Protein 8XX8 (pdb70)

Radius of gyration: 39.25 Å; Cα contacts (8 Å, |Δi|>4): 2325; chains: 6; bounding box: 99×64×94 Å

B-factor: mean 49.59, std 9.95, range [27.36, 113.72]

Solvent-accessible surface area: 57664 Å² total; per-residue (Å²): 54,44,56,110,126,28,109,114,44,7,60,45,31,0,97,48,0,13,57,23,0,27,115,8,6,119,78,0,84,42,30,35,72,140,4,26,32,68,17,4,8,17,6,0,18,12,3,28,23,0,0,51,31,1,44,19,7,3,12,12,2,4,22,2,14,4,14,88,100,7,95,54,51,37,66,0,13,17,13,9,7,98,21,22,20,120,0,15,12,44,1,0,48,4,2,0,5,1,0,2,15,26,95,36,100,72,26,84,19,11,8,64,6,0,38,16,8,0,51,34,25,8,81,16,9,38,30,0,0,22,0,18,62,78,18,158,35,0,66,71,6,44,42,37,15,40,40,12,16,115,40,0,39,132,31,3,83,17,8,0,22,26,7,0,59,52,44,25,61,45,39,81,132,10,1,58,96,4,6,85,48,2,20,97,30,10,112,88,34,34,52,1,13,61,41,0,40,6,8,113,42,138,74,45,29,37,39,4,11,9,54,4,0,25,12,1,28,31,3,5,15,60,6,0,54,61,3,2,68,3,0,51,45,13,3,80,176,74,61,27,76,106,48,23,31,39,73,42,6,150,188,68,73,62,40,50,118,131,25,91,100,47,7,58,61,89,0,98,73,0,13,61,23,0,29,113,2,6,125,61,0,67,44,50,31,141,146,2,26,26,71,15,4,10,16,14,0,20,15,15,25,25,0,0,51,32,2,45,17,7,3,10,14,2,3,17,4,15,5,13,83,100,6,77,49,53,39,70,2,15,17,12,10,5,96,22,24,20,120,1,14,13,44,5,0,50,11,2,0,5,1,0,5,13,27,73,45,107,79,21,129,17,12,10,50,6,0,40,17,7,0,53,33,24,10,77,15,10,34,29,0,0,20,0,18,55,76,22,152,33,0,67,67,6,48,38,44,14,44,37,13,16,117,39,0,40,148,30,3,87,14,6,0,25,17,8,0,102,52,47,24,68,45,37,81,127,9,1,66,86,4,6,87,46,1,22,96,28,12,114,84,33,34,53,2,15,61,51,0,40,5,8,113,44,133,76,46,30,52,38,4,10,10,53,4,1,93,14,2,34,34,2,5,15,62,10,0,52,69,10,5,74,8,1,51,37,12,7,78,160,79,62,18,76,101,61,23,28,43,86,41,6,140,180,71,59,62,50,101,125,24,93,98,44,6,58,60,91,0,100,79,0,14,54,21,0,26,118,8,6,116,77,0,71,29,44,34,119,152,2,22,29,76,20,4,7,14,13,0,18,13,14,27,23,0,0,51,33,1,44,18,6,3,12,12,1,3,23,2,14,4,7,84,79,7,101,55,54,27,69,1,14,15,16,4,5,95,23,22,21,125,1,14,12,46,5,0,48,11,2,0,7,1,0,1,14,27,104,58,100,75,22,49,21,10,9,65,5,0,38,16,6,0,53,32,24,8,76,15,10,31,26,0,0,17,0,20,62,73,19,152,31,0,68,66,6,45,39,39,15,37,37,10,16,120,40,0,39,137,26,2,82,16,7,0,28,35,7,0,122,50,48,24,56,42,37,73,128,11,1,70,96,4,7,80,48,1,22,104,26,11,114,89,32,31,52,2,13,60,46,0,47,10,7,113,45,135,75,48,32,48,37,6,7,8,56,5,1,94,13,1,32,31,2,5,14,64,7,0,56,64,8,4,66,4,0,66,50,14,4,79,117,77,61,22,76,107,43,24,30,34,69,42,7,143,159,71,31,112,78,57,55,94,123,23,89,103,45,6,60,54,88,1,98,66,0,13,65,21,0,27,121,7,5,122,70,0,57,28,46,35,131,146,4,27,34,76,19,5,8,18,10,0,18,16,11,27,21,0,0,51,33,1,46,18,7,3,10,14,2,3,22,3,22,4,13,83,74,8,92,51,65,36,66,2,12,20,13,10,5,94,22,23,20,121,0,15,11,47,3,0,46,10,3,0,4,2,0,4,16,28,96,35,98,84,19,91,18,10,11,61,4,0,47,18,8,0,55,29,24,10,80,15,10,30,30,0,0,10,0,18,59,82,20,111,33,0,71,64,6,45,38,39,14,38,38,13,14,118,37,0,45,137,27,5,84,15,9,0,40,35,8,0,72,47,45,25,67,37,36,91,130,9,1,70,82,4,6,83,49,1,21,95,25,11,116,83,32,34,50,2,11,60,48,0,39,6,7,116,42,134,73,44,29,46,38,3,9,10,55,4,1,97,12,1,33,31,2,4,13,61,7,0,54,73,5,5,62,5,0,66,52,18,3,80,151,80,61,21,89,100,39,20,29,43,82,40,6,156,167,65,68,76,64,53,101,128,28,94,111,48,9,60,62,88,1,99,76,0,12,58,22,0,29,84,3,5,74,35,0,65,28,46,34,104,98,2,19,31,74,19,5,12,15,7,0,19,12,6,28,22,0,0,49,34,1,46,16,6,3,10,14,2,4,17,5,23,4,14,65,75,8,100,47,60,37,64,2,16,18,13,8,6,94,24,18,22,118,1,12,12,44,2,0,50,8,2,0,7,1,0,3,14,28,71,43,112,78,23,87,20,11,10,59,7,0,41,16,6,0,51,32,20,13,78,14,10,34,29,0,0,22,0,20,60,78,25,150,30,0,71,66,7,42,37,38,14,34,36,12,14,122,40,0,43,126,24,3,83,17,6,0,40,39,7,0,62,55,43,25,61,31,38,96,129,10,1,69,81,4,5,78,46,1,22,103,26,11,113,84,33,29,50,3,12,62,42,0,40,5,7,120,41,137,70,47,32,38,35,3,10,9,56,4,0,89,13,1,35,33,2,5,16,63,6,0,50,74,4,2,65,6,0,53,58,17,3,77,171,76,62,20,75,86,43,6,28,41,83,36,5,146,200,70,57,64,56,52,77,128,25,96,102,48,8,62,54,87,0,97,71,0,12,66,24,0,28,117,6,4,122,65,0,88,54,45,31,62,134,2,30,29,76,16,4,6,15,5,0,17,9,2,24,24,0,0,50,34,2,47,18,7,3,10,12,2,5,20,3,15,3,12,78,74,5,82,50,52,35,60,1,11,18,14,8,6,94,22,19,16,121,1,14,12,45,1,0,49,5,2,0,6,2,0,4,14,25,71,31,101,74,20,92,17,12,13,65,7,0,39,16,6,0,53,31,19,15,76,17,10,33,29,0,0,18,0,17,59,80,21,149,34,0,67,67,8,42,39,38,14,38,37,12,16,124,40,0,45,137,28,3,83,15,6,0,39,26,6,0,94,52,47,24,78,53,33,94,177,10,1,62,90,4,6,84,45,2,22,98,28,12,111,88,32,31,49,3,12,59,46,0,42,7,6,114,46,132,78,43,27,47,39,3,7,9,55,4,0,97,15,2,35,31,4,5,14,60,7,0,51,72,2,2,64,8,0,53,33,14,6,80,184,78,62,24,71,104,47,13,26,36,88,41,7,121,166,70,19,44,191

Secondary structure (DSSP, 8-state):
-PPPP--HHHHHHHHHHHHHHHHHHHHHHHHHHT--SHHHHHHHHHHHHHHHHHHHHHHHHHTT-S-EE-TTS-EE-HHHHHHHHHHHHHHHHHHHHHHHTTTT-S-HHHHHHHHHHHHHHHHHHHHHHHSPTT-HHHHHHHHHHHHHHHHHHHHHHTHHHHHHHHH-HHHHHHHHHHHHHHHHHHHHHHHHHHHSTTTT-SS-HHHHHHHHHHHHIIIIIIHHHHHHHHHHHHHHHTT--SS-HHHHHHHH-/-PPPP--HHHHHHHHHHHHHHHHHHHHHHHHHHT--SHHHHHHHHHHHHHHHHHHHHHHHHHTT-S-EE-TTS-EE-HHHHHHHHHHHHHHHHHHHHHHHTTTT-S-HHHHHHHHHHHHHHHHHHHHHHHSPTT-HHHHHHHHHHHHHHHHHHHHHHTHHHHHHHHH-HHHHHHHHHHHHHHHHHHHHHHHHHHHSTTTT-SS-HHHHHHHHHHHHIIIIIIHHHHHHHHHHHHHHHTT--SS-HHHHHHH-/-PPPP--HHHHHHHHHHHHHHHHHHHHHHHHHHT--SHHHHHHHHHHHHHHHHHHHHHHHHHTT-S-EE-TTS-EE-HHHHHHHHHHHHHHHHHHHHHHHTTTT-S-HHHHHHHHHHHHHHHHHHHHHHHSPTT-HHHHHHHHHHHHHHHHHHHHHHTHHHHHHHHH-HHHHHHHHHHHHHHHHHHHHHHHHHHHSTTTT-SS-HHHHHHHHHHHHIIIIIIHHHHHHHHHHHHHHHTT--SS-HHHHHHHTT--/-PPPP--HHHHHHHHHHHHHHHHHHHHHHHHHTT--SHHHHHHHHHHHHHHHHHHHHHHHHHTT-S-EE-TTS-EE-HHHHHHHHHHHHHHHHHHHHHHHTTTT-S-HHHHHHHHHHHHHHHHHHHHHHHSPTT-HHHHHHHHHHHHHHHHHHHHHHTHHHHHHHHH-HHHHHHHHHHHHHHHHHHHHHHHHHHHSTTTT-SS-HHHHHHHHHHHHIIIIIIHHHHHHHHHHHHHHHTT--SS-HHHHHHHHH-/-PPPP--HHHHHHHHHHHHHHHHHHHHHHHHHHT--SHHHHHHHHHHHHHHHHHHHHHHHHHTT-S-EE-TTS-EE-HHHHHHHHHHHHHHHHHHHHHHHTTTT-S-HHHHHHHHHHHHHHHHHHHHHHHSPTT-HHHHHHHHHHHHHHHHHHHHHHTHHHHHHHHH-HHHHHHHHHHHHHHHHHHHHHHHHHHHSTTTT-SS-HHHHHHHHHHHHIIIIIIHHHHHHHHHHHHHHHTT--S--HHHHHHHT-/-PPPP--HHHHHHHHHHHHHHHHHHHHHHHHHHT--SHHHHHHHHHHHHHHHHHHHHHHHHHTT-S-EE-TTS-EE-HHHHHHHHHHHHHHHHHHHHHHHTTTT-S-HHHHHHHHHHHHHHHHHHHHHHHSPTT-HHHHHHHHHHHHHHHHHHHHHHTHHHHHHHHH-HHHHHHHHHHHHHHHHHHHHHHHHHHHSTTTT-SS-HHHHHHHHHHHHIIIIIIHHHHHHHHHHHHHHHTT--SS-HHHHHHHH-

Organism: NCBI:txid1638099

InterPro domains:
  IPR001425 Archaeal/bacterial/fungal rhodopsins [PF01036] (10-231)
  IPR001425 Archaeal/bacterial/fungal rhodopsins [PR00251] (12-31)
  IPR001425 Archaeal/bacterial/fungal rhodopsins [PR00251] (43-63)
  IPR001425 Archaeal/bacterial/fungal rhodopsins [PR00251] (78-99)
  IPR001425 Archaeal/bacterial/fungal rhodopsins [PR00251] (137-158)
  IPR001425 Archaeal/bacterial/fungal rhodopsins [PR00251] (178-196)
  IPR001425 Archaeal/bacterial/fungal rhodopsins [PR00251] (210-228)
  IPR001425 Archaeal/bacterial/fungal rhodopsins [PTHR28286] (11-228)
  IPR001425 Archaeal/bacterial/fungal rhodopsins [SM01021] (11-240)
  IPR018229 Rhodopsin, retinal binding site [PS00950] (80-92)

Nearest PDB structures (foldseek):
  8xx8-assembly1_B  TM=1.003E+00  e=3.701E-34  Salinarimonas soli
  7w74-assembly2_B  TM=9.265E-01  e=8.911E-13  Pseudomonas putida
  8h79-assembly1_A  TM=8.877E-01  e=1.457E-12  Nodosilinea nodulosa PCC 7104
  4pxk-assembly1_A  TM=8.840E-01  e=1.559E-11  Haloarcula marismortui ATCC 43049
  4l35-assembly1_A  TM=8.378E-01  e=1.491E-11  Haloarcula vallismortis

Sequence (1520 aa):
MNPRPIEPATEAWLWVGVAGMALAAIVMLAFVKRARTPFEESQAVSQFFVLLIAFGTYLAMALGQGSLTADDGRQVFVSRYITWTFTTPLLLLGLATTALGSPITRRKPVVAGLIGADIIMILTGLVAALSPSGSHEKWIWYGVSSGAFLAVYYLICGPLLLEARVTGADHRRLYLRNAVVLSVIWFLYPVNFLLGNEGLGQWGGTATTAIYTLLDLASKAAYGFFAITGVRALTDRAGAPALTLDEAARRAGMNPRPIEPATEAWLWVGVAGMALAAIVMLAFVKRARTPFEESQAVSQFFVLLIAFGTYLAMALGQGSLTADDGRQVFVSRYITWTFTTPLLLLGLATTALGSPITRRKPVVAGLIGADIIMILTGLVAALSPSGSHEKWIWYGVSSSGAFLAVYYLICGPLLLEARVTGADDHRRLYLRNAVVLSVIWFLYPVNFLLGNEGLGQWGGTATTAIYTLLDLASKAAYGFFAITGVRALTDRAGAPALTLDEAARRAMNPRPIEPATEAWLWVGVAGMALAAIVMLAFVKRARTPFEESQAVSQFFVLLIAFGTYLAMALGQGSLTADDGRQVFVSRYITWTFTTPLLLLGLATTALGSPITRRKPVVAGLIGADIIMILTGLVAALSPSGSHEKWIWYGVSSGAFLAVYYLICGPLLLEARVTGADHRRLYLRNAVVLSVIWFLYPVNFLLGNEGLGQWGGTATTAIYTLLDLASKAAYGFFAITGVRALTDRAGAPALTLDEAARRAGGMNPRPIEPATEAWLWVGVAGMALAAIVMLAFVKRARTPFEESQAVSQFFVLLIAFGTYLAMALGQGSLTADDGRQVFVSRYITWTFTTPLLLLGLATTALGSPITRRKPVVAGLIGADIIMILTGLVAALSPSGSHEKWIWYGVSSGAFLAVYYLICGPLLLEARVTGADHRRLYLRNAVVLSVIWFLYPVNFLLGNEGLGQWGGTATTAIYTLLDLASKAAYGFFAITGVRALTDRAGAPALTLDEAARRAGMNPRPIEPATEAWLWVGVAGMALAAIVMLAFVKRARTPFEESQAVSQFFVLLIAFGTYLAMALGQGSLTADDGRQVFVSRYITWTFTTPLLLLGLATTALGSPITRRKPVVAGLIGADIIMILTGLVAALSPSGSHEKWIWYGVSSGAFLAVYYLICGPLLLEARVTGADHRRLYLRNAVVLSVIWFLYPVNFLLGNEGLGQWGGTATTAIYTLLDLASKAAYGFFAITGVRALTDRAGAPALTLDEAARRAGMNPRPIEPATEAWLWVGVAGMALAAIVMLAFVKRARTPFEESQAVSQFFVLLIAFGTYLAMALGQGSLTADDGRQVFVSRYITWTFTTPLLLLGLATTALGSPITRRKPVVAGLIGADIIMILTGLVAALSPSGSHEKWIWYGVSSGAFLAVYYLICGPLLLEARVTGADHRRLYLRNAVVLSVIWFLYPVNFLLGNEGLGQWGGTATTAIYTLLDLASKAAYGFFAITGVRALTDRAGAPALTLDEAARRAGGT

Foldseek 3Di:
DQADDDDPLLLVLLVVLLVLLVVLLVVLVVQCQFAFDLLSNLLSVLLNVLSVLSNVLSVCVSRRNQWDAAPQGDIDRVSVLVSQLPNVLSLVVNLLCLLQPPPRPDPVVLSVLLSVLSSLLSVLQVVLLRDHAPDPSSVVSVVVSVVSVVVNVCSLPPVSLVSSVVVDDLSNVLSVVLSVQLNVLVVCLSVLCCDEPSHNHVDYDSVSSNSVSVSSSCNRRVSSCVNSVSVVVSCVVVPGPSAHPVRVVVVVD/DQADDDDVLLLVLLVVLLVLLVVLLVVLVVQCQQAQDLLLNLLSVLLNVLSVLSNVLSVCVSRRNQWDQAPQGDIGRVSVLVSQLPNVLSLVVNLLCLLQNPPRPDPVVLSVLLSVLSNLLSVLQVVLLRDHEPDPSNVVSLVVSVVSVVVNVCSLVDPSLVSSVVVDPLSNVLSVVLSVQLNVLVVCLSVLCCDEPSHNHVDYPSVSSNVVSVSSSCNRRVSSCVNSVSVVVSVVVVVGDSDHPVRVVVVD/DPADDDDPLLLVLLVVLLVLLVVLLVVLVVQCQQAQDLLSNLLSVLLSVLSVLSNVLSVCVSSRNQWDQAPQGDIDRCSVLVSQLVNVLSLVVNLLCLLQNPPRPDPVVLSVLLSVLSNLLSVLQSVLLNDHAPDPSNVVSVVSSVVSVVVNVCSLPDVSLVSSVVVDDLSNVLSVVLSVQLNVLVVCLSVLCCCECSHNPVDYDSVSSNSVSVSSSCNRRVSSCVNSVSVVVSCVVVPGPSAGPVRVVVVVVD/DPAADDDPLQLVLLVVLLVLLVVLLVVLVVQCQQQFDLLLNLLSVLLSVLSVLSNVLSVCVSRRNQWDQAPQGDIGRVSVLVCQLPNVLSLLVNLQCLLQPPPRDDPVVLNVLLSVLSNLLSVLQSVLLRDHAPDPSNVVSLVVSVVSVVVNVCSLVDVSLVSSVVVDDLSNVLSVVLSVQLNVLVVCLSVLCCCEPSHNHVDYPSVSSNVVSVSSSCNRRVSSVVSSVSVVVSCVVVVGDSAHPVRVVVVVD/DQADDDDPLQLVLLVVLLVLLVVLLVVLVVQCVQAFDLLLNLLSVLLNVLSVLSNVLSVCVSRNNQWDAAPQGHIDRVSVLVSQLPNVLSLVVNLLCLLQPPPRPDPVVLSVLLSVLSNLLSVLQVVLLSDHEPDPSNVVSLVVSVVSVVVNVCSLVPVSLVSSVVVDDLSNVLSVVLSVQLNVLVVCLSVLCCQEPSYNHVDYDSVSSNVVSVSSSCNRRVSSVVSSVSVVVVCVVVVGDSDHPVRVVVVVD/DQADDDDVLLLVLLVVLLVLLVVLLVVLVVQCQQAFDLLSNLLSVLLNVLSVLSNVLSVCVSRRNQWDAAPQGDIDRVSVLVSQLPNVLSLVVNLQCLLQPPPRDDPVVLSVLLSVLSNLLSVLQSQLLRDHEPDPSNVVSLVVSVVSVVVNVCSLPDPSLVSNVVVHPLSNVLSVVLVVQLNVLVVCLSVLCCDEPSHNPVDYPSVSSNSVSVSSSCNRRVSSVVNSVSVVVSCVVVPGDPDHPVRVVCVVVDD

Structure (mmCIF, N/CA/C/O backbone):
data_8XX8
#
_entry.id   8XX8
#
_cell.length_a   90.220
_cell.length_b   126.180
_cell.length_c   97.610
_cell.angle_alpha   90.000
_cell.angle_beta   104.770
_cell.angle_gamma   90.000
#
_symmetry.space_group_name_H-M   'P 1 21 1'
#
loop_
_entity.id
_entity.type
_entity.pdbx_description
1 polymer Rhodopsin
2 non-polymer EICOSANE
3 non-polymer 'CHLORIDE ION'
4 non-polymer 'OLEIC ACID'
5 non-polymer RETINAL
6 water water
#
loop_
_atom_site.group_PDB
_atom_site.id
_atom_site.type_symbol
_atom_site.label_atom_id
_atom_site.label_alt_id
_atom_site.label_comp_id
_atom_site.label_asym_id
_atom_site.label_entity_id
_atom_site.label_seq_id
_atom_site.pdbx_PDB_ins_code
_atom_site.Cartn_x
_atom_site.Cartn_y
_atom_site.Cartn_z
_atom_site.occupancy
_atom_site.B_iso_or_equiv
_atom_site.auth_seq_id
_atom_site.auth_comp_id
_atom_site.auth_asym_id
_atom_site.auth_atom_id
_atom_site.pdbx_PDB_model_num
ATOM 1 N N . MET A 1 1 ? 20.12003 44.91414 23.92829 1.000 62.42093 1 MET A N 1
ATOM 2 C CA . MET A 1 1 ? 20.22125 44.73469 25.37115 1.000 55.09858 1 MET A CA 1
ATOM 3 C C . MET A 1 1 ? 21.44038 45.45616 25.93111 1.000 54.21353 1 MET A C 1
ATOM 4 O O . MET A 1 1 ? 22.35412 44.82526 26.46673 1.000 54.39522 1 MET A O 1
ATOM 9 N N . ASN A 1 2 ? 21.44603 46.77894 25.79635 1.000 52.54009 2 ASN A N 1
ATOM 10 C CA . ASN A 1 2 ? 22.52421 47.57544 26.35875 1.000 52.35162 2 ASN A CA 1
ATOM 11 C C . ASN A 1 2 ? 22.58368 47.36830 27.86990 1.000 57.62315 2 ASN A C 1
ATOM 12 O O . ASN A 1 2 ? 21.54079 47.34406 28.53510 1.000 60.32301 2 ASN A O 1
ATOM 17 N N . PRO A 1 3 ? 23.77581 47.20399 28.44027 1.000 60.12457 3 PRO A N 1
ATOM 18 C CA . PRO A 1 3 ? 23.87517 46.95378 29.88353 1.000 59.76979 3 PRO A CA 1
ATOM 19 C C . PRO A 1 3 ? 23.31793 48.11294 30.69800 1.000 56.45996 3 PRO A C 1
ATOM 20 O O . PRO A 1 3 ? 23.52018 49.28418 30.37105 1.000 52.56499 3 PRO A O 1
ATOM 24 N N . ARG A 1 4 ? 22.59450 47.76590 31.77531 1.000 63.39628 4 ARG A N 1
ATOM 25 C CA . ARG A 1 4 ? 21.98965 48.70528 32.70550 1.000 65.09961 4 ARG A CA 1
ATOM 26 C C . ARG A 1 4 ? 22.92356 48.96128 33.88563 1.000 71.40679 4 ARG A C 1
ATOM 27 O O . ARG A 1 4 ? 23.72484 48.09469 34.25194 1.000 67.30980 4 ARG A O 1
ATOM 35 N N . PRO A 1 5 ? 22.85301 50.14351 34.49566 1.000 75.94522 5 PRO A N 1
ATOM 36 C CA . PRO A 1 5 ? 23.70593 50.41606 35.65849 1.000 67.73848 5 PRO A CA 1
ATOM 37 C C . PRO A 1 5 ? 23.23904 49.63970 36.88039 1.000 65.09838 5 PRO A C 1
ATOM 38 O O . PRO A 1 5 ? 22.03963 49.51435 37.14030 1.000 63.71874 5 PRO A O 1
ATOM 42 N N . ILE A 1 6 ? 24.20616 49.10847 37.62785 1.000 61.91929 6 ILE A N 1
ATOM 43 C CA . ILE A 1 6 ? 23.94359 48.39873 38.87269 1.000 60.79128 6 ILE A CA 1
ATOM 44 C C . ILE A 1 6 ? 24.77276 49.03847 39.97467 1.000 56.13289 6 ILE A C 1
ATOM 45 O O . ILE A 1 6 ? 25.85220 49.58415 39.72568 1.000 66.07433 6 ILE A O 1
ATOM 50 N N . GLU A 1 7 ? 24.26169 48.97163 41.19898 1.000 60.14860 7 GLU A N 1
ATOM 51 C CA . GLU A 1 7 ? 25.04541 49.41113 42.34139 1.000 56.11145 7 GLU A CA 1
ATOM 52 C C . GLU A 1 7 ? 26.30292 48.55309 42.45620 1.000 57.02162 7 GLU A C 1
ATOM 53 O O . GLU A 1 7 ? 26.25821 47.34791 42.17963 1.000 56.74124 7 GLU A O 1
ATOM 59 N N . PRO A 1 8 ? 27.43980 49.13879 42.84224 1.000 51.79244 8 PRO A N 1
ATOM 60 C CA . PRO A 1 8 ? 28.67337 48.33925 42.94077 1.000 48.77141 8 PRO A CA 1
ATOM 61 C C . PRO A 1 8 ? 28.55170 47.14213 43.86868 1.000 52.80167 8 PRO A C 1
ATOM 62 O O . PRO A 1 8 ? 29.00764 46.04591 43.51796 1.000 51.36512 8 PRO A O 1
ATOM 66 N N . ALA A 1 9 ? 27.93760 47.31747 45.04197 1.000 49.95877 9 ALA A N 1
ATOM 67 C CA . ALA A 1 9 ? 27.82176 46.21202 45.98819 1.000 45.88049 9 ALA A CA 1
ATOM 68 C C . ALA A 1 9 ? 26.95394 45.08957 45.43106 1.000 51.25731 9 ALA A C 1
ATOM 69 O O . ALA A 1 9 ? 27.25609 43.90629 45.62762 1.000 47.26899 9 ALA A O 1
ATOM 71 N N . THR A 1 10 ? 25.86901 45.44015 44.73410 1.000 58.09101 10 THR A N 1
ATOM 72 C CA . THR A 1 10 ? 25.01153 44.42198 44.13192 1.000 52.18179 10 THR A CA 1
ATOM 73 C C . THR A 1 10 ? 25.73008 43.69056 43.00387 1.000 49.16812 10 THR A C 1
ATOM 74 O O . THR A 1 10 ? 25.62421 42.46355 42.88235 1.000 46.85229 10 THR A O 1
ATOM 78 N N . GLU A 1 11 ? 26.46505 44.42845 42.16844 1.000 49.70738 11 GLU A N 1
ATOM 79 C CA . GLU A 1 11 ? 27.20329 43.80150 41.07789 1.000 50.18850 11 GLU A CA 1
ATOM 80 C C . GLU A 1 11 ? 28.30460 42.88916 41.60174 1.000 46.88939 11 GLU A C 1
ATOM 81 O O . GLU A 1 11 ? 28.60081 41.85640 40.98948 1.000 51.12593 11 GLU A O 1
ATOM 87 N N . ALA A 1 12 ? 28.92240 43.25217 42.72716 1.000 46.85854 12 ALA A N 1
ATOM 88 C CA . ALA A 1 12 ? 29.95451 42.40383 43.31433 1.000 42.87148 12 ALA A CA 1
ATOM 89 C C . ALA A 1 12 ? 29.38294 41.05358 43.73220 1.000 46.07290 12 ALA A C 1
ATOM 90 O O . ALA A 1 12 ? 29.97018 40.00318 43.44702 1.000 48.00645 12 ALA A O 1
ATOM 92 N N . TRP A 1 13 ? 28.22978 41.06169 44.40884 1.000 45.33425 13 TRP A N 1
ATOM 93 C CA . TRP A 1 13 ? 27.59235 39.80622 44.79496 1.000 49.51025 13 TRP A CA 1
ATOM 94 C C . TRP A 1 13 ? 27.20664 38.97368 43.57863 1.000 51.72789 13 TRP A C 1
ATOM 95 O O . TRP A 1 13 ? 27.23993 37.73880 43.63653 1.000 50.58686 13 TRP A O 1
ATOM 106 N N . LEU A 1 14 ? 26.84101 39.62546 42.47197 1.000 47.16243 14 LEU A N 1
ATOM 107 C CA . LEU A 1 14 ? 26.49435 38.88633 41.26227 1.000 50.14221 14 LEU A CA 1
ATOM 108 C C . LEU A 1 14 ? 27.71784 38.20647 40.65843 1.000 50.58041 14 LEU A C 1
ATOM 109 O O . LEU A 1 14 ? 27.61751 37.09099 40.13347 1.000 45.96021 14 LEU A O 1
ATOM 114 N N . TRP A 1 15 ? 28.88252 38.85866 40.72442 1.000 46.88549 15 TRP A N 1
ATOM 115 C CA . TRP A 1 15 ? 30.09869 38.23263 40.21646 1.000 45.50767 15 TRP A CA 1
ATOM 116 C C . TRP A 1 15 ? 30.52665 37.05368 41.07983 1.000 46.25397 15 TRP A C 1
ATOM 117 O O . TRP A 1 15 ? 31.14984 36.11326 40.57339 1.000 45.35457 15 TRP A O 1
ATOM 128 N N . VAL A 1 16 ? 30.21180 37.08578 42.37748 1.000 42.99020 16 VAL A N 1
ATOM 129 C CA . VAL A 1 16 ? 30.43671 35.91431 43.22022 1.000 43.19146 16 VAL A CA 1
ATOM 130 C C . VAL A 1 16 ? 29.57047 34.75509 42.74609 1.000 44.44702 16 VAL A C 1
ATOM 131 O O . VAL A 1 16 ? 29.99819 33.59384 42.75233 1.000 40.05623 16 VAL A O 1
ATOM 135 N N . GLY A 1 17 ? 28.34488 35.05358 42.31028 1.000 45.22450 17 GLY A N 1
ATOM 136 C CA . GLY A 1 17 ? 27.49818 34.01516 41.74766 1.000 37.93824 17 GLY A CA 1
ATOM 137 C C . GLY A 1 17 ? 28.02609 33.48181 40.42887 1.000 41.86235 17 GLY A C 1
ATOM 138 O O . GLY A 1 17 ? 27.89887 32.28985 40.13779 1.000 40.01112 17 GLY A O 1
ATOM 139 N N . VAL A 1 18 ? 28.62989 34.35300 39.61533 1.000 43.93353 18 VAL A N 1
ATOM 140 C CA . VAL A 1 18 ? 29.20656 33.91347 38.34541 1.000 44.04861 18 VAL A CA 1
ATOM 141 C C . VAL A 1 18 ? 30.36927 32.96138 38.59271 1.000 45.57802 18 VAL A C 1
ATOM 142 O O . VAL A 1 18 ? 30.41405 31.84980 38.05118 1.000 46.24799 18 VAL A O 1
ATOM 146 N N . ALA A 1 19 ? 31.33507 33.39134 39.40888 1.000 49.03393 19 ALA A N 1
ATOM 147 C CA . ALA A 1 19 ? 32.50309 32.55984 39.67782 1.000 43.78660 19 ALA A CA 1
ATOM 148 C C . ALA A 1 19 ? 32.11557 31.27886 40.40683 1.000 48.00138 19 ALA A C 1
ATOM 149 O O . ALA A 1 19 ? 32.69823 30.21583 40.16067 1.000 47.06899 19 ALA A O 1
ATOM 151 N N . GLY A 1 20 ? 31.12995 31.35784 41.30375 1.000 39.88035 20 GLY A N 1
ATOM 152 C CA . GLY A 1 20 ? 30.70643 30.16790 42.02527 1.000 36.82612 20 GLY A CA 1
ATOM 153 C C . GLY A 1 20 ? 30.08682 29.12473 41.11462 1.000 48.87801 20 GLY A C 1
ATOM 154 O O . GLY A 1 20 ? 30.45433 27.94762 41.15403 1.000 47.31083 20 GLY A O 1
ATOM 155 N N . MET A 1 21 ? 29.13541 29.54414 40.27751 1.000 41.99778 21 MET A N 1
ATOM 156 C CA . MET A 1 21 ? 28.47670 28.59867 39.38406 1.000 43.96471 21 MET A CA 1
ATOM 157 C C . MET A 1 21 ? 29.42439 28.08516 38.30860 1.000 46.36291 21 MET A C 1
ATOM 158 O O . MET A 1 21 ? 29.31969 26.92385 37.89728 1.000 46.29525 21 MET A O 1
ATOM 163 N N . ALA A 1 22 ? 30.34662 28.92842 37.84005 1.000 44.76680 22 ALA A N 1
ATOM 164 C CA . ALA A 1 22 ? 31.28029 28.50251 36.80285 1.000 43.23816 22 ALA A CA 1
ATOM 165 C C . ALA A 1 22 ? 32.17164 27.37034 37.29917 1.000 50.36454 22 ALA A C 1
ATOM 166 O O . ALA A 1 22 ? 32.29592 26.32940 36.64344 1.000 46.52013 22 ALA A O 1
ATOM 168 N N . LEU A 1 23 ? 32.79579 27.55466 38.46623 1.000 48.06206 23 LEU A N 1
ATOM 169 C CA . LEU A 1 23 ? 33.66886 26.51982 39.01223 1.000 47.21609 23 LEU A CA 1
ATOM 170 C C . LEU A 1 23 ? 32.88942 25.25351 39.34501 1.000 43.70316 23 LEU A C 1
ATOM 171 O O . LEU A 1 23 ? 33.35675 24.14027 39.07659 1.000 42.92454 23 LEU A O 1
ATOM 176 N N . ALA A 1 24 ? 31.69640 25.40219 39.92684 1.000 46.73781 24 ALA A N 1
ATOM 177 C CA . ALA A 1 24 ? 30.89515 24.23315 40.27876 1.000 45.20269 24 ALA A CA 1
ATOM 178 C C . ALA A 1 24 ? 30.46828 23.45829 39.03824 1.000 44.35092 24 ALA A C 1
ATOM 179 O O . ALA A 1 24 ? 30.41483 22.22304 39.05754 1.000 42.74708 24 ALA A O 1
ATOM 181 N N . ALA A 1 25 ? 30.16269 24.16595 37.94776 1.000 43.40978 25 ALA A N 1
ATOM 182 C CA . ALA A 1 25 ? 29.77692 23.48913 36.71421 1.000 43.36865 25 ALA A CA 1
ATOM 183 C C . ALA A 1 25 ? 30.93755 22.68858 36.13521 1.000 43.14657 25 ALA A C 1
ATOM 184 O O . ALA A 1 25 ? 30.73830 21.57777 35.62949 1.000 44.48602 25 ALA A O 1
ATOM 186 N N . ILE A 1 26 ? 32.15614 23.23399 36.20226 1.000 39.47123 26 ILE A N 1
ATOM 187 C CA . ILE A 1 26 ? 33.32267 22.53078 35.67074 1.000 41.71287 26 ILE A CA 1
ATOM 188 C C . ILE A 1 26 ? 33.55440 21.22742 36.42549 1.000 44.49640 26 ILE A C 1
ATOM 189 O O . ILE A 1 26 ? 33.81846 20.18022 35.82096 1.000 41.57724 26 ILE A O 1
ATOM 194 N N . VAL A 1 27 ? 33.46356 21.26842 37.75611 1.000 41.24793 27 VAL A N 1
ATOM 195 C CA . VAL A 1 27 ? 33.62308 20.04859 38.54111 1.000 44.93048 27 VAL A CA 1
ATOM 196 C C . VAL A 1 27 ? 32.45118 19.10217 38.30216 1.000 44.10615 27 VAL A C 1
ATOM 197 O O . VAL A 1 27 ? 32.62734 17.87945 38.23381 1.000 44.71118 27 VAL A O 1
ATOM 201 N N . MET A 1 28 ? 31.23947 19.64788 38.16047 1.000 39.84887 28 MET A N 1
ATOM 202 C CA . MET A 1 28 ? 30.07563 18.80020 37.92207 1.000 44.89255 28 MET A CA 1
ATOM 203 C C . MET A 1 28 ? 30.13322 18.13474 36.55241 1.000 43.89861 28 MET A C 1
ATOM 204 O O . MET A 1 28 ? 29.57832 17.04504 36.37128 1.000 41.30640 28 MET A O 1
ATOM 209 N N . LEU A 1 29 ? 30.79531 18.76707 35.58019 1.000 44.23741 29 LEU A N 1
ATOM 210 C CA . LEU A 1 29 ? 30.96447 18.13668 34.27496 1.000 46.04424 29 LEU A CA 1
ATOM 211 C C . LEU A 1 29 ? 31.82352 16.88100 34.37018 1.000 47.38744 29 LEU A C 1
ATOM 212 O O . LEU A 1 29 ? 31.68649 15.97251 33.54279 1.000 43.83585 29 LEU A O 1
ATOM 217 N N . ALA A 1 30 ? 32.70873 16.81105 35.36867 1.000 43.96962 30 ALA A N 1
ATOM 218 C CA . ALA A 1 30 ? 33.49415 15.59967 35.58257 1.000 43.46537 30 ALA A CA 1
ATOM 219 C C . ALA A 1 30 ? 32.60526 14.42789 35.98388 1.000 49.76810 30 ALA A C 1
ATOM 220 O O . ALA A 1 30 ? 32.80613 13.30149 35.51497 1.000 51.06669 30 ALA A O 1
ATOM 222 N N . PHE A 1 31 ? 31.62014 14.67150 36.85450 1.000 49.61772 31 PHE A N 1
ATOM 223 C CA . PHE A 1 31 ? 30.67127 13.62083 37.21092 1.000 46.80648 31 PHE A CA 1
ATOM 224 C C . PHE A 1 31 ? 29.87965 13.14908 35.99819 1.000 47.49869 31 PHE A C 1
ATOM 225 O O . PHE A 1 31 ? 29.51111 11.97141 35.91678 1.000 45.32632 31 PHE A O 1
ATOM 233 N N . VAL A 1 32 ? 29.60778 14.04934 35.05113 1.000 45.00808 32 VAL A N 1
ATOM 234 C CA . VAL A 1 32 ? 28.96223 13.64992 33.80457 1.000 42.36679 32 VAL A CA 1
ATOM 235 C C . VAL A 1 32 ? 29.87521 12.72757 33.00769 1.000 43.54790 32 VAL A C 1
ATOM 236 O O . VAL A 1 32 ? 29.48105 11.62426 32.61385 1.000 47.81491 32 VAL A O 1
ATOM 240 N N . LYS A 1 33 ? 31.11465 13.16241 32.76822 1.000 49.01831 33 LYS A N 1
ATOM 241 C CA . LYS A 1 33 ? 32.03284 12.39700 31.93253 1.000 49.39842 33 LYS A CA 1
ATOM 242 C C . LYS A 1 33 ? 32.37244 11.03624 32.52671 1.000 50.26278 33 LYS A C 1
ATOM 243 O O . LYS A 1 33 ? 32.81535 10.14706 31.79165 1.000 51.53806 33 LYS A O 1
ATOM 245 N N . ARG A 1 34 ? 32.17386 10.84779 33.83133 1.000 51.62222 34 ARG A N 1
ATOM 246 C CA . ARG A 1 34 ? 32.52134 9.59941 34.49743 1.000 49.51369 34 ARG A CA 1
ATOM 247 C C . ARG A 1 34 ? 31.29997 8.79144 34.92080 1.000 46.43912 34 ARG A C 1
ATOM 248 O O . ARG A 1 34 ? 31.43489 7.85908 35.71979 1.000 50.50290 34 ARG A O 1
ATOM 256 N N . ALA A 1 35 ? 30.11851 9.11545 34.40115 1.000 41.79519 35 ALA A N 1
ATOM 257 C CA . ALA A 1 35 ? 28.91717 8.37054 34.75163 1.000 45.58640 35 ALA A CA 1
ATOM 258 C C . ALA A 1 35 ? 29.00278 6.94042 34.23348 1.000 46.85057 35 ALA A C 1
ATOM 259 O O . ALA A 1 35 ? 29.51755 6.68715 33.14165 1.000 48.16263 35 ALA A O 1
ATOM 261 N N . ARG A 1 36 ? 28.48591 5.99970 35.02708 1.000 48.56033 36 ARG A N 1
ATOM 262 C CA . ARG A 1 36 ? 28.60771 4.57965 34.72917 1.000 47.59962 36 ARG A CA 1
ATOM 263 C C . ARG A 1 36 ? 27.28510 3.88942 34.43392 1.000 51.58362 36 ARG A C 1
ATOM 264 O O . ARG A 1 36 ? 27.29429 2.82072 33.81568 1.000 54.90090 36 ARG A O 1
ATOM 272 N N . THR A 1 37 ? 26.16589 4.45681 34.85939 1.000 51.80613 37 THR A N 1
ATOM 273 C CA . THR A 1 37 ? 24.84006 3.89178 34.67109 1.000 48.73529 37 THR A CA 1
ATOM 274 C C . THR A 1 37 ? 23.91463 4.97026 34.13462 1.000 49.03066 37 THR A C 1
ATOM 275 O O . THR A 1 37 ? 24.21575 6.16455 34.24035 1.000 47.73014 37 THR A O 1
ATOM 279 N N . PRO A 1 38 ? 22.78568 4.58538 33.53109 1.000 48.38785 38 PRO A N 1
ATOM 280 C CA . PRO A 1 38 ? 21.79736 5.60192 33.13358 1.000 49.61935 38 PRO A CA 1
ATOM 281 C C . PRO A 1 38 ? 21.29122 6.43977 34.29625 1.000 49.68354 38 PRO A C 1
ATOM 282 O O . PRO A 1 38 ? 21.00729 7.63018 34.10997 1.000 52.38735 38 PRO A O 1
ATOM 286 N N . PHE A 1 39 ? 21.17220 5.86074 35.49377 1.000 50.29732 39 PHE A N 1
ATOM 287 C CA . PHE A 1 39 ? 20.77248 6.65454 36.65190 1.000 50.35830 39 PHE A CA 1
ATOM 288 C C . PHE A 1 39 ? 21.83781 7.68266 37.00901 1.000 47.45986 39 PHE A C 1
ATOM 289 O O . PHE A 1 39 ? 21.52014 8.84193 37.30042 1.000 45.06686 39 PHE A O 1
ATOM 297 N N . GLU A 1 40 ? 23.10769 7.27741 36.98839 1.000 44.71674 40 GLU A N 1
ATOM 298 C CA . GLU A 1 40 ? 24.18289 8.20788 37.30452 1.000 43.63693 40 GLU A CA 1
ATOM 299 C C . GLU A 1 40 ? 24.35690 9.25355 36.21063 1.000 44.17919 40 GLU A C 1
ATOM 300 O O . GLU A 1 40 ? 24.76775 10.38369 36.49551 1.000 44.34212 40 GLU A O 1
ATOM 306 N N . GLU A 1 41 ? 24.04208 8.90310 34.96118 1.000 45.90935 41 GLU A N 1
ATOM 307 C CA . GLU A 1 41 ? 24.18654 9.86029 33.86892 1.000 47.72374 41 GLU A CA 1
ATOM 308 C C . GLU A 1 41 ? 23.07869 10.90498 33.89752 1.000 46.84106 41 GLU A C 1
ATOM 309 O O . GLU A 1 41 ? 23.33813 12.09815 33.70149 1.000 46.48600 41 GLU A O 1
ATOM 315 N N . SER A 1 42 ? 21.83711 10.47631 34.13078 1.000 46.42124 42 SER A N 1
ATOM 316 C CA . SER A 1 42 ? 20.72919 11.42309 34.19917 1.000 44.36570 42 SER A CA 1
ATOM 317 C C . SER A 1 42 ? 20.93950 12.42943 35.32441 1.000 40.92072 42 SER A C 1
ATOM 318 O O . SER A 1 42 ? 20.79586 13.64144 35.12582 1.000 40.36231 42 SER A O 1
ATOM 321 N N . GLN A 1 43 ? 21.29289 11.94015 36.51616 1.000 44.28094 43 GLN A N 1
ATOM 322 C CA . GLN A 1 43 ? 21.51853 12.82843 37.65238 1.000 40.48035 43 GLN A CA 1
ATOM 323 C C . GLN A 1 43 ? 22.66452 13.79407 37.38345 1.000 43.84072 43 GLN A C 1
ATOM 324 O O . GLN A 1 43 ? 22.57276 14.98476 37.70513 1.000 41.55145 43 GLN A O 1
ATOM 330 N N . ALA A 1 44 ? 23.75287 13.29910 36.79294 1.000 44.84852 44 ALA A N 1
ATOM 331 C CA . ALA A 1 44 ? 24.91512 14.14567 36.55196 1.000 40.27483 44 ALA A CA 1
ATOM 332 C C . ALA A 1 44 ? 24.59981 15.24401 35.54443 1.000 41.76054 44 ALA A C 1
ATOM 333 O O . ALA A 1 44 ? 24.94196 16.41325 35.75952 1.000 41.76104 44 ALA A O 1
ATOM 335 N N . VAL A 1 45 ? 23.94712 14.88602 34.43564 1.000 41.73878 45 VAL A N 1
ATOM 336 C CA . VAL A 1 45 ? 23.62710 15.87545 33.40956 1.000 42.87108 45 VAL A CA 1
ATOM 337 C C . VAL A 1 45 ? 22.65296 16.91432 33.95219 1.000 40.68961 45 VAL A C 1
ATOM 338 O O . VAL A 1 45 ? 22.77956 18.11163 33.66633 1.000 38.47963 45 VAL A O 1
ATOM 342 N N . SER A 1 46 ? 21.67839 16.48094 34.75490 1.000 38.97761 46 SER A N 1
ATOM 343 C CA . SER A 1 46 ? 20.73186 17.42542 35.33988 1.000 37.49444 46 SER A CA 1
ATOM 344 C C . SER A 1 46 ? 21.44820 18.44527 36.21752 1.000 42.70236 46 SER A C 1
ATOM 345 O O . SER A 1 46 ? 21.27778 19.65800 36.04351 1.000 40.85674 46 SER A O 1
ATOM 348 N N . GLN A 1 47 ? 22.26838 17.96889 37.16083 1.000 39.77770 47 GLN A N 1
ATOM 349 C CA . GLN A 1 47 ? 22.99289 18.88119 38.04136 1.000 42.11246 47 GLN A CA 1
ATOM 350 C C . GLN A 1 47 ? 23.89716 19.81824 37.25098 1.000 41.55382 47 GLN A C 1
ATOM 351 O O . GLN A 1 47 ? 23.98400 21.01166 37.56101 1.000 39.89496 47 GLN A O 1
ATOM 357 N N . PHE A 1 48 ? 24.57283 19.30045 36.22115 1.000 35.78320 48 PHE A N 1
ATOM 358 C CA . PHE A 1 48 ? 25.46536 20.14477 35.43265 1.000 39.55706 48 PHE A CA 1
ATOM 359 C C . PHE A 1 48 ? 24.71000 21.28902 34.76870 1.000 41.67621 48 PHE A C 1
ATOM 360 O O . PHE A 1 48 ? 25.17419 22.43598 34.77880 1.000 40.65549 48 PHE A O 1
ATOM 368 N N . PHE A 1 49 ? 23.54778 20.99909 34.17748 1.000 39.91815 49 PHE A N 1
ATOM 369 C CA . PHE A 1 49 ? 22.77593 22.05637 33.53655 1.000 39.58008 49 PHE A CA 1
ATOM 370 C C . PHE A 1 49 ? 22.14710 23.00490 34.54606 1.000 38.97782 49 PHE A C 1
ATOM 371 O O . PHE A 1 49 ? 21.86425 24.15558 34.19861 1.000 41.17975 49 PHE A O 1
ATOM 379 N N . VAL A 1 50 ? 21.93087 22.55830 35.78437 1.000 37.73208 50 VAL A N 1
ATOM 380 C CA . VAL A 1 50 ? 21.53268 23.48557 36.84006 1.000 38.33785 50 VAL A CA 1
ATOM 381 C C . VAL A 1 50 ? 22.61735 24.53555 37.05112 1.000 41.27140 50 VAL A C 1
ATOM 382 O O . VAL A 1 50 ? 22.34638 25.74232 37.05379 1.000 39.93815 50 VAL A O 1
ATOM 386 N N . LEU A 1 51 ? 23.86856 24.08859 37.20990 1.000 40.67207 51 LEU A N 1
ATOM 387 C CA . LEU A 1 51 ? 24.97789 25.01855 37.40614 1.000 39.03743 51 LEU A CA 1
ATOM 388 C C . LEU A 1 51 ? 25.25066 25.84503 36.15336 1.000 41.91980 51 LEU A C 1
ATOM 389 O O . LEU A 1 51 ? 25.52970 27.04646 36.24744 1.000 41.50061 51 LEU A O 1
ATOM 394 N N . LEU A 1 52 ? 25.18738 25.21907 34.97339 1.000 37.71626 52 LEU A N 1
ATOM 395 C CA . LEU A 1 52 ? 25.53824 25.92090 33.74069 1.000 38.06781 52 LEU A CA 1
ATOM 396 C C . LEU A 1 52 ? 24.54148 27.02840 33.42332 1.000 40.33527 52 LEU A C 1
ATOM 397 O O . LEU A 1 52 ? 24.93739 28.13790 33.04700 1.000 40.65418 52 LEU A O 1
ATOM 402 N N . ILE A 1 53 ? 23.24495 26.74463 33.55477 1.000 37.03734 53 ILE A N 1
ATOM 403 C CA . ILE A 1 53 ? 22.24049 27.78047 33.34151 1.000 37.15838 53 ILE A CA 1
ATOM 404 C C . ILE A 1 53 ? 22.34038 28.84962 34.42354 1.000 42.10208 53 ILE A C 1
ATOM 405 O O . ILE A 1 53 ? 22.20088 30.04773 34.14510 1.000 43.46746 53 ILE A O 1
ATOM 410 N N . ALA A 1 54 ? 22.59132 28.43749 35.67202 1.000 39.35241 54 ALA A N 1
ATOM 411 C CA . ALA A 1 54 ? 22.76879 29.40469 36.75290 1.000 39.57562 54 ALA A CA 1
ATOM 412 C C . ALA A 1 54 ? 23.96875 30.30653 36.49870 1.000 38.47781 54 ALA A C 1
ATOM 413 O O . ALA A 1 54 ? 23.93925 31.49747 36.82848 1.000 39.62305 54 ALA A O 1
ATOM 415 N N . PHE A 1 55 ? 25.04120 29.75430 35.92676 1.000 36.86885 55 PHE A N 1
ATOM 416 C CA . PHE A 1 55 ? 26.17374 30.58771 35.53879 1.000 40.27816 55 PHE A CA 1
ATOM 417 C C . PHE A 1 55 ? 25.76324 31.61245 34.49077 1.000 42.06710 55 PHE A C 1
ATOM 418 O O . PHE A 1 55 ? 26.16771 32.77924 34.55932 1.000 40.11747 55 PHE A O 1
ATOM 426 N N . GLY A 1 56 ? 24.95863 31.19398 33.51230 1.000 35.92709 56 GLY A N 1
ATOM 427 C CA . GLY A 1 56 ? 24.54169 32.11551 32.47099 1.000 39.74080 56 GLY A CA 1
ATOM 428 C C . GLY A 1 56 ? 23.67643 33.24393 32.99654 1.000 42.15706 56 GLY A C 1
ATOM 429 O O . GLY A 1 56 ? 23.85790 34.40442 32.61710 1.000 41.94676 56 GLY A O 1
ATOM 430 N N . THR A 1 57 ? 22.72848 32.92519 33.88147 1.000 38.06821 57 THR A N 1
ATOM 431 C CA . THR A 1 57 ? 21.83103 33.95996 34.38279 1.000 39.26226 57 THR A CA 1
ATOM 432 C C . THR A 1 57 ? 22.55100 34.92622 35.31622 1.000 44.96325 57 THR A C 1
ATOM 433 O O . THR A 1 57 ? 22.18124 36.10426 35.38763 1.000 47.47433 57 THR A O 1
ATOM 437 N N . TYR A 1 58 ? 23.58235 34.46258 36.02622 1.000 40.13966 58 TYR A N 1
ATOM 438 C CA . TYR A 1 58 ? 24.36293 35.38261 36.84141 1.000 41.18037 58 TYR A CA 1
ATOM 439 C C . TYR A 1 58 ? 25.30791 36.21399 35.98799 1.000 40.33598 58 TYR A C 1
ATOM 440 O O . TYR A 1 58 ? 25.55083 37.38410 36.30297 1.000 42.27341 58 TYR A O 1
ATOM 449 N N . LEU A 1 59 ? 25.83844 35.63969 34.90597 1.000 38.25061 59 LEU A N 1
ATOM 450 C CA . LEU A 1 59 ? 26.60553 36.44112 33.95926 1.000 38.23643 59 LEU A CA 1
ATOM 451 C C . LEU A 1 59 ? 25.73361 37.52454 33.33995 1.000 42.88542 59 LEU A C 1
ATOM 452 O O . LEU A 1 59 ? 26.15962 38.67834 33.21527 1.000 46.56510 59 LEU A O 1
ATOM 457 N N . ALA A 1 60 ? 24.50036 37.17416 32.96251 1.000 41.17165 60 ALA A N 1
ATOM 458 C CA . ALA A 1 60 ? 23.57766 38.16839 32.42416 1.000 41.64011 60 ALA A CA 1
ATOM 459 C C . ALA A 1 60 ? 23.29601 39.26889 33.43851 1.000 44.53876 60 ALA A C 1
ATOM 460 O O . ALA A 1 60 ? 23.26941 40.45471 33.08748 1.000 47.24881 60 ALA A O 1
ATOM 462 N N . MET A 1 61 ? 23.08300 38.89727 34.70317 1.000 41.77884 61 MET A N 1
ATOM 463 C CA . MET A 1 61 ? 22.80632 39.90138 35.72451 1.000 43.47883 61 MET A CA 1
ATOM 464 C C . MET A 1 61 ? 24.04173 40.73898 36.02797 1.000 44.36921 61 MET A C 1
ATOM 465 O O . MET A 1 61 ? 23.94678 41.96429 36.15861 1.000 45.34418 61 MET A O 1
ATOM 470 N N . ALA A 1 62 ? 25.21033 40.10100 36.13504 1.000 44.81247 62 ALA A N 1
ATOM 471 C CA . ALA A 1 62 ? 26.42679 40.84463 36.45079 1.000 45.03780 62 ALA A CA 1
ATOM 472 C C . ALA A 1 62 ? 26.78443 41.82064 35.33684 1.000 44.57903 62 ALA A C 1
ATOM 473 O O . ALA A 1 62 ? 27.23484 42.94054 35.60561 1.000 45.67221 62 ALA A O 1
ATOM 475 N N . LEU A 1 63 ? 26.58435 41.41959 34.08123 1.000 45.97863 63 LEU A N 1
ATOM 476 C CA . LEU A 1 63 ? 26.83434 42.31108 32.95463 1.000 47.42138 63 LEU A CA 1
ATOM 477 C C . LEU A 1 63 ? 25.76946 43.38962 32.80444 1.000 47.84434 63 LEU A C 1
ATOM 478 O O . LEU A 1 63 ? 25.84215 44.17305 31.85173 1.000 54.18213 63 LEU A O 1
ATOM 483 N N . GLY A 1 64 ? 24.79509 43.45475 33.70837 1.000 48.58909 64 GLY A N 1
ATOM 484 C CA . GLY A 1 64 ? 23.74824 44.45241 33.60625 1.000 49.29986 64 GLY A CA 1
ATOM 485 C C . GLY A 1 64 ? 22.74959 44.18957 32.50436 1.000 51.83404 64 GLY A C 1
ATOM 486 O O . GLY A 1 64 ? 22.15750 45.13540 31.97597 1.000 50.29997 64 GLY A O 1
ATOM 487 N N . GLN A 1 65 ? 22.54196 42.92179 32.14330 1.000 44.39325 65 GLN A N 1
ATOM 488 C CA . GLN A 1 65 ? 21.63686 42.55232 31.06140 1.000 48.19382 65 GLN A CA 1
ATOM 489 C C . GLN A 1 65 ? 20.53632 41.60364 31.52459 1.000 47.94744 65 GLN A C 1
ATOM 490 O O . GLN A 1 65 ? 19.88929 40.95958 30.69390 1.000 54.44941 65 GLN A O 1
ATOM 496 N N . GLY A 1 66 ? 20.30462 41.50254 32.82876 1.000 45.72794 66 GLY A N 1
ATOM 497 C CA . GLY A 1 66 ? 19.31842 40.56573 33.32616 1.000 42.39223 66 GLY A CA 1
ATOM 498 C C . GLY A 1 66 ? 18.28065 41.18813 34.23417 1.000 46.49304 66 GLY A C 1
ATOM 499 O O . GLY A 1 66 ? 17.64631 40.48905 35.03007 1.000 45.73382 66 GLY A O 1
ATOM 500 N N . SER A 1 67 ? 18.09395 42.50097 34.12395 1.000 44.92760 67 SER A N 1
ATOM 501 C CA . SER A 1 67 ? 17.13862 43.21091 34.95789 1.000 46.47839 67 SER A CA 1
ATOM 502 C C . SER A 1 67 ? 16.39210 44.23181 34.11502 1.000 58.01921 67 SER A C 1
ATOM 503 O O . SER A 1 67 ? 16.87649 44.68822 33.07683 1.000 64.70439 67 SER A O 1
ATOM 506 N N . LEU A 1 68 ? 15.19699 44.58375 34.58138 1.000 58.97198 68 LEU A N 1
ATOM 507 C CA . LEU A 1 68 ? 14.39904 45.64072 33.98183 1.000 59.29636 68 LEU A CA 1
ATOM 508 C C . LEU A 1 68 ? 13.69716 46.40533 35.09505 1.000 63.80079 68 LEU A C 1
ATOM 509 O O . LEU A 1 68 ? 13.67729 45.98187 36.25464 1.000 58.77892 68 LEU A O 1
ATOM 514 N N . THR A 1 69 ? 13.11845 47.54516 34.73301 1.000 61.02060 69 THR A N 1
ATOM 515 C CA . THR A 1 69 ? 12.43072 48.40003 35.69044 1.000 55.00420 69 THR A CA 1
ATOM 516 C C . THR A 1 69 ? 10.95752 48.01478 35.74525 1.000 54.65165 69 THR A C 1
ATOM 517 O O . THR A 1 69 ? 10.27139 48.01502 34.71755 1.000 62.66862 69 THR A O 1
ATOM 521 N N . ALA A 1 70 ? 10.47790 47.67704 36.93923 1.000 59.84095 70 ALA A N 1
ATOM 522 C CA . ALA A 1 70 ? 9.06064 47.41748 37.12396 1.000 53.75115 70 ALA A CA 1
ATOM 523 C C . ALA A 1 70 ? 8.27594 48.72661 37.04987 1.000 55.54405 70 ALA A C 1
ATOM 524 O O . ALA A 1 70 ? 8.83939 49.82489 37.05110 1.000 59.94094 70 ALA A O 1
ATOM 526 N N . ASP A 1 71 ? 6.94925 48.60166 36.98621 1.000 52.78919 71 ASP A N 1
ATOM 527 C CA . ASP A 1 71 ? 6.11544 49.78734 36.82099 1.000 51.78268 71 ASP A CA 1
ATOM 528 C C . ASP A 1 71 ? 6.14243 50.68005 38.05590 1.000 54.05381 71 ASP A C 1
ATOM 529 O O . ASP A 1 71 ? 5.91223 51.88940 37.94620 1.000 58.25006 71 ASP A O 1
ATOM 534 N N . ASP A 1 72 ? 6.42220 50.11667 39.23102 1.000 55.58660 72 ASP A N 1
ATOM 535 C CA . ASP A 1 72 ? 6.54136 50.93362 40.43156 1.000 54.56965 72 ASP A CA 1
ATOM 536 C C . ASP A 1 72 ? 7.89607 51.62104 40.54478 1.000 60.20537 72 ASP A C 1
ATOM 537 O O . ASP A 1 72 ? 8.06312 52.48585 41.41136 1.000 56.60689 72 ASP A O 1
ATOM 542 N N . GLY A 1 73 ? 8.85699 51.26474 39.69401 1.000 62.03368 73 GLY A N 1
ATOM 543 C CA . GLY A 1 73 ? 10.17662 51.86364 39.70029 1.000 59.59503 73 GLY A CA 1
ATOM 544 C C . GLY A 1 73 ? 11.27626 50.96708 40.22448 1.000 60.32828 73 GLY A C 1
ATOM 545 O O . GLY A 1 73 ? 12.45598 51.29369 40.03969 1.000 58.08745 73 GLY A O 1
ATOM 546 N N . ARG A 1 74 ? 10.93697 49.85450 40.87037 1.000 57.66839 74 ARG A N 1
ATOM 547 C CA . ARG A 1 74 ? 11.95143 48.96064 41.40412 1.000 54.58142 74 ARG A CA 1
ATOM 548 C C . ARG A 1 74 ? 12.70925 48.26320 40.27873 1.000 55.37072 74 ARG A C 1
ATOM 549 O O . ARG A 1 74 ? 12.23623 48.14760 39.14492 1.000 56.21134 74 ARG A O 1
ATOM 557 N N . GLN A 1 75 ? 13.90679 47.79483 40.61291 1.000 56.21265 75 GLN A N 1
ATOM 558 C CA . GLN A 1 75 ? 14.72565 46.99845 39.71129 1.000 53.65671 75 GLN A CA 1
ATOM 559 C C . GLN A 1 75 ? 14.55496 45.53090 40.08072 1.000 52.81831 75 GLN A C 1
ATOM 560 O O . GLN A 1 75 ? 14.90222 45.12557 41.19500 1.000 60.53394 75 GLN A O 1
ATOM 566 N N . VAL A 1 76 ? 14.01113 44.74301 39.15639 1.000 46.11724 76 VAL A N 1
ATOM 567 C CA . VAL A 1 76 ? 13.79720 43.31419 39.35835 1.000 46.35579 76 VAL A CA 1
ATOM 568 C C . VAL A 1 76 ? 14.69893 42.54768 38.40196 1.000 47.04203 76 VAL A C 1
ATOM 569 O O . VAL A 1 76 ? 14.68858 42.79915 37.19094 1.000 51.19388 76 VAL A O 1
ATOM 573 N N . PHE A 1 77 ? 15.47624 41.61117 38.94749 1.000 51.16885 77 PHE A N 1
ATOM 574 C CA . PHE A 1 77 ? 16.35483 40.75374 38.15275 1.000 45.20754 77 PHE A CA 1
ATOM 575 C C . PHE A 1 77 ? 15.52038 39.61988 37.56477 1.000 42.39816 77 PHE A C 1
ATOM 576 O O . PHE A 1 77 ? 15.46168 38.50355 38.08732 1.000 43.06566 77 PHE A O 1
ATOM 584 N N . VAL A 1 78 ? 14.86561 39.92321 36.44052 1.000 43.81668 78 VAL A N 1
ATOM 585 C CA . VAL A 1 78 ? 13.96545 38.96443 35.81158 1.000 41.49403 78 VAL A CA 1
ATOM 586 C C . VAL A 1 78 ? 14.71552 37.77676 35.22592 1.000 41.89110 78 VAL A C 1
ATOM 587 O O . VAL A 1 78 ? 14.13329 36.69600 35.07975 1.000 44.76855 78 VAL A O 1
ATOM 591 N N . SER A 1 79 ? 15.99532 37.94649 34.88134 1.000 41.82834 79 SER A N 1
ATOM 592 C CA . SER A 1 79 ? 16.78322 36.82134 34.38872 1.000 44.58582 79 SER A CA 1
ATOM 593 C C . SER A 1 79 ? 16.86164 35.70493 35.41960 1.000 43.11831 79 SER A C 1
ATOM 594 O O . SER A 1 79 ? 16.87669 34.52329 35.05692 1.000 43.96429 79 SER A O 1
ATOM 597 N N . ARG A 1 80 ? 16.91459 36.06003 36.70468 1.000 42.70109 80 ARG A N 1
ATOM 598 C CA . ARG A 1 80 ? 16.91422 35.05117 37.75643 1.000 41.53861 80 ARG A CA 1
ATOM 599 C C . ARG A 1 80 ? 15.63928 34.21689 37.71612 1.000 41.46331 80 ARG A C 1
ATOM 600 O O . ARG A 1 80 ? 15.68533 32.99120 37.86967 1.000 38.15196 80 ARG A O 1
ATOM 608 N N . TYR A 1 81 ? 14.49227 34.86126 37.48715 1.000 43.30173 81 TYR A N 1
ATOM 609 C CA . TYR A 1 81 ? 13.23333 34.12616 37.41669 1.000 37.66352 81 TYR A CA 1
ATOM 610 C C . TYR A 1 81 ? 13.13596 33.30663 36.13579 1.000 38.71045 81 TYR A C 1
ATOM 611 O O . TYR A 1 81 ? 12.58269 32.20059 36.14311 1.000 36.41740 81 TYR A O 1
ATOM 620 N N . ILE A 1 82 ? 13.67020 33.83098 35.02892 1.000 41.91462 82 ILE A N 1
ATOM 621 C CA . ILE A 1 82 ? 13.56975 33.14258 33.74191 1.000 42.18883 82 ILE A CA 1
ATOM 622 C C . ILE A 1 82 ? 14.28363 31.79710 33.79613 1.000 42.46234 82 ILE A C 1
ATOM 623 O O . ILE A 1 82 ? 13.76268 30.77556 33.33017 1.000 43.46231 82 ILE A O 1
ATOM 628 N N . THR A 1 83 ? 15.48913 31.77784 34.36533 1.000 39.77738 83 THR A N 1
ATOM 629 C CA . THR A 1 83 ? 16.26661 30.54701 34.42664 1.000 38.71692 83 THR A CA 1
ATOM 630 C C . THR A 1 83 ? 15.84272 29.65536 35.58583 1.000 40.74515 83 THR A C 1
ATOM 631 O O . THR A 1 83 ? 15.98751 28.42978 35.49912 1.000 37.91874 83 THR A O 1
ATOM 635 N N . TRP A 1 84 ? 15.32870 30.24404 36.67229 1.000 37.36600 84 TRP A N 1
ATOM 636 C CA . TRP A 1 84 ? 14.70936 29.44327 37.72317 1.000 36.38048 84 TRP A CA 1
ATOM 637 C C . TRP A 1 84 ? 13.63172 28.52971 37.15967 1.000 39.82560 84 TRP A C 1
ATOM 638 O O . TRP A 1 84 ? 13.43842 27.41383 37.65623 1.000 36.76577 84 TRP A O 1
ATOM 649 N N . THR A 1 85 ? 12.92163 28.98994 36.12284 1.000 39.05508 85 THR A N 1
ATOM 650 C CA . THR A 1 85 ? 11.88290 28.18148 35.49143 1.000 35.39624 85 THR A CA 1
ATOM 651 C C . THR A 1 85 ? 12.44420 26.88553 34.92168 1.000 35.05321 85 THR A C 1
ATOM 652 O O . THR A 1 85 ? 11.72240 25.88888 34.82080 1.000 36.53496 85 THR A O 1
ATOM 656 N N . PHE A 1 86 ? 13.72339 26.87197 34.55456 1.000 38.91156 86 PHE A N 1
ATOM 657 C CA . PHE A 1 86 ? 14.34149 25.68140 33.98750 1.000 39.47256 86 PHE A CA 1
ATOM 658 C C . PHE A 1 86 ? 15.23790 24.93453 34.96573 1.000 38.35405 86 PHE A C 1
ATOM 659 O O . PHE A 1 86 ? 15.30093 23.70254 34.90631 1.000 35.21336 86 PHE A O 1
ATOM 667 N N . THR A 1 87 ? 15.92153 25.63683 35.87294 1.000 36.14285 87 THR A N 1
ATOM 668 C CA . THR A 1 87 ? 16.84940 24.95684 36.77250 1.000 36.63726 87 THR A CA 1
ATOM 669 C C . THR A 1 87 ? 16.12150 24.23540 37.90056 1.000 41.12292 87 THR A C 1
ATOM 670 O O . THR A 1 87 ? 16.48109 23.10421 38.24754 1.000 44.00462 87 THR A O 1
ATOM 674 N N . THR A 1 88 ? 15.10605 24.86819 38.48677 1.000 39.17240 88 THR A N 1
ATOM 675 C CA . THR A 1 88 ? 14.39716 24.23467 39.59508 1.000 37.55105 88 THR A CA 1
ATOM 676 C C . THR A 1 88 ? 13.66552 22.95421 39.19743 1.000 39.14858 88 THR A C 1
ATOM 677 O O . THR A 1 88 ? 13.60805 22.03484 40.03320 1.000 42.00668 88 THR A O 1
ATOM 681 N N . PRO A 1 89 ? 13.09673 22.81076 37.99119 1.000 38.80656 89 PRO A N 1
ATOM 682 C CA . PRO A 1 89 ? 12.56831 21.49059 37.61014 1.000 37.61854 89 PRO A CA 1
ATOM 683 C C . PRO A 1 89 ? 13.64307 20.42896 37.47786 1.000 37.35435 89 PRO A C 1
ATOM 684 O O . PRO A 1 89 ? 13.38055 19.25595 37.77086 1.000 39.02132 89 PRO A O 1
ATOM 688 N N . LEU A 1 90 ? 14.84581 20.80200 37.03290 1.000 36.55588 90 LEU A N 1
ATOM 689 C CA . LEU A 1 90 ? 15.92799 19.82900 36.93583 1.000 35.30925 90 LEU A CA 1
ATOM 690 C C . LEU A 1 90 ? 16.34916 19.33920 38.31467 1.000 43.69257 90 LEU A C 1
ATOM 691 O O . LEU A 1 90 ? 16.67861 18.15949 38.48635 1.000 44.87506 90 LEU A O 1
ATOM 696 N N . LEU A 1 91 ? 16.34993 20.23077 39.30903 1.000 43.59932 91 LEU A N 1
ATOM 697 C CA . LEU A 1 91 ? 16.62008 19.80839 40.67949 1.000 37.28550 91 LEU A CA 1
ATOM 698 C C . LEU A 1 91 ? 15.55842 18.82894 41.16414 1.000 36.45434 91 LEU A C 1
ATOM 699 O O . LEU A 1 91 ? 15.87815 17.75046 41.67799 1.000 36.61995 91 LEU A O 1
ATOM 704 N N . LEU A 1 92 ? 14.28235 19.18518 40.99573 1.000 37.13151 92 LEU A N 1
ATOM 705 C CA . LEU A 1 92 ? 13.20552 18.29441 41.41528 1.000 37.21137 92 LEU A CA 1
ATOM 706 C C . LEU A 1 92 ? 13.21555 16.99684 40.61880 1.000 35.99795 92 LEU A C 1
ATOM 707 O O . LEU A 1 92 ? 12.89648 15.92945 41.15655 1.000 39.82517 92 LEU A O 1
ATOM 712 N N . LEU A 1 93 ? 13.57164 17.06719 39.33345 1.000 34.23518 93 LEU A N 1
ATOM 713 C CA . LEU A 1 93 ? 13.68535 15.84938 38.53752 1.000 36.79142 93 LEU A CA 1
ATOM 714 C C . LEU A 1 93 ? 14.72216 14.90568 39.13183 1.000 37.39366 93 LEU A C 1
ATOM 715 O O . LEU A 1 93 ? 14.54722 13.68190 39.10229 1.000 36.76767 93 LEU A O 1
ATOM 720 N N . GLY A 1 94 ? 15.80689 15.45946 39.68227 1.000 37.20150 94 GLY A N 1
ATOM 721 C CA . GLY A 1 94 ? 16.78652 14.63008 40.36557 1.000 34.77803 94 GLY A CA 1
ATOM 722 C C . GLY A 1 94 ? 16.19066 13.86878 41.53379 1.000 36.51037 94 GLY A C 1
ATOM 723 O O . GLY A 1 94 ? 16.46282 12.67945 41.71478 1.000 38.55750 94 GLY A O 1
ATOM 724 N N . LEU A 1 95 ? 15.36416 14.54165 42.33935 1.000 36.82696 95 LEU A N 1
ATOM 725 C CA . LEU A 1 95 ? 14.66162 13.85601 43.42018 1.000 38.65096 95 LEU A CA 1
ATOM 726 C C . LEU A 1 95 ? 13.75760 12.75811 42.87432 1.000 39.84696 95 LEU A C 1
ATOM 727 O O . LEU A 1 95 ? 13.78882 11.61723 43.35058 1.000 44.96212 95 LEU A O 1
ATOM 732 N N . ALA A 1 96 ? 12.93936 13.08897 41.87013 1.000 38.84185 96 ALA A N 1
ATOM 733 C CA . ALA A 1 96 ? 12.01886 12.10654 41.30739 1.000 41.60303 96 ALA A CA 1
ATOM 734 C C . ALA A 1 96 ? 12.76050 10.94766 40.65585 1.000 44.01062 96 ALA A C 1
ATOM 735 O O . ALA A 1 96 ? 12.29664 9.80296 40.71476 1.000 46.08879 96 ALA A O 1
ATOM 737 N N . THR A 1 97 ? 13.90871 11.22034 40.03246 1.000 44.29421 97 THR A N 1
ATOM 738 C CA . THR A 1 97 ? 14.70673 10.14394 39.45586 1.000 43.14002 97 THR A CA 1
ATOM 739 C C . THR A 1 97 ? 15.27668 9.23953 40.54369 1.000 47.19109 97 THR A C 1
ATOM 740 O O . THR A 1 97 ? 15.31500 8.01367 40.38191 1.000 43.54625 97 THR A O 1
ATOM 744 N N . THR A 1 98 ? 15.71058 9.82421 41.66499 1.000 46.14162 98 THR A N 1
ATOM 745 C CA . THR A 1 98 ? 16.18247 9.01770 42.78757 1.000 49.50861 98 THR A CA 1
ATOM 746 C C . THR A 1 98 ? 15.07731 8.10911 43.31472 1.000 49.57765 98 THR A C 1
ATOM 747 O O . THR A 1 98 ? 15.32802 6.94992 43.66730 1.000 50.49833 98 THR A O 1
ATOM 751 N N . ALA A 1 99 ? 13.84214 8.61235 43.35613 1.000 47.56260 99 ALA A N 1
ATOM 752 C CA . ALA A 1 99 ? 12.73912 7.84236 43.91798 1.000 52.97823 99 ALA A CA 1
ATOM 753 C C . ALA A 1 99 ? 12.17083 6.82796 42.93247 1.000 52.49243 99 ALA A C 1
ATOM 754 O O . ALA A 1 99 ? 11.65923 5.78485 43.35431 1.000 51.15686 99 ALA A O 1
ATOM 756 N N . LEU A 1 100 ? 12.25247 7.10163 41.63047 1.000 52.11906 100 LEU A N 1
ATOM 757 C CA . LEU A 1 100 ? 11.61786 6.25995 40.62557 1.000 47.66861 100 LEU A CA 1
ATOM 758 C C . LEU A 1 100 ? 12.59275 5.60602 39.65594 1.000 57.32041 100 LEU A C 1
ATOM 759 O O . LEU A 1 100 ? 12.14864 4.89279 38.74857 1.000 60.03237 100 LEU A O 1
ATOM 764 N N . GLY A 1 101 ? 13.89667 5.81712 39.81527 1.000 57.42863 101 GLY A N 1
ATOM 765 C CA . GLY A 1 101 ? 14.87441 5.25576 38.90802 1.000 50.10846 101 GLY A CA 1
ATOM 766 C C . GLY A 1 101 ? 14.96594 6.02932 37.60500 1.000 42.68736 101 GLY A C 1
ATOM 767 O O . GLY A 1 101 ? 14.18197 6.93331 37.31508 1.000 43.70855 101 GLY A O 1
ATOM 768 N N . SER A 1 102 ? 15.96075 5.66001 36.80111 1.000 50.39584 102 SER A N 1
ATOM 769 C CA . SER A 1 102 ? 16.18116 6.27755 35.49680 1.000 52.18481 102 SER A CA 1
ATOM 770 C C . SER A 1 102 ? 16.40518 5.16791 34.47890 1.000 55.24300 102 SER A C 1
ATOM 771 O O . SER A 1 102 ? 17.34461 4.36249 34.64270 1.000 54.23240 102 SER A O 1
ATOM 774 N N . PRO A 1 103 ? 15.58573 5.07331 33.41891 1.000 52.14617 103 PRO A N 1
ATOM 775 C CA . PRO A 1 103 ? 14.46521 5.97038 33.11218 1.000 53.74186 103 PRO A CA 1
ATOM 776 C C . PRO A 1 103 ? 13.26253 5.75734 34.02828 1.000 53.86700 103 PRO A C 1
ATOM 777 O O . PRO A 1 103 ? 13.15435 4.70234 34.65685 1.000 57.25721 103 PRO A O 1
ATOM 781 N N . ILE A 1 104 ? 12.37829 6.75390 34.10099 1.000 51.78920 104 ILE A N 1
ATOM 782 C CA . ILE A 1 104 ? 11.22047 6.66868 34.98565 1.000 54.74781 104 ILE A CA 1
ATOM 783 C C . ILE A 1 104 ? 10.33445 5.51651 34.53703 1.000 54.27403 104 ILE A C 1
ATOM 784 O O . ILE A 1 104 ? 9.81419 5.51089 33.41477 1.000 60.76334 104 ILE A O 1
ATOM 789 N N . THR A 1 105 ? 10.16310 4.52964 35.41471 1.000 57.58827 105 THR A N 1
ATOM 790 C CA . THR A 1 105 ? 9.41991 3.32340 35.07882 1.000 63.54951 105 THR A CA 1
ATOM 791 C C . THR A 1 105 ? 7.94925 3.39137 35.46619 1.000 59.57382 105 THR A C 1
ATOM 792 O O . THR A 1 105 ? 7.15687 2.58219 34.97035 1.000 63.50979 105 THR A O 1
ATOM 796 N N . ARG A 1 106 ? 7.56549 4.32891 36.32881 1.000 56.89458 106 ARG A N 1
ATOM 797 C CA . ARG A 1 106 ? 6.19632 4.39654 36.81817 1.000 46.99705 106 ARG A CA 1
ATOM 798 C C . ARG A 1 106 ? 5.94801 5.77646 37.40890 1.000 46.73912 106 ARG A C 1
ATOM 799 O O . ARG A 1 106 ? 6.88466 6.52032 37.71163 1.000 49.41884 106 ARG A O 1
ATOM 807 N N . ARG A 1 107 ? 4.66386 6.10576 37.56281 1.000 45.43923 107 ARG A N 1
ATOM 808 C CA . ARG A 1 107 ? 4.22935 7.35372 38.19516 1.000 51.42734 107 ARG A CA 1
ATOM 809 C C . ARG A 1 107 ? 4.80040 8.57750 37.48120 1.000 49.31221 107 ARG A C 1
ATOM 810 O O . ARG A 1 107 ? 5.16869 9.57070 38.11163 1.000 52.80056 107 ARG A O 1
ATOM 818 N N . LYS A 1 108 ? 4.87564 8.50554 36.15338 1.000 52.85656 108 LYS A N 1
ATOM 819 C CA . LYS A 1 108 ? 5.35089 9.65133 35.38214 1.000 52.96356 108 LYS A CA 1
ATOM 820 C C . LYS A 1 108 ? 4.46962 10.88857 35.52742 1.000 50.83094 108 LYS A C 1
ATOM 821 O O . LYS A 1 108 ? 5.02866 11.99650 35.61451 1.000 44.31472 108 LYS A O 1
ATOM 827 N N . PRO A 1 109 ? 3.13396 10.79704 35.55098 1.000 42.32579 109 PRO A N 1
ATOM 828 C CA . PRO A 1 109 ? 2.32967 12.01503 35.75102 1.000 47.04442 109 PRO A CA 1
ATOM 829 C C . PRO A 1 109 ? 2.56364 12.71336 37.08471 1.000 48.15235 109 PRO A C 1
ATOM 830 O O . PRO A 1 109 ? 2.26479 13.90864 37.19260 1.000 46.07401 109 PRO A O 1
ATOM 834 N N . VAL A 1 110 ? 3.08022 12.02494 38.10408 1.000 49.53867 110 VAL A N 1
ATOM 835 C CA . VAL A 1 110 ? 3.41036 12.73862 39.33428 1.000 48.33609 110 VAL A CA 1
ATOM 836 C C . VAL A 1 110 ? 4.73238 13.48294 39.17878 1.000 42.97208 110 VAL A C 1
ATOM 837 O O . VAL A 1 110 ? 4.94289 14.52152 39.81647 1.000 41.98943 110 VAL A O 1
ATOM 841 N N . VAL A 1 111 ? 5.63210 12.98518 38.32795 1.000 43.32644 111 VAL A N 1
ATOM 842 C CA . VAL A 1 111 ? 6.84411 13.73561 38.01833 1.000 42.39469 111 VAL A CA 1
ATOM 843 C C . VAL A 1 111 ? 6.50074 14.98395 37.21737 1.000 40.46523 111 VAL A C 1
ATOM 844 O O . VAL A 1 111 ? 7.00853 16.07575 37.49709 1.000 40.72245 111 VAL A O 1
ATOM 848 N N . ALA A 1 112 ? 5.62857 14.84589 36.21430 1.000 36.65033 112 ALA A N 1
ATOM 849 C CA . ALA A 1 112 ? 5.21270 16.00341 35.42971 1.000 36.03665 112 ALA A CA 1
ATOM 850 C C . ALA A 1 112 ? 4.47412 17.01713 36.29364 1.000 39.37526 112 ALA A C 1
ATOM 851 O O . ALA A 1 112 ? 4.65227 18.22995 36.13046 1.000 40.78860 112 ALA A O 1
ATOM 853 N N . GLY A 1 113 ? 3.63723 16.53894 37.21816 1.000 43.88793 113 GLY A N 1
ATOM 854 C CA . GLY A 1 113 ? 2.97581 17.44032 38.14521 1.000 40.62784 113 GLY A CA 1
ATOM 855 C C . GLY A 1 113 ? 3.93883 18.12164 39.09612 1.000 43.86768 113 GLY A C 1
ATOM 856 O O . GLY A 1 113 ? 3.71983 19.27237 39.48846 1.000 43.88936 113 GLY A O 1
ATOM 857 N N . LEU A 1 114 ? 5.00940 17.42586 39.48454 1.000 37.83539 114 LEU A N 1
ATOM 858 C CA . LEU A 1 114 ? 6.06715 18.05614 40.26589 1.000 37.13980 114 LEU A CA 1
ATOM 859 C C . LEU A 1 114 ? 6.65679 19.24219 39.51146 1.000 42.31561 114 LEU A C 1
ATOM 860 O O . LEU A 1 114 ? 6.69413 20.36825 40.02258 1.000 43.89706 114 LEU A O 1
ATOM 865 N N . ILE A 1 115 ? 7.12307 18.99960 38.28193 1.000 39.54940 115 ILE A N 1
ATOM 866 C CA . ILE A 1 115 ? 7.69958 20.06548 37.46480 1.000 40.95762 115 ILE A CA 1
ATOM 867 C C . ILE A 1 115 ? 6.67613 21.16888 37.22737 1.000 40.12378 115 ILE A C 1
ATOM 868 O O . ILE A 1 115 ? 6.99174 22.36174 37.32870 1.000 37.28208 115 ILE A O 1
ATOM 873 N N . GLY A 1 116 ? 5.43164 20.78831 36.92583 1.000 41.61427 116 GLY A N 1
ATOM 874 C CA . GLY A 1 116 ? 4.41043 21.78287 36.63325 1.000 43.03386 116 GLY A CA 1
ATOM 875 C C . GLY A 1 116 ? 4.12814 22.69832 37.80931 1.000 43.65611 116 GLY A C 1
ATOM 876 O O . GLY A 1 116 ? 4.06610 23.92194 37.65915 1.000 39.05827 116 GLY A O 1
ATOM 877 N N . ALA A 1 117 ? 3.94914 22.11609 38.99967 1.000 39.82171 117 ALA A N 1
ATOM 878 C CA . ALA A 1 117 ? 3.72817 22.93082 40.19051 1.000 40.47937 117 ALA A CA 1
ATOM 879 C C . ALA A 1 117 ? 4.92566 23.82259 40.48320 1.000 39.85542 117 ALA A C 1
ATOM 880 O O . ALA A 1 117 ? 4.76270 24.93776 40.99260 1.000 42.11323 117 ALA A O 1
ATOM 882 N N . ASP A 1 118 ? 6.13185 23.35313 40.16175 1.000 42.68301 118 ASP A N 1
ATOM 883 C CA . ASP A 1 118 ? 7.32856 24.15447 40.39059 1.000 39.30027 118 ASP A CA 1
ATOM 884 C C . ASP A 1 118 ? 7.40905 25.31689 39.40924 1.000 39.24463 118 ASP A C 1
ATOM 885 O O . ASP A 1 118 ? 7.67143 26.45815 39.80558 1.000 40.05971 118 ASP A O 1
ATOM 890 N N . ILE A 1 119 ? 7.19827 25.04204 38.11833 1.000 38.81866 119 ILE A N 1
ATOM 891 C CA . ILE A 1 119 ? 7.23717 26.10329 37.11548 1.000 38.37228 119 ILE A CA 1
ATOM 892 C C . ILE A 1 119 ? 6.21693 27.18316 37.44709 1.000 39.60097 119 ILE A C 1
ATOM 893 O O . ILE A 1 119 ? 6.50407 28.38332 37.35007 1.000 37.85953 119 ILE A O 1
ATOM 898 N N . ILE A 1 120 ? 5.01547 26.77372 37.85948 1.000 42.24278 120 ILE A N 1
ATOM 899 C CA . ILE A 1 120 ? 3.99688 27.73370 38.27388 1.000 40.36721 120 ILE A CA 1
ATOM 900 C C . ILE A 1 120 ? 4.48445 28.54837 39.46575 1.000 39.50350 120 ILE A C 1
ATOM 901 O O . ILE A 1 120 ? 4.24013 29.75846 39.55304 1.000 38.47849 120 ILE A O 1
ATOM 906 N N . MET A 1 121 ? 5.19525 27.90181 40.39328 1.000 39.35057 121 MET A N 1
ATOM 907 C CA . MET A 1 121 ? 5.70707 28.60589 41.56499 1.000 40.02823 121 MET A CA 1
ATOM 908 C C . MET A 1 121 ? 6.64579 29.74047 41.16999 1.000 39.14397 121 MET A C 1
ATOM 909 O O . MET A 1 121 ? 6.55010 30.85004 41.70753 1.000 39.43984 121 MET A O 1
ATOM 914 N N . ILE A 1 122 ? 7.56054 29.48262 40.23331 1.000 41.80693 122 ILE A N 1
ATOM 915 C CA . ILE A 1 122 ? 8.49620 30.51818 39.80219 1.000 40.43248 122 ILE A CA 1
ATOM 916 C C . ILE A 1 122 ? 7.76781 31.60506 39.01987 1.000 38.76957 122 ILE A C 1
ATOM 917 O O . ILE A 1 122 ? 7.96280 32.80250 39.26075 1.000 40.91069 122 ILE A O 1
ATOM 922 N N . LEU A 1 123 ? 6.91181 31.20400 38.07561 1.000 41.85339 123 LEU A N 1
ATOM 923 C CA . LEU A 1 123 ? 6.25808 32.17696 37.20366 1.000 39.09534 123 LEU A CA 1
ATOM 924 C C . LEU A 1 123 ? 5.31428 33.08415 37.98411 1.000 41.54997 123 LEU A C 1
ATOM 925 O O . LEU A 1 123 ? 5.28823 34.29992 37.76097 1.000 43.08593 123 LEU A O 1
ATOM 930 N N . THR A 1 124 ? 4.52982 32.51654 38.90328 1.000 40.41215 124 THR A N 1
ATOM 931 C CA . THR A 1 124 ? 3.69606 33.35458 39.75906 1.000 41.03070 124 THR A CA 1
ATOM 932 C C . THR A 1 124 ? 4.53782 34.16711 40.73467 1.000 39.62292 124 THR A C 1
ATOM 933 O O . THR A 1 124 ? 4.10183 35.23104 41.18968 1.000 38.76813 124 THR A O 1
ATOM 937 N N . GLY A 1 125 ? 5.73753 33.68663 41.06789 1.000 40.25081 125 GLY A N 1
ATOM 938 C CA . GLY A 1 125 ? 6.64652 34.49286 41.86597 1.000 35.79469 125 GLY A CA 1
ATOM 939 C C . GLY A 1 125 ? 7.14232 35.71293 41.11330 1.000 37.38300 125 GLY A C 1
ATOM 940 O O . GLY A 1 125 ? 7.20426 36.81402 41.66776 1.000 34.97784 125 GLY A O 1
ATOM 941 N N . LEU A 1 126 ? 7.49860 35.53509 39.83804 1.000 38.18875 126 LEU A N 1
ATOM 942 C CA . LEU A 1 126 ? 7.91179 36.66820 39.01571 1.000 40.48510 126 LEU A CA 1
ATOM 943 C C . LEU A 1 126 ? 6.81443 37.72240 38.93820 1.000 43.26291 126 LEU A C 1
ATOM 944 O O . LEU A 1 126 ? 7.08889 38.92400 39.04736 1.000 43.69632 126 LEU A O 1
ATOM 949 N N . VAL A 1 127 ? 5.56318 37.28880 38.75315 1.000 44.01369 127 VAL A N 1
ATOM 950 C CA . VAL A 1 127 ? 4.44029 38.22334 38.71589 1.000 36.51843 127 VAL A CA 1
ATOM 951 C C . VAL A 1 127 ? 4.32149 38.96849 40.03820 1.000 37.64740 127 VAL A C 1
ATOM 952 O O . VAL A 1 127 ? 4.08974 40.18350 40.06465 1.000 36.85886 127 VAL A O 1
ATOM 956 N N . ALA A 1 128 ? 4.47943 38.25599 41.15612 1.000 39.46885 128 ALA A N 1
ATOM 957 C CA . ALA A 1 128 ? 4.45495 38.91623 42.45801 1.000 41.66757 128 ALA A CA 1
ATOM 958 C C . ALA A 1 128 ? 5.60849 39.90258 42.59936 1.000 41.17463 128 ALA A C 1
ATOM 959 O O . ALA A 1 128 ? 5.45635 40.96314 43.21687 1.000 44.37224 128 ALA A O 1
ATOM 961 N N . ALA A 1 129 ? 6.77005 39.57296 42.02731 1.000 42.16548 129 ALA A N 1
ATOM 962 C CA . ALA A 1 129 ? 7.91721 40.47177 42.10064 1.000 43.98243 129 ALA A CA 1
ATOM 963 C C . ALA A 1 129 ? 7.72453 41.70202 41.22468 1.000 43.08817 129 ALA A C 1
ATOM 964 O O . ALA A 1 129 ? 8.20257 42.78758 41.57164 1.000 47.78889 129 ALA A O 1
ATOM 966 N N . LEU A 1 130 ? 7.03030 41.55490 40.09496 1.000 44.97526 130 LEU A N 1
ATOM 967 C CA . LEU A 1 130 ? 6.75268 42.67081 39.19875 1.000 46.75689 130 LEU A CA 1
ATOM 968 C C . LEU A 1 130 ? 5.54486 43.49538 39.62767 1.000 42.48908 130 LEU A C 1
ATOM 969 O O . LEU A 1 130 ? 5.37265 44.61410 39.13212 1.000 43.79551 130 LEU A O 1
ATOM 974 N N . SER A 1 131 ? 4.71055 42.97821 40.52497 1.000 48.35303 131 SER A N 1
ATOM 975 C CA . SER A 1 131 ? 3.57056 43.74021 41.00314 1.000 47.86879 131 SER A CA 1
ATOM 976 C C . SER A 1 131 ? 4.04022 44.88323 41.90441 1.000 56.25971 131 SER A C 1
ATOM 977 O O . SER A 1 131 ? 5.08145 44.78066 42.55868 1.000 56.77987 131 SER A O 1
ATOM 980 N N . PRO A 1 132 ? 3.29077 45.98394 41.95602 1.000 59.57855 132 PRO A N 1
ATOM 981 C CA . PRO A 1 132 ? 3.75521 47.15343 42.71060 1.000 56.50027 132 PRO A CA 1
ATOM 982 C C . PRO A 1 132 ? 3.75615 46.91097 44.21244 1.000 58.97067 132 PRO A C 1
ATOM 983 O O . PRO A 1 132 ? 2.97201 46.12038 44.74299 1.000 59.55654 132 PRO A O 1
ATOM 987 N N . SER A 1 133 ? 4.65585 47.61613 44.89575 1.000 60.47539 133 SER A N 1
ATOM 988 C CA . SER A 1 133 ? 4.79972 47.47021 46.33789 1.000 62.19575 133 SER A CA 1
ATOM 989 C C . SER A 1 133 ? 3.56429 47.98939 47.06278 1.000 61.20847 133 SER A C 1
ATOM 990 O O . SER A 1 133 ? 2.97836 49.00551 46.68032 1.000 62.51749 133 SER A O 1
ATOM 993 N N . GLY A 1 134 ? 3.17172 47.28260 48.11996 1.000 65.05805 134 GLY A N 1
ATOM 994 C CA . GLY A 1 134 ? 2.02876 47.69493 48.90902 1.000 65.54635 134 GLY A CA 1
ATOM 995 C C . GLY A 1 134 ? 0.68360 47.45613 48.26446 1.000 57.22808 134 GLY A C 1
ATOM 996 O O . GLY A 1 134 ? -0.30759 48.05567 48.68687 1.000 72.83195 134 GLY A O 1
ATOM 997 N N . SER A 1 135 ? 0.61546 46.59655 47.25369 1.000 55.45241 135 SER A N 1
ATOM 998 C CA . SER A 1 135 ? -0.62459 46.30458 46.55327 1.000 60.67284 135 SER A CA 1
ATOM 999 C C . SER A 1 135 ? -1.12855 44.91872 46.93354 1.000 63.93523 135 SER A C 1
ATOM 1000 O O . SER A 1 135 ? -0.34474 44.01864 47.25091 1.000 61.77974 135 SER A O 1
ATOM 1003 N N . HIS A 1 136 ? -2.45359 44.75647 46.89599 1.000 58.67098 136 HIS A N 1
ATOM 1004 C CA . HIS A 1 136 ? -3.04724 43.46851 47.23810 1.000 54.78948 136 HIS A CA 1
ATOM 1005 C C . HIS A 1 136 ? -2.67942 42.39829 46.21728 1.000 55.10287 136 HIS A C 1
ATOM 1006 O O . HIS A 1 136 ? -2.45130 41.23843 46.58137 1.000 53.12595 136 HIS A O 1
ATOM 1013 N N . GLU A 1 137 ? -2.61584 42.76601 44.93481 1.000 52.17819 137 GLU A N 1
ATOM 1014 C CA . GLU A 1 137 ? -2.29088 41.78457 43.90469 1.000 58.80993 137 GLU A CA 1
ATOM 1015 C C . GLU A 1 137 ? -0.86396 41.27197 44.04414 1.000 52.75708 137 GLU A C 1
ATOM 1016 O O . GLU A 1 137 ? -0.56589 40.15141 43.61481 1.000 49.29853 137 GLU A O 1
ATOM 1022 N N . LYS A 1 138 ? 0.02480 42.07004 44.64031 1.000 59.20950 138 LYS A N 1
ATOM 1023 C CA . LYS A 1 138 ? 1.39886 41.62561 44.84570 1.000 48.74666 138 LYS A CA 1
ATOM 1024 C C . LYS A 1 138 ? 1.45272 40.41132 45.76127 1.000 50.85576 138 LYS A C 1
ATOM 1025 O O . LYS A 1 138 ? 2.25243 39.49403 45.54518 1.000 48.74729 138 LYS A O 1
ATOM 1031 N N . TRP A 1 139 ? 0.60189 40.38367 46.78477 1.000 50.46102 139 TRP A N 1
ATOM 1032 C CA . TRP A 1 139 ? 0.58479 39.28864 47.74142 1.000 50.20541 139 TRP A CA 1
ATOM 1033 C C . TRP A 1 139 ? -0.43387 38.21332 47.40401 1.000 49.02362 139 TRP A C 1
ATOM 1034 O O . TRP A 1 139 ? -0.33297 37.10180 47.93512 1.000 47.41167 139 TRP A O 1
ATOM 1045 N N . ILE A 1 140 ? -1.40687 38.51505 46.54171 1.000 51.90421 140 ILE A N 1
ATOM 1046 C CA . ILE A 1 140 ? -2.25229 37.46157 45.99113 1.000 55.59651 140 ILE A CA 1
ATOM 1047 C C . ILE A 1 140 ? -1.40176 36.47037 45.20861 1.000 47.34756 140 ILE A C 1
ATOM 1048 O O . ILE A 1 140 ? -1.53442 35.25102 45.36835 1.000 48.16886 140 ILE A O 1
ATOM 1053 N N . TRP A 1 141 ? -0.49486 36.97859 44.37053 1.000 40.48986 141 TRP A N 1
ATOM 1054 C CA . TRP A 1 141 ? 0.40563 36.09535 43.63992 1.000 45.99121 141 TRP A CA 1
ATOM 1055 C C . TRP A 1 141 ? 1.44593 35.46928 44.55672 1.000 47.53547 141 TRP A C 1
ATOM 1056 O O . TRP A 1 141 ? 1.92781 34.36585 44.27734 1.000 47.05496 141 TRP A O 1
ATOM 1067 N N . TYR A 1 142 ? 1.80710 36.15166 45.64575 1.000 44.30433 142 TYR A N 1
ATOM 1068 C CA . TYR A 1 142 ? 2.70053 35.54874 46.62860 1.000 46.06013 142 TYR A CA 1
ATOM 1069 C C . TYR A 1 142 ? 2.04802 34.33394 47.27620 1.000 50.80751 142 TYR A C 1
ATOM 1070 O O . TYR A 1 142 ? 2.66780 33.27007 47.39595 1.000 44.37162 142 TYR A O 1
ATOM 1079 N N . GLY A 1 143 ? 0.78945 34.47643 47.70205 1.000 47.12573 143 GLY A N 1
ATOM 1080 C CA . GLY A 1 143 ? 0.06254 33.33668 48.23125 1.000 45.64215 143 GLY A CA 1
ATOM 1081 C C . GLY A 1 143 ? -0.20952 32.27657 47.18555 1.000 49.54599 143 GLY A C 1
ATOM 1082 O O . GLY A 1 143 ? -0.26276 31.08493 47.50379 1.000 52.82667 143 GLY A O 1
ATOM 1083 N N . VAL A 1 144 ? -0.38511 32.68984 45.92929 1.000 49.36830 144 VAL A N 1
ATOM 1084 C CA . VAL A 1 144 ? -0.52095 31.73016 44.83746 1.000 51.47305 144 VAL A CA 1
ATOM 1085 C C . VAL A 1 144 ? 0.77661 30.94938 44.65913 1.000 43.19373 144 VAL A C 1
ATOM 1086 O O . VAL A 1 144 ? 0.77286 29.71956 44.52674 1.000 43.02873 144 VAL A O 1
ATOM 1090 N N . SER A 1 145 ? 1.90946 31.65339 44.66737 1.000 43.17424 145 SER A N 1
ATOM 1091 C CA . SER A 1 145 ? 3.19640 30.98070 44.52410 1.000 41.27116 145 SER A CA 1
ATOM 1092 C C . SER A 1 145 ? 3.50220 30.10850 45.73653 1.000 41.78979 145 SER A C 1
ATOM 1093 O O . SER A 1 145 ? 4.06797 29.01715 45.59819 1.000 42.64375 145 SER A O 1
ATOM 1096 N N . SER A 1 146 ? 3.13630 30.57278 46.93336 1.000 38.03905 146 SER A N 1
ATOM 1097 C CA . SER A 1 146 ? 3.35056 29.77275 48.13423 1.000 41.14582 146 SER A CA 1
ATOM 1098 C C . SER A 1 146 ? 2.48952 28.51559 48.13235 1.000 46.84602 146 SER A C 1
ATOM 1099 O O . SER A 1 146 ? 2.89908 27.48487 48.68080 1.000 45.67483 146 SER A O 1
ATOM 1102 N N . GLY A 1 147 ? 1.29859 28.58177 47.53154 1.000 42.55976 147 GLY A N 1
ATOM 1103 C CA . GLY A 1 147 ? 0.47974 27.38842 47.40259 1.000 43.40690 147 GLY A CA 1
ATOM 1104 C C . GLY A 1 147 ? 1.08704 26.36712 46.45997 1.000 40.33661 147 GLY A C 1
ATOM 1105 O O . GLY A 1 147 ? 0.98431 25.15897 46.68908 1.000 42.37411 147 GLY A O 1
ATOM 1106 N N . ALA A 1 148 ? 1.72337 26.83422 45.38454 1.000 39.29769 148 ALA A N 1
ATOM 1107 C CA . ALA A 1 148 ? 2.45024 25.91789 44.51420 1.000 45.09787 148 ALA A CA 1
ATOM 1108 C C . ALA A 1 148 ? 3.64812 25.32287 45.23905 1.000 48.01795 148 ALA A C 1
ATOM 1109 O O . ALA A 1 148 ? 3.95995 24.13745 45.07005 1.000 47.90602 148 ALA A O 1
ATOM 1111 N N . PHE A 1 149 ? 4.32599 26.13559 46.05476 1.000 44.85563 149 PHE A N 1
ATOM 1112 C CA . PHE A 1 149 ? 5.43099 25.63677 46.86554 1.000 43.40150 149 PHE A CA 1
ATOM 1113 C C . PHE A 1 149 ? 4.95583 24.56474 47.83741 1.000 50.69264 149 PHE A C 1
ATOM 1114 O O . PHE A 1 149 ? 5.64828 23.56397 48.05996 1.000 49.95802 149 PHE A O 1
ATOM 1122 N N . LEU A 1 150 ? 3.77289 24.75992 48.42651 1.000 49.63907 150 LEU A N 1
ATOM 1123 C CA . LEU A 1 150 ? 3.23765 23.78166 49.36701 1.000 49.32122 150 LEU A CA 1
ATOM 1124 C C . LEU A 1 150 ? 2.93181 22.46095 48.67141 1.000 49.66102 150 LEU A C 1
ATOM 1125 O O . LEU A 1 150 ? 3.12775 21.38543 49.24966 1.000 52.27003 150 LEU A O 1
ATOM 1130 N N . ALA A 1 151 ? 2.45652 22.52220 47.42538 1.000 42.62101 151 ALA A N 1
ATOM 1131 C CA . ALA A 1 151 ? 2.17432 21.30229 46.67850 1.000 44.31105 151 ALA A CA 1
ATOM 1132 C C . ALA A 1 151 ? 3.45086 20.57818 46.27053 1.000 44.93152 151 ALA A C 1
ATOM 1133 O O . ALA A 1 151 ? 3.47033 19.34290 46.22530 1.000 44.93419 151 ALA A O 1
ATOM 1135 N N . VAL A 1 152 ? 4.51453 21.32117 45.95330 1.000 39.58761 152 VAL A N 1
ATOM 1136 C CA . VAL A 1 152 ? 5.81383 20.69436 45.72274 1.000 46.98301 152 VAL A CA 1
ATOM 1137 C C . VAL A 1 152 ? 6.28568 19.97837 46.98371 1.000 45.27963 152 VAL A C 1
ATOM 1138 O O . VAL A 1 152 ? 6.78017 18.84570 46.92725 1.000 42.78624 152 VAL A O 1
ATOM 1142 N N . TYR A 1 153 ? 6.13013 20.62146 48.14204 1.000 42.08393 153 TYR A N 1
ATOM 1143 C CA . TYR A 1 153 ? 6.44106 19.95512 49.40180 1.000 50.10364 153 TYR A CA 1
ATOM 1144 C C . TYR A 1 153 ? 5.59004 18.70492 49.59245 1.000 48.07905 153 TYR A C 1
ATOM 1145 O O . TYR A 1 153 ? 6.09070 17.66720 50.04307 1.000 46.22111 153 TYR A O 1
ATOM 1154 N N . TYR A 1 154 ? 4.30050 18.78396 49.24952 1.000 45.04612 154 TYR A N 1
ATOM 1155 C CA . TYR A 1 154 ? 3.40851 17.64331 49.43825 1.000 46.89523 154 TYR A CA 1
ATOM 1156 C C . TYR A 1 154 ? 3.79931 16.47356 48.54386 1.000 47.47378 154 TYR A C 1
ATOM 1157 O O . TYR A 1 154 ? 3.76630 15.31596 48.97766 1.000 46.16170 154 TYR A O 1
ATOM 1166 N N . LEU A 1 155 ? 4.14871 16.74998 47.28653 1.000 44.77038 155 LEU A N 1
ATOM 1167 C CA . LEU A 1 155 ? 4.54143 15.67272 46.38570 1.000 42.45044 155 LEU A CA 1
ATOM 1168 C C . LEU A 1 155 ? 5.84797 15.03265 46.83515 1.000 42.50044 155 LEU A C 1
ATOM 1169 O O . LEU A 1 155 ? 6.00908 13.80964 46.75096 1.000 43.92932 155 LEU A O 1
ATOM 1174 N N . ILE A 1 156 ? 6.78438 15.84156 47.33297 1.000 40.36750 156 ILE A N 1
ATOM 1175 C CA . ILE A 1 156 ? 8.06844 15.30991 47.77587 1.000 43.26863 156 ILE A CA 1
ATOM 1176 C C . ILE A 1 156 ? 7.89595 14.46548 49.03277 1.000 51.27156 156 ILE A C 1
ATOM 1177 O O . ILE A 1 156 ? 8.52581 13.41035 49.17942 1.000 50.43496 156 ILE A O 1
ATOM 1182 N N . CYS A 1 157 ? 7.03286 14.90416 49.95044 1.000 52.44289 157 CYS A N 1
ATOM 1183 C CA . CYS A 1 157 ? 6.85117 14.23560 51.23199 1.000 51.91829 157 CYS A CA 1
ATOM 1184 C C . CYS A 1 157 ? 5.76110 13.17073 51.21376 1.000 49.59918 157 CYS A C 1
ATOM 1185 O O . CYS A 1 157 ? 5.66942 12.38800 52.16632 1.000 54.00479 157 CYS A O 1
ATOM 1188 N N . GLY A 1 158 ? 4.94348 13.11342 50.16564 1.000 44.47814 158 GLY A N 1
ATOM 1189 C CA . GLY A 1 158 ? 3.84379 12.18056 50.11512 1.000 47.15050 158 GLY A CA 1
ATOM 1190 C C . GLY A 1 158 ? 4.01744 11.10286 49.06442 1.000 49.47195 158 GLY A C 1
ATOM 1191 O O . GLY A 1 158 ? 4.59337 10.04074 49.31966 1.000 53.29129 158 GLY A O 1
ATOM 1192 N N . PRO A 1 159 ? 3.51093 11.35873 47.85447 1.000 48.97840 159 PRO A N 1
ATOM 1193 C CA . PRO A 1 159 ? 3.57159 10.32125 46.80565 1.000 55.75615 159 PRO A CA 1
ATOM 1194 C C . PRO A 1 159 ? 4.98744 9.90434 46.44799 1.000 51.18978 159 PRO A C 1
ATOM 1195 O O . PRO A 1 159 ? 5.29942 8.70618 46.44793 1.000 47.17642 159 PRO A O 1
ATOM 1199 N N . LEU A 1 160 ? 5.85897 10.86887 46.14429 1.000 44.67036 160 LEU A N 1
ATOM 1200 C CA . LEU A 1 160 ? 7.20751 10.53785 45.69690 1.000 53.64121 160 LEU A CA 1
ATOM 1201 C C . LEU A 1 160 ? 8.00161 9.81766 46.78021 1.000 54.89902 160 LEU A C 1
ATOM 1202 O O . LEU A 1 160 ? 8.85157 8.97541 46.46915 1.000 53.96464 160 LEU A O 1
ATOM 1207 N N . LEU A 1 161 ? 7.74192 10.13020 48.05245 1.000 56.62499 161 LEU A N 1
ATOM 1208 C CA . LEU A 1 161 ? 8.40277 9.40989 49.13577 1.000 50.98761 161 LEU A CA 1
ATOM 1209 C C . LEU A 1 161 ? 7.84695 7.99843 49.27476 1.000 52.57238 161 LEU A C 1
ATOM 1210 O O . LEU A 1 161 ? 8.59019 7.06027 49.58645 1.000 58.45491 161 LEU A O 1
ATOM 1215 N N . LEU A 1 162 ? 6.54189 7.82917 49.04867 1.000 50.31835 162 LEU A N 1
ATOM 1216 C CA . LEU A 1 162 ? 5.95277 6.49387 49.06707 1.000 48.08951 162 LEU A CA 1
ATOM 1217 C C . LEU A 1 162 ? 6.56174 5.61136 47.98613 1.000 49.98053 162 LEU A C 1
ATOM 1218 O O . LEU A 1 162 ? 6.73639 4.40359 48.18381 1.000 56.46382 162 LEU A O 1
ATOM 1223 N N . GLU A 1 163 ? 6.89617 6.19932 46.83608 1.000 52.65840 163 GLU A N 1
ATOM 1224 C CA . GLU A 1 163 ? 7.49431 5.43439 45.74926 1.000 53.15653 163 GLU A CA 1
ATOM 1225 C C . GLU A 1 163 ? 8.97136 5.15597 45.98995 1.000 54.19640 163 GLU A C 1
ATOM 1226 O O . GLU A 1 163 ? 9.50385 4.17255 45.46372 1.000 50.08830 163 GLU A O 1
ATOM 1232 N N . ALA A 1 164 ? 9.64732 6.00623 46.76670 1.000 53.00546 164 ALA A N 1
ATOM 1233 C CA . ALA A 1 164 ? 11.03830 5.73785 47.11724 1.000 52.95078 164 ALA A CA 1
ATOM 1234 C C . ALA A 1 164 ? 11.16314 4.44299 47.90980 1.000 53.19150 164 ALA A C 1
ATOM 1235 O O . ALA A 1 164 ? 12.10132 3.66496 47.69801 1.000 51.48899 164 ALA A O 1
ATOM 1237 N N . ARG A 1 165 ? 10.21928 4.19096 48.82363 1.000 53.08413 165 ARG A N 1
ATOM 1238 C CA . ARG A 1 165 ? 10.22672 2.93630 49.56843 1.000 53.76381 165 ARG A CA 1
ATOM 1239 C C . ARG A 1 165 ? 10.01536 1.74160 48.64931 1.000 59.72244 165 ARG A C 1
ATOM 1240 O O . ARG A 1 165 ? 10.52829 0.65024 48.92151 1.000 72.10094 165 ARG A O 1
ATOM 1248 N N . VAL A 1 166 ? 9.26702 1.92598 47.55971 1.000 60.13321 166 VAL A N 1
ATOM 1249 C CA . VAL A 1 166 ? 9.02161 0.82727 46.63134 1.000 54.27254 166 VAL A CA 1
ATOM 1250 C C . VAL A 1 166 ? 10.26194 0.54353 45.79189 1.000 59.36606 166 VAL A C 1
ATOM 1251 O O . VAL A 1 166 ? 10.56590 -0.61548 45.48508 1.000 68.02510 166 VAL A O 1
ATOM 1255 N N . THR A 1 167 ? 11.00085 1.59053 45.41253 1.000 60.38740 167 THR A N 1
ATOM 1256 C CA . THR A 1 167 ? 12.14533 1.41148 44.52175 1.000 60.31774 167 THR A CA 1
ATOM 1257 C C . THR A 1 167 ? 13.23192 0.56283 45.17405 1.000 60.90726 167 THR A C 1
ATOM 1258 O O . THR A 1 167 ? 13.70945 -0.41309 44.58413 1.000 66.18978 167 THR A O 1
ATOM 1262 N N . GLY A 1 168 ? 13.63734 0.91558 46.38645 1.000 56.14078 168 GLY A N 1
ATOM 1263 C CA . GLY A 1 168 ? 14.66596 0.14688 47.06022 1.000 66.13710 168 GLY A CA 1
ATOM 1264 C C . GLY A 1 168 ? 15.14002 0.84007 48.31550 1.000 61.97061 168 GLY A C 1
ATOM 1265 O O . GLY A 1 168 ? 14.77980 1.98445 48.60724 1.000 63.27724 168 GLY A O 1
ATOM 1266 N N . ALA A 1 169 ? 15.97173 0.11287 49.06317 1.000 56.35511 169 ALA A N 1
ATOM 1267 C CA . ALA A 1 169 ? 16.48553 0.63257 50.32541 1.000 57.10541 169 ALA A CA 1
ATOM 1268 C C . ALA A 1 169 ? 17.44687 1.79257 50.09552 1.000 60.98370 169 ALA A C 1
ATOM 1269 O O . ALA A 1 169 ? 17.27647 2.87331 50.67215 1.000 58.83071 169 ALA A O 1
ATOM 1271 N N . ASP A 1 170 ? 18.46555 1.58787 49.25273 1.000 59.12680 170 ASP A N 1
ATOM 1272 C CA . ASP A 1 170 ? 19.43659 2.64786 48.99549 1.000 52.80164 170 ASP A CA 1
ATOM 1273 C C . ASP A 1 170 ? 18.80055 3.83680 48.28689 1.000 51.15651 170 ASP A C 1
ATOM 1274 O O . ASP A 1 170 ? 19.20507 4.98307 48.51408 1.000 47.06494 170 ASP A O 1
ATOM 1279 N N . HIS A 1 171 ? 17.81596 3.58866 47.41991 1.000 48.87192 171 HIS A N 1
ATOM 1280 C CA . HIS A 1 171 ? 17.09338 4.69195 46.79846 1.000 47.87726 171 HIS A CA 1
ATOM 1281 C C . HIS A 1 171 ? 16.25171 5.45127 47.81577 1.000 49.23111 171 HIS A C 1
ATOM 1282 O O . HIS A 1 171 ? 16.10898 6.67454 47.70981 1.000 50.07061 171 HIS A O 1
ATOM 1289 N N . ARG A 1 172 ? 15.69035 4.75057 48.80449 1.000 50.64597 172 ARG A N 1
ATOM 1290 C CA . ARG A 1 172 ? 14.89943 5.42592 49.82838 1.000 51.92185 172 ARG A CA 1
ATOM 1291 C C . ARG A 1 172 ? 15.78217 6.27619 50.73572 1.000 51.59238 172 ARG A C 1
ATOM 1292 O O . ARG A 1 172 ? 15.40774 7.39658 51.10198 1.000 48.22530 172 ARG A O 1
ATOM 1300 N N . ARG A 1 173 ? 16.96128 5.76514 51.10104 1.000 53.43111 173 ARG A N 1
ATOM 1301 C CA . ARG A 1 173 ? 17.87971 6.53607 51.93439 1.000 51.36704 173 ARG A CA 1
ATOM 1302 C C . ARG A 1 173 ? 18.37181 7.77883 51.20287 1.000 48.05615 173 ARG A C 1
ATOM 1303 O O . ARG A 1 173 ? 18.34998 8.88542 51.75460 1.000 46.11463 173 ARG A O 1
ATOM 1311 N N . LEU A 1 174 ? 18.81952 7.61434 49.95504 1.000 45.16775 174 LEU A N 1
ATOM 1312 C CA . LEU A 1 174 ? 19.31664 8.75360 49.19008 1.000 45.33122 174 LEU A CA 1
ATOM 1313 C C . LEU A 1 174 ? 18.22151 9.78751 48.96088 1.000 46.55332 174 LEU A C 1
ATOM 1314 O O . LEU A 1 174 ? 18.46895 10.99589 49.05372 1.000 46.68510 174 LEU A O 1
ATOM 1319 N N . TYR A 1 175 ? 17.00234 9.33216 48.66446 1.000 45.86513 175 TYR A N 1
ATOM 1320 C CA . TYR A 1 175 ? 15.89974 10.26156 48.44495 1.000 43.94625 175 TYR A CA 1
ATOM 1321 C C . TYR A 1 175 ? 15.59106 11.05351 49.70933 1.000 45.59989 175 TYR A C 1
ATOM 1322 O O . TYR A 1 175 ? 15.48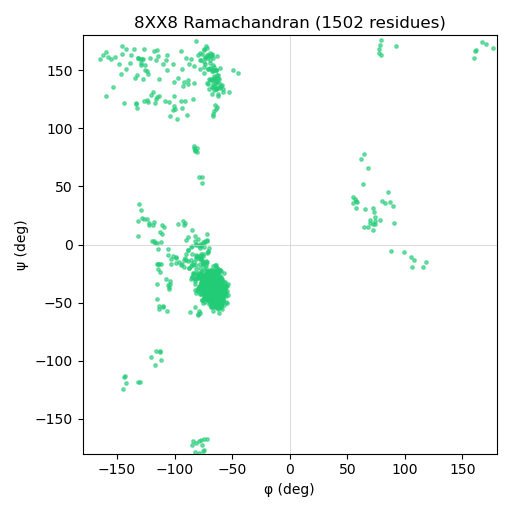228 12.28381 49.67200 1.000 47.33220 175 TYR A O 1
ATOM 1331 N N . LEU A 1 176 ? 15.44465 10.36200 50.84262 1.000 48.25059 176 LEU A N 1
ATOM 1332 C CA . LEU A 1 176 ? 15.19154 11.05765 52.10048 1.000 47.54635 176 LEU A CA 1
ATOM 1333 C C . LEU A 1 176 ? 16.32782 12.01041 52.44423 1.000 46.22678 176 LEU A C 1
ATOM 1334 O O . LEU A 1 176 ? 16.08954 13.12342 52.92669 1.000 47.99205 176 LEU A O 1
ATOM 1339 N N . ARG A 1 177 ? 17.57128 11.59347 52.19747 1.000 44.66100 177 ARG A N 1
ATOM 1340 C CA . ARG A 1 177 ? 18.71088 12.45860 52.48257 1.000 42.04237 177 ARG A CA 1
ATOM 1341 C C . ARG A 1 177 ? 18.68676 13.70811 51.60906 1.000 44.27820 177 ARG A C 1
ATOM 1342 O O . ARG A 1 177 ? 18.90935 14.82192 52.09761 1.000 44.55108 177 ARG A O 1
ATOM 1350 N N . ASN A 1 178 ? 18.40887 13.54402 50.31305 1.000 42.48603 178 ASN A N 1
ATOM 1351 C CA . ASN A 1 178 ? 18.43607 14.67730 49.39321 1.000 45.27336 178 ASN A CA 1
ATOM 1352 C C . ASN A 1 178 ? 17.17714 15.53330 49.50057 1.000 46.92218 178 ASN A C 1
ATOM 1353 O O . ASN A 1 178 ? 17.24958 16.76176 49.38074 1.000 45.88999 178 ASN A O 1
ATOM 1358 N N . ALA A 1 179 ? 16.01723 14.90961 49.72482 1.000 45.85902 179 ALA A N 1
ATOM 1359 C CA . ALA A 1 179 ? 14.77614 15.67411 49.79538 1.000 41.02913 179 ALA A CA 1
ATOM 1360 C C . ALA A 1 179 ? 14.70953 16.53838 51.04757 1.000 45.22623 179 ALA A C 1
ATOM 1361 O O . ALA A 1 179 ? 14.08483 17.60485 51.02648 1.000 41.83198 179 ALA A O 1
ATOM 1363 N N . VAL A 1 180 ? 15.33536 16.10066 52.14199 1.000 44.17195 180 VAL A N 1
ATOM 1364 C CA . VAL A 1 180 ? 15.31963 16.88925 53.37083 1.000 39.53378 180 VAL A CA 1
ATOM 1365 C C . VAL A 1 180 ? 16.20033 18.12415 53.22296 1.000 44.73993 180 VAL A C 1
ATOM 1366 O O . VAL A 1 180 ? 15.79553 19.23954 53.57009 1.000 48.35694 180 VAL A O 1
ATOM 1370 N N . VAL A 1 181 ? 17.41622 17.94434 52.70154 1.000 46.05355 181 VAL A N 1
ATOM 1371 C CA . VAL A 1 181 ? 18.33939 19.06720 52.55364 1.000 43.80903 181 VAL A CA 1
ATOM 1372 C C . VAL A 1 181 ? 17.79708 20.08069 51.55414 1.000 44.25903 181 VAL A C 1
ATOM 1373 O O . VAL A 1 181 ? 17.87078 21.29537 51.77731 1.000 49.11970 181 VAL A O 1
ATOM 1377 N N . LEU A 1 182 ? 17.24373 19.60191 50.43825 1.000 43.18725 182 LEU A N 1
ATOM 1378 C CA . LEU A 1 182 ? 16.66655 20.51351 49.45567 1.000 44.57658 182 LEU A CA 1
ATOM 1379 C C . LEU A 1 182 ? 15.50681 21.30164 50.05194 1.000 46.08997 182 LEU A C 1
ATOM 1380 O O . LEU A 1 182 ? 15.38716 22.51151 49.82433 1.000 45.87326 182 LEU A O 1
ATOM 1385 N N . SER A 1 183 ? 14.64846 20.63330 50.82857 1.000 41.91735 183 SER A N 1
ATOM 1386 C CA . SER A 1 183 ? 13.46704 21.29286 51.37567 1.000 43.91887 183 SER A CA 1
ATOM 1387 C C . SER A 1 183 ? 13.83202 22.38696 52.36936 1.000 43.63449 183 SER A C 1
ATOM 1388 O O . SER A 1 183 ? 13.11123 23.38498 52.48062 1.000 47.55945 183 SER A O 1
ATOM 1391 N N . VAL A 1 184 ? 14.93701 22.22425 53.09679 1.000 44.74050 184 VAL A N 1
ATOM 1392 C CA . VAL A 1 184 ? 15.33104 23.23881 54.06822 1.000 43.28038 184 VAL A CA 1
ATOM 1393 C C . VAL A 1 184 ? 15.90866 24.45865 53.36181 1.000 44.60857 184 VAL A C 1
ATOM 1394 O O . VAL A 1 184 ? 15.64719 25.60278 53.75406 1.000 42.56083 184 VAL A O 1
ATOM 1398 N N . ILE A 1 185 ? 16.69398 24.23784 52.30597 1.000 45.29998 185 ILE A N 1
ATOM 1399 C CA . ILE A 1 185 ? 17.28573 25.35248 51.57309 1.000 43.32318 185 ILE A CA 1
ATOM 1400 C C . ILE A 1 185 ? 16.20688 26.13530 50.83572 1.000 46.63505 185 ILE A C 1
ATOM 1401 O O . ILE A 1 185 ? 16.15959 27.36943 50.90172 1.000 45.36808 185 ILE A O 1
ATOM 1406 N N . TRP A 1 186 ? 15.32017 25.42596 50.12792 1.000 44.85549 186 TRP A N 1
ATOM 1407 C CA . TRP A 1 186 ? 14.28543 26.08792 49.33845 1.000 42.15722 186 TRP A CA 1
ATOM 1408 C C . TRP A 1 186 ? 13.34133 26.90937 50.20495 1.000 44.28374 186 TRP A C 1
ATOM 1409 O O . TRP A 1 186 ? 12.82502 27.93737 49.75192 1.000 46.06758 186 TRP A O 1
ATOM 1420 N N . PHE A 1 187 ? 13.09849 26.47264 51.44414 1.000 47.25390 187 PHE A N 1
ATOM 1421 C CA . PHE A 1 187 ? 12.16812 27.18211 52.31829 1.000 49.81454 187 PHE A CA 1
ATOM 1422 C C . PHE A 1 187 ? 12.56982 28.63906 52.51506 1.000 50.93441 187 PHE A C 1
ATOM 1423 O O . PHE A 1 187 ? 11.70157 29.50540 52.67187 1.000 48.76634 187 PHE A O 1
ATOM 1431 N N . LEU A 1 188 ? 13.87193 28.93065 52.50790 1.000 44.41653 188 LEU A N 1
ATOM 1432 C CA . LEU A 1 188 ? 14.34125 30.29035 52.74188 1.000 44.40212 188 LEU A CA 1
ATOM 1433 C C . LEU A 1 188 ? 14.08622 31.22497 51.56586 1.000 43.36334 188 LEU A C 1
ATOM 1434 O O . LEU A 1 188 ? 14.19641 32.44352 51.73936 1.000 42.14061 188 LEU A O 1
ATOM 1439 N N . TYR A 1 189 ? 13.75030 30.69646 50.38669 1.000 41.60616 189 TYR A N 1
ATOM 1440 C CA . TYR A 1 189 ? 13.52991 31.56072 49.22749 1.000 41.67407 189 TYR A CA 1
ATOM 1441 C C . TYR A 1 189 ? 12.33681 32.49292 49.40811 1.000 43.00647 189 TYR A C 1
ATOM 1442 O O . TYR A 1 189 ? 12.50813 33.71309 49.23731 1.000 42.93758 189 TYR A O 1
ATOM 1451 N N . PRO A 1 190 ? 11.12798 32.02176 49.73917 1.000 42.66619 190 PRO A N 1
ATOM 1452 C CA . PRO A 1 190 ? 10.03740 32.97459 50.00249 1.000 43.70127 190 PRO A CA 1
ATOM 1453 C C . PRO A 1 190 ? 10.28765 33.87262 51.20458 1.000 45.38667 190 PRO A C 1
ATOM 1454 O O . PRO A 1 190 ? 9.69026 34.95424 51.27982 1.000 44.60530 190 PRO A O 1
ATOM 1458 N N . VAL A 1 191 ? 11.14455 33.46278 52.14645 1.000 46.82603 191 VAL A N 1
ATOM 1459 C CA . VAL A 1 191 ? 11.49874 34.33779 53.26319 1.000 40.52615 191 VAL A CA 1
ATOM 1460 C C . VAL A 1 191 ? 12.24978 35.56198 52.75637 1.000 44.34408 191 VAL A C 1
ATOM 1461 O O . VAL A 1 191 ? 11.98502 36.69377 53.18148 1.000 46.02752 191 VAL A O 1
ATOM 1465 N N . ASN A 1 192 ? 13.19475 35.35722 51.83484 1.000 43.18693 192 ASN A N 1
ATOM 1466 C CA . ASN A 1 192 ? 13.91981 36.48593 51.26211 1.000 39.72724 192 ASN A CA 1
ATOM 1467 C C . ASN A 1 192 ? 12.99884 37.36509 50.42533 1.000 41.27858 192 ASN A C 1
ATOM 1468 O O . ASN A 1 192 ? 13.14564 38.59291 50.41194 1.000 40.56390 192 ASN A O 1
ATOM 1473 N N . PHE A 1 193 ? 12.04793 36.75403 49.71515 1.000 39.17707 193 PHE A N 1
ATOM 1474 C CA . PHE A 1 193 ? 11.07934 37.53499 48.95299 1.000 44.63254 193 PHE A CA 1
ATOM 1475 C C . PHE A 1 193 ? 10.19600 38.36352 49.87542 1.000 47.06024 193 PHE A C 1
ATOM 1476 O O . PHE A 1 193 ? 9.94344 39.54508 49.60841 1.000 46.06152 193 PHE A O 1
ATOM 1484 N N . LEU A 1 194 ? 9.71077 37.75408 50.96019 1.000 45.92858 194 LEU A N 1
ATOM 1485 C CA . LEU A 1 194 ? 8.79871 38.44798 51.86236 1.000 42.76855 194 LEU A CA 1
ATOM 1486 C C . LEU A 1 194 ? 9.47563 39.63633 52.53267 1.000 46.27028 194 LEU A C 1
ATOM 1487 O O . LEU A 1 194 ? 8.84507 40.67708 52.74794 1.000 50.22517 194 LEU A O 1
ATOM 1492 N N . LEU A 1 195 ? 10.76348 39.51042 52.85290 1.000 46.12117 195 LEU A N 1
ATOM 1493 C CA . LEU A 1 195 ? 11.46701 40.54205 53.60365 1.000 49.96630 195 LEU A CA 1
ATOM 1494 C C . LEU A 1 195 ? 12.38091 41.40938 52.74734 1.000 47.96384 195 LEU A C 1
ATOM 1495 O O . LEU A 1 195 ? 12.77361 42.49195 53.19666 1.000 52.47495 195 LEU A O 1
ATOM 1500 N N . GLY A 1 196 ? 12.72149 40.97466 51.53453 1.000 41.45883 196 GLY A N 1
ATOM 1501 C CA . GLY A 1 196 ? 13.51949 41.78202 50.63685 1.000 46.77914 196 GLY A CA 1
ATOM 1502 C C . GLY A 1 196 ? 12.70242 42.85331 49.93428 1.000 51.12456 196 GLY A C 1
ATOM 1503 O O . GLY A 1 196 ? 11.49601 43.00025 50.13311 1.000 51.75095 196 GLY A O 1
ATOM 1504 N N . ASN A 1 197 ? 13.38771 43.61707 49.07870 1.000 45.91443 197 ASN A N 1
ATOM 1505 C CA . ASN A 1 197 ? 12.72427 44.71479 48.38390 1.000 52.81657 197 ASN A CA 1
ATOM 1506 C C . ASN A 1 197 ? 11.74272 44.23401 47.32214 1.000 47.73812 197 ASN A C 1
ATOM 1507 O O . ASN A 1 197 ? 11.03819 45.06262 46.73601 1.000 50.29481 197 ASN A O 1
ATOM 1512 N N . GLU A 1 198 ? 11.68270 42.92941 47.05838 1.000 48.73774 198 GLU A N 1
ATOM 1513 C CA . GLU A 1 198 ? 10.63270 42.35722 46.22723 1.000 48.23372 198 GLU A CA 1
ATOM 1514 C C . GLU A 1 198 ? 9.34129 42.11938 46.99889 1.000 53.31341 198 GLU A C 1
ATOM 1515 O O . GLU A 1 198 ? 8.37461 41.61783 46.41596 1.000 49.32498 198 GLU A O 1
ATOM 1521 N N . GLY A 1 199 ? 9.30589 42.45287 48.28743 1.000 50.94747 199 GLY A N 1
ATOM 1522 C CA . GLY A 1 199 ? 8.12547 42.24203 49.10132 1.000 49.23264 199 GLY A CA 1
ATOM 1523 C C . GLY A 1 199 ? 7.89296 43.34857 50.11055 1.000 51.11713 199 GLY A C 1
ATOM 1524 O O . GLY A 1 199 ? 7.59906 44.48582 49.73148 1.000 56.20953 199 GLY A O 1
ATOM 1525 N N . LEU A 1 200 ? 8.01926 43.03203 51.40265 1.000 51.98945 200 LEU A N 1
ATOM 1526 C CA . LEU A 1 200 ? 7.80806 44.04089 52.43577 1.000 50.91311 200 LEU A CA 1
ATOM 1527 C C . LEU A 1 200 ? 8.97426 45.01364 52.54294 1.000 47.97135 200 LEU A C 1
ATOM 1528 O O . LEU A 1 200 ? 8.82256 46.07841 53.15069 1.000 48.86784 200 LEU A O 1
ATOM 1533 N N . GLY A 1 201 ? 10.12884 44.67298 51.97772 1.000 48.34291 201 GLY A N 1
ATOM 1534 C CA . GLY A 1 201 ? 11.26523 45.57167 51.97792 1.000 47.75543 201 GLY A CA 1
ATOM 1535 C C . GLY A 1 201 ? 11.81119 45.88787 53.35381 1.000 50.52504 201 GLY A C 1
ATOM 1536 O O . GLY A 1 201 ? 11.96092 47.06137 53.70732 1.000 46.16364 201 GLY A O 1
ATOM 1537 N N . GLN A 1 202 ? 12.10646 44.85422 54.14673 1.000 52.86993 202 GLN A N 1
ATOM 1538 C CA . GLN A 1 202 ? 12.76409 45.09049 55.42727 1.000 51.63144 202 GLN A CA 1
ATOM 1539 C C . GLN A 1 202 ? 14.25734 45.32723 55.23850 1.000 55.12579 202 GLN A C 1
ATOM 1540 O O . GLN A 1 202 ? 14.85029 46.15713 55.93612 1.000 51.23305 202 GLN A O 1
ATOM 1546 N N . TRP A 1 203 ? 14.87927 44.61198 54.30563 1.000 55.97405 203 TRP A N 1
ATOM 1547 C CA . TRP A 1 203 ? 16.21510 44.94427 53.84132 1.000 55.49773 203 TRP A CA 1
ATOM 1548 C C . TRP A 1 203 ? 16.15694 45.32075 52.36631 1.000 50.90969 203 TRP A C 1
ATOM 1549 O O . TRP A 1 203 ? 15.21537 44.97069 51.64951 1.000 48.02883 203 TRP A O 1
ATOM 1560 N N . GLY A 1 204 ? 17.17593 46.05285 51.92508 1.000 59.65012 204 GLY A N 1
ATOM 1561 C CA . GLY A 1 204 ? 17.17417 46.66765 50.61553 1.000 57.82002 204 GLY A CA 1
ATOM 1562 C C . GLY A 1 204 ? 17.47289 45.69704 49.48787 1.000 53.79569 204 GLY A C 1
ATOM 1563 O O . GLY A 1 204 ? 17.48466 44.47517 49.64753 1.000 47.38373 204 GLY A O 1
ATOM 1564 N N . GLY A 1 205 ? 17.72655 46.27851 48.31286 1.000 53.60897 205 GLY A N 1
ATOM 1565 C CA . GLY A 1 205 ? 17.94695 45.46944 47.12533 1.000 51.56197 205 GLY A CA 1
ATOM 1566 C C . GLY A 1 205 ? 19.27614 44.73849 47.13747 1.000 50.22834 205 GLY A C 1
ATOM 1567 O O . GLY A 1 205 ? 19.36503 43.59070 46.69156 1.000 50.30470 205 GLY A O 1
ATOM 1568 N N . THR A 1 206 ? 20.32845 45.39012 47.63994 1.000 49.47760 206 THR A N 1
ATOM 1569 C CA . THR A 1 206 ? 21.63329 44.73752 47.70490 1.000 51.34335 206 THR A CA 1
ATOM 1570 C C . THR A 1 206 ? 21.59244 43.51075 48.60879 1.000 54.09266 206 THR A C 1
ATOM 1571 O O . THR A 1 206 ? 22.13269 42.45423 48.25847 1.000 49.74982 206 THR A O 1
ATOM 1575 N N . ALA A 1 207 ? 20.95161 43.62948 49.77585 1.000 54.09470 207 ALA A N 1
ATOM 1576 C CA . ALA A 1 207 ? 20.81565 42.47784 50.66219 1.000 46.76210 207 ALA A CA 1
ATOM 1577 C C . ALA A 1 207 ? 19.95445 41.39293 50.02930 1.000 46.61791 207 ALA A C 1
ATOM 1578 O O . ALA A 1 207 ? 20.24866 40.20031 50.16917 1.000 46.50132 207 ALA A O 1
ATOM 1580 N N . THR A 1 208 ? 18.88620 41.78720 49.33101 1.000 49.67241 208 THR A N 1
ATOM 1581 C CA . THR A 1 208 ? 18.04624 40.81072 48.64378 1.000 51.03907 208 THR A CA 1
ATOM 1582 C C . THR A 1 208 ? 18.83528 40.06060 47.57881 1.000 49.13243 208 THR A C 1
ATOM 1583 O O . THR A 1 208 ? 18.73319 38.83279 47.46666 1.000 46.04799 208 THR A O 1
ATOM 1587 N N . THR A 1 209 ? 19.62683 40.78594 46.78549 1.000 47.71712 209 THR A N 1
ATOM 1588 C CA . THR A 1 209 ? 20.43304 40.14777 45.75013 1.000 49.17658 209 THR A CA 1
ATOM 1589 C C . THR A 1 209 ? 21.50697 39.25352 46.35818 1.000 48.64298 209 THR A C 1
ATOM 1590 O O . THR A 1 209 ? 21.81534 38.18549 45.81467 1.000 44.34292 209 THR A O 1
ATOM 1594 N N . ALA A 1 210 ? 22.08238 39.67100 47.48886 1.000 45.91139 210 ALA A N 1
ATOM 1595 C CA . ALA A 1 210 ? 23.10460 38.86434 48.14701 1.000 43.66595 210 ALA A CA 1
ATOM 1596 C C . ALA A 1 210 ? 22.52497 37.55255 48.66286 1.000 46.05883 210 ALA A C 1
ATOM 1597 O O . ALA A 1 210 ? 23.11217 36.48347 48.46027 1.000 47.23239 210 ALA A O 1
ATOM 1599 N N . ILE A 1 211 ? 21.36810 37.61428 49.33015 1.000 39.79240 211 ILE A N 1
ATOM 1600 C CA . ILE A 1 211 ? 20.76781 36.40840 49.89780 1.000 39.69991 211 ILE A CA 1
ATOM 1601 C C . ILE A 1 211 ? 20.36018 35.43911 48.79485 1.000 43.43877 211 ILE A C 1
ATOM 1602 O O . ILE A 1 211 ? 20.56527 34.22403 48.91042 1.000 42.35948 211 ILE A O 1
ATOM 1607 N N . TYR A 1 212 ? 19.77489 35.95576 47.71028 1.000 44.11654 212 TYR A N 1
ATOM 1608 C CA . TYR A 1 212 ? 19.45814 35.10242 46.56831 1.000 42.07006 212 TYR A CA 1
ATOM 1609 C C . TYR A 1 212 ? 20.71840 34.46922 45.99034 1.000 45.38544 212 TYR A C 1
ATOM 1610 O O . TYR A 1 212 ? 20.69811 33.31197 45.55281 1.000 39.91318 212 TYR A O 1
ATOM 1619 N N . THR A 1 213 ? 21.82711 35.21402 45.98099 1.000 44.12708 213 THR A N 1
ATOM 1620 C CA . THR A 1 213 ? 23.08349 34.65749 45.49228 1.000 42.73285 213 THR A CA 1
ATOM 1621 C C . THR A 1 213 ? 23.55692 33.51695 46.38302 1.000 42.54373 213 THR A C 1
ATOM 1622 O O . THR A 1 213 ? 23.96874 32.46070 45.88872 1.000 43.51224 213 THR A O 1
ATOM 1626 N N . LEU A 1 214 ? 23.49045 33.70636 47.70182 1.000 40.44364 214 LEU A N 1
ATOM 1627 C CA . LEU A 1 214 ? 23.92987 32.66262 48.62205 1.000 44.08971 214 LEU A CA 1
ATOM 1628 C C . LEU A 1 214 ? 22.98708 31.46606 48.59292 1.000 43.83391 214 LEU A C 1
ATOM 1629 O O . LEU A 1 214 ? 23.43460 30.31525 48.67252 1.000 42.41216 214 LEU A O 1
ATOM 1634 N N . LEU A 1 215 ? 21.67911 31.71699 48.48072 1.000 40.53390 215 LEU A N 1
ATOM 1635 C CA . LEU A 1 215 ? 20.72624 30.61990 48.34368 1.000 37.69392 215 LEU A CA 1
ATOM 1636 C C . LEU A 1 215 ? 20.97238 29.83576 47.06121 1.000 39.89543 215 LEU A C 1
ATOM 1637 O O . LEU A 1 215 ? 20.91792 28.59998 47.06013 1.000 37.83508 215 LEU A O 1
ATOM 1642 N N . ASP A 1 216 ? 21.25133 30.53909 45.95944 1.000 39.75826 216 ASP A N 1
ATOM 1643 C CA . ASP A 1 216 ? 21.50213 29.86433 44.69012 1.000 39.46670 216 ASP A CA 1
ATOM 1644 C C . ASP A 1 216 ? 22.77083 29.02312 44.74949 1.000 41.50148 216 ASP A C 1
ATOM 1645 O O . ASP A 1 216 ? 22.79632 27.89193 44.25007 1.000 44.81720 216 ASP A O 1
ATOM 1650 N N . LEU A 1 217 ? 23.83903 29.56126 45.34475 1.000 40.68632 217 LEU A N 1
ATOM 1651 C CA . LEU A 1 217 ? 25.04728 28.76542 45.54349 1.000 44.31345 217 LEU A CA 1
ATOM 1652 C C . LEU A 1 217 ? 24.78148 27.56157 46.43717 1.000 43.02937 217 LEU A C 1
ATOM 1653 O O . LEU A 1 217 ? 25.39360 26.50318 46.25389 1.000 42.41560 217 LEU A O 1
ATOM 1658 N N . ALA A 1 218 ? 23.87529 27.70000 47.40445 1.000 38.58854 218 ALA A N 1
ATOM 1659 C CA . ALA A 1 218 ? 23.57835 26.59310 48.30442 1.000 41.24011 218 ALA A CA 1
ATOM 1660 C C . ALA A 1 218 ? 22.70189 25.54470 47.62802 1.000 42.45576 218 ALA A C 1
ATOM 1661 O O . ALA A 1 218 ? 22.99104 24.34468 47.70047 1.000 42.90924 218 ALA A O 1
ATOM 1663 N N . SER A 1 219 ? 21.62885 25.97877 46.95960 1.000 36.76263 219 SER A N 1
ATOM 1664 C CA . SER A 1 219 ? 20.67616 25.02928 46.39536 1.000 39.26292 219 SER A CA 1
ATOM 1665 C C . SER A 1 219 ? 21.19746 24.34914 45.13570 1.000 44.52623 219 SER A C 1
ATOM 1666 O O . SER A 1 219 ? 20.65819 23.30931 44.74055 1.000 41.61239 219 SER A O 1
ATOM 1669 N N . LYS A 1 220 ? 22.23002 24.90134 44.50068 1.000 44.18135 221 LYS A N 1
ATOM 1670 C CA . LYS A 1 220 ? 22.74311 24.37191 43.24462 1.000 40.13069 221 LYS A CA 1
ATOM 1671 C C . LYS A 1 220 ? 24.14771 23.80021 43.38970 1.000 44.07172 221 LYS A C 1
ATOM 1672 O O . LYS A 1 220 ? 24.37624 22.63371 43.05876 1.000 42.57721 221 LYS A O 1
ATOM 1678 N N . ALA A 1 221 ? 25.10107 24.59503 43.87807 1.000 45.07507 222 ALA A N 1
ATOM 1679 C CA . ALA A 1 221 ? 26.47634 24.12266 43.99628 1.000 41.30225 222 ALA A CA 1
ATOM 1680 C C . ALA A 1 221 ? 26.64885 23.21920 45.21245 1.000 43.51576 222 ALA A C 1
ATOM 1681 O O . ALA A 1 221 ? 27.04804 22.05704 45.08426 1.000 41.38848 222 ALA A O 1
ATOM 1683 N N . ALA A 1 222 ? 26.34532 23.73836 46.40441 1.000 46.19354 223 ALA A N 1
ATOM 1684 C CA . ALA A 1 222 ? 26.53450 22.95639 47.62236 1.000 39.10347 223 ALA A CA 1
ATOM 1685 C C . ALA A 1 222 ? 25.63379 21.72718 47.63181 1.000 42.40458 223 ALA A C 1
ATOM 1686 O O . ALA A 1 222 ? 26.09487 20.60736 47.88234 1.000 41.16691 223 ALA A O 1
ATOM 1688 N N . TYR A 1 223 ? 24.34141 21.91633 47.35044 1.000 43.59931 224 TYR A N 1
ATOM 1689 C CA . TYR A 1 223 ? 23.42158 20.78265 47.31615 1.000 45.69019 224 TYR A CA 1
ATOM 1690 C C . TYR A 1 223 ? 23.72885 19.84801 46.15182 1.000 45.30528 224 TYR A C 1
ATOM 1691 O O . TYR A 1 223 ? 23.57015 18.62684 46.27252 1.000 42.78567 224 TYR A O 1
ATOM 1700 N N . GLY A 1 224 ? 24.15384 20.40267 45.01365 1.000 44.66554 225 GLY A N 1
ATOM 1701 C CA . GLY A 1 224 ? 24.44742 19.56690 43.85936 1.000 38.05611 225 GLY A CA 1
ATOM 1702 C C . GLY A 1 224 ? 25.54432 18.55922 44.13869 1.000 44.65066 225 GLY A C 1
ATOM 1703 O O . GLY A 1 224 ? 25.40214 17.36936 43.84623 1.000 42.71260 225 GLY A O 1
ATOM 1704 N N . PHE A 1 225 ? 26.65572 19.02202 44.71725 1.000 41.25872 226 PHE A N 1
ATOM 1705 C CA . PHE A 1 225 ? 27.71262 18.09391 45.10022 1.000 43.02885 226 PHE A CA 1
ATOM 1706 C C . PHE A 1 225 ? 27.28282 17.21565 46.26510 1.000 44.89867 226 PHE A C 1
ATOM 1707 O O . PHE A 1 225 ? 27.71338 16.06238 46.35901 1.000 46.30992 226 PHE A O 1
ATOM 1715 N N . PHE A 1 226 ? 26.43513 17.73466 47.15511 1.000 41.72873 227 PHE A N 1
ATOM 1716 C CA . PHE A 1 226 ? 25.84058 16.88454 48.17952 1.000 38.15717 227 PHE A CA 1
ATOM 1717 C C . PHE A 1 226 ? 25.04058 15.75200 47.54904 1.000 41.20543 227 PHE A C 1
ATOM 1718 O O . PHE A 1 226 ? 25.12848 14.59826 47.98609 1.000 41.60530 227 PHE A O 1
ATOM 1726 N N . ALA A 1 227 ? 24.26699 16.06151 46.50569 1.000 40.00063 228 ALA A N 1
ATOM 1727 C CA . ALA A 1 227 ? 23.41397 15.05840 45.87942 1.000 40.77531 228 ALA A CA 1
ATOM 1728 C C . ALA A 1 227 ? 24.19536 14.15934 44.92932 1.000 40.56649 228 ALA A C 1
ATOM 1729 O O . ALA A 1 227 ? 23.95352 12.94862 44.88349 1.000 39.42555 228 ALA A O 1
ATOM 1731 N N . ILE A 1 228 ? 25.13432 14.72447 44.16569 1.000 39.43745 229 ILE A N 1
ATOM 1732 C CA . ILE A 1 228 ? 25.83584 13.91941 43.16980 1.000 43.17051 229 ILE A CA 1
ATOM 1733 C C . ILE A 1 228 ? 26.81085 12.95267 43.83440 1.000 42.85694 229 ILE A C 1
ATOM 1734 O O . ILE A 1 228 ? 27.13180 11.90120 43.26681 1.000 45.54761 229 ILE A O 1
ATOM 1739 N N . THR A 1 229 ? 27.29043 13.27235 45.04019 1.000 38.99283 230 THR A N 1
ATOM 1740 C CA . THR A 1 229 ? 28.10494 12.30841 45.77272 1.000 43.21261 230 THR A CA 1
ATOM 1741 C C . THR A 1 229 ? 27.24992 11.19021 46.35611 1.000 44.79088 230 THR A C 1
ATOM 1742 O O . THR A 1 229 ? 27.72204 10.05539 46.48910 1.000 49.36898 230 THR A O 1
ATOM 1746 N N . GLY A 1 230 ? 25.99771 11.48587 46.70908 1.000 42.70273 231 GLY A N 1
ATOM 1747 C CA . GLY A 1 230 ? 25.09633 10.42879 47.13487 1.000 43.86891 231 GLY A CA 1
ATOM 1748 C C . GLY A 1 230 ? 24.68096 9.52671 45.98853 1.000 45.00353 231 GLY A C 1
ATOM 1749 O O . GLY A 1 230 ? 24.50388 8.31833 46.17005 1.000 44.45942 231 GLY A O 1
ATOM 1750 N N . VAL A 1 231 ? 24.50951 10.10074 44.79491 1.000 42.85962 232 VAL A N 1
ATOM 1751 C CA . VAL A 1 231 ? 24.25981 9.28767 43.60760 1.000 40.58969 232 VAL A CA 1
ATOM 1752 C C . VAL A 1 231 ? 25.45196 8.37905 43.33636 1.000 43.34766 232 VAL A C 1
ATOM 1753 O O . VAL A 1 231 ? 25.29663 7.18296 43.06278 1.000 43.85868 232 VAL A O 1
ATOM 1757 N N . ARG A 1 232 ? 26.66406 8.93470 43.42212 1.000 44.47277 233 ARG A N 1
ATOM 1758 C CA . ARG A 1 232 ? 27.86574 8.13722 43.19726 1.000 46.77583 233 ARG A CA 1
ATOM 1759 C C . ARG A 1 232 ? 28.01074 7.05162 44.25622 1.000 51.33002 233 ARG A C 1
ATOM 1760 O O . ARG A 1 232 ? 28.41677 5.92408 43.94948 1.000 51.89766 233 ARG A O 1
ATOM 1768 N N . ALA A 1 233 ? 27.68027 7.37401 45.51061 1.000 54.32997 234 ALA A N 1
ATOM 1769 C CA . ALA A 1 233 ? 27.75684 6.38222 46.57847 1.000 43.76524 234 ALA A CA 1
ATOM 1770 C C . ALA A 1 233 ? 26.73554 5.27164 46.37334 1.000 47.33140 234 ALA A C 1
ATOM 1771 O O . ALA A 1 233 ? 27.04900 4.09062 46.56205 1.000 46.80380 234 ALA A O 1
ATOM 1773 N N . LEU A 1 234 ? 25.50654 5.63059 45.99267 1.000 48.50640 235 LEU A N 1
ATOM 1774 C CA . LEU A 1 234 ? 24.50600 4.61520 45.68234 1.000 47.36454 235 LEU A CA 1
ATOM 1775 C C . LEU A 1 234 ? 24.95016 3.75393 44.50791 1.000 51.70766 235 LEU A C 1
ATOM 1776 O O . LEU A 1 234 ? 24.75753 2.53253 44.51356 1.000 49.54653 235 LEU A O 1
ATOM 1781 N N . THR A 1 235 ? 25.54922 4.37523 43.49026 1.000 54.61787 236 THR A N 1
ATOM 1782 C CA . THR A 1 235 ? 26.02455 3.61846 42.33925 1.000 54.84065 236 THR A CA 1
ATOM 1783 C C . THR A 1 235 ? 27.21367 2.73813 42.70653 1.000 58.07358 236 THR A C 1
ATOM 1784 O O . THR A 1 235 ? 27.42931 1.69616 42.07774 1.000 61.86565 236 THR A O 1
ATOM 1788 N N . ASP A 1 236 ? 27.98528 3.12949 43.72385 1.000 59.23567 237 ASP A N 1
ATOM 1789 C CA . ASP A 1 236 ? 29.03698 2.25479 44.23477 1.000 57.05056 237 ASP A CA 1
ATOM 1790 C C . ASP A 1 236 ? 28.44401 1.08190 45.00633 1.000 58.10076 237 ASP A C 1
ATOM 1791 O O . ASP A 1 236 ? 28.83958 -0.07182 44.80213 1.000 58.77406 237 ASP A O 1
ATOM 1796 N N . ARG A 1 237 ? 27.49260 1.36062 45.90378 1.000 58.73008 238 ARG A N 1
ATOM 1797 C CA . ARG A 1 237 ? 26.84140 0.28942 46.65196 1.000 60.98319 238 ARG A CA 1
ATOM 1798 C C . ARG A 1 237 ? 26.07432 -0.65093 45.73176 1.000 66.65063 238 ARG A C 1
ATOM 1799 O O . ARG A 1 237 ? 25.99025 -1.85366 46.00428 1.000 70.92782 238 ARG A O 1
ATOM 1807 N N . ALA A 1 238 ? 25.51117 -0.12843 44.64158 1.000 71.31138 239 ALA A N 1
ATOM 1808 C CA . ALA A 1 238 ? 24.80175 -0.96476 43.68143 1.000 71.59598 239 ALA A CA 1
ATOM 1809 C C . ALA A 1 238 ? 25.73569 -1.79456 42.81489 1.000 80.37925 239 ALA A C 1
ATOM 1810 O O . ALA A 1 238 ? 25.24993 -2.52855 41.94645 1.000 82.19620 239 ALA A O 1
ATOM 1812 N N . GLY A 1 239 ? 27.04676 -1.70196 43.02477 1.000 77.56559 240 GLY A N 1
ATOM 1813 C CA . GLY A 1 239 ? 27.99624 -2.43634 42.21527 1.000 69.32921 240 GLY A CA 1
ATOM 1814 C C . GLY A 1 239 ? 27.93475 -2.03469 40.75775 1.000 74.88235 240 GLY A C 1
ATOM 1815 O O . GLY A 1 239 ? 27.41451 -2.77960 39.92257 1.000 88.44858 240 GLY A O 1
ATOM 1816 N N . ALA A 1 240 ? 28.44321 -0.85572 40.44362 1.000 75.30969 241 ALA A N 1
ATOM 1817 C CA . ALA A 1 240 ? 28.43323 -0.37680 39.07308 1.000 69.24685 241 ALA A CA 1
ATOM 1818 C C . ALA A 1 240 ? 29.66567 -0.86388 38.33224 1.000 73.54273 241 ALA A C 1
ATOM 1819 O O . ALA A 1 240 ? 30.69560 -1.16115 38.94466 1.000 71.44895 241 ALA A O 1
ATOM 1821 N N . PRO A 1 241 ? 29.59258 -0.96793 37.00712 1.000 74.55241 242 PRO A N 1
ATOM 1822 C CA . PRO A 1 241 ? 30.79380 -1.30828 36.24116 1.000 67.84566 242 PRO A CA 1
ATOM 1823 C C . PRO A 1 241 ? 31.85228 -0.22634 36.38620 1.000 64.92812 242 PRO A C 1
ATOM 1824 O O . PRO A 1 241 ? 31.54776 0.96777 36.39535 1.000 69.71507 242 PRO A O 1
ATOM 1828 N N . ALA A 1 242 ? 33.10881 -0.65558 36.50738 1.000 61.16998 243 ALA A N 1
ATOM 1829 C CA . ALA A 1 242 ? 34.22384 0.28077 36.58874 1.000 61.49571 243 ALA A CA 1
ATOM 1830 C C . ALA A 1 242 ? 34.52005 0.85386 35.20729 1.000 62.88631 243 ALA A C 1
ATOM 1831 O O . ALA A 1 242 ? 35.66290 0.82631 34.73782 1.000 68.36102 243 ALA A O 1
ATOM 1833 N N . LEU A 1 243 ? 33.49036 1.38942 34.55738 1.000 58.70031 244 LEU A N 1
ATOM 1834 C CA . LEU A 1 243 ? 33.58126 1.82225 33.17163 1.000 59.45869 244 LEU A CA 1
ATOM 1835 C C . LEU A 1 243 ? 32.56296 2.92849 32.95167 1.000 53.32460 244 LEU A C 1
ATOM 1836 O O . LEU A 1 243 ? 31.42093 2.81337 33.40538 1.000 57.03467 244 LEU A O 1
ATOM 1841 N N . THR A 1 244 ? 32.97325 3.99538 32.27238 1.000 53.52497 245 THR A N 1
ATOM 1842 C CA . THR A 1 244 ? 32.01502 5.02777 31.91532 1.000 57.22654 245 THR A CA 1
ATOM 1843 C C . THR A 1 244 ? 31.11874 4.53955 30.77941 1.000 57.49384 245 THR A C 1
ATOM 1844 O O . THR A 1 244 ? 31.43945 3.58648 30.06413 1.000 57.46141 245 THR A O 1
ATOM 1848 N N . LEU A 1 245 ? 29.97239 5.20533 30.62249 1.000 52.45245 246 LEU A N 1
ATOM 1849 C CA . LEU A 1 245 ? 29.04562 4.81989 29.56408 1.000 56.51000 246 LEU A CA 1
ATOM 1850 C C . LEU A 1 245 ? 29.65978 5.01447 28.18375 1.000 56.01978 246 LEU A C 1
ATOM 1851 O O . LEU A 1 245 ? 29.36377 4.24770 27.25976 1.000 55.51618 246 LEU A O 1
ATOM 1856 N N . ASP A 1 246 ? 30.51814 6.02480 28.02380 1.000 52.71575 247 ASP A N 1
ATOM 1857 C CA . ASP A 1 246 ? 31.20913 6.20568 26.75091 1.000 53.82217 247 ASP A CA 1
ATOM 1858 C C . ASP A 1 246 ? 32.19984 5.07573 26.49319 1.000 57.13626 247 ASP A C 1
ATOM 1859 O O . ASP A 1 246 ? 32.26226 4.54039 25.37911 1.000 56.99884 247 ASP A O 1
ATOM 1864 N N . GLU A 1 247 ? 32.98102 4.69745 27.50963 1.000 52.51911 248 GLU A N 1
ATOM 1865 C CA . GLU A 1 247 ? 33.92293 3.59450 27.34558 1.000 49.03443 248 GLU A CA 1
ATOM 1866 C C . GLU A 1 247 ? 33.19266 2.28330 27.08680 1.000 54.97484 248 GLU A C 1
ATOM 1867 O O . GLU A 1 247 ? 33.67320 1.43695 26.32478 1.000 64.07067 248 GLU A O 1
ATOM 1873 N N . ALA A 1 248 ? 32.02631 2.09687 27.70981 1.000 55.04514 249 ALA A N 1
ATOM 1874 C CA . ALA A 1 248 ? 31.23507 0.90141 27.44159 1.000 53.11779 249 ALA A CA 1
ATOM 1875 C C . ALA A 1 248 ? 30.67274 0.91297 26.02634 1.000 57.85463 249 ALA A C 1
ATOM 1876 O O . ALA A 1 248 ? 30.47352 -0.15092 25.42995 1.000 60.57205 249 ALA A O 1
ATOM 1878 N N . ALA A 1 249 ? 30.41490 2.10136 25.47550 1.000 58.92550 250 ALA A N 1
ATOM 1879 C CA . ALA A 1 249 ? 29.97551 2.21914 24.09013 1.000 59.42255 250 ALA A CA 1
ATOM 1880 C C . ALA A 1 249 ? 31.11755 1.98756 23.11187 1.000 57.92660 250 ALA A C 1
ATOM 1881 O O . ALA A 1 249 ? 30.89977 1.42487 22.03212 1.000 57.99283 250 ALA A O 1
ATOM 1883 N N . ARG A 1 250 ? 32.33155 2.41543 23.46653 1.000 55.63941 251 ARG A N 1
ATOM 1884 C CA . ARG A 1 250 ? 33.47150 2.22189 22.57608 1.000 56.90553 251 ARG A CA 1
ATOM 1885 C C . ARG A 1 250 ? 33.82404 0.74537 22.44197 1.000 58.56227 251 ARG A C 1
ATOM 1886 O O . ARG A 1 250 ? 34.20312 0.28639 21.35762 1.000 65.47441 251 ARG A O 1
ATOM 1894 N N . ARG A 1 251 ? 33.68887 -0.01778 23.52762 1.000 55.50920 252 ARG A N 1
ATOM 1895 C CA . ARG A 1 251 ? 34.02474 -1.43510 23.48388 1.000 58.72016 252 ARG A CA 1
ATOM 1896 C C . ARG A 1 251 ? 32.91538 -2.26760 22.85709 1.000 57.72640 252 ARG A C 1
ATOM 1897 O O . ARG A 1 251 ? 33.19013 -3.33402 22.29693 1.000 65.01891 252 ARG A O 1
ATOM 1905 N N . ALA A 1 252 ? 31.66694 -1.80326 22.93645 1.000 66.23928 253 ALA A N 1
ATOM 1906 C CA . ALA A 1 252 ? 30.55387 -2.54062 22.35023 1.000 64.39285 253 ALA A CA 1
ATOM 1907 C C . ALA A 1 252 ? 30.53975 -2.46786 20.82883 1.000 64.65642 253 ALA A C 1
ATOM 1908 O O . ALA A 1 252 ? 29.85487 -3.27390 20.19117 1.000 65.68891 253 ALA A O 1
ATOM 1910 N N . GLY A 1 253 ? 31.27299 -1.53063 20.23663 1.000 65.09848 254 GLY A N 1
ATOM 1911 C CA . GLY A 1 253 ? 31.31339 -1.39029 18.79213 1.000 66.22453 254 GLY A CA 1
ATOM 1912 C C . GLY A 1 253 ? 32.44858 -2.15699 18.14341 1.000 70.61519 254 GLY A C 1
ATOM 1913 O O . GLY A 1 253 ? 33.59009 -1.69523 18.11978 1.000 69.85926 254 GLY A O 1
ATOM 1914 N N . MET B 1 1 ? 1.47694 44.36764 17.47361 1.000 50.32050 1 MET B N 1
ATOM 1915 C CA . MET B 1 1 ? 2.24922 43.80408 16.38252 1.000 55.95502 1 MET B CA 1
ATOM 1916 C C . MET B 1 1 ? 1.89175 44.42929 15.03839 1.000 54.80518 1 MET B C 1
ATOM 1917 O O . MET B 1 1 ? 1.47887 43.72584 14.11911 1.000 54.55453 1 MET B O 1
ATOM 1922 N N . ASN B 1 2 ? 2.00978 45.73305 14.94716 1.000 53.90087 2 ASN B N 1
ATOM 1923 C CA . ASN B 1 2 ? 1.80201 46.36585 13.64848 1.000 51.61447 2 ASN B CA 1
ATOM 1924 C C . ASN B 1 2 ? 3.08933 46.28768 12.83377 1.000 53.65946 2 ASN B C 1
ATOM 1925 O O . ASN B 1 2 ? 4.18368 46.53736 13.36360 1.000 65.61133 2 ASN B O 1
ATOM 1930 N N . PRO B 1 3 ? 2.98613 46.00639 11.53618 1.000 57.79343 3 PRO B N 1
ATOM 1931 C CA . PRO B 1 3 ? 4.19525 45.78365 10.73532 1.000 57.13500 3 PRO B CA 1
ATOM 1932 C C . PRO B 1 3 ? 5.06444 47.00734 10.60770 1.000 62.33733 3 PRO B C 1
ATOM 1933 O O . PRO B 1 3 ? 4.57680 48.09590 10.33544 1.000 69.89725 3 PRO B O 1
ATOM 1937 N N . ARG B 1 4 ? 6.39217 46.78492 10.76303 1.000 58.98876 4 ARG B N 1
ATOM 1938 C CA . ARG B 1 4 ? 7.46162 47.75029 10.57010 1.000 61.73351 4 ARG B CA 1
ATOM 1939 C C . ARG B 1 4 ? 8.10657 47.52988 9.20901 1.000 73.58516 4 ARG B C 1
ATOM 1940 O O . ARG B 1 4 ? 8.51372 46.39381 8.90337 1.000 76.68856 4 ARG B O 1
ATOM 1948 N N . PRO B 1 5 ? 8.22083 48.56967 8.38185 1.000 79.12769 5 PRO B N 1
ATOM 1949 C CA . PRO B 1 5 ? 8.70531 48.37353 7.01131 1.000 70.82563 5 PRO B CA 1
ATOM 1950 C C . PRO B 1 5 ? 10.15285 47.90736 6.97505 1.000 71.65511 5 PRO B C 1
ATOM 1951 O O . PRO B 1 5 ? 10.94770 48.19545 7.87230 1.000 74.77154 5 PRO B O 1
ATOM 1955 N N . ILE B 1 6 ? 10.48666 47.17963 5.90898 1.000 71.37742 6 ILE B N 1
ATOM 1956 C CA . ILE B 1 6 ? 11.81823 46.63046 5.69796 1.000 67.50811 6 ILE B CA 1
ATOM 1957 C C . ILE B 1 6 ? 12.35935 47.16487 4.37737 1.000 67.69989 6 ILE B C 1
ATOM 1958 O O . ILE B 1 6 ? 11.61419 47.64510 3.51962 1.000 68.87844 6 ILE B O 1
ATOM 1963 N N . GLU B 1 7 ? 13.67737 47.08736 4.22981 1.000 71.16531 7 GLU B N 1
ATOM 1964 C CA . GLU B 1 7 ? 14.30238 47.34278 2.94088 1.000 71.43537 7 GLU B CA 1
ATOM 1965 C C . GLU B 1 7 ? 13.73383 46.37603 1.90532 1.000 69.18762 7 GLU B C 1
ATOM 1966 O O . GLU B 1 7 ? 13.65489 45.16813 2.17236 1.000 68.33700 7 GLU B O 1
ATOM 1972 N N . PRO B 1 8 ? 13.30514 46.85942 0.73435 1.000 61.31783 8 PRO B N 1
ATOM 1973 C CA . PRO B 1 8 ? 12.71356 45.94241 -0.25667 1.000 63.81997 8 PRO B CA 1
ATOM 1974 C C . PRO B 1 8 ? 13.65324 44.83255 -0.69587 1.000 60.16935 8 PRO B C 1
ATOM 1975 O O . PRO B 1 8 ? 13.20020 43.70685 -0.94001 1.000 57.61953 8 PRO B O 1
ATOM 1979 N N . ALA B 1 9 ? 14.95392 45.11486 -0.80271 1.000 59.35434 9 ALA B N 1
ATOM 1980 C CA . ALA B 1 9 ? 15.90863 44.05979 -1.12767 1.000 57.92030 9 ALA B CA 1
ATOM 1981 C C . ALA B 1 9 ? 15.97273 43.01675 -0.01811 1.000 60.44581 9 ALA B C 1
ATOM 1982 O O . ALA B 1 9 ? 16.10809 41.81746 -0.28916 1.000 55.64845 9 ALA B O 1
ATOM 1984 N N . THR B 1 10 ? 15.87760 43.45636 1.24055 1.000 63.31174 10 THR B N 1
ATOM 1985 C CA . THR B 1 10 ? 15.83221 42.51674 2.35722 1.000 57.73900 10 THR B CA 1
ATOM 1986 C C . THR B 1 10 ? 14.51768 41.74588 2.37461 1.000 52.73353 10 THR B C 1
ATOM 1987 O O . THR B 1 10 ? 14.50818 40.52618 2.58308 1.000 49.75582 10 THR B O 1
ATOM 1991 N N . GLU B 1 11 ? 13.39819 42.44099 2.15488 1.000 54.33139 11 GLU B N 1
ATOM 1992 C CA . GLU B 1 11 ? 12.10438 41.76858 2.11748 1.000 53.91105 11 GLU B CA 1
ATOM 1993 C C . GLU B 1 11 ? 12.02507 40.77538 0.96526 1.000 53.72789 11 GLU B C 1
ATOM 1994 O O . GLU B 1 11 ? 11.34923 39.74585 1.07991 1.000 50.68617 11 GLU B O 1
ATOM 2000 N N . ALA B 1 12 ? 12.71009 41.06059 -0.14648 1.000 50.74379 12 ALA B N 1
ATOM 2001 C CA . ALA B 1 12 ? 12.71627 40.12869 -1.26940 1.000 47.52314 12 ALA B CA 1
ATOM 2002 C C . ALA B 1 12 ? 13.37442 38.80937 -0.88412 1.000 50.07527 12 ALA B C 1
ATOM 2003 O O . ALA B 1 12 ? 12.86193 37.73131 -1.21027 1.000 43.52611 12 ALA B O 1
ATOM 2005 N N . TRP B 1 13 ? 14.51204 38.87444 -0.18535 1.000 50.99786 13 TRP B N 1
ATOM 2006 C CA . TRP B 1 13 ? 15.16482 37.65403 0.27738 1.000 49.88881 13 TRP B CA 1
ATOM 2007 C C . TRP B 1 13 ? 14.32254 36.92065 1.31197 1.000 50.82032 13 TRP B C 1
ATOM 2008 O O . TRP B 1 13 ? 14.39801 35.69048 1.41067 1.000 50.49844 13 TRP B O 1
ATOM 2019 N N . LEU B 1 14 ? 13.52226 37.65038 2.09197 1.000 51.56620 14 LEU B N 1
ATOM 2020 C CA . LEU B 1 14 ? 12.66458 36.99605 3.07385 1.000 44.86882 14 LEU B CA 1
ATOM 2021 C C . LEU B 1 14 ? 11.52191 36.24988 2.39762 1.000 46.51744 14 LEU B C 1
ATOM 2022 O O . LEU B 1 14 ? 11.12523 35.17110 2.85328 1.000 46.99504 14 LEU B O 1
ATOM 2027 N N . TRP B 1 15 ? 10.98254 36.80453 1.30686 1.000 40.38517 15 TRP B N 1
ATOM 2028 C CA . TRP B 1 15 ? 9.88487 36.14024 0.61088 1.000 44.34399 15 TRP B CA 1
ATOM 2029 C C . TRP B 1 15 ? 10.36167 34.92323 -0.17008 1.000 47.33681 15 TRP B C 1
ATOM 2030 O O . TRP B 1 15 ? 9.57826 33.99569 -0.40157 1.000 47.50019 15 TRP B O 1
ATOM 2041 N N . VAL B 1 16 ? 11.62885 34.90238 -0.59017 1.000 46.11878 16 VAL B N 1
ATOM 2042 C CA . VAL B 1 16 ? 12.14864 33.68636 -1.20465 1.000 50.15724 16 VAL B CA 1
ATOM 2043 C C . VAL B 1 16 ? 12.33720 32.60844 -0.14476 1.000 48.43893 16 VAL B C 1
ATOM 2044 O O . VAL B 1 16 ? 12.26310 31.41124 -0.44737 1.000 47.84453 16 VAL B O 1
ATOM 2048 N N . GLY B 1 17 ? 12.55716 33.00797 1.11137 1.000 46.92905 17 GLY B N 1
ATOM 2049 C CA . GLY B 1 17 ? 12.58791 32.03793 2.19325 1.000 42.02907 17 GLY B CA 1
ATOM 2050 C C . GLY B 1 17 ? 11.21382 31.48069 2.51154 1.000 47.11499 17 GLY B C 1
ATOM 2051 O O . GLY B 1 17 ? 11.07870 30.30644 2.86113 1.000 42.99080 17 GLY B O 1
ATOM 2052 N N . VAL B 1 18 ? 10.17527 32.31187 2.39016 1.000 51.00760 18 VAL B N 1
ATOM 2053 C CA . VAL B 1 18 ? 8.80720 31.82701 2.56032 1.000 47.76522 18 VAL B CA 1
ATOM 2054 C C . VAL B 1 18 ? 8.46829 30.81442 1.47446 1.000 44.97078 18 VAL B C 1
ATOM 2055 O O . VAL B 1 18 ? 7.90970 29.74592 1.74792 1.000 44.57213 18 VAL B O 1
ATOM 2059 N N . ALA B 1 19 ? 8.80572 31.13742 0.22297 1.000 51.57698 19 ALA B N 1
ATOM 2060 C CA . ALA B 1 19 ? 8.49036 30.24404 -0.88750 1.000 45.34205 19 ALA B CA 1
ATOM 2061 C C . ALA B 1 19 ? 9.28885 28.94993 -0.80319 1.000 45.25909 19 ALA B C 1
ATOM 2062 O O . ALA B 1 19 ? 8.77121 27.87284 -1.12021 1.000 41.78622 19 ALA B O 1
ATOM 2064 N N . GLY B 1 20 ? 10.54826 29.03370 -0.37303 1.000 42.57408 20 GLY B N 1
ATOM 2065 C CA . GLY B 1 20 ? 11.36093 27.83291 -0.26759 1.000 38.39003 20 GLY B CA 1
ATOM 2066 C C . GLY B 1 20 ? 10.92328 26.92940 0.87059 1.000 47.06115 20 GLY B C 1
ATOM 2067 O O . GLY B 1 20 ? 10.79549 25.71363 0.69892 1.000 48.89963 20 GLY B O 1
ATOM 2068 N N . MET B 1 21 ? 10.69124 27.51035 2.05245 1.000 45.39886 21 MET B N 1
ATOM 2069 C CA . MET B 1 21 ? 10.28664 26.70595 3.20142 1.000 45.18941 21 MET B CA 1
ATOM 2070 C C . MET B 1 21 ? 8.89213 26.12293 3.01684 1.000 43.25810 21 MET B C 1
ATOM 2071 O O . MET B 1 21 ? 8.61422 25.02136 3.50434 1.000 39.52521 21 MET B O 1
ATOM 2076 N N . ALA B 1 22 ? 8.00479 26.84130 2.32642 1.000 42.99374 22 ALA B N 1
ATOM 2077 C CA . ALA B 1 22 ? 6.67965 26.30015 2.04725 1.000 42.73892 22 ALA B CA 1
ATOM 2078 C C . ALA B 1 22 ? 6.76262 25.12900 1.07717 1.000 45.91730 22 ALA B C 1
ATOM 2079 O O . ALA B 1 22 ? 6.14742 24.07953 1.30015 1.000 45.88254 22 ALA B O 1
ATOM 2081 N N . LEU B 1 23 ? 7.52657 25.29064 -0.00584 1.000 44.00076 23 LEU B N 1
ATOM 2082 C CA . LEU B 1 23 ? 7.63586 24.23142 -1.00359 1.000 42.14979 23 LEU B CA 1
ATOM 2083 C C . LEU B 1 23 ? 8.26148 22.97523 -0.40934 1.000 42.94766 23 LEU B C 1
ATOM 2084 O O . LEU B 1 23 ? 7.84103 21.85525 -0.72257 1.000 45.54636 23 LEU B O 1
ATOM 2089 N N . ALA B 1 24 ? 9.26551 23.13945 0.45331 1.000 43.23935 24 ALA B N 1
ATOM 2090 C CA . ALA B 1 24 ? 9.91122 21.97810 1.05433 1.000 39.38471 24 ALA B CA 1
ATOM 2091 C C . ALA B 1 24 ? 9.00155 21.30893 2.07723 1.000 43.55009 24 ALA B C 1
ATOM 2092 O O . ALA B 1 24 ? 8.98068 20.07715 2.18462 1.000 41.48634 24 ALA B O 1
ATOM 2094 N N . ALA B 1 25 ? 8.23505 22.10338 2.82971 1.000 41.58331 25 ALA B N 1
ATOM 2095 C CA . ALA B 1 25 ? 7.34756 21.53898 3.84173 1.000 39.28907 25 ALA B CA 1
ATOM 2096 C C . ALA B 1 25 ? 6.23038 20.71508 3.21157 1.000 36.75426 25 ALA B C 1
ATOM 2097 O O . ALA B 1 25 ? 5.85562 19.66330 3.74389 1.000 40.91902 25 ALA B O 1
ATOM 2099 N N . ILE B 1 26 ? 5.68273 21.17597 2.08276 1.000 41.69191 26 ILE B N 1
ATOM 2100 C CA . ILE B 1 26 ? 4.61541 20.43238 1.41237 1.000 37.67498 26 ILE B CA 1
ATOM 2101 C C . ILE B 1 26 ? 5.12472 19.07171 0.94903 1.000 42.89361 26 ILE B C 1
ATOM 2102 O O . ILE B 1 26 ? 4.45797 18.04437 1.12653 1.000 39.94864 26 ILE B O 1
ATOM 2107 N N . VAL B 1 27 ? 6.31616 19.04475 0.34544 1.000 39.01235 27 VAL B N 1
ATOM 2108 C CA . VAL B 1 27 ? 6.89637 17.77920 -0.09472 1.000 37.97257 27 VAL B CA 1
ATOM 2109 C C . VAL B 1 27 ? 7.24506 16.90267 1.10246 1.000 44.63559 27 VAL B C 1
ATOM 2110 O O . VAL B 1 27 ? 7.00765 15.68888 1.08861 1.000 46.31775 27 VAL B O 1
ATOM 2114 N N . MET B 1 28 ? 7.81082 17.49916 2.15723 1.000 42.33632 28 MET B N 1
ATOM 2115 C CA . MET B 1 28 ? 8.18488 16.72177 3.33561 1.000 45.61016 28 MET B CA 1
ATOM 2116 C C . MET B 1 28 ? 6.96710 16.11378 4.02257 1.000 44.27469 28 MET B C 1
ATOM 2117 O O . MET B 1 28 ? 7.06952 15.04314 4.63399 1.000 45.41134 28 MET B O 1
ATOM 2122 N N . LEU B 1 29 ? 5.81050 16.77543 3.93822 1.000 41.38474 29 LEU B N 1
ATOM 2123 C CA . LEU B 1 29 ? 4.58540 16.17037 4.44826 1.000 42.34568 29 LEU B CA 1
ATOM 2124 C C . LEU B 1 29 ? 4.22860 14.90541 3.67536 1.000 44.02955 29 LEU B C 1
ATOM 2125 O O . LEU B 1 29 ? 3.63921 13.97932 4.24314 1.000 50.42277 29 LEU B O 1
ATOM 2130 N N . ALA B 1 30 ? 4.58252 14.84270 2.38875 1.000 45.39608 30 ALA B N 1
ATOM 2131 C CA . ALA B 1 30 ? 4.35682 13.62406 1.61665 1.000 45.16032 30 ALA B CA 1
ATOM 2132 C C . ALA B 1 30 ? 5.19643 12.46980 2.14881 1.000 44.93573 30 ALA B C 1
ATOM 2133 O O . ALA B 1 30 ? 4.74330 11.31899 2.16171 1.000 47.94348 30 ALA B O 1
ATOM 2135 N N . PHE B 1 31 ? 6.42816 12.75648 2.58004 1.000 48.21201 31 PHE B N 1
ATOM 2136 C CA . PHE B 1 31 ? 7.23707 11.74012 3.24543 1.000 48.51804 31 PHE B CA 1
ATOM 2137 C C . PHE B 1 31 ? 6.61297 11.30307 4.56476 1.000 45.94467 31 PHE B C 1
ATOM 2138 O O . PHE B 1 31 ? 6.72661 10.13161 4.94345 1.000 48.23547 31 PHE B O 1
ATOM 2146 N N . VAL B 1 32 ? 5.95567 12.22426 5.27433 1.000 44.19734 32 VAL B N 1
ATOM 2147 C CA . VAL B 1 32 ? 5.25759 11.86278 6.50602 1.000 45.14545 32 VAL B CA 1
ATOM 2148 C C . VAL B 1 32 ? 4.16594 10.84038 6.21439 1.000 47.18564 32 VAL B C 1
ATOM 2149 O O . VAL B 1 32 ? 4.07279 9.79931 6.87548 1.000 48.11911 32 VAL B O 1
ATOM 2153 N N . LYS B 1 33 ? 3.32779 11.12169 5.21110 1.000 45.75380 33 LYS B N 1
ATOM 2154 C CA . LYS B 1 33 ? 2.24822 10.20541 4.85652 1.000 42.53424 33 LYS B CA 1
ATOM 2155 C C . LYS B 1 33 ? 2.77457 8.82870 4.47381 1.000 46.47156 33 LYS B C 1
ATOM 2156 O O . LYS B 1 33 ? 2.11919 7.81620 4.74505 1.000 48.25746 33 LYS B O 1
ATOM 2162 N N . ARG B 1 34 ? 3.94881 8.76894 3.85197 1.000 51.36481 34 ARG B N 1
ATOM 2163 C CA . ARG B 1 34 ? 4.51598 7.52226 3.35890 1.000 54.38614 34 ARG B CA 1
ATOM 2164 C C . ARG B 1 34 ? 5.36639 6.79686 4.39543 1.000 53.16061 34 ARG B C 1
ATOM 2165 O O . ARG B 1 34 ? 6.00259 5.79265 4.05805 1.000 52.82491 34 ARG B O 1
ATOM 2173 N N . ALA B 1 35 ? 5.39555 7.27696 5.63745 1.000 47.02336 35 ALA B N 1
ATOM 2174 C CA . ALA B 1 35 ? 6.24510 6.66963 6.65453 1.000 49.44184 35 ALA B CA 1
ATOM 2175 C C . ALA B 1 35 ? 5.81108 5.23593 6.93309 1.000 49.76453 35 ALA B C 1
ATOM 2176 O O . ALA B 1 35 ? 4.62087 4.95332 7.09844 1.000 46.82750 35 ALA B O 1
ATOM 2178 N N . ARG B 1 36 ? 6.78941 4.32938 6.99003 1.000 48.33289 36 ARG B N 1
ATOM 2179 C CA . ARG B 1 36 ? 6.52569 2.90556 7.13178 1.000 49.89544 36 ARG B CA 1
ATOM 2180 C C . ARG B 1 36 ? 6.96821 2.32259 8.46550 1.000 47.66078 36 ARG B C 1
ATOM 2181 O O . ARG B 1 36 ? 6.43361 1.28597 8.87124 1.000 52.77959 36 ARG B O 1
ATOM 2189 N N . THR B 1 37 ? 7.91990 2.94445 9.14538 1.000 44.95231 37 THR B N 1
ATOM 2190 C CA . THR B 1 37 ? 8.43294 2.47150 10.42072 1.000 44.62213 37 THR B CA 1
ATOM 2191 C C . THR B 1 37 ? 8.40829 3.61179 11.42266 1.000 45.35127 37 THR B C 1
ATOM 2192 O O . THR B 1 37 ? 8.41304 4.78687 11.03753 1.000 47.08140 37 THR B O 1
ATOM 2196 N N . PRO B 1 38 ? 8.36263 3.30406 12.72281 1.000 43.77775 38 PRO B N 1
ATOM 2197 C CA . PRO B 1 38 ? 8.45549 4.37881 13.72467 1.000 41.62902 38 PRO B CA 1
ATOM 2198 C C . PRO B 1 38 ? 9.70371 5.23222 13.57973 1.000 44.70092 38 PRO B C 1
ATOM 2199 O O . PRO B 1 38 ? 9.65784 6.43224 13.87773 1.000 48.12383 38 PRO B O 1
ATOM 2203 N N . PHE B 1 39 ? 10.81829 4.65662 13.12132 1.000 49.62725 39 PHE B N 1
ATOM 2204 C CA . PHE B 1 39 ? 12.00491 5.46582 12.86033 1.000 46.22270 39 PHE B CA 1
ATOM 2205 C C . PHE B 1 39 ? 11.78446 6.39534 11.67441 1.000 44.00820 39 PHE B C 1
ATOM 2206 O O . PHE B 1 39 ? 12.14495 7.57733 11.72705 1.000 44.51715 39 PHE B O 1
ATOM 2214 N N . GLU B 1 40 ? 11.18790 5.87970 10.59785 1.000 42.94509 40 GLU B N 1
ATOM 2215 C CA . GLU B 1 40 ? 10.91780 6.71319 9.43247 1.000 44.63376 40 GLU B CA 1
ATOM 2216 C C . GLU B 1 40 ? 9.88416 7.78964 9.74225 1.000 45.11254 40 GLU B C 1
ATOM 2217 O O . GLU B 1 40 ? 9.96983 8.90268 9.20958 1.000 46.60246 40 GLU B O 1
ATOM 2223 N N . GLU B 1 41 ? 8.90942 7.48396 10.60396 1.000 48.21934 41 GLU B N 1
ATOM 2224 C CA . GLU B 1 41 ? 7.89265 8.47330 10.95062 1.000 44.58011 41 GLU B CA 1
ATOM 2225 C C . GLU B 1 41 ? 8.44089 9.53931 11.88974 1.000 42.84327 41 GLU B C 1
ATOM 2226 O O . GLU B 1 41 ? 8.02250 10.70127 11.81954 1.000 42.48454 41 GLU B O 1
ATOM 2232 N N . SER B 1 42 ? 9.37600 9.17015 12.76640 1.000 46.00311 42 SER B N 1
ATOM 2233 C CA . SER B 1 42 ? 9.97356 10.15124 13.66518 1.000 44.73622 42 SER B CA 1
ATOM 2234 C C . SER B 1 42 ? 10.79248 11.17555 12.88905 1.000 41.36811 42 SER B C 1
ATOM 2235 O O . SER B 1 42 ? 10.65195 12.38609 13.09786 1.000 38.91634 42 SER B O 1
ATOM 2238 N N . GLN B 1 43 ? 11.65177 10.70620 11.98231 1.000 39.59064 43 GLN B N 1
ATOM 2239 C CA . GLN B 1 43 ? 12.46964 11.62189 11.19430 1.000 39.41883 43 GLN B CA 1
ATOM 2240 C C . GLN B 1 43 ? 11.60929 12.49213 10.28636 1.000 43.92157 43 GLN B C 1
ATOM 2241 O O . GLN B 1 43 ? 11.89374 13.68193 10.10510 1.000 43.98275 43 GLN B O 1
ATOM 2247 N N . ALA B 1 44 ? 10.54768 11.91767 9.71304 1.000 39.87349 44 ALA B N 1
ATOM 2248 C CA . ALA B 1 44 ? 9.73307 12.64890 8.74678 1.000 39.08019 44 ALA B CA 1
ATOM 2249 C C . ALA B 1 44 ? 9.01313 13.82208 9.40027 1.000 38.97076 44 ALA B C 1
ATOM 2250 O O . ALA B 1 44 ? 9.11038 14.96131 8.92933 1.000 40.10886 44 ALA B O 1
ATOM 2252 N N . VAL B 1 45 ? 8.28484 13.56730 10.49019 1.000 40.03952 45 VAL B N 1
ATOM 2253 C CA . VAL B 1 45 ? 7.53076 14.64930 11.11422 1.000 43.42715 45 VAL B CA 1
ATOM 2254 C C . VAL B 1 45 ? 8.46622 15.63581 11.80266 1.000 40.04887 45 VAL B C 1
ATOM 2255 O O . VAL B 1 45 ? 8.14708 16.82594 11.90951 1.000 42.03557 45 VAL B O 1
ATOM 2259 N N . SER B 1 46 ? 9.63095 15.17711 12.26991 1.000 35.92742 46 SER B N 1
ATOM 2260 C CA . SER B 1 46 ? 10.61255 16.10590 12.82069 1.000 36.72997 46 SER B CA 1
ATOM 2261 C C . SER B 1 46 ? 11.10826 17.06178 11.74630 1.000 41.62535 46 SER B C 1
ATOM 2262 O O . SER B 1 46 ? 11.09293 18.28452 11.92739 1.000 45.25085 46 SER B O 1
ATOM 2265 N N . GLN B 1 47 ? 11.54565 16.51700 10.61069 1.000 40.89098 47 GLN B N 1
ATOM 2266 C CA . GLN B 1 47 ? 11.99677 17.36410 9.51505 1.000 44.04359 47 GLN B CA 1
ATOM 2267 C C . GLN B 1 47 ? 10.85718 18.20344 8.94987 1.000 44.81590 47 GLN B C 1
ATOM 2268 O O . GLN B 1 47 ? 11.08415 19.33240 8.49910 1.000 42.18895 47 GLN B O 1
ATOM 2274 N N . PHE B 1 48 ? 9.62872 17.67856 8.97162 1.000 41.56408 48 PHE B N 1
ATOM 2275 C CA . PHE B 1 48 ? 8.48762 18.45485 8.49734 1.000 39.51193 48 PHE B CA 1
ATOM 2276 C C . PHE B 1 48 ? 8.28130 19.70195 9.34516 1.000 42.20635 48 PHE B C 1
ATOM 2277 O O . PHE B 1 48 ? 8.15156 20.81253 8.81574 1.000 44.58952 48 PHE B O 1
ATOM 2285 N N . PHE B 1 49 ? 8.24556 19.53777 10.67043 1.000 40.63909 49 PHE B N 1
ATOM 2286 C CA . PHE B 1 49 ? 8.04705 20.68490 11.54710 1.000 38.95789 49 PHE B CA 1
ATOM 2287 C C . PHE B 1 49 ? 9.21505 21.66077 11.49606 1.000 38.43485 49 PHE B C 1
ATOM 2288 O O . PHE B 1 49 ? 9.02676 22.84710 11.78276 1.000 38.08573 49 PHE B O 1
ATOM 2296 N N . VAL B 1 50 ? 10.41108 21.19732 11.13115 1.000 37.61380 50 VAL B N 1
ATOM 2297 C CA . VAL B 1 50 ? 11.51483 22.12302 10.88871 1.000 39.19426 50 VAL B CA 1
ATOM 2298 C C . VAL B 1 50 ? 11.15662 23.07891 9.75567 1.000 39.12834 50 VAL B C 1
ATOM 2299 O O . VAL B 1 50 ? 11.26132 24.30392 9.89336 1.000 38.52237 50 VAL B O 1
ATOM 2303 N N . LEU B 1 51 ? 10.71001 22.52982 8.62197 1.000 39.17527 51 LEU B N 1
ATOM 2304 C CA . LEU B 1 51 ? 10.33381 23.36740 7.48717 1.000 39.51289 51 LEU B CA 1
ATOM 2305 C C . LEU B 1 51 ? 9.11661 24.22732 7.80623 1.000 43.63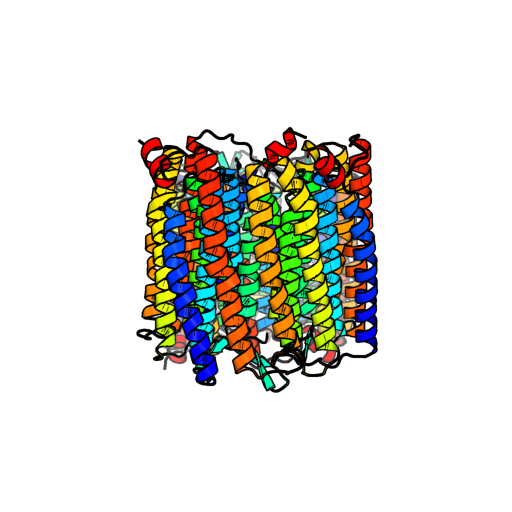461 51 LEU B C 1
ATOM 2306 O O . LEU B 1 51 ? 9.06689 25.40423 7.42912 1.000 42.75367 51 LEU B O 1
ATOM 2311 N N . LEU B 1 52 ? 8.12489 23.65663 8.49488 1.000 41.13281 52 LEU B N 1
ATOM 2312 C CA . LEU B 1 52 ? 6.89335 24.38823 8.77908 1.000 40.95600 52 LEU B CA 1
ATOM 2313 C C . LEU B 1 52 ? 7.15920 25.60283 9.66288 1.000 45.56886 52 LEU B C 1
ATOM 2314 O O . LEU B 1 52 ? 6.71159 26.71551 9.35949 1.000 44.81690 52 LEU B O 1
ATOM 2319 N N . ILE B 1 53 ? 7.88656 25.40717 10.76612 1.000 39.40460 53 ILE B N 1
ATOM 2320 C CA . ILE B 1 53 ? 8.18637 26.51897 11.66374 1.000 38.55973 53 ILE B CA 1
ATOM 2321 C C . ILE B 1 53 ? 9.05679 27.55174 10.95977 1.000 39.21160 53 ILE B C 1
ATOM 2322 O O . ILE B 1 53 ? 8.90367 28.76085 11.17111 1.000 35.03282 53 ILE B O 1
ATOM 2327 N N . ALA B 1 54 ? 9.97350 27.09589 10.10126 1.000 40.93178 54 ALA B N 1
ATOM 2328 C CA . ALA B 1 54 ? 10.78252 28.02712 9.32080 1.000 39.48254 54 ALA B CA 1
ATOM 2329 C C . ALA B 1 54 ? 9.93777 28.80130 8.31831 1.000 39.33351 54 ALA B C 1
ATOM 2330 O O . ALA B 1 54 ? 10.24384 29.96036 8.01635 1.000 33.21053 54 ALA B O 1
ATOM 2332 N N . PHE B 1 55 ? 8.88307 28.17865 7.78630 1.000 40.20832 55 PHE B N 1
ATOM 2333 C CA . PHE B 1 55 ? 7.96600 28.90111 6.91180 1.000 39.71146 55 PHE B CA 1
ATOM 2334 C C . PHE B 1 55 ? 7.27400 30.03266 7.65989 1.000 41.74461 55 PHE B C 1
ATOM 2335 O O . PHE B 1 55 ? 7.15938 31.15147 7.14442 1.000 43.96160 55 PHE B O 1
ATOM 2343 N N . GLY B 1 56 ? 6.81082 29.76124 8.88074 1.000 40.04571 56 GLY B N 1
ATOM 2344 C CA . GLY B 1 56 ? 6.09386 30.77830 9.62887 1.000 40.17452 56 GLY B CA 1
ATOM 2345 C C . GLY B 1 56 ? 6.98547 31.91499 10.08879 1.000 44.24421 56 GLY B C 1
ATOM 2346 O O . GLY B 1 56 ? 6.55439 33.07061 10.13461 1.000 44.94881 56 GLY B O 1
ATOM 2347 N N . THR B 1 57 ? 8.23928 31.61070 10.43531 1.000 40.60627 57 THR B N 1
ATOM 2348 C CA . THR B 1 57 ? 9.12931 32.66940 10.90026 1.000 41.45012 57 THR B CA 1
ATOM 2349 C C . THR B 1 57 ? 9.56588 33.56664 9.74662 1.000 40.73484 57 THR B C 1
ATOM 2350 O O . THR B 1 57 ? 9.69510 34.78535 9.91642 1.000 39.02747 57 THR B O 1
ATOM 2354 N N . TYR B 1 58 ? 9.77342 32.99294 8.55944 1.000 37.24240 58 TYR B N 1
ATOM 2355 C CA . TYR B 1 58 ? 10.06354 33.82824 7.40267 1.000 39.04571 58 TYR B CA 1
ATOM 2356 C C . TYR B 1 58 ? 8.82199 34.57619 6.94592 1.000 43.31929 58 TYR B C 1
ATOM 2357 O O . TYR B 1 58 ? 8.92937 35.69350 6.42857 1.000 43.60629 58 TYR B O 1
ATOM 2366 N N . LEU B 1 59 ? 7.64007 33.98452 7.13590 1.000 40.15550 59 LEU B N 1
ATOM 2367 C CA . LEU B 1 59 ? 6.40615 34.72336 6.90093 1.000 38.09803 59 LEU B CA 1
ATOM 2368 C C . LEU B 1 59 ? 6.29533 35.90314 7.85530 1.000 39.23916 59 LEU B C 1
ATOM 2369 O O . LEU B 1 59 ? 5.93531 37.01260 7.44534 1.000 40.51791 59 LEU B O 1
ATOM 2374 N N . ALA B 1 60 ? 6.62067 35.68503 9.13200 1.000 39.70202 60 ALA B N 1
ATOM 2375 C CA . ALA B 1 60 ? 6.57404 36.76823 10.10905 1.000 39.05610 60 ALA B CA 1
ATOM 2376 C C . ALA B 1 60 ? 7.60071 37.84632 9.78933 1.000 39.30572 60 ALA B C 1
ATOM 2377 O O . ALA B 1 60 ? 7.31882 39.04118 9.93478 1.000 40.64655 60 ALA B O 1
ATOM 2379 N N . MET B 1 61 ? 8.79588 37.44566 9.34974 1.000 38.46581 61 MET B N 1
ATOM 2380 C CA . MET B 1 61 ? 9.81202 38.42731 8.98309 1.000 42.17839 61 MET B CA 1
ATOM 2381 C C . MET B 1 61 ? 9.45104 39.14599 7.68757 1.000 42.67300 61 MET B C 1
ATOM 2382 O O . MET B 1 61 ? 9.68082 40.35395 7.55871 1.000 46.95829 61 MET B O 1
ATOM 2387 N N . ALA B 1 62 ? 8.88566 38.42418 6.71562 1.000 45.29175 62 ALA B N 1
ATOM 2388 C CA . ALA B 1 62 ? 8.51792 39.05852 5.45315 1.000 46.42616 62 ALA B CA 1
ATOM 2389 C C . ALA B 1 62 ? 7.35964 40.03181 5.63029 1.000 41.09163 62 ALA B C 1
ATOM 2390 O O . ALA B 1 62 ? 7.30772 41.06351 4.95031 1.000 40.95161 62 ALA B O 1
ATOM 2392 N N . LEU B 1 63 ? 6.42942 39.72966 6.53517 1.000 38.70181 63 LEU B N 1
ATOM 2393 C CA . LEU B 1 63 ? 5.32999 40.64370 6.81249 1.000 37.53304 63 LEU B CA 1
ATOM 2394 C C . LEU B 1 63 ? 5.75382 41.84133 7.64986 1.000 44.22580 63 LEU B C 1
ATOM 2395 O O . LEU B 1 63 ? 4.90179 42.67334 7.97916 1.000 50.28477 63 LEU B O 1
ATOM 2400 N N . GLY B 1 64 ? 7.03450 41.95593 7.99442 1.000 45.27169 64 GLY B N 1
ATOM 2401 C CA . GLY B 1 64 ? 7.48545 43.04458 8.83629 1.000 45.53762 64 GLY B CA 1
ATOM 2402 C C . GLY B 1 64 ? 7.10250 42.91459 10.29081 1.000 43.38782 64 GLY B C 1
ATOM 2403 O O . GLY B 1 64 ? 7.09775 43.91524 11.01136 1.000 46.51348 64 GLY B O 1
ATOM 2404 N N . GLN B 1 65 ? 6.78608 41.70176 10.74892 1.000 37.34050 65 GLN B N 1
ATOM 2405 C CA . GLN B 1 65 ? 6.30645 41.47601 12.10742 1.000 43.47284 65 GLN B CA 1
ATOM 2406 C C . GLN B 1 65 ? 7.24246 40.58129 12.91311 1.000 50.74466 65 GLN B C 1
ATOM 2407 O O . GLN B 1 65 ? 6.82716 40.01351 13.92814 1.000 49.51671 65 GLN B O 1
ATOM 2413 N N . GLY B 1 66 ? 8.49623 40.44419 12.48958 1.000 44.68760 66 GLY B N 1
ATOM 2414 C CA . GLY B 1 66 ? 9.41324 39.55587 13.17510 1.000 44.89520 66 GLY B CA 1
ATOM 2415 C C . GLY B 1 66 ? 10.76401 40.16802 13.48429 1.000 48.66632 66 GLY B C 1
ATOM 2416 O O . GLY B 1 66 ? 11.73991 39.44717 13.71175 1.000 43.77435 66 GLY B O 1
ATOM 2417 N N . SER B 1 67 ? 10.83918 41.49361 13.49641 1.000 47.89995 67 SER B N 1
ATOM 2418 C CA . SER B 1 67 ? 12.08050 42.19564 13.77279 1.000 44.80226 67 SER B CA 1
ATOM 2419 C C . SER B 1 67 ? 11.92603 43.04500 15.02826 1.000 54.53031 67 SER B C 1
ATOM 2420 O O . SER B 1 67 ? 10.82175 43.27182 15.53000 1.000 55.00670 67 SER B O 1
ATOM 2423 N N . LEU B 1 68 ? 13.06241 43.51355 15.53495 1.000 56.55925 68 LEU B N 1
ATOM 2424 C CA . LEU B 1 68 ? 13.10673 44.31720 16.74458 1.000 50.54079 68 LEU B CA 1
ATOM 2425 C C . LEU B 1 68 ? 14.15969 45.39929 16.57481 1.000 48.74945 68 LEU B C 1
ATOM 2426 O O . LEU B 1 68 ? 15.14101 45.21986 15.84960 1.000 57.18519 68 LEU B O 1
ATOM 2431 N N . THR B 1 69 ? 13.94696 46.52718 17.24418 1.000 49.62553 69 THR B N 1
ATOM 2432 C CA . THR B 1 69 ? 14.93005 47.60345 17.29442 1.000 53.26908 69 THR B CA 1
ATOM 2433 C C . THR B 1 69 ? 15.70560 47.46822 18.59994 1.000 48.81507 69 THR B C 1
ATOM 2434 O O . THR B 1 69 ? 15.16319 47.72110 19.68035 1.000 51.42365 69 THR B O 1
ATOM 2438 N N . ALA B 1 70 ? 16.96579 47.05346 18.50011 1.000 54.29435 70 ALA B N 1
ATOM 2439 C CA . ALA B 1 70 ? 17.79805 46.91113 19.68338 1.000 53.22791 70 ALA B CA 1
ATOM 2440 C C . ALA B 1 70 ? 18.10846 48.27933 20.28367 1.000 54.84369 70 ALA B C 1
ATOM 2441 O O . ALA B 1 70 ? 17.97299 49.31965 19.63328 1.000 56.25925 70 ALA B O 1
ATOM 2443 N N . ASP B 1 71 ? 18.53216 48.26477 21.55121 1.000 58.46340 71 ASP B N 1
ATOM 2444 C CA . ASP B 1 71 ? 18.79493 49.51202 22.26317 1.000 56.89402 71 ASP B CA 1
ATOM 2445 C C . ASP B 1 71 ? 19.84836 50.35763 21.55860 1.000 56.45717 71 ASP B C 1
ATOM 2446 O O . ASP B 1 71 ? 19.81569 51.59036 21.64948 1.000 53.77485 71 ASP B O 1
ATOM 2451 N N . ASP B 1 72 ? 20.78100 49.72131 20.84899 1.000 54.47023 72 ASP B N 1
ATOM 2452 C CA . ASP B 1 72 ? 21.84431 50.44593 20.16676 1.000 52.83214 72 ASP B CA 1
ATOM 2453 C C . ASP B 1 72 ? 21.40681 51.02342 18.82629 1.000 59.85423 72 ASP B C 1
ATOM 2454 O O . ASP B 1 72 ? 22.16171 51.79921 18.22955 1.000 53.81819 72 ASP B O 1
ATOM 2459 N N . GLY B 1 73 ? 20.21981 50.66967 18.33922 1.000 62.23999 73 GLY B N 1
ATOM 2460 C CA . GLY B 1 73 ? 19.64639 51.26585 17.14660 1.000 54.60409 73 GLY B CA 1
ATOM 2461 C C . GLY B 1 73 ? 19.45980 50.31752 15.98018 1.000 56.19625 73 GLY B C 1
ATOM 2462 O O . GLY B 1 73 ? 18.66340 50.61723 15.07880 1.000 60.04286 73 GLY B O 1
ATOM 2463 N N . ARG B 1 74 ? 20.15797 49.18476 15.95764 1.000 54.03164 74 ARG B N 1
ATOM 2464 C CA . ARG B 1 74 ? 20.07548 48.28877 14.81556 1.000 51.78810 74 ARG B CA 1
ATOM 2465 C C . ARG B 1 74 ? 18.72975 47.56671 14.78788 1.000 53.56158 74 ARG B C 1
ATOM 2466 O O . ARG B 1 74 ? 17.93357 47.62629 15.72805 1.000 57.51643 74 ARG B O 1
ATOM 2474 N N . GLN B 1 75 ? 18.48652 46.87130 13.68105 1.000 51.17993 75 GLN B N 1
ATOM 2475 C CA . GLN B 1 75 ? 17.29349 46.05737 13.49085 1.000 43.36252 75 GLN B CA 1
ATOM 2476 C C . GLN B 1 75 ? 17.70266 44.59272 13.54867 1.000 44.83304 75 GLN B C 1
ATOM 2477 O O . GLN B 1 75 ? 18.57053 44.15838 12.78367 1.000 48.13803 75 GLN B O 1
ATOM 2483 N N . VAL B 1 76 ? 17.08774 43.84060 14.45874 1.000 50.22615 76 VAL B N 1
ATOM 2484 C CA . VAL B 1 76 ? 17.39291 42.42943 14.66889 1.000 52.38456 76 VAL B CA 1
ATOM 2485 C C . VAL B 1 76 ? 16.12723 41.62127 14.41949 1.000 51.08217 76 VAL B C 1
ATOM 2486 O O . VAL B 1 76 ? 15.06938 41.92403 14.98393 1.000 48.80413 76 VAL B O 1
ATOM 2490 N N . PHE B 1 77 ? 16.23774 40.59147 13.58008 1.000 44.34050 77 PHE B N 1
ATOM 2491 C CA . PHE B 1 77 ? 15.10928 39.71079 13.27942 1.000 47.76334 77 PHE B CA 1
ATOM 2492 C C . PHE B 1 77 ? 15.00239 38.66628 14.38714 1.000 44.95413 77 PHE B C 1
ATOM 2493 O O . PHE B 1 77 ? 15.45522 37.52454 14.26625 1.000 44.69963 77 PHE B O 1
ATOM 2501 N N . VAL B 1 78 ? 14.37466 39.07872 15.49208 1.000 46.30327 78 VAL B N 1
ATOM 2502 C CA . VAL B 1 78 ? 14.25910 38.20807 16.65783 1.000 45.40968 78 VAL B CA 1
ATOM 2503 C C . VAL B 1 78 ? 13.41310 36.98094 16.34743 1.000 45.31368 78 VAL B C 1
ATOM 2504 O O . VAL B 1 78 ? 13.58075 35.93158 16.98103 1.000 44.91270 78 VAL B O 1
ATOM 2508 N N . SER B 1 79 ? 12.49437 37.08461 15.38140 1.000 43.29550 79 SER B N 1
ATOM 2509 C CA . SER B 1 79 ? 11.68798 35.92907 14.99750 1.000 43.68196 79 SER B CA 1
ATOM 2510 C C . SER B 1 79 ? 12.56837 34.76531 14.56433 1.000 39.55332 79 SER B C 1
ATOM 2511 O O . SER B 1 79 ? 12.26437 33.60231 14.85506 1.000 40.90179 79 SER B O 1
ATOM 2514 N N . ARG B 1 80 ? 13.66979 35.06159 13.87378 1.000 40.74659 80 ARG B N 1
ATOM 2515 C CA . ARG B 1 80 ? 14.58131 34.00755 13.44623 1.000 38.65023 80 ARG B CA 1
ATOM 2516 C C . ARG B 1 80 ? 15.20434 33.29983 14.64547 1.000 42.82042 80 ARG B C 1
ATOM 2517 O O . ARG B 1 80 ? 15.29347 32.06675 14.66968 1.000 38.59551 80 ARG B O 1
ATOM 2525 N N . TYR B 1 81 ? 15.62029 34.06254 15.66172 1.000 41.71426 81 TYR B N 1
ATOM 2526 C CA . TYR B 1 81 ? 16.18440 33.45278 16.86304 1.000 42.15680 81 TYR B CA 1
ATOM 2527 C C . TYR B 1 81 ? 15.12354 32.69925 17.65709 1.000 45.35457 81 TYR B C 1
ATOM 2528 O O . TYR B 1 81 ? 15.41302 31.65533 18.25378 1.000 46.54022 81 TYR B O 1
ATOM 2537 N N . ILE B 1 82 ? 13.89247 33.21530 17.68226 1.000 42.65382 82 ILE B N 1
ATOM 2538 C CA . ILE B 1 82 ? 12.83115 32.57774 18.45743 1.000 40.83007 82 ILE B CA 1
ATOM 2539 C C . ILE B 1 82 ? 12.52965 31.18895 17.91214 1.000 40.80617 82 ILE B C 1
ATOM 2540 O O . ILE B 1 82 ? 12.37936 30.22469 18.67332 1.000 46.40142 82 ILE B O 1
ATOM 2545 N N . THR B 1 83 ? 12.44453 31.05940 16.58885 1.000 39.40940 83 THR B N 1
ATOM 2546 C CA . THR B 1 83 ? 12.13300 29.76637 15.99678 1.000 39.42062 83 THR B CA 1
ATOM 2547 C C . THR B 1 83 ? 13.36368 28.88367 15.84108 1.000 38.41919 83 THR B C 1
ATOM 2548 O O . THR B 1 83 ? 13.22332 27.65736 15.78893 1.000 39.23129 83 THR B O 1
ATOM 2552 N N . TRP B 1 84 ? 14.56036 29.47430 15.76363 1.000 38.75125 84 TRP B N 1
ATOM 2553 C CA . TRP B 1 84 ? 15.78244 28.67613 15.83149 1.000 42.05611 84 TRP B CA 1
ATOM 2554 C C . TRP B 1 84 ? 15.81793 27.83739 17.10248 1.000 41.12531 84 TRP B C 1
ATOM 2555 O O . TRP B 1 84 ? 16.30879 26.70228 17.09479 1.000 40.54073 84 TRP B O 1
ATOM 2566 N N . THR B 1 85 ? 15.29560 28.38186 18.20538 1.000 40.99998 85 THR B N 1
ATOM 2567 C CA . THR B 1 85 ? 15.26870 27.65888 19.47251 1.000 43.78020 85 THR B CA 1
ATOM 2568 C C . THR B 1 85 ? 14.46087 26.37006 19.38549 1.000 40.47393 85 THR B C 1
ATOM 2569 O O . THR B 1 85 ? 14.67175 25.46203 20.19738 1.000 38.25359 85 THR B O 1
ATOM 2573 N N . PHE B 1 86 ? 13.55248 26.26172 18.41884 1.000 38.90871 86 PHE B N 1
ATOM 2574 C CA . PHE B 1 86 ? 12.72704 25.07042 18.25741 1.000 43.29022 86 PHE B CA 1
ATOM 2575 C C . PHE B 1 86 ? 13.14819 24.19240 17.09025 1.000 40.31020 86 PHE B C 1
ATOM 2576 O O . PHE B 1 86 ? 13.09394 22.96540 17.20093 1.000 41.15022 86 PHE B O 1
ATOM 2584 N N . THR B 1 87 ? 13.58805 24.78409 15.97700 1.000 42.67154 87 THR B N 1
ATOM 2585 C CA . THR B 1 87 ? 13.91672 23.98868 14.79709 1.000 42.06849 87 THR B CA 1
ATOM 2586 C C . THR B 1 87 ? 15.28402 23.32270 14.91573 1.000 40.88440 87 THR B C 1
ATOM 2587 O O . THR B 1 87 ? 15.45468 22.17750 14.48340 1.000 42.21952 87 THR B O 1
ATOM 2591 N N . THR B 1 88 ? 16.26606 24.01268 15.49249 1.000 41.19177 88 THR B N 1
ATOM 2592 C CA . THR B 1 88 ? 17.60815 23.44703 15.60146 1.000 39.28582 88 THR B CA 1
ATOM 2593 C C . THR B 1 88 ? 17.67648 22.23859 16.54070 1.000 42.50656 88 THR B C 1
ATOM 2594 O O . THR B 1 88 ? 18.46034 21.31819 16.27193 1.000 41.41333 88 THR B O 1
ATOM 2598 N N . PRO B 1 89 ? 16.90559 22.17483 17.63848 1.000 39.07998 89 PRO B N 1
ATOM 2599 C CA . PRO B 1 89 ? 16.88913 20.91838 18.40627 1.000 40.84392 89 PRO B CA 1
ATOM 2600 C C . PRO B 1 89 ? 16.25432 19.76808 17.64805 1.000 43.92950 89 PRO B C 1
ATOM 2601 O O . PRO B 1 89 ? 16.68045 18.61939 17.82435 1.000 44.37100 89 PRO B O 1
ATOM 2605 N N . LEU B 1 90 ? 15.24908 20.04226 16.80904 1.000 42.97545 90 LEU B N 1
ATOM 2606 C CA . LEU B 1 90 ? 14.63455 18.98331 16.01333 1.000 41.72971 90 LEU B CA 1
ATOM 2607 C C . LEU B 1 90 ? 15.62582 18.39803 15.01602 1.000 42.73581 90 LEU B C 1
ATOM 2608 O O . LEU B 1 90 ? 15.61779 17.18873 14.75790 1.000 43.79362 90 LEU B O 1
ATOM 2613 N N . LEU B 1 91 ? 16.48522 19.24192 14.44108 1.000 40.59554 91 LEU B N 1
ATOM 2614 C CA . LEU B 1 91 ? 17.50627 18.74708 13.52383 1.000 39.62418 91 LEU B CA 1
ATOM 2615 C C . LEU B 1 91 ? 18.46633 17.80613 14.23856 1.000 41.83772 91 LEU B C 1
ATOM 2616 O O . LEU B 1 91 ? 18.78562 16.72246 13.73497 1.000 43.55626 91 LEU B O 1
ATOM 2621 N N . LEU B 1 92 ? 18.93321 18.20457 15.42434 1.000 39.72396 92 LEU B N 1
ATOM 2622 C CA . LEU B 1 92 ? 19.82434 17.34381 16.19344 1.000 41.28687 92 LEU B CA 1
ATOM 2623 C C . LEU B 1 92 ? 19.08783 16.13019 16.74244 1.000 44.72766 92 LEU B C 1
ATOM 2624 O O . LEU B 1 92 ? 19.69630 15.06897 16.92790 1.000 39.63108 92 LEU B O 1
ATOM 2629 N N . LEU B 1 93 ? 17.78509 16.26710 17.00647 1.000 41.64219 93 LEU B N 1
ATOM 2630 C CA . LEU B 1 93 ? 16.97176 15.10379 17.34195 1.000 44.08655 93 LEU B CA 1
ATOM 2631 C C . LEU B 1 93 ? 17.03907 14.05693 16.23608 1.000 46.94762 93 LEU B C 1
ATOM 2632 O O . LEU B 1 93 ? 17.07051 12.85152 16.51187 1.000 45.90326 93 LEU B O 1
ATOM 2637 N N . GLY B 1 94 ? 17.06575 14.50113 14.97634 1.000 39.66661 94 GLY B N 1
ATOM 2638 C CA . GLY B 1 94 ? 17.18483 13.56162 13.87244 1.000 40.02919 94 GLY B CA 1
ATOM 2639 C C . GLY B 1 94 ? 18.48601 12.78286 13.90654 1.000 42.52372 94 GLY B C 1
ATOM 2640 O O . GLY B 1 94 ? 18.49918 11.56319 13.72218 1.000 43.23254 94 GLY B O 1
ATOM 2641 N N . LEU B 1 95 ? 19.60179 13.48002 14.13860 1.000 40.64895 95 LEU B N 1
ATOM 2642 C CA . LEU B 1 95 ? 20.88255 12.79671 14.29763 1.000 40.28761 95 LEU B CA 1
ATOM 2643 C C . LEU B 1 95 ? 20.85629 11.86032 15.49999 1.000 41.87960 95 LEU B C 1
ATOM 2644 O O . LEU B 1 95 ? 21.29466 10.70699 15.41425 1.000 44.90783 95 LEU B O 1
ATOM 2649 N N . ALA B 1 96 ? 20.34585 12.34560 16.63608 1.000 39.45306 96 ALA B N 1
ATOM 2650 C CA . ALA B 1 96 ? 20.27059 11.51375 17.83298 1.000 39.44684 96 ALA B CA 1
ATOM 2651 C C . ALA B 1 96 ? 19.38401 10.29790 17.60343 1.000 42.22983 96 ALA B C 1
ATOM 2652 O O . ALA B 1 96 ? 19.70143 9.19245 18.05746 1.000 43.90138 96 ALA B O 1
ATOM 2654 N N . THR B 1 97 ? 18.26490 10.48374 16.90086 1.000 46.19802 97 THR B N 1
ATOM 2655 C CA . THR B 1 97 ? 17.40424 9.35410 16.56762 1.000 47.86463 97 THR B CA 1
ATOM 2656 C C . THR B 1 97 ? 18.10029 8.40096 15.60414 1.000 49.02697 97 THR B C 1
ATOM 2657 O O . THR B 1 97 ? 17.93899 7.17952 15.70437 1.000 52.13743 97 THR B O 1
ATOM 2661 N N . THR B 1 98 ? 18.88805 8.93838 14.67060 1.000 49.95750 98 THR B N 1
ATOM 2662 C CA . THR B 1 98 ? 19.66955 8.07914 13.78819 1.000 47.37731 98 THR B CA 1
ATOM 2663 C C . THR B 1 98 ? 20.66237 7.23924 14.58073 1.000 50.04554 98 THR B C 1
ATOM 2664 O O . THR B 1 98 ? 20.86950 6.05733 14.27988 1.000 57.07590 98 THR B O 1
ATOM 2668 N N . ALA B 1 99 ? 21.27081 7.82729 15.61151 1.000 49.87089 99 ALA B N 1
ATOM 2669 C CA . ALA B 1 99 ? 22.32116 7.13675 16.35089 1.000 54.97163 99 ALA B CA 1
ATOM 2670 C C . ALA B 1 99 ? 21.75721 6.11279 17.32885 1.000 55.66497 99 ALA B C 1
ATOM 2671 O O . ALA B 1 99 ? 22.36301 5.05571 17.53697 1.000 55.49251 99 ALA B O 1
ATOM 2673 N N . LEU B 1 100 ? 20.60559 6.40375 17.93472 1.000 55.08457 100 LEU B N 1
ATOM 2674 C CA . LEU B 1 100 ? 20.05575 5.58741 19.00914 1.000 50.05284 100 LEU B CA 1
ATOM 2675 C C . LEU B 1 100 ? 18.75179 4.89338 18.63998 1.000 57.76455 100 LEU B C 1
ATOM 2676 O O . LEU B 1 100 ? 18.23664 4.11278 19.44705 1.000 64.41154 100 LEU B O 1
ATOM 2681 N N . GLY B 1 101 ? 18.20669 5.14885 17.45684 1.000 61.23086 101 GLY B N 1
ATOM 2682 C CA . GLY B 1 101 ? 16.95498 4.54863 17.04773 1.000 60.50609 101 GLY B CA 1
ATOM 2683 C C . GLY B 1 101 ? 15.74783 5.23495 17.66554 1.000 63.16908 101 GLY B C 1
ATOM 2684 O O . GLY B 1 101 ? 15.84132 5.97903 18.64100 1.000 60.94281 101 GLY B O 1
ATOM 2685 N N . SER B 1 102 ? 14.58516 4.97109 17.07189 1.000 62.86131 102 SER B N 1
ATOM 2686 C CA . SER B 1 102 ? 13.31791 5.51396 17.54934 1.000 60.43665 102 SER B CA 1
ATOM 2687 C C . SER B 1 102 ? 12.41170 4.37336 17.99099 1.000 65.07794 102 SER B C 1
ATOM 2688 O O . SER B 1 102 ? 12.09400 3.49232 17.17342 1.000 60.06700 102 SER B O 1
ATOM 2691 N N . PRO B 1 103 ? 11.95580 4.34229 19.25268 1.000 68.01102 103 PRO B N 1
ATOM 2692 C CA . PRO B 1 103 ? 12.22660 5.38250 20.25204 1.000 63.27227 103 PRO B CA 1
ATOM 2693 C C . PRO B 1 103 ? 13.62294 5.29595 20.86559 1.000 66.79443 103 PRO B C 1
ATOM 2694 O O . PRO B 1 103 ? 14.25512 4.24001 20.81929 1.000 68.90169 103 PRO B O 1
ATOM 2698 N N . ILE B 1 104 ? 14.09155 6.40719 21.42942 1.000 67.14651 104 ILE B N 1
ATOM 2699 C CA . ILE B 1 104 ? 15.38516 6.44301 22.10629 1.000 59.77527 104 ILE B CA 1
ATOM 2700 C C . ILE B 1 104 ? 15.28950 5.56683 23.35087 1.000 57.55349 104 ILE B C 1
ATOM 2701 O O . ILE B 1 104 ? 14.58567 5.90610 24.30548 1.000 67.97527 104 ILE B O 1
ATOM 2706 N N . THR B 1 105 ? 15.98914 4.43396 23.34109 1.000 62.59550 105 THR B N 1
ATOM 2707 C CA . THR B 1 105 ? 15.92006 3.47796 24.43642 1.000 67.14825 105 THR B CA 1
ATOM 2708 C C . THR B 1 105 ? 17.10694 3.55830 25.38797 1.000 67.89469 105 THR B C 1
ATOM 2709 O O . THR B 1 105 ? 17.06815 2.93100 26.45146 1.000 69.00854 105 THR B O 1
ATOM 2713 N N . ARG B 1 106 ? 18.15042 4.30833 25.04305 1.000 57.46624 106 ARG B N 1
ATOM 2714 C CA . ARG B 1 106 ? 19.31329 4.42323 25.90855 1.000 55.21102 106 ARG B CA 1
ATOM 2715 C C . ARG B 1 106 ? 19.98006 5.77236 25.68330 1.000 55.25156 106 ARG B C 1
ATOM 2716 O O . ARG B 1 106 ? 19.75727 6.43615 24.66675 1.000 49.61265 106 ARG B O 1
ATOM 2724 N N . ARG B 1 107 ? 20.80568 6.16605 26.65647 1.000 50.27271 107 ARG B N 1
ATOM 2725 C CA . ARG B 1 107 ? 21.56383 7.41737 26.60490 1.000 43.44863 107 ARG B CA 1
ATOM 2726 C C . ARG B 1 107 ? 20.64454 8.61380 26.38175 1.000 46.96740 107 ARG B C 1
ATOM 2727 O O . ARG B 1 107 ? 20.94997 9.52311 25.61013 1.000 52.48659 107 ARG B O 1
ATOM 2735 N N . LYS B 1 108 ? 19.49763 8.61016 27.05652 1.000 51.05094 108 LYS B N 1
ATOM 2736 C CA . LYS B 1 108 ? 18.57227 9.73143 26.91833 1.000 47.55460 108 LYS B CA 1
ATOM 2737 C C . LYS B 1 108 ? 19.13358 11.05240 27.44010 1.000 44.77647 108 LYS B C 1
ATOM 2738 O O . LYS B 1 108 ? 18.88763 12.08645 26.79435 1.000 40.98484 108 LYS B O 1
ATOM 2744 N N . PRO B 1 109 ? 19.86507 11.11089 28.55943 1.000 47.54311 109 PRO B N 1
ATOM 2745 C CA . PRO B 1 109 ? 20.40886 12.40810 28.99437 1.000 51.15434 109 PRO B CA 1
ATOM 2746 C C . PRO B 1 109 ? 21.43795 12.99943 28.04860 1.000 47.01780 109 PRO B C 1
ATOM 2747 O O . PRO B 1 109 ? 21.71298 14.20187 28.14098 1.000 46.17615 109 PRO B O 1
ATOM 2751 N N . VAL B 1 110 ? 22.02332 12.21210 27.14652 1.000 45.79424 110 VAL B N 1
ATOM 2752 C CA . VAL B 1 110 ? 22.94827 12.81810 26.19483 1.000 45.18996 110 VAL B CA 1
ATOM 2753 C C . VAL B 1 110 ? 22.18340 13.47880 25.04979 1.000 51.14651 110 VAL B C 1
ATOM 2754 O O . VAL B 1 110 ? 22.68477 14.42160 24.42545 1.000 52.41026 110 VAL B O 1
ATOM 2758 N N . VAL B 1 111 ? 20.95721 13.02718 24.77588 1.000 47.02531 111 VAL B N 1
ATOM 2759 C CA . VAL B 1 111 ? 20.10620 13.72536 23.81805 1.000 42.58313 111 VAL B CA 1
ATOM 2760 C C . VAL B 1 111 ? 19.56775 15.01265 24.42979 1.000 43.38152 111 VAL B C 1
ATOM 2761 O O . VAL B 1 111 ? 19.51051 16.05443 23.76653 1.000 44.76020 111 VAL B O 1
ATOM 2765 N N . ALA B 1 112 ? 19.16892 14.96449 25.70414 1.000 43.16644 112 ALA B N 1
ATOM 2766 C CA . ALA B 1 112 ? 18.69059 16.16812 26.37748 1.000 39.02574 112 ALA B CA 1
ATOM 2767 C C . ALA B 1 112 ? 19.78115 17.22855 26.45556 1.000 40.31241 112 ALA B C 1
ATOM 2768 O O . ALA B 1 112 ? 19.51438 18.41995 26.25288 1.000 39.06018 112 ALA B O 1
ATOM 2770 N N . GLY B 1 113 ? 21.01594 16.81465 26.75447 1.000 42.85815 113 GLY B N 1
ATOM 2771 C CA . GLY B 1 113 ? 22.12273 17.75827 26.75718 1.000 37.79282 113 GLY B CA 1
ATOM 2772 C C . GLY B 1 113 ? 22.42284 18.30299 25.37429 1.000 42.42230 113 GLY B C 1
ATOM 2773 O O . GLY B 1 113 ? 22.79587 19.46934 25.22304 1.000 41.92407 113 GLY B O 1
ATOM 2774 N N . LEU B 1 114 ? 22.27068 17.46236 24.34734 1.000 40.43628 114 LEU B N 1
ATOM 2775 C CA . LEU B 1 114 ? 22.38590 17.93164 22.97021 1.000 41.07257 114 LEU B CA 1
ATOM 2776 C C . LEU B 1 114 ? 21.36891 19.03122 22.68741 1.000 45.42792 114 LEU B C 1
ATOM 2777 O O . LEU B 1 114 ? 21.71796 20.10278 22.17752 1.000 44.21305 114 LEU B O 1
ATOM 2782 N N . ILE B 1 115 ? 20.09718 18.77385 23.00743 1.000 44.05445 115 ILE B N 1
ATOM 2783 C CA . ILE B 1 115 ? 19.06188 19.79412 22.86673 1.000 34.84205 115 ILE B CA 1
ATOM 2784 C C . ILE B 1 115 ? 19.36403 20.98575 23.76684 1.000 41.53459 115 ILE B C 1
ATOM 2785 O O . ILE B 1 115 ? 19.25059 22.14437 23.34693 1.000 38.12807 115 ILE B O 1
ATOM 2790 N N . GLY B 1 116 ? 19.77497 20.71896 25.01115 1.000 38.03948 116 GLY B N 1
ATOM 2791 C CA . GLY B 1 116 ? 20.00214 21.79810 25.96125 1.000 35.99983 116 GLY B CA 1
ATOM 2792 C C . GLY B 1 116 ? 21.11837 22.73750 25.54387 1.000 36.99692 116 GLY B C 1
ATOM 2793 O O . GLY B 1 116 ? 20.97901 23.96020 25.63018 1.000 39.17094 116 GLY B O 1
ATOM 2794 N N . ALA B 1 117 ? 22.24490 22.18187 25.09511 1.000 36.79044 117 ALA B N 1
ATOM 2795 C CA . ALA B 1 117 ? 23.34863 23.02406 24.64979 1.000 38.15795 117 ALA B CA 1
ATOM 2796 C C . ALA B 1 117 ? 22.99076 23.78582 23.38135 1.000 41.71124 117 ALA B C 1
ATOM 2797 O O . ALA B 1 117 ? 23.42388 24.93039 23.20134 1.000 40.28555 117 ALA B O 1
ATOM 2799 N N . ASP B 1 118 ? 22.20436 23.17300 22.49509 1.000 40.75035 118 ASP B N 1
ATOM 2800 C CA . ASP B 1 118 ? 21.78391 23.86796 21.28468 1.000 37.91779 118 ASP B CA 1
ATOM 2801 C C . ASP B 1 118 ? 20.85955 25.03617 21.60971 1.000 39.69452 118 ASP B C 1
ATOM 2802 O O . ASP B 1 118 ? 20.96085 26.10391 20.99377 1.000 36.11721 118 ASP B O 1
ATOM 2807 N N . ILE B 1 119 ? 19.95428 24.85334 22.57573 1.000 41.40552 119 ILE B N 1
ATOM 2808 C CA . ILE B 1 119 ? 19.04708 25.93121 22.96650 1.000 39.59613 119 ILE B CA 1
ATOM 2809 C C . ILE B 1 119 ? 19.83164 27.09316 23.56121 1.000 39.55232 119 ILE B C 1
ATOM 2810 O O . ILE B 1 119 ? 19.61515 28.25934 23.20907 1.000 40.09536 119 ILE B O 1
ATOM 2815 N N . ILE B 1 120 ? 20.75481 26.78779 24.47575 1.000 35.96473 120 ILE B N 1
ATOM 2816 C CA . ILE B 1 120 ? 21.60751 27.81792 25.06340 1.000 39.31738 120 ILE B CA 1
ATOM 2817 C C . ILE B 1 120 ? 22.35877 28.57509 23.97407 1.000 44.01688 120 ILE B C 1
ATOM 2818 O O . ILE B 1 120 ? 22.52550 29.79908 24.04809 1.000 43.87129 120 ILE B O 1
ATOM 2823 N N . MET B 1 121 ? 22.79585 27.86345 22.93222 1.000 38.86093 121 MET B N 1
ATOM 2824 C CA . MET B 1 121 ? 23.54959 28.49283 21.85172 1.000 38.43443 121 MET B CA 1
ATOM 2825 C C . MET B 1 121 ? 22.71335 29.53969 21.11860 1.000 43.56432 121 MET B C 1
ATOM 2826 O O . MET B 1 121 ? 23.17790 30.65903 20.87055 1.000 41.80452 121 MET B O 1
ATOM 2831 N N . ILE B 1 122 ? 21.47578 29.19233 20.75514 1.000 39.90972 122 ILE B N 1
ATOM 2832 C CA . ILE B 1 122 ? 20.62110 30.14999 20.05842 1.000 41.37598 122 ILE B CA 1
ATOM 2833 C C . ILE B 1 122 ? 20.23913 31.29883 20.98488 1.000 41.52457 122 ILE B C 1
ATOM 2834 O O . ILE B 1 122 ? 20.26626 32.47036 20.58640 1.000 39.30923 122 ILE B O 1
ATOM 2839 N N . LEU B 1 123 ? 19.89184 30.98606 22.23671 1.000 38.05889 123 LEU B N 1
ATOM 2840 C CA . LEU B 1 123 ? 19.47873 32.02288 23.17864 1.000 38.29745 123 LEU B CA 1
ATOM 2841 C C . LEU B 1 123 ? 20.61295 33.00501 23.45643 1.000 41.36552 123 LEU B C 1
ATOM 2842 O O . LEU B 1 123 ? 20.43577 34.22341 23.33982 1.000 42.10686 123 LEU B O 1
ATOM 2847 N N . THR B 1 124 ? 21.79248 32.49464 23.82023 1.000 37.89975 124 THR B N 1
ATOM 2848 C CA . THR B 1 124 ? 22.92666 33.38604 24.04499 1.000 43.22164 124 THR B CA 1
ATOM 2849 C C . THR B 1 124 ? 23.35427 34.08395 22.76072 1.000 41.12358 124 THR B C 1
ATOM 2850 O O . THR B 1 124 ? 23.93447 35.17455 22.81393 1.000 40.46979 124 THR B O 1
ATOM 2854 N N . GLY B 1 125 ? 23.08577 33.47438 21.60480 1.000 40.52244 125 GLY B N 1
ATOM 2855 C CA . GLY B 1 125 ? 23.33752 34.15926 20.34823 1.000 39.87106 125 GLY B CA 1
ATOM 2856 C C . GLY B 1 125 ? 22.39533 35.32747 20.13643 1.000 41.07319 125 GLY B C 1
ATOM 2857 O O . GLY B 1 125 ? 22.79926 36.37949 19.63202 1.000 38.04044 125 GLY B O 1
ATOM 2858 N N . LEU B 1 126 ? 21.12711 35.15932 20.52319 1.000 40.58736 126 LEU B N 1
ATOM 2859 C CA . LEU B 1 126 ? 20.17699 36.26600 20.47444 1.000 41.51740 126 LEU B CA 1
ATOM 2860 C C . LEU B 1 126 ? 20.60939 37.40365 21.39086 1.000 45.72900 126 LEU B C 1
ATOM 2861 O O . LEU B 1 126 ? 20.54620 38.57864 21.00678 1.000 42.65071 126 LEU B O 1
ATOM 2866 N N . VAL B 1 127 ? 21.04595 37.07314 22.61031 1.000 42.12930 127 VAL B N 1
ATOM 2867 C CA . VAL B 1 127 ? 21.56028 38.09226 23.52082 1.000 39.72729 127 VAL B CA 1
ATOM 2868 C C . VAL B 1 127 ? 22.76941 38.78537 22.90815 1.000 42.54920 127 VAL B C 1
ATOM 2869 O O . VAL B 1 127 ? 22.93642 40.00495 23.03449 1.000 46.83415 127 VAL B O 1
ATOM 2873 N N . ALA B 1 128 ? 23.62407 38.02275 22.22206 1.000 43.70698 128 ALA B N 1
ATOM 2874 C CA . ALA B 1 128 ? 24.75111 38.62617 21.51950 1.000 42.31761 128 ALA B CA 1
ATOM 2875 C C . ALA B 1 128 ? 24.27326 39.54871 20.40393 1.000 48.22160 128 ALA B C 1
ATOM 2876 O O . ALA B 1 128 ? 24.86068 40.61230 20.17182 1.000 48.68803 128 ALA B O 1
ATOM 2878 N N . ALA B 1 129 ? 23.20149 39.16146 19.70599 1.000 42.64980 129 ALA B N 1
ATOM 2879 C CA . ALA B 1 129 ? 22.68186 39.99363 18.62620 1.000 39.57412 129 ALA B CA 1
ATOM 2880 C C . ALA B 1 129 ? 22.02783 41.26379 19.15433 1.000 42.51530 129 ALA B C 1
ATOM 2881 O O . ALA B 1 129 ? 22.11696 42.31577 18.51232 1.000 42.03326 129 ALA B O 1
ATOM 2883 N N . LEU B 1 130 ? 21.37517 41.19451 20.31493 1.000 43.14497 130 LEU B N 1
ATOM 2884 C CA . LEU B 1 130 ? 20.74223 42.37955 20.88126 1.000 46.90451 130 LEU B CA 1
ATOM 2885 C C . LEU B 1 130 ? 21.72688 43.27991 21.61780 1.000 49.31731 130 LEU B C 1
ATOM 2886 O O . LEU B 1 130 ? 21.43743 44.46770 21.80646 1.000 49.82986 130 LEU B O 1
ATOM 2891 N N . SER B 1 131 ? 22.87332 42.74508 22.03514 1.000 46.77252 131 SER B N 1
ATOM 2892 C CA . SER B 1 131 ? 23.87270 43.54675 22.71979 1.000 46.36079 131 SER B CA 1
ATOM 2893 C C . SER B 1 131 ? 24.43776 44.60941 21.77633 1.000 53.19857 131 SER B C 1
ATOM 2894 O O . SER B 1 131 ? 24.50238 44.40063 20.56173 1.000 55.16625 131 SER B O 1
ATOM 2897 N N . PRO B 1 132 ? 24.85495 45.75814 22.31184 1.000 54.25863 132 PRO B N 1
ATOM 2898 C CA . PRO B 1 132 ? 25.28089 46.86241 21.44281 1.000 55.18356 132 PRO B CA 1
ATOM 2899 C C . PRO B 1 132 ? 26.51159 46.50969 20.61961 1.000 58.53812 132 PRO B C 1
ATOM 2900 O O . PRO B 1 132 ? 27.35748 45.71116 21.02862 1.000 56.92518 132 PRO B O 1
ATOM 2904 N N . SER B 1 133 ? 26.59674 47.11986 19.43897 1.000 58.94604 133 SER B N 1
ATOM 2905 C CA . SER B 1 133 ? 27.73538 46.90233 18.55905 1.000 55.54453 133 SER B CA 1
ATOM 2906 C C . SER B 1 133 ? 28.99477 47.52964 19.14382 1.000 58.99820 133 SER B C 1
ATOM 2907 O O . SER B 1 133 ? 28.95559 48.61341 19.73283 1.000 54.27036 133 SER B O 1
ATOM 2910 N N . GLY B 1 134 ? 30.11922 46.83825 18.97583 1.000 55.19345 134 GLY B N 1
ATOM 2911 C CA . GLY B 1 134 ? 31.37938 47.34127 19.47930 1.000 47.59806 134 GLY B CA 1
ATOM 2912 C C . GLY B 1 134 ? 31.53154 47.29405 20.98062 1.000 53.72274 134 GLY B C 1
ATOM 2913 O O . GLY B 1 134 ? 32.39776 47.98142 21.52481 1.000 60.65009 134 GLY B O 1
ATOM 2914 N N . SER B 1 135 ? 30.71601 46.50328 21.67010 1.000 55.27669 135 SER B N 1
ATOM 2915 C CA . SER B 1 135 ? 30.78483 46.37764 23.11670 1.000 48.98462 135 SER B CA 1
ATOM 2916 C C . SER B 1 135 ? 31.31466 45.00318 23.50272 1.000 53.11196 135 SER B C 1
ATOM 2917 O O . SER B 1 135 ? 31.20310 44.03195 22.74899 1.000 54.73604 135 SER B O 1
ATOM 2920 N N . HIS B 1 136 ? 31.89813 44.93707 24.70259 1.000 61.68359 136 HIS B N 1
ATOM 2921 C CA . HIS B 1 136 ? 32.44210 43.67727 25.19647 1.000 55.46895 136 HIS B CA 1
ATOM 2922 C C . HIS B 1 136 ? 31.34332 42.65897 25.46472 1.000 51.32427 136 HIS B C 1
ATOM 2923 O O . HIS B 1 136 ? 31.55715 41.45524 25.27973 1.000 48.35544 136 HIS B O 1
ATOM 2930 N N . GLU B 1 137 ? 30.16587 43.11946 25.89569 1.000 48.35265 137 GLU B N 1
ATOM 2931 C CA . GLU B 1 137 ? 29.08704 42.19546 26.23155 1.000 48.84635 137 GLU B CA 1
ATOM 2932 C C . GLU B 1 137 ? 28.64323 41.39578 25.01303 1.000 46.68983 137 GLU B C 1
ATOM 2933 O O . GLU B 1 137 ? 28.31479 40.20851 25.12520 1.000 45.05276 137 GLU B O 1
ATOM 2939 N N . LYS B 1 138 ? 28.63250 42.03019 23.83903 1.000 51.68038 138 LYS B N 1
ATOM 2940 C CA . LYS B 1 138 ? 28.24075 41.33704 22.61604 1.000 47.12024 138 LYS B CA 1
ATOM 2941 C C . LYS B 1 138 ? 29.14512 40.14126 22.35019 1.000 49.50221 138 LYS B C 1
ATOM 2942 O O . LYS B 1 138 ? 28.66881 39.03358 22.07469 1.000 46.41081 138 LYS B O 1
ATOM 2948 N N . TRP B 1 139 ? 30.45908 40.34579 22.44252 1.000 47.32317 139 TRP B N 1
ATOM 2949 C CA . TRP B 1 139 ? 31.41009 39.28888 22.13053 1.000 49.66914 139 TRP B CA 1
ATOM 2950 C C . TRP B 1 139 ? 31.64846 38.34834 23.30054 1.000 47.37971 139 TRP B C 1
ATOM 2951 O O . TRP B 1 139 ? 32.15860 37.24220 23.09269 1.000 47.43478 139 TRP B O 1
ATOM 2962 N N . ILE B 1 140 ? 31.29230 38.75720 24.51965 1.000 48.79350 140 ILE B N 1
ATOM 2963 C CA . ILE B 1 140 ? 31.24708 37.80552 25.62459 1.000 47.75072 140 ILE B CA 1
ATOM 2964 C C . ILE B 1 140 ? 30.16545 36.76393 25.37011 1.000 46.75182 140 ILE B C 1
ATOM 2965 O O . ILE B 1 140 ? 30.38499 35.55998 25.55195 1.000 43.77317 140 ILE B O 1
ATOM 2970 N N . TRP B 1 141 ? 28.98728 37.20594 24.92134 1.000 43.82096 141 TRP B N 1
ATOM 2971 C CA . TRP B 1 141 ? 27.92544 36.25789 24.60529 1.000 40.06072 141 TRP B CA 1
ATOM 2972 C C . TRP B 1 141 ? 28.19679 35.52293 23.29972 1.000 46.31792 141 TRP B C 1
ATOM 2973 O O . TRP B 1 141 ? 27.73597 34.39004 23.12404 1.000 44.28473 141 TRP B O 1
ATOM 2984 N N . TYR B 1 142 ? 28.93677 36.14053 22.37599 1.000 46.64403 142 TYR B N 1
ATOM 2985 C CA . TYR B 1 142 ? 29.35478 35.41824 21.17906 1.000 49.46275 142 TYR B CA 1
ATOM 2986 C C . TYR B 1 142 ? 30.27003 34.25417 21.53786 1.000 48.12587 142 TYR B C 1
ATOM 2987 O O . TYR B 1 142 ? 30.11311 33.14454 21.01346 1.000 45.33718 142 TYR B O 1
ATOM 2996 N N . GLY B 1 143 ? 31.23285 34.48887 22.43220 1.000 49.84682 143 GLY B N 1
ATOM 2997 C CA . GLY B 1 143 ? 32.09205 33.40528 22.87930 1.000 41.44915 143 GLY B CA 1
ATOM 2998 C C . GLY B 1 143 ? 31.34534 32.37033 23.69836 1.000 44.46303 143 GLY B C 1
ATOM 2999 O O . GLY B 1 143 ? 31.57091 31.16646 23.54566 1.000 44.47866 143 GLY B O 1
ATOM 3000 N N . VAL B 1 144 ? 30.44748 32.82329 24.57870 1.000 44.78644 144 VAL B N 1
ATOM 3001 C CA . VAL B 1 144 ? 29.61012 31.89871 25.34094 1.000 46.76602 144 VAL B CA 1
ATOM 3002 C C . VAL B 1 144 ? 28.77232 31.04049 24.40096 1.000 45.68469 144 VAL B C 1
ATOM 3003 O O . VAL B 1 144 ? 28.65518 29.82236 24.58533 1.000 47.30355 144 VAL B O 1
ATOM 3007 N N . SER B 1 145 ? 28.17846 31.65992 23.37748 1.000 43.45010 145 SER B N 1
ATOM 3008 C CA . SER B 1 145 ? 27.41214 30.89934 22.39604 1.000 43.26336 145 SER B CA 1
ATOM 3009 C C . SER B 1 145 ? 28.31420 29.96888 21.59387 1.000 43.21840 145 SER B C 1
ATOM 3010 O O . SER B 1 145 ? 27.91896 28.84390 21.26387 1.000 42.41045 145 SER B O 1
ATOM 3013 N N A SER B 1 146 ? 29.52927 30.42209 21.27179 0.199 40.14122 146 SER B N 1
ATOM 3014 N N B SER B 1 146 ? 29.52760 30.42044 21.26663 0.801 40.21745 146 SER B N 1
ATOM 3015 C CA A SER B 1 146 ? 30.47343 29.57539 20.54974 0.199 41.38429 146 SER B CA 1
ATOM 3016 C CA B SER B 1 146 ? 30.46139 29.56309 20.54451 0.801 41.21750 146 SER B CA 1
ATOM 3017 C C A SER B 1 146 ? 30.88040 28.36052 21.37328 0.199 45.94056 146 SER B C 1
ATOM 3018 C C B SER B 1 146 ? 30.86626 28.35218 21.37473 0.801 45.18700 146 SER B C 1
ATOM 3019 O O A SER B 1 146 ? 31.11472 27.28259 20.81448 0.199 45.86035 146 SER B O 1
ATOM 3020 O O B SER B 1 146 ? 31.09133 27.26920 20.82196 0.801 47.48478 146 SER B O 1
ATOM 3025 N N . GLY B 1 147 ? 30.96919 28.51259 22.69631 1.000 48.17301 147 GLY B N 1
ATOM 3026 C CA . GLY B 1 147 ? 31.27232 27.37150 23.54443 1.000 44.52901 147 GLY B CA 1
ATOM 3027 C C . GLY B 1 147 ? 30.14812 26.35277 23.56470 1.000 44.83368 147 GLY B C 1
ATOM 3028 O O . GLY B 1 147 ? 30.39256 25.14312 23.56552 1.000 47.80681 147 GLY B O 1
ATOM 3029 N N . ALA B 1 148 ? 28.89998 26.82532 23.58039 1.000 45.93862 148 ALA B N 1
ATOM 3030 C CA . ALA B 1 148 ? 27.77016 25.91289 23.45476 1.000 42.52776 148 ALA B CA 1
ATOM 3031 C C . ALA B 1 148 ? 27.75934 25.23094 22.09406 1.000 46.43752 148 ALA B C 1
ATOM 3032 O O . ALA B 1 148 ? 27.31036 24.08459 21.97800 1.000 48.47897 148 ALA B O 1
ATOM 3034 N N . PHE B 1 149 ? 28.24897 25.91458 21.05634 1.000 45.57118 149 PHE B N 1
ATOM 3035 C CA . PHE B 1 149 ? 28.36621 25.28618 19.74466 1.000 44.03086 149 PHE B CA 1
ATOM 3036 C C . PHE B 1 149 ? 29.38344 24.15353 19.77990 1.000 46.74604 149 PHE B C 1
ATOM 3037 O O . PHE B 1 149 ? 29.13566 23.06308 19.25150 1.000 42.94086 149 PHE B O 1
ATOM 3045 N N . LEU B 1 150 ? 30.54088 24.39788 20.40498 1.000 46.75447 150 LEU B N 1
ATOM 3046 C CA . LEU B 1 150 ? 31.56705 23.36467 20.50479 1.000 43.46234 150 LEU B CA 1
ATOM 3047 C C . LEU B 1 150 ? 31.07312 22.16161 21.29293 1.000 40.54536 150 LEU B C 1
ATOM 3048 O O . LEU B 1 150 ? 31.46616 21.02569 21.00456 1.000 40.05917 150 LEU B O 1
ATOM 3053 N N . ALA B 1 151 ? 30.21674 22.38821 22.28949 1.000 39.40089 151 ALA B N 1
ATOM 3054 C CA . ALA B 1 151 ? 29.59960 21.27110 22.99311 1.000 42.14593 151 ALA B CA 1
ATOM 3055 C C . ALA B 1 151 ? 28.74229 20.43822 22.04698 1.000 46.33184 151 ALA B C 1
ATOM 3056 O O . ALA B 1 151 ? 28.79716 19.20251 22.07326 1.000 44.87795 151 ALA B O 1
ATOM 3058 N N . VAL B 1 152 ? 27.94713 21.10086 21.20014 1.000 48.00917 152 VAL B N 1
ATOM 3059 C CA . VAL B 1 152 ? 27.15101 20.39259 20.19821 1.000 44.06798 152 VAL B CA 1
ATOM 3060 C C . VAL B 1 152 ? 28.05587 19.57960 19.28011 1.000 43.29069 152 VAL B C 1
ATOM 3061 O O . VAL B 1 152 ? 27.79898 18.40025 19.00962 1.000 45.76887 152 VAL B O 1
ATOM 3065 N N . TYR B 1 153 ? 29.13321 20.19939 18.78983 1.000 46.35052 153 TYR B N 1
ATOM 3066 C CA . TYR B 1 153 ? 30.08365 19.47728 17.95046 1.000 48.05185 153 TYR B CA 1
ATOM 3067 C C . TYR B 1 153 ? 30.73191 18.31951 18.69913 1.000 51.07050 153 TYR B C 1
ATOM 3068 O O . TYR B 1 153 ? 31.00821 17.27316 18.10081 1.000 51.78985 153 TYR B O 1
ATOM 3077 N N . TYR B 1 154 ? 30.97803 18.48250 20.00279 1.000 49.51114 154 TYR B N 1
ATOM 3078 C CA . TYR B 1 154 ? 31.58932 17.40759 20.77864 1.000 49.75977 154 TYR B CA 1
ATOM 3079 C C . TYR B 1 154 ? 30.63775 16.22884 20.94133 1.000 49.47091 154 TYR B C 1
ATOM 3080 O O . TYR B 1 154 ? 31.04602 15.07164 20.79147 1.000 50.79929 154 TYR B O 1
ATOM 3089 N N . LEU B 1 155 ? 29.37094 16.49891 21.26557 1.000 44.20397 155 LEU B N 1
ATOM 3090 C CA . LEU B 1 155 ? 28.41647 15.41232 21.45876 1.000 44.30071 155 LEU B CA 1
ATOM 3091 C C . LEU B 1 155 ? 28.16900 14.65769 20.15961 1.000 49.83473 155 LEU B C 1
ATOM 3092 O O . LEU B 1 155 ? 28.05862 13.42551 20.16279 1.000 49.01557 155 LEU B O 1
ATOM 3097 N N . ILE B 1 156 ? 28.08569 15.37904 19.03962 1.000 48.01877 156 ILE B N 1
ATOM 3098 C CA . ILE B 1 156 ? 27.87144 14.73300 17.74880 1.000 48.98300 156 ILE B CA 1
ATOM 3099 C C . ILE B 1 156 ? 29.07944 13.88325 17.37209 1.000 51.36802 156 ILE B C 1
ATOM 3100 O O . ILE B 1 156 ? 28.94201 12.71719 16.98370 1.000 52.67056 156 ILE B O 1
ATOM 3105 N N . CYS B 1 157 ? 30.28013 14.44979 17.49019 1.000 50.48320 157 CYS B N 1
ATOM 3106 C CA . CYS B 1 157 ? 31.50726 13.73452 17.16323 1.000 52.19393 157 CYS B CA 1
ATOM 3107 C C . CYS B 1 157 ? 31.98686 12.82324 18.28495 1.000 51.67004 157 CYS B C 1
ATOM 3108 O O . CYS B 1 157 ? 33.01734 12.16162 18.12001 1.000 55.53983 157 CYS B O 1
ATOM 3111 N N . GLY B 1 158 ? 31.27692 12.76572 19.40862 1.000 48.98641 158 GLY B N 1
ATOM 3112 C CA . GLY B 1 158 ? 31.72332 11.99679 20.54422 1.000 47.60892 158 GLY B CA 1
ATOM 3113 C C . GLY B 1 158 ? 30.79358 10.85812 20.90865 1.000 55.98701 158 GLY B C 1
ATOM 3114 O O . GLY B 1 158 ? 30.76705 9.81229 20.25239 1.000 57.18959 158 GLY B O 1
ATOM 3115 N N . PRO B 1 159 ? 30.01001 11.04243 21.97632 1.000 55.46875 159 PRO B N 1
ATOM 3116 C CA . PRO B 1 159 ? 29.18118 9.92874 22.47046 1.000 50.57921 159 PRO B CA 1
ATOM 3117 C C . PRO B 1 159 ? 28.12347 9.47062 21.48198 1.000 51.56406 159 PRO B C 1
ATOM 3118 O O . PRO B 1 159 ? 27.85896 8.26568 21.38452 1.000 51.95202 159 PRO B O 1
ATOM 3122 N N . LEU B 1 160 ? 27.50531 10.39642 20.74456 1.000 47.11899 160 LEU B N 1
ATOM 3123 C CA . LEU B 1 160 ? 26.50916 9.99581 19.75589 1.000 49.62346 160 LEU B CA 1
ATOM 3124 C C . LEU B 1 160 ? 27.13991 9.18133 18.63332 1.000 54.81903 160 LEU B C 1
ATOM 3125 O O . LEU B 1 160 ? 26.54716 8.20345 18.16218 1.000 56.92447 160 LEU B O 1
ATOM 3130 N N . LEU B 1 161 ? 28.33995 9.56865 18.19049 1.000 53.47519 161 LEU B N 1
ATOM 3131 C CA . LEU B 1 161 ? 29.02363 8.80613 17.15014 1.000 50.56693 161 LEU B CA 1
ATOM 3132 C C . LEU B 1 161 ? 29.36531 7.40104 17.63056 1.000 52.70372 161 LEU B C 1
ATOM 3133 O O . LEU B 1 161 ? 29.20856 6.42687 16.88456 1.000 60.82898 161 LEU B O 1
ATOM 3138 N N . LEU B 1 162 ? 29.83132 7.27641 18.87602 1.000 51.99088 162 LEU B N 1
ATOM 3139 C CA . LEU B 1 162 ? 30.11595 5.95727 19.43312 1.000 57.65347 162 LEU B CA 1
ATOM 3140 C C . LEU B 1 162 ? 28.84423 5.12955 19.56673 1.000 56.57107 162 LEU B C 1
ATOM 3141 O O . LEU B 1 162 ? 28.85855 3.91421 19.33937 1.000 60.44840 162 LEU B O 1
ATOM 3146 N N . GLU B 1 163 ? 27.73369 5.77159 19.93774 1.000 55.64142 163 GLU B N 1
ATOM 3147 C CA . GLU B 1 163 ? 26.47160 5.05456 20.08091 1.000 59.44969 163 GLU B CA 1
ATOM 3148 C C . GLU B 1 163 ? 25.88994 4.65554 18.73104 1.000 59.43067 163 GLU B C 1
ATOM 3149 O O . GLU B 1 163 ? 25.22905 3.61591 18.62894 1.000 57.80193 163 GLU B O 1
ATOM 3155 N N . ALA B 1 164 ? 26.11385 5.46433 17.69120 1.000 57.33051 164 ALA B N 1
ATOM 3156 C CA . ALA B 1 164 ? 25.67320 5.08079 16.35428 1.000 56.53190 164 ALA B CA 1
ATOM 3157 C C . ALA B 1 164 ? 26.38399 3.82222 15.87576 1.000 57.32952 164 ALA B C 1
ATOM 3158 O O . ALA B 1 164 ? 25.78977 3.00627 15.16193 1.000 55.83851 164 ALA B O 1
ATOM 3160 N N . ARG B 1 165 ? 27.65033 3.64471 16.26157 1.000 52.21265 165 ARG B N 1
ATOM 3161 C CA . ARG B 1 165 ? 28.37022 2.42662 15.90745 1.000 56.38799 165 ARG B CA 1
ATOM 3162 C C . ARG B 1 165 ? 27.79474 1.20838 16.61826 1.000 62.88676 165 ARG B C 1
ATOM 3163 O O . ARG B 1 165 ? 27.87197 0.09214 16.09270 1.000 67.45539 165 ARG B O 1
ATOM 3171 N N . VAL B 1 166 ? 27.21568 1.40134 17.80471 1.000 64.38698 166 VAL B N 1
ATOM 3172 C CA . VAL B 1 166 ? 26.61530 0.29077 18.53645 1.000 64.05350 166 VAL B CA 1
ATOM 3173 C C . VAL B 1 166 ? 25.26556 -0.09484 17.94015 1.000 61.70354 166 VAL B C 1
ATOM 3174 O O . VAL B 1 166 ? 24.90441 -1.27757 17.92828 1.000 62.25415 166 VAL B O 1
ATOM 3178 N N . THR B 1 167 ? 24.50739 0.87976 17.43093 1.000 60.62381 167 THR B N 1
ATOM 3179 C CA . THR B 1 167 ? 23.16535 0.59285 16.93370 1.000 56.95208 167 THR B CA 1
ATOM 3180 C C . THR B 1 167 ? 23.20534 -0.30655 15.70299 1.000 65.88700 167 THR B C 1
ATOM 3181 O O . THR B 1 167 ? 22.37601 -1.21354 15.56482 1.000 71.97303 167 THR B O 1
ATOM 3185 N N . GLY B 1 168 ? 24.15320 -0.08044 14.80823 1.000 63.17371 168 GLY B N 1
ATOM 3186 C CA . GLY B 1 168 ? 24.27310 -0.90383 13.62343 1.000 65.50268 168 GLY B CA 1
ATOM 3187 C C . GLY B 1 168 ? 25.05852 -0.20720 12.54041 1.000 62.72031 168 GLY B C 1
ATOM 3188 O O . GLY B 1 168 ? 25.21454 1.01507 12.52784 1.000 59.40649 168 GLY B O 1
ATOM 3189 N N . ALA B 1 169 ? 25.56099 -1.01748 11.60418 1.000 64.14878 169 ALA B N 1
ATOM 3190 C CA . ALA B 1 169 ? 26.36236 -0.48222 10.50791 1.000 56.67535 169 ALA B CA 1
ATOM 3191 C C . ALA B 1 169 ? 25.54526 0.45792 9.63133 1.000 59.57623 169 ALA B C 1
ATOM 3192 O O . ALA B 1 169 ? 26.06082 1.47282 9.14760 1.000 56.27772 169 ALA B O 1
ATOM 3194 N N A ASP B 1 170 ? 24.26477 0.14522 9.41913 0.517 60.59777 170 ASP B N 1
ATOM 3195 N N B ASP B 1 170 ? 24.26916 0.12934 9.41200 0.483 60.56236 170 ASP B N 1
ATOM 3196 C CA A ASP B 1 170 ? 23.42665 1.01457 8.59868 0.517 58.82461 170 ASP B CA 1
ATOM 3197 C CA B ASP B 1 170 ? 23.39796 0.98750 8.61583 0.483 58.69653 170 ASP B CA 1
ATOM 3198 C C A ASP B 1 170 ? 23.14931 2.33953 9.29865 0.517 57.72884 170 ASP B C 1
ATOM 3199 C C B ASP B 1 170 ? 23.16199 2.32701 9.30200 0.483 57.55309 170 ASP B C 1
ATOM 3200 O O A ASP B 1 170 ? 23.13448 3.39529 8.65506 0.517 55.38286 170 ASP B O 1
ATOM 3201 O O B ASP B 1 170 ? 23.18986 3.37873 8.65219 0.483 55.47138 170 ASP B O 1
ATOM 3210 N N . HIS B 1 171 ? 22.92771 2.30782 10.61526 1.000 61.48454 171 HIS B N 1
ATOM 3211 C CA . HIS B 1 171 ? 22.71323 3.55031 11.34831 1.000 55.76865 171 HIS B CA 1
ATOM 3212 C C . HIS B 1 171 ? 24.00768 4.34125 11.48252 1.000 53.70215 171 HIS B C 1
ATOM 3213 O O . HIS B 1 171 ? 23.99337 5.57569 11.42133 1.000 52.41550 171 HIS B O 1
ATOM 3220 N N . ARG B 1 172 ? 25.13695 3.65006 11.66306 1.000 54.17495 172 ARG B N 1
ATOM 3221 C CA . ARG B 1 172 ? 26.41991 4.34256 11.74025 1.000 54.12144 172 ARG B CA 1
ATOM 3222 C C . ARG B 1 172 ? 26.77925 4.98678 10.40664 1.000 56.72810 172 ARG B C 1
ATOM 3223 O O . ARG B 1 172 ? 27.31164 6.10258 10.37217 1.000 56.28062 172 ARG B O 1
ATOM 3231 N N . ARG B 1 173 ? 26.49304 4.30266 9.29761 1.000 55.25560 173 ARG B N 1
ATOM 3232 C CA . ARG B 1 173 ? 26.76915 4.88250 7.98813 1.000 58.71763 173 ARG B CA 1
ATOM 3233 C C . ARG B 1 173 ? 25.87857 6.09192 7.72542 1.000 52.74916 173 ARG B C 1
ATOM 3234 O O . ARG B 1 173 ? 26.34921 7.11918 7.22325 1.000 55.46825 173 ARG B O 1
ATOM 3242 N N . LEU B 1 174 ? 24.59242 5.99515 8.07309 1.000 50.60981 174 LEU B N 1
ATOM 3243 C CA . LEU B 1 174 ? 23.68743 7.12553 7.88509 1.000 48.01266 174 LEU B CA 1
ATOM 3244 C C . LEU B 1 174 ? 24.02687 8.27699 8.82471 1.000 50.06344 174 LEU B C 1
ATOM 3245 O O . LEU B 1 174 ? 23.95130 9.44711 8.43025 1.000 48.03280 174 LEU B O 1
ATOM 3250 N N . TYR B 1 175 ? 24.39277 7.96742 10.07238 1.000 47.77566 175 TYR B N 1
ATOM 3251 C CA . TYR B 1 175 ? 24.71005 9.01772 11.03583 1.000 46.44136 175 TYR B CA 1
ATOM 3252 C C . TYR B 1 175 ? 25.88296 9.86447 10.56007 1.000 47.43020 175 TYR B C 1
ATOM 3253 O O . TYR B 1 175 ? 25.78292 11.09378 10.48802 1.000 44.31351 175 TYR B O 1
ATOM 3262 N N . LEU B 1 176 ? 27.00737 9.22033 10.23095 1.000 49.54021 176 LEU B N 1
ATOM 3263 C CA . LEU B 1 176 ? 28.17282 9.95794 9.74994 1.000 49.26566 176 LEU B CA 1
ATOM 3264 C C . LEU B 1 176 ? 27.84779 10.75357 8.49356 1.000 47.92388 176 LEU B C 1
ATOM 3265 O O . LEU B 1 176 ? 28.34296 11.87189 8.31284 1.000 47.14036 176 LEU B O 1
ATOM 3270 N N . ARG B 1 177 ? 27.01538 10.19124 7.61595 1.000 50.98048 177 ARG B N 1
ATOM 3271 C CA . ARG B 1 177 ? 26.62913 10.88639 6.39203 1.000 48.27158 177 ARG B CA 1
ATOM 3272 C C . ARG B 1 177 ? 25.90943 12.19401 6.70603 1.000 47.22636 177 ARG B C 1
ATOM 3273 O O . ARG B 1 177 ? 26.27456 13.25691 6.19104 1.000 45.56581 177 ARG B O 1
ATOM 3281 N N . ASN B 1 178 ? 24.89205 12.13892 7.56824 1.000 43.54259 178 ASN B N 1
ATOM 3282 C CA . ASN B 1 178 ? 24.13116 13.34113 7.89007 1.000 48.84811 178 ASN B CA 1
ATOM 3283 C C . ASN B 1 178 ? 24.85069 14.23990 8.88954 1.000 47.36783 178 ASN B C 1
ATOM 3284 O O . ASN B 1 178 ? 24.62533 15.45560 8.89122 1.000 48.84074 178 ASN B O 1
ATOM 3289 N N . ALA B 1 179 ? 25.71239 13.67571 9.73997 1.000 45.53877 179 ALA B N 1
ATOM 3290 C CA . ALA B 1 179 ? 26.38262 14.49411 10.74571 1.000 47.60490 179 ALA B CA 1
ATOM 3291 C C . ALA B 1 179 ? 27.46020 15.37947 10.13450 1.000 45.87848 179 ALA B C 1
ATOM 3292 O O . ALA B 1 179 ? 27.70864 16.47984 10.63955 1.000 45.86722 179 ALA B O 1
ATOM 3294 N N . VAL B 1 180 ? 28.10997 14.92921 9.05894 1.000 43.08359 180 VAL B N 1
ATOM 3295 C CA . VAL B 1 180 ? 29.15864 15.74496 8.45349 1.000 44.52980 180 VAL B CA 1
ATOM 3296 C C . VAL B 1 180 ? 28.55541 16.88842 7.64298 1.000 42.03416 180 VAL B C 1
ATOM 3297 O O . VAL B 1 180 ? 29.06210 18.01519 7.67013 1.000 46.77994 180 VAL B O 1
ATOM 3301 N N . VAL B 1 181 ? 27.46081 16.62878 6.92373 1.000 45.88860 181 VAL B N 1
ATOM 3302 C CA . VAL B 1 181 ? 26.83060 17.67875 6.12953 1.000 43.89162 181 VAL B CA 1
ATOM 3303 C C . VAL B 1 181 ? 26.19545 18.72275 7.03742 1.000 44.41176 181 VAL B C 1
ATOM 3304 O O . VAL B 1 181 ? 26.28171 19.92819 6.77527 1.000 49.85765 181 VAL B O 1
ATOM 3308 N N . LEU B 1 182 ? 25.55420 18.27921 8.12149 1.000 43.36009 182 LEU B N 1
ATOM 3309 C CA . LEU B 1 182 ? 24.97030 19.21660 9.07529 1.000 43.89974 182 LEU B CA 1
ATOM 3310 C C . LEU B 1 182 ? 26.04404 20.07875 9.73180 1.000 44.83575 182 LEU B C 1
ATOM 3311 O O . LEU B 1 182 ? 25.86068 21.29067 9.89825 1.000 43.54107 182 LEU B O 1
ATOM 3316 N N . SER B 1 183 ? 27.17395 19.47237 10.10798 1.000 38.24705 183 SER B N 1
ATOM 3317 C CA . SER B 1 183 ? 28.21039 20.21455 10.82044 1.000 43.38181 183 SER B CA 1
ATOM 3318 C C . SER B 1 183 ? 28.85155 21.27526 9.93371 1.000 43.88890 183 SER B C 1
ATOM 3319 O O . SER B 1 183 ? 29.14398 22.38317 10.39803 1.000 45.90831 183 SER B O 1
ATOM 3322 N N . VAL B 1 184 ? 29.08126 20.95702 8.65798 1.000 47.58739 184 VAL B N 1
ATOM 3323 C CA . VAL B 1 184 ? 29.69862 21.92324 7.75229 1.000 43.70762 184 VAL B CA 1
ATOM 3324 C C . VAL B 1 184 ? 28.78708 23.12740 7.55269 1.000 46.37511 184 VAL B C 1
ATOM 3325 O O . VAL B 1 184 ? 29.24173 24.27838 7.56304 1.000 46.56450 184 VAL B O 1
ATOM 3329 N N . ILE B 1 185 ? 27.48565 22.88335 7.38168 1.000 46.47157 185 ILE B N 1
ATOM 3330 C CA . ILE B 1 185 ? 26.54899 23.97248 7.12076 1.000 46.52771 185 ILE B CA 1
ATOM 3331 C C . ILE B 1 185 ? 26.36830 24.83741 8.36240 1.000 44.73811 185 ILE B C 1
ATOM 3332 O O . ILE B 1 185 ? 26.33322 26.07088 8.27621 1.000 44.18135 185 ILE B O 1
ATOM 3337 N N . TRP B 1 186 ? 26.25311 24.20958 9.53545 1.000 45.01838 186 TRP B N 1
ATOM 3338 C CA . TRP B 1 186 ? 26.05483 24.97023 10.76524 1.000 45.15253 186 TRP B CA 1
ATOM 3339 C C . TRP B 1 186 ? 27.26088 25.83814 11.09807 1.000 47.51995 186 TRP B C 1
ATOM 3340 O O . TRP B 1 186 ? 27.10799 26.89246 11.72554 1.000 43.78368 186 TRP B O 1
ATOM 3351 N N . PHE B 1 187 ? 28.45944 25.41420 10.68825 1.000 50.10427 187 PHE B N 1
ATOM 3352 C CA . PHE B 1 187 ? 29.66243 26.19827 10.94767 1.000 46.59677 187 PHE B CA 1
ATOM 3353 C C . PHE B 1 187 ? 29.58211 27.58406 10.31737 1.000 48.91375 187 PHE B C 1
ATOM 3354 O O . PHE B 1 187 ? 30.19016 28.53239 10.82682 1.000 44.70541 187 PHE B O 1
ATOM 3362 N N . LEU B 1 188 ? 28.83556 27.72536 9.21886 1.000 45.71308 188 LEU B N 1
ATOM 3363 C CA . LEU B 1 188 ? 28.74087 29.00601 8.52908 1.000 40.00498 188 LEU B CA 1
ATOM 3364 C C . LEU B 1 188 ? 27.85873 30.01143 9.25587 1.000 43.37943 188 LEU B C 1
ATOM 3365 O O . LEU B 1 188 ? 27.93192 31.20697 8.95171 1.000 45.14067 188 LEU B O 1
ATOM 3370 N N . TYR B 1 189 ? 27.02917 29.56124 10.20491 1.000 43.49627 189 TYR B N 1
ATOM 3371 C CA . TYR B 1 189 ? 26.15600 30.49852 10.90913 1.000 41.89852 189 TYR B CA 1
ATOM 3372 C C . TYR B 1 189 ? 26.93849 31.48750 11.76659 1.000 45.92593 189 TYR B C 1
ATOM 3373 O O . TYR B 1 189 ? 26.71640 32.70149 11.62036 1.000 47.46406 189 TYR B O 1
ATOM 3382 N N . PRO B 1 190 ? 27.84388 31.06726 12.66195 1.000 47.82087 190 PRO B N 1
ATOM 3383 C CA . PRO B 1 190 ? 28.63310 32.06638 13.40420 1.000 47.88734 190 PRO B CA 1
ATOM 3384 C C . PRO B 1 190 ? 29.53684 32.90120 12.51569 1.000 51.20245 190 PRO B C 1
ATOM 3385 O O . PRO B 1 190 ? 29.87832 34.02860 12.89498 1.000 52.25313 190 PRO B O 1
ATOM 3389 N N . VAL B 1 191 ? 29.93480 32.38785 11.34835 1.000 47.53172 191 VAL B N 1
ATOM 3390 C CA . VAL B 1 191 ? 30.67935 33.20333 10.39171 1.000 46.77462 191 VAL B CA 1
ATOM 3391 C C . VAL B 1 191 ? 29.82956 34.38175 9.93413 1.000 45.20066 191 VAL B C 1
ATOM 3392 O O . VAL B 1 191 ? 30.28971 35.52921 9.90165 1.000 42.50318 191 VAL B O 1
ATOM 3396 N N . ASN B 1 192 ? 28.56900 34.11656 9.58455 1.000 44.63144 192 ASN B N 1
ATOM 3397 C CA . ASN B 1 192 ? 27.68617 35.19646 9.15815 1.000 49.68752 192 ASN B CA 1
ATOM 3398 C C . ASN B 1 192 ? 27.39606 36.15660 10.30546 1.000 50.36005 192 ASN B C 1
ATOM 3399 O O . ASN B 1 192 ? 27.28744 37.36978 10.09502 1.000 52.96204 192 ASN B O 1
ATOM 3404 N N . PHE B 1 193 ? 27.26603 35.63444 11.52805 1.000 49.34471 193 PHE B N 1
ATOM 3405 C CA . PHE B 1 193 ? 27.07142 36.50921 12.68033 1.000 53.69246 193 PHE B CA 1
ATOM 3406 C C . PHE B 1 193 ? 28.29361 37.38586 12.91642 1.000 56.01460 193 PHE B C 1
ATOM 3407 O O . PHE B 1 193 ? 28.16163 38.58811 13.17633 1.000 56.63052 193 PHE B O 1
ATOM 3415 N N . LEU B 1 194 ? 29.49009 36.79772 12.84145 1.000 53.74783 194 LEU B N 1
ATOM 3416 C CA . LEU B 1 194 ? 30.70718 37.55358 13.11570 1.000 49.09634 194 LEU B CA 1
ATOM 3417 C C . LEU B 1 194 ? 30.90497 38.67391 12.10217 1.000 55.83717 194 LEU B C 1
ATOM 3418 O O . LEU B 1 194 ? 31.31323 39.78400 12.46373 1.000 57.83213 194 LEU B O 1
ATOM 3423 N N . LEU B 1 195 ? 30.60251 38.41107 10.83181 1.000 46.84388 195 LEU B N 1
ATOM 3424 C CA . LEU B 1 195 ? 30.86599 39.36954 9.76798 1.000 54.47504 195 LEU B CA 1
ATOM 3425 C C . LEU B 1 195 ? 29.64384 40.18359 9.35763 1.000 52.36182 195 LEU B C 1
ATOM 3426 O O . LEU B 1 195 ? 29.80037 41.17410 8.63721 1.000 54.54032 195 LEU B O 1
ATOM 3431 N N . GLY B 1 196 ? 28.44569 39.80489 9.79659 1.000 52.81811 196 GLY B N 1
ATOM 3432 C CA . GLY B 1 196 ? 27.23494 40.51221 9.43642 1.000 51.06780 196 GLY B CA 1
ATOM 3433 C C . GLY B 1 196 ? 27.01076 41.75480 10.27850 1.000 53.94082 196 GLY B C 1
ATOM 3434 O O . GLY B 1 196 ? 27.86425 42.18965 11.05290 1.000 56.26021 196 GLY B O 1
ATOM 3435 N N . ASN B 1 197 ? 25.81637 42.33168 10.11994 1.000 54.56402 197 ASN B N 1
ATOM 3436 C CA . ASN B 1 197 ? 25.48519 43.59235 10.77425 1.000 54.89344 197 ASN B CA 1
ATOM 3437 C C . ASN B 1 197 ? 25.13047 43.42607 12.24635 1.000 49.15699 197 ASN B C 1
ATOM 3438 O O . ASN B 1 197 ? 25.04784 44.42892 12.96343 1.000 49.94226 197 ASN B O 1
ATOM 3443 N N . GLU B 1 198 ? 24.91464 42.19822 12.71347 1.000 50.81316 198 GLU B N 1
ATOM 3444 C CA . GLU B 1 198 ? 24.81809 41.91866 14.13916 1.000 50.67854 198 GLU B CA 1
ATOM 3445 C C . GLU B 1 198 ? 26.16209 41.52381 14.73747 1.000 51.38375 198 GLU B C 1
ATOM 3446 O O . GLU B 1 198 ? 26.20151 40.89822 15.80279 1.000 53.67560 198 GLU B O 1
ATOM 3452 N N . GLY B 1 199 ? 27.25752 41.86711 14.06596 1.000 55.93978 199 GLY B N 1
ATOM 3453 C CA . GLY B 1 199 ? 28.59150 41.57786 14.54547 1.000 49.34025 199 GLY B CA 1
ATOM 3454 C C . GLY B 1 199 ? 29.56733 42.67633 14.17842 1.000 52.59817 199 GLY B C 1
ATOM 3455 O O . GLY B 1 199 ? 29.34275 43.84589 14.50551 1.000 55.65757 199 GLY B O 1
ATOM 3456 N N . LEU B 1 200 ? 30.65039 42.31606 13.48454 1.000 58.38412 200 LEU B N 1
ATOM 3457 C CA . LEU B 1 200 ? 31.67056 43.29580 13.12480 1.000 61.27939 200 LEU B CA 1
ATOM 3458 C C . LEU B 1 200 ? 31.19785 44.26635 12.05165 1.000 52.78551 200 LEU B C 1
ATOM 3459 O O . LEU B 1 200 ? 31.74860 45.36737 11.94428 1.000 51.96402 200 LEU B O 1
ATOM 3464 N N . GLY B 1 201 ? 30.20344 43.88520 11.25557 1.000 53.85272 201 GLY B N 1
ATOM 3465 C CA . GLY B 1 201 ? 29.68411 44.77644 10.23824 1.000 57.37321 201 GLY B CA 1
ATOM 3466 C C . GLY B 1 201 ? 30.46678 44.78984 8.94574 1.000 60.28133 201 GLY B C 1
ATOM 3467 O O . GLY B 1 201 ? 30.59061 45.84667 8.31686 1.000 56.92869 201 GLY B O 1
ATOM 3468 N N . GLN B 1 202 ? 31.01237 43.64289 8.53059 1.000 58.55262 202 GLN B N 1
ATOM 3469 C CA . GLN B 1 202 ? 31.69088 43.57800 7.23959 1.000 59.23441 202 GLN B CA 1
ATOM 3470 C C . GLN B 1 202 ? 30.71906 43.84731 6.09836 1.000 58.89864 202 GLN B C 1
ATOM 3471 O O . GLN B 1 202 ? 31.06415 44.52683 5.12502 1.000 60.19477 202 GLN B O 1
ATOM 3477 N N . TRP B 1 203 ? 29.49875 43.32829 6.20231 1.000 57.95288 203 TRP B N 1
ATOM 3478 C CA . TRP B 1 203 ? 28.43862 43.62595 5.25324 1.000 60.01368 203 TRP B CA 1
ATOM 3479 C C . TRP B 1 203 ? 27.18124 44.03425 6.01191 1.000 60.72371 203 TRP B C 1
ATOM 3480 O O . TRP B 1 203 ? 27.01968 43.73189 7.19759 1.000 57.49380 203 TRP B O 1
ATOM 3491 N N . GLY B 1 204 ? 26.29050 44.73250 5.31109 1.000 49.99232 204 GLY B N 1
ATOM 3492 C CA . GLY B 1 204 ? 25.11941 45.32151 5.92313 1.000 48.65746 204 GLY B CA 1
ATOM 3493 C C . GLY B 1 204 ? 24.02513 44.31336 6.22028 1.000 48.06162 204 GLY B C 1
ATOM 3494 O O . GLY B 1 204 ? 24.18511 43.09882 6.08626 1.000 45.02872 204 GLY B O 1
ATOM 3495 N N . GLY B 1 205 ? 22.87656 44.85297 6.63612 1.000 46.64173 205 GLY B N 1
ATOM 3496 C CA . GLY B 1 205 ? 21.74244 44.02582 7.00749 1.000 48.60974 205 GLY B CA 1
ATOM 3497 C C . GLY B 1 205 ? 21.11659 43.26839 5.85483 1.000 49.46046 205 GLY B C 1
ATOM 3498 O O . GLY B 1 205 ? 20.48841 42.22750 6.08038 1.000 51.59068 205 GLY B O 1
ATOM 3499 N N . THR B 1 206 ? 21.26117 43.76945 4.62596 1.000 47.29670 206 THR B N 1
ATOM 3500 C CA . THR B 1 206 ? 20.70769 43.06067 3.47444 1.000 50.70925 206 THR B CA 1
ATOM 3501 C C . THR B 1 206 ? 21.47012 41.76684 3.20460 1.000 50.18826 206 THR B C 1
ATOM 3502 O O . THR B 1 206 ? 20.86539 40.69993 3.03994 1.000 55.09745 206 THR B O 1
ATOM 3506 N N . ALA B 1 207 ? 22.80393 41.84085 3.16713 1.000 47.94290 207 ALA B N 1
ATOM 3507 C CA . ALA B 1 207 ? 23.60760 40.64586 2.92922 1.000 40.72019 207 ALA B CA 1
ATOM 3508 C C . ALA B 1 207 ? 23.47697 39.65094 4.07606 1.000 48.18232 207 ALA B C 1
ATOM 3509 O O . ALA B 1 207 ? 23.45138 38.43596 3.84850 1.000 48.63963 207 ALA B O 1
ATOM 3511 N N . THR B 1 208 ? 23.39688 40.14599 5.31422 1.000 44.65981 208 THR B N 1
ATOM 3512 C CA . THR B 1 208 ? 23.24052 39.25822 6.46251 1.000 46.37588 208 THR B CA 1
ATOM 3513 C C . THR B 1 208 ? 21.92970 38.48596 6.38186 1.000 47.54811 208 THR B C 1
ATOM 3514 O O . THR B 1 208 ? 21.89729 37.26665 6.58789 1.000 46.47938 208 THR B O 1
ATOM 3518 N N . THR B 1 209 ? 20.83301 39.18611 6.08313 1.000 45.13147 209 THR B N 1
ATOM 3519 C CA . THR B 1 209 ? 19.54093 38.52388 5.94627 1.000 47.70226 209 THR B CA 1
ATOM 3520 C C . THR B 1 209 ? 19.52002 37.57534 4.75412 1.000 48.02483 209 THR B C 1
ATOM 3521 O O . THR B 1 209 ? 18.86527 36.52776 4.80773 1.000 48.33653 209 THR B O 1
ATOM 3525 N N . ALA B 1 210 ? 20.23495 37.91785 3.67958 1.000 46.23973 210 ALA B N 1
ATOM 3526 C CA . ALA B 1 210 ? 20.26981 37.05493 2.50385 1.000 45.89252 210 ALA B CA 1
ATOM 3527 C C . ALA B 1 210 ? 21.07079 35.78578 2.76841 1.000 45.49775 210 ALA B C 1
ATOM 3528 O O . ALA B 1 210 ? 20.70143 34.70306 2.29816 1.000 45.44817 210 ALA B O 1
ATOM 3530 N N . ILE B 1 211 ? 22.17201 35.89777 3.51365 1.000 42.61493 211 ILE B N 1
ATOM 3531 C CA . ILE B 1 211 ? 22.98210 34.72206 3.81507 1.000 43.39657 211 ILE B CA 1
ATOM 3532 C C . ILE B 1 211 ? 22.25133 33.80267 4.78755 1.000 44.55326 211 ILE B C 1
ATOM 3533 O O . ILE B 1 211 ? 22.23608 32.57840 4.60993 1.000 43.52811 211 ILE B O 1
ATOM 3538 N N . TYR B 1 212 ? 21.62961 34.37339 5.82492 1.000 41.04405 212 TYR B N 1
ATOM 3539 C CA . TYR B 1 212 ? 20.82587 33.56848 6.74152 1.000 40.23969 212 TYR B CA 1
ATOM 3540 C C . TYR B 1 212 ? 19.70445 32.84653 6.00574 1.000 42.75275 212 TYR B C 1
ATOM 3541 O O . TYR B 1 212 ? 19.37506 31.70067 6.33298 1.000 40.92265 212 TYR B O 1
ATOM 3550 N N . THR B 1 213 ? 19.10368 33.50325 5.01029 1.000 44.01090 213 THR B N 1
ATOM 3551 C CA . THR B 1 213 ? 18.08625 32.84882 4.19365 1.000 38.50397 213 THR B CA 1
ATOM 3552 C C . THR B 1 213 ? 18.67545 31.66520 3.43728 1.000 41.62651 213 THR B C 1
ATOM 3553 O O . THR B 1 213 ? 18.12108 30.56037 3.45720 1.000 43.40900 213 THR B O 1
ATOM 3557 N N . LEU B 1 214 ? 19.80698 31.88133 2.76203 1.000 43.04639 214 LEU B N 1
ATOM 3558 C CA . LEU B 1 214 ? 20.46141 30.79441 2.04188 1.000 41.54095 214 LEU B CA 1
ATOM 3559 C C . LEU B 1 214 ? 20.92801 29.70072 2.99520 1.000 42.82720 214 LEU B C 1
ATOM 3560 O O . LEU B 1 214 ? 20.81773 28.50861 2.68513 1.000 46.23047 214 LEU B O 1
ATOM 3565 N N . LEU B 1 215 ? 21.44823 30.08474 4.16362 1.000 43.65115 215 LEU B N 1
ATOM 3566 C CA . LEU B 1 215 ? 21.89003 29.08794 5.13470 1.000 42.75651 215 LEU B CA 1
ATOM 3567 C C . LEU B 1 215 ? 20.71234 28.29935 5.69623 1.000 42.84575 215 LEU B C 1
ATOM 3568 O O . LEU B 1 215 ? 20.79969 27.07615 5.85552 1.000 42.39494 215 LEU B O 1
ATOM 3573 N N . ASP B 1 216 ? 19.60380 28.97995 6.00437 1.000 39.74432 216 ASP B N 1
ATOM 3574 C CA . ASP B 1 216 ? 18.41978 28.27885 6.49437 1.000 41.53396 216 ASP B CA 1
ATOM 3575 C C . ASP B 1 216 ? 17.82674 27.37932 5.41965 1.000 43.31560 216 ASP B C 1
ATOM 3576 O O . ASP B 1 216 ? 17.37834 26.26565 5.71457 1.000 45.24974 216 ASP B O 1
ATOM 3581 N N . LEU B 1 217 ? 17.80579 27.84860 4.16977 1.000 39.69781 217 LEU B N 1
ATOM 3582 C CA . LEU B 1 217 ? 17.33629 27.00734 3.07432 1.000 42.41383 217 LEU B CA 1
ATOM 3583 C C . LEU B 1 217 ? 18.20087 25.76225 2.93204 1.000 43.37953 217 LEU B C 1
ATOM 3584 O O . LEU B 1 217 ? 17.68920 24.66590 2.67592 1.000 44.16361 217 LEU B O 1
ATOM 3589 N N . ALA B 1 218 ? 19.51517 25.90998 3.10756 1.000 41.06710 218 ALA B N 1
ATOM 3590 C CA . ALA B 1 218 ? 20.42248 24.78404 2.92470 1.000 38.57313 218 ALA B CA 1
ATOM 3591 C C . ALA B 1 218 ? 20.38316 23.82850 4.11190 1.000 43.07245 218 ALA B C 1
ATOM 3592 O O . ALA B 1 218 ? 20.38370 22.60629 3.92577 1.000 44.49314 218 ALA B O 1
ATOM 3594 N N . SER B 1 219 ? 20.34075 24.36016 5.33562 1.000 38.65875 219 SER B N 1
ATOM 3595 C CA . SER B 1 219 ? 20.36989 23.50753 6.51706 1.000 40.17010 219 SER B CA 1
ATOM 3596 C C . SER B 1 219 ? 19.02497 22.85896 6.81501 1.000 43.06626 219 SER B C 1
ATOM 3597 O O . SER B 1 219 ? 18.98716 21.85313 7.53249 1.000 41.17394 219 SER B O 1
ATOM 3600 N N . LYS B 1 220 ? 17.92792 23.40184 6.28751 1.000 40.40237 221 LYS B N 1
ATOM 3601 C CA . LYS B 1 220 ? 16.59263 22.88290 6.55968 1.000 41.15879 221 LYS B CA 1
ATOM 3602 C C . LYS B 1 220 ? 15.95961 22.20034 5.35757 1.000 36.84901 221 LYS B C 1
ATOM 3603 O O . LYS B 1 220 ? 15.52670 21.04983 5.46005 1.000 39.52706 221 LYS B O 1
ATOM 3609 N N . ALA B 1 221 ? 15.88833 22.88080 4.21374 1.000 42.30563 222 ALA B N 1
ATOM 3610 C CA . ALA B 1 221 ? 15.27130 22.28276 3.03478 1.000 43.55114 222 ALA B CA 1
ATOM 3611 C C . ALA B 1 221 ? 16.22719 21.31994 2.33828 1.000 46.87595 222 ALA B C 1
ATOM 3612 O O . ALA B 1 221 ? 15.93131 20.12817 2.19782 1.000 50.82601 222 ALA B O 1
ATOM 3614 N N . ALA B 1 222 ? 17.38549 21.82120 1.90149 1.000 44.07724 223 ALA B N 1
ATOM 3615 C CA . ALA B 1 222 ? 18.32400 20.98253 1.16120 1.000 44.70561 223 ALA B CA 1
ATOM 3616 C C . ALA B 1 222 ? 18.81864 19.82123 2.01574 1.000 45.21741 223 ALA B C 1
ATOM 3617 O O . ALA B 1 222 ? 18.73731 18.65696 1.60627 1.000 45.23373 223 ALA B O 1
ATOM 3619 N N . TYR B 1 223 ? 19.33475 20.11915 3.21262 1.000 38.74317 224 TYR B N 1
ATOM 3620 C CA . TYR B 1 223 ? 19.80608 19.05462 4.09353 1.000 43.75952 224 TYR B CA 1
ATOM 3621 C C . TYR B 1 223 ? 18.66553 18.13495 4.50977 1.000 46.27401 224 TYR B C 1
ATOM 3622 O O . TYR B 1 223 ? 18.85958 16.92204 4.65798 1.000 43.41508 224 TYR B O 1
ATOM 3631 N N . GLY B 1 224 ? 17.47252 18.69770 4.71790 1.000 45.03470 225 GLY B N 1
ATOM 3632 C CA . GLY B 1 224 ? 16.34828 17.88807 5.15754 1.000 41.82379 225 GLY B CA 1
ATOM 3633 C C . GLY B 1 224 ? 16.01424 16.77301 4.18670 1.000 46.30284 225 GLY B C 1
ATOM 3634 O O . GLY B 1 224 ? 15.76064 15.63682 4.59504 1.000 45.58907 225 GLY B O 1
ATOM 3635 N N . PHE B 1 225 ? 16.01577 17.07840 2.88765 1.000 42.46010 226 PHE B N 1
ATOM 3636 C CA . PHE B 1 225 ? 15.78764 16.03971 1.89233 1.000 45.67270 226 PHE B CA 1
ATOM 3637 C C . PHE B 1 225 ? 17.01079 15.15130 1.71541 1.000 46.75931 226 PHE B C 1
ATOM 3638 O O . PHE B 1 225 ? 16.86897 13.96762 1.39178 1.000 45.39846 226 PHE B O 1
ATOM 3646 N N . PHE B 1 226 ? 18.21085 15.69614 1.92445 1.000 43.78263 227 PHE B N 1
ATOM 3647 C CA . PHE B 1 226 ? 19.40609 14.85984 1.93720 1.000 44.71410 227 PHE B CA 1
ATOM 3648 C C . PHE B 1 226 ? 19.36755 13.87180 3.09718 1.000 46.58018 227 PHE B C 1
ATOM 3649 O O . PHE B 1 226 ? 19.78857 12.71727 2.95673 1.000 49.93742 227 PHE B O 1
ATOM 3657 N N . ALA B 1 227 ? 18.85500 14.30648 4.25013 1.000 45.60898 228 ALA B N 1
ATOM 3658 C CA . ALA B 1 227 ? 18.77319 13.43727 5.41891 1.000 46.98147 228 ALA B CA 1
ATOM 3659 C C . ALA B 1 227 ? 17.63627 12.42840 5.29179 1.000 46.26729 228 ALA B C 1
ATOM 3660 O O . ALA B 1 227 ? 17.83037 11.23285 5.53927 1.000 44.67461 228 ALA B O 1
ATOM 3662 N N . ILE B 1 228 ? 16.44177 12.89137 4.90762 1.000 42.75416 229 ILE B N 1
ATOM 3663 C CA . ILE B 1 228 ? 15.28750 12.00150 4.83229 1.000 40.12745 229 ILE B CA 1
ATOM 3664 C C . ILE B 1 228 ? 15.41942 10.99489 3.69420 1.000 43.07010 229 ILE B C 1
ATOM 3665 O O . ILE B 1 228 ? 14.77506 9.93922 3.72827 1.000 40.69304 229 ILE B O 1
ATOM 3670 N N . THR B 1 229 ? 16.24520 11.28669 2.68492 1.000 45.97780 230 THR B N 1
ATOM 3671 C CA . THR B 1 229 ? 16.51096 10.29864 1.64408 1.000 43.43753 230 THR B CA 1
ATOM 3672 C C . THR B 1 229 ? 17.39495 9.17766 2.17292 1.000 45.26304 230 THR B C 1
ATOM 3673 O O . THR B 1 229 ? 17.23430 8.01413 1.78503 1.000 43.34741 230 THR B O 1
ATOM 3677 N N . GLY B 1 230 ? 18.33411 9.50940 3.06163 1.000 42.01396 231 GLY B N 1
ATOM 3678 C CA . GLY B 1 230 ? 19.11871 8.47781 3.71332 1.000 40.69576 231 GLY B CA 1
ATOM 3679 C C . GLY B 1 230 ? 18.32258 7.68329 4.72682 1.000 43.38989 231 GLY B C 1
ATOM 3680 O O . GLY B 1 230 ? 18.58322 6.49403 4.92875 1.000 48.82481 231 GLY B O 1
ATOM 3681 N N . VAL B 1 231 ? 17.34688 8.32188 5.37774 1.000 43.36608 232 VAL B N 1
ATOM 3682 C CA . VAL B 1 231 ? 16.48373 7.60628 6.31253 1.000 43.64409 232 VAL B CA 1
ATOM 3683 C C . VAL B 1 231 ? 15.63548 6.57765 5.57450 1.000 48.41278 232 VAL B C 1
ATOM 3684 O O . VAL B 1 231 ? 15.47222 5.44091 6.03622 1.000 48.65582 232 VAL B O 1
ATOM 3688 N N . ARG B 1 232 ? 15.08920 6.95162 4.41357 1.000 45.21387 233 ARG B N 1
ATOM 3689 C CA . ARG B 1 232 ? 14.28872 6.00391 3.64615 1.000 46.20171 233 ARG B CA 1
ATOM 3690 C C . ARG B 1 232 ? 15.15901 4.92718 3.01097 1.000 48.07894 233 ARG B C 1
ATOM 3691 O O . ARG B 1 232 ? 14.72970 3.77305 2.89337 1.000 46.75238 233 ARG B O 1
ATOM 3699 N N . ALA B 1 233 ? 16.37951 5.28073 2.60036 1.000 45.80162 234 ALA B N 1
ATOM 3700 C CA . ALA B 1 233 ? 17.29896 4.27883 2.07080 1.000 44.35284 234 ALA B CA 1
ATOM 3701 C C . ALA B 1 233 ? 17.69690 3.27395 3.14551 1.000 48.20349 234 ALA B C 1
ATOM 3702 O O . ALA B 1 233 ? 17.82569 2.07613 2.86693 1.000 48.81691 234 ALA B O 1
ATOM 3704 N N . LEU B 1 234 ? 17.89066 3.74424 4.38040 1.000 48.22543 235 LEU B N 1
ATOM 3705 C CA . LEU B 1 234 ? 18.23293 2.84780 5.48051 1.000 44.51117 235 LEU B CA 1
ATOM 3706 C C . LEU B 1 234 ? 17.12712 1.82717 5.72300 1.000 50.73190 235 LEU B C 1
ATOM 3707 O O . LEU B 1 234 ? 17.37931 0.61701 5.75552 1.000 53.04997 235 LEU B O 1
ATOM 3712 N N . THR B 1 235 ? 15.88966 2.29948 5.90011 1.000 48.25703 236 THR B N 1
ATOM 3713 C CA . THR B 1 235 ? 14.77176 1.38017 6.08588 1.000 50.90675 236 THR B CA 1
ATOM 3714 C C . THR B 1 235 ? 14.53588 0.52435 4.84655 1.000 61.97726 236 THR B C 1
ATOM 3715 O O . THR B 1 235 ? 14.03954 -0.60232 4.95932 1.000 65.71008 236 THR B O 1
ATOM 3719 N N . ASP B 1 236 ? 14.88403 1.03380 3.66083 1.000 53.55447 237 ASP B N 1
ATOM 3720 C CA . ASP B 1 236 ? 14.80175 0.21637 2.45300 1.000 56.20282 237 ASP B CA 1
ATOM 3721 C C . ASP B 1 236 ? 15.75344 -0.97065 2.52989 1.000 57.72487 237 ASP B C 1
ATOM 3722 O O . ASP B 1 236 ? 15.37847 -2.10397 2.20681 1.000 60.71814 237 ASP B O 1
ATOM 3727 N N . ARG B 1 237 ? 16.99787 -0.72843 2.95051 1.000 53.44257 238 ARG B N 1
ATOM 3728 C CA . ARG B 1 237 ? 17.93208 -1.83312 3.13562 1.000 55.68097 238 ARG B CA 1
ATOM 3729 C C . ARG B 1 237 ? 17.47788 -2.76891 4.24884 1.000 63.03923 238 ARG B C 1
ATOM 3730 O O . ARG B 1 237 ? 17.83842 -3.95072 4.24550 1.000 67.91868 238 ARG B O 1
ATOM 3738 N N . ALA B 1 238 ? 16.69311 -2.26425 5.20344 1.000 59.82684 239 ALA B N 1
ATOM 3739 C CA . ALA B 1 238 ? 16.08709 -3.09162 6.23967 1.000 65.01045 239 ALA B CA 1
ATOM 3740 C C . ALA B 1 238 ? 14.84055 -3.82067 5.75618 1.000 66.95615 239 ALA B C 1
ATOM 3741 O O . ALA B 1 238 ? 14.17842 -4.48437 6.56061 1.000 64.23952 239 ALA B O 1
ATOM 3743 N N . GLY B 1 239 ? 14.51184 -3.71784 4.47109 1.000 68.45636 240 GLY B N 1
ATOM 3744 C CA . GLY B 1 239 ? 13.35048 -4.39767 3.93184 1.000 70.76174 240 GLY B CA 1
ATOM 3745 C C . GLY B 1 239 ? 12.02465 -3.90895 4.46856 1.000 73.99243 240 GLY B C 1
ATOM 3746 O O . GLY B 1 239 ? 11.07382 -4.69051 4.53335 1.000 78.46958 240 GLY B O 1
ATOM 3747 N N . ALA B 1 240 ? 11.93120 -2.62275 4.83584 1.000 69.30604 241 ALA B N 1
ATOM 3748 C CA . ALA B 1 240 ? 10.76744 -2.00979 5.47303 1.000 71.15492 241 ALA B CA 1
ATOM 3749 C C . ALA B 1 240 ? 9.45794 -2.41209 4.80182 1.000 77.27720 241 ALA B C 1
ATOM 3750 O O . ALA B 1 240 ? 9.42164 -2.63846 3.58495 1.000 72.14120 241 ALA B O 1
ATOM 3752 N N . PRO B 1 241 ? 8.36867 -2.52013 5.56506 1.000 82.03710 242 PRO B N 1
ATOM 3753 C CA . PRO B 1 241 ? 7.09156 -2.94263 4.97810 1.000 77.56391 242 PRO B CA 1
ATOM 3754 C C . PRO B 1 241 ? 6.59043 -1.94526 3.94729 1.000 75.12887 242 PRO B C 1
ATOM 3755 O O . PRO B 1 241 ? 6.77246 -0.73497 4.08386 1.000 75.26511 242 PRO B O 1
ATOM 3759 N N . ALA B 1 242 ? 5.93874 -2.46889 2.90870 1.000 75.00470 243 ALA B N 1
ATOM 3760 C CA . ALA B 1 242 ? 5.29588 -1.61279 1.91891 1.000 75.58808 243 ALA B CA 1
ATOM 3761 C C . ALA B 1 242 ? 4.04613 -0.92516 2.45624 1.000 74.78356 243 ALA B C 1
ATOM 3762 O O . ALA B 1 242 ? 3.37362 -0.21682 1.69828 1.000 79.77388 243 ALA B O 1
ATOM 3764 N N . LEU B 1 243 ? 3.72689 -1.10931 3.73308 1.000 71.22562 244 LEU B N 1
ATOM 3765 C CA . LEU B 1 243 ? 2.57568 -0.48621 4.36771 1.000 67.80170 244 LEU B CA 1
ATOM 3766 C C . LEU B 1 243 ? 3.00667 0.72771 5.17895 1.000 63.94431 244 LEU B C 1
ATOM 3767 O O . LEU B 1 243 ? 4.03790 0.69979 5.85689 1.000 67.41712 244 LEU B O 1
ATOM 3772 N N . THR B 1 244 ? 2.20796 1.78904 5.11599 1.000 63.41267 245 THR B N 1
ATOM 3773 C CA . THR B 1 244 ? 2.41931 2.91037 6.01446 1.000 52.59126 245 THR B CA 1
ATOM 3774 C C . THR B 1 244 ? 1.87709 2.57243 7.39991 1.000 60.34648 245 THR B C 1
ATOM 3775 O O . THR B 1 244 ? 1.11682 1.61753 7.58243 1.000 59.64698 245 THR B O 1
ATOM 3779 N N . LEU B 1 245 ? 2.28375 3.37192 8.38902 1.000 61.75970 246 LEU B N 1
ATOM 3780 C CA . LEU B 1 245 ? 1.84444 3.11793 9.75778 1.000 56.56719 246 LEU B CA 1
ATOM 3781 C C . LEU B 1 245 ? 0.34170 3.31681 9.91445 1.000 59.76820 246 LEU B C 1
ATOM 3782 O O . LEU B 1 245 ? -0.28955 2.62827 10.72433 1.000 59.38671 246 LEU B O 1
ATOM 3787 N N . ASP B 1 246 ? -0.24826 4.24155 9.15120 1.000 57.95603 247 ASP B N 1
ATOM 3788 C CA . ASP B 1 246 ? -1.69786 4.40922 9.18534 1.000 53.92592 247 ASP B CA 1
ATOM 3789 C C . ASP B 1 246 ? -2.40366 3.23799 8.51507 1.000 61.27745 247 ASP B C 1
ATOM 3790 O O . ASP B 1 246 ? -3.44476 2.77579 8.99695 1.000 62.66593 247 ASP B O 1
ATOM 3795 N N . GLU B 1 247 ? -1.85352 2.74581 7.40180 1.000 64.09719 248 GLU B N 1
ATOM 3796 C CA . GLU B 1 247 ? -2.43445 1.57957 6.74425 1.000 67.33867 248 GLU B CA 1
ATOM 3797 C C . GLU B 1 247 ? -2.35385 0.35049 7.63923 1.000 63.37497 248 GLU B C 1
ATOM 3798 O O . GLU B 1 247 ? -3.26136 -0.48943 7.63798 1.000 65.78310 248 GLU B O 1
ATOM 3804 N N . ALA B 1 248 ? -1.27400 0.22969 8.41470 1.000 62.51487 249 ALA B N 1
ATOM 3805 C CA . ALA B 1 248 ? -1.16508 -0.87646 9.35821 1.000 65.41142 249 ALA B CA 1
ATOM 3806 C C . ALA B 1 248 ? -2.16880 -0.73869 10.49460 1.000 72.24295 249 ALA B C 1
ATOM 3807 O O . ALA B 1 248 ? -2.68686 -1.74662 10.98955 1.000 67.19644 249 ALA B O 1
ATOM 3809 N N . ALA B 1 249 ? -2.45828 0.49548 10.91554 1.000 72.54126 250 ALA B N 1
ATOM 3810 C CA . ALA B 1 249 ? -3.42446 0.70658 11.98860 1.000 68.21338 250 ALA B CA 1
ATOM 3811 C C . ALA B 1 249 ? -4.83853 0.36547 11.53608 1.000 68.89447 250 ALA B C 1
ATOM 3812 O O . ALA B 1 249 ? -5.63109 -0.17559 12.31599 1.000 74.81138 250 ALA B O 1
ATOM 3814 N N . ARG B 1 250 ? -5.17372 0.67038 10.28007 1.000 67.14888 251 ARG B N 1
ATOM 3815 C CA . ARG B 1 250 ? -6.50599 0.34921 9.77832 1.000 69.80119 251 ARG B CA 1
ATOM 3816 C C . ARG B 1 250 ? -6.72486 -1.15745 9.71432 1.000 70.13382 251 ARG B C 1
ATOM 3817 O O . ARG B 1 250 ? -7.80752 -1.64821 10.05554 1.000 79.16267 251 ARG B O 1
ATOM 3825 N N . ARG B 1 251 ? -5.70759 -1.90897 9.28755 1.000 72.76346 252 ARG B N 1
ATOM 3826 C CA . ARG B 1 251 ? -5.85106 -3.35833 9.20076 1.000 75.58200 252 ARG B CA 1
ATOM 3827 C C . ARG B 1 251 ? -5.87629 -4.00679 10.57879 1.000 74.14279 252 ARG B C 1
ATOM 3828 O O . ARG B 1 251 ? -6.48175 -5.07108 10.74953 1.000 78.34517 252 ARG B O 1
ATOM 3836 N N . ALA B 1 252 ? -5.23514 -3.38903 11.56550 1.000 74.31636 253 ALA B N 1
ATOM 3837 C CA . ALA B 1 252 ? -5.20616 -3.93377 12.91797 1.000 69.68117 253 ALA B CA 1
ATOM 3838 C C . ALA B 1 252 ? -6.19035 -3.20380 13.82708 1.000 70.85198 253 ALA B C 1
ATOM 3839 O O . ALA B 1 252 ? -7.38446 -3.13077 13.53643 1.000 73.66087 253 ALA B O 1
ATOM 3841 N N . MET C 1 1 ? 47.54985 9.60986 74.73595 1.000 55.71508 1 MET D N 1
ATOM 3842 C CA . MET C 1 1 ? 48.78105 9.89125 75.46143 1.000 54.45856 1 MET D CA 1
ATOM 3843 C C . MET C 1 1 ? 48.81481 9.15407 76.79476 1.000 56.97210 1 MET D C 1
ATOM 3844 O O . MET C 1 1 ? 48.86981 9.77839 77.85527 1.000 54.83940 1 MET D O 1
ATOM 3849 N N . ASN C 1 2 ? 48.76983 7.82714 76.73686 1.000 53.24323 2 ASN D N 1
ATOM 3850 C CA . ASN C 1 2 ? 48.91570 7.03538 77.94766 1.000 51.66897 2 ASN D CA 1
ATOM 3851 C C . ASN C 1 2 ? 50.27805 7.30712 78.58029 1.000 62.29826 2 ASN D C 1
ATOM 3852 O O . ASN C 1 2 ? 51.29290 7.35199 77.87317 1.000 65.46818 2 ASN D O 1
ATOM 3857 N N . PRO C 1 3 ? 50.33674 7.50734 79.89586 1.000 64.26436 3 PRO D N 1
ATOM 3858 C CA . PRO C 1 3 ? 51.62647 7.76915 80.54865 1.000 58.01291 3 PRO D CA 1
ATOM 3859 C C . PRO C 1 3 ? 52.57882 6.59203 80.39438 1.000 54.53975 3 PRO D C 1
ATOM 3860 O O . PRO C 1 3 ? 52.22591 5.44263 80.66740 1.000 53.00508 3 PRO D O 1
ATOM 3864 N N . ARG C 1 4 ? 53.79410 6.89128 79.93742 1.000 53.28131 4 ARG D N 1
ATOM 3865 C CA . ARG C 1 4 ? 54.86556 5.91858 79.76253 1.000 54.95790 4 ARG D CA 1
ATOM 3866 C C . ARG C 1 4 ? 55.72746 5.85409 81.02432 1.000 65.57046 4 ARG D C 1
ATOM 3867 O O . ARG C 1 4 ? 55.99778 6.88907 81.64434 1.000 68.06226 4 ARG D O 1
ATOM 3875 N N . PRO C 1 5 ? 56.14651 4.65555 81.43404 1.000 63.39203 5 PRO D N 1
ATOM 3876 C CA . PRO C 1 5 ? 56.89739 4.52575 82.68897 1.000 54.06453 5 PRO D CA 1
ATOM 3877 C C . PRO C 1 5 ? 58.24186 5.23737 82.63380 1.000 58.40722 5 PRO D C 1
ATOM 3878 O O . PRO C 1 5 ? 58.85951 5.37120 81.57535 1.000 59.63206 5 PRO D O 1
ATOM 3882 N N . ILE C 1 6 ? 58.69268 5.69905 83.80236 1.000 59.59940 6 ILE D N 1
ATOM 3883 C CA . ILE C 1 6 ? 59.96200 6.40108 83.94369 1.000 58.82754 6 ILE D CA 1
ATOM 3884 C C . ILE C 1 6 ? 60.71993 5.81125 85.12303 1.000 57.35509 6 ILE D C 1
ATOM 3885 O O . ILE C 1 6 ? 60.12289 5.38332 86.11611 1.000 58.50570 6 ILE D O 1
ATOM 3890 N N . GLU C 1 7 ? 62.04350 5.77844 84.99872 1.000 55.80850 7 GLU D N 1
ATOM 3891 C CA . GLU C 1 7 ? 62.90136 5.42836 86.11902 1.000 56.39369 7 GLU D CA 1
ATOM 3892 C C . GLU C 1 7 ? 62.55617 6.30205 87.32424 1.000 52.79828 7 GLU D C 1
ATOM 3893 O O . GLU C 1 7 ? 62.43913 7.52646 87.17868 1.000 51.82393 7 GLU D O 1
ATOM 3899 N N . PRO C 1 8 ? 62.36518 5.71707 88.51210 1.000 53.05558 8 PRO D N 1
ATOM 3900 C CA . PRO C 1 8 ? 61.96015 6.52961 89.67392 1.000 49.57006 8 PRO D CA 1
ATOM 3901 C C . PRO C 1 8 ? 62.90064 7.68184 89.98007 1.000 48.33383 8 PRO D C 1
ATOM 3902 O O . PRO C 1 8 ? 62.43662 8.76601 90.35567 1.000 45.76763 8 PRO D O 1
ATOM 3906 N N . ALA C 1 9 ? 64.21256 7.48041 89.83406 1.000 53.75661 9 ALA D N 1
ATOM 3907 C CA . ALA C 1 9 ? 65.15061 8.57839 90.04394 1.000 51.60071 9 ALA D CA 1
ATOM 3908 C C . ALA C 1 9 ? 64.96000 9.67094 88.99982 1.000 53.20587 9 ALA D C 1
ATOM 3909 O O . ALA C 1 9 ? 64.99290 10.86335 89.32693 1.000 49.54054 9 ALA D O 1
ATOM 3911 N N . THR C 1 10 ? 64.75386 9.28264 87.73867 1.000 55.62380 10 THR D N 1
ATOM 3912 C CA . THR C 1 10 ? 64.52232 10.26843 86.68819 1.000 50.77300 10 THR D CA 1
ATOM 3913 C C . THR C 1 10 ? 63.21553 11.01646 86.91694 1.000 49.68628 10 THR D C 1
ATOM 3914 O O . THR C 1 10 ? 63.15510 12.24155 86.75702 1.000 48.96507 10 THR D O 1
ATOM 3918 N N . GLU C 1 11 ? 62.15761 10.29440 87.29511 1.000 48.82538 11 GLU D N 1
ATOM 3919 C CA . GLU C 1 11 ? 60.88388 10.94101 87.59038 1.000 49.43707 11 GLU D CA 1
ATOM 3920 C C . GLU C 1 11 ? 60.99398 11.86736 88.79419 1.000 48.75133 11 GLU D C 1
ATOM 3921 O O . GLU C 1 11 ? 60.34718 12.92076 88.82669 1.000 50.21355 11 GLU D O 1
ATOM 3927 N N . ALA C 1 12 ? 61.80612 11.49964 89.78706 1.000 50.20061 12 ALA D N 1
ATOM 3928 C CA . ALA C 1 12 ? 61.96515 12.35258 90.96042 1.000 44.56196 12 ALA D CA 1
ATOM 3929 C C . ALA C 1 12 ? 62.60495 13.68539 90.58690 1.000 43.97348 12 ALA D C 1
ATOM 3930 O O . ALA C 1 12 ? 62.15188 14.75084 91.02438 1.000 41.56680 12 ALA D O 1
ATOM 3932 N N . TRP C 1 13 ? 63.66108 13.64448 89.76874 1.000 43.88500 13 TRP D N 1
ATOM 3933 C CA . TRP C 1 13 ? 64.28003 14.88022 89.29954 1.000 41.61859 13 TRP D CA 1
ATOM 3934 C C . TRP C 1 13 ? 63.29550 15.71918 88.49505 1.000 47.00841 13 TRP D C 1
ATOM 3935 O O . TRP C 1 13 ? 63.32346 16.95296 88.56114 1.000 46.81886 13 TRP D O 1
ATOM 3946 N N . LEU C 1 14 ? 62.42078 15.06842 87.72250 1.000 46.51608 14 LEU D N 1
ATOM 3947 C CA . LEU C 1 14 ? 61.41240 15.80795 86.97046 1.000 44.74415 14 LEU D CA 1
ATOM 3948 C C . LEU C 1 14 ? 60.45210 16.53335 87.90293 1.000 46.18559 14 LEU D C 1
ATOM 3949 O O . LEU C 1 14 ? 60.03336 17.66186 87.61740 1.000 47.86660 14 LEU D O 1
ATOM 3954 N N . TRP C 1 15 ? 60.09203 15.90192 89.02518 1.000 45.69786 15 TRP D N 1
ATOM 3955 C CA . TRP C 1 15 ? 59.16502 16.53369 89.95746 1.000 44.13809 15 TRP D CA 1
ATOM 3956 C C . TRP C 1 15 ? 59.79133 17.73580 90.65214 1.000 46.65261 15 TRP D C 1
ATOM 3957 O O . TRP C 1 15 ? 59.08309 18.69888 90.96612 1.000 45.53252 15 TRP D O 1
ATOM 3968 N N . VAL C 1 16 ? 61.10422 17.70895 90.90325 1.000 38.84922 16 VAL D N 1
ATOM 3969 C CA . VAL C 1 16 ? 61.73851 18.89397 91.47621 1.000 47.49690 16 VAL D CA 1
ATOM 3970 C C . VAL C 1 16 ? 61.75676 20.02318 90.45534 1.000 45.41002 16 VAL D C 1
ATOM 3971 O O . VAL C 1 16 ? 61.77712 21.20352 90.82497 1.000 42.03124 16 VAL D O 1
ATOM 3975 N N . GLY C 1 17 ? 61.71625 19.68906 89.16282 1.000 43.11544 17 GLY D N 1
ATOM 3976 C CA . GLY C 1 17 ? 61.53580 20.71071 88.14847 1.000 40.99286 17 GLY D CA 1
ATOM 3977 C C . GLY C 1 17 ? 60.13493 21.28688 88.13656 1.000 43.82633 17 GLY D C 1
ATOM 3978 O O . GLY C 1 17 ? 59.95669 22.48034 87.88037 1.000 42.34801 17 GLY D O 1
ATOM 3979 N N . VAL C 1 18 ? 59.12644 20.45693 88.41702 1.000 40.03730 18 VAL D N 1
ATOM 3980 C CA . VAL C 1 18 ? 57.74844 20.94092 88.46046 1.000 45.63190 18 VAL D CA 1
ATOM 3981 C C . VAL C 1 18 ? 57.56910 21.93389 89.60211 1.000 44.80815 18 VAL D C 1
ATOM 3982 O O . VAL C 1 18 ? 57.06678 23.04736 89.40625 1.000 47.86878 18 VAL D O 1
ATOM 3986 N N . ALA C 1 19 ? 57.97507 21.54437 90.81301 1.000 45.08861 19 ALA D N 1
ATOM 3987 C CA . ALA C 1 19 ? 57.80644 22.42222 91.96649 1.000 43.91361 19 ALA D CA 1
ATOM 3988 C C . ALA C 1 19 ? 58.63686 23.69168 91.82205 1.000 44.91803 19 ALA D C 1
ATOM 3989 O O . ALA C 1 19 ? 58.19489 24.77832 92.21371 1.000 44.30697 19 ALA D O 1
ATOM 3991 N N . GLY C 1 20 ? 59.83762 23.57696 91.25100 1.000 42.27584 20 GLY D N 1
ATOM 3992 C CA . GLY C 1 20 ? 60.67622 24.75303 91.07566 1.000 42.05587 20 GLY D CA 1
ATOM 3993 C C . GLY C 1 20 ? 60.08408 25.75436 90.10037 1.000 41.03801 20 GLY D C 1
ATOM 3994 O O . GLY C 1 20 ? 60.03939 26.95649 90.37700 1.000 40.48340 20 GLY D O 1
ATOM 3995 N N . MET C 1 21 ? 59.62170 25.27384 88.94337 1.000 35.49402 21 MET D N 1
ATOM 3996 C CA . MET C 1 21 ? 59.01726 26.17466 87.96589 1.000 42.45133 21 MET D CA 1
ATOM 3997 C C . MET C 1 21 ? 57.69118 26.73096 88.46946 1.000 41.84668 21 MET D C 1
ATOM 3998 O O . MET C 1 21 ? 57.34892 27.88633 88.18907 1.000 42.42652 21 MET D O 1
ATOM 4003 N N . ALA C 1 22 ? 56.93194 25.92069 89.20928 1.000 36.87224 22 ALA D N 1
ATOM 4004 C CA . ALA C 1 22 ? 55.65229 26.37375 89.74378 1.000 43.11729 22 ALA D CA 1
ATOM 4005 C C . ALA C 1 22 ? 55.83896 27.53690 90.71052 1.000 45.91735 22 ALA D C 1
ATOM 4006 O O . ALA C 1 22 ? 55.23056 28.59974 90.54344 1.000 47.65608 22 ALA D O 1
ATOM 4008 N N . LEU C 1 23 ? 56.67776 27.35164 91.73384 1.000 40.47444 23 LEU D N 1
ATOM 4009 C CA . LEU C 1 23 ? 56.89015 28.40997 92.71831 1.000 47.49372 23 LEU D CA 1
ATOM 4010 C C . LEU C 1 23 ? 57.45910 29.66688 92.07124 1.000 42.99612 23 LEU D C 1
ATOM 4011 O O . LEU C 1 23 ? 57.01420 30.78196 92.36880 1.000 42.83714 23 LEU D O 1
ATOM 4016 N N . ALA C 1 24 ? 58.44491 29.50628 91.18375 1.000 41.01995 24 ALA D N 1
ATOM 4017 C CA . ALA C 1 24 ? 59.06630 30.66361 90.54650 1.000 41.48919 24 ALA D CA 1
ATOM 4018 C C . ALA C 1 24 ? 58.05989 31.44739 89.71318 1.000 42.65805 24 ALA D C 1
ATOM 4019 O O . ALA C 1 24 ? 58.08988 32.68300 89.69486 1.000 44.86325 24 ALA D O 1
ATOM 4021 N N . ALA C 1 25 ? 57.15933 30.74714 89.01690 1.000 33.98454 25 ALA D N 1
ATOM 4022 C CA . ALA C 1 25 ? 56.14349 31.43272 88.22640 1.000 36.66863 25 ALA D CA 1
ATOM 4023 C C . ALA C 1 25 ? 55.16464 32.19849 89.10687 1.000 45.52586 25 ALA D C 1
ATOM 4024 O O . ALA C 1 25 ? 54.67469 33.26104 88.70612 1.000 49.32603 25 ALA D O 1
ATOM 4026 N N . ILE C 1 26 ? 54.86715 31.68015 90.30103 1.000 48.27989 26 ILE D N 1
ATOM 4027 C CA . ILE C 1 26 ? 53.96815 32.38175 91.21248 1.000 44.47076 26 ILE D CA 1
ATOM 4028 C C . ILE C 1 26 ? 54.61160 33.66991 91.71111 1.000 41.94486 26 ILE D C 1
ATOM 4029 O O . ILE C 1 26 ? 53.95545 34.71517 91.79528 1.000 48.52680 26 ILE D O 1
ATOM 4034 N N . VAL C 1 27 ? 55.90283 33.62160 92.04479 1.000 42.78313 27 VAL D N 1
ATOM 4035 C CA . VAL C 1 27 ? 56.59902 34.83432 92.46266 1.000 47.15289 27 VAL D CA 1
ATOM 4036 C C . VAL C 1 27 ? 56.80316 35.76795 91.27562 1.000 44.07819 27 VAL D C 1
ATOM 4037 O O . VAL C 1 27 ? 56.68783 36.99269 91.40483 1.000 49.18841 27 VAL D O 1
ATOM 4041 N N . MET C 1 28 ? 57.10678 35.20930 90.10131 1.000 42.11814 28 MET D N 1
ATOM 4042 C CA . MET C 1 28 ? 57.28056 36.04111 88.91512 1.000 45.95606 28 MET D CA 1
ATOM 4043 C C . MET C 1 28 ? 55.98243 36.73603 88.52182 1.000 48.22995 28 MET D C 1
ATOM 4044 O O . MET C 1 28 ? 56.01383 37.85891 88.00543 1.000 48.66684 28 MET D O 1
ATOM 4049 N N . LEU C 1 29 ? 54.83470 36.09364 88.76062 1.000 44.64232 29 LEU D N 1
ATOM 4050 C CA . LEU C 1 29 ? 53.55723 36.74132 88.47918 1.000 42.62227 29 LEU D CA 1
ATOM 4051 C C . LEU C 1 29 ? 53.36197 37.98642 89.33502 1.000 44.73155 29 LEU D C 1
ATOM 4052 O O . LEU C 1 29 ? 52.68292 38.92946 88.91252 1.000 45.09733 29 LEU D O 1
ATOM 4057 N N . ALA C 1 30 ? 53.94612 38.01200 90.53623 1.000 44.04312 30 ALA D N 1
ATOM 4058 C CA . ALA C 1 30 ? 53.87662 39.21421 91.35947 1.000 41.84571 30 ALA D CA 1
ATOM 4059 C C . ALA C 1 30 ? 54.60643 40.37728 90.70168 1.000 47.55836 30 ALA D C 1
ATOM 4060 O O . ALA C 1 30 ? 54.19760 41.53422 90.85267 1.000 48.41895 30 ALA D O 1
ATOM 4062 N N . PHE C 1 31 ? 55.68705 40.09329 89.97063 1.000 44.54463 31 PHE D N 1
ATOM 4063 C CA . PHE C 1 31 ? 56.35370 41.14066 89.20541 1.000 43.89352 31 PHE D CA 1
ATOM 4064 C C . PHE C 1 31 ? 55.48849 41.62253 88.04791 1.000 44.81211 31 PHE D C 1
ATOM 4065 O O . PHE C 1 31 ? 55.59901 42.78244 87.63296 1.000 45.34700 31 PHE D O 1
ATOM 4073 N N . VAL C 1 32 ? 54.62430 40.75388 87.51947 1.000 46.16844 32 VAL D N 1
ATOM 4074 C CA . VAL C 1 32 ? 53.77709 41.13429 86.39249 1.000 45.18237 32 VAL D CA 1
ATOM 4075 C C . VAL C 1 32 ? 52.76007 42.18606 86.81791 1.000 44.34533 32 VAL D C 1
ATOM 4076 O O . VAL C 1 32 ? 52.66474 43.26004 86.21192 1.000 46.32727 32 VAL D O 1
ATOM 4080 N N . LYS C 1 33 ? 51.98804 41.89984 87.86581 1.000 41.28702 33 LYS D N 1
ATOM 4081 C CA . LYS C 1 33 ? 50.94251 42.82282 88.29012 1.000 49.73192 33 LYS D CA 1
ATOM 4082 C C . LYS C 1 33 ? 51.47685 44.02764 89.05183 1.000 46.54754 33 LYS D C 1
ATOM 4083 O O . LYS C 1 33 ? 50.68313 44.88932 89.44269 1.000 50.85579 33 LYS D O 1
ATOM 4089 N N . ARG C 1 34 ? 52.78808 44.11931 89.26656 1.000 50.07510 34 ARG D N 1
ATOM 4090 C CA . ARG C 1 34 ? 53.38828 45.28366 89.90261 1.000 49.03593 34 ARG D CA 1
ATOM 4091 C C . ARG C 1 34 ? 54.23783 46.10032 88.93837 1.000 46.78641 34 ARG D C 1
ATOM 4092 O O . ARG C 1 34 ? 54.93956 47.01932 89.37350 1.000 48.89878 34 ARG D O 1
ATOM 4100 N N . ALA C 1 35 ? 54.19192 45.79095 87.64462 1.000 44.67140 35 ALA D N 1
ATOM 4101 C CA . ALA C 1 35 ? 54.96732 46.54259 86.66898 1.000 42.14846 35 ALA D CA 1
ATOM 4102 C C . ALA C 1 35 ? 54.42158 47.95857 86.53531 1.000 48.82369 35 ALA D C 1
ATOM 4103 O O . ALA C 1 35 ? 53.20904 48.18083 86.58785 1.000 50.14476 35 ALA D O 1
ATOM 4105 N N . ARG C 1 36 ? 55.32974 48.92390 86.36326 1.000 48.86162 36 ARG D N 1
ATOM 4106 C CA . ARG C 1 36 ? 54.96090 50.33197 86.30750 1.000 48.33895 36 ARG D CA 1
ATOM 4107 C C . ARG C 1 36 ? 55.18354 50.97773 84.94809 1.000 45.37667 36 ARG D C 1
ATOM 4108 O O . ARG C 1 36 ? 54.64336 52.06093 84.70452 1.000 45.30758 36 ARG D O 1
ATOM 4116 N N . THR C 1 37 ? 55.96242 50.35925 84.07334 1.000 48.17106 37 THR D N 1
ATOM 4117 C CA . THR C 1 37 ? 56.29935 50.90068 82.76739 1.000 44.34616 37 THR D CA 1
ATOM 4118 C C . THR C 1 37 ? 56.07930 49.83320 81.70883 1.000 44.04844 37 THR D C 1
ATOM 4119 O O . THR C 1 37 ? 55.99238 48.64197 82.02706 1.000 46.23680 37 THR D O 1
ATOM 4123 N N . PRO C 1 38 ? 55.95166 50.22939 80.43766 1.000 38.14232 38 PRO D N 1
ATOM 4124 C CA . PRO C 1 38 ? 55.90537 49.21649 79.36937 1.000 40.38644 38 PRO D CA 1
ATOM 4125 C C . PRO C 1 38 ? 57.10216 48.28108 79.37718 1.000 42.58770 38 PRO D C 1
ATOM 4126 O O . PRO C 1 38 ? 56.93300 47.06225 79.24198 1.000 45.11292 38 PRO D O 1
ATOM 4130 N N . PHE C 1 39 ? 58.31252 48.82244 79.53956 1.000 43.08161 39 PHE D N 1
ATOM 4131 C CA . PHE C 1 39 ? 59.50904 47.98596 79.55666 1.000 44.16901 39 PHE D CA 1
ATOM 4132 C C . PHE C 1 39 ? 59.46980 46.98274 80.70177 1.000 44.48378 39 PHE D C 1
ATOM 4133 O O . PHE C 1 39 ? 59.89744 45.83336 80.54651 1.000 45.24397 39 PHE D O 1
ATOM 4141 N N . GLU C 1 40 ? 58.95321 47.39619 81.85829 1.000 44.47083 40 GLU D N 1
ATOM 4142 C CA . GLU C 1 40 ? 58.88516 46.49067 82.99854 1.000 40.94647 40 GLU D CA 1
ATOM 4143 C C . GLU C 1 40 ? 57.82672 45.41580 82.78981 1.000 43.40342 40 GLU D C 1
ATOM 4144 O O . GLU C 1 40 ? 58.00237 44.27216 83.22516 1.000 41.18319 40 GLU D O 1
ATOM 4150 N N . GLU C 1 41 ? 56.72131 45.76352 82.12623 1.000 46.46444 41 GLU D N 1
ATOM 4151 C CA . GLU C 1 41 ? 55.65957 44.79075 81.88980 1.000 42.23219 41 GLU D CA 1
ATOM 4152 C C . GLU C 1 41 ? 56.09058 43.74328 80.87192 1.000 41.93857 41 GLU D C 1
ATOM 4153 O O . GLU C 1 41 ? 55.89003 42.54113 81.08254 1.000 40.41232 41 GLU D O 1
ATOM 4159 N N . SER C 1 42 ? 56.67818 44.18432 79.75593 1.000 41.43586 42 SER D N 1
ATOM 4160 C CA . SER C 1 42 ? 57.17553 43.25066 78.74974 1.000 35.56924 42 SER D CA 1
ATOM 4161 C C . SER C 1 42 ? 58.13056 42.23445 79.36512 1.000 36.94381 42 SER D C 1
ATOM 4162 O O . SER C 1 42 ? 57.97355 41.02374 79.17688 1.000 34.05388 42 SER D O 1
ATOM 4165 N N . GLN C 1 43 ? 59.12144 42.71380 80.12244 1.000 35.81249 43 GLN D N 1
ATOM 4166 C CA . GLN C 1 43 ? 60.05658 41.80748 80.78124 1.000 33.25186 43 GLN D CA 1
ATOM 4167 C C . GLN C 1 43 ? 59.34165 40.89659 81.77047 1.000 37.87605 43 GLN D C 1
ATOM 4168 O O . GLN C 1 43 ? 59.70270 39.72290 81.91964 1.000 39.22075 43 GLN D O 1
ATOM 4174 N N . ALA C 1 44 ? 58.32135 41.41953 82.45349 1.000 39.78132 44 ALA D N 1
ATOM 4175 C CA . ALA C 1 44 ? 57.65677 40.65200 83.50157 1.000 39.12391 44 ALA D CA 1
ATOM 4176 C C . ALA C 1 44 ? 56.87148 39.48243 82.92268 1.000 41.09368 44 ALA D C 1
ATOM 4177 O O . ALA C 1 44 ? 57.01710 38.34107 83.37714 1.000 38.60396 44 ALA D O 1
ATOM 4179 N N . VAL C 1 45 ? 56.02873 39.74108 81.92083 1.000 37.29177 45 VAL D N 1
ATOM 4180 C CA . VAL C 1 45 ? 55.20802 38.65067 81.40430 1.000 39.96408 45 VAL D CA 1
ATOM 4181 C C . VAL C 1 45 ? 56.01877 37.73077 80.49570 1.000 37.38446 45 VAL D C 1
ATOM 4182 O O . VAL C 1 45 ? 55.68743 36.54764 80.36062 1.000 40.24352 45 VAL D O 1
ATOM 4186 N N . SER C 1 46 ? 57.09126 38.23502 79.87788 1.000 37.15203 46 SER D N 1
ATOM 4187 C CA . SER C 1 46 ? 57.98018 37.36349 79.11394 1.000 34.76481 46 SER D CA 1
ATOM 4188 C C . SER C 1 46 ? 58.63778 36.33296 80.02018 1.000 39.69251 46 SER D C 1
ATOM 4189 O O . SER C 1 46 ? 58.62927 35.13243 79.72696 1.000 39.67514 46 SER D O 1
ATOM 4192 N N . GLN C 1 47 ? 59.21654 36.78827 81.13213 1.000 39.75365 47 GLN D N 1
ATOM 4193 C CA . GLN C 1 47 ? 59.84253 35.86369 82.06773 1.000 37.79203 47 GLN D CA 1
ATOM 4194 C C . GLN C 1 47 ? 58.80428 34.96601 82.73259 1.000 39.78492 47 GLN D C 1
ATOM 4195 O O . GLN C 1 47 ? 59.06957 33.78602 82.98629 1.000 40.45037 47 GLN D O 1
ATOM 4201 N N . PHE C 1 48 ? 57.61068 35.49980 83.00524 1.000 38.90875 48 PHE D N 1
ATOM 4202 C CA . PHE C 1 48 ? 56.56662 34.69606 83.63538 1.000 38.75361 48 PHE D CA 1
ATOM 4203 C C . PHE C 1 48 ? 56.17322 33.51344 82.75865 1.000 42.32288 48 PHE D C 1
ATOM 4204 O O . PHE C 1 48 ? 56.06636 32.37828 83.23744 1.000 45.25290 48 PHE D O 1
ATOM 4212 N N . PHE C 1 49 ? 55.94257 33.76029 81.46738 1.000 41.96003 49 PHE D N 1
ATOM 4213 C CA . PHE C 1 49 ? 55.58341 32.66639 80.57322 1.000 46.68269 49 PHE D CA 1
ATOM 4214 C C . PHE C 1 49 ? 56.73206 31.68819 80.36885 1.000 42.21148 49 PHE D C 1
ATOM 4215 O O . PHE C 1 49 ? 56.48553 30.52405 80.03691 1.000 40.82251 49 PHE D O 1
ATOM 4223 N N . VAL C 1 50 ? 57.97689 32.12827 80.56025 1.000 40.87568 50 VAL D N 1
ATOM 4224 C CA . VAL C 1 50 ? 59.09642 31.18996 80.56211 1.000 39.84501 50 VAL D CA 1
ATOM 4225 C C . VAL C 1 50 ? 58.94927 30.20217 81.71272 1.000 36.94278 50 VAL D C 1
ATOM 4226 O O . VAL C 1 50 ? 59.10749 28.98774 81.53903 1.000 36.45558 50 VAL D O 1
ATOM 4230 N N . LEU C 1 51 ? 58.63009 30.70940 82.90602 1.000 35.70865 51 LEU D N 1
ATOM 4231 C CA . LEU C 1 51 ? 58.43910 29.82703 84.05208 1.000 35.01029 51 LEU D CA 1
ATOM 4232 C C . LEU C 1 51 ? 57.13847 29.03831 83.94689 1.000 36.53729 51 LEU D C 1
ATOM 4233 O O . LEU C 1 51 ? 57.07613 27.88590 84.39234 1.000 36.74611 51 LEU D O 1
ATOM 4238 N N . LEU C 1 52 ? 56.09599 29.63351 83.36165 1.000 37.34534 52 LEU D N 1
ATOM 4239 C CA . LEU C 1 52 ? 54.80776 28.95178 83.27055 1.000 34.38992 52 LEU D CA 1
ATOM 4240 C C . LEU C 1 52 ? 54.85933 27.79990 82.27397 1.000 37.92904 52 LEU D C 1
ATOM 4241 O O . LEU C 1 52 ? 54.38059 26.69544 82.56087 1.000 38.24840 52 LEU D O 1
ATOM 4246 N N . ILE C 1 53 ? 55.42960 28.04119 81.09102 1.000 34.76026 53 ILE D N 1
ATOM 4247 C CA . ILE C 1 53 ? 55.54264 26.97978 80.09705 1.000 33.13218 53 ILE D CA 1
ATOM 4248 C C . ILE C 1 53 ? 56.48599 25.88950 80.58685 1.000 34.98833 53 ILE D C 1
ATOM 4249 O O . ILE C 1 53 ? 56.24169 24.69630 80.36984 1.000 37.03901 53 ILE D O 1
ATOM 4254 N N . ALA C 1 54 ? 57.57021 26.27679 81.26539 1.000 35.33106 54 ALA D N 1
ATOM 4255 C CA . ALA C 1 54 ? 58.49069 25.28668 81.81853 1.000 37.22627 54 ALA D CA 1
ATOM 4256 C C . ALA C 1 54 ? 57.80974 24.42481 82.87346 1.000 38.03056 54 ALA D C 1
ATOM 4257 O O . ALA C 1 54 ? 58.10294 23.22981 82.99109 1.000 41.69836 54 ALA D O 1
ATOM 4259 N N . PHE C 1 55 ? 56.90679 25.01546 83.66112 1.000 40.40161 55 PHE D N 1
ATOM 4260 C CA . PHE C 1 55 ? 56.11603 24.22007 84.59465 1.000 37.60589 55 PHE D CA 1
ATOM 4261 C C . PHE C 1 55 ? 55.28173 23.18135 83.85770 1.000 36.42015 55 PHE D C 1
ATOM 4262 O O . PHE C 1 55 ? 55.20528 22.02197 84.27938 1.000 39.09150 55 PHE D O 1
ATOM 4270 N N . GLY C 1 56 ? 54.65492 23.57730 82.74928 1.000 34.01914 56 GLY D N 1
ATOM 4271 C CA . GLY C 1 56 ? 53.82901 22.64142 82.00739 1.000 34.02762 56 GLY D CA 1
ATOM 4272 C C . GLY C 1 56 ? 54.62160 21.49526 81.40969 1.000 36.27668 56 GLY D C 1
ATOM 4273 O O . GLY C 1 56 ? 54.16799 20.34720 81.41841 1.000 37.72567 56 GLY D O 1
ATOM 4274 N N . THR C 1 57 ? 55.81901 21.78270 80.89072 1.000 34.55698 57 THR D N 1
ATOM 4275 C CA . THR C 1 57 ? 56.57979 20.73589 80.21683 1.000 36.42099 57 THR D CA 1
ATOM 4276 C C . THR C 1 57 ? 57.16939 19.74133 81.20991 1.000 37.98420 57 THR D C 1
ATOM 4277 O O . THR C 1 57 ? 57.27410 18.54813 80.90036 1.000 39.15902 57 THR D O 1
ATOM 4281 N N . TYR C 1 58 ? 57.54549 20.20109 82.40611 1.000 38.64215 58 TYR D N 1
ATOM 4282 C CA . TYR C 1 58 ? 58.01090 19.27152 83.42775 1.000 37.03041 58 TYR D CA 1
ATOM 4283 C C . TYR C 1 58 ? 56.85335 18.48254 84.02301 1.000 41.32388 58 TYR D C 1
ATOM 4284 O O . TYR C 1 58 ? 57.02349 17.31241 84.38451 1.000 40.33485 58 TYR D O 1
ATOM 4293 N N . LEU C 1 59 ? 55.67107 19.09704 84.12030 1.000 39.75111 59 LEU D N 1
ATOM 4294 C CA . LEU C 1 59 ? 54.48852 18.35328 84.54065 1.000 39.52726 59 LEU D CA 1
ATOM 4295 C C . LEU C 1 59 ? 54.13885 17.26711 83.53132 1.000 42.91299 59 LEU D C 1
ATOM 4296 O O . LEU C 1 59 ? 53.77620 16.14858 83.91276 1.000 46.89453 59 LEU D O 1
ATOM 4301 N N . ALA C 1 60 ? 54.24156 17.57691 82.23664 1.000 41.33681 60 ALA D N 1
ATOM 4302 C CA . ALA C 1 60 ? 54.02787 16.55421 81.21834 1.000 40.84680 60 ALA D CA 1
ATOM 4303 C C . ALA C 1 60 ? 55.08571 15.46238 81.30526 1.000 45.06044 60 ALA D C 1
ATOM 4304 O O . ALA C 1 60 ? 54.77161 14.27225 81.18226 1.000 44.76742 60 ALA D O 1
ATOM 4306 N N . MET C 1 61 ? 56.34655 15.84811 81.52275 1.000 41.86975 61 MET D N 1
ATOM 4307 C CA . MET C 1 61 ? 57.41667 14.86029 81.61104 1.000 41.87935 61 MET D CA 1
ATOM 4308 C C . MET C 1 61 ? 57.29728 14.01973 82.87520 1.000 45.09757 61 MET D C 1
ATOM 4309 O O . MET C 1 61 ? 57.51079 12.80356 82.83540 1.000 39.86932 61 MET D O 1
ATOM 4314 N N . ALA C 1 62 ? 56.96092 14.64705 84.00652 1.000 45.08267 62 ALA D N 1
ATOM 4315 C CA . ALA C 1 62 ? 56.86836 13.90515 85.26117 1.000 44.03813 62 ALA D CA 1
ATOM 4316 C C . ALA C 1 62 ? 55.69230 12.93843 85.24828 1.000 40.47226 62 ALA D C 1
ATOM 4317 O O . ALA C 1 62 ? 55.79281 11.82371 85.77367 1.000 42.91428 62 ALA D O 1
ATOM 4319 N N . LEU C 1 63 ? 54.57188 13.34232 84.64842 1.000 44.19438 63 LEU D N 1
ATOM 4320 C CA . LEU C 1 63 ? 53.41883 12.45882 84.51935 1.000 44.84699 63 LEU D CA 1
ATOM 4321 C C . LEU C 1 63 ? 53.63729 11.34446 83.50738 1.000 43.28590 63 LEU D C 1
ATOM 4322 O O . LEU C 1 63 ? 52.71345 10.55516 83.27823 1.000 46.29069 63 LEU D O 1
ATOM 4327 N N . GLY C 1 64 ? 54.82314 11.25350 82.90896 1.000 43.11319 64 GLY D N 1
ATOM 4328 C CA . GLY C 1 64 ? 55.08425 10.24451 81.90440 1.000 47.55927 64 GLY D CA 1
ATOM 4329 C C . GLY C 1 64 ? 54.43345 10.50657 80.56910 1.000 45.83379 64 GLY D C 1
ATOM 4330 O O . GLY C 1 64 ? 54.20966 9.56174 79.80683 1.000 50.77738 64 GLY D O 1
ATOM 4331 N N . GLN C 1 65 ? 54.12195 11.76679 80.25810 1.000 45.39938 65 GLN D N 1
ATOM 4332 C CA . GLN C 1 65 ? 53.43547 12.12317 79.02175 1.000 46.43840 65 GLN D CA 1
ATOM 4333 C C . GLN C 1 65 ? 54.27329 13.04015 78.13802 1.000 47.21804 65 GLN D C 1
ATOM 4334 O O . GLN C 1 65 ? 53.73576 13.67182 77.22359 1.000 50.62108 65 GLN D O 1
ATOM 4340 N N . GLY C 1 66 ? 55.57580 13.12936 78.38705 1.000 46.01801 66 GLY D N 1
ATOM 4341 C CA . GLY C 1 66 ? 56.41160 14.02603 77.61575 1.000 44.00137 66 GLY D CA 1
ATOM 4342 C C . GLY C 1 66 ? 57.63657 13.36405 77.02457 1.000 46.36222 66 GLY D C 1
ATOM 4343 O O . GLY C 1 66 ? 58.62282 14.03781 76.71122 1.000 45.87993 66 GLY D O 1
ATOM 4344 N N . SER C 1 67 ? 57.58523 12.04530 76.86140 1.000 48.80634 67 SER D N 1
ATOM 4345 C CA . SER C 1 67 ? 58.70997 11.27541 76.35731 1.000 49.83889 67 SER D CA 1
ATOM 4346 C C . SER C 1 67 ? 58.29739 10.47410 75.13085 1.000 58.14722 67 SER D C 1
ATOM 4347 O O . SER C 1 67 ? 57.14226 10.05991 74.99471 1.000 66.35514 67 SER D O 1
ATOM 4350 N N . LEU C 1 68 ? 59.26012 10.26500 74.23772 1.000 61.24143 68 LEU D N 1
ATOM 4351 C CA . LEU C 1 68 ? 59.09954 9.39542 73.08414 1.000 60.94765 68 LEU D CA 1
ATOM 4352 C C . LEU C 1 68 ? 60.24048 8.39051 73.06385 1.000 57.91711 68 LEU D C 1
ATOM 4353 O O . LEU C 1 68 ? 61.28637 8.59352 73.68586 1.000 59.42926 68 LEU D O 1
ATOM 4358 N N . THR C 1 69 ? 60.02619 7.29551 72.34355 1.000 62.03315 69 THR D N 1
ATOM 4359 C CA . THR C 1 69 ? 61.05045 6.27815 72.14308 1.000 55.43540 69 THR D CA 1
ATOM 4360 C C . THR C 1 69 ? 61.59404 6.43220 70.72891 1.000 48.12660 69 THR D C 1
ATOM 4361 O O . THR C 1 69 ? 60.88884 6.15887 69.75283 1.000 65.54419 69 THR D O 1
ATOM 4365 N N . ALA C 1 70 ? 62.84012 6.88550 70.62153 1.000 54.95698 70 ALA D N 1
ATOM 4366 C CA . ALA C 1 70 ? 63.47670 7.01495 69.32176 1.000 53.22391 70 ALA D CA 1
ATOM 4367 C C . ALA C 1 70 ? 63.62050 5.64439 68.66871 1.000 55.97064 70 ALA D C 1
ATOM 4368 O O . ALA C 1 70 ? 63.53774 4.60150 69.32378 1.000 56.79657 70 ALA D O 1
ATOM 4370 N N . ASP C 1 71 ? 63.84478 5.65475 67.35270 1.000 55.60374 71 ASP D N 1
ATOM 4371 C CA . ASP C 1 71 ? 63.90946 4.40328 66.60723 1.000 56.49563 71 ASP D CA 1
ATOM 4372 C C . ASP C 1 71 ? 65.08228 3.52724 67.03428 1.000 58.17998 71 ASP D C 1
ATOM 4373 O O . ASP C 1 71 ? 65.07740 2.32727 66.74017 1.000 63.06975 71 ASP D O 1
ATOM 4378 N N . ASP C 1 72 ? 66.08022 4.08718 67.72078 1.000 56.84795 72 ASP D N 1
ATOM 4379 C CA . ASP C 1 72 ? 67.17965 3.28535 68.24407 1.000 58.42362 72 ASP D CA 1
ATOM 4380 C C . ASP C 1 72 ? 66.90093 2.72695 69.63435 1.000 58.70201 72 ASP D C 1
ATOM 4381 O O . ASP C 1 72 ? 67.72036 1.96128 70.15304 1.000 59.27794 72 ASP D O 1
ATOM 4386 N N . GLY C 1 73 ? 65.77518 3.08856 70.24650 1.000 57.82662 73 GLY D N 1
ATOM 4387 C CA . GLY C 1 73 ? 65.37905 2.55451 71.53378 1.000 57.62907 73 GLY D CA 1
ATOM 4388 C C . GLY C 1 73 ? 65.54867 3.49968 72.70349 1.000 55.55926 73 GLY D C 1
ATOM 4389 O O . GLY C 1 73 ? 65.04971 3.19484 73.79407 1.000 61.82656 73 GLY D O 1
ATOM 4390 N N . ARG C 1 74 ? 66.22701 4.62942 72.52515 1.000 53.67939 74 ARG D N 1
ATOM 4391 C CA . ARG C 1 74 ? 66.45426 5.54749 73.63083 1.000 53.16517 74 ARG D CA 1
ATOM 4392 C C . ARG C 1 74 ? 65.18769 6.32115 73.97310 1.000 52.47208 74 ARG D C 1
ATOM 4393 O O . ARG C 1 74 ? 64.36467 6.62942 73.10775 1.000 53.53541 74 ARG D O 1
ATOM 4401 N N . GLN C 1 75 ? 65.04000 6.63504 75.25661 1.000 60.22140 75 GLN D N 1
ATOM 4402 C CA . GLN C 1 75 ? 63.96927 7.51203 75.70727 1.000 53.01465 75 GLN D CA 1
ATOM 4403 C C . GLN C 1 75 ? 64.41890 8.95671 75.53508 1.000 50.23457 75 GLN D C 1
ATOM 4404 O O . GLN C 1 75 ? 65.48029 9.34679 76.03468 1.000 53.10658 75 GLN D O 1
ATOM 4410 N N . VAL C 1 76 ? 63.62369 9.74282 74.81578 1.000 45.35289 76 VAL D N 1
ATOM 4411 C CA . VAL C 1 76 ? 63.91069 11.15079 74.56805 1.000 48.40382 76 VAL D CA 1
ATOM 4412 C C . VAL C 1 76 ? 62.72724 11.96424 75.07245 1.000 50.10885 76 VAL D C 1
ATOM 4413 O O . VAL C 1 76 ? 61.58733 11.74384 74.64392 1.000 52.09753 76 VAL D O 1
ATOM 4417 N N . PHE C 1 77 ? 62.99500 12.89618 75.98809 1.000 47.58529 77 PHE D N 1
ATOM 4418 C CA . PHE C 1 77 ? 61.96170 13.78145 76.52549 1.000 48.71064 77 PHE D CA 1
ATOM 4419 C C . PHE C 1 77 ? 61.72193 14.90732 75.52331 1.000 45.95028 77 PHE D C 1
ATOM 4420 O O . PHE C 1 77 ? 62.20815 16.03271 75.66452 1.000 45.80507 77 PHE D O 1
ATOM 4428 N N . VAL C 1 78 ? 60.93972 14.58743 74.48871 1.000 45.01392 78 VAL D N 1
ATOM 4429 C CA . VAL C 1 78 ? 60.68498 15.54363 73.41899 1.000 47.80617 78 VAL D CA 1
ATOM 4430 C C . VAL C 1 78 ? 59.86673 16.73154 73.90198 1.000 44.42243 78 VAL D C 1
ATOM 4431 O O . VAL C 1 78 ? 59.90768 17.79845 73.27757 1.000 46.31875 78 VAL D O 1
ATOM 4435 N N . SER C 1 79 ? 59.12069 16.57641 74.99960 1.000 41.91515 79 SER D N 1
ATOM 4436 C CA . SER C 1 79 ? 58.34608 17.69304 75.53195 1.000 44.41844 79 SER D CA 1
ATOM 4437 C C . SER C 1 79 ? 59.25083 18.85430 75.91391 1.000 38.34842 79 SER D C 1
ATOM 4438 O O . SER C 1 79 ? 58.88137 20.02221 75.74400 1.000 40.33287 79 SER D O 1
ATOM 4441 N N . ARG C 1 80 ? 60.44198 18.54972 76.43237 1.000 35.71052 80 ARG D N 1
ATOM 4442 C CA . ARG C 1 80 ? 61.38940 19.59892 76.78595 1.000 35.04711 80 ARG D CA 1
ATOM 4443 C C . ARG C 1 80 ? 61.80486 20.39727 75.55560 1.000 37.51584 80 ARG D C 1
ATOM 4444 O O . ARG C 1 80 ? 61.85699 21.63193 75.59395 1.000 36.87682 80 ARG D O 1
ATOM 4452 N N . TYR C 1 81 ? 62.08504 19.70863 74.44734 1.000 39.53622 81 TYR D N 1
ATOM 4453 C CA . TYR C 1 81 ? 62.47790 20.39983 73.22385 1.000 43.53955 81 TYR D CA 1
ATOM 4454 C C . TYR C 1 81 ? 61.33811 21.24211 72.66329 1.000 37.85131 81 TYR D C 1
ATOM 4455 O O . TYR C 1 81 ? 61.56062 22.36922 72.20536 1.000 37.96671 81 TYR D O 1
ATOM 4464 N N . ILE C 1 82 ? 60.11413 20.71093 72.68560 1.000 38.01732 82 ILE D N 1
ATOM 4465 C CA . ILE C 1 82 ? 58.97780 21.42208 72.10380 1.000 45.62793 82 ILE D CA 1
ATOM 4466 C C . ILE C 1 82 ? 58.75682 22.75469 72.80989 1.000 41.11275 82 ILE D C 1
ATOM 4467 O O . ILE C 1 82 ? 58.54057 23.78868 72.16415 1.000 42.67862 82 ILE D O 1
ATOM 4472 N N . THR C 1 83 ? 58.82162 22.75697 74.14337 1.000 39.26554 83 THR D N 1
ATOM 4473 C CA . THR C 1 83 ? 58.62435 23.99324 74.89105 1.000 38.92197 83 THR D CA 1
ATOM 4474 C C . THR C 1 83 ? 59.87719 24.85704 74.91481 1.000 39.07849 83 THR D C 1
ATOM 4475 O O . THR C 1 83 ? 59.77187 26.08039 75.05787 1.000 39.01941 83 THR D O 1
ATOM 4479 N N . TRP C 1 84 ? 61.06057 24.24665 74.78843 1.000 40.92759 84 TRP D N 1
ATOM 4480 C CA . TRP C 1 84 ? 62.28031 25.02454 74.58699 1.000 40.35079 84 TRP D CA 1
ATOM 4481 C C . TRP C 1 84 ? 62.14151 25.96158 73.39450 1.000 40.69255 84 TRP D C 1
ATOM 4482 O O . TRP C 1 84 ? 62.66157 27.08336 73.40965 1.000 40.97262 84 TRP D O 1
ATOM 4493 N N . THR C 1 85 ? 61.43425 25.51444 72.35146 1.000 38.24252 85 THR D N 1
ATOM 4494 C CA . THR C 1 85 ? 61.23455 26.32416 71.15377 1.000 36.92179 85 THR D CA 1
ATOM 4495 C C . THR C 1 85 ? 60.47999 27.61449 71.44848 1.000 36.98653 85 THR D C 1
ATOM 4496 O O . THR C 1 85 ? 60.60641 28.58300 70.69303 1.000 37.96819 85 THR D O 1
ATOM 4500 N N . PHE C 1 86 ? 59.70633 27.65605 72.53080 1.000 41.18483 86 PHE D N 1
ATOM 4501 C CA . PHE C 1 86 ? 58.95439 28.85187 72.88838 1.000 40.42048 86 PHE D CA 1
ATOM 4502 C C . PHE C 1 86 ? 59.56162 29.63209 74.04717 1.000 42.92841 86 PHE D C 1
ATOM 4503 O O . PHE C 1 86 ? 59.44062 30.86113 74.07635 1.000 42.17469 86 PHE D O 1
ATOM 4511 N N . THR C 1 87 ? 60.22018 28.96027 74.99557 1.000 36.56082 87 THR D N 1
ATOM 4512 C CA . THR C 1 87 ? 60.76630 29.66744 76.15065 1.000 38.64410 87 THR D CA 1
ATOM 4513 C C . THR C 1 87 ? 62.11321 30.31242 75.84159 1.000 42.38941 87 THR D C 1
ATOM 4514 O O . THR C 1 87 ? 62.38735 31.42525 76.30609 1.000 47.32768 87 THR D O 1
ATOM 4518 N N . THR C 1 88 ? 62.96745 29.63693 75.07030 1.000 38.70607 88 THR D N 1
ATOM 4519 C CA . THR C 1 88 ? 64.28899 30.18547 74.78126 1.000 39.89693 88 THR D CA 1
ATOM 4520 C C . THR C 1 88 ? 64.21943 31.46155 73.93793 1.000 43.70464 88 THR D C 1
ATOM 4521 O O . THR C 1 88 ? 65.05479 32.35322 74.13795 1.000 42.97165 88 THR D O 1
ATOM 4525 N N . PRO C 1 89 ? 63.26945 31.61526 73.00045 1.000 42.13434 89 PRO D N 1
ATOM 4526 C CA . PRO C 1 89 ? 63.12800 32.93139 72.35649 1.000 41.21020 89 PRO D CA 1
ATOM 4527 C C . PRO C 1 89 ? 62.66498 34.01944 73.30802 1.000 40.75825 89 PRO D C 1
ATOM 4528 O O . PRO C 1 89 ? 63.07437 35.17603 73.14802 1.000 44.64346 89 PRO D O 1
ATOM 4532 N N . LEU C 1 90 ? 61.82316 33.68905 74.29148 1.000 38.51344 90 LEU D N 1
ATOM 4533 C CA . LEU C 1 90 ? 61.35492 34.70366 75.23067 1.000 38.56899 90 LEU D CA 1
ATOM 4534 C C . LEU C 1 90 ? 62.49024 35.21115 76.11060 1.000 43.27429 90 LEU D C 1
ATOM 4535 O O . LEU C 1 90 ? 62.54876 36.40542 76.42697 1.000 41.51236 90 LEU D O 1
ATOM 4540 N N . LEU C 1 91 ? 63.39635 34.32049 76.52293 1.000 40.06976 91 LEU D N 1
ATOM 4541 C CA . LEU C 1 91 ? 64.56574 34.75615 77.28044 1.000 42.22804 91 LEU D CA 1
ATOM 4542 C C . LEU C 1 91 ? 65.41350 35.72074 76.46093 1.000 38.85901 91 LEU D C 1
ATOM 4543 O O . LEU C 1 91 ? 65.80748 36.78766 76.94580 1.000 41.55439 91 LEU D O 1
ATOM 4548 N N . LEU C 1 92 ? 65.69225 35.36446 75.20393 1.000 45.19711 92 LEU D N 1
ATOM 4549 C CA . LEU C 1 92 ? 66.46181 36.24622 74.33155 1.000 45.46150 92 LEU D CA 1
ATOM 4550 C C . LEU C 1 92 ? 65.69907 37.52303 74.00521 1.000 42.56507 92 LEU D C 1
ATOM 4551 O O . LEU C 1 92 ? 66.31351 38.58044 73.82166 1.000 44.25337 92 LEU D O 1
ATOM 4556 N N . LEU C 1 93 ? 64.36923 37.44411 73.92057 1.000 41.35477 93 LEU D N 1
ATOM 4557 C CA . LEU C 1 93 ? 63.56505 38.65044 73.75728 1.000 42.86760 93 LEU D CA 1
ATOM 4558 C C . LEU C 1 93 ? 63.81000 39.62545 74.90315 1.000 47.77849 93 LEU D C 1
ATOM 4559 O O . LEU C 1 93 ? 63.89104 40.84175 74.68854 1.000 44.41654 93 LEU D O 1
ATOM 4564 N N . GLY C 1 94 ? 63.93129 39.10601 76.12948 1.000 42.58783 94 GLY D N 1
ATOM 4565 C CA . GLY C 1 94 ? 64.22533 39.96570 77.26385 1.000 36.35088 94 GLY D CA 1
ATOM 4566 C C . GLY C 1 94 ? 65.54013 40.70391 77.11098 1.000 38.63090 94 GLY D C 1
ATOM 4567 O O . GLY C 1 94 ? 65.62224 41.90468 77.38022 1.000 38.86551 94 GLY D O 1
ATOM 4568 N N . LEU C 1 95 ? 66.58657 39.99716 76.67458 1.000 38.03085 95 LEU D N 1
ATOM 4569 C CA . LEU C 1 95 ? 67.85200 40.66042 76.37608 1.000 39.08168 95 LEU D CA 1
ATOM 4570 C C . LEU C 1 95 ? 67.67874 41.70754 75.28562 1.000 43.51686 95 LEU D C 1
ATOM 4571 O O . LEU C 1 95 ? 68.21361 42.81788 75.38993 1.000 43.57927 95 LEU D O 1
ATOM 4576 N N . ALA C 1 96 ? 66.92723 41.37139 74.23250 1.000 42.90251 96 ALA D N 1
ATOM 4577 C CA . ALA C 1 96 ? 66.77545 42.28142 73.10278 1.000 43.18296 96 ALA D CA 1
ATOM 4578 C C . ALA C 1 96 ? 66.03329 43.55117 73.50147 1.000 46.71428 96 ALA D C 1
ATOM 4579 O O . ALA C 1 96 ? 66.42533 44.65401 73.10303 1.000 49.67553 96 ALA D O 1
ATOM 4581 N N . THR C 1 97 ? 64.95961 43.42226 74.28523 1.000 44.77710 97 THR D N 1
ATOM 4582 C CA . THR C 1 97 ? 64.22612 44.61183 74.70471 1.000 49.78000 97 THR D CA 1
ATOM 4583 C C . THR C 1 97 ? 64.99331 45.40130 75.75959 1.000 50.86914 97 THR D C 1
ATOM 4584 O O . THR C 1 97 ? 64.79520 46.61468 75.88688 1.000 52.08303 97 THR D O 1
ATOM 4588 N N . THR C 1 98 ? 65.86415 44.73969 76.52603 1.000 45.69914 98 THR D N 1
ATOM 4589 C CA . THR C 1 98 ? 66.76403 45.47706 77.40694 1.000 49.74788 98 THR D CA 1
ATOM 4590 C C . THR C 1 98 ? 67.71240 46.35212 76.59676 1.000 47.48436 98 THR D C 1
ATOM 4591 O O . THR C 1 98 ? 68.01749 47.48521 76.98799 1.000 51.12407 98 THR D O 1
ATOM 4595 N N . ALA C 1 99 ? 68.17085 45.84878 75.45033 1.000 46.17195 99 ALA D N 1
ATOM 4596 C CA . ALA C 1 99 ? 69.09579 46.60497 74.61625 1.000 47.68865 99 ALA D CA 1
ATOM 4597 C C . ALA C 1 99 ? 68.37483 47.63936 73.76131 1.000 49.58542 99 ALA D C 1
ATOM 4598 O O . ALA C 1 99 ? 68.87253 48.75655 73.58754 1.000 51.43453 99 ALA D O 1
ATOM 4600 N N . LEU C 1 100 ? 67.20395 47.29311 73.22531 1.000 49.51180 100 LEU D N 1
ATOM 4601 C CA . LEU C 1 100 ? 66.52826 48.12755 72.24168 1.000 47.44984 100 LEU D CA 1
ATOM 4602 C C . LEU C 1 100 ? 65.32414 48.88390 72.78358 1.000 53.27409 100 LEU D C 1
ATOM 4603 O O . LEU C 1 100 ? 64.79005 49.74474 72.07486 1.000 52.98217 100 LEU D O 1
ATOM 4608 N N . GLY C 1 101 ? 64.88613 48.59839 74.00613 1.000 59.76590 101 GLY D N 1
ATOM 4609 C CA . GLY C 1 101 ? 63.70678 49.22547 74.56140 1.000 54.22058 101 GLY D CA 1
ATOM 4610 C C . GLY C 1 101 ? 62.44605 48.41988 74.30175 1.000 49.45977 101 GLY D C 1
ATOM 4611 O O . GLY C 1 101 ? 62.42712 47.43997 73.55333 1.000 48.26489 101 GLY D O 1
ATOM 4612 N N . SER C 1 102 ? 61.36445 48.84936 74.94719 1.000 60.69160 102 SER D N 1
ATOM 4613 C CA . SER C 1 102 ? 60.06266 48.20801 74.79678 1.000 61.59001 102 SER D CA 1
ATOM 4614 C C . SER C 1 102 ? 59.02121 49.29554 74.57352 1.000 65.81156 102 SER D C 1
ATOM 4615 O O . SER C 1 102 ? 58.81852 50.14658 75.46442 1.000 64.77324 102 SER D O 1
ATOM 4618 N N . PRO C 1 103 ? 58.33543 49.32008 73.41828 1.000 62.05929 103 PRO D N 1
ATOM 4619 C CA . PRO C 1 103 ? 58.47819 48.35577 72.32006 1.000 56.46168 103 PRO D CA 1
ATOM 4620 C C . PRO C 1 103 ? 59.76376 48.54383 71.51765 1.000 54.61188 103 PRO D C 1
ATOM 4621 O O . PRO C 1 103 ? 60.43161 49.56640 71.66855 1.000 61.47187 103 PRO D O 1
ATOM 4625 N N . ILE C 1 104 ? 60.09970 47.55926 70.68226 1.000 57.40608 104 ILE D N 1
ATOM 4626 C CA . ILE C 1 104 ? 61.32498 47.62750 69.89213 1.000 57.00079 104 ILE D CA 1
ATOM 4627 C C . ILE C 1 104 ? 61.22953 48.79814 68.92560 1.000 53.92559 104 ILE D C 1
ATOM 4628 O O . ILE C 1 104 ? 60.36655 48.82510 68.03970 1.000 54.01227 104 ILE D O 1
ATOM 4633 N N . THR C 1 105 ? 62.11804 49.77585 69.09461 1.000 56.01694 105 THR D N 1
ATOM 4634 C CA . THR C 1 105 ? 62.08541 50.99036 68.29185 1.000 61.09897 105 THR D CA 1
ATOM 4635 C C . THR C 1 105 ? 62.94487 50.90993 67.03781 1.000 60.73173 105 THR D C 1
ATOM 4636 O O . THR C 1 105 ? 62.72439 51.69026 66.10462 1.000 64.03336 105 THR D O 1
ATOM 4640 N N . ARG C 1 106 ? 63.90678 49.99280 66.98785 1.000 53.30197 106 ARG D N 1
ATOM 4641 C CA . ARG C 1 106 ? 64.82854 49.91783 65.86342 1.000 46.72904 106 ARG D CA 1
ATOM 4642 C C . ARG C 1 106 ? 65.45065 48.52918 65.82911 1.000 49.54031 106 ARG D C 1
ATOM 4643 O O . ARG C 1 106 ? 65.36125 47.76123 66.79027 1.000 48.66189 106 ARG D O 1
ATOM 4651 N N . ARG C 1 107 ? 66.08686 48.22084 64.69814 1.000 43.41426 107 ARG D N 1
ATOM 4652 C CA . ARG C 1 107 ? 66.81054 46.96248 64.50918 1.000 43.04685 107 ARG D CA 1
ATOM 4653 C C . ARG C 1 107 ? 65.91656 45.75550 64.78393 1.000 51.31838 107 ARG D C 1
ATOM 4654 O O . ARG C 1 107 ? 66.35950 44.73484 65.31255 1.000 49.78561 107 ARG D O 1
ATOM 4662 N N . LYS C 1 108 ? 64.64021 45.87599 64.42148 1.000 55.00395 108 LYS D N 1
ATOM 4663 C CA . LYS C 1 108 ? 63.71398 44.76110 64.60535 1.000 48.65297 108 LYS D CA 1
ATOM 4664 C C . LYS C 1 108 ? 64.15441 43.47916 63.90213 1.000 50.29404 108 LYS D C 1
ATOM 4665 O O . LYS C 1 108 ? 64.00408 42.40117 64.50579 1.000 43.41363 108 LYS D O 1
ATOM 4667 N N . PRO C 1 109 ? 64.68599 43.50231 62.67178 1.000 45.78098 109 PRO D N 1
ATOM 4668 C CA . PRO C 1 109 ? 65.12713 42.24028 62.05030 1.000 51.76974 109 PRO D CA 1
ATOM 4669 C C . PRO C 1 109 ? 66.27924 41.55335 62.76939 1.000 50.42514 109 PRO D C 1
ATOM 4670 O O . PRO C 1 109 ? 66.48696 40.35234 62.55277 1.000 46.57860 109 PRO D O 1
ATOM 4674 N N . VAL C 1 110 ? 67.03931 42.25830 63.60939 1.000 46.04554 110 VAL D N 1
ATOM 4675 C CA . VAL C 1 110 ? 68.08055 41.56212 64.35673 1.000 43.73816 110 VAL D CA 1
ATOM 4676 C C . VAL C 1 110 ? 67.47040 40.78792 65.51825 1.000 47.08553 110 VAL D C 1
ATOM 4677 O O . VAL C 1 110 ? 68.03812 39.78500 65.96483 1.000 47.34412 110 VAL D O 1
ATOM 4681 N N . VAL C 1 111 ? 66.30887 41.22174 66.01362 1.000 50.17492 111 VAL D N 1
ATOM 4682 C CA . VAL C 1 111 ? 65.60562 40.46001 67.04010 1.000 40.77358 111 VAL D CA 1
ATOM 4683 C C . VAL C 1 111 ? 64.98334 39.21081 66.43312 1.000 45.20453 111 VAL D C 1
ATOM 4684 O O . VAL C 1 111 ? 65.09429 38.11119 66.98674 1.000 44.10702 111 VAL D O 1
ATOM 4688 N N . ALA C 1 112 ? 64.31281 39.36482 65.28697 1.000 41.46633 112 ALA D N 1
ATOM 4689 C CA . ALA C 1 112 ? 63.75136 38.20942 64.59533 1.000 42.64163 112 ALA D CA 1
ATOM 4690 C C . ALA C 1 112 ? 64.84107 37.21820 64.21072 1.000 44.05744 112 ALA D C 1
ATOM 4691 O O . ALA C 1 112 ? 64.65218 36.00108 64.32566 1.000 44.29407 112 ALA D O 1
ATOM 4693 N N . GLY C 1 113 ? 65.99148 37.72104 63.75466 1.000 43.47591 113 GLY D N 1
ATOM 4694 C CA . GLY C 1 113 ? 67.11566 36.84301 63.48181 1.000 44.53072 113 GLY D CA 1
ATOM 4695 C C . GLY C 1 113 ? 67.64637 36.16348 64.72781 1.000 47.29190 113 GLY D C 1
ATOM 4696 O O . GLY C 1 113 ? 68.10347 35.01854 64.66857 1.000 48.24292 113 GLY D O 1
ATOM 4697 N N . LEU C 1 114 ? 67.59758 36.85564 65.86898 1.000 42.62735 114 LEU D N 1
ATOM 4698 C CA . LEU C 1 114 ? 67.96249 36.23143 67.13605 1.000 41.66946 114 LEU D CA 1
ATOM 4699 C C . LEU C 1 114 ? 67.02379 35.07501 67.45414 1.000 45.09784 114 LEU D C 1
ATOM 4700 O O . LEU C 1 114 ? 67.46826 33.95562 67.73613 1.000 44.74021 114 LEU D O 1
ATOM 4705 N N . ILE C 1 115 ? 65.71355 35.33267 67.40940 1.000 42.72577 115 ILE D N 1
ATOM 4706 C CA . ILE C 1 115 ? 64.72959 34.28464 67.66728 1.000 39.17760 115 ILE D CA 1
ATOM 4707 C C . ILE C 1 115 ? 64.84139 33.18337 66.61992 1.000 41.28976 115 ILE D C 1
ATOM 4708 O O . ILE C 1 115 ? 64.76556 31.99003 66.93979 1.000 37.64159 115 ILE D O 1
ATOM 4713 N N . GLY C 1 116 ? 65.04668 33.56494 65.35669 1.000 44.88541 116 GLY D N 1
ATOM 4714 C CA . GLY C 1 116 ? 65.13723 32.57128 64.29723 1.000 44.78346 116 GLY D CA 1
ATOM 4715 C C . GLY C 1 116 ? 66.31397 31.63098 64.47548 1.000 46.46002 116 GLY D C 1
ATOM 4716 O O . GLY C 1 116 ? 66.17818 30.41169 64.34284 1.000 39.40536 116 GLY D O 1
ATOM 4717 N N . ALA C 1 117 ? 67.48987 32.18637 64.78013 1.000 47.00393 117 ALA D N 1
ATOM 4718 C CA . ALA C 1 117 ? 68.65543 31.34379 65.02394 1.000 40.72547 117 ALA D CA 1
ATOM 4719 C C . ALA C 1 117 ? 68.47546 30.48832 66.27137 1.000 42.58705 117 ALA D C 1
ATOM 4720 O O . ALA C 1 117 ? 69.01319 29.37712 66.34403 1.000 44.75319 117 ALA D O 1
ATOM 4722 N N . ASP C 1 118 ? 67.71826 30.97863 67.25448 1.000 44.57295 118 ASP D N 1
ATOM 4723 C CA . ASP C 1 118 ? 67.48950 30.19626 68.46404 1.000 41.07617 118 ASP D CA 1
ATOM 4724 C C . ASP C 1 118 ? 66.52480 29.04505 68.20802 1.000 42.17655 118 ASP D C 1
ATOM 4725 O O . ASP C 1 118 ? 66.74899 27.92629 68.68336 1.000 42.17282 118 ASP D O 1
ATOM 4730 N N . ILE C 1 119 ? 65.44254 29.30105 67.46691 1.000 38.28382 119 ILE D N 1
ATOM 4731 C CA . ILE C 1 119 ? 64.48105 28.24487 67.15840 1.000 35.37404 119 ILE D CA 1
ATOM 4732 C C . ILE C 1 119 ? 65.13821 27.15097 66.32690 1.000 36.48612 119 ILE D C 1
ATOM 4733 O O . ILE C 1 119 ? 64.87351 25.95759 66.51961 1.000 37.32124 119 ILE D O 1
ATOM 4738 N N . ILE C 1 120 ? 66.01080 27.53844 65.39547 1.000 37.26820 120 ILE D N 1
ATOM 4739 C CA . ILE C 1 120 ? 66.75655 26.55333 64.61791 1.000 38.69810 120 ILE D CA 1
ATOM 4740 C C . ILE C 1 120 ? 67.65069 25.72222 65.53016 1.000 41.65383 120 ILE D C 1
ATOM 4741 O O . ILE C 1 120 ? 67.81104 24.51079 65.33418 1.000 39.65463 120 ILE D O 1
ATOM 4746 N N . MET C 1 121 ? 68.22300 26.35356 66.55770 1.000 42.31570 121 MET D N 1
ATOM 4747 C CA . MET C 1 121 ? 69.11241 25.64437 67.47264 1.000 42.00940 121 MET D CA 1
ATOM 4748 C C . MET C 1 121 ? 68.37710 24.53465 68.21848 1.000 41.94365 121 MET D C 1
ATOM 4749 O O . MET C 1 121 ? 68.83518 23.38673 68.25291 1.000 39.63283 121 MET D O 1
ATOM 4754 N N . ILE C 1 122 ? 67.23460 24.85933 68.82833 1.000 41.00069 122 ILE D N 1
ATOM 4755 C CA . ILE C 1 122 ? 66.48179 23.85556 69.57748 1.000 39.95531 122 ILE D CA 1
ATOM 4756 C C . ILE C 1 122 ? 65.94484 22.78122 68.63965 1.000 40.95443 122 ILE D C 1
ATOM 4757 O O . ILE C 1 122 ? 66.04206 21.58106 68.92424 1.000 42.01745 122 ILE D O 1
ATOM 4762 N N . LEU C 1 123 ? 65.37819 23.19673 67.50326 1.000 39.97906 123 LEU D N 1
ATOM 4763 C CA . LEU C 1 123 ? 64.76365 22.24460 66.58196 1.000 38.44702 123 LEU D CA 1
ATOM 4764 C C . LEU C 1 123 ? 65.79336 21.26913 66.02361 1.000 42.06245 123 LEU D C 1
ATOM 4765 O O . LEU C 1 123 ? 65.56769 20.05355 66.00665 1.000 42.86442 123 LEU D O 1
ATOM 4770 N N . THR C 1 124 ? 66.93471 21.78235 65.55918 1.000 40.59742 124 THR D N 1
ATOM 4771 C CA . THR C 1 124 ? 67.98451 20.88925 65.08141 1.000 40.82027 124 THR D CA 1
ATOM 4772 C C . THR C 1 124 ? 68.56893 20.06005 66.21706 1.000 40.75673 124 THR D C 1
ATOM 4773 O O . THR C 1 124 ? 69.00761 18.92575 65.99160 1.000 40.01206 124 THR D O 1
ATOM 4777 N N . GLY C 1 125 ? 68.58037 20.60157 67.43735 1.000 40.30384 125 GLY D N 1
ATOM 4778 C CA . GLY C 1 125 ? 68.97396 19.80027 68.58467 1.000 35.74517 125 GLY D CA 1
ATOM 4779 C C . GLY C 1 125 ? 68.01138 18.65790 68.84775 1.000 38.18984 125 GLY D C 1
ATOM 4780 O O . GLY C 1 125 ? 68.42311 17.56548 69.24917 1.000 38.44112 125 GLY D O 1
ATOM 4781 N N . LEU C 1 126 ? 66.71591 18.89318 68.62586 1.000 41.41227 126 LEU D N 1
ATOM 4782 C CA . LEU C 1 126 ? 65.73900 17.81419 68.73107 1.000 40.93248 126 LEU D CA 1
ATOM 4783 C C . LEU C 1 126 ? 66.02046 16.71598 67.71237 1.000 44.67729 126 LEU D C 1
ATOM 4784 O O . LEU C 1 126 ? 65.88906 15.52484 68.01872 1.000 42.24769 126 LEU D O 1
ATOM 4789 N N . VAL C 1 127 ? 66.41117 17.09713 66.49382 1.000 43.31851 127 VAL D N 1
ATOM 4790 C CA . VAL C 1 127 ? 66.72102 16.10322 65.47158 1.000 38.86492 127 VAL D CA 1
ATOM 4791 C C . VAL C 1 127 ? 67.98833 15.34207 65.83654 1.000 42.50370 127 VAL D C 1
ATOM 4792 O O . VAL C 1 127 ? 68.07792 14.12526 65.63389 1.000 45.23354 127 VAL D O 1
ATOM 4796 N N . ALA C 1 128 ? 68.98560 16.04147 66.38359 1.000 41.06905 128 ALA D N 1
ATOM 4797 C CA . ALA C 1 128 ? 70.19731 15.36619 66.83796 1.000 44.81829 128 ALA D CA 1
ATOM 4798 C C . ALA C 1 128 ? 69.89414 14.39709 67.97322 1.000 43.20215 128 ALA D C 1
ATOM 4799 O O . ALA C 1 128 ? 70.49487 13.31937 68.05772 1.000 43.53974 128 ALA D O 1
ATOM 4801 N N . ALA C 1 129 ? 68.96126 14.76330 68.85571 1.000 44.11177 129 ALA D N 1
ATOM 4802 C CA . ALA C 1 129 ? 68.59952 13.88086 69.95968 1.000 41.98069 129 ALA D CA 1
ATOM 4803 C C . ALA C 1 129 ? 67.89754 12.62504 69.45674 1.000 43.85066 129 ALA D C 1
ATOM 4804 O O . ALA C 1 129 ? 68.15364 11.52255 69.95573 1.000 47.84544 129 ALA D O 1
ATOM 4806 N N . LEU C 1 130 ? 67.01974 12.76882 68.46122 1.000 45.32880 130 LEU D N 1
ATOM 4807 C CA . LEU C 1 130 ? 66.26485 11.63975 67.93219 1.000 46.41404 130 LEU D CA 1
ATOM 4808 C C . LEU C 1 130 ? 67.05530 10.80303 66.93441 1.000 49.71130 130 LEU D C 1
ATOM 4809 O O . LEU C 1 130 ? 66.59494 9.71812 66.56235 1.000 49.40789 130 LEU D O 1
ATOM 4814 N N . SER C 1 131 ? 68.21884 11.27324 66.49370 1.000 47.67229 131 SER D N 1
ATOM 4815 C CA . SER C 1 131 ? 69.03110 10.50564 65.56543 1.000 42.45427 131 SER D CA 1
ATOM 4816 C C . SER C 1 131 ? 69.69924 9.33399 66.28899 1.000 48.09309 131 SER D C 1
ATOM 4817 O O . SER C 1 131 ? 69.89375 9.37855 67.50638 1.000 48.05987 131 SER D O 1
ATOM 4820 N N . PRO C 1 132 ? 70.05406 8.26976 65.56238 1.000 50.44770 132 PRO D N 1
ATOM 4821 C CA . PRO C 1 132 ? 70.59539 7.07302 66.22344 1.000 52.75170 132 PRO D CA 1
ATOM 4822 C C . PRO C 1 132 ? 71.92341 7.34758 66.91454 1.000 55.17121 132 PRO D C 1
ATOM 4823 O O . PRO C 1 132 ? 72.70601 8.20154 66.49167 1.000 54.35659 132 PRO D O 1
ATOM 4827 N N . SER C 1 133 ? 72.17130 6.59755 67.98798 1.000 50.74802 133 SER D N 1
ATOM 4828 C CA . SER C 1 133 ? 73.42147 6.71730 68.72703 1.000 55.10528 133 SER D CA 1
ATOM 4829 C C . SER C 1 133 ? 74.59718 6.24985 67.87816 1.000 56.02740 133 SER D C 1
ATOM 4830 O O . SER C 1 133 ? 74.53389 5.20961 67.21746 1.000 56.66952 133 SER D O 1
ATOM 4833 N N . GLY C 1 134 ? 75.67945 7.02373 67.90462 1.000 50.28790 134 GLY D N 1
ATOM 4834 C CA . GLY C 1 134 ? 76.85438 6.67095 67.13457 1.000 51.45266 134 GLY D CA 1
ATOM 4835 C C . GLY C 1 134 ? 76.69289 6.79300 65.63782 1.000 51.64930 134 GLY D C 1
ATOM 4836 O O . GLY C 1 134 ? 77.44670 6.16533 64.88975 1.000 54.56651 134 GLY D O 1
ATOM 4837 N N . SER C 1 135 ? 75.72885 7.58220 65.17684 1.000 52.75160 135 SER D N 1
ATOM 4838 C CA . SER C 1 135 ? 75.48410 7.78259 63.75728 1.000 50.04175 135 SER D CA 1
ATOM 4839 C C . SER C 1 135 ? 76.06408 9.11669 63.30792 1.000 50.83091 135 SER D C 1
ATOM 4840 O O . SER C 1 135 ? 76.22827 10.04384 64.10549 1.000 57.33798 135 SER D O 1
ATOM 4843 N N . HIS C 1 136 ? 76.37439 9.20507 62.01268 1.000 49.39833 136 HIS D N 1
ATOM 4844 C CA . HIS C 1 136 ? 76.87474 10.46112 61.46679 1.000 49.73820 136 HIS D CA 1
ATOM 4845 C C . HIS C 1 136 ? 75.80921 11.54753 61.49023 1.000 52.32705 136 HIS D C 1
ATOM 4846 O O . HIS C 1 136 ? 76.13720 12.72789 61.65577 1.000 50.83942 136 HIS D O 1
ATOM 4853 N N . GLU C 1 137 ? 74.53546 11.17024 61.34284 1.000 54.60990 137 GLU D N 1
ATOM 4854 C CA . GLU C 1 137 ? 73.46454 12.16202 61.29611 1.000 50.33749 137 GLU D CA 1
ATOM 4855 C C . GLU C 1 137 ? 73.30768 12.88227 62.63015 1.000 47.75048 137 GLU D C 1
ATOM 4856 O O . GLU C 1 137 ? 73.00147 14.08008 62.65920 1.000 48.71244 137 GLU D O 1
ATOM 4862 N N . LYS C 1 138 ? 73.50689 12.17113 63.74396 1.000 46.26277 138 LYS D N 1
ATOM 4863 C CA . LYS C 1 138 ? 73.33949 12.79291 65.05441 1.000 45.30957 138 LYS D CA 1
ATOM 4864 C C . LYS C 1 138 ? 74.27961 13.97592 65.23140 1.000 44.93784 138 LYS D C 1
ATOM 4865 O O . LYS C 1 138 ? 73.87284 15.03483 65.72255 1.000 46.80588 138 LYS D O 1
ATOM 4871 N N . TRP C 1 139 ? 75.53615 13.82079 64.82770 1.000 45.01118 139 TRP D N 1
ATOM 4872 C CA . TRP C 1 139 ? 76.52743 14.86400 65.03632 1.000 46.85335 139 TRP D CA 1
ATOM 4873 C C . TRP C 1 139 ? 76.55919 15.88922 63.91337 1.000 45.08866 139 TRP D C 1
ATOM 4874 O O . TRP C 1 139 ? 77.04736 17.00452 64.12903 1.000 45.14710 139 TRP D O 1
ATOM 4885 N N . ILE C 1 140 ? 76.04416 15.54720 62.73017 1.000 49.36588 140 ILE D N 1
ATOM 4886 C CA . ILE C 1 140 ? 75.77077 16.56823 61.72209 1.000 45.51141 140 ILE D CA 1
ATOM 4887 C C . ILE C 1 140 ? 74.76713 17.57624 62.26705 1.000 42.17346 140 ILE D C 1
ATOM 4888 O O . ILE C 1 140 ? 74.97659 18.79296 62.19772 1.000 44.36483 140 ILE D O 1
ATOM 4893 N N . TRP C 1 141 ? 73.66562 17.07897 62.83568 1.000 41.53504 141 TRP D N 1
ATOM 4894 C CA . TRP C 1 141 ? 72.66437 17.96586 63.41767 1.000 43.44757 141 TRP D CA 1
ATOM 4895 C C . TRP C 1 141 ? 73.15956 18.61052 64.70240 1.000 43.92181 141 TRP D C 1
ATOM 4896 O O . TRP C 1 141 ? 72.72319 19.71417 65.04659 1.000 47.74015 141 TRP D O 1
ATOM 4907 N N . TYR C 1 142 ? 74.05810 17.94326 65.42631 1.000 44.88185 142 TYR D N 1
ATOM 4908 C CA . TYR C 1 142 ? 74.68458 18.58803 66.57247 1.000 44.87554 142 TYR D CA 1
ATOM 4909 C C . TYR C 1 142 ? 75.53645 19.77054 66.13042 1.000 45.73462 142 TYR D C 1
ATOM 4910 O O . TYR C 1 142 ? 75.49427 20.84052 66.74912 1.000 44.59346 142 TYR D O 1
ATOM 4919 N N . GLY C 1 143 ? 76.30919 19.59894 65.05466 1.000 45.15018 143 GLY D N 1
ATOM 4920 C CA . GLY C 1 143 ? 77.11773 20.69796 64.55306 1.000 37.81669 143 GLY D CA 1
ATOM 4921 C C . GLY C 1 143 ? 76.28215 21.83234 63.99230 1.000 40.84130 143 GLY D C 1
ATOM 4922 O O . GLY C 1 143 ? 76.64289 23.00476 64.12554 1.000 38.32837 143 GLY D O 1
ATOM 4923 N N . VAL C 1 144 ? 75.15867 21.50176 63.35222 1.000 41.85655 144 VAL D N 1
ATOM 4924 C CA . VAL C 1 144 ? 74.26542 22.53543 62.83998 1.000 39.63899 144 VAL D CA 1
ATOM 4925 C C . VAL C 1 144 ? 73.66195 23.33141 63.99021 1.000 41.05167 144 VAL D C 1
ATOM 4926 O O . VAL C 1 144 ? 73.58122 24.56473 63.93720 1.000 39.60797 144 VAL D O 1
ATOM 4930 N N . SER C 1 145 ? 73.23604 22.64169 65.05070 1.000 43.40035 145 SER D N 1
ATOM 4931 C CA . SER C 1 145 ? 72.69702 23.33564 66.21508 1.000 42.13129 145 SER D CA 1
ATOM 4932 C C . SER C 1 145 ? 73.77535 24.15852 66.90948 1.000 43.06539 145 SER D C 1
ATOM 4933 O O . SER C 1 145 ? 73.50865 25.27059 67.38135 1.000 39.90266 145 SER D O 1
ATOM 4936 N N . SER C 1 146 ? 75.00208 23.63101 66.97380 1.000 39.78407 146 SER D N 1
ATOM 4937 C CA . SER C 1 146 ? 76.11021 24.39943 67.53073 1.000 37.70538 146 SER D CA 1
ATOM 4938 C C . SER C 1 146 ? 76.41597 25.62968 66.68780 1.000 42.16709 146 SER D C 1
ATOM 4939 O O . SER C 1 146 ? 76.85800 26.65336 67.22255 1.000 43.17961 146 SER D O 1
ATOM 4942 N N . GLY C 1 147 ? 76.20371 25.54606 65.37120 1.000 44.75090 147 GLY D N 1
ATOM 4943 C CA . GLY C 1 147 ? 76.36844 26.71573 64.52616 1.000 41.88033 147 GLY D CA 1
ATOM 4944 C C . GLY C 1 147 ? 75.29719 27.76267 64.75245 1.000 39.77768 147 GLY D C 1
ATOM 4945 O O . GLY C 1 147 ? 75.56438 28.96285 64.64227 1.000 37.21742 147 GLY D O 1
ATOM 4946 N N . ALA C 1 148 ? 74.07255 27.33017 65.06131 1.000 36.57100 148 ALA D N 1
ATOM 4947 C CA . ALA C 1 148 ? 73.03463 28.28129 65.43922 1.000 42.17048 148 ALA D CA 1
ATOM 4948 C C . ALA C 1 148 ? 73.30510 28.87243 66.81430 1.000 45.38087 148 ALA D C 1
ATOM 4949 O O . ALA C 1 148 ? 72.96240 30.03270 67.06995 1.000 48.12665 148 ALA D O 1
ATOM 4951 N N . PHE C 1 149 ? 73.91432 28.08957 67.70694 1.000 42.14609 149 PHE D N 1
ATOM 4952 C CA . PHE C 1 149 ? 74.30899 28.60883 69.01125 1.000 43.34680 149 PHE D CA 1
ATOM 4953 C C . PHE C 1 149 ? 75.33437 29.72674 68.86681 1.000 44.68978 149 PHE D C 1
ATOM 4954 O O . PHE C 1 149 ? 75.27928 30.72911 69.58941 1.000 44.81605 149 PHE D O 1
ATOM 4962 N N . LEU C 1 150 ? 76.28092 29.56849 67.93661 1.000 46.17386 150 LEU D N 1
ATOM 4963 C CA . LEU C 1 150 ? 77.28012 30.60625 67.70215 1.000 44.85162 150 LEU D CA 1
ATOM 4964 C C . LEU C 1 150 ? 76.64496 31.87077 67.14100 1.000 45.19263 150 LEU D C 1
ATOM 4965 O O . LEU C 1 150 ? 77.04629 32.98426 67.50011 1.000 44.00677 150 LEU D O 1
ATOM 4970 N N . ALA C 1 151 ? 75.66053 31.71783 66.25057 1.000 45.41307 151 ALA D N 1
ATOM 4971 C CA . ALA C 1 151 ? 74.95859 32.87853 65.71362 1.000 40.61225 151 ALA D CA 1
ATOM 4972 C C . ALA C 1 151 ? 74.25619 33.65316 66.81917 1.000 39.79722 151 ALA D C 1
ATOM 4973 O O . ALA C 1 151 ? 74.26306 34.88903 66.82220 1.000 45.05772 151 ALA D O 1
ATOM 4975 N N . VAL C 1 152 ? 73.64679 32.94201 67.76936 1.000 40.00373 152 VAL D N 1
ATOM 4976 C CA . VAL C 1 152 ? 73.02519 33.60096 68.91522 1.000 41.52627 152 VAL D CA 1
ATOM 4977 C C . VAL C 1 152 ? 74.07718 34.34064 69.73421 1.000 43.68802 152 VAL D C 1
ATOM 4978 O O . VAL C 1 152 ? 73.90354 35.51339 70.08678 1.000 44.30094 152 VAL D O 1
ATOM 4982 N N . TYR C 1 153 ? 75.18789 33.66418 70.04569 1.000 41.54845 153 TYR D N 1
ATOM 4983 C CA . TYR C 1 153 ? 76.27675 34.31423 70.76942 1.000 42.73597 153 TYR D CA 1
ATOM 4984 C C . TYR C 1 153 ? 76.80994 35.52124 70.00732 1.000 45.62059 153 TYR D C 1
ATOM 4985 O O . TYR C 1 153 ? 77.13945 36.54894 70.61126 1.000 45.85296 153 TYR D O 1
ATOM 4994 N N . TYR C 1 154 ? 76.90780 35.41437 68.67968 1.000 45.17022 154 TYR D N 1
ATOM 4995 C CA . TYR C 1 154 ? 77.38559 36.53701 67.87739 1.000 46.34597 154 TYR D CA 1
ATOM 4996 C C . TYR C 1 154 ? 76.43087 37.72167 67.96563 1.000 45.76349 154 TYR D C 1
ATOM 4997 O O . TYR C 1 154 ? 76.85932 38.86991 68.12943 1.000 45.35821 154 TYR D O 1
ATOM 5006 N N . LEU C 1 155 ? 75.12748 37.46186 67.84375 1.000 44.48421 155 LEU D N 1
ATOM 5007 C CA . LEU C 1 155 ? 74.15400 38.54755 67.88411 1.000 42.56051 155 LEU D CA 1
ATOM 5008 C C . LEU C 1 155 ? 74.10804 39.19684 69.26161 1.000 44.07246 155 LEU D C 1
ATOM 5009 O O . LEU C 1 155 ? 73.95880 40.41874 69.37366 1.000 45.45432 155 LEU D O 1
ATOM 5014 N N . ILE C 1 156 ? 74.25014 38.39935 70.32029 1.000 44.18737 156 ILE D N 1
ATOM 5015 C CA . ILE C 1 156 ? 74.23468 38.94919 71.67206 1.000 47.31687 156 ILE D CA 1
ATOM 5016 C C . ILE C 1 156 ? 75.47528 39.80132 71.91710 1.000 46.98699 156 ILE D C 1
ATOM 5017 O O . ILE C 1 156 ? 75.38762 40.91910 72.43961 1.000 45.66690 156 ILE D O 1
ATOM 5022 N N . CYS C 1 157 ? 76.64557 39.29293 71.53602 1.000 45.94242 157 CYS D N 1
ATOM 5023 C CA . CYS C 1 157 ? 77.90946 39.96855 71.79812 1.000 47.95913 157 CYS D CA 1
ATOM 5024 C C . CYS C 1 157 ? 78.28282 40.99069 70.73236 1.000 50.35033 157 CYS D C 1
ATOM 5025 O O . CYS C 1 157 ? 79.31404 41.65571 70.87313 1.000 56.51025 157 CYS D O 1
ATOM 5028 N N . GLY C 1 158 ? 77.48036 41.14019 69.68172 1.000 45.87542 158 GLY D N 1
ATOM 5029 C CA . GLY C 1 158 ? 77.82667 42.01797 68.59018 1.000 43.82093 158 GLY D CA 1
ATOM 5030 C C . GLY C 1 158 ? 76.81560 43.12203 68.35982 1.000 51.46236 158 GLY D C 1
ATOM 5031 O O . GLY C 1 158 ? 76.84312 44.16976 69.01392 1.000 52.76841 158 GLY D O 1
ATOM 5032 N N . PRO C 1 159 ? 75.90102 42.90511 67.40971 1.000 49.26988 159 PRO D N 1
ATOM 5033 C CA . PRO C 1 159 ? 74.92624 43.96366 67.08334 1.000 49.38756 159 PRO D CA 1
ATOM 5034 C C . PRO C 1 159 ? 74.06840 44.37629 68.26670 1.000 51.84877 159 PRO D C 1
ATOM 5035 O O . PRO C 1 159 ? 73.90662 45.57600 68.52903 1.000 51.56919 159 PRO D O 1
ATOM 5039 N N . LEU C 1 160 ? 73.51355 43.40534 68.99587 1.000 51.90367 160 LEU D N 1
ATOM 5040 C CA . LEU C 1 160 ? 72.65258 43.72716 70.12729 1.000 49.97775 160 LEU D CA 1
ATOM 5041 C C . LEU C 1 160 ? 73.43259 44.39464 71.25427 1.000 53.02585 160 LEU D C 1
ATOM 5042 O O . LEU C 1 160 ? 72.86418 45.18757 72.01444 1.000 53.70064 160 LEU D O 1
ATOM 5047 N N . LEU C 1 161 ? 74.72752 44.09202 71.37814 1.000 48.69657 161 LEU D N 1
ATOM 5048 C CA . LEU C 1 161 ? 75.56032 44.78769 72.35306 1.000 52.63198 161 LEU D CA 1
ATOM 5049 C C . LEU C 1 161 ? 75.89667 46.19832 71.88499 1.000 54.58719 161 LEU D C 1
ATOM 5050 O O . LEU C 1 161 ? 75.95308 47.12872 72.69784 1.000 54.65506 161 LEU D O 1
ATOM 5055 N N . LEU C 1 162 ? 76.12398 46.37089 70.58003 1.000 49.95435 162 LEU D N 1
ATOM 5056 C CA . LEU C 1 162 ? 76.34586 47.70520 70.03210 1.000 53.92548 162 LEU D CA 1
ATOM 5057 C C . LEU C 1 162 ? 75.13261 48.59912 70.25180 1.000 51.99771 162 LEU D C 1
ATOM 5058 O O . LEU C 1 162 ? 75.27497 49.78151 70.58513 1.000 54.75453 162 LEU D O 1
ATOM 5063 N N . GLU C 1 163 ? 73.92795 48.05196 70.06972 1.000 51.64698 163 GLU D N 1
ATOM 5064 C CA . GLU C 1 163 ? 72.72271 48.85309 70.25489 1.000 57.03841 163 GLU D CA 1
ATOM 5065 C C . GLU C 1 163 ? 72.46196 49.14777 71.72571 1.000 57.70423 163 GLU D C 1
ATOM 5066 O O . GLU C 1 163 ? 71.82205 50.15487 72.04875 1.000 58.17680 163 GLU D O 1
ATOM 5072 N N . ALA C 1 164 ? 72.93867 48.28501 72.62652 1.000 52.58993 164 ALA D N 1
ATOM 5073 C CA . ALA C 1 164 ? 72.77130 48.54287 74.05221 1.000 51.44962 164 ALA D CA 1
ATOM 5074 C C . ALA C 1 164 ? 73.48619 49.82301 74.46438 1.000 54.56545 164 ALA D C 1
ATOM 5075 O O . ALA C 1 164 ? 72.93557 50.63542 75.21704 1.000 54.85284 164 ALA D O 1
ATOM 5077 N N . ARG C 1 165 ? 74.71081 50.02638 73.96902 1.000 54.71594 165 ARG D N 1
ATOM 5078 C CA . ARG C 1 165 ? 75.44987 51.24318 74.29056 1.000 58.34154 165 ARG D CA 1
ATOM 5079 C C . ARG C 1 165 ? 74.72195 52.48857 73.80378 1.000 61.40378 165 ARG D C 1
ATOM 5080 O O . ARG C 1 165 ? 74.80780 53.54538 74.43913 1.000 71.98866 165 ARG D O 1
ATOM 5088 N N . VAL C 1 166 ? 74.00204 52.38572 72.68426 1.000 64.32502 166 VAL D N 1
ATOM 5089 C CA . VAL C 1 166 ? 73.31865 53.54954 72.12873 1.000 64.72555 166 VAL D CA 1
ATOM 5090 C C . VAL C 1 166 ? 72.08447 53.90571 72.94742 1.000 66.06901 166 VAL D C 1
ATOM 5091 O O . VAL C 1 166 ? 71.74313 55.08759 73.08293 1.000 71.62426 166 VAL D O 1
ATOM 5095 N N . THR C 1 167 ? 71.40416 52.90643 73.51504 1.000 67.37804 167 THR D N 1
ATOM 5096 C CA . THR C 1 167 ? 70.14050 53.16336 74.20121 1.000 69.75399 167 THR D CA 1
ATOM 5097 C C . THR C 1 167 ? 70.34680 53.99862 75.46120 1.000 69.22483 167 THR D C 1
ATOM 5098 O O . THR C 1 167 ? 69.67408 55.01758 75.65719 1.000 74.03501 167 THR D O 1
ATOM 5102 N N . GLY C 1 168 ? 71.26464 53.58718 76.32659 1.000 61.41459 168 GLY D N 1
ATOM 5103 C CA . GLY C 1 168 ? 71.51287 54.34023 77.54344 1.000 66.53537 168 GLY D CA 1
ATOM 5104 C C . GLY C 1 168 ? 72.52937 53.63804 78.41548 1.000 60.30233 168 GLY D C 1
ATOM 5105 O O . GLY C 1 168 ? 72.89369 52.48022 78.18470 1.000 61.72178 168 GLY D O 1
ATOM 5106 N N . ALA C 1 169 ? 72.97958 54.36665 79.43880 1.000 53.46266 169 ALA D N 1
ATOM 5107 C CA . ALA C 1 169 ? 73.98408 53.82918 80.35021 1.000 57.82090 169 ALA D CA 1
ATOM 5108 C C . ALA C 1 169 ? 73.41984 52.68231 81.18082 1.000 59.02122 169 ALA D C 1
ATOM 5109 O O . ALA C 1 169 ? 74.02684 51.60797 81.26590 1.000 56.64746 169 ALA D O 1
ATOM 5111 N N . ASP C 1 170 ? 72.25686 52.89248 81.80450 1.000 57.55994 170 ASP D N 1
ATOM 5112 C CA . ASP C 1 170 ? 71.64770 51.83510 82.60713 1.000 54.53517 170 ASP D CA 1
ATOM 5113 C C . ASP C 1 170 ? 71.25386 50.64057 81.74725 1.000 52.21108 170 ASP D C 1
ATOM 5114 O O . ASP C 1 170 ? 71.41152 49.48708 82.16602 1.000 45.80804 170 ASP D O 1
ATOM 5119 N N . HIS C 1 171 ? 70.73567 50.89567 80.54212 1.000 54.43941 171 HIS D N 1
ATOM 5120 C CA . HIS C 1 171 ? 70.38632 49.79972 79.64341 1.000 49.51922 171 HIS D CA 1
ATOM 5121 C C . HIS C 1 171 ? 71.62294 49.01997 79.21880 1.000 48.37049 171 HIS D C 1
ATOM 5122 O O . HIS C 1 171 ? 71.58213 47.78838 79.12131 1.000 49.87336 171 HIS D O 1
ATOM 5129 N N . ARG C 1 172 ? 72.73110 49.71925 78.96293 1.000 46.76722 172 ARG D N 1
ATOM 5130 C CA . ARG C 1 172 ? 73.97680 49.03348 78.63873 1.000 49.49792 172 ARG D CA 1
ATOM 5131 C C . ARG C 1 172 ? 74.44769 48.17703 79.80722 1.000 52.47973 172 ARG D C 1
ATOM 5132 O O . ARG C 1 172 ? 74.87088 47.03086 79.61681 1.000 49.94548 172 ARG D O 1
ATOM 5140 N N . ARG C 1 173 ? 74.37571 48.71763 81.02744 1.000 55.94250 173 ARG D N 1
ATOM 5141 C CA . ARG C 1 173 ? 74.82542 47.97792 82.20343 1.000 46.14500 173 ARG D CA 1
ATOM 5142 C C . ARG C 1 173 ? 73.92780 46.77775 82.47984 1.000 44.34019 173 ARG D C 1
ATOM 5143 O O . ARG C 1 173 ? 74.41683 45.67883 82.76729 1.000 45.36865 173 ARG D O 1
ATOM 5151 N N . LEU C 1 174 ? 72.60826 46.96648 82.39678 1.000 42.20915 174 LEU D N 1
ATOM 5152 C CA . LEU C 1 174 ? 71.69681 45.84729 82.61159 1.000 42.59505 174 LEU D CA 1
ATOM 5153 C C . LEU C 1 174 ? 71.84816 44.79621 81.51896 1.000 47.69061 174 LEU D C 1
ATOM 5154 O O . LEU C 1 174 ? 71.74077 43.59285 81.78532 1.000 46.57615 174 LEU D O 1
ATOM 5159 N N . TYR C 1 175 ? 72.10344 45.22973 80.28203 1.000 49.55077 175 TYR D N 1
ATOM 5160 C CA . TYR C 1 175 ? 72.29093 44.27760 79.19257 1.000 44.83005 175 TYR D CA 1
ATOM 5161 C C . TYR C 1 175 ? 73.57376 43.47545 79.37699 1.000 47.82816 175 TYR D C 1
ATOM 5162 O O . TYR C 1 175 ? 73.56828 42.24457 79.26114 1.000 50.07371 175 TYR D O 1
ATOM 5171 N N . LEU C 1 176 ? 74.68803 44.15749 79.65521 1.000 48.04735 176 LEU D N 1
ATOM 5172 C CA . LEU C 1 176 ? 75.94390 43.45150 79.89227 1.000 55.16321 176 LEU D CA 1
ATOM 5173 C C . LEU C 1 176 ? 75.81970 42.47971 81.05779 1.000 53.79366 176 LEU D C 1
ATOM 5174 O O . LEU C 1 176 ? 76.37072 41.37371 81.01512 1.000 53.91773 176 LEU D O 1
ATOM 5179 N N . ARG C 1 177 ? 75.09165 42.87136 82.10438 1.000 52.58388 177 ARG D N 1
ATOM 5180 C CA . ARG C 1 177 ? 74.94982 42.00911 83.27171 1.000 47.42607 177 ARG D CA 1
ATOM 5181 C C . ARG C 1 177 ? 74.14990 40.75631 82.93403 1.000 49.25904 177 ARG D C 1
ATOM 5182 O O . ARG C 1 177 ? 74.55182 39.63902 83.27777 1.000 45.94394 177 ARG D O 1
ATOM 5190 N N . ASN C 1 178 ? 73.01515 40.92221 82.25074 1.000 46.06429 178 ASN D N 1
ATOM 5191 C CA . ASN C 1 178 ? 72.15945 39.78278 81.93936 1.000 47.27301 178 ASN D CA 1
ATOM 5192 C C . ASN C 1 178 ? 72.71993 38.92655 80.81016 1.000 49.03306 178 ASN D C 1
ATOM 5193 O O . ASN C 1 178 ? 72.52999 37.70496 80.81560 1.000 49.17371 178 ASN D O 1
ATOM 5198 N N . ALA C 1 179 ? 73.40602 39.53597 79.84034 1.000 48.70594 179 ALA D N 1
ATOM 5199 C CA . ALA C 1 179 ? 73.88319 38.77161 78.69206 1.000 43.35024 179 ALA D CA 1
ATOM 5200 C C . ALA C 1 179 ? 75.00323 37.81315 79.08060 1.000 43.40390 179 ALA D C 1
ATOM 5201 O O . ALA C 1 179 ? 75.08208 36.69977 78.54949 1.000 43.63594 179 ALA D O 1
ATOM 5203 N N . VAL C 1 180 ? 75.87878 38.21903 80.00301 1.000 44.55784 180 VAL D N 1
ATOM 5204 C CA . VAL C 1 180 ? 76.98995 37.34888 80.37747 1.000 46.52082 180 VAL D CA 1
ATOM 5205 C C . VAL C 1 180 ? 76.49834 36.18633 81.23375 1.000 47.27270 180 VAL D C 1
ATOM 5206 O O . VAL C 1 180 ? 76.94373 35.04475 81.06386 1.000 49.72432 180 VAL D O 1
ATOM 5210 N N . VAL C 1 181 ? 75.56754 36.44928 82.15582 1.000 47.73440 181 VAL D N 1
ATOM 5211 C CA . VAL C 1 181 ? 75.03768 35.38401 83.00264 1.000 41.16978 181 VAL D CA 1
ATOM 5212 C C . VAL C 1 181 ? 74.29509 34.35832 82.15850 1.000 46.27025 181 VAL D C 1
ATOM 5213 O O . VAL C 1 181 ? 74.43334 33.14582 82.36137 1.000 48.08444 181 VAL D O 1
ATOM 5217 N N . LEU C 1 182 ? 73.50723 34.82765 81.18871 1.000 45.26300 182 LEU D N 1
ATOM 5218 C CA . LEU C 1 182 ? 72.79971 33.91331 80.29991 1.000 43.95284 182 LEU D CA 1
ATOM 5219 C C . LEU C 1 182 ? 73.77563 33.09294 79.46331 1.000 41.07864 182 LEU D C 1
ATOM 5220 O O . LEU C 1 182 ? 73.59244 31.88166 79.29226 1.000 38.82176 182 LEU D O 1
ATOM 5225 N N . SER C 1 183 ? 74.82548 33.73528 78.94343 1.000 44.34128 183 SER D N 1
ATOM 5226 C CA . SER C 1 183 ? 75.77221 33.04054 78.07434 1.000 44.30928 183 SER D CA 1
ATOM 5227 C C . SER C 1 183 ? 76.47064 31.90196 78.80648 1.000 45.12436 183 SER D C 1
ATOM 5228 O O . SER C 1 183 ? 76.67075 30.82083 78.24058 1.000 45.86905 183 SER D O 1
ATOM 5231 N N . VAL C 1 184 ? 76.84742 32.12455 80.06684 1.000 47.52140 184 VAL D N 1
ATOM 5232 C CA . VAL C 1 184 ? 77.52117 31.08278 80.83810 1.000 45.36185 184 VAL D CA 1
ATOM 5233 C C . VAL C 1 184 ? 76.59144 29.89708 81.06992 1.000 46.49621 184 VAL D C 1
ATOM 5234 O O . VAL C 1 184 ? 77.00553 28.73505 80.96881 1.000 46.07197 184 VAL D O 1
ATOM 5238 N N . ILE C 1 185 ? 75.32003 30.16855 81.37280 1.000 45.50319 185 ILE D N 1
ATOM 5239 C CA . ILE C 1 185 ? 74.37861 29.09346 81.67742 1.000 44.03907 185 ILE D CA 1
ATOM 5240 C C . ILE C 1 185 ? 74.05567 28.28865 80.42388 1.000 43.85075 185 ILE D C 1
ATOM 5241 O O . ILE C 1 185 ? 74.07944 27.05196 80.43961 1.000 43.58069 185 ILE D O 1
ATOM 5246 N N . TRP C 1 186 ? 73.74579 28.97773 79.32011 1.000 44.90605 186 TRP D N 1
ATOM 5247 C CA . TRP C 1 186 ? 73.36192 28.28414 78.09260 1.000 45.94068 186 TRP D CA 1
ATOM 5248 C C . TRP C 1 186 ? 74.49751 27.43447 77.53926 1.000 45.34601 186 TRP D C 1
ATOM 5249 O O . TRP C 1 186 ? 74.24654 26.42588 76.86970 1.000 45.22470 186 TRP D O 1
ATOM 5260 N N . PHE C 1 187 ? 75.74644 27.82586 77.80303 1.000 47.34792 187 PHE D N 1
ATOM 5261 C CA . PHE C 1 187 ? 76.89105 27.08585 77.28184 1.000 47.90428 187 PHE D CA 1
ATOM 5262 C C . PHE C 1 187 ? 76.91188 25.64587 77.78326 1.000 52.72570 187 PHE D C 1
ATOM 5263 O O . PHE C 1 187 ? 77.40833 24.75398 77.08578 1.000 51.16737 187 PHE D O 1
ATOM 5271 N N . LEU C 1 188 ? 76.37629 25.39591 78.97927 1.000 51.46610 188 LEU D N 1
ATOM 5272 C CA . LEU C 1 188 ? 76.38483 24.05579 79.55193 1.000 48.56828 188 LEU D CA 1
ATOM 5273 C C . LEU C 1 188 ? 75.31605 23.14355 78.96343 1.000 47.51910 188 LEU D C 1
ATOM 5274 O O . LEU C 1 188 ? 75.33890 21.93912 79.24123 1.000 41.07790 188 LEU D O 1
ATOM 5279 N N . TYR C 1 189 ? 74.38063 23.68021 78.16750 1.000 45.85316 189 TYR D N 1
ATOM 5280 C CA . TYR C 1 189 ? 73.36649 22.82018 77.55780 1.000 38.33778 189 TYR D CA 1
ATOM 5281 C C . TYR C 1 189 ? 73.96224 21.88906 76.50841 1.000 42.86607 189 TYR D C 1
ATOM 5282 O O . TYR C 1 189 ? 73.74859 20.66796 76.60970 1.000 41.83542 189 TYR D O 1
ATOM 5291 N N . PRO C 1 190 ? 74.69868 22.36293 75.49395 1.000 40.88636 190 PRO D N 1
ATOM 5292 C CA . PRO C 1 190 ? 75.32266 21.41238 74.55758 1.000 42.50133 190 PRO D CA 1
ATOM 5293 C C . PRO C 1 190 ? 76.34063 20.49414 75.20976 1.000 41.65454 190 PRO D C 1
ATOM 5294 O O . PRO C 1 190 ? 76.59465 19.40613 74.67764 1.000 40.45944 190 PRO D O 1
ATOM 5298 N N . VAL C 1 191 ? 76.93158 20.89146 76.34045 1.000 45.26766 191 VAL D N 1
ATOM 5299 C CA . VAL C 1 191 ? 77.86776 20.01031 77.03260 1.000 43.56317 191 VAL D CA 1
ATOM 5300 C C . VAL C 1 191 ? 77.13451 18.81041 77.61804 1.000 44.93299 191 VAL D C 1
ATOM 5301 O O . VAL C 1 191 ? 77.60068 17.66986 77.50988 1.000 47.59639 191 VAL D O 1
ATOM 5305 N N . ASN C 1 192 ? 75.97316 19.04248 78.23972 1.000 45.99754 192 ASN D N 1
ATOM 5306 C CA . ASN C 1 192 ? 75.17596 17.92744 78.74091 1.000 43.09852 192 ASN D CA 1
ATOM 5307 C C . ASN C 1 192 ? 74.65236 17.06002 77.60477 1.000 44.02761 192 ASN D C 1
ATOM 5308 O O . ASN C 1 192 ? 74.53957 15.83905 77.75794 1.000 45.98944 192 ASN D O 1
ATOM 5313 N N . PHE C 1 193 ? 74.31973 17.66621 76.46428 1.000 42.36873 193 PHE D N 1
ATOM 5314 C CA . PHE C 1 193 ? 73.93328 16.87097 75.30506 1.000 42.95961 193 PHE D CA 1
ATOM 5315 C C . PHE C 1 193 ? 75.10031 16.02748 74.81024 1.000 45.87861 193 PHE D C 1
ATOM 5316 O O . PHE C 1 193 ? 74.92350 14.85108 74.47279 1.000 46.87660 193 PHE D O 1
ATOM 5324 N N . LEU C 1 194 ? 76.29896 16.61491 74.75855 1.000 43.44557 194 LEU D N 1
ATOM 5325 C CA . LEU C 1 194 ? 77.44883 15.91722 74.19179 1.000 46.08079 194 LEU D CA 1
ATOM 5326 C C . LEU C 1 194 ? 77.80495 14.67838 75.00364 1.000 45.49396 194 LEU D C 1
ATOM 5327 O O . LEU C 1 194 ? 78.10860 13.62245 74.43743 1.000 48.06040 194 LEU D O 1
ATOM 5332 N N . LEU C 1 195 ? 77.75857 14.78022 76.32965 1.000 42.32956 195 LEU D N 1
ATOM 5333 C CA . LEU C 1 195 ? 78.17582 13.68731 77.19571 1.000 47.32602 195 LEU D CA 1
ATOM 5334 C C . LEU C 1 195 ? 77.01676 12.84687 77.71910 1.000 48.11365 195 LEU D C 1
ATOM 5335 O O . LEU C 1 195 ? 77.25969 11.77449 78.28324 1.000 48.85023 195 LEU D O 1
ATOM 5340 N N . GLY C 1 196 ? 75.77603 13.29207 77.53725 1.000 44.95164 196 GLY D N 1
ATOM 5341 C CA . GLY C 1 196 ? 74.62495 12.61328 78.09201 1.000 45.18499 196 GLY D CA 1
ATOM 5342 C C . GLY C 1 196 ? 74.12954 11.47400 77.21939 1.000 54.38716 196 GLY D C 1
ATOM 5343 O O . GLY C 1 196 ? 74.76473 11.05878 76.24842 1.000 48.37378 196 GLY D O 1
ATOM 5344 N N . ASN C 1 197 ? 72.94557 10.96984 77.58277 1.000 54.10798 197 ASN D N 1
ATOM 5345 C CA . ASN C 1 197 ? 72.40303 9.78296 76.92908 1.000 55.18009 197 ASN D CA 1
ATOM 5346 C C . ASN C 1 197 ? 72.05219 10.04337 75.46718 1.000 56.12823 197 ASN D C 1
ATOM 5347 O O . ASN C 1 197 ? 72.14863 9.13382 74.63455 1.000 58.00601 197 ASN D O 1
ATOM 5352 N N . GLU C 1 198 ? 71.64286 11.26501 75.13180 1.000 51.08540 198 GLU D N 1
ATOM 5353 C CA . GLU C 1 198 ? 71.34153 11.61103 73.74731 1.000 54.09272 198 GLU D CA 1
ATOM 5354 C C . GLU C 1 198 ? 72.58244 11.97462 72.94110 1.000 54.16790 198 GLU D C 1
ATOM 5355 O O . GLU C 1 198 ? 72.44535 12.41941 71.79756 1.000 52.03859 198 GLU D O 1
ATOM 5361 N N . GLY C 1 199 ? 73.77654 11.79840 73.50424 1.000 54.61097 199 GLY D N 1
ATOM 5362 C CA . GLY C 1 199 ? 75.00786 12.08613 72.79615 1.000 49.61148 199 GLY D CA 1
ATOM 5363 C C . GLY C 1 199 ? 76.01079 10.95240 72.86963 1.000 59.02717 199 GLY D C 1
ATOM 5364 O O . GLY C 1 199 ? 75.73552 9.84285 72.40203 1.000 57.29535 199 GLY D O 1
ATOM 5365 N N . LEU C 1 200 ? 77.17997 11.21684 73.46059 1.000 52.97930 200 LEU D N 1
ATOM 5366 C CA . LEU C 1 200 ? 78.22051 10.20021 73.56692 1.000 50.18654 200 LEU D CA 1
ATOM 5367 C C . LEU C 1 200 ? 77.92695 9.16269 74.64150 1.000 52.21718 200 LEU D C 1
ATOM 5368 O O . LEU C 1 200 ? 78.46323 8.05027 74.57586 1.000 53.17876 200 LEU D O 1
ATOM 5373 N N . GLY C 1 201 ? 77.10115 9.49645 75.62547 1.000 57.90674 201 GLY D N 1
ATOM 5374 C CA . GLY C 1 201 ? 76.77218 8.54361 76.66650 1.000 50.02364 201 GLY D CA 1
ATOM 5375 C C . GLY C 1 201 ? 77.81301 8.41127 77.75600 1.000 52.78528 201 GLY D C 1
ATOM 5376 O O . GLY C 1 201 ? 78.05013 7.30046 78.24904 1.000 53.34176 201 GLY D O 1
ATOM 5377 N N . GLN C 1 202 ? 78.45144 9.51817 78.14806 1.000 50.03947 202 GLN D N 1
ATOM 5378 C CA . GLN C 1 202 ? 79.35983 9.47723 79.29174 1.000 51.97565 202 GLN D CA 1
ATOM 5379 C C . GLN C 1 202 ? 78.60735 9.14962 80.57634 1.000 56.94942 202 GLN D C 1
ATOM 5380 O O . GLN C 1 202 ? 79.10365 8.39615 81.42254 1.000 56.76442 202 GLN D O 1
ATOM 5386 N N . TRP C 1 203 ? 77.40835 9.70643 80.73884 1.000 53.18352 203 TRP D N 1
ATOM 5387 C CA . TRP C 1 203 ? 76.51893 9.35604 81.83494 1.000 51.98442 203 TRP D CA 1
ATOM 5388 C C . TRP C 1 203 ? 75.14302 9.01890 81.27791 1.000 45.07923 203 TRP D C 1
ATOM 5389 O O . TRP C 1 203 ? 74.76150 9.48324 80.20067 1.000 44.85050 203 TRP D O 1
ATOM 5400 N N . GLY C 1 204 ? 74.40570 8.20288 82.02411 1.000 49.33307 204 GLY D N 1
ATOM 5401 C CA . GLY C 1 204 ? 73.15205 7.65461 81.55713 1.000 40.14901 204 GLY D CA 1
ATOM 5402 C C . GLY C 1 204 ? 72.03739 8.68606 81.49131 1.000 43.57495 204 GLY D C 1
ATOM 5403 O O . GLY C 1 204 ? 72.23670 9.89738 81.59730 1.000 44.01346 204 GLY D O 1
ATOM 5404 N N . GLY C 1 205 ? 70.81990 8.16590 81.31690 1.000 45.08293 205 GLY D N 1
ATOM 5405 C CA . GLY C 1 205 ? 69.66353 9.02902 81.15109 1.000 41.83358 205 GLY D CA 1
ATOM 5406 C C . GLY C 1 205 ? 69.27592 9.78606 82.40494 1.000 43.22971 205 GLY D C 1
ATOM 5407 O O . GLY C 1 205 ? 68.82472 10.93223 82.32295 1.000 47.86397 205 GLY D O 1
ATOM 5408 N N . THR C 1 206 ? 69.43380 9.16474 83.57616 1.000 44.58646 206 THR D N 1
ATOM 5409 C CA . THR C 1 206 ? 69.07207 9.83575 84.82232 1.000 47.57626 206 THR D CA 1
ATOM 5410 C C . THR C 1 206 ? 69.93075 11.07471 85.04735 1.000 47.59958 206 THR D C 1
ATOM 5411 O O . THR C 1 206 ? 69.41775 12.14732 85.38892 1.000 44.66388 206 THR D O 1
ATOM 5415 N N . ALA C 1 207 ? 71.24530 10.94789 84.85132 1.000 41.76723 207 ALA D N 1
ATOM 5416 C CA . ALA C 1 207 ? 72.12347 12.10297 85.00505 1.000 49.07454 207 ALA D CA 1
ATOM 5417 C C . ALA C 1 207 ? 71.83887 13.15949 83.94380 1.000 47.49915 207 ALA D C 1
ATOM 5418 O O . ALA C 1 207 ? 71.89898 14.36189 84.22679 1.000 48.15927 207 ALA D O 1
ATOM 5420 N N . THR C 1 208 ? 71.52861 12.73080 82.71809 1.000 38.76666 208 THR D N 1
ATOM 5421 C CA . THR C 1 208 ? 71.18084 13.67865 81.66366 1.000 43.57532 208 THR D CA 1
ATOM 5422 C C . THR C 1 208 ? 69.93958 14.47991 82.03708 1.000 42.21457 208 THR D C 1
ATOM 5423 O O . THR C 1 208 ? 69.93229 15.71406 81.95252 1.000 40.17984 208 THR D O 1
ATOM 5427 N N . THR C 1 209 ? 68.87787 13.78704 82.45927 1.000 43.18883 209 THR D N 1
ATOM 5428 C CA . THR C 1 209 ? 67.64199 14.46486 82.83904 1.000 44.33239 209 THR D CA 1
ATOM 5429 C C . THR C 1 209 ? 67.85981 15.38131 84.03725 1.000 45.70317 209 THR D C 1
ATOM 5430 O O . THR C 1 209 ? 67.34140 16.50443 84.07179 1.000 41.81242 209 THR D O 1
ATOM 5434 N N . ALA C 1 210 ? 68.63039 14.91974 85.02754 1.000 42.10254 210 ALA D N 1
ATOM 5435 C CA . ALA C 1 210 ? 68.88019 15.72895 86.21594 1.000 42.45867 210 ALA D CA 1
ATOM 5436 C C . ALA C 1 210 ? 69.62641 17.01209 85.87150 1.000 45.06288 210 ALA D C 1
ATOM 5437 O O . ALA C 1 210 ? 69.26794 18.09349 86.35351 1.000 42.25067 210 ALA D O 1
ATOM 5439 N N . ILE C 1 211 ? 70.66980 16.91234 85.04207 1.000 42.48488 211 ILE D N 1
ATOM 5440 C CA . ILE C 1 211 ? 71.43641 18.09663 84.66406 1.000 42.25916 211 ILE D CA 1
ATOM 5441 C C . ILE C 1 211 ? 70.57818 19.05456 83.84563 1.000 42.29686 211 ILE D C 1
ATOM 5442 O O . ILE C 1 211 ? 70.63199 20.27501 84.04093 1.000 43.99026 211 ILE D O 1
ATOM 5447 N N . TYR C 1 212 ? 69.77074 18.52447 82.92250 1.000 38.67081 212 TYR D N 1
ATOM 5448 C CA . TYR C 1 212 ? 68.82677 19.37450 82.20155 1.000 41.63728 212 TYR D CA 1
ATOM 5449 C C . TYR C 1 212 ? 67.86092 20.05893 83.16128 1.000 40.97944 212 TYR D C 1
ATOM 5450 O O . TYR C 1 212 ? 67.52073 21.23457 82.97930 1.000 42.21202 212 TYR D O 1
ATOM 5459 N N . THR C 1 213 ? 67.40951 19.33775 84.19041 1.000 39.33506 213 THR D N 1
ATOM 5460 C CA . THR C 1 213 ? 66.50772 19.92832 85.17503 1.000 41.84712 213 THR D CA 1
ATOM 5461 C C . THR C 1 213 ? 67.17457 21.09234 85.89674 1.000 43.41894 213 THR D C 1
ATOM 5462 O O . THR C 1 213 ? 66.62596 22.19919 85.95218 1.000 42.13372 213 THR D O 1
ATOM 5466 N N . LEU C 1 214 ? 68.37089 20.85990 86.44619 1.000 41.93172 214 LEU D N 1
ATOM 5467 C CA . LEU C 1 214 ? 69.08533 21.91455 87.16009 1.000 39.46748 214 LEU D CA 1
ATOM 5468 C C . LEU C 1 214 ? 69.38861 23.09798 86.24932 1.000 41.80694 214 LEU D C 1
ATOM 5469 O O . LEU C 1 214 ? 69.25917 24.25590 86.66452 1.000 41.36115 214 LEU D O 1
ATOM 5474 N N . LEU C 1 215 ? 69.79221 22.82848 85.00393 1.000 40.25874 215 LEU D N 1
ATOM 5475 C CA . LEU C 1 215 ? 70.05827 23.90898 84.05685 1.000 40.56264 215 LEU D CA 1
ATOM 5476 C C . LEU C 1 215 ? 68.80978 24.74819 83.81517 1.000 37.74410 215 LEU D C 1
ATOM 5477 O O . LEU C 1 215 ? 68.86784 25.98370 83.81174 1.000 38.18886 215 LEU D O 1
ATOM 5482 N N . ASP C 1 216 ? 67.66585 24.08997 83.61374 1.000 36.35625 216 ASP D N 1
ATOM 5483 C CA . ASP C 1 216 ? 66.42742 24.82276 83.37101 1.000 40.40505 216 ASP D CA 1
ATOM 5484 C C . ASP C 1 216 ? 66.03495 25.66073 84.57950 1.000 40.77681 216 ASP D C 1
ATOM 5485 O O . ASP C 1 216 ? 65.57424 26.79794 84.42846 1.000 44.53677 216 ASP D O 1
ATOM 5490 N N . LEU C 1 217 ? 66.20250 25.11558 85.78869 1.000 39.47992 217 LEU D N 1
ATOM 5491 C CA . LEU C 1 217 ? 65.99481 25.92036 86.98931 1.000 40.56772 217 LEU D CA 1
ATOM 5492 C C . LEU C 1 217 ? 66.97366 27.08503 87.05659 1.000 40.86078 217 LEU D C 1
ATOM 5493 O O . LEU C 1 217 ? 66.63855 28.14886 87.59071 1.000 35.75242 217 LEU D O 1
ATOM 5498 N N . ALA C 1 218 ? 68.18177 26.90686 86.51887 1.000 43.46827 218 ALA D N 1
ATOM 5499 C CA . ALA C 1 218 ? 69.16499 27.98421 86.53335 1.000 43.92331 218 ALA D CA 1
ATOM 5500 C C . ALA C 1 218 ? 68.82970 29.05410 85.49936 1.000 40.29074 218 ALA D C 1
ATOM 5501 O O . ALA C 1 218 ? 68.77803 30.24714 85.81930 1.000 37.40334 218 ALA D O 1
ATOM 5503 N N . SER C 1 219 ? 68.58540 28.64563 84.25456 1.000 33.59020 219 SER D N 1
ATOM 5504 C CA . SER C 1 219 ? 68.37711 29.60322 83.17417 1.000 37.85339 219 SER D CA 1
ATOM 5505 C C . SER C 1 219 ? 67.00515 30.26481 83.20863 1.000 37.51314 219 SER D C 1
ATOM 5506 O O . SER C 1 219 ? 66.81490 31.29002 82.54538 1.000 40.30676 219 SER D O 1
ATOM 5509 N N . LYS C 1 220 ? 66.05052 29.71571 83.95705 1.000 40.61367 221 LYS D N 1
ATOM 5510 C CA . LYS C 1 220 ? 64.69495 30.25123 83.99741 1.000 39.78246 221 LYS D CA 1
ATOM 5511 C C . LYS C 1 220 ? 64.31729 30.82922 85.35231 1.000 38.26480 221 LYS D C 1
ATOM 5512 O O . LYS C 1 220 ? 63.86182 31.97316 85.42899 1.000 39.40678 221 LYS D O 1
ATOM 5518 N N . ALA C 1 221 ? 64.48751 30.06366 86.43046 1.000 42.58423 222 ALA D N 1
ATOM 5519 C CA . ALA C 1 221 ? 64.12536 30.55118 87.75761 1.000 39.85404 222 ALA D CA 1
ATOM 5520 C C . ALA C 1 221 ? 65.20646 31.46385 88.32654 1.000 40.16125 222 ALA D C 1
ATOM 5521 O O . ALA C 1 221 ? 64.95517 32.63995 88.61081 1.000 42.67330 222 ALA D O 1
ATOM 5523 N N . ALA C 1 222 ? 66.42150 30.93582 88.49270 1.000 40.27647 223 ALA D N 1
ATOM 5524 C CA . ALA C 1 222 ? 67.49992 31.72079 89.08751 1.000 38.13652 223 ALA D CA 1
ATOM 5525 C C . ALA C 1 222 ? 67.84013 32.92912 88.22422 1.000 37.81304 223 ALA D C 1
ATOM 5526 O O . ALA C 1 222 ? 67.92024 34.05909 88.71952 1.000 38.57020 223 ALA D O 1
ATOM 5528 N N . TYR C 1 223 ? 68.04712 32.70810 86.92379 1.000 41.76363 224 TYR D N 1
ATOM 5529 C CA . TYR C 1 223 ? 68.31506 33.82373 86.02336 1.000 42.99078 224 TYR D CA 1
ATOM 5530 C C . TYR C 1 223 ? 67.10360 34.73825 85.89198 1.000 45.66405 224 T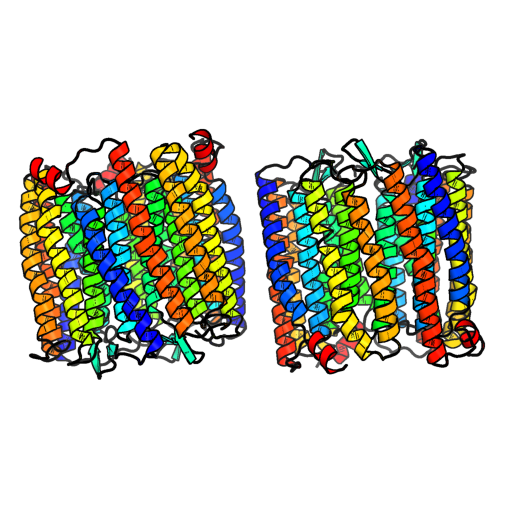YR D C 1
ATOM 5531 O O . TYR C 1 223 ? 67.25915 35.95444 85.73376 1.000 42.79028 224 TYR D O 1
ATOM 5540 N N . GLY C 1 224 ? 65.89610 34.17518 85.95707 1.000 46.60384 225 GLY D N 1
ATOM 5541 C CA . GLY C 1 224 ? 64.70084 34.99306 85.83235 1.000 47.53947 225 GLY D CA 1
ATOM 5542 C C . GLY C 1 224 ? 64.58459 36.03612 86.92662 1.000 47.53866 225 GLY D C 1
ATOM 5543 O O . GLY C 1 224 ? 64.27161 37.19878 86.65875 1.000 45.03083 225 GLY D O 1
ATOM 5544 N N . PHE C 1 225 ? 64.84049 35.63988 88.17427 1.000 43.11454 226 PHE D N 1
ATOM 5545 C CA . PHE C 1 225 ? 64.80233 36.60752 89.26314 1.000 41.88484 226 PHE D CA 1
ATOM 5546 C C . PHE C 1 225 ? 66.04188 37.48722 89.27568 1.000 42.81732 226 PHE D C 1
ATOM 5547 O O . PHE C 1 225 ? 65.97893 38.63164 89.73526 1.000 42.16586 226 PHE D O 1
ATOM 5555 N N . PHE C 1 226 ? 67.16714 36.97894 88.77398 1.000 41.37594 227 PHE D N 1
ATOM 5556 C CA . PHE C 1 226 ? 68.32449 37.83537 88.54736 1.000 39.80443 227 PHE D CA 1
ATOM 5557 C C . PHE C 1 226 ? 68.01105 38.89522 87.49824 1.000 42.68777 227 PHE D C 1
ATOM 5558 O O . PHE C 1 226 ? 68.31611 40.07943 87.68117 1.000 44.10139 227 PHE D O 1
ATOM 5566 N N . ALA C 1 227 ? 67.37556 38.48573 86.39724 1.000 40.93933 228 ALA D N 1
ATOM 5567 C CA . ALA C 1 227 ? 67.08176 39.41498 85.31049 1.000 42.02123 228 ALA D CA 1
ATOM 5568 C C . ALA C 1 227 ? 65.98860 40.40398 85.69881 1.000 38.40395 228 ALA D C 1
ATOM 5569 O O . ALA C 1 227 ? 66.11570 41.60946 85.45211 1.000 35.30313 228 ALA D O 1
ATOM 5571 N N . ILE C 1 228 ? 64.90293 39.91551 86.30661 1.000 35.31330 229 ILE D N 1
ATOM 5572 C CA . ILE C 1 228 ? 63.76243 40.79029 86.56377 1.000 35.79636 229 ILE D CA 1
ATOM 5573 C C . ILE C 1 228 ? 64.05979 41.76951 87.69612 1.000 39.13690 229 ILE D C 1
ATOM 5574 O O . ILE C 1 228 ? 63.50363 42.87416 87.72703 1.000 40.05467 229 ILE D O 1
ATOM 5579 N N . THR C 1 229 ? 64.93504 41.40094 88.63646 1.000 38.74423 230 THR D N 1
ATOM 5580 C CA . THR C 1 229 ? 65.34788 42.35956 89.65788 1.000 40.54483 230 THR D CA 1
ATOM 5581 C C . THR C 1 229 ? 66.17408 43.48486 89.04899 1.000 41.21039 230 THR D C 1
ATOM 5582 O O . THR C 1 229 ? 66.08155 44.63773 89.48616 1.000 47.75142 230 THR D O 1
ATOM 5586 N N . GLY C 1 230 ? 66.99185 43.16963 88.04363 1.000 38.52408 231 GLY D N 1
ATOM 5587 C CA . GLY C 1 230 ? 67.70464 44.21714 87.33295 1.000 38.81037 231 GLY D CA 1
ATOM 5588 C C . GLY C 1 230 ? 66.77326 45.12477 86.55388 1.000 40.97214 231 GLY D C 1
ATOM 5589 O O . GLY C 1 230 ? 67.00139 46.33482 86.46582 1.000 38.05042 231 GLY D O 1
ATOM 5590 N N . VAL C 1 231 ? 65.71627 44.55369 85.96940 1.000 41.69720 232 VAL D N 1
ATOM 5591 C CA . VAL C 1 231 ? 64.69052 45.37223 85.32803 1.000 40.10144 232 VAL D CA 1
ATOM 5592 C C . VAL C 1 231 ? 64.02491 46.27866 86.35523 1.000 41.09486 232 VAL D C 1
ATOM 5593 O O . VAL C 1 231 ? 63.78028 47.46386 86.09691 1.000 40.28901 232 VAL D O 1
ATOM 5597 N N . ARG C 1 232 ? 63.74024 45.74012 87.54387 1.000 41.75748 233 ARG D N 1
ATOM 5598 C CA . ARG C 1 232 ? 63.14184 46.54707 88.60197 1.000 45.81710 233 ARG D CA 1
ATOM 5599 C C . ARG C 1 232 ? 64.07516 47.67284 89.02933 1.000 45.69153 233 ARG D C 1
ATOM 5600 O O . ARG C 1 232 ? 63.64267 48.81966 89.19267 1.000 48.82853 233 ARG D O 1
ATOM 5608 N N . ALA C 1 233 ? 65.36258 47.36538 89.20769 1.000 46.00619 234 ALA D N 1
ATOM 5609 C CA . ALA C 1 233 ? 66.31318 48.37823 89.65620 1.000 41.00909 234 ALA D CA 1
ATOM 5610 C C . ALA C 1 233 ? 66.50306 49.46674 88.60685 1.000 46.85120 234 ALA D C 1
ATOM 5611 O O . ALA C 1 233 ? 66.53454 50.65753 88.94089 1.000 47.33446 234 ALA D O 1
ATOM 5613 N N . LEU C 1 234 ? 66.63501 49.07885 87.33367 1.000 45.72764 235 LEU D N 1
ATOM 5614 C CA . LEU C 1 234 ? 66.74051 50.06835 86.26504 1.000 42.09168 235 LEU D CA 1
ATOM 5615 C C . LEU C 1 234 ? 65.49576 50.94265 86.20355 1.000 46.54429 235 LEU D C 1
ATOM 5616 O O . LEU C 1 234 ? 65.58720 52.15297 85.96632 1.000 47.96819 235 LEU D O 1
ATOM 5621 N N . THR C 1 235 ? 64.32058 50.34388 86.40377 1.000 46.41956 236 THR D N 1
ATOM 5622 C CA . THR C 1 235 ? 63.08866 51.12262 86.40669 1.000 50.85747 236 THR D CA 1
ATOM 5623 C C . THR C 1 235 ? 63.01177 52.03855 87.62296 1.000 51.96183 236 THR D C 1
ATOM 5624 O O . THR C 1 235 ? 62.44788 53.13492 87.53529 1.000 54.57809 236 THR D O 1
ATOM 5628 N N . ASP C 1 236 ? 63.57613 51.61708 88.75794 1.000 49.35762 237 ASP D N 1
ATOM 5629 C CA . ASP C 1 236 ? 63.66010 52.50927 89.90968 1.000 49.36520 237 ASP D CA 1
ATOM 5630 C C . ASP C 1 236 ? 64.59682 53.67838 89.62540 1.000 52.36332 237 ASP D C 1
ATOM 5631 O O . ASP C 1 236 ? 64.23662 54.84136 89.84173 1.000 51.59158 237 ASP D O 1
ATOM 5636 N N . ARG C 1 237 ? 65.80842 53.38692 89.13914 1.000 50.17639 238 ARG D N 1
ATOM 5637 C CA . ARG C 1 237 ? 66.75703 54.45138 88.82463 1.000 54.27561 238 ARG D CA 1
ATOM 5638 C C . ARG C 1 237 ? 66.21674 55.38546 87.75001 1.000 57.30698 238 ARG D C 1
ATOM 5639 O O . ARG C 1 237 ? 66.49804 56.58880 87.77548 1.000 62.63545 238 ARG D O 1
ATOM 5643 N N . ALA C 1 238 ? 65.44065 54.85789 86.80334 1.000 53.02726 239 ALA D N 1
ATOM 5644 C CA . ALA C 1 238 ? 64.79767 55.70155 85.80461 1.000 59.57669 239 ALA D CA 1
ATOM 5645 C C . ALA C 1 238 ? 63.68569 56.56025 86.38779 1.000 67.41757 239 ALA D C 1
ATOM 5646 O O . ALA C 1 238 ? 63.09516 57.35852 85.65186 1.000 67.45050 239 ALA D O 1
ATOM 5648 N N . GLY C 1 239 ? 63.38953 56.42200 87.67738 1.000 70.01396 240 GLY D N 1
ATOM 5649 C CA . GLY C 1 239 ? 62.30259 57.15691 88.28714 1.000 66.58726 240 GLY D CA 1
ATOM 5650 C C . GLY C 1 239 ? 60.95750 56.69588 87.77125 1.000 73.81397 240 GLY D C 1
ATOM 5651 O O . GLY C 1 239 ? 60.25602 57.44577 87.08870 1.000 79.47906 240 GLY D O 1
ATOM 5652 N N . ALA C 1 240 ? 60.59466 55.45864 88.07295 1.000 73.81789 241 ALA D N 1
ATOM 5653 C CA . ALA C 1 240 ? 59.31984 54.95024 87.60290 1.000 65.91304 241 ALA D CA 1
ATOM 5654 C C . ALA C 1 240 ? 58.18293 55.49688 88.45819 1.000 67.92503 241 ALA D C 1
ATOM 5655 O O . ALA C 1 240 ? 58.37269 55.79680 89.63972 1.000 69.02751 241 ALA D O 1
ATOM 5657 N N . PRO C 1 241 ? 56.99493 55.64533 87.88098 1.000 69.18407 242 PRO D N 1
ATOM 5658 C CA . PRO C 1 241 ? 55.83367 56.01962 88.69306 1.000 68.23167 242 PRO D CA 1
ATOM 5659 C C . PRO C 1 241 ? 55.51352 54.92792 89.70289 1.000 62.00874 242 PRO D C 1
ATOM 5660 O O . PRO C 1 241 ? 55.49424 53.74058 89.37425 1.000 66.45950 242 PRO D O 1
ATOM 5664 N N . ALA C 1 242 ? 55.27435 55.33781 90.94812 1.000 63.82346 243 ALA D N 1
ATOM 5665 C CA . ALA C 1 242 ? 54.92160 54.40366 92.01719 1.000 62.96375 243 ALA D CA 1
ATOM 5666 C C . ALA C 1 242 ? 53.46299 53.96326 91.87366 1.000 60.34858 243 ALA D C 1
ATOM 5667 O O . ALA C 1 242 ? 52.63279 54.12874 92.76584 1.000 70.08669 243 ALA D O 1
ATOM 5669 N N . LEU C 1 243 ? 53.16595 53.38358 90.71317 1.000 63.68803 244 LEU D N 1
ATOM 5670 C CA . LEU C 1 243 ? 51.79956 53.04501 90.34066 1.000 60.73851 244 LEU D CA 1
ATOM 5671 C C . LEU C 1 243 ? 51.85893 51.98777 89.24974 1.000 54.70779 244 LEU D C 1
ATOM 5672 O O . LEU C 1 243 ? 52.55952 52.17211 88.24959 1.000 56.40622 244 LEU D O 1
ATOM 5677 N N . THR C 1 244 ? 51.14181 50.88452 89.44637 1.000 58.78939 245 THR D N 1
ATOM 5678 C CA . THR C 1 244 ? 51.11389 49.83751 88.43732 1.000 57.43404 245 THR D CA 1
ATOM 5679 C C . THR C 1 244 ? 50.32694 50.30058 87.21393 1.000 55.76282 245 THR D C 1
ATOM 5680 O O . THR C 1 244 ? 49.57441 51.27747 87.25683 1.000 62.63862 245 THR D O 1
ATOM 5684 N N . LEU C 1 245 ? 50.51556 49.58261 86.10497 1.000 57.27490 246 LEU D N 1
ATOM 5685 C CA . LEU C 1 245 ? 49.82785 49.94490 84.86899 1.000 56.35777 246 LEU D CA 1
ATOM 5686 C C . LEU C 1 245 ? 48.31908 49.77609 85.00169 1.000 58.76703 246 LEU D C 1
ATOM 5687 O O . LEU C 1 245 ? 47.54982 50.55256 84.42290 1.000 59.15565 246 LEU D O 1
ATOM 5692 N N . ASP C 1 246 ? 47.87546 48.76613 85.75473 1.000 63.46898 247 ASP D N 1
ATOM 5693 C CA . ASP C 1 246 ? 46.44576 48.61339 86.00508 1.000 67.85980 247 ASP D CA 1
ATOM 5694 C C . ASP C 1 246 ? 45.91063 49.76073 86.85337 1.000 70.43461 247 ASP D C 1
ATOM 5695 O O . ASP C 1 246 ? 44.83346 50.29879 86.57066 1.000 70.16602 247 ASP D O 1
ATOM 5700 N N . GLU C 1 247 ? 46.64843 50.14943 87.89691 1.000 64.91410 248 GLU D N 1
ATOM 5701 C CA . GLU C 1 247 ? 46.25121 51.30821 88.68880 1.000 62.95124 248 GLU D CA 1
ATOM 5702 C C . GLU C 1 247 ? 46.28094 52.58417 87.85903 1.000 62.28013 248 GLU D C 1
ATOM 5703 O O . GLU C 1 247 ? 45.45870 53.48218 88.07144 1.000 64.46154 248 GLU D O 1
ATOM 5709 N N . ALA C 1 248 ? 47.21453 52.68190 86.90978 1.000 59.85743 249 ALA D N 1
ATOM 5710 C CA . ALA C 1 248 ? 47.26997 53.85553 86.04435 1.000 59.70726 249 ALA D CA 1
ATOM 5711 C C . ALA C 1 248 ? 46.08958 53.89263 85.08233 1.000 66.81277 249 ALA D C 1
ATOM 5712 O O . ALA C 1 248 ? 45.55380 54.96940 84.79199 1.000 64.84403 249 ALA D O 1
ATOM 5714 N N . ALA C 1 249 ? 45.67253 52.72912 84.57244 1.000 69.67665 250 ALA D N 1
ATOM 5715 C CA . ALA C 1 249 ? 44.53506 52.69615 83.65907 1.000 65.32894 250 ALA D CA 1
ATOM 5716 C C . ALA C 1 249 ? 43.21338 52.86864 84.39665 1.000 63.05589 250 ALA D C 1
ATOM 5717 O O . ALA C 1 249 ? 42.26301 53.42724 83.83827 1.000 66.67536 250 ALA D O 1
ATOM 5719 N N . ARG C 1 250 ? 43.13111 52.39971 85.64313 1.000 65.85498 251 ARG D N 1
ATOM 5720 C CA . ARG C 1 250 ? 41.90840 52.58065 86.41867 1.000 66.40326 251 ARG D CA 1
ATOM 5721 C C . ARG C 1 250 ? 41.68239 54.04900 86.75883 1.000 68.45935 251 ARG D C 1
ATOM 5722 O O . ARG C 1 250 ? 40.55724 54.55038 86.65275 1.000 71.08888 251 ARG D O 1
ATOM 5730 N N . ARG C 1 251 ? 42.73986 54.75639 87.16344 1.000 69.49038 252 ARG D N 1
ATOM 5731 C CA . ARG C 1 251 ? 42.59395 56.16605 87.51225 1.000 68.42141 252 ARG D CA 1
ATOM 5732 C C . ARG C 1 251 ? 42.33565 57.02168 86.27759 1.000 69.54351 252 ARG D C 1
ATOM 5733 O O . ARG C 1 251 ? 41.53449 57.96226 86.32492 1.000 71.52023 252 ARG D O 1
ATOM 5741 N N . ALA C 1 252 ? 43.00028 56.71091 85.16248 1.000 67.50420 253 ALA D N 1
ATOM 5742 C CA . ALA C 1 252 ? 42.79968 57.47641 83.93786 1.000 63.41129 253 ALA D CA 1
ATOM 5743 C C . ALA C 1 252 ? 41.44219 57.21121 83.30050 1.000 68.86632 253 ALA D C 1
ATOM 5744 O O . ALA C 1 252 ? 41.02153 57.97902 82.42889 1.000 64.07693 253 ALA D O 1
ATOM 5746 N N . GLY C 1 253 ? 40.75013 56.14576 83.71119 1.000 74.75022 254 GLY D N 1
ATOM 5747 C CA . GLY C 1 253 ? 39.43625 55.86630 83.16049 1.000 72.20992 254 GLY D CA 1
ATOM 5748 C C . GLY C 1 253 ? 38.32906 56.69792 83.76935 1.000 72.34894 254 GLY D C 1
ATOM 5749 O O . GLY C 1 253 ? 37.32380 56.97059 83.10611 1.000 85.65455 254 GLY D O 1
ATOM 5750 N N . GLY C 1 254 ? 38.48695 57.10950 85.02357 1.000 70.95578 255 GLY D N 1
ATOM 5751 C CA . GLY C 1 254 ? 37.49611 57.93789 85.68651 1.000 75.22515 255 GLY D CA 1
ATOM 5752 C C . GLY C 1 254 ? 36.36519 57.15171 86.32216 1.000 91.92371 255 GLY D C 1
ATOM 5753 O O . GLY C 1 254 ? 35.43845 57.72811 86.89361 1.000 95.15171 255 GLY D O 1
ATOM 5754 N N . MET D 1 1 ? 64.52702 9.38037 64.86946 1.000 49.71280 1 MET E N 1
ATOM 5755 C CA . MET D 1 1 ? 64.57197 9.69747 63.44745 1.000 53.12340 1 MET E CA 1
ATOM 5756 C C . MET D 1 1 ? 65.69621 8.94822 62.73964 1.000 44.28750 1 MET E C 1
ATOM 5757 O O . MET D 1 1 ? 66.66173 9.55435 62.27585 1.000 46.52263 1 MET E O 1
ATOM 5762 N N . ASN D 1 2 ? 65.56558 7.62853 62.66138 1.000 48.69362 2 ASN E N 1
ATOM 5763 C CA . ASN D 1 2 ? 66.53089 6.83399 61.91816 1.000 53.81250 2 ASN E CA 1
ATOM 5764 C C . ASN D 1 2 ? 66.41391 7.13670 60.42429 1.000 57.55970 2 ASN E C 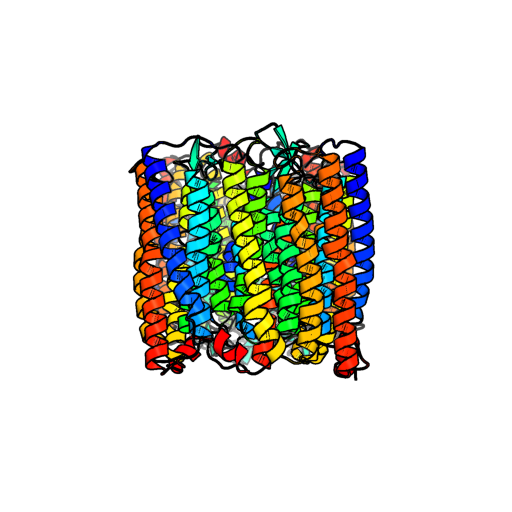1
ATOM 5765 O O . ASN D 1 2 ? 65.30330 7.21000 59.89129 1.000 57.56411 2 ASN E O 1
ATOM 5770 N N . PRO D 1 3 ? 67.53655 7.31750 59.72973 1.000 59.15719 3 PRO E N 1
ATOM 5771 C CA . PRO D 1 3 ? 67.47380 7.68267 58.30711 1.000 57.06092 3 PRO E CA 1
ATOM 5772 C C . PRO D 1 3 ? 66.80335 6.59908 57.47540 1.000 58.31008 3 PRO E C 1
ATOM 5773 O O . PRO D 1 3 ? 67.17878 5.42572 57.52714 1.000 54.02812 3 PRO E O 1
ATOM 5777 N N . ARG D 1 4 ? 65.79760 7.00865 56.70395 1.000 65.50551 4 ARG E N 1
ATOM 5778 C CA . ARG D 1 4 ? 64.95466 6.23534 55.80119 1.000 68.35669 4 ARG E CA 1
ATOM 5779 C C . ARG D 1 4 ? 65.58960 6.16278 54.41346 1.000 68.92892 4 ARG E C 1
ATOM 5780 O O . ARG D 1 4 ? 66.11573 7.16439 53.91917 1.000 68.03631 4 ARG E O 1
ATOM 5788 N N . PRO D 1 5 ? 65.55245 4.99421 53.77340 1.000 59.62910 5 PRO E N 1
ATOM 5789 C CA . PRO D 1 5 ? 66.22396 4.84218 52.47600 1.000 66.04887 5 PRO E CA 1
ATOM 5790 C C . PRO D 1 5 ? 65.58933 5.71140 51.39865 1.000 68.50393 5 PRO E C 1
ATOM 5791 O O . PRO D 1 5 ? 64.36583 5.83866 51.31248 1.000 62.93582 5 PRO E O 1
ATOM 5795 N N . ILE D 1 6 ? 66.44291 6.31367 50.57275 1.000 62.67932 6 ILE E N 1
ATOM 5796 C CA . ILE D 1 6 ? 66.01567 7.14364 49.45467 1.000 56.64870 6 ILE E CA 1
ATOM 5797 C C . ILE D 1 6 ? 66.61562 6.57697 48.17429 1.000 66.97889 6 ILE E C 1
ATOM 5798 O O . ILE D 1 6 ? 67.72257 6.02729 48.17419 1.000 65.65387 6 ILE E O 1
ATOM 5803 N N . GLU D 1 7 ? 65.86932 6.70553 47.08102 1.000 69.62274 7 GLU E N 1
ATOM 5804 C CA . GLU D 1 7 ? 66.37887 6.31643 45.77323 1.000 62.54080 7 GLU E CA 1
ATOM 5805 C C . GLU D 1 7 ? 67.65298 7.09935 45.46755 1.000 63.45131 7 GLU E C 1
ATOM 5806 O O . GLU D 1 7 ? 67.69623 8.31538 45.70415 1.000 62.10170 7 GLU E O 1
ATOM 5812 N N . PRO D 1 8 ? 68.71294 6.44412 44.97827 1.000 63.50674 8 PRO E N 1
ATOM 5813 C CA . PRO D 1 8 ? 69.96064 7.17380 44.68656 1.000 58.09520 8 PRO E CA 1
ATOM 5814 C C . PRO D 1 8 ? 69.77652 8.37535 43.77458 1.000 52.50379 8 PRO E C 1
ATOM 5815 O O . PRO D 1 8 ? 70.35607 9.43720 44.03614 1.000 50.42745 8 PRO E O 1
ATOM 5819 N N . ALA D 1 9 ? 68.98154 8.23854 42.71065 1.000 56.81421 9 ALA E N 1
ATOM 5820 C CA . ALA D 1 9 ? 68.74264 9.36693 41.81708 1.000 50.55540 9 ALA E CA 1
ATOM 5821 C C . ALA D 1 9 ? 67.99689 10.48757 42.53044 1.000 54.85742 9 ALA E C 1
ATOM 5822 O O . ALA D 1 9 ? 68.30390 11.66995 42.33558 1.000 54.24212 9 ALA E O 1
ATOM 5824 N N . THR D 1 10 ? 67.01440 10.13587 43.36392 1.000 56.70151 10 THR E N 1
ATOM 5825 C CA . THR D 1 10 ? 66.30216 11.14598 44.14087 1.000 48.86125 10 THR E CA 1
ATOM 5826 C C . THR D 1 10 ? 67.21940 11.78839 45.17489 1.000 51.44160 10 THR E C 1
ATOM 5827 O O . THR D 1 10 ? 67.25401 13.01749 45.30977 1.000 48.83546 10 THR E O 1
ATOM 5831 N N . GLU D 1 11 ? 67.97048 10.96782 45.91853 1.000 51.81106 11 GLU E N 1
ATOM 5832 C CA . GLU D 1 11 ? 68.87823 11.50372 46.92819 1.000 50.45891 11 GLU E CA 1
ATOM 5833 C C . GLU D 1 11 ? 69.91200 12.43778 46.31204 1.000 53.23875 11 GLU E C 1
ATOM 5834 O O . GLU D 1 11 ? 70.32752 13.41332 46.95001 1.000 53.02087 11 GLU E O 1
ATOM 5840 N N . ALA D 1 12 ? 70.33278 12.16164 45.07594 1.000 50.87123 12 ALA E N 1
ATOM 5841 C CA . ALA D 1 12 ? 71.27656 13.04425 44.39903 1.000 47.98562 12 ALA E CA 1
ATOM 5842 C C . ALA D 1 12 ? 70.69668 14.44379 44.23044 1.000 49.22065 12 ALA E C 1
ATOM 5843 O O . ALA D 1 12 ? 71.34481 15.44053 44.56931 1.000 44.70450 12 ALA E O 1
ATOM 5845 N N . TRP D 1 13 ? 69.46857 14.53723 43.70901 1.000 48.82953 13 TRP E N 1
ATOM 5846 C CA . TRP D 1 13 ? 68.82750 15.83945 43.55369 1.000 43.18915 13 TRP E CA 1
ATOM 5847 C C . TRP D 1 13 ? 68.65502 16.54534 44.89204 1.000 47.14289 13 TRP E C 1
ATOM 5848 O O . TRP D 1 13 ? 68.74895 17.77628 44.96077 1.000 46.41067 13 TRP E O 1
ATOM 5859 N N . LEU D 1 14 ? 68.39988 15.78997 45.96327 1.000 45.98632 14 LEU E N 1
ATOM 5860 C CA . LEU D 1 14 ? 68.24570 16.40784 47.27611 1.000 43.21724 14 LEU E CA 1
ATOM 5861 C C . LEU D 1 14 ? 69.54535 17.04193 47.75380 1.000 41.57452 14 LEU E C 1
ATOM 5862 O O . LEU D 1 14 ? 69.51484 18.05908 48.45615 1.000 41.22503 14 LEU E O 1
ATOM 5867 N N . TRP D 1 15 ? 70.69132 16.47176 47.37513 1.000 41.36976 15 TRP E N 1
ATOM 5868 C CA . TRP D 1 15 ? 71.97210 17.05204 47.75874 1.000 42.98253 15 TRP E CA 1
ATOM 5869 C C . TRP D 1 15 ? 72.34348 18.27735 46.93215 1.000 43.26389 15 TRP E C 1
ATOM 5870 O O . TRP D 1 15 ? 73.13459 19.10149 47.40348 1.000 45.08390 15 TRP E O 1
ATOM 5881 N N . VAL D 1 16 ? 71.80369 18.42616 45.71811 1.000 39.47957 16 VAL E N 1
ATOM 5882 C CA . VAL D 1 16 ? 72.06577 19.66275 44.98789 1.000 42.36721 16 VAL E CA 1
ATOM 5883 C C . VAL D 1 16 ? 71.31334 20.81930 45.63452 1.000 40.87188 16 VAL E C 1
ATOM 5884 O O . VAL D 1 16 ? 71.77371 21.96691 45.59586 1.000 41.79349 16 VAL E O 1
ATOM 5888 N N . GLY D 1 17 ? 70.16593 20.54217 46.25890 1.000 42.27157 17 GLY E N 1
ATOM 5889 C CA . GLY D 1 17 ? 69.48369 21.57698 47.01623 1.000 37.93623 17 GLY E CA 1
ATOM 5890 C C . GLY D 1 17 ? 70.24316 21.96051 48.27114 1.000 40.94546 17 GLY E C 1
ATOM 5891 O O . GLY D 1 17 ? 70.25477 23.12791 48.66856 1.000 40.95402 17 GLY E O 1
ATOM 5892 N N . VAL D 1 18 ? 70.88868 20.98380 48.91154 1.000 39.92494 18 VAL E N 1
ATOM 5893 C CA . VAL D 1 18 ? 71.74510 21.28109 50.05684 1.000 39.57904 18 VAL E CA 1
ATOM 5894 C C . VAL D 1 18 ? 72.87562 22.21303 49.63971 1.000 40.34334 18 VAL E C 1
ATOM 5895 O O . VAL D 1 18 ? 73.11640 23.24857 50.26972 1.000 42.92750 18 VAL E O 1
ATOM 5899 N N . ALA D 1 19 ? 73.57883 21.86307 48.55983 1.000 46.21608 19 ALA E N 1
ATOM 5900 C CA . ALA D 1 19 ? 74.69514 22.68548 48.10319 1.000 45.82903 19 ALA E CA 1
ATOM 5901 C C . ALA D 1 19 ? 74.21717 24.03448 47.58100 1.000 45.30609 19 ALA E C 1
ATOM 5902 O O . ALA D 1 19 ? 74.87000 25.05969 47.80797 1.000 46.37840 19 ALA E O 1
ATOM 5904 N N . GLY D 1 20 ? 73.08288 24.05573 46.87960 1.000 43.86292 20 GLY E N 1
ATOM 5905 C CA . GLY D 1 20 ? 72.57719 25.31459 46.35515 1.000 44.36507 20 GLY E CA 1
ATOM 5906 C C . GLY D 1 20 ? 72.14987 26.27398 47.45097 1.000 47.17783 20 GLY E C 1
ATOM 5907 O O . GLY D 1 20 ? 72.53253 27.44820 47.44893 1.000 41.09395 20 GLY E O 1
ATOM 5908 N N . MET D 1 21 ? 71.35102 25.78531 48.40481 1.000 44.20482 21 MET E N 1
ATOM 5909 C CA . MET D 1 21 ? 70.87074 26.64305 49.48447 1.000 43.36506 21 MET E CA 1
ATOM 5910 C C . MET D 1 21 ? 72.00538 27.07144 50.40783 1.000 41.76287 21 MET E C 1
ATOM 5911 O O . MET D 1 21 ? 72.02414 28.21139 50.88512 1.000 42.70107 21 MET E O 1
ATOM 5916 N N . ALA D 1 22 ? 72.95408 26.17258 50.67976 1.000 39.73891 22 ALA E N 1
ATOM 5917 C CA . ALA D 1 22 ? 74.08265 26.52647 51.53565 1.000 42.71194 22 ALA E CA 1
ATOM 5918 C C . ALA D 1 22 ? 74.94857 27.59656 50.88412 1.000 44.87382 22 ALA E C 1
ATOM 5919 O O . ALA D 1 22 ? 75.33363 28.57821 51.52931 1.000 41.85278 22 ALA E O 1
ATOM 5921 N N . LEU D 1 23 ? 75.26683 27.41974 49.59895 1.000 47.17282 23 LEU E N 1
ATOM 5922 C CA . LEU D 1 23 ? 76.06381 28.41326 48.88650 1.000 43.06988 23 LEU E CA 1
ATOM 5923 C C . LEU D 1 23 ? 75.35682 29.76208 48.85252 1.000 44.31829 23 LEU E C 1
ATOM 5924 O O . LEU D 1 23 ? 75.97733 30.80425 49.09421 1.000 41.87328 23 LEU E O 1
ATOM 5929 N N . ALA D 1 24 ? 74.05338 29.76033 48.56354 1.000 47.76490 24 ALA E N 1
ATOM 5930 C CA . ALA D 1 24 ? 73.32043 31.01551 48.44166 1.000 43.78259 24 ALA E CA 1
ATOM 5931 C C . ALA D 1 24 ? 73.16351 31.70358 49.79205 1.000 40.38001 24 ALA E C 1
ATOM 5932 O O . ALA D 1 24 ? 73.22167 32.93493 49.87485 1.000 43.70310 24 ALA E O 1
ATOM 5934 N N . ALA D 1 25 ? 72.96687 30.92871 50.86099 1.000 45.80574 25 ALA E N 1
ATOM 5935 C CA . ALA D 1 25 ? 72.80631 31.52341 52.18527 1.000 46.51546 25 ALA E CA 1
ATOM 5936 C C . ALA D 1 25 ? 74.08812 32.20688 52.64644 1.000 42.60975 25 ALA E C 1
ATOM 5937 O O . ALA D 1 25 ? 74.04158 33.28366 53.25329 1.000 39.06864 25 ALA E O 1
ATOM 5939 N N . ILE D 1 26 ? 75.24121 31.59821 52.36583 1.000 44.85452 26 ILE E N 1
ATOM 5940 C CA . ILE D 1 26 ? 76.51211 32.20014 52.75406 1.000 45.43492 26 ILE E CA 1
ATOM 5941 C C . ILE D 1 26 ? 76.73589 33.50812 52.00406 1.000 45.88691 26 ILE E C 1
ATOM 5942 O O . ILE D 1 26 ? 77.13613 34.51835 52.59608 1.000 42.62884 26 ILE E O 1
ATOM 5947 N N . VAL D 1 27 ? 76.47557 33.51549 50.69438 1.000 45.63856 27 VAL E N 1
ATOM 5948 C CA . VAL D 1 27 ? 76.62566 34.74141 49.91614 1.000 41.25549 27 VAL E CA 1
ATOM 5949 C C . VAL D 1 27 ? 75.58544 35.77298 50.33944 1.000 41.63190 27 VAL E C 1
ATOM 5950 O O . VAL D 1 27 ? 75.87914 36.97197 50.42240 1.000 40.64247 27 VAL E O 1
ATOM 5954 N N . MET D 1 28 ? 74.35835 35.32525 50.62493 1.000 41.30963 28 MET E N 1
ATOM 5955 C CA . MET D 1 28 ? 73.31559 36.24567 51.06971 1.000 41.42474 28 MET E CA 1
ATOM 5956 C C . MET D 1 28 ? 73.64965 36.85439 52.42460 1.000 42.74397 28 MET E C 1
ATOM 5957 O O . MET D 1 28 ? 73.20799 37.96849 52.73129 1.000 40.03332 28 MET E O 1
ATOM 5962 N N . LEU D 1 29 ? 74.42814 36.14310 53.24551 1.000 42.21630 29 LEU E N 1
ATOM 5963 C CA . LEU D 1 29 ? 74.84085 36.69005 54.53350 1.000 39.35631 29 LEU E CA 1
ATOM 5964 C C . LEU D 1 29 ? 75.69991 37.93679 54.35952 1.000 39.98561 29 LEU E C 1
ATOM 5965 O O . LEU D 1 29 ? 75.69543 38.81835 55.22523 1.000 43.18857 29 LEU E O 1
ATOM 5970 N N . ALA D 1 30 ? 76.43075 38.03581 53.24600 1.000 39.03701 30 ALA E N 1
ATOM 5971 C CA . ALA D 1 30 ? 77.19475 39.24769 52.96781 1.000 34.14552 30 ALA E CA 1
ATOM 5972 C C . ALA D 1 30 ? 76.27736 40.45302 52.79394 1.000 42.86347 30 ALA E C 1
ATOM 5973 O O . ALA D 1 30 ? 76.62814 41.57037 53.19065 1.000 43.86763 30 ALA E O 1
ATOM 5975 N N . PHE D 1 31 ? 75.09794 40.24990 52.19624 1.000 41.78629 31 PHE E N 1
ATOM 5976 C CA . PHE D 1 31 ? 74.12864 41.33687 52.09903 1.000 39.13548 31 PHE E CA 1
ATOM 5977 C C . PHE D 1 31 ? 73.58493 41.72427 53.46895 1.000 44.80702 31 PHE E C 1
ATOM 5978 O O . PHE D 1 31 ? 73.13825 42.86119 53.65847 1.000 46.74458 31 PHE E O 1
ATOM 5986 N N . VAL D 1 32 ? 73.61574 40.80095 54.43134 1.000 46.47693 32 VAL E N 1
ATOM 5987 C CA . VAL D 1 32 ? 73.16705 41.11765 55.78367 1.000 47.79628 32 VAL E CA 1
ATOM 5988 C C . VAL D 1 32 ? 74.19894 41.98285 56.49809 1.000 47.12200 32 VAL E C 1
ATOM 5989 O O . VAL D 1 32 ? 73.85816 42.98394 57.13879 1.000 51.79597 32 VAL E O 1
ATOM 5993 N N . LYS D 1 33 ? 75.47760 41.61289 56.39417 1.000 48.67728 33 LYS E N 1
ATOM 5994 C CA . LYS D 1 33 ? 76.53432 42.35517 57.07272 1.000 44.86583 33 LYS E CA 1
ATOM 5995 C C . LYS D 1 33 ? 76.71382 43.76219 56.51931 1.000 46.05423 33 LYS E C 1
ATOM 5996 O O . LYS D 1 33 ? 77.30660 44.60702 57.19777 1.000 47.40428 33 LYS E O 1
ATOM 6002 N N . ARG D 1 34 ? 76.22451 44.03431 55.30986 1.000 48.81837 34 ARG E N 1
ATOM 6003 C CA . ARG D 1 34 ? 76.45846 45.31044 54.64559 1.000 53.36005 34 ARG E CA 1
ATOM 6004 C C . ARG D 1 34 ? 75.18994 46.13898 54.48731 1.000 46.92175 34 ARG E C 1
ATOM 6005 O O . ARG D 1 34 ? 75.20978 47.15464 53.78542 1.000 56.26562 34 ARG E O 1
ATOM 6013 N N . ALA D 1 35 ? 74.09597 45.74029 55.13212 1.000 46.50045 35 ALA E N 1
ATOM 6014 C CA . ALA D 1 35 ? 72.86068 46.50830 55.06502 1.000 43.75109 35 ALA E CA 1
ATOM 6015 C C . ALA D 1 35 ? 73.04703 47.88303 55.69600 1.000 47.90868 35 ALA E C 1
ATOM 6016 O O . ALA D 1 35 ? 73.75004 48.03394 56.69708 1.000 52.37498 35 ALA E O 1
ATOM 6018 N N . ARG D 1 36 ? 72.40260 48.89098 55.10859 1.000 52.96987 36 ARG E N 1
ATOM 6019 C CA . ARG D 1 36 ? 72.58287 50.27651 55.52351 1.000 49.41090 36 ARG E CA 1
ATOM 6020 C C . ARG D 1 36 ? 71.33741 50.92063 56.11030 1.000 51.61218 36 ARG E C 1
ATOM 6021 O O . ARG D 1 36 ? 71.46447 51.75109 57.01229 1.000 55.96371 36 ARG E O 1
ATOM 6029 N N . THR D 1 37 ? 70.15102 50.57089 55.63155 1.000 51.25274 37 THR E N 1
ATOM 6030 C CA . THR D 1 37 ? 68.90085 51.13500 56.11040 1.000 45.44730 37 THR E CA 1
ATOM 6031 C C . THR D 1 37 ? 68.06523 50.06616 56.80327 1.000 48.22934 37 THR E C 1
ATOM 6032 O O . THR D 1 37 ? 68.31650 48.86719 56.64124 1.000 47.32290 37 THR E O 1
ATOM 6036 N N . PRO D 1 38 ? 67.07201 50.46316 57.60729 1.000 43.62528 38 PRO E N 1
ATOM 6037 C CA . PRO D 1 38 ? 66.15654 49.45464 58.16752 1.000 43.23657 38 PRO E CA 1
ATOM 6038 C C . PRO D 1 38 ? 65.46884 48.61585 57.10539 1.000 45.52242 38 PRO E C 1
ATOM 6039 O O . PRO D 1 38 ? 65.33548 47.39714 57.27131 1.000 45.44717 38 PRO E O 1
ATOM 6043 N N . PHE D 1 39 ? 65.02852 49.23848 56.01016 1.000 48.59846 39 PHE E N 1
ATOM 6044 C CA . PHE D 1 39 ? 64.39656 48.48257 54.93446 1.000 48.47470 39 PHE E CA 1
ATOM 6045 C C . PHE D 1 39 ? 65.37314 47.49920 54.30288 1.000 50.53020 39 PHE E C 1
ATOM 6046 O O . PHE D 1 39 ? 64.99345 46.37993 53.94042 1.000 49.60149 39 PHE E O 1
ATOM 6054 N N . GLU D 1 40 ? 66.63878 47.89762 54.16950 1.000 48.13920 40 GLU E N 1
ATOM 6055 C CA . GLU D 1 40 ? 67.63534 47.02351 53.56183 1.000 46.07572 40 GLU E CA 1
ATOM 6056 C C . GLU D 1 40 ? 68.02747 45.88082 54.49309 1.000 46.61865 40 GLU E C 1
ATOM 6057 O O . GLU D 1 40 ? 68.31189 44.77178 54.02517 1.000 45.04472 40 GLU E O 1
ATOM 6063 N N . GLU D 1 41 ? 68.03998 46.12400 55.80678 1.000 48.61293 41 GLU E N 1
ATOM 6064 C CA . GLU D 1 41 ? 68.37195 45.06039 56.75022 1.000 46.78083 41 GLU E CA 1
ATOM 6065 C C . GLU D 1 41 ? 67.24725 44.03947 56.84957 1.000 45.69545 41 GLU E C 1
ATOM 6066 O O . GLU D 1 41 ? 67.50098 42.82936 56.87439 1.000 44.97719 41 GLU E O 1
ATOM 6072 N N . SER D 1 42 ? 65.99868 44.50912 56.91570 1.000 45.93159 42 SER E N 1
ATOM 6073 C CA . SER D 1 42 ? 64.86417 43.59320 56.97564 1.000 45.04689 42 SER E CA 1
ATOM 6074 C C . SER D 1 42 ? 64.81702 42.69027 55.74959 1.000 45.39194 42 SER E C 1
ATOM 6075 O O . SER D 1 42 ? 64.56800 41.48529 55.86811 1.000 42.87444 42 SER E O 1
ATOM 6078 N N . GLN D 1 43 ? 65.06372 43.25451 54.56410 1.000 47.41004 43 GLN E N 1
ATOM 6079 C CA . GLN D 1 43 ? 65.02341 42.46705 53.33478 1.000 43.31479 43 GLN E CA 1
ATOM 6080 C C . GLN D 1 43 ? 66.10761 41.39545 53.32759 1.000 47.39698 43 GLN E C 1
ATOM 6081 O O . GLN D 1 43 ? 65.84303 40.22888 53.01421 1.000 45.52265 43 GLN E O 1
ATOM 6087 N N . ALA D 1 44 ? 67.34010 41.77547 53.67375 1.000 45.56908 44 ALA E N 1
ATOM 6088 C CA . ALA D 1 44 ? 68.45428 40.83701 53.58930 1.000 41.85353 44 ALA E CA 1
ATOM 6089 C C . ALA D 1 44 ? 68.32805 39.72439 54.62175 1.000 44.21676 44 ALA E C 1
ATOM 6090 O O . ALA D 1 44 ? 68.57415 38.55290 54.31024 1.000 40.76649 44 ALA E O 1
ATOM 6092 N N . VAL D 1 45 ? 67.94903 40.06859 55.85514 1.000 44.49484 45 VAL E N 1
ATOM 6093 C CA . VAL D 1 45 ? 67.81690 39.05497 56.89740 1.000 46.28430 45 VAL E CA 1
ATOM 6094 C C . VAL D 1 45 ? 66.65792 38.11772 56.58651 1.000 44.98848 45 VAL E C 1
ATOM 6095 O O . VAL D 1 45 ? 66.76038 36.89838 56.77166 1.000 43.12334 45 VAL E O 1
ATOM 6099 N N . SER D 1 46 ? 65.54134 38.66525 56.10444 1.000 44.52722 46 SER E N 1
ATOM 6100 C CA . SER D 1 46 ? 64.41974 37.81900 55.71342 1.000 43.67296 46 SER E CA 1
ATOM 6101 C C . SER D 1 46 ? 64.83254 36.85117 54.61114 1.000 42.97455 46 SER E C 1
ATOM 6102 O O . SER D 1 46 ? 64.52811 35.65408 54.66977 1.000 42.96683 46 SER E O 1
ATOM 6105 N N . GLN D 1 47 ? 65.55436 37.35084 53.60669 1.000 41.40811 47 GLN E N 1
ATOM 6106 C CA . GLN D 1 47 ? 66.00103 36.48704 52.52077 1.000 42.60874 47 GLN E CA 1
ATOM 6107 C C . GLN D 1 47 ? 67.03970 35.47732 52.99480 1.000 43.46976 47 GLN E C 1
ATOM 6108 O O . GLN D 1 47 ? 67.08461 34.35284 52.48361 1.000 41.56232 47 GLN E O 1
ATOM 6114 N N . PHE D 1 48 ? 67.87558 35.85274 53.96697 1.000 42.84952 48 PHE E N 1
ATOM 6115 C CA . PHE D 1 48 ? 68.88225 34.92620 54.47541 1.000 39.25703 48 PHE E CA 1
ATOM 6116 C C . PHE D 1 48 ? 68.23302 33.72105 55.14452 1.000 41.52892 48 PHE E C 1
ATOM 6117 O O . PHE D 1 48 ? 68.64196 32.57616 54.91933 1.000 43.45290 48 PHE E O 1
ATOM 6125 N N . PHE D 1 49 ? 67.21871 33.95806 55.97943 1.000 42.52295 49 PHE E N 1
ATOM 6126 C CA . PHE D 1 49 ? 66.56321 32.84256 56.65237 1.000 43.82095 49 PHE E CA 1
ATOM 6127 C C . PHE D 1 49 ? 65.77203 31.98153 55.67661 1.000 44.47071 49 PHE E C 1
ATOM 6128 O O . PHE D 1 49 ? 65.56728 30.78975 55.93379 1.000 44.78609 49 PHE E O 1
ATOM 6136 N N . VAL D 1 50 ? 65.32715 32.55589 54.55674 1.000 43.37480 50 VAL E N 1
ATOM 6137 C CA . VAL D 1 50 ? 64.71653 31.74708 53.50430 1.000 42.22636 50 VAL E CA 1
ATOM 6138 C C . VAL D 1 50 ? 65.70852 30.70461 53.00090 1.000 43.22728 50 VAL E C 1
ATOM 6139 O O . VAL D 1 50 ? 65.39374 29.51133 52.91364 1.000 41.16633 50 VAL E O 1
ATOM 6143 N N . LEU D 1 51 ? 66.92950 31.14061 52.67439 1.000 42.53363 51 LEU E N 1
ATOM 6144 C CA . LEU D 1 51 ? 67.95753 30.20325 52.23188 1.000 39.79070 51 LEU E CA 1
ATOM 6145 C C . LEU D 1 51 ? 68.40865 29.29387 53.36920 1.000 41.08725 51 LEU E C 1
ATOM 6146 O O . LEU D 1 51 ? 68.67433 28.10574 53.15201 1.000 39.14962 51 LEU E O 1
ATOM 6151 N N . LEU D 1 52 ? 68.50135 29.83286 54.58823 1.000 40.14742 52 LEU E N 1
ATOM 6152 C CA . LEU D 1 52 ? 69.01985 29.05142 55.70772 1.000 39.05081 52 LEU E CA 1
ATOM 6153 C C . LEU D 1 52 ? 68.07279 27.91593 56.07772 1.000 42.22707 52 LEU E C 1
ATOM 6154 O O . LEU D 1 52 ? 68.51303 26.78228 56.30379 1.000 42.01580 52 LEU E O 1
ATOM 6159 N N . ILE D 1 53 ? 66.76908 28.19782 56.14084 1.000 38.72518 53 ILE E N 1
ATOM 6160 C CA . ILE D 1 53 ? 65.80544 27.15108 56.46367 1.000 39.12778 53 ILE E CA 1
ATOM 6161 C C . ILE D 1 53 ? 65.68301 26.16011 55.31223 1.000 38.90547 53 ILE E C 1
ATOM 6162 O O . ILE D 1 53 ? 65.48298 24.95939 55.53443 1.000 38.25306 53 ILE E O 1
ATOM 6167 N N . ALA D 1 54 ? 65.81773 26.63079 54.07066 1.000 40.08115 54 ALA E N 1
ATOM 6168 C CA . ALA D 1 54 ? 65.77148 25.71944 52.93137 1.000 39.85956 54 ALA E CA 1
ATOM 6169 C C . ALA D 1 54 ? 66.97061 24.77970 52.92537 1.000 38.36606 54 ALA E C 1
ATOM 6170 O O . ALA D 1 54 ? 66.84947 23.61228 52.53588 1.000 42.61665 54 ALA E O 1
ATOM 6172 N N . PHE D 1 55 ? 68.13876 25.27298 53.33928 1.000 37.54169 55 PHE E N 1
ATOM 6173 C CA . PHE D 1 55 ? 69.29732 24.39948 53.48959 1.000 39.38299 55 PHE E CA 1
ATOM 6174 C C . PHE D 1 55 ? 69.01577 23.29422 54.49966 1.000 40.43003 55 PHE E C 1
ATOM 6175 O O . PHE D 1 55 ? 69.31051 22.11838 54.25289 1.000 40.07215 55 PHE E O 1
ATOM 6183 N N . GLY D 1 56 ? 68.43190 23.65692 55.64369 1.000 40.72987 56 GLY E N 1
ATOM 6184 C CA . GLY D 1 56 ? 68.17445 22.66979 56.67796 1.000 39.61380 56 GLY E CA 1
ATOM 6185 C C . GLY D 1 56 ? 67.18377 21.60479 56.24880 1.000 43.61103 56 GLY E C 1
ATOM 6186 O O . GLY D 1 56 ? 67.33388 20.43097 56.59963 1.000 44.41635 56 GLY E O 1
ATOM 6187 N N . THR D 1 57 ? 66.16183 21.99146 55.47880 1.000 39.53752 57 THR E N 1
ATOM 6188 C CA . THR D 1 57 ? 65.14600 21.01875 55.09008 1.000 38.08970 57 THR E CA 1
ATOM 6189 C C . THR D 1 57 ? 65.64547 20.09021 53.99022 1.000 40.52741 57 THR E C 1
ATOM 6190 O O . THR D 1 57 ? 65.23712 18.92504 53.93679 1.000 41.58796 57 THR E O 1
ATOM 6194 N N . TYR D 1 58 ? 66.53749 20.57049 53.12053 1.000 41.53649 58 TYR E N 1
ATOM 6195 C CA . TYR D 1 58 ? 67.12355 19.68438 52.12210 1.000 39.62714 58 TYR E CA 1
ATOM 6196 C C . TYR D 1 58 ? 68.15937 18.76144 52.74646 1.000 42.41150 58 TYR E C 1
ATOM 6197 O O . TYR D 1 58 ? 68.29778 17.60829 52.32169 1.000 39.94590 58 TYR E O 1
ATOM 6206 N N . LEU D 1 59 ? 68.89150 19.24766 53.75224 1.000 37.91180 59 LEU E N 1
ATOM 6207 C CA . LEU D 1 59 ? 69.77160 18.36908 54.51275 1.000 36.28659 59 LEU E CA 1
ATOM 6208 C C . LEU D 1 59 ? 68.97323 17.28029 55.21851 1.000 44.12965 59 LEU E C 1
ATOM 6209 O O . LEU D 1 59 ? 69.35130 16.10420 55.18607 1.000 45.71302 59 LEU E O 1
ATOM 6214 N N . ALA D 1 60 ? 67.85477 17.65125 55.84895 1.000 41.20497 60 ALA E N 1
ATOM 6215 C CA . ALA D 1 60 ? 67.00741 16.65882 56.50405 1.000 42.02077 60 ALA E CA 1
ATOM 6216 C C . ALA D 1 60 ? 66.46041 15.64656 55.50404 1.000 42.39002 60 ALA E C 1
ATOM 6217 O O . ALA D 1 60 ? 66.38751 14.44718 55.79953 1.000 42.19654 60 ALA E O 1
ATOM 6219 N N . MET D 1 61 ? 66.07201 16.10882 54.31309 1.000 37.77534 61 MET E N 1
ATOM 6220 C CA . MET D 1 61 ? 65.56873 15.18829 53.29864 1.000 44.51350 61 MET E CA 1
ATOM 6221 C C . MET D 1 61 ? 66.68711 14.32435 52.72867 1.000 42.91950 61 MET E C 1
ATOM 6222 O O . MET D 1 61 ? 66.50117 13.12014 52.51924 1.000 44.22431 61 MET E O 1
ATOM 6227 N N . ALA D 1 62 ? 67.85651 14.91814 52.47576 1.000 40.31372 62 ALA E N 1
ATOM 6228 C CA . ALA D 1 62 ? 68.95697 14.15998 51.89073 1.000 41.28451 62 ALA E CA 1
ATOM 6229 C C . ALA D 1 62 ? 69.54149 13.15479 52.87552 1.000 43.66400 62 ALA E C 1
ATOM 6230 O O . ALA D 1 62 ? 70.04760 12.10635 52.45946 1.000 49.10307 62 ALA E O 1
ATOM 6232 N N . LEU D 1 63 ? 69.49022 13.45110 54.17575 1.000 45.58535 63 LEU E N 1
ATOM 6233 C CA . LEU D 1 63 ? 69.97974 12.50450 55.17033 1.000 45.42665 63 LEU E CA 1
ATOM 6234 C C . LEU D 1 63 ? 69.03038 11.33519 55.38532 1.000 45.61371 63 LEU E C 1
ATOM 6235 O O . LEU D 1 63 ? 69.40891 10.37141 56.05911 1.000 42.97938 63 LEU E O 1
ATOM 6240 N N . GLY D 1 64 ? 67.82234 11.39182 54.83147 1.000 43.40553 64 GLY E N 1
ATOM 6241 C CA . GLY D 1 64 ? 66.85620 10.32948 55.01057 1.000 45.93736 64 GLY E CA 1
ATOM 6242 C C . GLY D 1 64 ? 65.94173 10.49227 56.19953 1.000 45.03346 64 GLY E C 1
ATOM 6243 O O . GLY D 1 64 ? 65.33144 9.50839 56.63179 1.000 46.82539 64 GLY E O 1
ATOM 6244 N N . GLN D 1 65 ? 65.82594 11.69817 56.74515 1.000 44.06127 65 GLN E N 1
ATOM 6245 C CA . GLN D 1 65 ? 64.98263 11.96561 57.90278 1.000 50.15654 65 GLN E CA 1
ATOM 6246 C C . GLN D 1 65 ? 64.09180 13.17143 57.64728 1.000 52.30575 65 GLN E C 1
ATOM 6247 O O . GLN D 1 65 ? 63.79490 13.95625 58.55232 1.000 57.69678 65 GLN E O 1
ATOM 6253 N N . GLY D 1 66 ? 63.64732 13.32927 56.40329 1.000 54.29891 66 GLY E N 1
ATOM 6254 C CA . GLY D 1 66 ? 62.75231 14.40929 56.04407 1.000 46.15693 66 GLY E CA 1
ATOM 6255 C C . GLY D 1 66 ? 61.56130 13.93354 55.23883 1.000 44.26403 66 GLY E C 1
ATOM 6256 O O . GLY D 1 66 ? 60.77154 14.74167 54.74238 1.000 40.35728 66 GLY E O 1
ATOM 6257 N N . SER D 1 67 ? 61.41976 12.62040 55.10302 1.000 45.48004 67 SER E N 1
ATOM 6258 C CA . SER D 1 67 ? 60.32844 12.02672 54.34903 1.000 48.88754 67 SER E CA 1
ATOM 6259 C C . SER D 1 67 ? 59.43169 11.21937 55.27838 1.000 59.73832 67 SER E C 1
ATOM 6260 O O . SER D 1 67 ? 59.77413 10.93281 56.42874 1.000 58.62354 67 SER E O 1
ATOM 6263 N N . LEU D 1 68 ? 58.26509 10.85608 54.75358 1.000 63.79686 68 LEU E N 1
ATOM 6264 C CA . LEU D 1 68 ? 57.28515 10.07122 55.48531 1.000 60.08456 68 LEU E CA 1
ATOM 6265 C C . LEU D 1 68 ? 56.56584 9.17256 54.49334 1.000 54.96055 68 LEU E C 1
ATOM 6266 O O . LEU D 1 68 ? 56.37418 9.54140 53.33209 1.000 52.76057 68 LEU E O 1
ATOM 6271 N N . THR D 1 69 ? 56.18028 7.98642 54.95324 1.000 61.37593 69 THR E N 1
ATOM 6272 C CA . THR D 1 69 ? 55.45432 7.03465 54.11932 1.000 60.53895 69 THR E CA 1
ATOM 6273 C C . THR D 1 69 ? 53.96094 7.30201 54.26794 1.000 54.71678 69 THR E C 1
ATOM 6274 O O . THR D 1 69 ? 53.38520 7.07320 55.33634 1.000 57.59367 69 THR E O 1
ATOM 6278 N N . ALA D 1 70 ? 53.33817 7.79769 53.20154 1.000 52.47797 70 ALA E N 1
ATOM 6279 C CA . ALA D 1 70 ? 51.91011 8.06653 53.22675 1.000 48.23545 70 ALA E CA 1
ATOM 6280 C C . ALA D 1 70 ? 51.12707 6.76083 53.31986 1.000 52.71994 70 ALA E C 1
ATOM 6281 O O . ALA D 1 70 ? 51.64448 5.67281 53.05157 1.000 56.23887 70 ALA E O 1
ATOM 6283 N N . ASP D 1 71 ? 49.85530 6.88133 53.70777 1.000 53.96541 71 ASP E N 1
ATOM 6284 C CA . ASP D 1 71 ? 49.03681 5.69632 53.93966 1.000 56.30464 71 ASP E CA 1
ATOM 6285 C C . ASP D 1 71 ? 48.78394 4.89808 52.66627 1.000 57.74045 71 ASP E C 1
ATOM 6286 O O . ASP D 1 71 ? 48.52173 3.69335 52.75018 1.000 60.28509 71 ASP E O 1
ATOM 6291 N N . ASP D 1 72 ? 48.85696 5.52960 51.49404 1.000 56.75027 72 ASP E N 1
ATOM 6292 C CA . ASP D 1 72 ? 48.69780 4.80118 50.24069 1.000 58.76493 72 ASP E CA 1
ATOM 6293 C C . ASP D 1 72 ? 49.98010 4.11166 49.78992 1.000 61.72756 72 ASP E C 1
ATOM 6294 O O . ASP D 1 72 ? 49.99083 3.49921 48.71633 1.000 69.50062 72 ASP E O 1
ATOM 6299 N N . GLY D 1 73 ? 51.05199 4.19331 50.57710 1.000 55.90690 73 GLY E N 1
ATOM 6300 C CA . GLY D 1 73 ? 52.30400 3.54511 50.25851 1.000 55.12947 73 GLY E CA 1
ATOM 6301 C C . GLY D 1 73 ? 53.34919 4.44284 49.63398 1.000 57.71259 73 GLY E C 1
ATOM 6302 O O . GLY D 1 73 ? 54.48473 3.99499 49.43595 1.000 55.60892 73 GLY E O 1
ATOM 6303 N N . ARG D 1 74 ? 53.00765 5.68742 49.32027 1.000 55.40054 74 ARG E N 1
ATOM 6304 C CA . ARG D 1 74 ? 53.95789 6.57153 48.66951 1.000 55.76266 74 ARG E CA 1
ATOM 6305 C C . ARG D 1 74 ? 54.94292 7.15153 49.67784 1.000 56.86712 74 ARG E C 1
ATOM 6306 O O . ARG D 1 74 ? 54.73109 7.12052 50.89268 1.000 57.87306 74 ARG E O 1
ATOM 6314 N N . GLN D 1 75 ? 56.03741 7.68324 49.14801 1.000 55.24316 75 GLN E N 1
ATOM 6315 C CA . GLN D 1 75 ? 57.01491 8.42427 49.92906 1.000 49.32846 75 GLN E CA 1
ATOM 6316 C C . GLN D 1 75 ? 56.77617 9.91055 49.69735 1.000 46.11050 75 GLN E C 1
ATOM 6317 O O . GLN D 1 75 ? 56.92035 10.39746 48.57090 1.000 50.73479 75 GLN E O 1
ATOM 6323 N N . VAL D 1 76 ? 56.39054 10.62124 50.75234 1.000 47.20278 76 VAL E N 1
ATOM 6324 C CA . VAL D 1 76 ? 56.12025 12.05198 50.68879 1.000 47.64103 76 VAL E CA 1
ATOM 6325 C C . VAL D 1 76 ? 57.14906 12.76707 51.55088 1.000 44.90511 76 VAL E C 1
ATOM 6326 O O . VAL D 1 76 ? 57.32996 12.42449 52.72449 1.000 45.76025 76 VAL E O 1
ATOM 6330 N N . PHE D 1 77 ? 57.82746 13.75389 50.96793 1.000 45.03936 77 PHE E N 1
ATOM 6331 C CA . PHE D 1 77 ? 58.82640 14.53938 51.69007 1.000 48.14126 77 PHE E CA 1
ATOM 6332 C C . PHE D 1 77 ? 58.10700 15.63930 52.46535 1.000 43.17534 77 PHE E C 1
ATOM 6333 O O . PHE D 1 77 ? 57.97468 16.78221 52.02031 1.000 46.40208 77 PHE E O 1
ATOM 6341 N N . VAL D 1 78 ? 57.63195 15.27645 53.66039 1.000 44.44386 78 VAL E N 1
ATOM 6342 C CA . VAL D 1 78 ? 56.89274 16.22469 54.48876 1.000 44.73345 78 VAL E CA 1
ATOM 6343 C C . VAL D 1 78 ? 57.78097 17.36506 54.97235 1.000 45.34011 78 VAL E C 1
ATOM 6344 O O . VAL D 1 78 ? 57.27397 18.45354 55.27073 1.000 50.13895 78 VAL E O 1
ATOM 6348 N N . SER D 1 79 ? 59.09782 17.14432 55.06111 1.000 40.53424 79 SER E N 1
ATOM 6349 C CA . SER D 1 79 ? 60.00089 18.20032 55.51020 1.000 41.12157 79 SER E CA 1
ATOM 6350 C C . SER D 1 79 ? 59.91729 19.41949 54.60308 1.000 43.33151 79 SER E C 1
ATOM 6351 O O . SER D 1 79 ? 60.01497 20.56002 55.07195 1.000 41.96860 79 SER E O 1
ATOM 6354 N N . ARG D 1 80 ? 59.73605 19.19600 53.29990 1.000 44.23539 80 ARG E N 1
ATOM 6355 C CA . ARG D 1 80 ? 59.57719 20.30528 52.36688 1.000 39.70883 80 ARG E CA 1
ATOM 6356 C C . ARG D 1 80 ? 58.38518 21.17179 52.75239 1.000 44.09469 80 ARG E C 1
ATOM 6357 O O . ARG D 1 80 ? 58.49225 22.40143 52.82529 1.000 42.79822 80 ARG E O 1
ATOM 6365 N N . TYR D 1 81 ? 57.24031 20.53923 53.02365 1.000 43.18002 81 TYR E N 1
ATOM 6366 C CA . TYR D 1 81 ? 56.04144 21.29035 53.38087 1.000 43.45517 81 TYR E CA 1
ATOM 6367 C C . TYR D 1 81 ? 56.18490 21.95662 54.74381 1.000 44.07970 81 TYR E C 1
ATOM 6368 O O . TYR D 1 81 ? 55.67392 23.06261 54.95569 1.000 43.78645 81 TYR E O 1
ATOM 6377 N N . ILE D 1 82 ? 56.87307 21.29920 55.68037 1.000 44.15504 82 ILE E N 1
ATOM 6378 C CA . ILE D 1 82 ? 57.00358 21.84406 57.02972 1.000 45.04212 82 ILE E CA 1
ATOM 6379 C C . ILE D 1 82 ? 57.77058 23.15986 57.00525 1.000 46.44278 82 ILE E C 1
ATOM 6380 O O . ILE D 1 82 ? 57.38549 24.13317 57.66628 1.000 47.67913 82 ILE E O 1
ATOM 6385 N N . THR D 1 83 ? 58.85858 23.21792 56.23524 1.000 41.53813 83 THR E N 1
ATOM 6386 C CA . THR D 1 83 ? 59.63380 24.44961 56.15286 1.000 42.65722 83 THR E CA 1
ATOM 6387 C C . THR D 1 83 ? 59.06210 25.42461 55.13109 1.000 44.36360 83 THR E C 1
ATOM 6388 O O . THR D 1 83 ? 59.27972 26.63468 55.25720 1.000 43.20635 83 THR E O 1
ATOM 6392 N N . TRP D 1 84 ? 58.34165 24.92595 54.11825 1.000 45.63270 84 TRP E N 1
ATOM 6393 C CA . TRP D 1 84 ? 57.60833 25.81330 53.21671 1.000 41.36278 84 TRP E CA 1
ATOM 6394 C C . TRP D 1 84 ? 56.66737 26.72518 53.98978 1.000 43.06016 84 TRP E C 1
ATOM 6395 O O . TRP D 1 84 ? 56.45104 27.88055 53.60608 1.000 38.25607 84 TRP E O 1
ATOM 6406 N N . THR D 1 85 ? 56.08921 26.21193 55.07979 1.000 42.13827 85 THR E N 1
ATOM 6407 C CA . THR D 1 85 ? 55.20427 27.00372 55.92494 1.000 41.11241 85 THR E CA 1
ATOM 6408 C C . THR D 1 85 ? 55.90427 28.22811 56.50319 1.000 40.74286 85 THR E C 1
ATOM 6409 O O . THR D 1 85 ? 55.23399 29.20531 56.85109 1.000 44.57974 85 THR E O 1
ATOM 6413 N N . PHE D 1 86 ? 57.23299 28.20680 56.60028 1.000 41.26064 86 PHE E N 1
ATOM 6414 C CA . PHE D 1 86 ? 57.98767 29.31330 57.17495 1.000 40.28550 86 PHE E CA 1
ATOM 6415 C C . PHE D 1 86 ? 58.70594 30.16351 56.13366 1.000 42.51330 86 PHE E C 1
ATOM 6416 O O . PHE D 1 86 ? 58.74559 31.38990 56.27101 1.000 41.53576 86 PHE E O 1
ATOM 6424 N N . THR D 1 87 ? 59.26360 29.54938 55.08565 1.000 40.40414 87 THR E N 1
ATOM 6425 C CA . THR D 1 87 ? 60.04095 30.31448 54.11235 1.000 46.16714 87 THR E CA 1
ATOM 6426 C C . THR D 1 87 ? 59.14552 31.13834 53.19241 1.000 43.84874 87 THR E C 1
ATOM 6427 O O . THR D 1 87 ? 59.48092 32.28038 52.85680 1.000 43.03934 87 THR E O 1
ATOM 6431 N N . THR D 1 88 ? 58.00930 30.58324 52.77052 1.000 44.10258 88 THR E N 1
ATOM 6432 C CA . THR D 1 88 ? 57.14220 31.28247 51.82589 1.000 41.96887 88 THR E CA 1
ATOM 6433 C C . THR D 1 88 ? 56.48002 32.52604 52.42714 1.000 41.96918 88 THR E C 1
ATOM 6434 O O . THR D 1 88 ? 56.28964 33.51008 51.70035 1.000 40.89776 88 THR E O 1
ATOM 6438 N N . PRO D 1 89 ? 56.11169 32.55384 53.71814 1.000 42.62479 89 PRO E N 1
ATOM 6439 C CA . PRO D 1 89 ? 55.68481 33.83965 54.29547 1.000 41.58024 89 PRO E CA 1
ATOM 6440 C C . PRO D 1 89 ? 56.80800 34.85755 54.38391 1.000 41.54157 89 PRO E C 1
ATOM 6441 O O . PRO D 1 89 ? 56.54061 36.06187 54.28801 1.000 42.70692 89 PRO E O 1
ATOM 6445 N N . LEU D 1 90 ? 58.05564 34.41421 54.56815 1.000 40.88220 90 LEU E N 1
ATOM 6446 C CA . LEU D 1 90 ? 59.17591 35.35016 54.58279 1.000 41.28638 90 LEU E CA 1
ATOM 6447 C C . LEU D 1 90 ? 59.40545 35.95621 53.20442 1.000 42.66092 90 LEU E C 1
ATOM 6448 O O . LEU D 1 90 ? 59.76660 37.13392 53.09109 1.000 43.52571 90 LEU E O 1
ATOM 6453 N N . LEU D 1 91 ? 59.20940 35.16561 52.14585 1.000 40.69763 91 LEU E N 1
ATOM 6454 C CA . LEU D 1 91 ? 59.28919 35.70689 50.79272 1.000 41.03261 91 LEU E CA 1
ATOM 6455 C C . LEU D 1 91 ? 58.19582 36.73989 50.55664 1.000 41.62979 91 LEU E C 1
ATOM 6456 O O . LEU D 1 91 ? 58.45197 37.82189 50.01517 1.000 45.40021 91 LEU E O 1
ATOM 6461 N N . LEU D 1 92 ? 56.96282 36.41960 50.95822 1.000 40.35649 92 LEU E N 1
ATOM 6462 C CA . LEU D 1 92 ? 55.85919 37.35436 50.77108 1.000 39.95069 92 LEU E CA 1
ATOM 6463 C C . LEU D 1 92 ? 55.98776 38.56651 51.68359 1.000 43.20601 92 LEU E C 1
ATOM 6464 O O . LEU D 1 92 ? 55.45609 39.63730 51.36636 1.000 42.76282 92 LEU E O 1
ATOM 6469 N N . LEU D 1 93 ? 56.68404 38.41983 52.81395 1.000 38.92137 93 LEU E N 1
ATOM 6470 C CA . LEU D 1 93 ? 56.96343 39.57105 53.66546 1.000 39.30285 93 LEU E CA 1
ATOM 6471 C C . LEU D 1 93 ? 57.83444 40.58752 52.93808 1.000 42.42453 93 LEU E C 1
ATOM 6472 O O . LEU D 1 93 ? 57.66163 41.80072 53.10749 1.000 42.29472 93 LEU E O 1
ATOM 6477 N N . GLY D 1 94 ? 58.77826 40.10835 52.12387 1.000 40.72367 94 GLY E N 1
ATOM 6478 C CA . GLY D 1 94 ? 59.62223 41.01913 51.36614 1.000 42.07097 94 GLY E CA 1
ATOM 6479 C C . GLY D 1 94 ? 58.82684 41.90411 50.42621 1.000 42.88803 94 GLY E C 1
ATOM 6480 O O . GLY D 1 94 ? 59.01608 43.12326 50.39277 1.000 41.75789 94 GLY E O 1
ATOM 6481 N N . LEU D 1 95 ? 57.91744 41.30077 49.65247 1.000 44.49861 95 LEU E N 1
ATOM 6482 C CA . LEU D 1 95 ? 57.04238 42.08837 48.78684 1.000 42.89023 95 LEU E CA 1
ATOM 6483 C C . LEU D 1 95 ? 56.19408 43.06066 49.59832 1.000 45.44375 95 LEU E C 1
ATOM 6484 O O . LEU D 1 95 ? 55.91984 44.18194 49.15158 1.000 47.57707 95 LEU E O 1
ATOM 6489 N N . ALA D 1 96 ? 55.77211 42.64757 50.79647 1.000 41.31675 96 ALA E N 1
ATOM 6490 C CA . ALA D 1 96 ? 54.94084 43.50613 51.63368 1.000 44.22828 96 ALA E CA 1
ATOM 6491 C C . ALA D 1 96 ? 55.71387 44.73000 52.11018 1.000 47.80870 96 ALA E C 1
ATOM 6492 O O . ALA D 1 96 ? 55.23831 45.86333 51.97701 1.000 50.33788 96 ALA E O 1
ATOM 6494 N N . THR D 1 97 ? 56.90926 44.52370 52.67413 1.000 43.94449 97 THR E N 1
ATOM 6495 C CA . THR D 1 97 ? 57.70361 45.65427 53.14307 1.000 47.98432 97 THR E CA 1
ATOM 6496 C C . THR D 1 97 ? 58.21894 46.50796 51.99275 1.000 48.26838 97 THR E C 1
ATOM 6497 O O . THR D 1 97 ? 58.49182 47.69577 52.19406 1.000 49.94757 97 THR E O 1
ATOM 6501 N N . THR D 1 98 ? 58.36123 45.93572 50.79466 1.000 45.15235 98 THR E N 1
ATOM 6502 C CA . THR D 1 98 ? 58.70089 46.75450 49.63512 1.000 45.94849 98 THR E CA 1
ATOM 6503 C C . THR D 1 98 ? 57.57289 47.72166 49.29480 1.000 46.52654 98 THR E C 1
ATOM 6504 O O . THR D 1 98 ? 57.82716 48.85257 48.86162 1.000 47.73203 98 THR E O 1
ATOM 6508 N N . ALA D 1 99 ? 56.32064 47.29876 49.49197 1.000 45.85336 99 ALA E N 1
ATOM 6509 C CA . ALA D 1 99 ? 55.18640 48.15614 49.17261 1.000 49.53220 99 ALA E CA 1
ATOM 6510 C C . ALA D 1 99 ? 54.84340 49.11377 50.30928 1.000 49.36192 99 ALA E C 1
ATOM 6511 O O . ALA D 1 99 ? 54.32649 50.20633 50.05395 1.000 50.90424 99 ALA E O 1
ATOM 6513 N N . LEU D 1 100 ? 55.13340 48.73931 51.55724 1.000 48.38811 100 LEU E N 1
ATOM 6514 C CA . LEU D 1 100 ? 54.71356 49.50970 52.72085 1.000 53.94045 100 LEU E CA 1
ATOM 6515 C C . LEU D 1 100 ? 55.86803 50.04245 53.56324 1.000 59.47999 100 LEU E C 1
ATOM 6516 O O . LEU D 1 100 ? 55.61749 50.67231 54.59872 1.000 58.00499 100 LEU E O 1
ATOM 6521 N N . GLY D 1 101 ? 57.11688 49.83200 53.14896 1.000 52.97480 101 GLY E N 1
ATOM 6522 C CA . GLY D 1 101 ? 58.25203 50.26310 53.93798 1.000 51.57171 101 GLY E CA 1
ATOM 6523 C C . GLY D 1 101 ? 58.54333 49.31600 55.08761 1.000 56.47467 101 GLY E C 1
ATOM 6524 O O . GLY D 1 101 ? 57.83428 48.33995 55.34133 1.000 53.10882 101 GLY E O 1
ATOM 6525 N N . SER D 1 102 ? 59.62682 49.61796 55.79920 1.000 59.38598 102 SER E N 1
ATOM 6526 C CA . SER D 1 102 ? 60.03936 48.83302 56.95751 1.000 56.39110 102 SER E CA 1
ATOM 6527 C C . SER D 1 102 ? 60.37398 49.79703 58.08657 1.000 61.09010 102 SER E C 1
ATOM 6528 O O . SER D 1 102 ? 61.25663 50.66307 57.91537 1.000 62.65345 102 SER E O 1
ATOM 6531 N N . PRO D 1 103 ? 59.71042 49.69903 59.25052 1.000 67.74841 103 PRO E N 1
ATOM 6532 C CA . PRO D 1 103 ? 58.67340 48.70316 59.54897 1.000 61.42232 103 PRO E CA 1
ATOM 6533 C C . PRO D 1 103 ? 57.32165 49.00822 58.90210 1.000 59.15261 103 PRO E C 1
ATOM 6534 O O . PRO D 1 103 ? 57.09181 50.13413 58.46005 1.000 61.39990 103 PRO E O 1
ATOM 6538 N N . ILE D 1 104 ? 56.44743 48.00377 58.84758 1.000 54.15168 104 ILE E N 1
ATOM 6539 C CA . ILE D 1 104 ? 55.11569 48.17984 58.27762 1.000 49.24055 104 ILE E CA 1
ATOM 6540 C C . ILE D 1 104 ? 54.33582 49.15680 59.14754 1.000 61.51426 104 ILE E C 1
ATOM 6541 O O . ILE D 1 104 ? 54.12125 48.91436 60.34102 1.000 62.82097 104 ILE E O 1
ATOM 6546 N N . THR D 1 105 ? 53.90801 50.26851 58.55304 1.000 59.53720 105 THR E N 1
ATOM 6547 C CA . THR D 1 105 ? 53.23046 51.32680 59.28750 1.000 66.47872 105 THR E CA 1
ATOM 6548 C C . THR D 1 105 ? 51.76195 51.47935 58.91578 1.000 63.42650 105 THR E C 1
ATOM 6549 O O . THR D 1 105 ? 51.09542 52.37162 59.45081 1.000 69.86998 105 THR E O 1
ATOM 6553 N N . ARG D 1 106 ? 51.23879 50.63774 58.02759 1.000 58.54529 106 ARG E N 1
ATOM 6554 C CA . ARG D 1 106 ? 49.83158 50.69213 57.65233 1.000 49.17243 106 ARG E CA 1
ATOM 6555 C C . ARG D 1 106 ? 49.46776 49.40523 56.92745 1.000 49.87614 106 ARG E C 1
ATOM 6556 O O . ARG D 1 106 ? 50.33597 48.69787 56.40789 1.000 50.03199 106 ARG E O 1
ATOM 6564 N N . ARG D 1 107 ? 48.16538 49.11545 56.90207 1.000 45.26454 107 ARG E N 1
ATOM 6565 C CA . ARG D 1 107 ? 47.61444 47.94946 56.20817 1.000 46.96349 107 ARG E CA 1
ATOM 6566 C C . ARG D 1 107 ? 48.21594 46.63971 56.71451 1.000 45.72753 107 ARG E C 1
ATOM 6567 O O . ARG D 1 107 ? 48.35893 45.67936 55.95376 1.000 48.63805 107 ARG E O 1
ATOM 6575 N N . LYS D 1 108 ? 48.57934 46.59133 57.99544 1.000 49.24582 108 LYS E N 1
ATOM 6576 C CA . LYS D 1 108 ? 49.04688 45.34160 58.59289 1.000 48.96603 108 LYS E CA 1
ATOM 6577 C C . LYS D 1 108 ? 48.07312 44.17997 58.42273 1.000 45.19525 108 LYS E C 1
ATOM 6578 O O . LYS D 1 108 ? 48.54278 43.05201 58.19300 1.000 41.79176 108 LYS E O 1
ATOM 6584 N N . PRO D 1 109 ? 46.75082 44.35641 58.53780 1.000 40.35639 109 PRO E N 1
ATOM 6585 C CA . PRO D 1 109 ? 45.85054 43.21097 58.32485 1.000 47.60605 109 PRO E CA 1
ATOM 6586 C C . PRO D 1 109 ? 45.95551 42.57640 56.94377 1.000 45.15105 109 PRO E C 1
ATOM 6587 O O . PRO D 1 109 ? 45.72111 41.36732 56.81823 1.000 41.16539 109 PRO E O 1
ATOM 6591 N N . VAL D 1 110 ? 46.29959 43.33642 55.90190 1.000 41.99420 110 VAL E N 1
ATOM 6592 C CA . VAL D 1 110 ? 46.46482 42.69957 54.59751 1.000 46.39367 110 VAL E CA 1
ATOM 6593 C C . VAL D 1 110 ? 47.79125 41.94804 54.53280 1.000 40.52002 110 VAL E C 1
ATOM 6594 O O . VAL D 1 110 ? 47.89666 40.93007 53.83788 1.000 43.66760 110 VAL E O 1
ATOM 6598 N N . VAL D 1 111 ? 48.81117 42.41356 55.25933 1.000 42.30045 111 VAL E N 1
ATOM 6599 C CA . VAL D 1 111 ? 50.06032 41.66256 55.34701 1.000 42.51902 111 VAL E CA 1
ATOM 6600 C C . VAL D 1 111 ? 49.83841 40.34880 56.08506 1.000 41.46575 111 VAL E C 1
ATOM 6601 O O . VAL D 1 111 ? 50.36113 39.30015 55.68796 1.000 41.10663 111 VAL E O 1
ATOM 6605 N N . ALA D 1 112 ? 49.06416 40.38438 57.17264 1.000 40.98460 112 ALA E N 1
ATOM 6606 C CA . ALA D 1 112 ? 48.74640 39.15788 57.89504 1.000 36.16414 112 ALA E CA 1
ATOM 6607 C C . ALA D 1 112 ? 47.87339 38.23359 57.05528 1.000 41.16393 112 ALA E C 1
ATOM 6608 O O . ALA D 1 112 ? 48.04591 37.00932 57.08899 1.000 42.23110 112 ALA E O 1
ATOM 6610 N N . GLY D 1 113 ? 46.93006 38.79939 56.29673 1.000 36.83592 113 GLY E N 1
ATOM 6611 C CA . GLY D 1 113 ? 46.12029 37.98569 55.40644 1.000 37.87090 113 GLY E CA 1
ATOM 6612 C C . GLY D 1 113 ? 46.91640 37.38666 54.26543 1.000 41.15238 113 GLY E C 1
ATOM 6613 O O . GLY D 1 113 ? 46.61036 36.28356 53.80222 1.000 40.24075 113 GLY E O 1
ATOM 6614 N N . LEU D 1 114 ? 47.93669 38.10384 53.78964 1.000 38.46604 114 LEU E N 1
ATOM 6615 C CA . LEU D 1 114 ? 48.86499 37.52951 52.82201 1.000 36.47471 114 LEU E CA 1
ATOM 6616 C C . LEU D 1 114 ? 49.57007 36.31184 53.40962 1.000 41.86464 114 LEU E C 1
ATOM 6617 O O . LEU D 1 114 ? 49.59012 35.23359 52.80383 1.000 41.38388 114 LEU E O 1
ATOM 6622 N N . ILE D 1 115 ? 50.15519 36.47135 54.59922 1.000 40.62342 115 ILE E N 1
ATOM 6623 C CA . ILE D 1 115 ? 50.82179 35.35971 55.27078 1.000 37.35210 115 ILE E CA 1
ATOM 6624 C C . ILE D 1 115 ? 49.81799 34.27207 55.63374 1.000 42.28633 115 ILE E C 1
ATOM 6625 O O . ILE D 1 115 ? 50.09864 33.07505 55.49060 1.000 41.60941 115 ILE E O 1
ATOM 6630 N N . GLY D 1 116 ? 48.63111 34.66868 56.10058 1.000 37.71906 116 GLY E N 1
ATOM 6631 C CA . GLY D 1 116 ? 47.63818 33.68415 56.50167 1.000 38.62838 116 GLY E CA 1
ATOM 6632 C C . GLY D 1 116 ? 47.18456 32.80721 55.35022 1.000 44.31687 116 GLY E C 1
ATOM 6633 O O . GLY D 1 116 ? 47.08516 31.58444 55.48317 1.000 45.80216 116 GLY E O 1
ATOM 6634 N N . ALA D 1 117 ? 46.90123 33.42178 54.19995 1.000 43.63589 117 ALA E N 1
ATOM 6635 C CA . ALA D 1 117 ? 46.48366 32.64448 53.03883 1.000 43.48790 117 ALA E CA 1
ATOM 6636 C C . ALA D 1 117 ? 47.61463 31.77129 52.51270 1.000 43.95958 117 ALA E C 1
ATOM 6637 O O . ALA D 1 117 ? 47.35728 30.71744 51.91916 1.000 42.86463 117 ALA E O 1
ATOM 6639 N N . ASP D 1 118 ? 48.86615 32.18360 52.72741 1.000 43.57743 118 ASP E N 1
ATOM 6640 C CA . ASP D 1 118 ? 49.99897 31.39988 52.24522 1.000 41.07709 118 ASP E CA 1
ATOM 6641 C C . ASP D 1 118 ? 50.20927 30.15246 53.09645 1.000 40.11203 118 ASP E C 1
ATOM 6642 O O . ASP D 1 118 ? 50.42800 29.05635 52.56712 1.000 42.30119 118 ASP E O 1
ATOM 6647 N N . ILE D 1 119 ? 50.15718 30.30414 54.42218 1.000 41.15046 119 ILE E N 1
ATOM 6648 C CA . ILE D 1 119 ? 50.29671 29.15610 55.31527 1.000 42.15123 119 ILE E CA 1
ATOM 6649 C C . ILE D 1 119 ? 49.20886 28.12975 55.03337 1.000 39.28349 119 ILE E C 1
ATOM 6650 O O . ILE D 1 119 ? 49.46484 26.91943 55.00218 1.000 39.16426 119 ILE E O 1
ATOM 6655 N N . ILE D 1 120 ? 47.97884 28.59756 54.81857 1.000 39.80900 120 ILE E N 1
ATOM 6656 C CA . ILE D 1 120 ? 46.88420 27.69250 54.48359 1.000 43.82431 120 ILE E CA 1
ATOM 6657 C C . ILE D 1 120 ? 47.15376 26.99827 53.15337 1.000 43.09268 120 ILE E C 1
ATOM 6658 O O . ILE D 1 120 ? 46.82825 25.81802 52.97225 1.000 42.01607 120 ILE E O 1
ATOM 6663 N N . MET D 1 121 ? 47.77362 27.71012 52.21152 1.000 40.77471 121 MET E N 1
ATOM 6664 C CA . MET D 1 121 ? 48.10392 27.11024 50.92348 1.000 41.95175 121 MET E CA 1
ATOM 6665 C C . MET D 1 121 ? 49.08407 25.95120 51.08233 1.000 41.97715 121 MET E C 1
ATOM 6666 O O . MET D 1 121 ? 48.89318 24.87965 50.49540 1.000 41.18351 121 MET E O 1
ATOM 6671 N N . ILE D 1 122 ? 50.14868 26.14889 51.86631 1.000 41.84517 122 ILE E N 1
ATOM 6672 C CA . ILE D 1 122 ? 51.13281 25.08418 52.05139 1.000 40.25360 122 ILE E CA 1
ATOM 6673 C C . ILE D 1 122 ? 50.55708 23.96373 52.90817 1.000 36.96460 122 ILE E C 1
ATOM 6674 O O . ILE D 1 122 ? 50.73646 22.77730 52.60364 1.000 37.71911 122 ILE E O 1
ATOM 6679 N N . LEU D 1 123 ? 49.84947 24.31832 53.98450 1.000 39.05574 123 LEU E N 1
ATOM 6680 C CA . LEU D 1 123 ? 49.33577 23.30517 54.90231 1.000 37.64719 123 LEU E CA 1
ATOM 6681 C C . LEU D 1 123 ? 48.29656 22.41418 54.23073 1.000 41.89707 123 LEU E C 1
ATOM 6682 O O . LEU D 1 123 ? 48.31320 21.19060 54.41208 1.000 39.51043 123 LEU E O 1
ATOM 6687 N N . THR D 1 124 ? 47.38453 23.00054 53.45082 1.000 36.35055 124 THR E N 1
ATOM 6688 C CA . THR D 1 124 ? 46.41923 22.17123 52.73791 1.000 40.23924 124 THR E CA 1
ATOM 6689 C C . THR D 1 124 ? 47.07105 21.43192 51.57812 1.000 40.00197 124 THR E C 1
ATOM 6690 O O . THR D 1 124 ? 46.57742 20.37723 51.16291 1.000 41.02122 124 THR E O 1
ATOM 6694 N N . GLY D 1 125 ? 48.17258 21.96338 51.04382 1.000 40.00011 125 GLY E N 1
ATOM 6695 C CA . GLY D 1 125 ? 48.94215 21.21373 50.06675 1.000 39.43923 125 GLY E CA 1
ATOM 6696 C C . GLY D 1 125 ? 49.58989 19.97547 50.65374 1.000 44.15998 125 GLY E C 1
ATOM 6697 O O . GLY D 1 125 ? 49.71696 18.95432 49.97145 1.000 42.23569 125 GLY E O 1
ATOM 6698 N N . LEU D 1 126 ? 50.00929 20.04556 51.92069 1.000 45.95200 126 LEU E N 1
ATOM 6699 C CA . LEU D 1 126 ? 50.53953 18.86521 52.59594 1.000 44.79636 126 LEU E CA 1
ATOM 6700 C C . LEU D 1 126 ? 49.46682 17.79561 52.75583 1.000 46.79308 126 LEU E C 1
ATOM 6701 O O . LEU D 1 126 ? 49.71929 16.61198 52.50084 1.000 49.25851 126 LEU E O 1
ATOM 6706 N N . VAL D 1 127 ? 48.26401 18.19471 53.17641 1.000 43.85820 127 VAL E N 1
ATOM 6707 C CA . VAL D 1 127 ? 47.15896 17.24675 53.29319 1.000 46.39592 127 VAL E CA 1
ATOM 6708 C C . VAL D 1 127 ? 46.86007 16.60738 51.94300 1.000 45.86368 127 VAL E C 1
ATOM 6709 O O . VAL D 1 127 ? 46.61667 15.39753 51.85215 1.000 44.32363 127 VAL E O 1
ATOM 6713 N N . ALA D 1 128 ? 46.87947 17.40738 50.87279 1.000 44.12786 128 ALA E N 1
ATOM 6714 C CA . ALA D 1 128 ? 46.68497 16.85838 49.53425 1.000 44.45616 128 ALA E CA 1
ATOM 6715 C C . ALA D 1 128 ? 47.81617 15.90900 49.15911 1.000 48.61735 128 ALA E C 1
ATOM 6716 O O . ALA D 1 128 ? 47.58404 14.87486 48.52114 1.000 48.71096 128 ALA E O 1
ATOM 6718 N N . ALA D 1 129 ? 49.04969 16.24126 49.54962 1.000 50.01961 129 ALA E N 1
ATOM 6719 C CA . ALA D 1 129 ? 50.17456 15.36125 49.25674 1.000 42.51015 129 ALA E CA 1
ATOM 6720 C C . ALA D 1 129 ? 50.10249 14.06998 50.06140 1.000 48.92668 129 ALA E C 1
ATOM 6721 O O . ALA D 1 129 ? 50.55613 13.02175 49.58856 1.000 49.73661 129 ALA E O 1
ATOM 6723 N N . LEU D 1 130 ? 49.53504 14.12008 51.26624 1.000 50.12074 130 LEU E N 1
ATOM 6724 C CA . LEU D 1 130 ? 49.40117 12.93867 52.10768 1.000 51.42217 130 LEU E CA 1
ATOM 6725 C C . LEU D 1 130 ? 48.12075 12.15572 51.84431 1.000 49.21113 130 LEU E C 1
ATOM 6726 O O . LEU D 1 130 ? 48.01267 11.00940 52.29224 1.000 51.28046 130 LEU E O 1
ATOM 6731 N N . SER D 1 131 ? 47.15727 12.73651 51.13409 1.000 52.27422 131 SER E N 1
ATOM 6732 C CA . SER D 1 131 ? 45.94709 12.00961 50.78861 1.000 49.18575 131 SER E CA 1
ATOM 6733 C C . SER D 1 131 ? 46.25375 10.93852 49.73998 1.000 44.23321 131 SER E C 1
ATOM 6734 O O . SER D 1 131 ? 47.17835 11.09093 48.93767 1.000 45.33564 131 SER E O 1
ATOM 6737 N N . PRO D 1 132 ? 45.49245 9.84541 49.72465 1.000 44.73157 132 PRO E N 1
ATOM 6738 C CA . PRO D 1 132 ? 45.82236 8.73423 48.82418 1.000 45.09775 132 PRO E CA 1
ATOM 6739 C C . PRO D 1 132 ? 45.61177 9.09382 47.36180 1.000 49.90567 132 PRO E C 1
ATOM 6740 O O . PRO D 1 132 ? 44.76225 9.91758 47.01128 1.000 51.06296 132 PRO E O 1
ATOM 6744 N N . SER D 1 133 ? 46.40579 8.45454 46.50405 1.000 51.07671 133 SER E N 1
ATOM 6745 C CA . SER D 1 133 ? 46.29247 8.67765 45.06990 1.000 47.26596 133 SER E CA 1
ATOM 6746 C C . SER D 1 133 ? 44.95456 8.16396 44.55576 1.000 46.58929 133 SER E C 1
ATOM 6747 O O . SER D 1 133 ? 44.42811 7.15612 45.03628 1.000 49.22995 133 SER E O 1
ATOM 6750 N N . GLY D 1 134 ? 44.40083 8.87009 43.57418 1.000 46.16889 134 GLY E N 1
ATOM 6751 C CA . GLY D 1 134 ? 43.13135 8.46390 43.00984 1.000 52.04592 134 GLY E CA 1
ATOM 6752 C C . GLY D 1 134 ? 41.94877 8.64039 43.92960 1.000 54.81206 134 GLY E C 1
ATOM 6753 O O . GLY D 1 134 ? 40.90490 8.02544 43.70128 1.000 68.37766 134 GLY E O 1
ATOM 6754 N N . SER D 1 135 ? 42.08326 9.45630 44.97066 1.000 46.73278 135 SER E N 1
ATOM 6755 C CA . SER D 1 135 ? 40.99872 9.74871 45.89345 1.000 45.94701 135 SER E CA 1
ATOM 6756 C C . SER D 1 135 ? 40.49626 11.16922 45.67311 1.000 50.95460 135 SER E C 1
ATOM 6757 O O . SER D 1 135 ? 41.19545 12.02360 45.12164 1.000 46.69877 135 SER E O 1
ATOM 6760 N N . HIS D 1 136 ? 39.26331 11.41490 46.11711 1.000 51.63585 136 HIS E N 1
ATOM 6761 C CA . HIS D 1 136 ? 38.69123 12.74972 45.99684 1.000 47.63129 136 HIS E CA 1
ATOM 6762 C C . HIS D 1 136 ? 39.23912 13.70307 47.04721 1.000 48.45631 136 HIS E C 1
ATOM 6763 O O . HIS D 1 136 ? 39.37336 14.90155 46.77388 1.000 50.76560 136 HIS E O 1
ATOM 6770 N N . GLU D 1 137 ? 39.55902 13.19292 48.24157 1.000 48.62769 137 GLU E N 1
ATOM 6771 C CA . GLU D 1 137 ? 40.10634 14.04261 49.29514 1.000 44.85358 137 GLU E CA 1
ATOM 6772 C C . GLU D 1 137 ? 41.35798 14.77105 48.82298 1.000 46.28351 137 GLU E C 1
ATOM 6773 O O . GLU D 1 137 ? 41.54981 15.95319 49.12880 1.000 47.03028 137 GLU E O 1
ATOM 6779 N N . LYS D 1 138 ? 42.21154 14.08292 48.06177 1.000 47.74970 138 LYS E N 1
ATOM 6780 C CA . LYS D 1 138 ? 43.44740 14.68752 47.57538 1.000 43.49840 138 LYS E CA 1
ATOM 6781 C C . LYS D 1 138 ? 43.16772 15.93005 46.74091 1.000 44.44308 138 LYS E C 1
ATOM 6782 O O . LYS D 1 138 ? 43.80802 16.97139 46.92379 1.000 44.14925 138 LYS E O 1
ATOM 6788 N N . TRP D 1 139 ? 42.20213 15.84355 45.82681 1.000 44.53482 139 TRP E N 1
ATOM 6789 C CA . TRP D 1 139 ? 41.93465 16.93254 44.89911 1.000 43.32108 139 TRP E CA 1
ATOM 6790 C C . TRP D 1 139 ? 40.99229 17.98358 45.46222 1.000 44.14096 139 TRP E C 1
ATOM 6791 O O . TRP D 1 139 ? 40.95049 19.10041 44.93442 1.000 40.01364 139 TRP E O 1
ATOM 6802 N N . ILE D 1 140 ? 40.24088 17.65985 46.51539 1.000 45.34714 140 ILE E N 1
ATOM 6803 C CA . ILE D 1 140 ? 39.54789 18.69972 47.27012 1.000 45.49349 140 ILE E CA 1
ATOM 6804 C C . ILE D 1 140 ? 40.56247 19.63405 47.91545 1.000 43.71681 140 ILE E C 1
ATOM 6805 O O . ILE D 1 140 ? 40.50125 20.85916 47.75297 1.000 43.67541 140 ILE E O 1
ATOM 6810 N N . TRP D 1 141 ? 41.52488 19.06233 48.64465 1.000 37.67032 141 TRP E N 1
ATOM 6811 C CA . TRP D 1 141 ? 42.54985 19.87457 49.29029 1.000 41.31918 141 TRP E CA 1
ATOM 6812 C C . TRP D 1 141 ? 43.46678 20.53987 48.27389 1.000 41.44590 141 TRP E C 1
ATOM 6813 O O . TRP D 1 141 ? 43.99261 21.62692 48.53808 1.000 40.44735 141 TRP E O 1
ATOM 6824 N N . TYR D 1 142 ? 43.67099 19.91196 47.11374 1.000 42.32514 142 TYR E N 1
ATOM 6825 C CA . TYR D 1 142 ? 44.37878 20.59012 46.03342 1.000 42.79340 142 TYR E CA 1
ATOM 6826 C C . TYR D 1 142 ? 43.60210 21.81159 45.56014 1.000 47.91947 142 TYR E C 1
ATOM 6827 O O . TYR D 1 142 ? 44.19120 22.86199 45.27709 1.000 42.44153 142 TYR E O 1
ATOM 6836 N N . GLY D 1 143 ? 42.27521 21.69283 45.47286 1.000 44.91669 143 GLY E N 1
ATOM 6837 C CA . GLY D 1 143 ? 41.46433 22.83949 45.10172 1.000 41.88221 143 GLY E CA 1
ATOM 6838 C C . GLY D 1 143 ? 41.39870 23.87998 46.20180 1.000 44.48423 143 GLY E C 1
ATOM 6839 O O . GLY D 1 143 ? 41.40157 25.08414 45.93065 1.000 49.60837 143 GLY E O 1
ATOM 6840 N N . VAL D 1 144 ? 41.33388 23.43121 47.45708 1.000 44.66594 144 VAL E N 1
ATOM 6841 C CA . VAL D 1 144 ? 41.40228 24.35468 48.58756 1.000 48.17917 144 VAL E CA 1
ATOM 6842 C C . VAL D 1 144 ? 42.71961 25.11909 48.56535 1.000 44.02038 144 VAL E C 1
ATOM 6843 O O . VAL D 1 144 ? 42.74941 26.34730 48.70911 1.000 42.95348 144 VAL E O 1
ATOM 6847 N N . SER D 1 145 ? 43.82983 24.40030 48.37810 1.000 40.90728 145 SER E N 1
ATOM 6848 C CA . SER D 1 145 ? 45.13575 25.04991 48.33794 1.000 40.32995 145 SER E CA 1
ATOM 6849 C C . SER D 1 145 ? 45.24138 26.00425 47.15741 1.000 44.06481 145 SER E C 1
ATOM 6850 O O . SER D 1 145 ? 45.83456 27.08307 47.27443 1.000 42.55939 145 SER E O 1
ATOM 6853 N N . SER D 1 146 ? 44.67259 25.62296 46.01001 1.000 44.75687 146 SER E N 1
ATOM 6854 C CA . SER D 1 146 ? 44.68219 26.50551 44.84757 1.000 38.57316 146 SER E CA 1
ATOM 6855 C C . SER D 1 146 ? 43.88044 27.77299 45.11219 1.000 46.14019 146 SER E C 1
ATOM 6856 O O . SER D 1 146 ? 44.24719 28.85755 44.64389 1.000 43.97823 146 SER E O 1
ATOM 6859 N N . GLY D 1 147 ? 42.77740 27.65389 45.85580 1.000 49.68079 147 GLY E N 1
ATOM 6860 C CA . GLY D 1 147 ? 42.00596 28.83329 46.21215 1.000 47.03934 147 GLY E CA 1
ATOM 6861 C C . GLY D 1 147 ? 42.78621 29.79487 47.08784 1.000 46.28326 147 GLY E C 1
ATOM 6862 O O . GLY D 1 147 ? 42.67681 31.01512 46.93651 1.000 46.37843 147 GLY E O 1
ATOM 6863 N N . ALA D 1 148 ? 43.58115 29.26143 48.01957 1.000 47.06002 148 ALA E N 1
ATOM 6864 C CA . ALA D 1 148 ? 44.45756 30.11633 48.81176 1.000 47.09074 148 ALA E CA 1
ATOM 6865 C C . ALA D 1 148 ? 45.55381 30.73130 47.95324 1.000 45.84510 148 ALA E C 1
ATOM 6866 O O . ALA D 1 148 ? 45.99954 31.85222 48.22631 1.000 46.68940 148 ALA E O 1
ATOM 6868 N N . PHE D 1 149 ? 45.99716 30.01346 46.91752 1.000 44.07948 149 PHE E N 1
ATOM 6869 C CA . PHE D 1 149 ? 46.97169 30.56792 45.98372 1.000 42.06044 149 PHE E CA 1
ATOM 6870 C C . PHE D 1 149 ? 46.39803 31.77272 45.24816 1.000 47.87262 149 PHE E C 1
ATOM 6871 O O . PHE D 1 149 ? 47.07408 32.79833 45.10066 1.000 46.19616 149 PHE E O 1
ATOM 6879 N N . LEU D 1 150 ? 45.14823 31.66544 44.77878 1.000 46.41664 150 LEU E N 1
ATOM 6880 C CA . LEU D 1 150 ? 44.49876 32.79659 44.12301 1.000 45.34699 150 LEU E CA 1
ATOM 6881 C C . LEU D 1 150 ? 44.34885 33.97924 45.06794 1.000 50.07391 150 LEU E C 1
ATOM 6882 O O . LEU D 1 150 ? 44.42402 35.13396 44.63195 1.000 52.24376 150 LEU E O 1
ATOM 6887 N N . ALA D 1 151 ? 44.12830 33.71511 46.35842 1.000 50.47696 151 ALA E N 1
ATOM 6888 C CA . ALA D 1 151 ? 44.07881 34.79877 47.33295 1.000 48.08760 151 ALA E CA 1
ATOM 6889 C C . ALA D 1 151 ? 45.42868 35.49495 47.44066 1.000 47.44619 151 ALA E C 1
ATOM 6890 O O . ALA D 1 151 ? 45.49787 36.72844 47.49691 1.000 50.19050 151 ALA E O 1
ATOM 6892 N N . VAL D 1 152 ? 46.51458 34.71857 47.47088 1.000 46.31904 152 VAL E N 1
ATOM 6893 C CA . VAL D 1 152 ? 47.85093 35.30752 47.44838 1.000 48.21916 152 VAL E CA 1
ATOM 6894 C C . VAL D 1 152 ? 48.04884 36.11730 46.17414 1.000 47.48835 152 VAL E C 1
ATOM 6895 O O . VAL D 1 152 ? 48.56772 37.23980 46.20756 1.000 49.10295 152 VAL E O 1
ATOM 6899 N N . TYR D 1 153 ? 47.62866 35.56466 45.03273 1.000 47.09794 153 TYR E N 1
ATOM 6900 C CA . TYR D 1 153 ? 47.71405 36.29726 43.77385 1.000 45.32924 153 TYR E CA 1
ATOM 6901 C C . TYR D 1 153 ? 46.90853 37.58926 43.82701 1.000 46.44910 153 TYR E C 1
ATOM 6902 O O . TYR D 1 153 ? 47.37859 38.64059 43.37513 1.000 45.57224 153 TYR E O 1
ATOM 6911 N N . TYR D 1 154 ? 45.69393 37.53314 44.37995 1.000 49.87932 154 TYR E N 1
ATOM 6912 C CA . TYR D 1 154 ? 44.85584 38.72675 44.44356 1.000 49.25507 154 TYR E CA 1
ATOM 6913 C C . TYR D 1 154 ? 45.48798 39.80256 45.31833 1.000 49.40519 154 TYR E C 1
ATOM 6914 O O . TYR D 1 154 ? 45.51590 40.98148 44.94573 1.000 49.47481 154 TYR E O 1
ATOM 6923 N N . LEU D 1 155 ? 45.98064 39.41998 46.49842 1.000 45.18973 155 LEU E N 1
ATOM 6924 C CA . LEU D 1 155 ? 46.55594 40.40737 47.40572 1.000 51.72931 155 LEU E CA 1
ATOM 6925 C C . LEU D 1 155 ? 47.82456 41.02092 46.82392 1.000 48.84634 155 LEU E C 1
ATOM 6926 O O . LEU D 1 155 ? 48.07841 42.21880 46.99745 1.000 49.23784 155 LEU E O 1
ATOM 6931 N N . ILE D 1 156 ? 48.62309 40.22031 46.11639 1.000 47.00165 156 ILE E N 1
ATOM 6932 C CA . ILE D 1 156 ? 49.84193 40.73628 45.50098 1.000 49.93633 156 ILE E CA 1
ATOM 6933 C C . ILE D 1 156 ? 49.50741 41.69643 44.36523 1.000 52.03930 156 ILE E C 1
ATOM 6934 O O . ILE D 1 156 ? 50.16110 42.73334 44.19744 1.000 48.80636 156 ILE E O 1
ATOM 6939 N N . CYS D 1 157 ? 48.48156 41.37865 43.57741 1.000 50.70329 157 CYS E N 1
ATOM 6940 C CA . CYS D 1 157 ? 48.09406 42.21258 42.44866 1.000 49.87851 157 CYS E CA 1
ATOM 6941 C C . CYS D 1 157 ? 47.06607 43.27732 42.80917 1.000 54.40035 157 CYS E C 1
ATOM 6942 O O . CYS D 1 157 ? 46.77592 44.13901 41.97301 1.000 60.48917 157 CYS E O 1
ATOM 6945 N N . GLY D 1 158 ? 46.51735 43.24993 44.02182 1.000 56.23709 158 GLY E N 1
ATOM 6946 C CA . GLY D 1 158 ? 45.46522 44.16402 44.39800 1.000 48.55352 158 GLY E CA 1
ATOM 6947 C C . GLY D 1 158 ? 45.88358 45.16995 45.45145 1.000 52.28847 158 GLY E C 1
ATOM 6948 O O . GLY D 1 158 ? 46.39511 46.25057 45.14286 1.000 54.71176 158 GLY E O 1
ATOM 6949 N N . PRO D 1 159 ? 45.65680 44.83290 46.72514 1.000 55.19403 159 PRO E N 1
ATOM 6950 C CA . PRO D 1 159 ? 45.96889 45.79483 47.80096 1.000 52.83847 159 PRO E CA 1
ATOM 6951 C C . PRO D 1 159 ? 47.43161 46.20353 47.85665 1.000 50.70379 159 PRO E C 1
ATOM 6952 O O . PRO D 1 159 ? 47.73226 47.40469 47.87835 1.000 50.30829 159 PRO E O 1
ATOM 6956 N N . LEU D 1 160 ? 48.35419 45.23651 47.88882 1.000 50.87562 160 LEU E N 1
ATOM 6957 C CA . LEU D 1 160 ? 49.77117 45.57243 48.00518 1.000 51.61512 160 LEU E CA 1
ATOM 6958 C C . LEU D 1 160 ? 50.24521 46.40647 46.82039 1.000 52.79738 160 LEU E C 1
ATOM 6959 O O . LEU D 1 160 ? 51.05032 47.33085 46.98567 1.000 54.41152 160 LEU E O 1
ATOM 6964 N N . LEU D 1 161 ? 49.75763 46.09721 45.61676 1.000 52.22000 161 LEU E N 1
ATOM 6965 C CA . LEU D 1 161 ? 50.12880 46.89141 44.44972 1.000 56.41687 161 LEU E CA 1
ATOM 6966 C C . LEU D 1 161 ? 49.59534 48.31485 44.56110 1.000 56.13652 161 LEU E C 1
ATOM 6967 O O . LEU D 1 161 ? 50.28154 49.27313 44.18541 1.000 53.79616 161 LEU E O 1
ATOM 6972 N N . LEU D 1 162 ? 48.37612 48.47290 45.08224 1.000 55.40706 162 LEU E N 1
ATOM 6973 C CA . LEU D 1 162 ? 47.82581 49.80834 45.28413 1.000 57.58682 162 LEU E CA 1
ATOM 6974 C C . LEU D 1 162 ? 48.58911 50.57330 46.35665 1.000 55.69486 162 LEU E C 1
ATOM 6975 O O . LEU D 1 162 ? 48.74444 51.79517 46.25332 1.000 60.91395 162 LEU E O 1
ATOM 6980 N N . GLU D 1 163 ? 49.07221 49.87904 47.38746 1.000 55.58311 163 GLU E N 1
ATOM 6981 C CA . GLU D 1 163 ? 49.85242 50.54291 48.42386 1.000 55.54999 163 GLU E CA 1
ATOM 6982 C C . GLU D 1 163 ? 51.28551 50.79985 47.97899 1.000 57.18934 163 GLU E C 1
ATOM 6983 O O . GLU D 1 163 ? 51.91693 51.74667 48.46045 1.000 57.99580 163 GLU E O 1
ATOM 6989 N N . ALA D 1 164 ? 51.81354 49.97476 47.07118 1.000 55.12992 164 ALA E N 1
ATOM 6990 C CA . ALA D 1 164 ? 53.14369 50.22886 46.53076 1.000 56.80460 164 ALA E CA 1
ATOM 6991 C C . ALA D 1 164 ? 53.18450 51.52814 45.73796 1.000 58.61173 164 ALA E C 1
ATOM 6992 O O . ALA D 1 164 ? 54.21579 52.20907 45.71614 1.000 62.09403 164 ALA E O 1
ATOM 6994 N N . ARG D 1 165 ? 52.07629 51.88848 45.08485 1.000 62.70249 165 ARG E N 1
ATOM 6995 C CA . ARG D 1 165 ? 52.03524 53.13184 44.32190 1.000 65.14913 165 ARG E CA 1
ATOM 6996 C C . ARG D 1 165 ? 52.18340 54.34504 45.23089 1.000 65.55897 165 ARG E C 1
ATOM 6997 O O . ARG D 1 165 ? 52.92871 55.27988 44.91257 1.000 72.80810 165 ARG E O 1
ATOM 7005 N N . VAL D 1 166 ? 51.48214 54.35008 46.36646 1.000 60.88722 166 VAL E N 1
ATOM 7006 C CA . VAL D 1 166 ? 51.49022 55.52580 47.22986 1.000 66.62414 166 VAL E CA 1
ATOM 7007 C C . VAL D 1 166 ? 52.76157 55.62666 48.06485 1.000 66.55337 166 VAL E C 1
ATOM 7008 O O . VAL D 1 166 ? 53.05610 56.70304 48.59904 1.000 68.36746 166 VAL E O 1
ATOM 7012 N N . THR D 1 167 ? 53.52783 54.54023 48.19052 1.000 66.91839 167 THR E N 1
ATOM 7013 C CA . THR D 1 167 ? 54.77619 54.60215 48.94472 1.000 64.82979 167 THR E CA 1
ATOM 7014 C C . THR D 1 167 ? 55.83806 55.39274 48.18973 1.000 73.22111 167 THR E C 1
ATOM 7015 O O . THR D 1 167 ? 56.58224 56.17652 48.79131 1.000 76.79883 167 THR E O 1
ATOM 7019 N N . GLY D 1 168 ? 55.92014 55.20754 46.88130 1.000 64.37765 168 GLY E N 1
ATOM 7020 C CA . GLY D 1 168 ? 56.89124 55.92554 46.08146 1.000 71.14674 168 GLY E CA 1
ATOM 7021 C C . GLY D 1 168 ? 57.10854 55.24950 44.74976 1.000 73.93469 168 GLY E C 1
ATOM 7022 O O . GLY D 1 168 ? 56.70131 54.11041 44.52226 1.000 76.45707 168 GLY E O 1
ATOM 7023 N N . ALA D 1 169 ? 57.77364 55.98504 43.85760 1.000 74.79930 169 ALA E N 1
ATOM 7024 C CA . ALA D 1 169 ? 58.04593 55.46179 42.52339 1.000 74.43932 169 ALA E CA 1
ATOM 7025 C C . ALA D 1 169 ? 59.03982 54.30798 42.57739 1.000 71.52434 169 ALA E C 1
ATOM 7026 O O . ALA D 1 169 ? 58.81940 53.25755 41.96313 1.000 70.46927 169 ALA E O 1
ATOM 7028 N N . ASP D 1 170 ? 60.14238 54.48439 43.31158 1.000 68.53575 170 ASP E N 1
ATOM 7029 C CA . ASP D 1 170 ? 61.14349 53.42620 43.40623 1.000 67.05451 170 ASP E CA 1
ATOM 7030 C C . ASP D 1 170 ? 60.59394 52.18949 44.10512 1.000 64.80647 170 ASP E C 1
ATOM 7031 O O . ASP D 1 170 ? 60.98987 51.06582 43.77368 1.000 56.41935 170 ASP E O 1
ATOM 7036 N N . HIS D 1 171 ? 59.68750 52.36998 45.06944 1.000 66.58813 171 HIS E N 1
ATOM 7037 C CA . HIS D 1 171 ? 59.08644 51.21732 45.73091 1.000 59.50844 171 HIS E CA 1
ATOM 7038 C C . HIS D 1 171 ? 58.09031 50.50500 44.82474 1.000 61.14414 171 HIS E C 1
ATOM 7039 O O . HIS D 1 171 ? 57.97083 49.27641 44.88655 1.000 57.62893 171 HIS E O 1
ATOM 7046 N N . ARG D 1 172 ? 57.37180 51.25027 43.98051 1.000 63.36901 172 ARG E N 1
ATOM 7047 C CA . ARG D 1 172 ? 56.43872 50.62297 43.04951 1.000 60.30915 172 ARG E CA 1
ATOM 7048 C C . ARG D 1 172 ? 57.18135 49.84462 41.97009 1.000 59.74878 172 ARG E C 1
ATOM 7049 O O . ARG D 1 172 ? 56.81713 48.70759 41.64850 1.000 54.18119 172 ARG E O 1
ATOM 7057 N N . ARG D 1 173 ? 58.22148 50.44917 41.39036 1.000 63.11784 173 ARG E N 1
ATOM 7058 C CA . ARG D 1 173 ? 59.02005 49.75691 40.38355 1.000 58.50335 173 ARG E CA 1
ATOM 7059 C C . ARG D 1 173 ? 59.63872 48.48630 40.95323 1.000 54.20361 173 ARG E C 1
ATOM 7060 O O . ARG D 1 173 ? 59.58737 47.42231 40.32563 1.000 51.67595 173 ARG E O 1
ATOM 7068 N N . LEU D 1 174 ? 60.21776 48.57653 42.15410 1.000 53.62515 174 LEU E N 1
ATOM 7069 C CA . LEU D 1 174 ? 60.83231 47.40361 42.76811 1.000 50.67899 174 LEU E CA 1
ATOM 7070 C C . LEU D 1 174 ? 59.79378 46.33368 43.08092 1.000 49.94497 174 LEU E C 1
ATOM 7071 O O . LEU D 1 174 ? 60.01568 45.14607 42.81565 1.000 47.25546 174 LEU E O 1
ATOM 7076 N N . TYR D 1 175 ? 58.65657 46.73378 43.65322 1.000 50.49628 175 TYR E N 1
ATOM 7077 C CA . TYR D 1 175 ? 57.61042 45.76910 43.97484 1.000 51.65372 175 TYR E CA 1
ATOM 7078 C C . TYR D 1 175 ? 57.09662 45.07735 42.71836 1.000 47.91868 175 TYR E C 1
ATOM 7079 O O . TYR D 1 175 ? 57.02091 43.84503 42.66074 1.000 46.33134 175 TYR E O 1
ATOM 7088 N N . LEU D 1 176 ? 56.73662 45.85946 41.69841 1.000 49.76190 176 LEU E N 1
ATOM 7089 C CA . LEU D 1 176 ? 56.20184 45.27714 40.47188 1.000 51.76836 176 LEU E CA 1
ATOM 7090 C C . LEU D 1 176 ? 57.22654 44.38197 39.78719 1.000 50.24304 176 LEU E C 1
ATOM 7091 O O . LEU D 1 176 ? 56.86335 43.35580 39.20302 1.000 53.96090 176 LEU E O 1
ATOM 7096 N N . ARG D 1 177 ? 58.50732 44.74776 39.85997 1.000 53.26921 177 ARG E N 1
ATOM 7097 C CA . ARG D 1 177 ? 59.56353 43.93208 39.26812 1.000 52.57668 177 ARG E CA 1
ATOM 7098 C C . ARG D 1 177 ? 59.71645 42.60455 40.00457 1.000 53.18693 177 ARG E C 1
ATOM 7099 O O . ARG D 1 177 ? 59.82138 41.54356 39.37789 1.000 53.07892 177 ARG E O 1
ATOM 7107 N N . ASN D 1 178 ? 59.71919 42.64108 41.33919 1.000 48.64741 178 ASN E N 1
ATOM 7108 C CA . ASN D 1 178 ? 59.88870 41.41732 42.11443 1.000 46.66812 178 ASN E CA 1
ATOM 7109 C C . ASN D 1 178 ? 58.61453 40.58428 42.17202 1.000 44.24264 178 ASN E C 1
ATOM 7110 O O . ASN D 1 178 ? 58.68894 39.35190 42.21541 1.000 44.03357 178 ASN E O 1
ATOM 7115 N N . ALA D 1 179 ? 57.44480 41.22524 42.17850 1.000 47.82104 179 ALA E N 1
ATOM 7116 C CA . ALA D 1 179 ? 56.20158 40.47123 42.29852 1.000 47.27057 179 ALA E CA 1
ATOM 7117 C C . ALA D 1 179 ? 55.89602 39.66725 41.04012 1.000 51.49781 179 ALA E C 1
ATOM 7118 O O . ALA D 1 179 ? 55.27750 38.60035 41.12835 1.000 52.24055 179 ALA E O 1
ATOM 7120 N N . VAL D 1 180 ? 56.31561 40.14845 39.86847 1.000 46.32146 180 VAL E N 1
ATOM 7121 C CA . VAL D 1 180 ? 56.03739 39.39699 38.64954 1.000 52.69720 180 VAL E CA 1
ATOM 7122 C C . VAL D 1 180 ? 56.97944 38.20392 38.52374 1.000 49.50855 180 VAL E C 1
ATOM 7123 O O . VAL D 1 180 ? 56.58070 37.14514 38.02471 1.000 52.96416 180 VAL E O 1
ATOM 7127 N N . VAL D 1 181 ? 58.22697 38.33983 38.97806 1.000 49.74471 181 VAL E N 1
ATOM 7128 C CA . VAL D 1 181 ? 59.16837 37.22836 38.88641 1.000 47.00114 181 VAL E CA 1
ATOM 7129 C C . VAL D 1 181 ? 58.81687 36.14827 39.90066 1.000 47.65795 181 VAL E C 1
ATOM 7130 O O . VAL D 1 181 ? 58.93230 34.95023 39.61728 1.000 46.87247 181 VAL E O 1
ATOM 7134 N N . LEU D 1 182 ? 58.37202 36.55147 41.09252 1.000 47.70206 182 LEU E N 1
ATOM 7135 C CA . LEU D 1 182 ? 57.94307 35.58060 42.09405 1.000 45.67172 182 LEU E CA 1
ATOM 7136 C C . LEU D 1 182 ? 56.68966 34.84268 41.64046 1.000 51.43749 182 LEU E C 1
ATOM 7137 O O . LEU D 1 182 ? 56.60349 33.61513 41.75400 1.000 52.28572 182 LEU E O 1
ATOM 7142 N N . SER D 1 183 ? 55.70105 35.57912 41.12627 1.000 46.63820 183 SER E N 1
ATOM 7143 C CA . SER D 1 183 ? 54.42570 34.96097 40.78156 1.000 50.36877 183 SER E CA 1
ATOM 7144 C C . SER D 1 183 ? 54.55365 34.02629 39.58700 1.000 46.73717 183 SER E C 1
ATOM 7145 O O . SER D 1 183 ? 53.81790 33.03764 39.49729 1.000 47.16514 183 SER E O 1
ATOM 7148 N N . VAL D 1 184 ? 55.47079 34.31704 38.66324 1.000 50.95000 184 VAL E N 1
ATOM 7149 C CA . VAL D 1 184 ? 55.71118 33.40036 37.55371 1.000 46.41743 184 VAL E CA 1
ATOM 7150 C C . VAL D 1 184 ? 56.34412 32.10849 38.05666 1.000 51.38928 184 VAL E C 1
ATOM 7151 O O . VAL D 1 184 ? 55.96902 31.00953 37.62978 1.000 51.74464 184 VAL E O 1
ATOM 7155 N N . ILE D 1 185 ? 57.30678 32.21698 38.97524 1.000 48.61142 185 ILE E N 1
ATOM 7156 C CA . ILE D 1 185 ? 57.96571 31.02789 39.50668 1.000 48.49190 185 ILE E CA 1
ATOM 7157 C C . ILE D 1 185 ? 56.99199 30.19963 40.33455 1.000 41.88994 185 ILE E C 1
ATOM 7158 O O . ILE D 1 185 ? 56.95264 28.96852 40.22355 1.000 45.63303 185 ILE E O 1
ATOM 7163 N N . TRP D 1 186 ? 56.18471 30.85859 41.16839 1.000 48.67600 186 TRP E N 1
ATOM 7164 C CA . TRP D 1 186 ? 55.29349 30.14138 42.07361 1.000 50.42228 186 TRP E CA 1
ATOM 7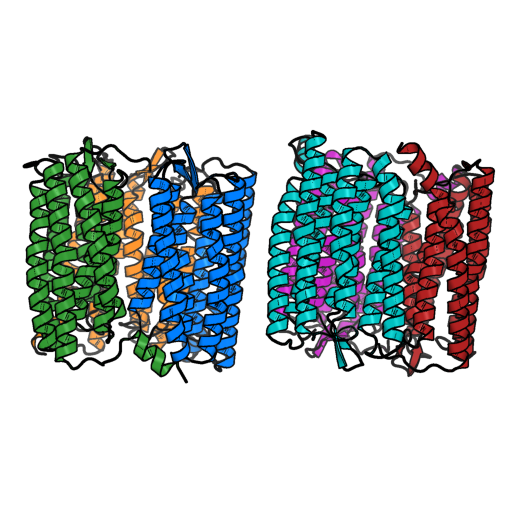165 C C . TRP D 1 186 ? 54.17842 29.40978 41.34264 1.000 51.63422 186 TRP E C 1
ATOM 7166 O O . TRP D 1 186 ? 53.61481 28.46019 41.89728 1.000 52.95457 186 TRP E O 1
ATOM 7177 N N . PHE D 1 187 ? 53.84475 29.82947 40.11993 1.000 46.65816 187 PHE E N 1
ATOM 7178 C CA . PHE D 1 187 ? 52.79461 29.15054 39.37085 1.000 45.07718 187 PHE E CA 1
ATOM 7179 C C . PHE D 1 187 ? 53.18090 27.71643 39.03992 1.000 44.98051 187 PHE E C 1
ATOM 7180 O O . PHE D 1 187 ? 52.30705 26.84859 38.93341 1.000 46.54776 187 PHE E O 1
ATOM 7188 N N . LEU D 1 188 ? 54.47834 27.44533 38.88198 1.000 44.31682 188 LEU E N 1
ATOM 7189 C CA . LEU D 1 188 ? 54.91929 26.11500 38.48046 1.000 47.03966 188 LEU E CA 1
ATOM 7190 C C . LEU D 1 188 ? 54.84092 25.10135 39.61585 1.000 48.23015 188 LEU E C 1
ATOM 7191 O O . LEU D 1 188 ? 54.92591 23.89654 39.35537 1.000 43.99894 188 LEU E O 1
ATOM 7196 N N . TYR D 1 189 ? 54.68310 25.55709 40.86579 1.000 47.45112 189 TYR E N 1
ATOM 7197 C CA . TYR D 1 189 ? 54.61188 24.61542 41.98248 1.000 44.89485 189 TYR E CA 1
ATOM 7198 C C . TYR D 1 189 ? 53.36364 23.74081 41.92043 1.000 44.29782 189 TYR E C 1
ATOM 7199 O O . TYR D 1 189 ? 53.50026 22.50677 41.99403 1.000 41.91011 189 TYR E O 1
ATOM 7208 N N . PRO D 1 190 ? 52.14192 24.27995 41.80305 1.000 46.19560 190 PRO E N 1
ATOM 7209 C CA . PRO D 1 190 ? 50.98020 23.38876 41.63638 1.000 46.37776 190 PRO E CA 1
ATOM 7210 C C . PRO D 1 190 ? 51.01219 22.59399 40.34290 1.000 47.24841 190 PRO E C 1
ATOM 7211 O O . PRO D 1 190 ? 50.40119 21.51936 40.28091 1.000 49.14337 190 PRO E O 1
ATOM 7215 N N . VAL D 1 191 ? 51.70152 23.08741 39.31004 1.000 45.56891 191 VAL E N 1
ATOM 7216 C CA . VAL D 1 191 ? 51.88377 22.30773 38.08757 1.000 41.63764 191 VAL E CA 1
ATOM 7217 C C . VAL D 1 191 ? 52.67869 21.04290 38.38421 1.000 44.92332 191 VAL E C 1
ATOM 7218 O O . VAL D 1 191 ? 52.31018 19.94020 37.96193 1.000 44.29221 191 VAL E O 1
ATOM 7222 N N . ASN D 1 192 ? 53.78278 21.18492 39.12246 1.000 45.19548 192 ASN E N 1
ATOM 7223 C CA . ASN D 1 192 ? 54.58260 20.02089 39.48702 1.000 44.83959 192 ASN E CA 1
ATOM 7224 C C . ASN D 1 192 ? 53.83940 19.10539 40.45281 1.000 48.68392 192 ASN E C 1
ATOM 7225 O O . ASN D 1 192 ? 54.04486 17.88715 40.42910 1.000 49.73524 192 ASN E O 1
ATOM 7230 N N . PHE D 1 193 ? 52.98367 19.66338 41.31196 1.000 45.77889 193 PHE E N 1
ATOM 7231 C CA . PHE D 1 193 ? 52.14940 18.81812 42.15945 1.000 49.60925 193 PHE E CA 1
ATOM 7232 C C . PHE D 1 193 ? 51.14354 18.03889 41.32215 1.000 49.55630 193 PHE E C 1
ATOM 7233 O O . PHE D 1 193 ? 50.95369 16.83319 41.52339 1.000 50.86405 193 PHE E O 1
ATOM 7241 N N . LEU D 1 194 ? 50.48521 18.72014 40.38045 1.000 50.03837 194 LEU E N 1
ATOM 7242 C CA . LEU D 1 194 ? 49.44878 18.08471 39.57202 1.000 47.70499 194 LEU E CA 1
ATOM 7243 C C . LEU D 1 194 ? 50.00317 16.89877 38.79172 1.000 53.45770 194 LEU E C 1
ATOM 7244 O O . LEU D 1 194 ? 49.42176 15.80805 38.80194 1.000 54.28564 194 LEU E O 1
ATOM 7249 N N . LEU D 1 195 ? 51.13760 17.08956 38.11926 1.000 52.85463 195 LEU E N 1
ATOM 7250 C CA . LEU D 1 195 ? 51.70715 16.06060 37.25916 1.000 56.72945 195 LEU E CA 1
ATOM 7251 C C . LEU D 1 195 ? 52.70146 15.15351 37.97360 1.000 55.80980 195 LEU E C 1
ATOM 7252 O O . LEU D 1 195 ? 53.05023 14.09925 37.42958 1.000 57.54269 195 LEU E O 1
ATOM 7257 N N . GLY D 1 196 ? 53.15977 15.52522 39.16923 1.000 52.56294 196 GLY E N 1
ATOM 7258 C CA . GLY D 1 196 ? 54.13594 14.73184 39.88421 1.000 55.37094 196 GLY E CA 1
ATOM 7259 C C . GLY D 1 196 ? 53.54058 13.48525 40.50952 1.000 54.25712 196 GLY E C 1
ATOM 7260 O O . GLY D 1 196 ? 52.35456 13.18541 40.38186 1.000 55.02931 196 GLY E O 1
ATOM 7261 N N . ASN D 1 197 ? 54.39946 12.74527 41.21585 1.000 56.49164 197 ASN E N 1
ATOM 7262 C CA . ASN D 1 197 ? 53.98117 11.49242 41.83541 1.000 55.70667 197 ASN E CA 1
ATOM 7263 C C . ASN D 1 197 ? 53.13270 11.70616 43.08059 1.000 52.36992 197 ASN E C 1
ATOM 7264 O O . ASN D 1 197 ? 52.59578 10.73169 43.61761 1.000 54.44833 197 ASN E O 1
ATOM 7269 N N . GLU D 1 198 ? 53.00109 12.94467 43.55237 1.000 53.66468 198 GLU E N 1
ATOM 7270 C CA . GLU D 1 198 ? 52.05143 13.28451 44.60155 1.000 53.70462 198 GLU E CA 1
ATOM 7271 C C . GLU D 1 198 ? 50.75712 13.85484 44.03423 1.000 53.03939 198 GLU E C 1
ATOM 7272 O O . GLU D 1 198 ? 49.99183 14.49332 44.76391 1.000 51.80221 198 GLU E O 1
ATOM 7278 N N . GLY D 1 199 ? 50.50954 13.64539 42.74397 1.000 53.71531 199 GLY E N 1
ATOM 7279 C CA . GLY D 1 199 ? 49.28687 14.07672 42.09989 1.000 53.87934 199 GLY E CA 1
ATOM 7280 C C . GLY D 1 199 ? 48.80976 13.05689 41.08694 1.000 56.31117 199 GLY E C 1
ATOM 7281 O O . GLY D 1 199 ? 48.53604 11.90607 41.44247 1.000 57.12411 199 GLY E O 1
ATOM 7282 N N . LEU D 1 200 ? 48.71874 13.46167 39.81681 1.000 56.23713 200 LEU E N 1
ATOM 7283 C CA . LEU D 1 200 ? 48.27067 12.53835 38.77789 1.000 58.93024 200 LEU E CA 1
ATOM 7284 C C . LEU D 1 200 ? 49.28712 11.43266 38.52525 1.000 54.94097 200 LEU E C 1
ATOM 7285 O O . LEU D 1 200 ? 48.90670 10.31412 38.16245 1.000 55.40258 200 LEU E O 1
ATOM 7290 N N . GLY D 1 201 ? 50.57164 11.71831 38.70712 1.000 56.50004 201 GLY E N 1
ATOM 7291 C CA . GLY D 1 201 ? 51.58920 10.70660 38.51836 1.000 52.99471 201 GLY E CA 1
ATOM 7292 C C . GLY D 1 201 ? 52.06601 10.59551 37.08711 1.000 58.63780 201 GLY E C 1
ATOM 7293 O O . GLY D 1 201 ? 52.33761 9.49207 36.60566 1.000 56.58173 201 GLY E O 1
ATOM 7294 N N . GLN D 1 202 ? 52.16231 11.72997 36.39091 1.000 61.70220 202 GLN E N 1
ATOM 7295 C CA . GLN D 1 202 ? 52.73532 11.72764 35.04896 1.000 59.88010 202 GLN E CA 1
ATOM 7296 C C . GLN D 1 202 ? 54.18500 11.26038 35.08960 1.000 61.34283 202 GLN E C 1
ATOM 7297 O O . GLN D 1 202 ? 54.55099 10.26485 34.45500 1.000 70.04066 202 GLN E O 1
ATOM 7303 N N . TRP D 1 203 ? 55.02437 11.96281 35.84462 1.000 54.80967 203 TRP E N 1
ATOM 7304 C CA . TRP D 1 203 ? 56.38533 11.52298 36.10398 1.000 58.44880 203 TRP E CA 1
ATOM 7305 C C . TRP D 1 203 ? 56.51015 11.02700 37.54000 1.000 57.81682 203 TRP E C 1
ATOM 7306 O O . TRP D 1 203 ? 55.66030 11.29755 38.39364 1.000 55.61760 203 TRP E O 1
ATOM 7317 N N . GLY D 1 204 ? 57.58550 10.28542 37.79329 1.000 57.34449 204 GLY E N 1
ATOM 7318 C CA . GLY D 1 204 ? 57.77333 9.60629 39.05705 1.000 57.75136 204 GLY E CA 1
ATOM 7319 C C . GLY D 1 204 ? 58.25648 10.52483 40.16361 1.000 53.59372 204 GLY E C 1
ATOM 7320 O O . GLY D 1 204 ? 58.27959 11.75101 40.04501 1.000 51.71166 204 GLY E O 1
ATOM 7321 N N . GLY D 1 205 ? 58.65542 9.89492 41.27226 1.000 57.26051 205 GLY E N 1
ATOM 7322 C CA . GLY D 1 205 ? 59.09993 10.64972 42.43165 1.000 54.18932 205 GLY E CA 1
ATOM 7323 C C . GLY D 1 205 ? 60.45640 11.30017 42.25025 1.000 54.85573 205 GLY E C 1
ATOM 7324 O O . GLY D 1 205 ? 60.74166 12.32792 42.87319 1.000 50.61761 205 GLY E O 1
ATOM 7325 N N . THR D 1 206 ? 61.31148 10.71549 41.40746 1.000 49.88863 206 THR E N 1
ATOM 7326 C CA . THR D 1 206 ? 62.61604 11.31436 41.14421 1.000 51.63721 206 THR E CA 1
ATOM 7327 C C . THR D 1 206 ? 62.46844 12.62797 40.38574 1.000 54.40052 206 THR E C 1
ATOM 7328 O O . THR D 1 206 ? 63.07737 13.64121 40.75070 1.000 50.68153 206 THR E O 1
ATOM 7332 N N . ALA D 1 207 ? 61.65828 12.62975 39.32486 1.000 49.19459 207 ALA E N 1
ATOM 7333 C CA . ALA D 1 207 ? 61.44155 13.85748 38.56891 1.000 46.20813 207 ALA E CA 1
ATOM 7334 C C . ALA D 1 207 ? 60.69094 14.88992 39.39985 1.000 50.31416 207 ALA E C 1
ATOM 7335 O O . ALA D 1 207 ? 61.01804 16.08211 39.35771 1.000 45.28943 207 ALA E O 1
ATOM 7337 N N . THR D 1 208 ? 59.68413 14.44889 40.16241 1.000 54.32159 208 THR E N 1
ATOM 7338 C CA . THR D 1 208 ? 58.94868 15.35927 41.03733 1.000 50.17615 208 THR E CA 1
ATOM 7339 C C . THR D 1 208 ? 59.88702 16.04596 42.02016 1.000 47.38403 208 THR E C 1
ATOM 7340 O O . THR D 1 208 ? 59.83621 17.26900 42.19490 1.000 48.87984 208 THR E O 1
ATOM 7344 N N . THR D 1 209 ? 60.75445 15.26616 42.67264 1.000 45.71565 209 THR E N 1
ATOM 7345 C CA . THR D 1 209 ? 61.73796 15.84043 43.58575 1.000 45.24492 209 THR E CA 1
ATOM 7346 C C . THR D 1 209 ? 62.69992 16.76165 42.84820 1.000 47.11116 209 THR E C 1
ATOM 7347 O O . THR D 1 209 ? 63.06153 17.83056 43.35521 1.000 46.93015 209 THR E O 1
ATOM 7351 N N . ALA D 1 210 ? 63.12278 16.36157 41.64624 1.000 42.89702 210 ALA E N 1
ATOM 7352 C CA . ALA D 1 210 ? 64.04928 17.17843 40.86997 1.000 44.89494 210 ALA E CA 1
ATOM 7353 C C . ALA D 1 210 ? 63.44672 18.53657 40.53344 1.000 48.88114 210 ALA E C 1
ATOM 7354 O O . ALA D 1 210 ? 64.12425 19.56682 40.63296 1.000 47.73204 210 ALA E O 1
ATOM 7356 N N . ILE D 1 211 ? 62.17336 18.55995 40.13399 1.000 45.07424 211 ILE E N 1
ATOM 7357 C CA . ILE D 1 211 ? 61.54226 19.82163 39.76334 1.000 43.62699 211 ILE E CA 1
ATOM 7358 C C . ILE D 1 211 ? 61.32820 20.69657 40.99338 1.000 43.09555 211 ILE E C 1
ATOM 7359 O O . ILE D 1 211 ? 61.47232 21.92304 40.92885 1.000 43.16102 211 ILE E O 1
ATOM 7364 N N . TYR D 1 212 ? 60.99993 20.08588 42.13578 1.000 43.57411 212 TYR E N 1
ATOM 7365 C CA . TYR D 1 212 ? 60.84949 20.85950 43.36594 1.000 41.99208 212 TYR E CA 1
ATOM 7366 C C . TYR D 1 212 ? 62.17594 21.46661 43.80452 1.000 36.69995 212 TYR E C 1
ATOM 7367 O O . TYR D 1 212 ? 62.21009 22.58861 44.32237 1.000 34.84619 212 TYR E O 1
ATOM 7376 N N . THR D 1 213 ? 63.27762 20.73971 43.61068 1.000 39.23310 213 THR E N 1
ATOM 7377 C CA . THR D 1 213 ? 64.58884 21.28465 43.94637 1.000 38.23231 213 THR E CA 1
ATOM 7378 C C . THR D 1 213 ? 64.91567 22.49104 43.07538 1.000 42.86717 213 THR E C 1
ATOM 7379 O O . THR D 1 213 ? 65.32115 23.54496 43.58030 1.000 40.73637 213 THR E O 1
ATOM 7383 N N . LEU D 1 214 ? 64.73272 22.35385 41.75786 1.000 44.21575 214 LEU E N 1
ATOM 7384 C CA . LEU D 1 214 ? 65.03252 23.44994 40.84151 1.000 43.43442 214 LEU E CA 1
ATOM 7385 C C . LEU D 1 214 ? 64.11524 24.64185 41.08128 1.000 42.10927 214 LEU E C 1
ATOM 7386 O O . LEU D 1 214 ? 64.55347 25.79596 41.00879 1.000 44.21894 214 LEU E O 1
ATOM 7391 N N . LEU D 1 215 ? 62.83515 24.38512 41.35854 1.000 43.17393 215 LEU E N 1
ATOM 7392 C CA . LEU D 1 215 ? 61.92237 25.47856 41.67415 1.000 44.40241 215 LEU E CA 1
ATOM 7393 C C . LEU D 1 215 ? 62.34832 26.19841 42.94672 1.000 43.26849 215 LEU E C 1
ATOM 7394 O O . LEU D 1 215 ? 62.29842 27.43203 43.01626 1.000 42.70182 215 LEU E O 1
ATOM 7399 N N . ASP D 1 216 ? 62.78065 25.44464 43.96194 1.000 42.20721 216 ASP E N 1
ATOM 7400 C CA . ASP D 1 216 ? 63.21244 26.06625 45.21036 1.000 44.49012 216 ASP E CA 1
ATOM 7401 C C . ASP D 1 216 ? 64.50346 26.85443 45.02165 1.000 41.73691 216 ASP E C 1
ATOM 7402 O O . ASP D 1 216 ? 64.66154 27.93782 45.59547 1.000 42.40496 216 ASP E O 1
ATOM 7407 N N . LEU D 1 217 ? 65.43791 26.33269 44.22143 1.000 39.00206 217 LEU E N 1
ATOM 7408 C CA . LEU D 1 217 ? 66.62804 27.11041 43.88926 1.000 39.33680 217 LEU E CA 1
ATOM 7409 C C . LEU D 1 217 ? 66.27247 28.37272 43.11503 1.000 45.05632 217 LEU E C 1
ATOM 7410 O O . LEU D 1 217 ? 66.95167 29.39699 43.25043 1.000 43.05881 217 LEU E O 1
ATOM 7415 N N . ALA D 1 218 ? 65.21537 28.32072 42.30217 1.000 45.22342 218 ALA E N 1
ATOM 7416 C CA . ALA D 1 218 ? 64.81737 29.48436 41.51931 1.000 44.30623 218 ALA E CA 1
ATOM 7417 C C . ALA D 1 218 ? 64.02580 30.48483 42.35376 1.000 47.72618 218 ALA E C 1
ATOM 7418 O O . ALA D 1 218 ? 64.18850 31.69848 42.18722 1.000 46.59190 218 ALA E O 1
ATOM 7420 N N . SER D 1 219 ? 63.17200 29.99871 43.25650 1.000 44.29427 219 SER E N 1
ATOM 7421 C CA . SER D 1 219 ? 62.31559 30.87152 44.04996 1.000 49.81033 219 SER E CA 1
ATOM 7422 C C . SER D 1 219 ? 62.99567 31.41502 45.30058 1.000 47.61264 219 SER E C 1
ATOM 7423 O O . SER D 1 219 ? 62.50053 32.38656 45.88358 1.000 47.43637 219 SER E O 1
ATOM 7426 N N . LYS D 1 220 ? 64.10692 30.82118 45.73027 1.000 47.53010 221 LYS E N 1
ATOM 7427 C CA . LYS D 1 220 ? 64.80119 31.25814 46.93503 1.000 46.89285 221 LYS E CA 1
ATOM 7428 C C . LYS D 1 220 ? 66.19016 31.81158 46.66075 1.000 44.17534 221 LYS E C 1
ATOM 7429 O O . LYS D 1 220 ? 66.54706 32.86963 47.18579 1.000 45.75960 221 LYS E O 1
ATOM 7435 N N . ALA D 1 221 ? 66.99205 31.12052 45.85402 1.000 43.80413 222 ALA E N 1
ATOM 7436 C CA . ALA D 1 221 ? 68.33537 31.59685 45.54452 1.000 40.65630 222 ALA E CA 1
ATOM 7437 C C . ALA D 1 221 ? 68.32307 32.55684 44.35770 1.000 43.21493 222 ALA E C 1
ATOM 7438 O O . ALA D 1 221 ? 68.75453 33.70737 44.47897 1.000 47.35526 222 ALA E O 1
ATOM 7440 N N . ALA D 1 222 ? 67.81847 32.09925 43.20913 1.000 48.70506 223 ALA E N 1
ATOM 7441 C CA . ALA D 1 222 ? 67.80337 32.94087 42.01559 1.000 52.45726 223 ALA E CA 1
ATOM 7442 C C . ALA D 1 222 ? 66.96309 34.19151 42.23643 1.000 47.77894 223 ALA E C 1
ATOM 7443 O O . ALA D 1 222 ? 67.43187 35.31467 42.01804 1.000 49.52439 223 ALA E O 1
ATOM 7445 N N . TYR D 1 223 ? 65.71313 34.01567 42.67316 1.000 46.36787 224 TYR E N 1
ATOM 7446 C CA . TYR D 1 223 ? 64.87034 35.16890 42.97228 1.000 44.14994 224 TYR E CA 1
ATOM 7447 C C . TYR D 1 223 ? 65.42957 35.97304 44.13926 1.000 46.46006 224 TYR E C 1
ATOM 7448 O O . TYR D 1 223 ? 65.32407 37.20537 44.15745 1.000 43.79232 224 TYR E O 1
ATOM 7457 N N . GLY D 1 224 ? 66.02509 35.29237 45.12181 1.000 44.90527 225 GLY E N 1
ATOM 7458 C CA . GLY D 1 224 ? 66.53120 35.99087 46.29277 1.000 41.97986 225 GLY E CA 1
ATOM 7459 C C . GLY D 1 224 ? 67.61077 36.99861 45.95044 1.000 46.37800 225 GLY E C 1
ATOM 7460 O O . GLY D 1 224 ? 67.56156 38.15259 46.38409 1.000 44.01405 225 GLY E O 1
ATOM 7461 N N . PHE D 1 225 ? 68.60303 36.57635 45.16209 1.000 44.07644 226 PHE E N 1
ATOM 7462 C CA . PHE D 1 225 ? 69.64747 37.50457 44.74356 1.000 44.44786 226 PHE E CA 1
ATOM 7463 C C . PHE D 1 225 ? 69.12000 38.52704 43.74792 1.000 46.01951 226 PHE E C 1
ATOM 7464 O O . PHE D 1 225 ? 69.63776 39.64673 43.68059 1.000 52.52491 226 PHE E O 1
ATOM 7472 N N . PHE D 1 226 ? 68.09419 38.16750 42.97429 1.000 46.11207 227 PHE E N 1
ATOM 7473 C CA . PHE D 1 226 ? 67.45933 39.14254 42.09466 1.000 44.80994 227 PHE E CA 1
ATOM 7474 C C . PHE D 1 226 ? 66.70310 40.19407 42.89661 1.000 44.65510 227 PHE E C 1
ATOM 7475 O O . PHE D 1 226 ? 66.73674 41.38399 42.56110 1.000 47.56475 227 PHE E O 1
ATOM 7483 N N . ALA D 1 227 ? 66.01994 39.77460 43.96353 1.000 43.03806 228 ALA E N 1
ATOM 7484 C CA . ALA D 1 227 ? 65.23938 40.71630 44.75877 1.000 43.31997 228 ALA E CA 1
ATOM 7485 C C . ALA D 1 227 ? 66.13577 41.60698 45.60972 1.000 45.30929 228 ALA E C 1
ATOM 7486 O O . ALA D 1 227 ? 65.90745 42.81904 45.69836 1.000 44.93000 228 ALA E O 1
ATOM 7488 N N . ILE D 1 228 ? 67.16247 41.02957 46.24009 1.000 41.90560 229 ILE E N 1
ATOM 7489 C CA . ILE D 1 228 ? 67.97552 41.80737 47.16963 1.000 43.06170 229 ILE E CA 1
ATOM 7490 C C . ILE D 1 228 ? 68.85608 42.80620 46.42488 1.000 45.91936 229 ILE E C 1
ATOM 7491 O O . ILE D 1 228 ? 69.16704 43.88008 46.95472 1.000 45.11709 229 ILE E O 1
ATOM 7496 N N . THR D 1 229 ? 69.26249 42.49065 45.19067 1.000 43.74963 230 THR E N 1
ATOM 7497 C CA . THR D 1 229 ? 70.01184 43.46592 44.40386 1.000 44.49407 230 THR E CA 1
ATOM 7498 C C . THR D 1 229 ? 69.12695 44.62985 43.97748 1.000 45.08583 230 THR E C 1
ATOM 7499 O O . THR D 1 229 ? 69.62574 45.73938 43.75525 1.000 45.94396 230 THR E O 1
ATOM 7503 N N . GLY D 1 230 ? 67.81894 44.39947 43.85365 1.000 46.94357 231 GLY E N 1
ATOM 7504 C CA . GLY D 1 230 ? 66.90580 45.51007 43.64999 1.000 46.27068 231 GLY E CA 1
ATOM 7505 C C . GLY D 1 230 ? 66.74759 46.35152 44.90092 1.000 46.95371 231 GLY E C 1
ATOM 7506 O O . GLY D 1 230 ? 66.60386 47.57452 44.82431 1.000 46.81613 231 GLY E O 1
ATOM 7507 N N . VAL D 1 231 ? 66.76971 45.70756 46.07043 1.000 47.33275 232 VAL E N 1
ATOM 7508 C CA . VAL D 1 231 ? 66.76250 46.44570 47.33000 1.000 46.48034 232 VAL E CA 1
ATOM 7509 C C . VAL D 1 231 ? 68.02515 47.28703 47.45444 1.000 45.57218 232 VAL E C 1
ATOM 7510 O O . VAL D 1 231 ? 67.98135 48.44020 47.90041 1.000 46.09869 232 VAL E O 1
ATOM 7514 N N . ARG D 1 232 ? 69.16956 46.72674 47.05562 1.000 45.96032 233 ARG E N 1
ATOM 7515 C CA . ARG D 1 232 ? 70.41127 47.49269 47.07002 1.000 44.71736 233 ARG E CA 1
ATOM 7516 C C . ARG D 1 232 ? 70.35303 48.64745 46.07758 1.000 50.52806 233 ARG E C 1
ATOM 7517 O O . ARG D 1 232 ? 70.89518 49.72771 46.34045 1.000 52.66017 233 ARG E O 1
ATOM 7525 N N . ALA D 1 233 ? 69.69179 48.44026 44.93433 1.000 51.66855 234 ALA E N 1
ATOM 7526 C CA . ALA D 1 233 ? 69.54561 49.51426 43.95714 1.000 48.85475 234 ALA E CA 1
ATOM 7527 C C . ALA D 1 233 ? 68.62091 50.60893 44.47348 1.000 47.40532 234 ALA E C 1
ATOM 7528 O O . ALA D 1 233 ? 68.91903 51.79969 44.32429 1.000 51.24717 234 ALA E O 1
ATOM 7530 N N . LEU D 1 234 ? 67.49343 50.22518 45.08167 1.000 45.31004 235 LEU E N 1
ATOM 7531 C CA . LEU D 1 234 ? 66.58148 51.21411 45.64979 1.000 43.76429 235 LEU E CA 1
ATOM 7532 C C . LEU D 1 234 ? 67.26550 52.02577 46.73952 1.000 47.43334 235 LEU E C 1
ATOM 7533 O O . LEU D 1 234 ? 67.06226 53.24107 46.84144 1.000 52.96171 235 LEU E O 1
ATOM 7538 N N . THR D 1 235 ? 68.07567 51.36741 47.56863 1.000 47.12628 236 THR E N 1
ATOM 7539 C CA . THR D 1 235 ? 68.76555 52.07083 48.64237 1.000 46.32048 236 THR E CA 1
ATOM 7540 C C . THR D 1 235 ? 69.79113 53.05153 48.08718 1.000 51.41570 236 THR E C 1
ATOM 7541 O O . THR D 1 235 ? 69.97382 54.14333 48.63785 1.000 55.69087 236 THR E O 1
ATOM 7545 N N . ASP D 1 236 ? 70.45982 52.68596 46.98903 1.000 54.73296 237 ASP E N 1
ATOM 7546 C CA . ASP D 1 236 ? 71.39353 53.60796 46.34800 1.000 52.51429 237 ASP E CA 1
ATOM 7547 C C . ASP D 1 236 ? 70.66775 54.81402 45.76343 1.000 52.89639 237 ASP E C 1
ATOM 7548 O O . ASP D 1 236 ? 71.15549 55.94583 45.86252 1.000 57.26226 237 ASP E O 1
ATOM 7553 N N . ARG D 1 237 ? 69.50719 54.58985 45.13993 1.000 54.06766 238 ARG E N 1
ATOM 7554 C CA . ARG D 1 237 ? 68.74133 55.69615 44.57248 1.000 58.12917 238 ARG E CA 1
ATOM 7555 C C . ARG D 1 237 ? 68.29726 56.67214 45.65484 1.000 62.51196 238 ARG E C 1
ATOM 7556 O O . ARG D 1 237 ? 68.30524 57.89062 45.44460 1.000 64.85958 238 ARG E O 1
ATOM 7564 N N . ALA D 1 238 ? 67.91111 56.15605 46.82371 1.000 59.70482 239 ALA E N 1
ATOM 7565 C CA . ALA D 1 238 ? 67.48074 57.00990 47.92346 1.000 60.26826 239 ALA E CA 1
ATOM 7566 C C . ALA D 1 238 ? 68.62703 57.79410 48.54729 1.000 70.18375 239 ALA E C 1
ATOM 7567 O O . ALA D 1 238 ? 68.37541 58.63785 49.41425 1.000 76.39947 239 ALA E O 1
ATOM 7569 N N . GLY D 1 239 ? 69.86679 57.53895 48.13694 1.000 70.97269 240 GLY E N 1
ATOM 7570 C CA . GLY D 1 239 ? 70.99810 58.27104 48.67240 1.000 65.16286 240 GLY E CA 1
ATOM 7571 C C . GLY D 1 239 ? 71.36377 57.90815 50.09290 1.000 69.42039 240 GLY E C 1
ATOM 7572 O O . GLY D 1 239 ? 71.84632 58.76607 50.83842 1.000 74.25193 240 GLY E O 1
ATOM 7573 N N . ALA D 1 240 ? 71.14823 56.65729 50.49033 1.000 65.64574 241 ALA E N 1
ATOM 7574 C CA . ALA D 1 240 ? 71.47077 56.24326 51.84429 1.000 68.22732 241 ALA E CA 1
ATOM 7575 C C . ALA D 1 240 ? 72.98149 56.28305 52.06823 1.000 69.09074 241 ALA E C 1
ATOM 7576 O O . ALA D 1 240 ? 73.76097 56.07636 51.13437 1.000 71.17329 241 ALA E O 1
ATOM 7578 N N . PRO D 1 241 ? 73.41958 56.54430 53.29840 1.000 73.58528 242 PRO E N 1
ATOM 7579 C CA . PRO D 1 241 ? 74.85821 56.66019 53.55455 1.000 75.57753 242 PRO E CA 1
ATOM 7580 C C . PRO D 1 241 ? 75.56807 55.32756 53.39083 1.000 70.93897 242 PRO E C 1
ATOM 7581 O O . PRO D 1 241 ? 75.00383 54.25941 53.63874 1.000 69.34585 242 PRO E O 1
ATOM 7585 N N . ALA D 1 242 ? 76.83154 55.40433 52.96961 1.000 74.86824 243 ALA E N 1
ATOM 7586 C CA . ALA D 1 242 ? 77.66901 54.21805 52.79412 1.000 80.03677 243 ALA E CA 1
ATOM 7587 C C . ALA D 1 242 ? 78.19555 53.73655 54.14843 1.000 71.83321 243 ALA E C 1
ATOM 7588 O O . ALA D 1 242 ? 79.39669 53.62565 54.38883 1.000 74.74618 243 ALA E O 1
ATOM 7590 N N . LEU D 1 243 ? 77.25324 53.44269 55.04156 1.000 70.57926 244 LEU E N 1
ATOM 7591 C CA . LEU D 1 243 ? 77.55914 53.07164 56.41730 1.000 61.17983 244 LEU E CA 1
ATOM 7592 C C . LEU D 1 243 ? 76.55607 52.02090 56.86371 1.000 59.62234 244 LEU E C 1
ATOM 7593 O O . LEU D 1 243 ? 75.34704 52.27085 56.84061 1.000 58.51695 244 LEU E O 1
ATOM 7598 N N . THR D 1 244 ? 77.05095 50.85289 57.26575 1.000 57.98228 245 THR E N 1
ATOM 7599 C CA . THR D 1 244 ? 76.16482 49.80382 57.74467 1.000 51.09059 245 THR E CA 1
ATOM 7600 C C . THR D 1 244 ? 75.54851 50.19266 59.08760 1.000 52.17564 245 THR E C 1
ATOM 7601 O O . THR D 1 244 ? 75.99591 51.12213 59.76706 1.000 51.22888 245 THR E O 1
ATOM 7605 N N . LEU D 1 245 ? 74.49738 49.46224 59.46622 1.000 50.28782 246 LEU E N 1
ATOM 7606 C CA . LEU D 1 245 ? 73.80796 49.76609 60.71454 1.000 52.68315 246 LEU E CA 1
ATOM 7607 C C . LEU D 1 245 ? 74.68572 49.48353 61.92657 1.000 55.49419 246 LEU E C 1
ATOM 7608 O O . LEU D 1 245 ? 74.59638 50.19666 62.93214 1.000 55.76114 246 LEU E O 1
ATOM 7613 N N . ASP D 1 246 ? 75.53927 48.45981 61.85204 1.000 55.69811 247 ASP E N 1
ATOM 7614 C CA . ASP D 1 246 ? 76.45988 48.19062 62.95130 1.000 53.14943 247 ASP E CA 1
ATOM 7615 C C . ASP D 1 246 ? 77.52996 49.27083 63.05168 1.000 57.25293 247 ASP E C 1
ATOM 7616 O O . ASP D 1 246 ? 77.87021 49.71348 64.15559 1.000 61.26061 247 ASP E O 1
ATOM 7621 N N . GLU D 1 247 ? 78.07349 49.70598 61.91207 1.000 53.19190 248 GLU E N 1
ATOM 7622 C CA . GLU D 1 247 ? 79.04331 50.79658 61.92701 1.000 54.20429 248 GLU E CA 1
ATOM 7623 C C . GLU D 1 247 ? 78.41548 52.08158 62.45180 1.000 53.56020 248 GLU E C 1
ATOM 7624 O O . GLU D 1 247 ? 79.06311 52.84818 63.17403 1.000 56.33414 248 GLU E O 1
ATOM 7630 N N . ALA D 1 248 ? 77.15138 52.33280 62.10086 1.000 54.21631 249 ALA E N 1
ATOM 7631 C CA . ALA D 1 248 ? 76.46179 53.51386 62.60879 1.000 51.30364 249 ALA E CA 1
ATOM 7632 C C . ALA D 1 248 ? 76.09240 53.36183 64.07811 1.000 51.09277 249 ALA E C 1
ATOM 7633 O O . ALA D 1 248 ? 75.97636 54.36468 64.79210 1.000 49.04257 249 ALA E O 1
ATOM 7635 N N . ALA D 1 249 ? 75.89518 52.12641 64.54437 1.000 52.01234 250 ALA E N 1
ATOM 7636 C CA . ALA D 1 249 ? 75.62100 51.90542 65.95912 1.000 56.09531 250 ALA E CA 1
ATOM 7637 C C . ALA D 1 249 ? 76.89252 52.01028 66.79034 1.000 59.31804 250 ALA E C 1
ATOM 7638 O O . ALA D 1 249 ? 76.85509 52.48536 67.93073 1.000 68.85702 250 ALA E O 1
ATOM 7640 N N . ARG D 1 250 ? 78.02433 51.56780 66.23788 1.000 53.17435 251 ARG E N 1
ATOM 7641 C CA . ARG D 1 250 ? 79.29188 51.70444 66.94675 1.000 56.66082 251 ARG E CA 1
ATOM 7642 C C . ARG D 1 250 ? 79.66733 53.16993 67.12313 1.000 59.19860 251 ARG E C 1
ATOM 7643 O O . ARG D 1 250 ? 80.21384 53.55813 68.16206 1.000 67.56890 251 ARG E O 1
ATOM 7651 N N . ARG D 1 251 ? 79.37806 54.00136 66.11879 1.000 61.39413 252 ARG E N 1
ATOM 7652 C CA . ARG D 1 251 ? 79.72023 55.41673 66.21174 1.000 65.70826 252 ARG E CA 1
ATOM 7653 C C . ARG D 1 251 ? 78.81032 56.15429 67.18482 1.000 66.81212 252 ARG E C 1
ATOM 7654 O O . ARG D 1 251 ? 79.25208 57.09933 67.84802 1.000 76.85316 252 ARG E O 1
ATOM 7662 N N . ALA D 1 252 ? 77.54853 55.73901 67.29187 1.000 63.63457 253 ALA E N 1
ATOM 7663 C CA . ALA D 1 252 ? 76.62262 56.37070 68.22349 1.000 64.64075 253 ALA E CA 1
ATOM 7664 C C . ALA D 1 252 ? 76.88078 55.98374 69.67370 1.000 74.46549 253 ALA E C 1
ATOM 7665 O O . ALA D 1 252 ? 76.17878 56.48516 70.55860 1.000 75.27295 253 ALA E O 1
ATOM 7667 N N . GLY D 1 253 ? 77.85534 55.11859 69.93956 1.000 67.79693 254 GLY E N 1
ATOM 7668 C CA . GLY D 1 253 ? 78.16653 54.70677 71.29531 1.000 70.58175 254 GLY E CA 1
ATOM 7669 C C . GLY D 1 253 ? 79.64572 54.77883 71.62175 1.000 75.09532 254 GLY E C 1
ATOM 7670 O O . GLY D 1 253 ? 80.07440 55.61304 72.41919 1.000 78.98319 254 GLY E O 1
ATOM 7671 N N . MET E 1 1 ? 47.38927 10.48453 54.65409 1.000 58.23425 1 MET F N 1
ATOM 7672 C CA . MET E 1 1 ? 46.19700 10.62918 55.47894 1.000 54.01637 1 MET F CA 1
ATOM 7673 C C . MET E 1 1 ? 44.98366 9.95866 54.84198 1.000 51.90613 1 MET F C 1
ATOM 7674 O O . MET E 1 1 ? 44.10226 10.63611 54.31511 1.000 48.70485 1 MET F O 1
ATOM 7679 N N . ASN E 1 2 ? 44.94370 8.63189 54.88352 1.000 53.95587 2 ASN F N 1
ATOM 7680 C CA . ASN E 1 2 ? 43.75554 7.91607 54.43378 1.000 53.37545 2 ASN F CA 1
ATOM 7681 C C . ASN E 1 2 ? 42.60376 8.20061 55.38994 1.000 51.29394 2 ASN F C 1
ATOM 7682 O O . ASN E 1 2 ? 42.76944 8.06610 56.60802 1.000 55.66188 2 ASN F O 1
ATOM 7687 N N . PRO E 1 3 ? 41.43470 8.59192 54.88777 1.000 59.66161 3 PRO F N 1
ATOM 7688 C CA . PRO E 1 3 ? 40.33158 8.96165 55.78350 1.000 58.07900 3 PRO F CA 1
ATOM 7689 C C . PRO E 1 3 ? 39.87752 7.78588 56.63752 1.000 58.68334 3 PRO F C 1
ATOM 7690 O O . PRO E 1 3 ? 39.70932 6.66669 56.14812 1.000 61.12385 3 PRO F O 1
ATOM 7694 N N . ARG E 1 4 ? 39.68471 8.05185 57.92983 1.000 56.42303 4 ARG F N 1
ATOM 7695 C CA . ARG E 1 4 ? 39.16424 7.07022 58.87367 1.000 66.60713 4 ARG F CA 1
ATOM 7696 C C . ARG E 1 4 ? 37.63747 7.12329 58.90063 1.000 67.80584 4 ARG F C 1
ATOM 7697 O O . ARG E 1 4 ? 37.05401 8.20941 58.83220 1.000 66.61931 4 ARG F O 1
ATOM 7705 N N . PRO E 1 5 ? 36.97503 5.97050 58.99987 1.000 71.88143 5 PRO F N 1
ATOM 7706 C CA . PRO E 1 5 ? 35.50636 5.95667 58.94894 1.000 72.13488 5 PRO F CA 1
ATOM 7707 C C . PRO E 1 5 ? 34.88711 6.66764 60.14370 1.000 72.48572 5 PRO F C 1
ATOM 7708 O O . PRO E 1 5 ? 35.39365 6.59848 61.26605 1.000 74.37692 5 PRO F O 1
ATOM 7712 N N . ILE E 1 6 ? 33.77880 7.35904 59.88738 1.000 70.24847 6 ILE F N 1
ATOM 7713 C CA . ILE E 1 6 ? 33.02927 8.07007 60.91467 1.000 64.56349 6 ILE F CA 1
ATOM 7714 C C . ILE E 1 6 ? 31.57729 7.62378 60.83484 1.000 60.79881 6 ILE F C 1
ATOM 7715 O O . ILE E 1 6 ? 31.05066 7.38533 59.74193 1.000 70.30871 6 ILE F O 1
ATOM 7720 N N . GLU E 1 7 ? 30.93633 7.49754 61.99133 1.000 62.39476 7 GLU F N 1
ATOM 7721 C CA . GLU E 1 7 ? 29.53590 7.10265 62.01725 1.000 66.08605 7 GLU F CA 1
ATOM 7722 C C . GLU E 1 7 ? 28.69208 8.15938 61.30643 1.000 61.59259 7 GLU F C 1
ATOM 7723 O O . GLU E 1 7 ? 29.02233 9.35208 61.35763 1.000 60.26736 7 GLU F O 1
ATOM 7729 N N . PRO E 1 8 ? 27.61467 7.76195 60.61559 1.000 58.12846 8 PRO F N 1
ATOM 7730 C CA . PRO E 1 8 ? 26.87075 8.73655 59.79435 1.000 62.84082 8 PRO F CA 1
ATOM 7731 C C . PRO E 1 8 ? 26.31342 9.91333 60.57946 1.000 60.09834 8 PRO F C 1
ATOM 7732 O O . PRO E 1 8 ? 26.32621 11.04573 60.07778 1.000 57.40580 8 PRO F O 1
ATOM 7736 N N . ALA E 1 9 ? 25.81940 9.67872 61.79826 1.000 59.11216 9 ALA F N 1
ATOM 7737 C CA . ALA E 1 9 ? 25.24945 10.76785 62.58524 1.000 59.30500 9 ALA F CA 1
ATOM 7738 C C . ALA E 1 9 ? 26.29665 11.82896 62.90245 1.000 58.46728 9 ALA F C 1
ATOM 7739 O O . ALA E 1 9 ? 26.01803 13.03127 62.81912 1.000 55.34315 9 ALA F O 1
ATOM 7741 N N . THR E 1 10 ? 27.51042 11.40384 63.26136 1.000 59.29093 10 THR F N 1
ATOM 7742 C CA . THR E 1 10 ? 28.57211 12.35804 63.56865 1.000 58.25051 10 THR F CA 1
ATOM 7743 C C . THR E 1 10 ? 29.02109 13.10222 62.31676 1.000 51.81794 10 THR F C 1
ATOM 7744 O O . THR E 1 10 ? 29.17395 14.32954 62.33185 1.000 49.42346 10 THR F O 1
ATOM 7748 N N . GLU E 1 11 ? 29.23462 12.37095 61.21974 1.000 55.38236 11 GLU F N 1
ATOM 7749 C CA . GLU E 1 11 ? 29.69162 12.99459 59.98205 1.000 53.72476 11 GLU F CA 1
ATOM 7750 C C . GLU E 1 11 ? 28.68774 14.01350 59.45753 1.000 56.00437 11 GLU F C 1
ATOM 7751 O O . GLU E 1 11 ? 29.08304 15.03397 58.88177 1.000 50.83464 11 GLU F O 1
ATOM 7757 N N . ALA E 1 12 ? 27.39104 13.76153 59.64902 1.000 60.25110 12 ALA F N 1
ATOM 7758 C CA . ALA E 1 12 ? 26.38123 14.70415 59.17900 1.000 58.00701 12 ALA F CA 1
ATOM 7759 C C . ALA E 1 12 ? 26.42910 16.00811 59.96819 1.000 58.01260 12 ALA F C 1
ATOM 7760 O O . ALA E 1 12 ? 26.18979 17.08533 59.40977 1.000 56.88755 12 ALA F O 1
ATOM 7762 N N . TRP E 1 13 ? 26.73438 15.93349 61.26770 1.000 53.92319 13 TRP F N 1
ATOM 7763 C CA . TRP E 1 13 ? 26.89795 17.15168 62.05588 1.000 47.49610 13 TRP F CA 1
ATOM 7764 C C . TRP E 1 13 ? 28.12858 17.93252 61.61548 1.000 49.18290 13 TRP F C 1
ATOM 7765 O O . TRP E 1 13 ? 28.12257 19.16931 61.62371 1.000 50.95212 13 TRP F O 1
ATOM 7776 N N . LEU E 1 14 ? 29.19515 17.22845 61.23137 1.000 44.52199 14 LEU F N 1
ATOM 7777 C CA . LEU E 1 14 ? 30.40648 17.91028 60.79051 1.000 41.96280 14 LEU F CA 1
ATOM 7778 C C . LEU E 1 14 ? 30.19748 18.59897 59.44791 1.000 45.47063 14 LEU F C 1
ATOM 7779 O O . LEU E 1 14 ? 30.74367 19.68269 59.21069 1.000 43.84353 14 LEU F O 1
ATOM 7784 N N . TRP E 1 15 ? 29.41146 17.98732 58.55592 1.000 43.19591 15 TRP F N 1
ATOM 7785 C CA . TRP E 1 15 ? 29.16712 18.59939 57.25391 1.000 45.77616 15 TRP F CA 1
ATOM 7786 C C . TRP E 1 15 ? 28.31571 19.85514 57.37166 1.000 45.48402 15 TRP F C 1
ATOM 7787 O O . TRP E 1 15 ? 28.49489 20.79550 56.58942 1.000 43.27418 15 TRP F O 1
ATOM 7798 N N . VAL E 1 16 ? 27.39069 19.89616 58.33392 1.000 47.36246 16 VAL F N 1
ATOM 7799 C CA . VAL E 1 16 ? 26.64325 21.12869 58.55330 1.000 46.76627 16 VAL F CA 1
ATOM 7800 C C . VAL E 1 16 ? 27.55818 22.19374 59.14221 1.000 47.31449 16 VAL F C 1
ATOM 7801 O O . VAL E 1 16 ? 27.32879 23.39471 58.95191 1.000 44.88467 16 VAL F O 1
ATOM 7805 N N . GLY E 1 17 ? 28.61647 21.77970 59.84419 1.000 48.33056 17 GLY F N 1
ATOM 7806 C CA . GLY E 1 17 ? 29.62154 22.73500 60.27609 1.000 40.79996 17 GLY F CA 1
ATOM 7807 C C . GLY E 1 17 ? 30.42002 23.29139 59.11325 1.000 44.48185 17 GLY F C 1
ATOM 7808 O O . GLY E 1 17 ? 30.74885 24.48010 59.08768 1.000 44.88624 17 GLY F O 1
ATOM 7809 N N . VAL E 1 18 ? 30.73975 22.44153 58.13357 1.000 47.12246 18 VAL F N 1
ATOM 7810 C CA . VAL E 1 18 ? 31.40245 22.91368 56.91929 1.000 46.00823 18 VAL F CA 1
ATOM 7811 C C . VAL E 1 18 ? 30.52765 23.93388 56.20436 1.000 43.07216 18 VAL F C 1
ATOM 7812 O O . VAL E 1 18 ? 30.99091 25.01129 55.81273 1.000 43.26977 18 VAL F O 1
ATOM 7816 N N . ALA E 1 19 ? 29.24489 23.60632 56.02552 1.000 45.57547 19 ALA F N 1
ATOM 7817 C CA . ALA E 1 19 ? 28.33672 24.51178 55.32928 1.000 42.54632 19 ALA F CA 1
ATOM 7818 C C . ALA E 1 19 ? 28.14097 25.80589 56.10783 1.000 46.08660 19 ALA F C 1
ATOM 7819 O O . ALA E 1 19 ? 28.06519 26.88960 55.51666 1.000 44.22592 19 ALA F O 1
ATOM 7821 N N . GLY E 1 20 ? 28.05836 25.71403 57.43635 1.000 44.10436 20 GLY F N 1
ATOM 7822 C CA . GLY E 1 20 ? 27.88666 26.91367 58.23795 1.000 39.60268 20 GLY F CA 1
ATOM 7823 C C . GLY E 1 20 ? 29.10817 27.81279 58.21908 1.000 44.03197 20 GLY F C 1
ATOM 7824 O O . GLY E 1 20 ? 28.98637 29.03654 58.11423 1.000 45.34811 20 GLY F O 1
ATOM 7825 N N . MET E 1 21 ? 30.30208 27.22208 58.31620 1.000 39.89151 21 MET F N 1
ATOM 7826 C CA . MET E 1 21 ? 31.52103 28.02495 58.32329 1.000 44.43994 21 MET F CA 1
ATOM 7827 C C . MET E 1 21 ? 31.79843 28.62309 56.94967 1.000 43.22121 21 MET F C 1
ATOM 7828 O O . MET E 1 21 ? 32.27596 29.75953 56.84734 1.000 41.84799 21 MET F O 1
ATOM 7833 N N . ALA E 1 22 ? 31.50810 27.87297 55.88413 1.000 42.08622 22 ALA F N 1
ATOM 7834 C CA . ALA E 1 22 ? 31.70388 28.38960 54.53309 1.000 39.59802 22 ALA F CA 1
ATOM 7835 C C . ALA E 1 22 ? 30.76990 29.55996 54.25503 1.000 43.86879 22 ALA F C 1
ATOM 7836 O O . ALA E 1 22 ? 31.20342 30.61186 53.76998 1.000 40.83388 22 ALA F O 1
ATOM 7838 N N . LEU E 1 23 ? 29.47920 29.38961 54.55692 1.000 43.29058 23 LEU F N 1
ATOM 7839 C CA . LEU E 1 23 ? 28.50647 30.45623 54.34005 1.000 40.34319 23 LEU F CA 1
ATOM 7840 C C . LEU E 1 23 ? 28.88093 31.71006 55.12114 1.000 43.42078 23 LEU F C 1
ATOM 7841 O O . LEU E 1 23 ? 28.81025 32.82589 54.59182 1.000 40.28981 23 LEU F O 1
ATOM 7846 N N . ALA E 1 24 ? 29.29460 31.54321 56.38047 1.000 44.68925 24 ALA F N 1
ATOM 7847 C CA . ALA E 1 24 ? 29.64334 32.69362 57.20843 1.000 43.57184 24 ALA F CA 1
ATOM 7848 C C . ALA E 1 24 ? 30.92617 33.35956 56.72650 1.000 43.99184 24 ALA F C 1
ATOM 7849 O O . ALA E 1 24 ? 31.02646 34.59193 56.72731 1.000 42.28344 24 ALA F O 1
ATOM 7851 N N . ALA E 1 25 ? 31.91835 32.56434 56.31482 1.000 42.38013 25 ALA F N 1
ATOM 7852 C CA . ALA E 1 25 ? 33.17354 33.13591 55.83466 1.000 40.58062 25 ALA F CA 1
ATOM 7853 C C . ALA E 1 25 ? 32.96138 33.96312 54.57335 1.000 38.32377 25 ALA F C 1
ATOM 7854 O O . ALA E 1 25 ? 33.62995 34.98326 54.37025 1.000 37.92964 25 ALA F O 1
ATOM 7856 N N . ILE E 1 26 ? 32.03335 33.53912 53.71496 1.000 39.48503 26 ILE F N 1
ATOM 7857 C CA . ILE E 1 26 ? 31.75911 34.27505 52.48377 1.000 36.95926 26 ILE F CA 1
ATOM 7858 C C . ILE E 1 26 ? 31.14332 35.63401 52.79895 1.000 39.69897 26 ILE F C 1
ATOM 7859 O O . ILE E 1 26 ? 31.58958 36.66972 52.29024 1.000 39.26354 26 ILE F O 1
ATOM 7864 N N . VAL E 1 27 ? 30.10260 35.64974 53.63542 1.000 41.86105 27 VAL F N 1
ATOM 7865 C CA . VAL E 1 27 ? 29.48245 36.91375 54.02418 1.000 41.37790 27 VAL F CA 1
ATOM 7866 C C . VAL E 1 27 ? 30.48768 37.79778 54.74924 1.000 44.79889 27 VAL F C 1
ATOM 7867 O O . VAL E 1 27 ? 30.51058 39.02081 54.56221 1.000 45.82184 27 VAL F O 1
ATOM 7871 N N . MET E 1 28 ? 31.33858 37.19299 55.58449 1.000 45.55353 28 MET F N 1
ATOM 7872 C CA . MET E 1 28 ? 32.33131 37.96662 56.32258 1.000 43.54125 28 MET F CA 1
ATOM 7873 C C . MET E 1 28 ? 33.34722 38.61812 55.39090 1.000 43.42789 28 MET F C 1
ATOM 7874 O O . MET E 1 28 ? 33.82327 39.72564 55.66758 1.000 43.55924 28 MET F O 1
ATOM 7879 N N . LEU E 1 29 ? 33.69501 37.95076 54.28811 1.000 38.29679 29 LEU F N 1
ATOM 7880 C CA . LEU E 1 29 ? 34.62077 38.54524 53.32970 1.000 43.49750 29 LEU F CA 1
ATOM 7881 C C . LEU E 1 29 ? 34.06461 39.83804 52.74201 1.000 47.27015 29 LEU F C 1
ATOM 7882 O O . LEU E 1 29 ? 34.83457 40.72563 52.35756 1.000 46.27470 29 LEU F O 1
ATOM 7887 N N . ALA E 1 30 ? 32.73664 39.96826 52.67232 1.000 41.12871 30 ALA F N 1
ATOM 7888 C CA . ALA E 1 30 ? 32.14054 41.22251 52.22364 1.000 41.02673 30 ALA F CA 1
ATOM 7889 C C . ALA E 1 30 ? 32.43974 42.35619 53.19656 1.000 43.28333 30 ALA F C 1
ATOM 7890 O O . ALA E 1 30 ? 32.62209 43.50734 52.78269 1.000 47.72555 30 ALA F O 1
ATOM 7892 N N . PHE E 1 31 ? 32.48057 42.05448 54.49721 1.000 43.44428 31 PHE F N 1
ATOM 7893 C CA . PHE E 1 31 ? 32.89783 43.05866 55.46961 1.000 42.94842 31 PHE F CA 1
ATOM 7894 C C . PHE E 1 31 ? 34.35350 43.45698 55.26641 1.000 44.19262 31 PHE F C 1
ATOM 7895 O O . PHE E 1 31 ? 34.71515 44.61657 55.49436 1.000 49.07337 31 PHE F O 1
ATOM 7903 N N . VAL E 1 32 ? 35.19721 42.51460 54.83901 1.000 41.70997 32 VAL F N 1
ATOM 7904 C CA . VAL E 1 32 ? 36.59918 42.82640 54.57757 1.000 41.70230 32 VAL F CA 1
ATOM 7905 C C . VAL E 1 32 ? 36.71793 43.83064 53.43906 1.000 50.24689 32 VAL F C 1
ATOM 7906 O O . VAL E 1 32 ? 37.48961 44.79459 53.51859 1.000 51.63261 32 VAL F O 1
ATOM 7910 N N . LYS E 1 33 ? 35.94690 43.62765 52.36683 1.000 51.84896 33 LYS F N 1
ATOM 7911 C CA . LYS E 1 33 ? 36.04128 44.50297 51.20265 1.000 49.69083 33 LYS F CA 1
ATOM 7912 C C . LYS E 1 33 ? 35.58244 45.91911 51.52950 1.000 54.93152 33 LYS F C 1
ATOM 7913 O O . LYS E 1 33 ? 36.16086 46.89393 51.03438 1.000 50.26830 33 LYS F O 1
ATOM 7919 N N . ARG E 1 34 ? 34.55149 46.05507 52.36419 1.000 55.80156 34 ARG F N 1
ATOM 7920 C CA . ARG E 1 34 ? 33.99293 47.35418 52.71063 1.000 57.87447 34 ARG F CA 1
ATOM 7921 C C . ARG E 1 34 ? 34.62793 47.96074 53.95829 1.000 51.92040 34 ARG F C 1
ATOM 7922 O O . ARG E 1 34 ? 34.05664 48.88920 54.54140 1.000 54.62532 34 ARG F O 1
ATOM 7930 N N . ALA E 1 35 ? 35.79136 47.46354 54.37532 1.000 54.97819 35 ALA F N 1
ATOM 7931 C CA . ALA E 1 35 ? 36.47178 48.01668 55.53974 1.000 55.17358 35 ALA F CA 1
ATOM 7932 C C . ALA E 1 35 ? 36.92610 49.44266 55.25527 1.000 51.66494 35 ALA F C 1
ATOM 7933 O O . ALA E 1 35 ? 37.51511 49.72107 54.20657 1.000 53.29551 35 ALA F O 1
ATOM 7935 N N . ARG E 1 36 ? 36.65787 50.34776 56.19789 1.000 47.74630 36 ARG F N 1
ATOM 7936 C CA . ARG E 1 36 ? 36.88366 51.76905 55.98459 1.000 47.12425 36 ARG F CA 1
ATOM 7937 C C . ARG E 1 36 ? 38.00179 52.35837 56.82958 1.000 50.07958 36 ARG F C 1
ATOM 7938 O O . ARG E 1 36 ? 38.47100 53.45626 56.51624 1.000 57.65431 36 ARG F O 1
ATOM 7946 N N . THR E 1 37 ? 38.43015 51.67484 57.88167 1.000 53.06373 37 THR F N 1
ATOM 7947 C CA . THR E 1 37 ? 39.43263 52.17362 58.80866 1.000 45.80085 37 THR F CA 1
ATOM 7948 C C . THR E 1 37 ? 40.39069 51.04071 59.14284 1.000 47.02666 37 THR F C 1
ATOM 7949 O O . THR E 1 37 ? 40.08102 49.87037 58.90071 1.000 48.06611 37 THR F O 1
ATOM 7953 N N . PRO E 1 38 ? 41.57128 51.36044 59.68512 1.000 44.71711 38 PRO F N 1
ATOM 7954 C CA . PRO E 1 38 ? 42.44406 50.28423 60.18708 1.000 43.57174 38 PRO F CA 1
ATOM 7955 C C . PRO E 1 38 ? 41.77879 49.41471 61.23855 1.000 47.46862 38 PRO F C 1
ATOM 7956 O O . PRO E 1 38 ? 41.93122 48.18655 61.20730 1.000 43.44870 38 PRO F O 1
ATOM 7960 N N . PHE E 1 39 ? 41.04063 50.02041 62.17333 1.000 45.77130 39 PHE F N 1
ATOM 7961 C CA . PHE E 1 39 ? 40.34593 49.23592 63.18909 1.000 43.85043 39 PHE F CA 1
ATOM 7962 C C . PHE E 1 39 ? 39.29343 48.33057 62.56309 1.000 45.61908 39 PHE F C 1
ATOM 7963 O O . PHE E 1 39 ? 39.16861 47.15838 62.93737 1.000 46.97496 39 PHE F O 1
ATOM 7971 N N . GLU E 1 40 ? 38.52773 48.85457 61.60475 1.000 45.96169 40 GLU F N 1
ATOM 7972 C CA . GLU E 1 40 ? 37.48738 48.05019 60.97602 1.000 43.52236 40 GLU F CA 1
ATOM 7973 C C . GLU E 1 40 ? 38.07670 46.95378 60.09785 1.000 44.45565 40 GLU F C 1
ATOM 7974 O O . GLU E 1 40 ? 37.50308 45.86316 60.00344 1.000 45.19466 40 GLU F O 1
ATOM 7980 N N . GLU E 1 41 ? 39.21572 47.21685 59.45278 1.000 46.99660 41 GLU F N 1
ATOM 7981 C CA . GLU E 1 41 ? 39.83281 46.19615 58.61220 1.000 42.76165 41 GLU F CA 1
ATOM 7982 C C . GLU E 1 41 ? 40.45104 45.08937 59.45438 1.000 45.06721 41 GLU F C 1
ATOM 7983 O O . GLU E 1 41 ? 40.32299 43.90512 59.12224 1.000 44.29521 41 GLU F O 1
ATOM 7989 N N . SER E 1 42 ? 41.12346 45.45675 60.54840 1.000 45.31056 42 SER F N 1
ATOM 7990 C CA . SER E 1 42 ? 41.74151 44.45634 61.41126 1.000 38.19609 42 SER F CA 1
ATOM 7991 C C . SER E 1 42 ? 40.70187 43.50238 61.98483 1.000 43.37266 42 SER F C 1
ATOM 7992 O O . SER E 1 42 ? 40.90603 42.28213 61.99799 1.000 42.79845 42 SER F O 1
ATOM 7995 N N . GLN E 1 43 ? 39.57739 44.04146 62.46253 1.000 48.02940 43 GLN F N 1
ATOM 7996 C CA . GLN E 1 43 ? 38.52659 43.19638 63.02059 1.000 42.41911 43 GLN F CA 1
ATOM 7997 C C . GLN E 1 43 ? 37.88845 42.32141 61.94813 1.000 44.58926 43 GLN F C 1
ATOM 7998 O O . GLN E 1 43 ? 37.52770 41.16836 62.21404 1.000 49.41490 43 GLN F O 1
ATOM 8004 N N . ALA E 1 44 ? 37.75057 42.84689 60.72748 1.000 39.44139 44 ALA F N 1
ATOM 8005 C CA . ALA E 1 44 ? 37.06996 42.10094 59.67326 1.000 40.12986 44 ALA F CA 1
ATOM 8006 C C . ALA E 1 44 ? 37.92841 40.95333 59.15523 1.000 39.43581 44 ALA F C 1
ATOM 8007 O O . ALA E 1 44 ? 37.42394 39.84522 58.94178 1.000 41.10861 44 ALA F O 1
ATOM 8009 N N . VAL E 1 45 ? 39.22422 41.19684 58.93869 1.000 39.05134 45 VAL F N 1
ATOM 8010 C CA . VAL E 1 45 ? 40.10073 40.12737 58.46926 1.000 45.28914 45 VAL F CA 1
ATOM 8011 C C . VAL E 1 45 ? 40.28253 39.06735 59.54862 1.000 42.23714 45 VAL F C 1
ATOM 8012 O O . VAL E 1 45 ? 40.42819 37.87747 59.24149 1.000 44.34967 45 VAL F O 1
ATOM 8016 N N . SER E 1 46 ? 40.27092 39.46796 60.82163 1.000 39.59087 46 SER F N 1
ATOM 8017 C CA . SER E 1 46 ? 40.41076 38.49602 61.89883 1.000 40.48222 46 SER F CA 1
ATOM 8018 C C . SER E 1 46 ? 39.20597 37.56676 61.95295 1.000 39.09518 46 SER F C 1
ATOM 8019 O O . SER E 1 46 ? 39.35800 36.34097 61.99922 1.000 39.63040 46 SER F O 1
ATOM 8022 N N . GLN E 1 47 ? 37.99635 38.13207 61.93958 1.000 37.74697 47 GLN F N 1
ATOM 8023 C CA . GLN E 1 47 ? 36.80161 37.29503 61.95146 1.000 45.11313 47 GLN F CA 1
ATOM 8024 C C . GLN E 1 47 ? 36.70593 36.43152 60.70083 1.000 42.71225 47 GLN F C 1
ATOM 8025 O O . GLN E 1 47 ? 36.16697 35.32095 60.75665 1.000 44.04156 47 GLN F O 1
ATOM 8031 N N . PHE E 1 48 ? 37.22784 36.91264 59.57043 1.000 42.89026 48 PHE F N 1
ATOM 8032 C CA . PHE E 1 48 ? 37.19267 36.11649 58.34817 1.000 39.59361 48 PHE F CA 1
ATOM 8033 C C . PHE E 1 48 ? 38.06838 34.87654 58.47254 1.000 39.55225 48 PHE F C 1
ATOM 8034 O O . PHE E 1 48 ? 37.64188 33.76736 58.12978 1.000 42.52387 48 PHE F O 1
ATOM 8042 N N . PHE E 1 49 ? 39.30174 35.04392 58.95713 1.000 35.81640 49 PHE F N 1
ATOM 8043 C CA . PHE E 1 49 ? 40.19195 33.89624 59.09132 1.000 36.55643 49 PHE F CA 1
ATOM 8044 C C . PHE E 1 49 ? 39.72072 32.93738 60.17698 1.000 38.21671 49 PHE F C 1
ATOM 8045 O O . PHE E 1 49 ? 39.99289 31.73545 60.09473 1.000 37.01421 49 PHE F O 1
ATOM 8053 N N . VAL E 1 50 ? 39.01163 33.43775 61.19039 1.000 35.42840 50 VAL F N 1
ATOM 8054 C CA . VAL E 1 50 ? 38.37484 32.54503 62.15644 1.000 37.97245 50 VAL F CA 1
ATOM 8055 C C . VAL E 1 50 ? 37.40038 31.61265 61.44565 1.000 41.07992 50 VAL F C 1
ATOM 8056 O O . VAL E 1 50 ? 37.42110 30.39161 61.64443 1.000 41.23928 50 VAL F O 1
ATOM 8060 N N . LEU E 1 51 ? 36.53926 32.17753 60.59258 1.000 40.80898 51 LEU F N 1
ATOM 8061 C CA . LEU E 1 51 ? 35.59593 31.36280 59.83246 1.000 35.98144 51 LEU F CA 1
ATOM 8062 C C . LEU E 1 51 ? 36.30964 30.51412 58.78692 1.000 38.87784 51 LEU F C 1
ATOM 8063 O O . LEU E 1 51 ? 35.97256 29.33917 58.59652 1.000 38.17345 51 LEU F O 1
ATOM 8068 N N . LEU E 1 52 ? 37.29370 31.09584 58.09705 1.000 41.89648 52 LEU F N 1
ATOM 8069 C CA . LEU E 1 52 ? 37.99161 30.38063 57.03269 1.000 38.02283 52 LEU F CA 1
ATOM 8070 C C . LEU E 1 52 ? 38.73923 29.16981 57.58301 1.000 40.25593 52 LEU F C 1
ATOM 8071 O O . LEU E 1 52 ? 38.65415 28.06796 57.02771 1.000 40.97800 52 LEU F O 1
ATOM 8076 N N . ILE E 1 53 ? 39.46970 29.35449 58.68661 1.000 39.80149 53 ILE F N 1
ATOM 8077 C CA . ILE E 1 53 ? 40.21749 28.25021 59.28199 1.000 40.04717 53 ILE F CA 1
ATOM 8078 C C . ILE E 1 53 ? 39.26809 27.20689 59.85994 1.000 43.77377 53 ILE F C 1
ATOM 8079 O O . ILE E 1 53 ? 39.51978 25.99822 59.76443 1.000 41.30068 53 ILE F O 1
ATOM 8084 N N . ALA E 1 54 ? 38.15916 27.65048 60.46067 1.000 41.54124 54 ALA F N 1
ATOM 8085 C CA . ALA E 1 54 ? 37.17861 26.70236 60.98016 1.000 37.94276 54 ALA F CA 1
ATOM 8086 C C . ALA E 1 54 ? 36.48031 25.94467 59.85747 1.000 42.42288 54 ALA F C 1
ATOM 8087 O O . ALA E 1 54 ? 36.04168 24.80585 60.06017 1.000 39.77348 54 ALA F O 1
ATOM 8089 N N . PHE E 1 55 ? 36.36310 26.55519 58.67497 1.000 38.17431 55 PHE F N 1
ATOM 8090 C CA . PHE E 1 55 ? 35.82878 25.83578 57.52308 1.000 38.92775 55 PHE F CA 1
ATOM 8091 C C . PHE E 1 55 ? 36.71908 24.65567 57.15907 1.000 40.30103 55 PHE F C 1
ATOM 8092 O O . PHE E 1 55 ? 36.23310 23.54434 56.91407 1.000 37.17727 55 PHE F O 1
ATOM 8100 N N . GLY E 1 56 ? 38.03240 24.88390 57.11041 1.000 38.27177 56 GLY F N 1
ATOM 8101 C CA . GLY E 1 56 ? 38.94238 23.81340 56.74474 1.000 37.85036 56 GLY F CA 1
ATOM 8102 C C . GLY E 1 56 ? 39.00621 22.70820 57.78173 1.000 45.00885 56 GLY F C 1
ATOM 8103 O O . GLY E 1 56 ? 39.15157 21.53268 57.43599 1.000 46.61096 56 GLY F O 1
ATOM 8104 N N . THR E 1 57 ? 38.88799 23.06093 59.06541 1.000 42.26039 57 THR F N 1
ATOM 8105 C CA . THR E 1 57 ? 39.00016 22.04333 60.10627 1.000 39.86800 57 THR F CA 1
ATOM 8106 C C . THR E 1 57 ? 37.75955 21.15657 60.15159 1.000 41.49422 57 THR F C 1
ATOM 8107 O O . THR E 1 57 ? 37.86415 19.94804 60.39198 1.000 38.55268 57 THR F O 1
ATOM 8111 N N . TYR E 1 58 ? 36.57818 21.72767 59.90677 1.000 39.80864 58 TYR F N 1
ATOM 8112 C CA . TYR E 1 58 ? 35.38801 20.89555 59.78898 1.000 40.15823 58 TYR F CA 1
ATOM 8113 C C . TYR E 1 58 ? 35.38542 20.12954 58.47388 1.000 43.65658 58 TYR F C 1
ATOM 8114 O O . TYR E 1 58 ? 34.90162 18.99282 58.42032 1.000 45.39219 58 TYR F O 1
ATOM 8123 N N . LEU E 1 59 ? 35.91988 20.73018 57.40794 1.000 38.28548 59 LEU F N 1
ATOM 8124 C CA . LEU E 1 59 ? 36.12562 19.98472 56.17197 1.000 38.49733 59 LEU F CA 1
ATOM 8125 C C . LEU E 1 59 ? 37.03352 18.78711 56.41298 1.000 39.18837 59 LEU F C 1
ATOM 8126 O O . LEU E 1 59 ? 36.73101 17.66739 55.98659 1.000 40.97208 59 LEU F O 1
ATOM 8131 N N . ALA E 1 60 ? 38.14872 19.00535 57.11507 1.000 41.35993 60 ALA F N 1
ATOM 8132 C CA . ALA E 1 60 ? 39.05587 17.90745 57.43478 1.000 42.84117 60 ALA F CA 1
ATOM 8133 C C . ALA E 1 60 ? 38.36940 16.85226 58.29360 1.000 43.09824 60 ALA F C 1
ATOM 8134 O O . ALA E 1 60 ? 38.53186 15.64883 58.05913 1.000 43.09137 60 ALA F O 1
ATOM 8136 N N . MET E 1 61 ? 37.58821 17.28271 59.28686 1.000 43.58212 61 MET F N 1
ATOM 8137 C CA . MET E 1 61 ? 36.89005 16.32629 60.13971 1.000 44.66193 61 MET F CA 1
ATOM 8138 C C . MET E 1 61 ? 35.77655 15.61199 59.38028 1.000 43.75053 61 MET F C 1
ATOM 8139 O O . MET E 1 61 ? 35.56543 14.40887 59.56894 1.000 48.33938 61 MET F O 1
ATOM 8144 N N . ALA E 1 62 ? 35.05580 16.33066 58.51485 1.000 46.12868 62 ALA F N 1
ATOM 8145 C CA . ALA E 1 62 ? 34.00209 15.69155 57.73036 1.000 44.92831 62 ALA F CA 1
ATOM 8146 C C . ALA E 1 62 ? 34.58177 14.67325 56.75479 1.000 47.18638 62 ALA F C 1
ATOM 8147 O O . ALA E 1 62 ? 34.01635 13.58891 56.57044 1.000 44.12613 62 ALA F O 1
ATOM 8149 N N . LEU E 1 63 ? 35.71920 14.99217 56.13802 1.000 46.13990 63 LEU F N 1
ATOM 8150 C CA . LEU E 1 63 ? 36.40881 14.07121 55.23156 1.000 42.34142 63 LEU F CA 1
ATOM 8151 C C . LEU E 1 63 ? 37.06775 12.90525 55.94128 1.000 44.43622 63 LEU F C 1
ATOM 8152 O O . LEU E 1 63 ? 37.81238 12.18187 55.27312 1.000 45.70347 63 LEU F O 1
ATOM 8157 N N . GLY E 1 64 ? 36.83722 12.68484 57.23170 1.000 47.82490 64 GLY F N 1
ATOM 8158 C CA . GLY E 1 64 ? 37.51586 11.61175 57.92539 1.000 46.74647 64 GLY F CA 1
ATOM 8159 C C . GLY E 1 64 ? 39.01661 11.76732 58.02776 1.000 43.39843 64 GLY F C 1
ATOM 8160 O O . GLY E 1 64 ? 39.71160 10.79970 58.34299 1.000 45.84268 64 GLY F O 1
ATOM 8161 N N . GLN E 1 65 ? 39.54492 12.96307 57.77314 1.000 40.70541 65 GLN F N 1
ATOM 8162 C CA . GLN E 1 65 ? 40.98241 13.20474 57.81173 1.000 41.76302 65 GLN F CA 1
ATOM 8163 C C . GLN E 1 65 ? 41.38810 14.10114 58.97674 1.000 45.54994 65 GLN F C 1
ATOM 8164 O O . GLN E 1 65 ? 42.49011 14.65935 58.97072 1.000 54.74720 65 GLN F O 1
ATOM 8170 N N . GLY E 1 66 ? 40.51901 14.26321 59.96985 1.000 50.36027 66 GLY F N 1
ATOM 8171 C CA . GLY E 1 66 ? 40.80719 15.17650 61.05752 1.000 48.40681 66 GLY F CA 1
ATOM 8172 C C . GLY E 1 66 ? 40.64313 14.58021 62.43975 1.000 46.67898 66 GLY F C 1
ATOM 8173 O O . GLY E 1 66 ? 40.30733 15.28943 63.39385 1.000 45.33857 66 GLY F O 1
ATOM 8174 N N . SER E 1 67 ? 40.87285 13.27585 62.56453 1.000 50.55571 67 SER F N 1
ATOM 8175 C CA . SER E 1 67 ? 40.76972 12.61760 63.85711 1.000 52.78414 67 SER F CA 1
ATOM 8176 C C . SER E 1 67 ? 41.75436 11.46167 63.91576 1.000 58.38098 67 SER F C 1
ATOM 8177 O O . SER E 1 67 ? 42.14845 10.90805 62.88603 1.000 71.66021 67 SER F O 1
ATOM 8180 N N . LEU E 1 68 ? 42.14810 11.10643 65.13552 1.000 52.46197 68 LEU F N 1
ATOM 8181 C CA . LEU E 1 68 ? 42.95909 9.92661 65.39230 1.000 61.38347 68 LEU F CA 1
ATOM 8182 C C . LEU E 1 68 ? 42.38417 9.18595 66.59087 1.000 55.15341 68 LEU F C 1
ATOM 8183 O O . LEU E 1 68 ? 41.51859 9.69418 67.30802 1.000 56.21051 68 LEU F O 1
ATOM 8188 N N . THR E 1 69 ? 42.87206 7.96895 66.80259 1.000 54.79327 69 THR F N 1
ATOM 8189 C CA . THR E 1 69 ? 42.44025 7.13716 67.91687 1.000 57.89739 69 THR F CA 1
ATOM 8190 C C . THR E 1 69 ? 43.48298 7.21817 69.02406 1.000 59.10648 69 THR F C 1
ATOM 8191 O O . THR E 1 69 ? 44.64736 6.86154 68.81301 1.000 56.22855 69 THR F O 1
ATOM 8195 N N . ALA E 1 70 ? 43.06511 7.69451 70.19400 1.000 54.41848 70 ALA F N 1
ATOM 8196 C CA . ALA E 1 70 ? 43.96282 7.78776 71.33243 1.000 48.30921 70 ALA F CA 1
ATOM 8197 C C . ALA E 1 70 ? 44.35148 6.39640 71.82223 1.000 51.83061 70 ALA F C 1
ATOM 8198 O O . ALA E 1 70 ? 43.71936 5.38898 71.49079 1.000 57.09362 70 ALA F O 1
ATOM 8200 N N . ASP E 1 71 ? 45.41214 6.35385 72.63211 1.000 55.46879 71 ASP F N 1
ATOM 8201 C CA . ASP E 1 71 ? 45.93818 5.08134 73.11170 1.000 58.32137 71 ASP F CA 1
ATOM 8202 C C . ASP E 1 71 ? 44.93082 4.32013 73.96297 1.000 55.01413 71 ASP F C 1
ATOM 8203 O O . ASP E 1 71 ? 45.03615 3.09412 74.07874 1.000 56.58351 71 ASP F O 1
ATOM 8208 N N . ASP E 1 72 ? 43.95596 5.01191 74.55139 1.000 54.69781 72 ASP F N 1
ATOM 8209 C CA . ASP E 1 72 ? 42.93332 4.36383 75.36209 1.000 52.90670 72 ASP F CA 1
ATOM 8210 C C . ASP E 1 72 ? 41.77328 3.82307 74.53390 1.000 60.32867 72 ASP F C 1
ATOM 8211 O O . ASP E 1 72 ? 40.85474 3.22262 75.10263 1.000 62.57169 72 ASP F O 1
ATOM 8216 N N . GLY E 1 73 ? 41.79231 4.01402 73.21417 1.000 58.06476 73 GLY F N 1
ATOM 8217 C CA . GLY E 1 73 ? 40.79458 3.46609 72.32022 1.000 52.14926 73 GLY F CA 1
ATOM 8218 C C . GLY E 1 73 ? 39.80483 4.47740 71.78159 1.000 56.06202 73 GLY F C 1
ATOM 8219 O O . GLY E 1 73 ? 39.15652 4.20454 70.76331 1.000 64.33745 73 GLY F O 1
ATOM 8220 N N . ARG E 1 74 ? 39.66682 5.63059 72.42887 1.000 53.39071 74 ARG F N 1
ATOM 8221 C CA . ARG E 1 74 ? 38.70406 6.62584 71.98765 1.000 46.98178 74 ARG F CA 1
ATOM 8222 C C . ARG E 1 74 ? 39.16707 7.29806 70.69784 1.000 52.22267 74 ARG F C 1
ATOM 8223 O O . ARG E 1 74 ? 40.34456 7.26606 70.33133 1.000 52.66632 74 ARG F O 1
ATOM 8231 N N . GLN E 1 75 ? 38.21125 7.91120 70.00533 1.000 49.77158 75 GLN F N 1
ATOM 8232 C CA . GLN E 1 75 ? 38.47372 8.68073 68.79675 1.000 44.92550 75 GLN F CA 1
ATOM 8233 C C . GLN E 1 75 ? 38.38507 10.16248 69.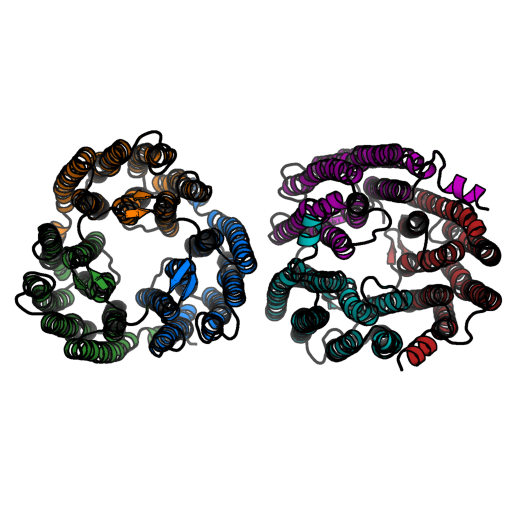13790 1.000 44.17109 75 GLN F C 1
ATOM 8234 O O . GLN E 1 75 ? 37.35101 10.62706 69.62946 1.000 48.06860 75 GLN F O 1
ATOM 8240 N N . VAL E 1 76 ? 39.46557 10.89761 68.88550 1.000 45.48923 76 VAL F N 1
ATOM 8241 C CA . VAL E 1 76 ? 39.55626 12.31445 69.21958 1.000 47.81408 76 VAL F CA 1
ATOM 8242 C C . VAL E 1 76 ? 39.75576 13.10464 67.93457 1.000 48.71109 76 VAL F C 1
ATOM 8243 O O . VAL E 1 76 ? 40.62204 12.76715 67.11942 1.000 50.60175 76 VAL F O 1
ATOM 8247 N N . PHE E 1 77 ? 38.95343 14.15528 67.75730 1.000 49.87181 77 PHE F N 1
ATOM 8248 C CA . PHE E 1 77 ? 39.08313 15.05436 66.61181 1.000 48.21715 77 PHE F CA 1
ATOM 8249 C C . PHE E 1 77 ? 40.17164 16.07726 66.92392 1.000 48.56685 77 PHE F C 1
ATOM 8250 O O . PHE E 1 77 ? 39.91335 17.20076 67.36371 1.000 51.70706 77 PHE F O 1
ATOM 8258 N N . VAL E 1 78 ? 41.42155 15.67036 66.68640 1.000 46.73616 78 VAL F N 1
ATOM 8259 C CA . VAL E 1 78 ? 42.54914 16.55693 66.95773 1.000 42.65170 78 VAL F CA 1
ATOM 8260 C C . VAL E 1 78 ? 42.53313 17.76118 66.02610 1.000 44.84353 78 VAL F C 1
ATOM 8261 O O . VAL E 1 78 ? 43.07941 18.81847 66.36409 1.000 45.86588 78 VAL F O 1
ATOM 8265 N N . SER E 1 79 ? 41.91652 17.62883 64.84678 1.000 41.12804 79 SER F N 1
ATOM 8266 C CA . SER E 1 79 ? 41.84148 18.75192 63.91599 1.000 46.26770 79 SER F CA 1
ATOM 8267 C C . SER E 1 79 ? 41.15415 19.94867 64.55580 1.000 44.79973 79 SER F C 1
ATOM 8268 O O . SER E 1 79 ? 41.54374 21.10003 64.32333 1.000 42.53257 79 SER F O 1
ATOM 8271 N N . ARG E 1 80 ? 40.12473 19.69282 65.36332 1.000 39.89305 80 ARG F N 1
ATOM 8272 C CA . ARG E 1 80 ? 39.43305 20.77438 66.05135 1.000 39.15798 80 ARG F CA 1
ATOM 8273 C C . ARG E 1 80 ? 40.35453 21.46663 67.05099 1.000 44.72815 80 ARG F C 1
ATOM 8274 O O . ARG E 1 80 ? 40.37488 22.70035 67.13221 1.000 42.36679 80 ARG F O 1
ATOM 8282 N N . TYR E 1 81 ? 41.14148 20.68980 67.80312 1.000 43.99586 81 TYR F N 1
ATOM 8283 C CA . TYR E 1 81 ? 42.08482 21.27893 68.75058 1.000 43.85922 81 TYR F CA 1
ATOM 8284 C C . TYR E 1 81 ? 43.21336 22.01110 68.03479 1.000 44.37170 81 TYR F C 1
ATOM 8285 O O . TYR E 1 81 ? 43.67509 23.05867 68.50311 1.000 46.26965 81 TYR F O 1
ATOM 8294 N N . ILE E 1 82 ? 43.67382 21.47372 66.90280 1.000 44.37278 82 ILE F N 1
ATOM 8295 C CA . ILE E 1 82 ? 44.81268 22.06561 66.20661 1.000 40.62379 82 ILE F CA 1
ATOM 8296 C C . ILE E 1 82 ? 44.46126 23.44951 65.67746 1.000 42.50212 82 ILE F C 1
ATOM 8297 O O . ILE E 1 82 ? 45.25787 24.38993 65.78505 1.000 43.54861 82 ILE F O 1
ATOM 8302 N N . THR E 1 83 ? 43.26349 23.60352 65.10901 1.000 42.25986 83 THR F N 1
ATOM 8303 C CA . THR E 1 83 ? 42.85897 24.89545 64.57053 1.000 40.44803 83 THR F CA 1
ATOM 8304 C C . THR E 1 83 ? 42.29304 25.82384 65.63801 1.000 38.90206 83 THR F C 1
ATOM 8305 O O . THR E 1 83 ? 42.33439 27.04642 65.45911 1.000 38.33108 83 THR F O 1
ATOM 8309 N N . TRP E 1 84 ? 41.76220 25.27589 66.73622 1.000 40.74819 84 TRP F N 1
ATOM 8310 C CA . TRP E 1 84 ? 41.42147 26.11114 67.88586 1.000 42.89323 84 TRP F CA 1
ATOM 8311 C C . TRP E 1 84 ? 42.62784 26.91234 68.35434 1.000 42.55769 84 TRP F C 1
ATOM 8312 O O . TRP E 1 84 ? 42.48834 28.06248 68.78784 1.000 43.60816 84 TRP F O 1
ATOM 8323 N N . THR E 1 85 ? 43.82367 26.31785 68.26618 1.000 40.94386 85 THR F N 1
ATOM 8324 C CA . THR E 1 85 ? 45.04392 26.99978 68.68757 1.000 41.65031 85 THR F CA 1
ATOM 8325 C C . THR E 1 85 ? 45.23853 28.32198 67.95023 1.000 41.05258 85 THR F C 1
ATOM 8326 O O . THR E 1 85 ? 45.88623 29.23509 68.47372 1.000 47.55773 85 THR F O 1
ATOM 8330 N N . PHE E 1 86 ? 44.66518 28.46013 66.75518 1.000 41.82563 86 PHE F N 1
ATOM 8331 C CA . PHE E 1 86 ? 44.81928 29.67047 65.95792 1.000 40.83547 86 PHE F CA 1
ATOM 8332 C C . PHE E 1 86 ? 43.58154 30.55291 65.93166 1.000 40.84752 86 PHE F C 1
ATOM 8333 O O . PHE E 1 86 ? 43.71966 31.77680 65.90605 1.000 41.22081 86 PHE F O 1
ATOM 8341 N N . THR E 1 87 ? 42.37761 29.97426 65.95085 1.000 43.60942 87 THR F N 1
ATOM 8342 C CA . THR E 1 87 ? 41.17510 30.79463 65.82871 1.000 44.64394 87 THR F CA 1
ATOM 8343 C C . THR E 1 87 ? 40.81776 31.48080 67.14273 1.000 40.44440 87 THR F C 1
ATOM 8344 O O . THR E 1 87 ? 40.35340 32.62691 67.13760 1.000 41.60918 87 THR F O 1
ATOM 8348 N N . THR E 1 88 ? 41.02620 30.80484 68.27324 1.000 41.82197 88 THR F N 1
ATOM 8349 C CA . THR E 1 88 ? 40.68201 31.38138 69.56991 1.000 41.83987 88 THR F CA 1
ATOM 8350 C C . THR E 1 88 ? 41.52813 32.61032 69.91089 1.000 42.25160 88 THR F C 1
ATOM 8351 O O . THR E 1 88 ? 40.99112 33.56598 70.48715 1.000 40.70678 88 THR F O 1
ATOM 8355 N N . PRO E 1 89 ? 42.83144 32.65315 69.58835 1.000 41.25967 89 PRO F N 1
ATOM 8356 C CA . PRO E 1 89 ? 43.55559 33.92173 69.78287 1.000 39.48135 89 PRO F CA 1
ATOM 8357 C C . PRO E 1 89 ? 43.05216 35.03759 68.88383 1.000 45.52035 89 PRO F C 1
ATOM 8358 O O . PRO E 1 89 ? 43.02794 36.20210 69.30484 1.000 44.08733 89 PRO F O 1
ATOM 8362 N N . LEU E 1 90 ? 42.64881 34.71183 67.64977 1.000 45.43258 90 LEU F N 1
ATOM 8363 C CA . LEU E 1 90 ? 42.11653 35.73075 66.74939 1.000 39.01521 90 LEU F CA 1
ATOM 8364 C C . LEU E 1 90 ? 40.82426 36.32448 67.29270 1.000 44.03805 90 LEU F C 1
ATOM 8365 O O . LEU E 1 90 ? 40.56168 37.52140 67.12218 1.000 45.09151 90 LEU F O 1
ATOM 8370 N N . LEU E 1 91 ? 39.99834 35.50146 67.94198 1.000 43.63419 91 LEU F N 1
ATOM 8371 C CA . LEU E 1 91 ? 38.81315 36.02784 68.60921 1.000 40.94463 91 LEU F CA 1
ATOM 8372 C C . LEU E 1 91 ? 39.20652 36.95956 69.74835 1.000 44.16873 91 LEU F C 1
ATOM 8373 O O . LEU E 1 91 ? 38.66334 38.06201 69.88239 1.000 43.98337 91 LEU F O 1
ATOM 8378 N N . LEU E 1 92 ? 40.16564 36.53484 70.57570 1.000 46.91799 92 LEU F N 1
ATOM 8379 C CA . LEU E 1 92 ? 40.61628 37.37832 71.67794 1.000 44.44991 92 LEU F CA 1
ATOM 8380 C C . LEU E 1 92 ? 41.34040 38.61962 71.17753 1.000 43.31419 92 LEU F C 1
ATOM 8381 O O . LEU E 1 92 ? 41.28314 39.67150 71.82477 1.000 43.96245 92 LEU F O 1
ATOM 8386 N N . LEU E 1 93 ? 42.02947 38.51935 70.03984 1.000 40.08568 93 LEU F N 1
ATOM 8387 C CA . LEU E 1 93 ? 42.63367 39.70687 69.44944 1.000 43.37146 93 LEU F CA 1
ATOM 8388 C C . LEU E 1 93 ? 41.57363 40.73455 69.07536 1.000 46.61500 93 LEU F C 1
ATOM 8389 O O . LEU E 1 93 ? 41.83729 41.94259 69.11606 1.000 44.04134 93 LEU F O 1
ATOM 8394 N N . GLY E 1 94 ? 40.37090 40.27743 68.71735 1.000 38.03332 94 GLY F N 1
ATOM 8395 C CA . GLY E 1 94 ? 39.29126 41.21112 68.44427 1.000 38.04052 94 GLY F CA 1
ATOM 8396 C C . GLY E 1 94 ? 38.90503 42.01770 69.66822 1.000 40.70803 94 GLY F C 1
ATOM 8397 O O . GLY E 1 94 ? 38.76788 43.24139 69.60318 1.000 42.32466 94 GLY F O 1
ATOM 8398 N N . LEU E 1 95 ? 38.72811 41.33922 70.80579 1.000 39.90276 95 LEU F N 1
ATOM 8399 C CA . LEU E 1 95 ? 38.43015 42.04244 72.05003 1.000 44.20609 95 LEU F CA 1
ATOM 8400 C C . LEU E 1 95 ? 39.56915 42.97431 72.44186 1.000 44.03403 95 LEU F C 1
ATOM 8401 O O . LEU E 1 95 ? 39.33420 44.12025 72.84382 1.000 45.57688 95 LEU F O 1
ATOM 8406 N N . ALA E 1 96 ? 40.81176 42.49663 72.33119 1.000 42.59692 96 ALA F N 1
ATOM 8407 C CA . ALA E 1 96 ? 41.96344 43.30145 72.72621 1.000 40.32757 96 ALA F CA 1
ATOM 8408 C C . ALA E 1 96 ? 42.06027 44.57398 71.89335 1.000 45.12144 96 ALA F C 1
ATOM 8409 O O . ALA E 1 96 ? 42.26235 45.66875 72.43131 1.000 45.72402 96 ALA F O 1
ATOM 8411 N N . THR E 1 97 ? 41.91475 44.45094 70.57195 1.000 46.89833 97 THR F N 1
ATOM 8412 C CA . THR E 1 97 ? 41.98954 45.63162 69.71836 1.000 49.48060 97 THR F CA 1
ATOM 8413 C C . THR E 1 97 ? 40.79321 46.55207 69.92329 1.000 50.67896 97 THR F C 1
ATOM 8414 O O . THR E 1 97 ? 40.89736 47.75993 69.68322 1.000 55.38145 97 THR F O 1
ATOM 8418 N N . THR E 1 98 ? 39.65447 46.00920 70.36108 1.000 46.10388 98 THR F N 1
ATOM 8419 C CA . THR E 1 98 ? 38.52752 46.86528 70.71735 1.000 44.76554 98 THR F CA 1
ATOM 8420 C C . THR E 1 98 ? 38.84468 47.69105 71.95712 1.000 49.84747 98 THR F C 1
ATOM 8421 O O . THR E 1 98 ? 38.42348 48.84870 72.06786 1.000 48.84541 98 THR F O 1
ATOM 8425 N N . ALA E 1 99 ? 39.59880 47.11416 72.89396 1.000 49.78405 99 ALA F N 1
ATOM 8426 C CA . ALA E 1 99 ? 39.96195 47.82422 74.11302 1.000 52.20501 99 ALA F CA 1
ATOM 8427 C C . ALA E 1 99 ? 41.16138 48.74219 73.91161 1.000 56.01124 99 ALA F C 1
ATOM 8428 O O . ALA E 1 99 ? 41.24696 49.78844 74.56370 1.000 57.17216 99 ALA F O 1
ATOM 8430 N N . LEU E 1 100 ? 42.08279 48.38500 73.01440 1.000 52.55883 100 LEU F N 1
ATOM 8431 C CA . LEU E 1 100 ? 43.33960 49.10562 72.86767 1.000 51.50598 100 LEU F CA 1
ATOM 8432 C C . LEU E 1 100 ? 43.49920 49.80584 71.52463 1.000 56.74914 100 LEU F C 1
ATOM 8433 O O . LEU E 1 100 ? 44.54182 50.43187 71.29339 1.000 61.27472 100 LEU F O 1
ATOM 8438 N N . GLY E 1 101 ? 42.50978 49.72449 70.63586 1.000 60.15974 101 GLY F N 1
ATOM 8439 C CA . GLY E 1 101 ? 42.62634 50.34519 69.32916 1.000 58.53630 101 GLY F CA 1
ATOM 8440 C C . GLY E 1 101 ? 43.50239 49.54736 68.37769 1.000 56.15877 101 GLY F C 1
ATOM 8441 O O . GLY E 1 101 ? 44.25106 48.66199 68.80590 1.000 50.24068 101 GLY F O 1
ATOM 8442 N N . SER E 1 102 ? 43.42240 49.84693 67.08243 1.000 64.16186 102 SER F N 1
ATOM 8443 C CA . SER E 1 102 ? 44.24580 49.19100 66.07333 1.000 59.94475 102 SER F CA 1
ATOM 8444 C C . SER E 1 102 ? 45.01542 50.24566 65.29232 1.000 58.41994 102 SER F C 1
ATOM 8445 O O . SER E 1 102 ? 44.39437 51.16475 64.73077 1.000 52.81252 102 SER F O 1
ATOM 8448 N N . PRO E 1 103 ? 46.35446 50.17254 65.22731 1.000 60.94243 103 PRO F N 1
ATOM 8449 C CA . PRO E 1 103 ? 47.19342 49.13964 65.85213 1.000 58.82975 103 PRO F CA 1
ATOM 8450 C C . PRO E 1 103 ? 47.26705 49.26887 67.37038 1.000 54.00316 103 PRO F C 1
ATOM 8451 O O . PRO E 1 103 ? 46.93385 50.32259 67.91148 1.000 56.79183 103 PRO F O 1
ATOM 8455 N N . ILE E 1 104 ? 47.69581 48.20193 68.04088 1.000 56.00248 104 ILE F N 1
ATOM 8456 C CA . ILE E 1 104 ? 47.83334 48.21132 69.49446 1.000 49.05057 104 ILE F CA 1
ATOM 8457 C C . ILE E 1 104 ? 48.94315 49.19247 69.85738 1.000 54.63509 104 ILE F C 1
ATOM 8458 O O . ILE E 1 104 ? 50.11640 48.95907 69.55468 1.000 58.15667 104 ILE F O 1
ATOM 8463 N N . THR E 1 105 ? 48.57261 50.29743 70.50078 1.000 53.45754 105 THR F N 1
ATOM 8464 C CA . THR E 1 105 ? 49.51617 51.35142 70.84195 1.000 58.25095 105 THR F CA 1
ATOM 8465 C C . THR E 1 105 ? 50.04620 51.25253 72.26518 1.000 59.05768 105 THR F C 1
ATOM 8466 O O . THR E 1 105 ? 51.04884 51.90343 72.57833 1.000 61.00405 105 THR F O 1
ATOM 8470 N N . ARG E 1 106 ? 49.40933 50.46312 73.12687 1.000 52.67812 106 ARG F N 1
ATOM 8471 C CA . ARG E 1 106 ? 49.84935 50.34986 74.50896 1.000 45.51372 106 ARG F CA 1
ATOM 8472 C C . ARG E 1 106 ? 49.39670 49.01128 75.07125 1.000 47.32313 106 ARG F C 1
ATOM 8473 O O . ARG E 1 106 ? 48.47905 48.37300 74.54759 1.000 43.84622 106 ARG F O 1
ATOM 8481 N N . ARG E 1 107 ? 50.06399 48.59637 76.15023 1.000 48.09081 107 ARG F N 1
ATOM 8482 C CA . ARG E 1 107 ? 49.73267 47.36137 76.86332 1.000 46.49006 107 ARG F CA 1
ATOM 8483 C C . ARG E 1 107 ? 49.82486 46.14533 75.94656 1.000 46.60758 107 ARG F C 1
ATOM 8484 O O . ARG E 1 107 ? 49.02517 45.21326 76.03811 1.000 48.33855 107 ARG F O 1
ATOM 8492 N N . LYS E 1 108 ? 50.80513 46.16198 75.04674 1.000 47.31974 108 LYS F N 1
ATOM 8493 C CA . LYS E 1 108 ? 51.01757 45.01679 74.16609 1.000 45.08451 108 LYS F CA 1
ATOM 8494 C C . LYS E 1 108 ? 51.32990 43.72344 74.91710 1.000 44.61577 108 LYS F C 1
ATOM 8495 O O . LYS E 1 108 ? 50.85444 42.66205 74.47579 1.000 41.76395 108 LYS F O 1
ATOM 8499 N N . PRO E 1 109 ? 52.09477 43.71860 76.01725 1.000 41.93068 109 PRO F N 1
ATOM 8500 C CA . PRO E 1 109 ? 52.32053 42.44687 76.72623 1.000 49.12692 109 PRO F CA 1
ATOM 8501 C C . PRO E 1 109 ? 51.05718 41.81204 77.28661 1.000 50.00202 109 PRO F C 1
ATOM 8502 O O . PRO E 1 109 ? 51.02462 40.58704 77.45967 1.000 47.59024 109 PRO F O 1
ATOM 8506 N N . VAL E 1 110 ? 50.01689 42.59344 77.58763 1.000 49.77616 110 VAL F N 1
ATOM 8507 C CA . VAL E 1 110 ? 48.78316 41.97958 78.06917 1.000 45.22026 110 VAL F CA 1
ATOM 8508 C C . VAL E 1 110 ? 48.01798 41.30830 76.93618 1.000 47.00080 110 VAL F C 1
ATOM 8509 O O . VAL E 1 110 ? 47.19689 40.41903 77.19475 1.000 49.93800 110 VAL F O 1
ATOM 8513 N N . VAL E 1 111 ? 48.27043 41.70266 75.68637 1.000 44.10320 111 VAL F N 1
ATOM 8514 C CA . VAL E 1 111 ? 47.65956 41.01960 74.55128 1.000 45.00688 111 VAL F CA 1
ATOM 8515 C C . VAL E 1 111 ? 48.35341 39.69026 74.29628 1.000 43.53665 111 VAL F C 1
ATOM 8516 O O . VAL E 1 111 ? 47.70197 38.68561 73.99031 1.000 39.82459 111 VAL F O 1
ATOM 8520 N N . ALA E 1 112 ? 49.68334 39.66230 74.42199 1.000 40.26011 112 ALA F N 1
ATOM 8521 C CA . ALA E 1 112 ? 50.41772 38.41372 74.24804 1.000 38.80982 112 ALA F CA 1
ATOM 8522 C C . ALA E 1 112 ? 50.08481 37.42071 75.35468 1.000 41.63224 112 ALA F C 1
ATOM 8523 O O . ALA E 1 112 ? 49.94681 36.21922 75.09639 1.000 41.00989 112 ALA F O 1
ATOM 8525 N N . GLY E 1 113 ? 49.94896 37.90372 76.59287 1.000 42.41331 113 GLY F N 1
ATOM 8526 C CA . GLY E 1 113 ? 49.51093 37.03735 77.67443 1.000 39.17638 113 GLY F CA 1
ATOM 8527 C C . GLY E 1 113 ? 48.10191 36.51632 77.47683 1.000 44.92375 113 GLY F C 1
ATOM 8528 O O . GLY E 1 113 ? 47.79536 35.38470 77.85944 1.000 41.33845 113 GLY F O 1
ATOM 8529 N N . LEU E 1 114 ? 47.22701 37.33042 76.88179 1.000 43.12906 114 LEU F N 1
ATOM 8530 C CA . LEU E 1 114 ? 45.90232 36.85241 76.49827 1.000 43.76549 114 LEU F CA 1
ATOM 8531 C C . LEU E 1 114 ? 46.00727 35.75228 75.44829 1.000 43.58944 114 LEU F C 1
ATOM 8532 O O . LEU E 1 114 ? 45.39623 34.68563 75.58172 1.000 45.39869 114 LEU F O 1
ATOM 8537 N N . ILE E 1 115 ? 46.77591 36.00329 74.38636 1.000 41.68603 115 ILE F N 1
ATOM 8538 C CA . ILE E 1 115 ? 47.00014 34.98543 73.36378 1.000 38.02815 115 ILE F CA 1
ATOM 8539 C C . ILE E 1 115 ? 47.73453 33.78914 73.95719 1.000 43.40026 115 ILE F C 1
ATOM 8540 O O . ILE E 1 115 ? 47.38809 32.63163 73.68740 1.000 38.44419 115 ILE F O 1
ATOM 8545 N N . GLY E 1 116 ? 48.74476 34.04909 74.79159 1.000 41.76652 116 GLY F N 1
ATOM 8546 C CA . GLY E 1 116 ? 49.53770 32.96121 75.34370 1.000 38.13997 116 GLY F CA 1
ATOM 8547 C C . GLY E 1 116 ? 48.74226 32.06652 76.27697 1.000 40.96072 116 GLY F C 1
ATOM 8548 O O . GLY E 1 116 ? 48.82175 30.83700 76.19448 1.000 42.97070 116 GLY F O 1
ATOM 8549 N N . ALA E 1 117 ? 47.96643 32.66983 77.18153 1.000 38.24768 117 ALA F N 1
ATOM 8550 C CA . ALA E 1 117 ? 47.15884 31.87457 78.10106 1.000 37.87846 117 ALA F CA 1
ATOM 8551 C C . ALA E 1 117 ? 46.09644 31.07989 77.35264 1.000 45.38304 117 ALA F C 1
ATOM 8552 O O . ALA E 1 117 ? 45.79781 29.93420 77.71167 1.000 47.89234 117 ALA F O 1
ATOM 8554 N N . ASP E 1 118 ? 45.51703 31.67210 76.30520 1.000 40.88003 118 ASP F N 1
ATOM 8555 C CA . ASP E 1 118 ? 44.51212 30.96983 75.51549 1.000 37.64341 118 ASP F CA 1
ATOM 8556 C C . ASP E 1 118 ? 45.11491 29.77919 74.78046 1.000 43.30077 118 ASP F C 1
ATOM 8557 O O . ASP E 1 118 ? 44.51634 28.69740 74.74684 1.000 45.65143 118 ASP F O 1
ATOM 8562 N N . ILE E 1 119 ? 46.28972 29.96314 74.17143 1.000 39.84045 119 ILE F N 1
ATOM 8563 C CA . ILE E 1 119 ? 46.94617 28.86060 73.47382 1.000 41.50114 119 ILE F CA 1
ATOM 8564 C C . ILE E 1 119 ? 47.22985 27.71724 74.43885 1.000 42.59450 119 ILE F C 1
ATOM 8565 O O . ILE E 1 119 ? 47.01301 26.54234 74.11562 1.000 41.56644 119 ILE F O 1
ATOM 8570 N N . ILE E 1 120 ? 47.70865 28.04473 75.64187 1.000 38.95066 120 ILE F N 1
ATOM 8571 C CA . ILE E 1 120 ? 47.96449 27.02367 76.65348 1.000 38.90438 120 ILE F CA 1
ATOM 8572 C C . ILE E 1 120 ? 46.67556 26.29637 77.01610 1.000 42.35153 120 ILE F C 1
ATOM 8573 O O . ILE E 1 120 ? 46.65966 25.06856 77.17029 1.000 40.09249 120 ILE F O 1
ATOM 8578 N N . MET E 1 121 ? 45.57420 27.04081 77.14940 1.000 40.74465 121 MET F N 1
ATOM 8579 C CA . MET E 1 121 ? 44.28657 26.42450 77.45525 1.000 40.11715 121 MET F CA 1
ATOM 8580 C C . MET E 1 121 ? 43.90008 25.39125 76.40297 1.000 45.04241 121 MET F C 1
ATOM 8581 O O . MET E 1 121 ? 43.44534 24.29035 76.73815 1.000 45.91676 121 MET F O 1
ATOM 8586 N N . ILE E 1 122 ? 44.07353 25.72888 75.12412 1.000 40.73459 122 ILE F N 1
ATOM 8587 C CA . ILE E 1 122 ? 43.72595 24.80106 74.05381 1.000 36.05102 122 ILE F CA 1
ATOM 8588 C C . ILE E 1 122 ? 44.67695 23.60992 74.05081 1.000 38.06543 122 ILE F C 1
ATOM 8589 O O . ILE E 1 122 ? 44.24918 22.45247 73.96751 1.000 39.37941 122 ILE F O 1
ATOM 8594 N N . LEU E 1 123 ? 45.98124 23.87652 74.15157 1.000 39.24541 123 LEU F N 1
ATOM 8595 C CA . LEU E 1 123 ? 46.97373 22.80847 74.06992 1.000 36.25692 123 LEU F CA 1
ATOM 8596 C C . LEU E 1 123 ? 46.83948 21.83389 75.23504 1.000 42.06573 123 LEU F C 1
ATOM 8597 O O . LEU E 1 123 ? 46.80884 20.61307 75.03666 1.000 40.52402 123 LEU F O 1
ATOM 8602 N N . THR E 1 124 ? 46.76449 22.35528 76.46388 1.000 38.48555 124 THR F N 1
ATOM 8603 C CA . THR E 1 124 ? 46.56673 21.48214 77.61745 1.000 43.05925 124 THR F CA 1
ATOM 8604 C C . THR E 1 124 ? 45.20951 20.79398 77.56674 1.000 40.19569 124 THR F C 1
ATOM 8605 O O . THR E 1 124 ? 45.06159 19.67439 78.07234 1.000 37.12048 124 THR F O 1
ATOM 8609 N N . GLY E 1 125 ? 44.20981 21.44459 76.96727 1.000 40.60908 125 GLY F N 1
ATOM 8610 C CA . GLY E 1 125 ? 42.93516 20.77939 76.75637 1.000 39.45280 125 GLY F CA 1
ATOM 8611 C C . GLY E 1 125 ? 43.05387 19.59713 75.81522 1.000 42.45827 125 GLY F C 1
ATOM 8612 O O . GLY E 1 125 ? 42.38435 18.57645 75.99533 1.000 45.33905 125 GLY F O 1
ATOM 8613 N N . LEU E 1 126 ? 43.91439 19.71670 74.80093 1.000 40.36819 126 LEU F N 1
ATOM 8614 C CA . LEU E 1 126 ? 44.16695 18.59160 73.90702 1.000 39.71107 126 LEU F CA 1
ATOM 8615 C C . LEU E 1 126 ? 44.83458 17.44150 74.64896 1.000 41.88083 126 LEU F C 1
ATOM 8616 O O . LEU E 1 126 ? 44.45690 16.27631 74.47311 1.000 41.98727 126 LEU F O 1
ATOM 8621 N N . VAL E 1 127 ? 45.83285 17.75056 75.48117 1.000 40.99974 127 VAL F N 1
ATOM 8622 C CA . VAL E 1 127 ? 46.49447 16.71658 76.27226 1.000 41.28351 127 VAL F CA 1
ATOM 8623 C C . VAL E 1 127 ? 45.48836 16.01451 77.17426 1.000 42.39535 127 VAL F C 1
ATOM 8624 O O . VAL E 1 127 ? 45.53634 14.79078 77.34950 1.000 46.37112 127 VAL F O 1
ATOM 8628 N N . ALA E 1 128 ? 44.55491 16.77445 77.75089 1.000 44.23330 128 ALA F N 1
ATOM 8629 C CA . ALA E 1 128 ? 43.50492 16.16948 78.56407 1.000 47.01441 128 ALA F CA 1
ATOM 8630 C C . ALA E 1 128 ? 42.63218 15.24044 77.72770 1.000 44.82400 128 ALA F C 1
ATOM 8631 O O . ALA E 1 128 ? 42.32651 14.11656 78.14306 1.000 41.88634 128 ALA F O 1
ATOM 8633 N N . ALA E 1 129 ? 42.22862 15.69335 76.53592 1.000 48.38931 129 ALA F N 1
ATOM 8634 C CA . ALA E 1 129 ? 41.41833 14.85536 75.65567 1.000 45.00719 129 ALA F CA 1
ATOM 8635 C C . ALA E 1 129 ? 42.15693 13.58013 75.26625 1.000 45.81413 129 ALA F C 1
ATOM 8636 O O . ALA E 1 129 ? 41.56044 12.49794 75.21623 1.000 44.70816 129 ALA F O 1
ATOM 8638 N N . LEU E 1 130 ? 43.45740 13.68580 74.99322 1.000 44.49428 130 LEU F N 1
ATOM 8639 C CA . LEU E 1 130 ? 44.26011 12.53145 74.60981 1.000 44.66933 130 LEU F CA 1
ATOM 8640 C C . LEU E 1 130 ? 44.63120 11.64152 75.79126 1.000 49.82724 130 LEU F C 1
ATOM 8641 O O . LEU E 1 130 ? 45.09759 10.51723 75.57615 1.000 45.58448 130 LEU F O 1
ATOM 8646 N N . SER E 1 131 ? 44.43594 12.11205 77.02667 1.000 49.81087 131 SER F N 1
ATOM 8647 C CA . SER E 1 131 ? 44.73634 11.33540 78.21890 1.000 48.54517 131 SER F CA 1
ATOM 8648 C C . SER E 1 131 ? 43.67939 10.25176 78.43433 1.000 50.19498 131 SER F C 1
ATOM 8649 O O . SER E 1 131 ? 42.52828 10.40847 78.01834 1.000 53.34751 131 SER F O 1
ATOM 8652 N N . PRO E 1 132 ? 44.04593 9.14420 79.08295 1.000 50.86025 132 PRO F N 1
ATOM 8653 C CA . PRO E 1 132 ? 43.09481 8.03524 79.23898 1.000 53.70944 132 PRO F CA 1
ATOM 8654 C C . PRO E 1 132 ? 41.89081 8.43267 80.08088 1.000 55.24580 132 PRO F C 1
ATOM 8655 O O . PRO E 1 132 ? 42.01040 9.15062 81.07577 1.000 53.73865 132 PRO F O 1
ATOM 8659 N N . SER E 1 133 ? 40.72032 7.95305 79.66882 1.000 60.98929 133 SER F N 1
ATOM 8660 C CA . SER E 1 133 ? 39.49953 8.22135 80.41460 1.000 56.89978 133 SER F CA 1
ATOM 8661 C C . SER E 1 133 ? 39.52047 7.46411 81.73608 1.000 63.52804 133 SER F C 1
ATOM 8662 O O . SER E 1 133 ? 39.85994 6.27762 81.78033 1.000 58.04792 133 SER F O 1
ATOM 8665 N N . GLY E 1 134 ? 39.16251 8.15674 82.81623 1.000 63.89491 134 GLY F N 1
ATOM 8666 C CA . GLY E 1 134 ? 39.21736 7.59316 84.14464 1.000 53.91273 134 GLY F CA 1
ATOM 8667 C C . GLY E 1 134 ? 40.54612 7.75164 84.85205 1.000 62.49679 134 GLY F C 1
ATOM 8668 O O . GLY E 1 134 ? 40.64706 7.39139 86.03198 1.000 66.40455 134 GLY F O 1
ATOM 8669 N N . SER E 1 135 ? 41.56217 8.27997 84.17776 1.000 59.05142 135 SER F N 1
ATOM 8670 C CA . SER E 1 135 ? 42.88295 8.44941 84.76096 1.000 52.25791 135 SER F CA 1
ATOM 8671 C C . SER E 1 135 ? 43.00175 9.80786 85.44310 1.000 55.37281 135 SER F C 1
ATOM 8672 O O . SER E 1 135 ? 42.23735 10.73739 85.17502 1.000 53.30478 135 SER F O 1
ATOM 8675 N N . HIS E 1 136 ? 43.99100 9.91309 86.33365 1.000 58.99998 136 HIS F N 1
ATOM 8676 C CA . HIS E 1 136 ? 44.20315 11.16238 87.05640 1.000 53.04937 136 HIS F CA 1
ATOM 8677 C C . HIS E 1 136 ? 44.76248 12.24485 86.14360 1.000 53.18889 136 HIS F C 1
ATOM 8678 O O . HIS E 1 136 ? 44.33128 13.40210 86.20991 1.000 54.81345 136 HIS F O 1
ATOM 8685 N N . GLU E 1 137 ? 45.72108 11.88989 85.28356 1.000 50.42459 137 GLU F N 1
ATOM 8686 C CA . GLU E 1 137 ? 46.36848 12.88852 84.43935 1.000 48.58923 137 GLU F CA 1
ATOM 8687 C C . GLU E 1 137 ? 45.38941 13.56128 83.48540 1.000 50.27447 137 GLU F C 1
ATOM 8688 O O . GLU E 1 137 ? 45.64202 14.69002 83.05064 1.000 48.52552 137 GLU F O 1
ATOM 8694 N N . LYS E 1 138 ? 44.28000 12.89774 83.15268 1.000 55.05724 138 LYS F N 1
ATOM 8695 C CA . LYS E 1 138 ? 43.23457 13.54433 82.36609 1.000 46.65551 138 LYS F CA 1
ATOM 8696 C C . LYS E 1 138 ? 42.73680 14.80746 83.05799 1.000 51.35988 138 LYS F C 1
ATOM 8697 O O . LYS E 1 138 ? 42.71652 15.89173 82.46321 1.000 47.03919 138 LYS F O 1
ATOM 8703 N N . TRP E 1 139 ? 42.35384 14.68904 84.32757 1.000 47.06712 139 TRP F N 1
ATOM 8704 C CA . TRP E 1 139 ? 41.78544 15.80199 85.07260 1.000 50.05362 139 TRP F CA 1
ATOM 8705 C C . TRP E 1 139 ? 42.83999 16.69120 85.71411 1.000 46.47924 139 TRP F C 1
ATOM 8706 O O . TRP E 1 139 ? 42.51080 17.79957 86.14937 1.000 44.09416 139 TRP F O 1
ATOM 8717 N N . ILE E 1 140 ? 44.09314 16.24046 85.77868 1.000 48.48601 140 ILE F N 1
ATOM 8718 C CA . ILE E 1 140 ? 45.18968 17.15793 86.07105 1.000 47.66376 140 ILE F CA 1
ATOM 8719 C C . ILE E 1 140 ? 45.32328 18.17628 84.94513 1.000 47.40334 140 ILE F C 1
ATOM 8720 O O . ILE E 1 140 ? 45.43435 19.38464 85.18121 1.000 48.59116 140 ILE F O 1
ATOM 8725 N N . TRP E 1 141 ? 45.29038 17.69974 83.69885 1.000 45.71225 141 TRP F N 1
ATOM 8726 C CA . TRP E 1 141 ? 45.38653 18.58755 82.54712 1.000 44.11398 141 TRP F CA 1
ATOM 8727 C C . TRP E 1 141 ? 44.09794 19.35760 82.30091 1.000 46.41671 141 TRP F C 1
ATOM 8728 O O . TRP E 1 141 ? 44.14672 20.48865 81.80368 1.000 46.76922 141 TRP F O 1
ATOM 8739 N N . TYR E 1 142 ? 42.94471 18.76473 82.61834 1.000 45.95850 142 TYR F N 1
ATOM 8740 C CA . TYR E 1 142 ? 41.69502 19.51202 82.53391 1.000 43.52592 142 TYR F CA 1
ATOM 8741 C C . TYR E 1 142 ? 41.71742 20.71246 83.47122 1.000 47.54672 142 TYR F C 1
ATOM 8742 O O . TYR E 1 142 ? 41.33026 21.82258 83.08413 1.000 45.73888 142 TYR F O 1
ATOM 8751 N N . GLY E 1 143 ? 42.18401 20.51010 84.70557 1.000 43.17261 143 GLY F N 1
ATOM 8752 C CA . GLY E 1 143 ? 42.26507 21.61385 85.64630 1.000 37.40552 143 GLY F CA 1
ATOM 8753 C C . GLY E 1 143 ? 43.30508 22.64326 85.25195 1.000 42.52700 143 GLY F C 1
ATOM 8754 O O . GLY E 1 143 ? 43.10664 23.84440 85.45313 1.000 42.69153 143 GLY F O 1
ATOM 8755 N N . VAL E 1 144 ? 44.42786 22.18966 84.68906 1.000 46.38673 144 VAL F N 1
ATOM 8756 C CA . VAL E 1 144 ? 45.43601 23.11799 84.18155 1.000 47.67001 144 VAL F CA 1
ATOM 8757 C C . VAL E 1 144 ? 44.84013 23.98847 83.08352 1.000 47.33545 144 VAL F C 1
ATOM 8758 O O . VAL E 1 144 ? 45.02202 25.21190 83.06466 1.000 51.56262 144 VAL F O 1
ATOM 8762 N N . SER E 1 145 ? 44.10970 23.36642 82.15588 1.000 43.79654 145 SER F N 1
ATOM 8763 C CA . SER E 1 145 ? 43.43155 24.12558 81.11238 1.000 41.59463 145 SER F CA 1
ATOM 8764 C C . SER E 1 145 ? 42.38456 25.05791 81.70699 1.000 45.95107 145 SER F C 1
ATOM 8765 O O . SER E 1 145 ? 42.23857 26.20389 81.26424 1.000 46.77087 145 SER F O 1
ATOM 8768 N N . SER E 1 146 ? 41.64783 24.58374 82.71589 1.000 42.57891 146 SER F N 1
ATOM 8769 C CA . SER E 1 146 ? 40.68026 25.44024 83.39263 1.000 42.20166 146 SER F CA 1
ATOM 8770 C C . SER E 1 146 ? 41.36394 26.59695 84.10826 1.000 50.06758 146 SER F C 1
ATOM 8771 O O . SER E 1 146 ? 40.78337 27.68259 84.22566 1.000 47.98040 146 SER F O 1
ATOM 8774 N N . GLY E 1 147 ? 42.59043 26.38529 84.59415 1.000 46.03191 147 GLY F N 1
ATOM 8775 C CA . GLY E 1 147 ? 43.34167 27.48316 85.17951 1.000 41.66858 147 GLY F CA 1
ATOM 8776 C C . GLY E 1 147 ? 43.67160 28.56275 84.16658 1.000 46.86878 147 GLY F C 1
ATOM 8777 O O . GLY E 1 147 ? 43.56166 29.75630 84.45785 1.000 44.45407 147 GLY F O 1
ATOM 8778 N N . ALA E 1 148 ? 44.07868 28.15916 82.96017 1.000 43.60491 148 ALA F N 1
ATOM 8779 C CA . ALA E 1 148 ? 44.30623 29.13217 81.89838 1.000 42.77599 148 ALA F CA 1
ATOM 8780 C C . ALA E 1 148 ? 43.00472 29.78488 81.44984 1.000 45.89581 148 ALA F C 1
ATOM 8781 O O . ALA E 1 148 ? 43.00429 30.95952 81.06506 1.000 45.82617 148 ALA F O 1
ATOM 8783 N N . PHE E 1 149 ? 41.89289 29.04469 81.48892 1.000 44.57473 149 PHE F N 1
ATOM 8784 C CA . PHE E 1 149 ? 40.59749 29.63641 81.16884 1.000 44.46366 149 PHE F CA 1
ATOM 8785 C C . PHE E 1 149 ? 40.25839 30.76058 82.13864 1.000 47.76644 149 PHE F C 1
ATOM 8786 O O . PHE E 1 149 ? 39.74230 31.80914 81.73199 1.000 45.66031 149 PHE F O 1
ATOM 8794 N N . LEU E 1 150 ? 40.53837 30.55553 83.43022 1.000 45.68412 150 LEU F N 1
ATOM 8795 C CA . LEU E 1 150 ? 40.33823 31.61342 84.41433 1.000 44.50083 150 LEU F CA 1
ATOM 8796 C C . LEU E 1 150 ? 41.27328 32.78751 84.16386 1.000 42.49205 150 LEU F C 1
ATOM 8797 O O . LEU E 1 150 ? 40.89505 33.94331 84.38750 1.000 42.85567 150 LEU F O 1
ATOM 8802 N N . ALA E 1 151 ? 42.49233 32.51390 83.70052 1.000 41.21961 151 ALA F N 1
ATOM 8803 C CA . ALA E 1 151 ? 43.41389 33.59727 83.38331 1.000 39.83934 151 ALA F CA 1
ATOM 8804 C C . ALA E 1 151 ? 42.91923 34.41455 82.19409 1.000 46.58481 151 ALA F C 1
ATOM 8805 O O . ALA E 1 151 ? 43.10909 35.63641 82.15138 1.000 51.45637 151 ALA F O 1
ATOM 8807 N N . VAL E 1 152 ? 42.28203 33.75834 81.21973 1.000 48.10340 152 VAL F N 1
ATOM 8808 C CA . VAL E 1 152 ? 41.70242 34.47726 80.08622 1.000 41.09669 152 VAL F CA 1
ATOM 8809 C C . VAL E 1 152 ? 40.56571 35.37577 80.55674 1.000 44.27498 152 VAL F C 1
ATOM 8810 O O . VAL E 1 152 ? 40.46509 36.54260 80.15825 1.000 43.69617 152 VAL F O 1
ATOM 8814 N N . TYR E 1 153 ? 39.69457 34.84178 81.41701 1.000 43.46338 153 TYR F N 1
ATOM 8815 C CA . TYR E 1 153 ? 38.62396 35.64479 81.99881 1.000 41.82995 153 TYR F CA 1
ATOM 8816 C C . TYR E 1 153 ? 39.17687 36.84217 82.76597 1.000 47.86784 153 TYR F C 1
ATOM 8817 O O . TYR E 1 153 ? 38.66760 37.96216 82.63385 1.000 48.78322 153 TYR F O 1
ATOM 8826 N N . TYR E 1 154 ? 40.21721 36.62346 83.57779 1.000 41.79577 154 TYR F N 1
ATOM 8827 C CA . TYR E 1 154 ? 40.77762 37.70654 84.38234 1.000 46.54106 154 TYR F CA 1
ATOM 8828 C C . TYR E 1 154 ? 41.32217 38.83015 83.50912 1.000 47.55846 154 TYR F C 1
ATOM 8829 O O . TYR E 1 154 ? 41.15080 40.01241 83.82797 1.000 51.24394 154 TYR F O 1
ATOM 8838 N N . LEU E 1 155 ? 41.99768 38.48325 82.41293 1.000 48.02524 155 LEU F N 1
ATOM 8839 C CA . LEU E 1 155 ? 42.51956 39.51234 81.52096 1.000 49.93733 155 LEU F CA 1
ATOM 8840 C C . LEU E 1 155 ? 41.39057 40.24541 80.80728 1.000 49.70679 155 LEU F C 1
ATOM 8841 O O . LEU E 1 155 ? 41.47553 41.45834 80.58301 1.000 50.52167 155 LEU F O 1
ATOM 8846 N N . ILE E 1 156 ? 40.32256 39.52809 80.45051 1.000 44.16598 156 ILE F N 1
ATOM 8847 C CA . ILE E 1 156 ? 39.17318 40.16671 79.81572 1.000 46.38740 156 ILE F CA 1
ATOM 8848 C C . ILE E 1 156 ? 38.43691 41.06190 80.80809 1.000 51.53290 156 ILE F C 1
ATOM 8849 O O . ILE E 1 156 ? 38.06138 42.19478 80.48241 1.000 48.77064 156 ILE F O 1
ATOM 8854 N N . CYS E 1 157 ? 38.22295 40.57552 82.03243 1.000 45.55523 157 CYS F N 1
ATOM 8855 C CA . CYS E 1 157 ? 37.46717 41.31991 83.03310 1.000 51.41908 157 CYS F CA 1
ATOM 8856 C C . CYS E 1 157 ? 38.31151 42.31950 83.81467 1.000 51.96525 157 CYS F C 1
ATOM 8857 O O . CYS E 1 157 ? 37.74746 43.10990 84.57902 1.000 52.80177 157 CYS F O 1
ATOM 8860 N N . GLY E 1 158 ? 39.63148 42.31376 83.64654 1.000 50.81531 158 GLY F N 1
ATOM 8861 C CA . GLY E 1 158 ? 40.49694 43.15459 84.43905 1.000 49.57647 158 GLY F CA 1
ATOM 8862 C C . GLY E 1 158 ? 41.24713 44.19485 83.63101 1.000 60.43932 158 GLY F C 1
ATOM 8863 O O . GLY E 1 158 ? 40.76627 45.31169 83.41234 1.000 60.90920 158 GLY F O 1
ATOM 8864 N N . PRO E 1 159 ? 42.45734 43.84621 83.18217 1.000 59.06249 159 PRO F N 1
ATOM 8865 C CA . PRO E 1 159 ? 43.28175 44.83907 82.46642 1.000 53.20837 159 PRO F CA 1
ATOM 8866 C C . PRO E 1 159 ? 42.63300 45.37312 81.20095 1.000 54.69675 159 PRO F C 1
ATOM 8867 O O . PRO E 1 159 ? 42.54362 46.59538 81.02352 1.000 55.68721 159 PRO F O 1
ATOM 8871 N N . LEU E 1 160 ? 42.17572 44.48624 80.31181 1.000 52.95267 160 LEU F N 1
ATOM 8872 C CA . LEU E 1 160 ? 41.59886 44.93293 79.04683 1.000 51.18131 160 LEU F CA 1
ATOM 8873 C C . LEU E 1 160 ? 40.34283 45.76972 79.26854 1.000 52.35161 160 LEU F C 1
ATOM 8874 O O . LEU E 1 160 ? 40.10803 46.74767 78.54922 1.000 51.43828 160 LEU F O 1
ATOM 8879 N N . LEU E 1 161 ? 39.52291 45.40571 80.25887 1.000 48.64698 161 LEU F N 1
ATOM 8880 C CA . LEU E 1 161 ? 38.34993 46.21766 80.57122 1.000 47.24944 161 LEU F CA 1
ATOM 8881 C C . LEU E 1 161 ? 38.75288 47.57834 81.12875 1.000 52.71417 161 LEU F C 1
ATOM 8882 O O . LEU E 1 161 ? 38.11682 48.59357 80.82328 1.000 59.20584 161 LEU F O 1
ATOM 8887 N N . LEU E 1 162 ? 39.80672 47.62054 81.94698 1.000 54.12475 162 LEU F N 1
ATOM 8888 C CA . LEU E 1 162 ? 40.29941 48.89904 82.44995 1.000 55.15009 162 LEU F CA 1
ATOM 8889 C C . LEU E 1 162 ? 40.84023 49.76356 81.31898 1.000 56.51075 162 LEU F C 1
ATOM 8890 O O . LEU E 1 162 ? 40.67380 50.98898 81.32909 1.000 59.81973 162 LEU F O 1
ATOM 8895 N N . GLU E 1 163 ? 41.49192 49.14157 80.33423 1.000 53.55286 163 GLU F N 1
ATOM 8896 C CA . GLU E 1 163 ? 42.04822 49.88592 79.21066 1.000 57.99672 163 GLU F CA 1
ATOM 8897 C C . GLU E 1 163 ? 40.97757 50.31544 78.21630 1.000 58.49335 163 GLU F C 1
ATOM 8898 O O . GLU E 1 163 ? 41.11834 51.36605 77.57966 1.000 55.26985 163 GLU F O 1
ATOM 8904 N N . ALA E 1 164 ? 39.91570 49.52004 78.06067 1.000 58.90639 164 ALA F N 1
ATOM 8905 C CA . ALA E 1 164 ? 38.82623 49.90982 77.17214 1.000 49.90978 164 ALA F CA 1
ATOM 8906 C C . ALA E 1 164 ? 38.16551 51.19868 77.64645 1.000 56.64371 164 ALA F C 1
ATOM 8907 O O . ALA E 1 164 ? 37.76205 52.03600 76.83050 1.000 55.42786 164 ALA F O 1
ATOM 8909 N N . ARG E 1 165 ? 38.05457 51.37896 78.96628 1.000 60.97403 165 ARG F N 1
ATOM 8910 C CA . ARG E 1 165 ? 37.48995 52.61178 79.50562 1.000 60.77305 165 ARG F CA 1
ATOM 8911 C C . ARG E 1 165 ? 38.35851 53.81962 79.17749 1.000 67.47376 165 ARG F C 1
ATOM 8912 O O . ARG E 1 165 ? 37.84044 54.93385 79.03819 1.000 72.92040 165 ARG F O 1
ATOM 8916 N N . VAL E 1 166 ? 39.67241 53.62205 79.05347 1.000 63.84557 166 VAL F N 1
ATOM 8917 C CA . VAL E 1 166 ? 40.56232 54.72900 78.72135 1.000 59.12023 166 VAL F CA 1
ATOM 8918 C C . VAL E 1 166 ? 40.51557 55.03785 77.22871 1.000 63.94909 166 VAL F C 1
ATOM 8919 O O . VAL E 1 166 ? 40.71963 56.18844 76.82318 1.000 66.68467 166 VAL F O 1
ATOM 8923 N N . THR E 1 167 ? 40.23238 54.03492 76.39320 1.000 66.23990 167 THR F N 1
ATOM 8924 C CA . THR E 1 167 ? 40.27785 54.23857 74.94816 1.000 64.86924 167 THR F CA 1
ATOM 8925 C C . THR E 1 167 ? 39.16432 55.16713 74.47572 1.000 62.23671 167 THR F C 1
ATOM 8926 O O . THR E 1 167 ? 39.40310 56.05811 73.65200 1.000 69.01749 167 THR F O 1
ATOM 8930 N N . GLY E 1 168 ? 37.95046 54.98226 74.97754 1.000 61.23305 168 GLY F N 1
ATOM 8931 C CA . GLY E 1 168 ? 36.85647 55.84452 74.57384 1.000 73.52967 168 GLY F CA 1
ATOM 8932 C C . GLY E 1 168 ? 35.51988 55.27974 74.99329 1.000 65.07906 168 GLY F C 1
ATOM 8933 O O . GLY E 1 168 ? 35.41260 54.16043 75.50082 1.000 62.67473 168 GLY F O 1
ATOM 8934 N N . ALA E 1 169 ? 34.48508 56.08790 74.75932 1.000 66.72523 169 ALA F N 1
ATOM 8935 C CA . ALA E 1 169 ? 33.13219 55.71051 75.15572 1.000 67.95968 169 ALA F CA 1
ATOM 8936 C C . ALA E 1 169 ? 32.63817 54.50832 74.35880 1.000 71.75684 169 ALA F C 1
ATOM 8937 O O . ALA E 1 169 ? 32.26107 53.47946 74.93206 1.000 65.37920 169 ALA F O 1
ATOM 8939 N N . ASP E 1 170 ? 32.63350 54.62109 73.02738 1.000 69.58235 170 ASP F N 1
ATOM 8940 C CA . ASP E 1 170 ? 32.14944 53.52338 72.19497 1.000 63.63035 170 ASP F CA 1
ATOM 8941 C C . ASP E 1 170 ? 33.05136 52.30132 72.30115 1.000 59.50340 170 ASP F C 1
ATOM 8942 O O . ASP E 1 170 ? 32.56891 51.16367 72.25434 1.000 57.82861 170 ASP F O 1
ATOM 8947 N N . HIS E 1 171 ? 34.36207 52.51300 72.43987 1.000 60.12424 171 HIS F N 1
ATOM 8948 C CA . HIS E 1 171 ? 35.27471 51.38331 72.57771 1.000 56.84476 171 HIS F CA 1
ATOM 8949 C C . HIS E 1 171 ? 34.99350 50.60312 73.85484 1.000 56.53697 171 HIS F C 1
ATOM 8950 O O . HIS E 1 171 ? 35.07525 49.37002 73.86613 1.000 54.87063 171 HIS F O 1
ATOM 8957 N N . ARG E 1 172 ? 34.64883 51.30346 74.93907 1.000 56.68706 172 ARG F N 1
ATOM 8958 C CA . ARG E 1 172 ? 34.28057 50.61826 76.17415 1.000 54.59894 172 ARG F CA 1
ATOM 8959 C C . ARG E 1 172 ? 32.95305 49.88565 76.02071 1.000 59.56450 172 ARG F C 1
ATOM 8960 O O . ARG E 1 172 ? 32.81262 48.73998 76.46575 1.000 57.19576 172 ARG F O 1
ATOM 8968 N N . ARG E 1 173 ? 31.96710 50.53239 75.39486 1.000 56.47377 173 ARG F N 1
ATOM 8969 C CA . ARG E 1 173 ? 30.65707 49.91165 75.22859 1.000 56.56481 173 ARG F CA 1
ATOM 8970 C C . ARG E 1 173 ? 30.73632 48.69682 74.31183 1.000 54.31311 173 ARG F C 1
ATOM 8971 O O . ARG E 1 173 ? 30.17737 47.63761 74.62017 1.000 52.80532 173 ARG F O 1
ATOM 8979 N N . LEU E 1 174 ? 31.43247 48.83060 73.17899 1.000 53.02756 174 LEU F N 1
ATOM 8980 C CA . LEU E 1 174 ? 31.56461 47.70791 72.25564 1.000 48.69155 174 LEU F CA 1
ATOM 8981 C C . LEU E 1 174 ? 32.34642 46.56110 72.88453 1.000 53.59409 174 LEU F C 1
ATOM 8982 O O . LEU E 1 174 ? 31.98160 45.39035 72.71930 1.000 50.44672 174 LEU F O 1
ATOM 8987 N N . TYR E 1 175 ? 33.42806 46.87660 73.60532 1.000 52.44770 175 TYR F N 1
ATOM 8988 C CA . TYR E 1 175 ? 34.21688 45.83369 74.25570 1.000 50.59227 175 TYR F CA 1
ATOM 8989 C C . TYR E 1 175 ? 33.37769 45.06188 75.26456 1.000 49.59633 175 TYR F C 1
ATOM 8990 O O . TYR E 1 175 ? 33.31621 43.82793 75.22370 1.000 50.99880 175 TYR F O 1
ATOM 8999 N N . LEU E 1 176 ? 32.72782 45.77701 76.18593 1.000 48.22689 176 LEU F N 1
ATOM 9000 C CA . LEU E 1 176 ? 31.89669 45.11827 77.18766 1.000 52.67034 176 LEU F CA 1
ATOM 9001 C C . LEU E 1 176 ? 30.74774 44.35414 76.54226 1.000 52.90168 176 LEU F C 1
ATOM 9002 O O . LEU E 1 176 ? 30.35064 43.29213 77.03552 1.000 55.79457 176 LEU F O 1
ATOM 9007 N N . ARG E 1 177 ? 30.21338 44.87294 75.43621 1.000 48.83595 177 ARG F N 1
ATOM 9008 C CA . ARG E 1 177 ? 29.15420 44.17933 74.71153 1.000 49.47069 177 ARG F CA 1
ATOM 9009 C C . ARG E 1 177 ? 29.64839 42.84774 74.15671 1.000 50.12220 177 ARG F C 1
ATOM 9010 O O . ARG E 1 177 ? 29.00070 41.80902 74.32953 1.000 48.18957 177 ARG F O 1
ATOM 9018 N N . ASN E 1 178 ? 30.80600 42.85723 73.49405 1.000 50.41543 178 ASN F N 1
ATOM 9019 C CA . ASN E 1 178 ? 31.32705 41.63670 72.88846 1.000 50.09373 178 ASN F CA 1
ATOM 9020 C C . ASN E 1 178 ? 31.95269 40.69965 73.91449 1.000 50.69085 178 ASN F C 1
ATOM 9021 O O . ASN E 1 178 ? 31.95860 39.48124 73.70690 1.000 50.22223 178 ASN F O 1
ATOM 9026 N N . ALA E 1 179 ? 32.47628 41.23807 75.01915 1.000 48.01236 179 ALA F N 1
ATOM 9027 C CA . ALA E 1 179 ? 33.17223 40.39851 75.98998 1.000 44.64772 179 ALA F CA 1
ATOM 9028 C C . ALA E 1 179 ? 32.20010 39.53065 76.78002 1.000 48.80031 179 ALA F C 1
ATOM 9029 O O . ALA E 1 179 ? 32.49702 38.36501 77.06563 1.000 49.10753 179 ALA F O 1
ATOM 9031 N N . VAL E 1 180 ? 31.03776 40.07564 77.14868 1.000 46.84993 180 VAL F N 1
ATOM 9032 C CA . VAL E 1 180 ? 30.07251 39.28304 77.90541 1.000 50.46955 180 VAL F CA 1
ATOM 9033 C C . VAL E 1 180 ? 29.50099 38.16728 77.03845 1.000 49.62703 180 VAL F C 1
ATOM 9034 O O . VAL E 1 180 ? 29.24893 37.05706 77.52148 1.000 52.99297 180 VAL F O 1
ATOM 9038 N N . VAL E 1 181 ? 29.29852 38.43519 75.74667 1.000 45.26838 181 VAL F N 1
ATOM 9039 C CA . VAL E 1 181 ? 28.75185 37.41733 74.85499 1.000 43.73460 181 VAL F CA 1
ATOM 9040 C C . VAL E 1 181 ? 29.76657 36.30243 74.63875 1.000 47.58679 181 VAL F C 1
ATOM 9041 O O . VAL E 1 181 ? 29.43208 35.11380 74.70565 1.000 48.61361 181 VAL F O 1
ATOM 9045 N N . LEU E 1 182 ? 31.02353 36.67101 74.38173 1.000 43.79996 182 LEU F N 1
ATOM 9046 C CA . LEU E 1 182 ? 32.06899 35.67039 74.19901 1.000 43.46017 182 LEU F CA 1
ATOM 9047 C C . LEU E 1 182 ? 32.27168 34.84196 75.46345 1.000 47.94858 182 LEU F C 1
ATOM 9048 O O . LEU E 1 182 ? 32.49527 33.62809 75.38841 1.000 46.23122 182 LEU F O 1
ATOM 9053 N N . SER E 1 183 ? 32.18940 35.47907 76.63547 1.000 50.26664 183 SER F N 1
ATOM 9054 C CA . SER E 1 183 ? 32.44053 34.77074 77.88822 1.000 49.12145 183 SER F CA 1
ATOM 9055 C C . SER E 1 183 ? 31.36676 33.72612 78.16832 1.000 47.90819 183 SER F C 1
ATOM 9056 O O . SER E 1 183 ? 31.67037 32.63618 78.66843 1.000 43.48139 183 SER F O 1
ATOM 9059 N N . VAL E 1 184 ? 30.10708 34.03957 77.85907 1.000 46.00847 184 VAL F N 1
ATOM 9060 C CA . VAL E 1 184 ? 29.03172 33.07767 78.07940 1.000 45.19835 184 VAL F CA 1
ATOM 9061 C C . VAL E 1 184 ? 29.18378 31.88088 77.14678 1.000 49.46953 184 VAL F C 1
ATOM 9062 O O . VAL E 1 184 ? 29.04507 30.72672 77.57014 1.000 51.96361 184 VAL F O 1
ATOM 9066 N N . ILE E 1 185 ? 29.48531 32.13186 75.86961 1.000 45.43733 185 ILE F N 1
ATOM 9067 C CA . ILE E 1 185 ? 29.59104 31.04246 74.90222 1.000 44.09047 185 ILE F CA 1
ATOM 9068 C C . ILE E 1 185 ? 30.80973 30.17568 75.19519 1.000 43.68146 185 ILE F C 1
ATOM 9069 O O . ILE E 1 185 ? 30.73273 28.94200 75.15556 1.000 47.82765 185 ILE F O 1
ATOM 9074 N N . TRP E 1 186 ? 31.95144 30.80254 75.49501 1.000 44.60880 186 TRP F N 1
ATOM 9075 C CA . TRP E 1 186 ? 33.17236 30.04263 75.74988 1.000 46.98429 186 TRP F CA 1
ATOM 9076 C C . TRP E 1 186 ? 33.05679 29.17546 76.99721 1.000 50.98409 186 TRP F C 1
ATOM 9077 O O . TRP E 1 186 ? 33.71244 28.13097 77.08635 1.000 51.41977 186 TRP F O 1
ATOM 9088 N N . PHE E 1 187 ? 32.23680 29.58658 77.96864 1.000 50.18544 187 PHE F N 1
ATOM 9089 C CA . PHE E 1 187 ? 32.09647 28.80548 79.19345 1.000 48.72011 187 PHE F CA 1
ATOM 9090 C C . PHE E 1 187 ? 31.48202 27.43740 78.92701 1.000 49.50957 187 PHE F C 1
ATOM 9091 O O . PHE E 1 187 ? 31.71298 26.49461 79.69284 1.000 44.52087 187 PHE F O 1
ATOM 9099 N N . LEU E 1 188 ? 30.69640 27.30760 77.85575 1.000 49.37890 188 LEU F N 1
ATOM 9100 C CA . LEU E 1 188 ? 30.06169 26.03174 77.55054 1.000 49.13849 188 LEU F CA 1
ATOM 9101 C C . LEU E 1 188 ? 31.05023 24.99873 77.02578 1.000 48.68331 188 LEU F C 1
ATOM 9102 O O . LEU E 1 188 ? 30.75836 23.79939 77.08303 1.000 49.40486 188 LEU F O 1
ATOM 9107 N N . TYR E 1 189 ? 32.20818 25.43028 76.52430 1.000 48.71949 189 TYR F N 1
ATOM 9108 C CA . TYR E 1 189 ? 33.18121 24.47715 75.99263 1.000 54.28286 189 TYR F CA 1
ATOM 9109 C C . TYR E 1 189 ? 33.71226 23.51952 77.05304 1.000 50.02942 189 TYR F C 1
ATOM 9110 O O . TYR E 1 189 ? 33.68135 22.29937 76.81470 1.000 47.92343 189 TYR F O 1
ATOM 9119 N N . PRO E 1 190 ? 34.20544 23.96787 78.21663 1.000 50.70453 190 PRO F N 1
ATOM 9120 C CA . PRO E 1 190 ? 34.60624 22.99343 79.24582 1.000 48.78575 190 PRO F CA 1
ATOM 9121 C C . PRO E 1 190 ? 33.44399 22.18858 79.80362 1.000 49.53911 190 PRO F C 1
ATOM 9122 O O . PRO E 1 190 ? 33.67274 21.09296 80.33149 1.000 51.29285 190 PRO F O 1
ATOM 9126 N N . VAL E 1 191 ? 32.20999 22.69145 79.70594 1.000 51.55421 191 VAL F N 1
ATOM 9127 C CA . VAL E 1 191 ? 31.05461 21.90452 80.12556 1.000 46.72363 191 VAL F CA 1
ATOM 9128 C C . VAL E 1 191 ? 30.84723 20.72457 79.18482 1.000 47.66504 191 VAL F C 1
ATOM 9129 O O . VAL E 1 191 ? 30.57789 19.60098 79.62642 1.000 50.57681 191 VAL F O 1
ATOM 9133 N N . ASN E 1 192 ? 30.97308 20.95431 77.87576 1.000 47.18593 192 ASN F N 1
ATOM 9134 C CA . ASN E 1 192 ? 30.85472 19.85050 76.92893 1.000 48.87476 192 ASN F CA 1
ATOM 9135 C C . ASN E 1 192 ? 31.99787 18.85636 77.09975 1.000 52.62120 192 ASN F C 1
ATOM 9136 O O . ASN E 1 192 ? 31.79747 17.64418 76.96704 1.000 52.52180 192 ASN F O 1
ATOM 9141 N N . PHE E 1 193 ? 33.20420 19.34839 77.39642 1.000 48.59139 193 PHE F N 1
ATOM 9142 C CA . PHE E 1 193 ? 34.32452 18.44840 77.65324 1.000 46.08848 193 PHE F CA 1
ATOM 9143 C C . PHE E 1 193 ? 34.08755 17.62485 78.91224 1.000 48.34619 193 PHE F C 1
ATOM 9144 O O . PHE E 1 193 ? 34.32810 16.41212 78.92175 1.000 50.28418 193 PHE F O 1
ATOM 9152 N N . LEU E 1 194 ? 33.61672 18.26881 79.98334 1.000 48.67239 194 LEU F N 1
ATOM 9153 C CA . LEU E 1 194 ? 33.42631 17.57066 81.25082 1.000 45.82804 194 LEU F CA 1
ATOM 9154 C C . LEU E 1 194 ? 32.38577 16.46561 81.12636 1.000 52.71604 194 LEU F C 1
ATOM 9155 O O . LEU E 1 194 ? 32.53402 15.39218 81.72148 1.000 53.56143 194 LEU F O 1
ATOM 9160 N N . LEU E 1 195 ? 31.33248 16.70234 80.34729 1.000 54.84555 195 LEU F N 1
ATOM 9161 C CA . LEU E 1 195 ? 30.22882 15.75999 80.23972 1.000 53.91439 195 LEU F CA 1
ATOM 9162 C C . LEU E 1 195 ? 30.24592 14.94755 78.95084 1.000 56.20562 195 LEU F C 1
ATOM 9163 O O . LEU E 1 195 ? 29.50269 13.96711 78.84978 1.000 56.77037 195 LEU F O 1
ATOM 9168 N N . GLY E 1 196 ? 31.06882 15.31999 77.97303 1.000 55.27396 196 GLY F N 1
ATOM 9169 C CA . GLY E 1 196 ? 31.14630 14.58952 76.72784 1.000 53.81137 196 GLY F CA 1
ATOM 9170 C C . GLY E 1 196 ? 32.04500 13.37354 76.82497 1.000 57.08901 196 GLY F C 1
ATOM 9171 O O . GLY E 1 196 ? 32.60765 13.05041 77.87094 1.000 59.04643 196 GLY F O 1
ATOM 9172 N N . ASN E 1 197 ? 32.18218 12.68408 75.68970 1.000 57.59505 197 ASN F N 1
ATOM 9173 C CA . ASN E 1 197 ? 32.97601 11.46206 75.65451 1.000 59.14671 197 ASN F CA 1
ATOM 9174 C C . ASN E 1 197 ? 34.46880 11.73487 75.77192 1.000 52.43459 197 ASN F C 1
ATOM 9175 O O . ASN E 1 197 ? 35.24711 10.78315 75.89527 1.000 54.30093 197 ASN F O 1
ATOM 9180 N N . GLU E 1 198 ? 34.88446 13.00144 75.73718 1.000 54.01714 198 GLU F N 1
ATOM 9181 C CA . GLU E 1 198 ? 36.26410 13.35728 76.04118 1.000 58.55445 198 GLU F CA 1
ATOM 9182 C C . GLU E 1 198 ? 36.54285 13.40324 77.53719 1.000 58.12455 198 GLU F C 1
ATOM 9183 O O . GLU E 1 198 ? 37.71085 13.49847 77.92934 1.000 56.62268 198 GLU F O 1
ATOM 9189 N N . GLY E 1 199 ? 35.50740 13.34872 78.37269 1.000 53.76351 199 GLY F N 1
ATOM 9190 C CA . GLY E 1 199 ? 35.67935 13.41506 79.80926 1.000 55.20759 199 GLY F CA 1
ATOM 9191 C C . GLY E 1 199 ? 34.92325 12.33704 80.55722 1.000 59.04838 199 GLY F C 1
ATOM 9192 O O . GLY E 1 199 ? 35.18511 11.14511 80.37062 1.000 60.68885 199 GLY F O 1
ATOM 9193 N N . LEU E 1 200 ? 33.98084 12.74611 81.41138 1.000 60.53959 200 LEU F N 1
ATOM 9194 C CA . LEU E 1 200 ? 33.22473 11.77798 82.20113 1.000 60.46667 200 LEU F CA 1
ATOM 9195 C C . LEU E 1 200 ? 32.38985 10.86852 81.30899 1.000 56.19965 200 LEU F C 1
ATOM 9196 O O . LEU E 1 200 ? 32.23915 9.67417 81.59216 1.000 54.29629 200 LEU F O 1
ATOM 9201 N N . GLY E 1 201 ? 31.83963 11.41252 80.22878 1.000 56.67412 201 GLY F N 1
ATOM 9202 C CA . GLY E 1 201 ? 31.08355 10.60539 79.29546 1.000 55.13654 201 GLY F CA 1
ATOM 9203 C C . GLY E 1 201 ? 29.62802 10.43082 79.66911 1.000 60.20331 201 GLY F C 1
ATOM 9204 O O . GLY E 1 201 ? 29.10011 9.31641 79.60862 1.000 60.74568 201 GLY F O 1
ATOM 9205 N N . GLN E 1 202 ? 28.96626 11.52226 80.06407 1.000 61.68655 202 GLN F N 1
ATOM 9206 C CA . GLN E 1 202 ? 27.52826 11.45305 80.29989 1.000 59.94919 202 GLN F CA 1
ATOM 9207 C C . GLN E 1 202 ? 26.76469 11.27180 78.99398 1.000 59.79286 202 GLN F C 1
ATOM 9208 O O . GLN E 1 202 ? 25.73342 10.58908 78.96891 1.000 60.75425 202 GLN F O 1
ATOM 9214 N N . TRP E 1 203 ? 27.25307 11.86553 77.90472 1.000 59.07243 203 TRP F N 1
ATOM 9215 C CA . TRP E 1 203 ? 26.71140 11.62335 76.57660 1.000 58.98985 203 TRP F CA 1
ATOM 9216 C C . TRP E 1 203 ? 27.82779 11.18524 75.63691 1.000 55.01014 203 TRP F C 1
ATOM 9217 O O . TRP E 1 203 ? 29.00205 11.50125 75.84779 1.000 57.25035 203 TRP F O 1
ATOM 9228 N N . GLY E 1 204 ? 27.44589 10.44856 74.59868 1.000 54.44201 204 GLY F N 1
ATOM 9229 C CA . GLY E 1 204 ? 28.39892 9.79560 73.72925 1.000 44.84833 204 GLY F CA 1
ATOM 9230 C C . GLY E 1 204 ? 29.10729 10.76009 72.79261 1.000 51.76782 204 GLY F C 1
ATOM 9231 O O . GLY E 1 204 ? 29.05280 11.98350 72.92504 1.000 56.42094 204 GLY F O 1
ATOM 9232 N N . GLY E 1 205 ? 29.78497 10.16789 71.80533 1.000 50.76036 205 GLY F N 1
ATOM 9233 C CA . GLY E 1 205 ? 30.62173 10.94868 70.90998 1.000 54.49457 205 GLY F CA 1
ATOM 9234 C C . GLY E 1 205 ? 29.84423 11.79148 69.91974 1.000 54.21976 205 GLY F C 1
ATOM 9235 O O . GLY E 1 205 ? 30.30005 12.87121 69.53057 1.000 55.68094 205 GLY F O 1
ATOM 9236 N N . THR E 1 206 ? 28.67458 11.31513 69.48845 1.000 54.35760 206 THR F N 1
ATOM 9237 C CA . THR E 1 206 ? 27.85969 12.09445 68.56131 1.000 53.69000 206 THR F CA 1
ATOM 9238 C C . THR E 1 206 ? 27.37343 13.38196 69.21452 1.000 54.73826 206 THR F C 1
ATOM 9239 O O . THR E 1 206 ? 27.44372 14.46169 68.61564 1.000 56.73590 206 THR F O 1
ATOM 9243 N N . ALA E 1 207 ? 26.87771 13.28513 70.45124 1.000 51.67684 207 ALA F N 1
ATOM 9244 C CA . ALA E 1 207 ? 26.42095 14.47609 71.15980 1.000 50.66781 207 ALA F CA 1
ATOM 9245 C C . ALA E 1 207 ? 27.56872 15.44737 71.39985 1.000 49.71001 207 ALA F C 1
ATOM 9246 O O . ALA E 1 207 ? 27.39863 16.66494 71.26562 1.000 47.78045 207 ALA F O 1
ATOM 9248 N N . THR E 1 208 ? 28.74782 14.92666 71.75025 1.000 48.63140 208 THR F N 1
ATOM 9249 C CA . THR E 1 208 ? 29.90581 15.78836 71.97020 1.000 50.80534 208 THR F CA 1
ATOM 9250 C C . THR E 1 208 ? 30.27962 16.53586 70.69671 1.000 47.86968 208 THR F C 1
ATOM 9251 O O . THR E 1 208 ? 30.48838 17.75489 70.71320 1.000 47.38284 208 THR F O 1
ATOM 9255 N N . THR E 1 209 ? 30.37117 15.81491 69.57878 1.000 43.27713 209 THR F N 1
ATOM 9256 C CA . THR E 1 209 ? 30.71620 16.45388 68.31454 1.000 47.86508 209 THR F CA 1
ATOM 9257 C C . THR E 1 209 ? 29.62301 17.41617 67.86683 1.000 48.42426 209 THR F C 1
ATOM 9258 O O . THR E 1 209 ? 29.91773 18.50026 67.34926 1.000 48.65200 209 THR F O 1
ATOM 9262 N N . ALA E 1 210 ? 28.35570 17.04040 68.06424 1.000 45.51517 210 ALA F N 1
ATOM 9263 C CA . ALA E 1 210 ? 27.25446 17.91242 67.66842 1.000 42.08764 210 ALA F CA 1
ATOM 9264 C C . ALA E 1 210 ? 27.25796 19.20570 68.47283 1.000 46.43243 210 ALA F C 1
ATOM 9265 O O . ALA E 1 210 ? 27.07480 20.29411 67.91339 1.000 44.94755 210 ALA F O 1
ATOM 9267 N N . ILE E 1 211 ? 27.46480 19.10656 69.78871 1.000 40.46225 211 ILE F N 1
ATOM 9268 C CA . ILE E 1 211 ? 27.48997 20.29817 70.63117 1.000 40.32575 211 ILE F CA 1
ATOM 9269 C C . ILE E 1 211 ? 28.70761 21.15798 70.30907 1.000 40.95194 211 ILE F C 1
ATOM 9270 O O . ILE E 1 211 ? 28.62797 22.39284 70.30068 1.000 41.33368 211 ILE F O 1
ATOM 9275 N N . TYR E 1 212 ? 29.85040 20.52447 70.03140 1.000 40.92781 212 TYR F N 1
ATOM 9276 C CA . TYR E 1 212 ? 31.02133 21.27767 69.59294 1.000 35.79998 212 TYR F CA 1
ATOM 9277 C C . TYR E 1 212 ? 30.74396 22.01494 68.28954 1.000 39.59485 212 TYR F C 1
ATOM 9278 O O . TYR E 1 212 ? 31.14828 23.17217 68.12394 1.000 37.36307 212 TYR F O 1
ATOM 9287 N N . THR E 1 213 ? 30.05032 21.36145 67.35315 1.000 42.54384 213 THR F N 1
ATOM 9288 C CA . THR E 1 213 ? 29.68835 22.01822 66.10105 1.000 36.04789 213 THR F CA 1
ATOM 9289 C C . THR E 1 213 ? 28.79792 23.22739 66.35860 1.000 39.74447 213 THR F C 1
ATOM 9290 O O . THR E 1 213 ? 29.02593 24.31081 65.80848 1.000 42.11303 213 THR F O 1
ATOM 9294 N N . LEU E 1 214 ? 27.77773 23.06098 67.20382 1.000 39.80494 214 LEU F N 1
ATOM 9295 C CA . LEU E 1 214 ? 26.88197 24.17149 67.51061 1.000 40.64481 214 LEU F CA 1
ATOM 9296 C C . LEU E 1 214 ? 27.61137 25.28248 68.25623 1.000 43.31478 214 LEU F C 1
ATOM 9297 O O . LEU E 1 214 ? 27.40592 26.46834 67.96902 1.000 44.64196 214 LEU F O 1
ATOM 9302 N N . LEU E 1 215 ? 28.46833 24.91967 69.21545 1.000 41.59845 215 LEU F N 1
ATOM 9303 C CA . LEU E 1 215 ? 29.22411 25.92981 69.95080 1.000 41.17460 215 LEU F CA 1
ATOM 9304 C C . LEU E 1 215 ? 30.14221 26.71741 69.02486 1.000 42.05632 215 LEU F C 1
ATOM 9305 O O . LEU E 1 215 ? 30.22355 27.94823 69.11992 1.000 41.01998 215 LEU F O 1
ATOM 9310 N N . ASP E 1 216 ? 30.83859 26.02618 68.11843 1.000 36.42926 216 ASP F N 1
ATOM 9311 C CA . ASP E 1 216 ? 31.70433 26.72141 67.17224 1.000 40.72814 216 ASP F CA 1
ATOM 9312 C C . ASP E 1 216 ? 30.89369 27.59239 66.22054 1.000 41.46175 216 ASP F C 1
ATOM 9313 O O . ASP E 1 216 ? 31.30971 28.70595 65.88115 1.000 38.20396 216 ASP F O 1
ATOM 9318 N N . LEU E 1 217 ? 29.73231 27.10221 65.77838 1.000 43.05907 217 LEU F N 1
ATOM 9319 C CA . LEU E 1 217 ? 28.84873 27.92545 64.95920 1.000 42.88000 217 LEU F CA 1
ATOM 9320 C C . LEU E 1 217 ? 28.36397 29.15116 65.72060 1.000 46.08141 217 LEU F C 1
ATOM 9321 O O . LEU E 1 217 ? 28.12846 30.20439 65.11786 1.000 48.58453 217 LEU F O 1
ATOM 9326 N N . ALA E 1 218 ? 28.21096 29.03667 67.04069 1.000 46.07454 218 ALA F N 1
ATOM 9327 C CA . ALA E 1 218 ? 27.76679 30.17365 67.83741 1.000 46.05945 218 ALA F CA 1
ATOM 9328 C C . ALA E 1 218 ? 28.91711 31.12076 68.16203 1.000 47.80504 218 ALA F C 1
ATOM 9329 O O . ALA E 1 218 ? 28.75384 32.34417 68.09077 1.000 47.01714 218 ALA F O 1
ATOM 9331 N N . SER E 1 219 ? 30.08542 30.58002 68.51672 1.000 40.56579 219 SER F N 1
ATOM 9332 C CA . SER E 1 219 ? 31.19579 31.42337 68.94107 1.000 46.30844 219 SER F CA 1
ATOM 9333 C C . SER E 1 219 ? 31.96318 32.02398 67.77233 1.000 43.02192 219 SER F C 1
ATOM 9334 O O . SER E 1 219 ? 32.70403 32.99287 67.97033 1.000 44.33470 219 SER F O 1
ATOM 9337 N N . LYS E 1 220 ? 31.80821 31.48095 66.56731 1.000 41.91753 221 LYS F N 1
ATOM 9338 C CA . LYS E 1 220 ? 32.50890 31.98897 65.39466 1.000 43.79717 221 LYS F CA 1
ATOM 9339 C C . LYS E 1 220 ? 31.58491 32.68323 64.40610 1.000 42.89446 221 LYS F C 1
ATOM 9340 O O . LYS E 1 220 ? 31.83590 33.83198 64.02876 1.000 43.99969 221 LYS F O 1
ATOM 9346 N N . ALA E 1 221 ? 30.51125 32.01854 63.97775 1.000 41.82371 222 ALA F N 1
ATOM 9347 C CA . ALA E 1 221 ? 29.61811 32.61759 62.99286 1.000 46.14129 222 ALA F CA 1
ATOM 9348 C C . ALA E 1 221 ? 28.62981 33.57437 63.64857 1.000 52.54878 222 ALA F C 1
ATOM 9349 O O . ALA E 1 221 ? 28.52132 34.73855 63.24763 1.000 50.72732 222 ALA F O 1
ATOM 9351 N N . ALA E 1 222 ? 27.90293 33.10257 64.66197 1.000 53.39772 223 ALA F N 1
ATOM 9352 C CA . ALA E 1 222 ? 26.90474 33.94897 65.30554 1.000 50.12978 223 ALA F CA 1
ATOM 9353 C C . ALA E 1 222 ? 27.56049 35.12145 66.02507 1.000 51.03890 223 ALA F C 1
ATOM 9354 O O . ALA E 1 222 ? 27.16613 36.27813 65.83341 1.000 52.65690 223 ALA F O 1
ATOM 9356 N N . TYR E 1 223 ? 28.57281 34.84289 66.85183 1.000 45.34359 224 TYR F N 1
ATOM 9357 C CA . TYR E 1 223 ? 29.27330 35.91812 67.54747 1.000 44.79233 224 TYR F CA 1
ATOM 9358 C C . TYR E 1 223 ? 30.02753 36.81281 66.57217 1.000 43.67697 224 TYR F C 1
ATOM 9359 O O . TYR E 1 223 ? 30.10307 38.03081 66.77239 1.000 42.05023 224 TYR F O 1
ATOM 9368 N N . GLY E 1 224 ? 30.59905 36.22607 65.51814 1.000 43.51704 225 GLY F N 1
ATOM 9369 C CA . GLY E 1 224 ? 31.37568 37.01442 64.57385 1.000 40.27214 225 GLY F CA 1
ATOM 9370 C C . GLY E 1 224 ? 30.57140 38.13690 63.94694 1.000 47.78922 225 GLY F C 1
ATOM 9371 O O . GLY E 1 224 ? 31.01043 39.28894 63.91353 1.000 50.15555 225 GLY F O 1
ATOM 9372 N N . PHE E 1 225 ? 29.37396 37.81779 63.44784 1.000 48.33165 226 PHE F N 1
ATOM 9373 C CA . PHE E 1 225 ? 28.53622 38.85146 62.84944 1.000 50.70639 226 PHE F CA 1
ATOM 9374 C C . PHE E 1 225 ? 27.94969 39.77900 63.90494 1.000 49.98945 226 PHE F C 1
ATOM 9375 O O . PHE E 1 225 ? 27.68303 40.95082 63.61759 1.000 50.34742 226 PHE F O 1
ATOM 9383 N N . PHE E 1 226 ? 27.74720 39.28082 65.12588 1.000 52.45969 227 PHE F N 1
ATOM 9384 C CA . PHE E 1 226 ? 27.35749 40.16012 66.22271 1.000 49.31968 227 PHE F CA 1
ATOM 9385 C C . PHE E 1 226 ? 28.47031 41.14774 66.55225 1.000 51.84961 227 PHE F C 1
ATOM 9386 O O . PHE E 1 226 ? 28.20501 42.32381 66.82905 1.000 47.75376 227 PHE F O 1
ATOM 9394 N N . ALA E 1 227 ? 29.72440 40.69188 66.51018 1.000 48.15765 228 ALA F N 1
ATOM 9395 C CA . ALA E 1 227 ? 30.84663 41.55928 66.84779 1.000 41.09620 228 ALA F CA 1
ATOM 9396 C C . ALA E 1 227 ? 31.19789 42.50701 65.70611 1.000 46.58018 228 ALA F C 1
ATOM 9397 O O . ALA E 1 227 ? 31.56297 43.66320 65.94991 1.000 44.65877 228 ALA F O 1
ATOM 9399 N N . ILE E 1 228 ? 31.09390 42.04276 64.45866 1.000 40.26002 229 ILE F N 1
ATOM 9400 C CA . ILE E 1 228 ? 31.51546 42.87367 63.33535 1.000 41.55649 229 ILE F CA 1
ATOM 9401 C C . ILE E 1 228 ? 30.48373 43.95799 63.03347 1.000 46.57294 229 ILE F C 1
ATOM 9402 O O . ILE E 1 228 ? 30.84378 45.04515 62.56531 1.000 41.70536 229 ILE F O 1
ATOM 9407 N N . THR E 1 229 ? 29.19849 43.69934 63.29691 1.000 43.50972 230 THR F N 1
ATOM 9408 C CA . THR E 1 229 ? 28.20829 44.76215 63.17082 1.000 43.31875 230 THR F CA 1
ATOM 9409 C C . THR E 1 229 ? 28.34867 45.77798 64.29558 1.000 45.16075 230 THR F C 1
ATOM 9410 O O . THR E 1 229 ? 28.09306 46.96959 64.08819 1.000 45.03857 230 THR F O 1
ATOM 9414 N N . GLY E 1 230 ? 28.75753 45.33099 65.48520 1.000 43.71321 231 GLY F N 1
ATOM 9415 C CA . GLY E 1 230 ? 29.10581 46.27475 66.53412 1.000 44.51597 231 GLY F CA 1
ATOM 9416 C C . GLY E 1 230 ? 30.30954 47.12225 66.16903 1.000 45.23352 231 GLY F C 1
ATOM 9417 O O . GLY E 1 230 ? 30.36675 48.31103 66.49276 1.000 47.10881 231 GLY F O 1
ATOM 9418 N N . VAL E 1 231 ? 31.28929 46.52085 65.49111 1.000 42.89483 232 VAL F N 1
ATOM 9419 C CA . VAL E 1 231 ? 32.41402 47.28887 64.96660 1.000 43.71350 232 VAL F CA 1
ATOM 9420 C C . VAL E 1 231 ? 31.93819 48.26955 63.90026 1.000 52.14841 232 VAL F C 1
ATOM 9421 O O . VAL E 1 231 ? 32.39540 49.41784 63.84374 1.000 52.36164 232 VAL F O 1
ATOM 9425 N N . ARG E 1 232 ? 31.00720 47.83741 63.04450 1.000 48.15669 233 ARG F N 1
ATOM 9426 C CA . ARG E 1 232 ? 30.45456 48.73201 62.03244 1.000 47.90244 233 ARG F CA 1
ATOM 9427 C C . ARG E 1 232 ? 29.72872 49.90803 62.67488 1.000 52.40161 233 ARG F C 1
ATOM 9428 O O . ARG E 1 232 ? 29.83462 51.04599 62.20184 1.000 50.08211 233 ARG F O 1
ATOM 9436 N N . ALA E 1 233 ? 28.98787 49.65128 63.75740 1.000 48.57833 234 ALA F N 1
ATOM 9437 C CA . ALA E 1 233 ? 28.26008 50.71861 64.43750 1.000 42.56534 234 ALA F CA 1
ATOM 9438 C C . ALA E 1 233 ? 29.21743 51.73262 65.04947 1.000 49.89640 234 ALA F C 1
ATOM 9439 O O . ALA E 1 233 ? 29.02339 52.94627 64.91210 1.000 51.78423 234 ALA F O 1
ATOM 9441 N N . LEU E 1 234 ? 30.25369 51.25000 65.74133 1.000 50.86811 235 LEU F N 1
ATOM 9442 C CA . LEU E 1 234 ? 31.27194 52.14767 66.27788 1.000 52.16610 235 LEU F CA 1
ATOM 9443 C C . LEU E 1 234 ? 31.93903 52.94328 65.16437 1.000 56.90823 235 LEU F C 1
ATOM 9444 O O . LEU E 1 234 ? 32.18097 54.14779 65.30864 1.000 60.95880 235 LEU F O 1
ATOM 9449 N N . THR E 1 235 ? 32.25021 52.28220 64.04761 1.000 54.43556 236 THR F N 1
ATOM 9450 C CA . THR E 1 235 ? 32.83588 52.98134 62.90975 1.000 51.76528 236 THR F CA 1
ATOM 9451 C C . THR E 1 235 ? 31.84739 53.97629 62.31112 1.000 59.08680 236 THR F C 1
ATOM 9452 O O . THR E 1 235 ? 32.23826 55.07200 61.89233 1.000 60.38249 236 THR F O 1
ATOM 9456 N N . ASP E 1 236 ? 30.56015 53.61624 62.27052 1.000 56.85216 237 ASP F N 1
ATOM 9457 C CA . ASP E 1 236 ? 29.54104 54.55973 61.81961 1.000 56.94926 237 ASP F CA 1
ATOM 9458 C C . ASP E 1 236 ? 29.38808 55.71512 62.80015 1.000 65.18512 237 ASP F C 1
ATOM 9459 O O . ASP E 1 236 ? 29.29020 56.87689 62.38859 1.000 70.38593 237 ASP F O 1
ATOM 9464 N N . ARG E 1 237 ? 29.35763 55.41632 64.10143 1.000 61.65293 238 ARG F N 1
ATOM 9465 C CA . ARG E 1 237 ? 29.25774 56.46947 65.10320 1.000 62.62220 238 ARG F CA 1
ATOM 9466 C C . ARG E 1 237 ? 30.50948 57.33575 65.14271 1.000 70.80537 238 ARG F C 1
ATOM 9467 O O . ARG E 1 237 ? 30.44134 58.48459 65.59201 1.000 74.93200 238 ARG F O 1
ATOM 9475 N N . ALA E 1 238 ? 31.64473 56.81239 64.68124 1.000 83.49868 239 ALA F N 1
ATOM 9476 C CA . ALA E 1 238 ? 32.85166 57.60671 64.49592 1.000 80.05504 239 ALA F CA 1
ATOM 9477 C C . ALA E 1 238 ? 32.81236 58.43726 63.22160 1.000 77.86345 239 ALA F C 1
ATOM 9478 O O . ALA E 1 238 ? 33.77055 59.16698 62.94464 1.000 74.60679 239 ALA F O 1
ATOM 9480 N N . GLY E 1 239 ? 31.73860 58.33439 62.44160 1.000 84.60849 240 GLY F N 1
ATOM 9481 C CA . GLY E 1 239 ? 31.58864 59.13699 61.24649 1.000 81.52100 240 GLY F CA 1
ATOM 9482 C C . GLY E 1 239 ? 32.54884 58.81287 60.12846 1.000 80.96081 240 GLY F C 1
ATOM 9483 O O . GLY E 1 239 ? 32.67068 59.60406 59.19294 1.000 88.26575 240 GLY F O 1
ATOM 9484 N N . ALA E 1 240 ? 33.22356 57.66075 60.18980 1.000 76.82862 241 ALA F N 1
ATOM 9485 C CA . ALA E 1 240 ? 34.23912 57.24792 59.22456 1.000 74.45899 241 ALA F CA 1
ATOM 9486 C C . ALA E 1 240 ? 33.75459 57.40088 57.78618 1.000 78.90196 241 ALA F C 1
ATOM 9487 O O . ALA E 1 240 ? 32.55219 57.27675 57.51811 1.000 74.10828 241 ALA F O 1
ATOM 9489 N N . PRO E 1 241 ? 34.65365 57.66150 56.83830 1.000 83.37678 242 PRO F N 1
ATOM 9490 C CA . PRO E 1 241 ? 34.22015 57.95049 55.46739 1.000 76.55222 242 PRO F CA 1
ATOM 9491 C C . PRO E 1 241 ? 33.57405 56.74482 54.80582 1.000 75.53095 242 PRO F C 1
ATOM 9492 O O . PRO E 1 241 ? 33.75624 55.59798 55.21646 1.000 77.26426 242 PRO F O 1
ATOM 9496 N N . ALA E 1 242 ? 32.80774 57.02882 53.75194 1.000 79.52551 243 ALA F N 1
ATOM 9497 C CA . ALA E 1 242 ? 32.16961 55.98558 52.96038 1.000 81.09487 243 ALA F CA 1
ATOM 9498 C C . ALA E 1 242 ? 33.13527 55.29153 52.01063 1.000 80.47068 243 ALA F C 1
ATOM 9499 O O . ALA E 1 242 ? 32.76002 54.28510 51.39978 1.000 86.53116 243 ALA F O 1
ATOM 9501 N N . LEU E 1 243 ? 34.35768 55.79849 51.87651 1.000 76.11469 244 LEU F N 1
ATOM 9502 C CA . LEU E 1 243 ? 35.35476 55.21432 50.99277 1.000 71.95579 244 LEU F CA 1
ATOM 9503 C C . LEU E 1 243 ? 36.21627 54.21768 51.75834 1.000 64.16892 244 LEU F C 1
ATOM 9504 O O . LEU E 1 243 ? 36.63194 54.47807 52.89098 1.000 69.19346 244 LEU F O 1
ATOM 9509 N N . THR E 1 244 ? 36.47228 53.06884 51.13567 1.000 63.48434 245 THR F N 1
ATOM 9510 C CA . THR E 1 244 ? 37.20415 51.99582 51.79044 1.000 56.34110 245 THR F CA 1
ATOM 9511 C C . THR E 1 244 ? 38.70732 52.25250 51.72643 1.000 59.54901 245 THR F C 1
ATOM 9512 O O . THR E 1 244 ? 39.18136 53.20465 51.10091 1.000 61.08064 245 THR F O 1
ATOM 9516 N N . LEU E 1 245 ? 39.46857 51.37636 52.38770 1.000 60.51824 246 LEU F N 1
ATOM 9517 C CA . LEU E 1 245 ? 40.92026 51.52210 52.41749 1.000 58.38884 246 LEU F CA 1
ATOM 9518 C C . LEU E 1 245 ? 41.53297 51.28357 51.04258 1.000 60.81581 246 LEU F C 1
ATOM 9519 O O . LEU E 1 245 ? 42.47921 51.97761 50.65166 1.000 60.51801 246 LEU F O 1
ATOM 9524 N N . ASP E 1 246 ? 41.01249 50.30520 50.29723 1.000 58.54015 247 ASP F N 1
ATOM 9525 C CA . ASP E 1 246 ? 41.49439 50.07203 48.93896 1.000 58.74608 247 ASP F CA 1
ATOM 9526 C C . ASP E 1 246 ? 41.23640 51.28545 48.05371 1.000 62.14982 247 ASP F C 1
ATOM 9527 O O . ASP E 1 246 ? 42.11235 51.71307 47.29270 1.000 63.62161 247 ASP F O 1
ATOM 9532 N N . GLU E 1 247 ? 40.03235 51.85715 48.14579 1.000 60.91017 248 GLU F N 1
ATOM 9533 C CA . GLU E 1 247 ? 39.70774 53.04636 47.36514 1.000 64.93513 248 GLU F CA 1
ATOM 9534 C C . GLU E 1 247 ? 40.54658 54.24371 47.79145 1.000 63.75960 248 GLU F C 1
ATOM 9535 O O . GLU E 1 247 ? 40.83350 55.12171 46.96965 1.000 64.21862 248 GLU F O 1
ATOM 9541 N N . ALA E 1 248 ? 40.94931 54.29716 49.06340 1.000 63.95258 249 ALA F N 1
ATOM 9542 C CA . ALA E 1 248 ? 41.82794 55.37084 49.51318 1.000 68.68394 249 ALA F CA 1
ATOM 9543 C C . ALA E 1 248 ? 43.23597 55.20812 48.95755 1.000 73.42973 249 ALA F C 1
ATOM 9544 O O . ALA E 1 248 ? 43.93764 56.20443 48.74608 1.000 69.38405 249 ALA F O 1
ATOM 9546 N N . ALA E 1 249 ? 43.66558 53.96663 48.71669 1.000 71.40648 250 ALA F N 1
ATOM 9547 C CA . ALA E 1 249 ? 44.97214 53.74426 48.10866 1.000 72.22622 250 ALA F CA 1
ATOM 9548 C C . ALA E 1 249 ? 44.97306 54.11523 46.63048 1.000 73.27445 250 ALA F C 1
ATOM 9549 O O . ALA E 1 249 ? 46.00625 54.54145 46.10155 1.000 72.21997 250 ALA F O 1
ATOM 9551 N N . ARG E 1 250 ? 43.83401 53.95883 45.95011 1.000 70.06547 251 ARG F N 1
ATOM 9552 C CA . ARG E 1 250 ? 43.73756 54.37880 44.55509 1.000 69.84721 251 ARG F CA 1
ATOM 9553 C C . ARG E 1 250 ? 43.90100 55.88802 44.42544 1.000 72.98796 251 ARG F C 1
ATOM 9554 O O . ARG E 1 250 ? 44.68138 56.37223 43.59750 1.000 77.04678 251 ARG F O 1
ATOM 9562 N N . ARG E 1 251 ? 43.17204 56.64951 45.24546 1.000 74.11405 252 ARG F N 1
ATOM 9563 C CA . ARG E 1 251 ? 43.19666 58.10331 45.12615 1.000 72.05177 252 ARG F CA 1
ATOM 9564 C C . ARG E 1 251 ? 44.51415 58.69227 45.61313 1.000 80.92799 252 ARG F C 1
ATOM 9565 O O . ARG E 1 251 ? 44.92066 59.76327 45.14772 1.000 86.18725 252 ARG F O 1
ATOM 9573 N N . ALA E 1 252 ? 45.19109 58.01957 46.54353 1.000 76.73061 253 ALA F N 1
ATOM 9574 C CA . ALA E 1 252 ? 46.47642 58.49957 47.03266 1.000 81.42866 253 ALA F CA 1
ATOM 9575 C C . ALA E 1 252 ? 47.61883 58.22890 46.06210 1.000 81.59499 253 ALA F C 1
ATOM 9576 O O . ALA E 1 252 ? 48.70974 58.77988 46.24673 1.000 77.04071 253 ALA F O 1
ATOM 9578 N N . GLY E 1 253 ? 47.39955 57.40522 45.04203 1.000 79.01078 254 GLY F N 1
ATOM 9579 C CA . GLY E 1 253 ? 48.42739 57.11666 44.05992 1.000 76.85751 254 GLY F CA 1
ATOM 9580 C C . GLY E 1 253 ? 48.59413 58.22370 43.03831 1.000 84.23351 254 GLY F C 1
ATOM 9581 O O . GLY E 1 253 ? 49.41955 58.12517 42.13041 1.000 88.70853 254 GLY F O 1
ATOM 9582 N N . MET F 1 1 ? 4.39741 45.20454 36.42949 1.000 51.58753 1 MET C N 1
ATOM 9583 C CA . MET F 1 1 ? 3.06208 44.72146 36.10579 1.000 49.10638 1 MET C CA 1
ATOM 9584 C C . MET F 1 1 ? 2.00333 45.35248 37.00318 1.000 49.80063 1 MET C C 1
ATOM 9585 O O . MET F 1 1 ? 1.32109 44.65420 37.75374 1.000 49.17763 1 MET C O 1
ATOM 9590 N N . ASN F 1 2 ? 1.87083 46.67291 36.92681 1.000 52.48540 2 ASN C N 1
ATOM 9591 C CA . ASN F 1 2 ? 0.78495 47.33927 37.62782 1.000 53.03496 2 ASN C CA 1
ATOM 9592 C C . ASN F 1 2 ? -0.54551 47.00598 36.95539 1.000 55.92845 2 ASN C C 1
ATOM 9593 O O . ASN F 1 2 ? -0.60853 46.88811 35.72669 1.000 55.89277 2 ASN C O 1
ATOM 9598 N N . PRO F 1 3 ? -1.61695 46.83293 37.72836 1.000 55.25430 3 PRO C N 1
ATOM 9599 C CA . PRO F 1 3 ? -2.90934 46.48149 37.12736 1.000 52.22751 3 PRO C CA 1
ATOM 9600 C C . PRO F 1 3 ? -3.39545 47.56016 36.17121 1.000 51.66843 3 PRO C C 1
ATOM 9601 O O . PRO F 1 3 ? -3.33022 48.75563 36.46480 1.000 55.87003 3 PRO C O 1
ATOM 9605 N N . ARG F 1 4 ? -3.88284 47.12139 35.01409 1.000 53.09950 4 ARG C N 1
ATOM 9606 C CA . ARG F 1 4 ? -4.42528 48.01424 34.00182 1.000 55.08132 4 ARG C CA 1
ATOM 9607 C C . ARG F 1 4 ? -5.94183 48.09332 34.12121 1.000 54.96853 4 ARG C C 1
ATOM 9608 O O . ARG F 1 4 ? -6.59028 47.09367 34.45105 1.000 59.92898 4 ARG C O 1
ATOM 9616 N N . PRO F 1 5 ? -6.52394 49.26758 33.87886 1.000 60.62601 5 PRO C N 1
ATOM 9617 C CA . PRO F 1 5 ? -7.98153 49.40718 33.99796 1.000 64.22836 5 PRO C CA 1
ATOM 9618 C C . PRO F 1 5 ? -8.72118 48.51325 33.01174 1.000 58.48077 5 PRO C C 1
ATOM 9619 O O . PRO F 1 5 ? -8.28545 48.30942 31.87677 1.000 56.38026 5 PRO C O 1
ATOM 9623 N N . ILE F 1 6 ? -9.85077 47.97266 33.46491 1.000 57.25363 6 ILE C N 1
ATOM 9624 C CA . ILE F 1 6 ? -10.69386 47.09168 32.66648 1.000 56.58088 6 ILE C CA 1
ATOM 9625 C C . ILE F 1 6 ? -12.14194 47.52743 32.83839 1.000 52.56911 6 ILE C C 1
ATOM 9626 O O . ILE F 1 6 ? -12.54634 47.94606 33.92912 1.000 55.72252 6 ILE C O 1
ATOM 9631 N N . GLU F 1 7 ? -12.91575 47.43668 31.75910 1.000 57.95251 7 GLU C N 1
ATOM 9632 C CA . GLU F 1 7 ? -14.33361 47.76018 31.82154 1.000 55.98518 7 GLU C CA 1
ATOM 9633 C C . GLU F 1 7 ? -15.02354 46.86615 32.85233 1.000 56.91122 7 GLU C C 1
ATOM 9634 O O . GLU F 1 7 ? -14.73350 45.66540 32.92497 1.000 57.14609 7 GLU C O 1
ATOM 9640 N N . PRO F 1 8 ? -15.91789 47.41966 33.67971 1.000 50.25119 8 PRO C N 1
ATOM 9641 C CA . PRO F 1 8 ? -16.50901 46.61313 34.76516 1.000 52.84610 8 PRO C CA 1
ATOM 9642 C C . PRO F 1 8 ? -17.24630 45.36737 34.29607 1.000 55.45825 8 PRO C C 1
ATOM 9643 O O . PRO F 1 8 ? -17.11060 44.31005 34.92450 1.000 49.82562 8 PRO C O 1
ATOM 9647 N N . ALA F 1 9 ? -18.03353 45.45421 33.21945 1.000 54.81876 9 ALA C N 1
ATOM 9648 C CA . ALA F 1 9 ? -18.73041 44.26567 32.73605 1.000 48.68013 9 ALA C CA 1
ATOM 9649 C C . ALA F 1 9 ? -17.75542 43.22437 32.20256 1.000 51.52992 9 ALA C C 1
ATOM 9650 O O . ALA F 1 9 ? -18.00827 42.02031 32.32336 1.000 48.09923 9 ALA C O 1
ATOM 9652 N N . THR F 1 10 ? -16.64063 43.66467 31.61566 1.000 53.29907 10 THR C N 1
ATOM 9653 C CA . THR F 1 10 ? -15.61133 42.72619 31.18138 1.000 53.28520 10 THR C CA 1
ATOM 9654 C C . THR F 1 10 ? -14.91335 42.08630 32.37624 1.000 50.44527 10 THR C C 1
ATOM 9655 O O . THR F 1 10 ? -14.64658 40.87810 32.37388 1.000 50.53355 10 THR C O 1
ATOM 9659 N N . GLU F 1 11 ? -14.61310 42.88044 33.40853 1.000 48.45718 11 GLU C N 1
ATOM 9660 C CA . GLU F 1 11 ? -13.98233 42.33135 34.60430 1.000 46.79414 11 GLU C CA 1
ATOM 9661 C C . GLU F 1 11 ? -14.89462 41.33594 35.30977 1.000 50.11368 11 GLU C C 1
ATOM 9662 O O . GLU F 1 11 ? -14.41428 40.35265 35.88614 1.000 44.16347 11 GLU C O 1
ATOM 9668 N N . ALA F 1 12 ? -16.20909 41.57382 35.27596 1.000 48.81386 12 ALA C N 1
ATOM 9669 C CA . ALA F 1 12 ? -17.14922 40.64915 35.90062 1.000 40.73111 12 ALA C CA 1
ATOM 9670 C C . ALA F 1 12 ? -17.10934 39.28330 35.22877 1.000 49.00164 12 ALA C C 1
ATOM 9671 O O . ALA F 1 12 ? -17.13869 38.25068 35.90713 1.000 49.79846 12 ALA C O 1
ATOM 9673 N N . TRP F 1 13 ? -17.03532 39.25502 33.89483 1.000 49.84701 13 TRP C N 1
ATOM 9674 C CA . TRP F 1 13 ? -16.94200 37.97818 33.19466 1.000 45.01813 13 TRP C CA 1
ATOM 9675 C C . TRP F 1 13 ? -15.62292 37.27287 33.47751 1.000 46.21775 13 TRP C C 1
ATOM 9676 O O . TRP F 1 13 ? -15.57467 36.03810 33.49112 1.000 46.72365 13 TRP C O 1
ATOM 9687 N N . LEU F 1 14 ? -14.54658 38.02868 33.70216 1.000 41.74951 14 LEU C N 1
ATOM 9688 C CA . LEU F 1 14 ? -13.27379 37.39762 34.03024 1.000 38.26641 14 LEU C CA 1
ATOM 9689 C C . LEU F 1 14 ? -13.31619 36.73334 35.40107 1.000 40.33867 14 LEU C C 1
ATOM 9690 O O . LEU F 1 14 ? -12.69376 35.68420 35.59867 1.000 43.27169 14 LEU C O 1
ATOM 9695 N N . TRP F 1 15 ? -14.05571 37.31163 36.35069 1.000 41.90962 15 TRP C N 1
ATOM 9696 C CA . TRP F 1 15 ? -14.12744 36.72563 37.68640 1.000 40.81712 15 TRP C CA 1
ATOM 9697 C C . TRP F 1 15 ? -14.94780 35.43980 37.69706 1.000 48.24735 15 TRP C C 1
ATOM 9698 O O . TRP F 1 15 ? -14.63057 34.50808 38.44633 1.000 45.06830 15 TRP C O 1
ATOM 9709 N N . VAL F 1 16 ? -16.00730 35.36341 36.88306 1.000 44.09856 16 VAL C N 1
ATOM 9710 C CA . VAL F 1 16 ? -16.74817 34.10723 36.80296 1.000 44.15153 16 VAL C CA 1
ATOM 9711 C C . VAL F 1 16 ? -15.87153 33.01978 36.19566 1.000 48.37543 16 VAL C C 1
ATOM 9712 O O . VAL F 1 16 ? -16.07977 31.82778 36.45474 1.000 50.17066 16 VAL C O 1
ATOM 9716 N N . GLY F 1 17 ? -14.87642 33.40313 35.39165 1.000 45.59016 17 GLY C N 1
ATOM 9717 C CA . GLY F 1 17 ? -13.88057 32.43871 34.96005 1.000 36.96017 17 GLY C CA 1
ATOM 9718 C C . GLY F 1 17 ? -12.94597 32.04371 36.08674 1.000 40.77305 17 GLY C C 1
ATOM 9719 O O . GLY F 1 17 ? -12.53417 30.88551 36.18541 1.000 39.61005 17 GLY C O 1
ATOM 9720 N N . VAL F 1 18 ? -12.60350 32.99927 36.95509 1.000 38.50592 18 VAL C N 1
ATOM 9721 C CA . VAL F 1 18 ? -11.77023 32.69436 38.11704 1.000 36.71813 18 VAL C CA 1
ATOM 9722 C C . VAL F 1 18 ? -12.47605 31.70097 39.02983 1.000 38.13249 18 VAL C C 1
ATOM 9723 O O . VAL F 1 18 ? -11.92428 30.65186 39.38097 1.000 40.96773 18 VAL C O 1
ATOM 9727 N N . ALA F 1 19 ? -13.71046 32.02057 39.42736 1.000 37.66440 19 ALA C N 1
ATOM 9728 C CA . ALA F 1 19 ? -14.44774 31.15446 40.34128 1.000 35.33993 19 ALA C CA 1
ATOM 9729 C C . ALA F 1 19 ? -14.70716 29.78612 39.72502 1.000 38.17518 19 ALA C C 1
ATOM 9730 O O . ALA F 1 19 ? -14.60588 28.76067 40.40834 1.000 43.52806 19 ALA C O 1
ATOM 9732 N N . GLY F 1 20 ? -15.03747 29.74878 38.43319 1.000 40.35237 20 GLY C N 1
ATOM 9733 C CA . GLY F 1 20 ? -15.31797 28.47456 37.79022 1.000 36.78389 20 GLY C CA 1
ATOM 9734 C C . GLY F 1 20 ? -14.08599 27.59690 37.66799 1.000 35.74974 20 GLY C C 1
ATOM 9735 O O . GLY F 1 20 ? -14.12463 26.40455 37.98416 1.000 38.33708 20 GLY C O 1
ATOM 9736 N N . MET F 1 21 ? -12.97509 28.17359 37.20236 1.000 37.13109 21 MET C N 1
ATOM 9737 C CA . MET F 1 21 ? -11.74606 27.39799 37.06500 1.000 44.89765 21 MET C CA 1
ATOM 9738 C C . MET F 1 21 ? -11.18170 26.98392 38.41928 1.000 45.48283 21 MET C C 1
ATOM 9739 O O . MET F 1 21 ? -10.57261 25.91341 38.53071 1.000 43.15541 21 MET C O 1
ATOM 9744 N N . ALA F 1 22 ? -11.37071 27.80953 39.45330 1.000 43.37313 22 ALA C N 1
ATOM 9745 C CA . ALA F 1 22 ? -10.84639 27.47710 40.77577 1.000 41.39680 22 ALA C CA 1
ATOM 9746 C C . ALA F 1 22 ? -11.58972 26.29356 41.38181 1.000 43.98033 22 ALA C C 1
ATOM 9747 O O . ALA F 1 22 ? -10.96918 25.36067 41.90506 1.000 44.30376 22 ALA C O 1
ATOM 9749 N N . LEU F 1 23 ? -12.92408 26.31426 41.32118 1.000 41.09826 23 LEU C N 1
ATOM 9750 C CA . LEU F 1 23 ? -13.70390 25.20312 41.85881 1.000 45.52169 23 LEU C CA 1
ATOM 9751 C C . LEU F 1 23 ? -13.49761 23.93398 41.04094 1.000 44.21922 23 LEU C C 1
ATOM 9752 O O . LEU F 1 23 ? -13.44011 22.83147 41.59852 1.000 43.14596 23 LEU C O 1
ATOM 9757 N N . ALA F 1 24 ? -13.38234 24.06736 39.71871 1.000 46.00124 24 ALA C N 1
ATOM 9758 C CA . ALA F 1 24 ? -13.18059 22.89184 38.87939 1.000 43.64628 24 ALA C CA 1
ATOM 9759 C C . ALA F 1 24 ? -11.82440 22.24910 39.14325 1.000 43.48239 24 ALA C C 1
ATOM 9760 O O . ALA F 1 24 ? -11.70898 21.01813 39.15937 1.000 43.71165 24 ALA C O 1
ATOM 9762 N N . ALA F 1 25 ? -10.78821 23.06406 39.35975 1.000 44.27455 25 ALA C N 1
ATOM 9763 C CA . ALA F 1 25 ? -9.45687 22.51839 39.61256 1.000 46.56641 25 ALA C CA 1
ATOM 9764 C C . ALA F 1 25 ? -9.39406 21.79813 40.95356 1.000 41.06722 25 ALA C C 1
ATOM 9765 O O . ALA F 1 25 ? -8.71240 20.77459 41.08252 1.000 37.52896 25 ALA C O 1
ATOM 9767 N N . ILE F 1 26 ? -10.10026 22.31423 41.96048 1.000 40.98563 26 ILE C N 1
ATOM 9768 C CA . ILE F 1 26 ? -10.11047 21.66613 43.26714 1.000 41.14361 26 ILE C CA 1
ATOM 9769 C C . ILE F 1 26 ? -10.81890 20.31899 43.19141 1.000 40.49658 26 ILE C C 1
ATOM 9770 O O . ILE F 1 26 ? -10.34883 19.32339 43.75465 1.000 43.24699 26 ILE C O 1
ATOM 9775 N N . VAL F 1 27 ? -11.95232 20.26153 42.48920 1.000 41.56936 27 VAL C N 1
ATOM 9776 C CA . VAL F 1 27 ? -12.67275 19.00027 42.33833 1.000 46.10253 27 VAL C CA 1
ATOM 9777 C C . VAL F 1 27 ? -11.86018 18.01426 41.50438 1.000 46.34842 27 VAL C C 1
ATOM 9778 O O . VAL F 1 27 ? -11.81644 16.81489 41.80583 1.000 43.25133 27 VAL C O 1
ATOM 9782 N N . MET F 1 28 ? -11.20037 18.50026 40.44756 1.000 42.73052 28 MET C N 1
ATOM 9783 C CA . MET F 1 28 ? -10.39967 17.61742 39.60476 1.000 42.44326 28 MET C CA 1
ATOM 9784 C C . MET F 1 28 ? -9.20842 17.04204 40.36110 1.000 42.60574 28 MET C C 1
ATOM 9785 O O . MET F 1 28 ? -8.76112 15.93045 40.05329 1.000 44.85637 28 MET C O 1
ATOM 9790 N N . LEU F 1 29 ? -8.68464 17.77388 41.34953 1.000 39.75695 29 LEU C N 1
ATOM 9791 C CA . LEU F 1 29 ? -7.57149 17.25504 42.14007 1.000 43.78182 29 LEU C CA 1
ATOM 9792 C C . LEU F 1 29 ? -7.97148 16.00840 42.92083 1.000 42.57360 29 LEU C C 1
ATOM 9793 O O . LEU F 1 29 ? -7.11719 15.17270 43.23726 1.000 47.78481 29 LEU C O 1
ATOM 9798 N N . ALA F 1 30 ? -9.25999 15.86539 43.23949 1.000 38.00823 30 ALA C N 1
ATOM 9799 C CA . ALA F 1 30 ? -9.73376 14.64463 43.88210 1.000 36.53526 30 ALA C CA 1
ATOM 9800 C C . ALA F 1 30 ? -9.67312 13.46101 42.92620 1.000 46.15485 30 ALA C C 1
ATOM 9801 O O . ALA F 1 30 ? -9.37232 12.33765 43.34280 1.000 44.92513 30 ALA C O 1
ATOM 9803 N N . PHE F 1 31 ? -9.96073 13.69141 41.64109 1.000 44.07635 31 PHE C N 1
ATOM 9804 C CA . PHE F 1 31 ? -9.79978 12.63569 40.64624 1.000 45.11469 31 PHE C CA 1
ATOM 9805 C C . PHE F 1 31 ? -8.34324 12.20997 40.51458 1.000 43.80823 31 PHE C C 1
ATOM 9806 O O . PHE F 1 31 ? -8.06213 11.06205 40.15310 1.000 50.38803 31 PHE C O 1
ATOM 9814 N N . VAL F 1 32 ? -7.40705 13.11748 40.79567 1.000 48.58190 32 VAL C N 1
ATOM 9815 C CA . VAL F 1 32 ? -5.99123 12.76158 40.77731 1.000 49.99740 32 VAL C CA 1
ATOM 9816 C C . VAL F 1 32 ? -5.66626 11.81094 41.92391 1.000 55.09735 32 VAL C C 1
ATOM 9817 O O . VAL F 1 32 ? -5.01524 10.77678 41.73180 1.000 58.27298 32 VAL C O 1
ATOM 9821 N N . LYS F 1 33 ? -6.11686 12.14722 43.13497 1.000 44.13004 33 LYS C N 1
ATOM 9822 C CA . LYS F 1 33 ? -5.79198 11.33219 44.29954 1.000 49.47887 33 LYS C CA 1
ATOM 9823 C C . LYS F 1 33 ? -6.50175 9.98422 44.26858 1.000 47.81197 33 LYS C C 1
ATOM 9824 O O . LYS F 1 33 ? -6.02756 9.02368 44.88572 1.000 48.03726 33 LYS C O 1
ATOM 9826 N N . ARG F 1 34 ? -7.62743 9.88827 43.56591 1.000 48.70061 34 ARG C N 1
ATOM 9827 C CA . ARG F 1 34 ? -8.39205 8.64947 43.49964 1.000 54.63376 34 ARG C CA 1
ATOM 9828 C C . ARG F 1 34 ? -7.97870 7.75374 42.33962 1.000 47.37870 34 ARG C C 1
ATOM 9829 O O . ARG F 1 34 ? -8.59871 6.70382 42.14020 1.000 51.43615 34 ARG C O 1
ATOM 9837 N N . ALA F 1 35 ? -6.95252 8.13476 41.58139 1.000 46.03755 35 ALA C N 1
ATOM 9838 C CA . ALA F 1 35 ? -6.54983 7.36319 40.41333 1.000 43.16757 35 ALA C CA 1
ATOM 9839 C C . ALA F 1 35 ? -6.00372 6.00165 40.82428 1.000 47.71847 35 ALA C C 1
ATOM 9840 O O . ALA F 1 35 ? -5.25514 5.88220 41.79790 1.000 53.35246 35 ALA C O 1
ATOM 9842 N N . ARG F 1 36 ? -6.38188 4.96692 40.06874 1.000 48.14605 36 ARG C N 1
ATOM 9843 C CA . ARG F 1 36 ? -5.98378 3.60085 40.37458 1.000 52.43461 36 ARG C CA 1
ATOM 9844 C C . ARG F 1 36 ? -5.08435 2.96202 39.32660 1.000 49.14531 36 ARG C C 1
ATOM 9845 O O . ARG F 1 36 ? -4.45586 1.94057 39.62517 1.000 54.08148 36 ARG C O 1
ATOM 9853 N N . THR F 1 37 ? -5.00759 3.51568 38.12504 1.000 46.57514 37 THR C N 1
ATOM 9854 C CA . THR F 1 37 ? -4.19405 2.99004 37.04105 1.000 43.10772 37 THR C CA 1
ATOM 9855 C C . THR F 1 37 ? -3.32411 4.10213 36.48203 1.000 41.85993 37 THR C C 1
ATOM 9856 O O . THR F 1 37 ? -3.61378 5.28691 36.68245 1.000 44.45858 37 THR C O 1
ATOM 9860 N N . PRO F 1 38 ? -2.23135 3.75601 35.79322 1.000 40.83946 38 PRO C N 1
ATOM 9861 C CA . PRO F 1 38 ? -1.46019 4.80021 35.09650 1.000 40.04228 38 PRO C CA 1
ATOM 9862 C C . PRO F 1 38 ? -2.30375 5.61249 34.13175 1.000 43.55278 38 PRO C C 1
ATOM 9863 O O . PRO F 1 38 ? -2.17055 6.84152 34.07704 1.000 46.84616 38 PRO C O 1
ATOM 9867 N N . PHE F 1 39 ? -3.18278 4.95401 33.37220 1.000 46.66935 39 PHE C N 1
ATOM 9868 C CA . PHE F 1 39 ? -4.05724 5.67707 32.45613 1.000 44.69945 39 PHE C CA 1
ATOM 9869 C C . PHE F 1 39 ? -4.96275 6.64657 33.20460 1.000 44.79956 39 PHE C C 1
ATOM 9870 O O . PHE F 1 39 ? -5.18309 7.77639 32.75294 1.000 44.30804 39 PHE C O 1
ATOM 9878 N N . GLU F 1 40 ? -5.49075 6.22731 34.35648 1.000 42.79164 40 GLU C N 1
ATOM 9879 C CA . GLU F 1 40 ? -6.37355 7.10218 35.11907 1.000 43.12633 40 GLU C CA 1
ATOM 9880 C C . GLU F 1 40 ? -5.61553 8.27303 35.73298 1.000 41.79283 40 GLU C C 1
ATOM 9881 O O . GLU F 1 40 ? -6.17885 9.36293 35.88425 1.000 41.12895 40 GLU C O 1
ATOM 9887 N N . GLU F 1 41 ? -4.34336 8.07673 36.08171 1.000 44.65098 41 GLU C N 1
ATOM 9888 C CA . GLU F 1 41 ? -3.57553 9.15237 36.69944 1.000 46.36683 41 GLU C CA 1
ATOM 9889 C C . GLU F 1 41 ? -3.10216 10.16465 35.66436 1.000 45.76428 41 GLU C C 1
ATOM 9890 O O . GLU F 1 41 ? -3.15740 11.37678 35.90453 1.000 41.20840 41 GLU C O 1
ATOM 9896 N N . SER F 1 42 ? -2.62555 9.68220 34.51506 1.000 43.06895 42 SER C N 1
ATOM 9897 C CA . SER F 1 42 ? -2.19396 10.57985 33.44873 1.000 41.21898 42 SER C CA 1
ATOM 9898 C C . SER F 1 42 ? -3.32906 11.49835 33.01328 1.000 45.50966 42 SER C C 1
ATOM 9899 O O . SER F 1 42 ? -3.14556 12.71481 32.88209 1.000 42.80006 42 SER C O 1
ATOM 9902 N N . GLN F 1 43 ? -4.51762 10.92796 32.79162 1.000 47.56926 43 GLN C N 1
ATOM 9903 C CA . GLN F 1 43 ? -5.66946 11.72928 32.39373 1.000 42.36945 43 GLN C CA 1
ATOM 9904 C C . GLN F 1 43 ? -6.07381 12.71505 33.48192 1.000 40.20768 43 GLN C C 1
ATOM 9905 O O . GLN F 1 43 ? -6.52835 13.82442 33.17889 1.000 42.14490 43 GLN C O 1
ATOM 9911 N N . ALA F 1 44 ? -5.91311 12.33356 34.74977 1.000 39.50379 44 ALA C N 1
ATOM 9912 C CA . ALA F 1 44 ? -6.39858 13.16943 35.84217 1.000 38.96421 44 ALA C CA 1
ATOM 9913 C C . ALA F 1 44 ? -5.52412 14.40298 36.03172 1.000 41.14000 44 ALA C C 1
ATOM 9914 O O . ALA F 1 44 ? -6.03413 15.52634 36.11908 1.000 43.67845 44 ALA C O 1
ATOM 9916 N N . VAL F 1 45 ? -4.20233 14.21953 36.10351 1.000 36.59659 45 VAL C N 1
ATOM 9917 C CA . VAL F 1 45 ? -3.34071 15.37389 36.33822 1.000 40.86564 45 VAL C CA 1
ATOM 9918 C C . VAL F 1 45 ? -3.30420 16.27659 35.11139 1.000 38.71147 45 VAL C C 1
ATOM 9919 O O . VAL F 1 45 ? -3.10195 17.49044 35.23609 1.000 42.18857 45 VAL C O 1
ATOM 9923 N N . SER F 1 46 ? -3.50763 15.71660 33.91519 1.000 38.68007 46 SER C N 1
ATOM 9924 C CA . SER F 1 46 ? -3.62508 16.55038 32.72208 1.000 38.20174 46 SER C CA 1
ATOM 9925 C C . SER F 1 46 ? -4.79432 17.51786 32.85165 1.000 42.39480 46 SER C C 1
ATOM 9926 O O . SER F 1 46 ? -4.62778 18.73547 32.71167 1.000 40.58469 46 SER C O 1
ATOM 9929 N N . GLN F 1 47 ? -5.98871 16.98915 33.13671 1.000 40.42778 47 GLN C N 1
ATOM 9930 C CA . GLN F 1 47 ? -7.16032 17.84291 33.30066 1.000 41.64316 47 GLN C CA 1
ATOM 9931 C C . GLN F 1 47 ? -6.99881 18.80376 34.47137 1.000 40.01884 47 GLN C C 1
ATOM 9932 O O . GLN F 1 47 ? -7.48516 19.93960 34.41330 1.000 39.92148 47 GLN C O 1
ATOM 9938 N N . PHE F 1 48 ? -6.32429 18.37352 35.53998 1.000 38.77175 48 PHE C N 1
ATOM 9939 C CA . PHE F 1 48 ? -6.12482 19.25838 36.68291 1.000 37.66056 48 PHE C CA 1
ATOM 9940 C C . PHE F 1 48 ? -5.27929 20.46586 36.30020 1.000 39.18428 48 PHE C C 1
ATOM 9941 O O . PHE F 1 48 ? -5.62067 21.60770 36.63097 1.000 39.97253 48 PHE C O 1
ATOM 9949 N N . PHE F 1 49 ? -4.16383 20.23316 35.60440 1.000 36.97784 49 PHE C N 1
ATOM 9950 C CA . PHE F 1 49 ? -3.32034 21.35101 35.20020 1.000 37.40725 49 PHE C CA 1
ATOM 9951 C C . PHE F 1 49 ? -3.98336 22.19109 34.11782 1.000 39.71838 49 PHE C C 1
ATOM 9952 O O . PHE F 1 49 ? -3.67565 23.37987 33.98648 1.000 45.47792 49 PHE C O 1
ATOM 9960 N N . VAL F 1 50 ? -4.89314 21.60364 33.34008 1.000 36.85483 50 VAL C N 1
ATOM 9961 C CA . VAL F 1 50 ? -5.73282 22.40965 32.45885 1.000 35.54784 50 VAL C CA 1
ATOM 9962 C C . VAL F 1 50 ? -6.53902 23.41061 33.27898 1.000 37.96491 50 VAL C C 1
ATOM 9963 O O . VAL F 1 50 ? -6.52178 24.61907 33.01397 1.000 35.87224 50 VAL C O 1
ATOM 9967 N N . LEU F 1 51 ? -7.23922 22.92086 34.30659 1.000 38.97674 51 LEU C N 1
ATOM 9968 C CA . LEU F 1 51 ? -8.04995 23.79975 35.14503 1.000 38.62082 51 LEU C CA 1
ATOM 9969 C C . LEU F 1 51 ? -7.18456 24.73133 35.98654 1.000 38.36561 51 LEU C C 1
ATOM 9970 O O . LEU F 1 51 ? -7.54183 25.89690 36.19527 1.000 38.45475 51 LEU C O 1
ATOM 9975 N N . LEU F 1 52 ? -6.04779 24.23587 36.48428 1.000 41.12241 52 LEU C N 1
ATOM 9976 C CA . LEU F 1 52 ? -5.21481 25.04242 37.37242 1.000 41.46286 52 LEU C CA 1
ATOM 9977 C C . LEU F 1 52 ? -4.57617 26.20955 36.62986 1.000 42.13296 52 LEU C C 1
ATOM 9978 O O . LEU F 1 52 ? -4.57022 27.34153 37.12945 1.000 37.67009 52 LEU C O 1
ATOM 9983 N N . ILE F 1 53 ? -4.02681 25.95160 35.43987 1.000 40.31748 53 ILE C N 1
ATOM 9984 C CA . ILE F 1 53 ? -3.43060 27.02178 34.64753 1.000 37.50971 53 ILE C CA 1
ATOM 9985 C C . ILE F 1 53 ? -4.50118 27.99249 34.16719 1.000 39.18243 53 ILE C C 1
ATOM 9986 O O . ILE F 1 53 ? -4.25150 29.19916 34.05686 1.000 38.16367 53 ILE C O 1
ATOM 9991 N N . ALA F 1 54 ? -5.71057 27.49671 33.89203 1.000 39.24889 54 ALA C N 1
ATOM 9992 C CA . ALA F 1 54 ? -6.79343 28.38668 33.48751 1.000 35.93508 54 ALA C CA 1
ATOM 9993 C C . ALA F 1 54 ? -7.25338 29.27060 34.63841 1.000 41.37836 54 ALA C C 1
ATOM 9994 O O . ALA F 1 54 ? -7.71297 30.39540 34.40858 1.000 49.47150 54 ALA C O 1
ATOM 9996 N N . PHE F 1 55 ? -7.14797 28.78078 35.87544 1.000 38.93407 55 PHE C N 1
ATOM 9997 C CA . PHE F 1 55 ? -7.47692 29.60831 37.03157 1.000 41.35643 55 PHE C CA 1
ATOM 9998 C C . PHE F 1 55 ? -6.53440 30.79962 37.13432 1.000 38.93151 55 PHE C C 1
ATOM 9999 O O . PHE F 1 55 ? -6.97249 31.94288 37.31231 1.000 36.24335 55 PHE C O 1
ATOM 10007 N N . GLY F 1 56 ? -5.22947 30.54668 37.01735 1.000 39.06870 56 GLY C N 1
ATOM 10008 C CA . GLY F 1 56 ? -4.26110 31.61921 37.16217 1.000 39.84312 56 GLY C CA 1
ATOM 10009 C C . GLY F 1 56 ? -4.34263 32.65333 36.05498 1.000 42.53112 56 GLY C C 1
ATOM 10010 O O . GLY F 1 56 ? -4.11462 33.84280 36.29168 1.000 44.30329 56 GLY C O 1
ATOM 10011 N N . THR F 1 57 ? -4.66983 32.22378 34.83247 1.000 36.52200 57 THR C N 1
ATOM 10012 C CA . THR F 1 57 ? -4.72561 33.17857 33.73109 1.000 34.36473 57 THR C CA 1
ATOM 10013 C C . THR F 1 57 ? -5.98404 34.03482 33.79085 1.000 40.85620 57 THR C C 1
ATOM 10014 O O . THR F 1 57 ? -5.94997 35.20565 33.39739 1.000 44.06011 57 THR C O 1
ATOM 10018 N N . TYR F 1 58 ? -7.09493 33.48478 34.28649 1.000 39.68866 58 TYR C N 1
ATOM 10019 C CA . TYR F 1 58 ? -8.27695 34.31068 34.49806 1.000 39.04421 58 TYR C CA 1
ATOM 10020 C C . TYR F 1 58 ? -8.11566 35.19589 35.72415 1.000 41.31449 58 TYR C C 1
ATOM 10021 O O . TYR F 1 58 ? -8.64623 36.31245 35.75871 1.000 42.16036 58 TYR C O 1
ATOM 10030 N N . LEU F 1 59 ? -7.39457 34.71500 36.73738 1.000 40.32191 59 LEU C N 1
ATOM 10031 C CA . LEU F 1 59 ? -7.03101 35.57414 37.85690 1.000 38.55643 59 LEU C CA 1
ATOM 10032 C C . LEU F 1 59 ? -6.16317 36.73225 37.38384 1.000 40.70609 59 LEU C C 1
ATOM 10033 O O . LEU F 1 59 ? -6.40783 37.89179 37.73565 1.000 44.04618 59 LEU C O 1
ATOM 10038 N N . ALA F 1 60 ? -5.14512 36.43297 36.57162 1.000 39.81896 60 ALA C N 1
ATOM 10039 C CA . ALA F 1 60 ? -4.29109 37.48364 36.02701 1.000 39.66093 60 ALA C CA 1
ATOM 10040 C C . ALA F 1 60 ? -5.09709 38.48093 35.20557 1.000 43.46535 60 ALA C C 1
ATOM 10041 O O . ALA F 1 60 ? -4.89691 39.69656 35.31846 1.000 44.23930 60 ALA C O 1
ATOM 10043 N N . MET F 1 61 ? -6.01532 37.98582 34.37227 1.000 42.51320 61 MET C N 1
ATOM 10044 C CA . MET F 1 61 ? -6.83725 38.88410 33.56857 1.000 44.63362 61 MET C CA 1
ATOM 10045 C C . MET F 1 61 ? -7.79178 39.69330 34.43975 1.000 44.41826 61 MET C C 1
ATOM 10046 O O . MET F 1 61 ? -7.97838 40.89396 34.21262 1.000 45.93451 61 MET C O 1
ATOM 10051 N N . ALA F 1 62 ? -8.39935 39.05985 35.44611 1.000 41.52575 62 ALA C N 1
ATOM 10052 C CA . ALA F 1 62 ? -9.33576 39.78046 36.30302 1.000 44.77446 62 ALA C CA 1
ATOM 10053 C C . ALA F 1 62 ? -8.62786 40.81661 37.16651 1.000 44.82355 62 ALA C C 1
ATOM 10054 O O . ALA F 1 62 ? -9.21865 41.84959 37.49993 1.000 51.17258 62 ALA C O 1
ATOM 10056 N N . LEU F 1 63 ? -7.37303 40.56562 37.53535 1.000 42.44696 63 LEU C N 1
ATOM 10057 C CA . LEU F 1 63 ? -6.60595 41.51596 38.32934 1.000 43.01811 63 LEU C CA 1
ATOM 10058 C C . LEU F 1 63 ? -6.06039 42.67158 37.50475 1.000 47.27602 63 LEU C C 1
ATOM 10059 O O . LEU F 1 63 ? -5.38305 43.54122 38.06407 1.000 46.48079 63 LEU C O 1
ATOM 10064 N N . GLY F 1 64 ? -6.34136 42.70663 36.20362 1.000 44.38372 64 GLY C N 1
ATOM 10065 C CA . GLY F 1 64 ? -5.80203 43.74070 35.34528 1.000 44.94286 64 GLY C CA 1
ATOM 10066 C C . GLY F 1 64 ? -4.36231 43.53359 34.94356 1.000 44.77142 64 GLY C C 1
ATOM 10067 O O . GLY F 1 64 ? -3.69525 44.49519 34.54953 1.000 50.29567 64 GLY C O 1
ATOM 10068 N N . GLN F 1 65 ? -3.86075 42.30045 35.02484 1.000 41.02378 65 GLN C N 1
ATOM 10069 C CA . GLN F 1 65 ? -2.46012 42.00122 34.75274 1.000 50.82628 65 GLN C CA 1
ATOM 10070 C C . GLN F 1 65 ? -2.29520 40.96589 33.64576 1.000 47.59405 65 GLN C C 1
ATOM 10071 O O . GLN F 1 65 ? -1.23016 40.35202 33.53135 1.000 52.09316 65 GLN C O 1
ATOM 10077 N N . GLY F 1 66 ? -3.32127 40.75733 32.82691 1.000 47.82155 66 GLY C N 1
ATOM 10078 C CA . GLY F 1 66 ? -3.24458 39.73942 31.79841 1.000 50.00558 66 GLY C CA 1
ATOM 10079 C C . GLY F 1 66 ? -3.49824 40.24738 30.39428 1.000 47.82384 66 GLY C C 1
ATOM 10080 O O . GLY F 1 66 ? -3.85230 39.47112 29.50246 1.000 47.32004 66 GLY C O 1
ATOM 10081 N N . SER F 1 67 ? -3.31353 41.54635 30.17836 1.000 46.65648 67 SER C N 1
ATOM 10082 C CA . SER F 1 67 ? -3.59172 42.13389 28.87912 1.000 54.08835 67 SER C CA 1
ATOM 10083 C C . SER F 1 67 ? -2.60359 43.25516 28.60462 1.000 56.63785 67 SER C C 1
ATOM 10084 O O . SER F 1 67 ? -1.92962 43.75513 29.50872 1.000 59.74341 67 SER C O 1
ATOM 10087 N N . LEU F 1 68 ? -2.52723 43.64009 27.33344 1.000 52.97809 68 LEU C N 1
ATOM 10088 C CA . LEU F 1 68 ? -1.76612 44.80770 26.91897 1.000 55.35439 68 LEU C CA 1
ATOM 10089 C C . LEU F 1 68 ? -2.49300 45.46012 25.75249 1.000 55.13845 68 LEU C C 1
ATOM 10090 O O . LEU F 1 68 ? -3.45702 44.91554 25.20922 1.000 55.47610 68 LEU C O 1
ATOM 10095 N N . THR F 1 69 ? -2.02546 46.64373 25.37677 1.000 57.74846 69 THR C N 1
ATOM 10096 C CA . THR F 1 69 ? -2.60480 47.39864 24.27535 1.000 49.35162 69 THR C CA 1
ATOM 10097 C C . THR F 1 69 ? -1.82335 47.09381 23.00369 1.000 56.31942 69 THR C C 1
ATOM 10098 O O . THR F 1 69 ? -0.60159 47.27721 22.96366 1.000 62.13435 69 THR C O 1
ATOM 10102 N N . ALA F 1 70 ? -2.52189 46.61639 21.97640 1.000 54.63382 70 ALA C N 1
ATOM 10103 C CA . ALA F 1 70 ? -1.88721 46.41985 20.68378 1.000 48.52491 70 ALA C CA 1
ATOM 10104 C C . ALA F 1 70 ? -1.56551 47.77023 20.05159 1.000 53.05418 70 ALA C C 1
ATOM 10105 O O . ALA F 1 70 ? -2.10570 48.81124 20.43676 1.000 54.06888 70 ALA C O 1
ATOM 10107 N N . ASP F 1 71 ? -0.66513 47.74615 19.06623 1.000 57.82046 71 ASP C N 1
ATOM 10108 C CA . ASP F 1 71 ? -0.22979 48.99080 18.44263 1.000 55.29758 71 ASP C CA 1
ATOM 10109 C C . ASP F 1 71 ? -1.37392 49.72543 17.75832 1.000 58.29412 71 ASP C C 1
ATOM 10110 O O . ASP F 1 71 ? -1.29214 50.94545 17.57999 1.000 64.95152 71 ASP C O 1
ATOM 10115 N N . ASP F 1 72 ? -2.43293 49.01583 17.36738 1.000 60.05599 72 ASP C N 1
ATOM 10116 C CA . ASP F 1 72 ? -3.58097 49.65497 16.73947 1.000 62.71707 72 ASP C CA 1
ATOM 10117 C C . ASP F 1 72 ? -4.52960 50.28772 17.74903 1.000 62.32536 72 ASP C C 1
ATOM 10118 O O . ASP F 1 72 ? -5.40404 51.06347 17.34868 1.000 68.36235 72 ASP C O 1
ATOM 10123 N N . GLY F 1 73 ? -4.37779 49.98349 19.03560 1.000 64.09965 73 GLY C N 1
ATOM 10124 C CA . GLY F 1 73 ? -5.14369 50.61311 20.09486 1.000 61.75275 73 GLY C CA 1
ATOM 10125 C C . GLY F 1 73 ? -6.01687 49.66714 20.89003 1.000 60.23798 73 GLY C C 1
ATOM 10126 O O . GLY F 1 73 ? -6.47881 50.03895 21.97877 1.000 59.45382 73 GLY C O 1
ATOM 10127 N N . ARG F 1 74 ? -6.25260 48.45433 20.39384 1.000 60.98609 74 ARG C N 1
ATOM 10128 C CA . ARG F 1 74 ? -7.15884 47.52874 21.05637 1.000 55.23106 74 ARG C CA 1
ATOM 10129 C C . ARG F 1 74 ? -6.52669 46.93612 22.31309 1.000 54.87251 74 ARG C C 1
ATOM 10130 O O . ARG F 1 74 ? -5.30358 46.88805 22.47137 1.000 54.46564 74 ARG C O 1
ATOM 10138 N N . GLN F 1 75 ? -7.39059 46.48312 23.21717 1.000 54.33542 75 GLN C N 1
ATOM 10139 C CA . GLN F 1 75 ? -6.96886 45.74799 24.40060 1.000 48.17886 75 GLN C CA 1
ATOM 10140 C C . GLN F 1 75 ? -7.03878 44.25869 24.08926 1.000 47.89597 75 GLN C C 1
ATOM 10141 O O . GLN F 1 75 ? -8.11691 43.73405 23.78872 1.000 47.63647 75 GLN C O 1
ATOM 10147 N N . VAL F 1 76 ? -5.89175 43.58591 24.14288 1.000 48.49849 76 VAL C N 1
ATOM 10148 C CA . VAL F 1 76 ? -5.79386 42.15851 23.86043 1.000 53.65640 76 VAL C CA 1
ATOM 10149 C C . VAL F 1 76 ? -5.35365 41.44601 25.13142 1.000 54.04861 76 VAL C C 1
ATOM 10150 O O . VAL F 1 76 ? -4.32416 41.79536 25.72113 1.000 50.27302 76 VAL C O 1
ATOM 10154 N N . PHE F 1 77 ? -6.13432 40.45002 25.55162 1.000 53.21751 77 PHE C N 1
ATOM 10155 C CA . PHE F 1 77 ? -5.81282 39.65457 26.73574 1.000 51.63504 77 PHE C CA 1
ATOM 10156 C C . PHE F 1 77 ? -4.80312 38.58243 26.33540 1.000 49.26354 77 PHE C C 1
ATOM 10157 O O . PHE F 1 77 ? -5.13384 37.41598 26.10737 1.000 48.12108 77 PHE C O 1
ATOM 10165 N N . VAL F 1 78 ? -3.53567 39.00042 26.25878 1.000 52.48701 78 VAL C N 1
ATOM 10166 C CA . VAL F 1 78 ? -2.47030 38.10895 25.80545 1.000 50.53773 78 VAL C CA 1
ATOM 10167 C C . VAL F 1 78 ? -2.26609 36.95329 26.77463 1.000 46.95291 78 VAL C C 1
ATOM 10168 O O . VAL F 1 78 ? -1.77905 35.88576 26.38083 1.000 47.00136 78 VAL C O 1
ATOM 10172 N N . SER F 1 79 ? -2.62800 37.14052 28.04875 1.000 46.16656 79 SER C N 1
ATOM 10173 C CA . SER F 1 79 ? -2.50354 36.06203 29.02607 1.000 43.01584 79 SER C CA 1
ATOM 10174 C C . SER F 1 79 ? -3.29081 34.83238 28.59613 1.000 42.61965 79 SER C C 1
ATOM 10175 O O . SER F 1 79 ? -2.82968 33.69769 28.77249 1.000 40.65217 79 SER C O 1
ATOM 10178 N N . ARG F 1 80 ? -4.48572 35.04074 28.03715 1.000 43.30999 80 ARG C N 1
ATOM 10179 C CA . ARG F 1 80 ? -5.28443 33.92722 27.53764 1.000 39.44560 80 ARG C CA 1
ATOM 10180 C C . ARG F 1 80 ? -4.49496 33.10220 26.52914 1.000 41.81638 80 ARG C C 1
ATOM 10181 O O . ARG F 1 80 ? -4.41705 31.87344 26.63801 1.000 39.99744 80 ARG C O 1
ATOM 10189 N N . TYR F 1 81 ? -3.88351 33.76978 25.54735 1.000 44.06866 81 TYR C N 1
ATOM 10190 C CA . TYR F 1 81 ? -3.11666 33.05831 24.52998 1.000 39.22644 81 TYR C CA 1
ATOM 10191 C C . TYR F 1 81 ? -1.87587 32.40248 25.12177 1.000 41.96562 81 TYR C C 1
ATOM 10192 O O . TYR F 1 81 ? -1.49166 31.30531 24.70059 1.000 41.11184 81 TYR C O 1
ATOM 10201 N N . ILE F 1 82 ? -1.23545 33.06029 26.09455 1.000 46.09429 82 ILE C N 1
ATOM 10202 C CA . ILE F 1 82 ? -0.01732 32.51857 26.69715 1.000 43.08055 82 ILE C CA 1
ATOM 10203 C C . ILE F 1 82 ? -0.29779 31.16984 27.34863 1.000 42.34114 82 ILE C C 1
ATOM 10204 O O . ILE F 1 82 ? 0.42067 30.18900 27.12231 1.000 42.66255 82 ILE C O 1
ATOM 10209 N N . THR F 1 83 ? -1.34503 31.10129 28.17235 1.000 38.36640 83 THR C N 1
ATOM 10210 C CA . THR F 1 83 ? -1.69036 29.85235 28.83936 1.000 38.00753 83 THR C CA 1
ATOM 10211 C C . THR F 1 83 ? -2.43892 28.88459 27.93239 1.000 36.92581 83 THR C C 1
ATOM 10212 O O . THR F 1 83 ? -2.40553 27.67508 28.18405 1.000 37.04534 83 THR C O 1
ATOM 10216 N N . TRP F 1 84 ? -3.11544 29.38391 26.89321 1.000 42.27643 84 TRP C N 1
ATOM 10217 C CA . TRP F 1 84 ? -3.68434 28.49073 25.88788 1.000 42.24492 84 TRP C CA 1
ATOM 10218 C C . TRP F 1 84 ? -2.61479 27.60466 25.26406 1.000 42.75060 84 TRP C C 1
ATOM 10219 O O . TRP F 1 84 ? -2.88556 26.44309 24.93689 1.000 43.55156 84 TRP C O 1
ATOM 10230 N N . THR F 1 85 ? -1.39732 28.13443 25.09535 1.000 41.62796 85 THR C N 1
ATOM 10231 C CA . THR F 1 85 ? -0.29698 27.36200 24.52674 1.000 40.61399 85 THR C CA 1
ATOM 10232 C C . THR F 1 85 ? 0.04582 26.13827 25.36825 1.000 40.34475 85 THR C C 1
ATOM 10233 O O . THR F 1 85 ? 0.62298 25.17965 24.84504 1.000 45.84692 85 THR C O 1
ATOM 10237 N N . PHE F 1 86 ? -0.30688 26.14018 26.65218 1.000 43.87865 86 PHE C N 1
ATOM 10238 C CA . PHE F 1 86 ? -0.01058 25.02485 27.53977 1.000 43.17178 86 PHE C CA 1
ATOM 10239 C C . PHE F 1 86 ? -1.22704 24.19007 27.91157 1.000 40.77331 86 PHE C C 1
ATOM 10240 O O . PHE F 1 86 ? -1.08192 22.98904 28.14251 1.000 43.81339 86 PHE C O 1
ATOM 10248 N N . THR F 1 87 ? -2.42149 24.78337 27.96548 1.000 37.18775 87 THR C N 1
ATOM 10249 C CA . THR F 1 87 ? -3.59967 24.01878 28.36222 1.000 44.39823 87 THR C CA 1
ATOM 10250 C C . THR F 1 87 ? -4.22744 23.26376 27.19683 1.000 43.28425 87 THR C C 1
ATOM 10251 O O . THR F 1 87 ? -4.85174 22.21869 27.41127 1.000 44.07509 87 THR C O 1
ATOM 10255 N N . THR F 1 88 ? -4.08469 23.76018 25.97233 1.000 38.41645 88 THR C N 1
ATOM 10256 C CA . THR F 1 88 ? -4.69835 23.06270 24.84835 1.000 39.01757 88 THR C CA 1
ATOM 10257 C C . THR F 1 88 ? -3.91249 21.81864 24.42471 1.000 41.46984 88 THR C C 1
ATOM 10258 O O . THR F 1 88 ? -4.53668 20.83353 24.01000 1.000 43.17666 88 THR C O 1
ATOM 10262 N N . PRO F 1 89 ? -2.57210 21.79143 24.50023 1.000 42.17630 89 PRO C N 1
ATOM 10263 C CA . PRO F 1 89 ? -1.88419 20.50726 24.27636 1.000 41.22000 89 PRO C CA 1
ATOM 10264 C C . PRO F 1 89 ? -2.20027 19.46394 25.33459 1.000 43.61915 89 PRO C C 1
ATOM 10265 O O . PRO F 1 89 ? -2.23961 18.26804 25.01737 1.000 45.32454 89 PRO C O 1
ATOM 10269 N N . LEU F 1 90 ? -2.43000 19.87954 26.58412 1.000 39.48525 90 LEU C N 1
ATOM 10270 C CA . LEU F 1 90 ? -2.76011 18.92094 27.63462 1.000 41.51317 90 LEU C CA 1
ATOM 10271 C C . LEU F 1 90 ? -4.12699 18.28907 27.40064 1.000 43.82237 90 LEU C C 1
ATOM 10272 O O . LEU F 1 90 ? -4.32761 17.10486 27.69671 1.000 41.10996 90 LEU C O 1
ATOM 10277 N N . LEU F 1 91 ? -5.08417 19.06402 26.88453 1.000 43.18028 91 LEU C N 1
ATOM 10278 C CA . LEU F 1 91 ? -6.37933 18.49389 26.52719 1.000 40.49452 91 LEU C CA 1
ATOM 10279 C C . LEU F 1 91 ? -6.22562 17.45122 25.42869 1.000 41.54515 91 LEU C C 1
ATOM 10280 O O . LEU F 1 91 ? -6.77763 16.34794 25.51865 1.000 41.27780 91 LEU C O 1
ATOM 10285 N N . LEU F 1 92 ? -5.46318 17.78491 24.38352 1.000 42.54360 92 LEU C N 1
ATOM 10286 C CA . LEU F 1 92 ? -5.25007 16.85113 23.28397 1.000 40.55127 92 LEU C CA 1
ATOM 10287 C C . LEU F 1 92 ? -4.39736 15.66548 23.71173 1.000 41.44520 92 LEU C C 1
ATOM 10288 O O . LEU F 1 92 ? -4.55553 14.56478 23.17062 1.000 40.31180 92 LEU C O 1
ATOM 10293 N N . LEU F 1 93 ? -3.48807 15.87188 24.66875 1.000 40.37896 93 LEU C N 1
ATOM 10294 C CA . LEU F 1 93 ? -2.75576 14.75334 25.25357 1.000 40.30219 93 LEU C CA 1
ATOM 10295 C C . LEU F 1 93 ? -3.71441 13.72201 25.83575 1.000 45.14436 93 LEU C C 1
ATOM 10296 O O . LEU F 1 93 ? -3.49787 12.51192 25.69591 1.000 46.70307 93 LEU C O 1
ATOM 10301 N N . GLY F 1 94 ? -4.78176 14.18517 26.49313 1.000 39.52854 94 GLY C N 1
ATOM 10302 C CA . GLY F 1 94 ? -5.79268 13.26542 26.98759 1.000 34.90502 94 GLY C CA 1
ATOM 10303 C C . GLY F 1 94 ? -6.40485 12.42114 25.88675 1.000 41.72505 94 GLY C C 1
ATOM 10304 O O . GLY F 1 94 ? -6.58262 11.21155 26.04781 1.000 43.48984 94 GLY C O 1
ATOM 10305 N N . LEU F 1 95 ? -6.73062 13.04458 24.74929 1.000 42.19943 95 LEU C N 1
ATOM 10306 C CA . LEU F 1 95 ? -7.22533 12.28019 23.60689 1.000 43.01413 95 LEU C CA 1
ATOM 10307 C C . LEU F 1 95 ? -6.17781 11.29326 23.10965 1.000 42.52078 95 LEU C C 1
ATOM 10308 O O . LEU F 1 95 ? -6.50507 10.15481 22.75312 1.000 43.63294 95 LEU C O 1
ATOM 10313 N N . ALA F 1 96 ? -4.91100 11.71332 23.07932 1.000 42.10119 96 ALA C N 1
ATOM 10314 C CA . ALA F 1 96 ? -3.85134 10.85166 22.56480 1.000 41.74215 96 ALA C CA 1
ATOM 10315 C C . ALA F 1 96 ? -3.66907 9.61738 23.43936 1.000 42.76362 96 ALA C C 1
ATOM 10316 O O . ALA F 1 96 ? -3.54316 8.49654 22.93348 1.000 45.11387 96 ALA C O 1
ATOM 10318 N N . THR F 1 97 ? -3.65410 9.80326 24.76124 1.000 42.39067 97 THR C N 1
ATOM 10319 C CA . THR F 1 97 ? -3.46053 8.66545 25.65447 1.000 51.39810 97 THR C CA 1
ATOM 10320 C C . THR F 1 97 ? -4.70162 7.78598 25.73449 1.000 49.36643 97 THR C C 1
ATOM 10321 O O . THR F 1 97 ? -4.58864 6.59270 26.03452 1.000 49.60456 97 THR C O 1
ATOM 10325 N N . THR F 1 98 ? -5.88639 8.34362 25.47388 1.000 46.98270 98 THR C N 1
ATOM 10326 C CA . THR F 1 98 ? -7.07467 7.50199 25.38301 1.000 46.48986 98 THR C CA 1
ATOM 10327 C C . THR F 1 98 ? -6.99579 6.58784 24.16822 1.000 48.56863 98 THR C C 1
ATOM 10328 O O . THR F 1 98 ? -7.44791 5.43784 24.21538 1.000 51.00602 98 THR C O 1
ATOM 10332 N N . ALA F 1 99 ? -6.41061 7.08017 23.07511 1.000 46.59485 99 ALA C N 1
ATOM 10333 C CA . ALA F 1 99 ? -6.29500 6.28700 21.85863 1.000 49.54560 99 ALA C CA 1
ATOM 10334 C C . ALA F 1 99 ? -5.11257 5.32910 21.90067 1.000 49.03294 99 ALA C C 1
ATOM 10335 O O . ALA F 1 99 ? -5.16623 4.26223 21.27988 1.000 49.78119 99 ALA C O 1
ATOM 10337 N N . LEU F 1 100 ? -4.04927 5.67966 22.62393 1.000 53.71175 100 LEU C N 1
ATOM 10338 C CA . LEU F 1 100 ? -2.81245 4.91291 22.60127 1.000 50.54843 100 LEU C CA 1
ATOM 10339 C C . LEU F 1 100 ? -2.40822 4.34265 23.95516 1.000 57.74557 100 LEU C C 1
ATOM 10340 O O . LEU F 1 100 ? -1.34291 3.72002 24.05094 1.000 58.15916 100 LEU C O 1
ATOM 10345 N N . GLY F 1 101 ? -3.21666 4.52408 24.99675 1.000 55.14785 101 GLY C N 1
ATOM 10346 C CA . GLY F 1 101 ? -2.88250 4.02532 26.31295 1.000 54.95213 101 GLY C CA 1
ATOM 10347 C C . GLY F 1 101 ? -1.85061 4.89268 27.01043 1.000 53.86835 101 GLY C C 1
ATOM 10348 O O . GLY F 1 101 ? -1.21951 5.77371 26.42560 1.000 51.79448 101 GLY C O 1
ATOM 10349 N N . SER F 1 102 ? -1.68492 4.63411 28.30512 1.000 62.12741 102 SER C N 1
ATOM 10350 C CA . SER F 1 102 ? -0.70097 5.33903 29.12131 1.000 62.32795 102 SER C CA 1
ATOM 10351 C C . SER F 1 102 ? 0.17810 4.30622 29.81182 1.000 61.26557 102 SER C C 1
ATOM 10352 O O . SER F 1 102 ? -0.34763 3.43376 30.53110 1.000 61.92234 102 SER C O 1
ATOM 10355 N N . PRO F 1 103 ? 1.50773 4.35245 29.63108 1.000 59.01524 103 PRO C N 1
ATOM 10356 C CA . PRO F 1 103 ? 2.18450 5.37199 28.82126 1.000 57.38075 103 PRO C CA 1
ATOM 10357 C C . PRO F 1 103 ? 2.06351 5.11829 27.31818 1.000 53.72629 103 PRO C C 1
ATOM 10358 O O . PRO F 1 103 ? 1.81102 3.99181 26.89540 1.000 53.75763 103 PRO C O 1
ATOM 10362 N N . ILE F 1 104 ? 2.24093 6.17456 26.52714 1.000 56.23050 104 ILE C N 1
ATOM 10363 C CA . ILE F 1 104 ? 2.14798 6.08497 25.07149 1.000 54.72831 104 ILE C CA 1
ATOM 10364 C C . ILE F 1 104 ? 3.29519 5.20923 24.57285 1.000 58.27298 104 ILE C C 1
ATOM 10365 O O . ILE F 1 104 ? 4.46711 5.57435 24.69640 1.000 52.40010 104 ILE C O 1
ATOM 10370 N N . THR F 1 105 ? 2.96041 4.05094 24.00472 1.000 60.40188 105 THR C N 1
ATOM 10371 C CA . THR F 1 105 ? 3.95254 3.07218 23.58045 1.000 65.15576 105 THR C CA 1
ATOM 10372 C C . THR F 1 105 ? 4.14974 3.01797 22.07112 1.000 63.58341 105 THR C C 1
ATOM 10373 O O . THR F 1 105 ? 5.01685 2.27170 21.60328 1.000 62.63196 105 THR C O 1
ATOM 10377 N N . ARG F 1 106 ? 3.38050 3.78238 21.29934 1.000 58.13419 106 ARG C N 1
ATOM 10378 C CA . ARG F 1 106 ? 3.53948 3.79967 19.85241 1.000 49.86627 106 ARG C CA 1
ATOM 10379 C C . ARG F 1 106 ? 2.96865 5.09986 19.30844 1.000 51.54488 106 ARG C C 1
ATOM 10380 O O . ARG F 1 106 ? 2.19056 5.78599 19.97698 1.000 46.72824 106 ARG C O 1
ATOM 10388 N N . ARG F 1 107 ? 3.37706 5.42635 18.07976 1.000 44.54574 107 ARG C N 1
ATOM 10389 C CA . ARG F 1 107 ? 2.91110 6.61943 17.36853 1.000 45.15956 107 ARG C CA 1
ATOM 10390 C C . ARG F 1 107 ? 3.16922 7.89523 18.16994 1.000 46.10861 107 ARG C C 1
ATOM 10391 O O . ARG F 1 107 ? 2.33873 8.80435 18.20510 1.000 47.93694 107 ARG C O 1
ATOM 10399 N N . LYS F 1 108 ? 4.32423 7.96568 18.82865 1.000 43.17249 108 LYS C N 1
ATOM 10400 C CA . LYS F 1 108 ? 4.69758 9.20495 19.50662 1.000 43.90296 108 LYS C CA 1
ATOM 10401 C C . LYS F 1 108 ? 4.85406 10.38460 18.55162 1.000 39.51475 108 LYS C C 1
ATOM 10402 O O . LYS F 1 108 ? 4.47832 11.50474 18.93963 1.000 37.17584 108 LYS C O 1
ATOM 10408 N N . PRO F 1 109 ? 5.39998 10.23199 17.33860 1.000 38.18781 109 PRO C N 1
ATOM 10409 C CA . PRO F 1 109 ? 5.43871 11.38168 16.41983 1.000 46.78110 109 PRO C CA 1
ATOM 10410 C C . PRO F 1 109 ? 4.07230 11.95914 16.08654 1.000 46.39448 109 PRO C C 1
ATOM 10411 O O . PRO F 1 109 ? 3.97680 13.16836 15.83971 1.000 45.40087 109 PRO C O 1
ATOM 10415 N N . VAL F 1 110 ? 3.01000 11.15016 16.07302 1.000 44.53259 110 VAL C N 1
ATOM 10416 C CA . VAL F 1 110 ? 1.69653 11.72338 15.79397 1.000 43.02059 110 VAL C CA 1
ATOM 10417 C C . VAL F 1 110 ? 1.17292 12.48400 17.00883 1.000 39.75837 110 VAL C C 1
ATOM 10418 O O . VAL F 1 110 ? 0.40735 13.44323 16.86002 1.000 42.80010 110 VAL C O 1
ATOM 10422 N N . VAL F 1 111 ? 1.57796 12.09004 18.21894 1.000 43.94520 111 VAL C N 1
ATOM 10423 C CA . VAL F 1 111 ? 1.19638 12.84792 19.40643 1.000 39.47001 111 VAL C CA 1
ATOM 10424 C C . VAL F 1 111 ? 1.96279 14.16242 19.46221 1.000 42.02835 111 VAL C C 1
ATOM 10425 O O . VAL F 1 111 ? 1.38623 15.22167 19.73773 1.000 40.77117 111 VAL C O 1
ATOM 10429 N N . ALA F 1 112 ? 3.27354 14.11598 19.20210 1.000 40.22418 112 ALA C N 1
ATOM 10430 C CA . ALA F 1 112 ? 4.06824 15.33965 19.16255 1.000 38.22494 112 ALA C CA 1
ATOM 10431 C C . ALA F 1 112 ? 3.60649 16.26126 18.04050 1.000 43.51710 112 ALA C C 1
ATOM 10432 O O . ALA F 1 112 ? 3.58726 17.48733 18.20277 1.000 41.77012 112 ALA C O 1
ATOM 10434 N N . GLY F 1 113 ? 3.23368 15.68974 16.89277 1.000 39.89784 113 GLY C N 1
ATOM 10435 C CA . GLY F 1 113 ? 2.69754 16.50400 15.81485 1.000 40.52801 113 GLY C CA 1
ATOM 10436 C C . GLY F 1 113 ? 1.35688 17.11896 16.16694 1.000 38.94124 113 GLY C C 1
ATOM 10437 O O . GLY F 1 113 ? 1.05508 18.24635 15.76528 1.000 38.69077 113 GLY C O 1
ATOM 10438 N N . LEU F 1 114 ? 0.53320 16.38600 16.91818 1.000 40.84683 114 LEU C N 1
ATOM 10439 C CA . LEU F 1 114 ? -0.71522 16.94778 17.42320 1.000 40.41319 114 LEU C CA 1
ATOM 10440 C C . LEU F 1 114 ? -0.44210 18.15226 18.31705 1.000 42.66986 114 LEU C C 1
ATOM 10441 O O . LEU F 1 114 ? -0.98788 19.24148 18.09967 1.000 40.25995 114 LEU C O 1
ATOM 10446 N N . ILE F 1 115 ? 0.40569 17.96783 19.33350 1.000 40.54706 115 ILE C N 1
ATOM 10447 C CA . ILE F 1 115 ? 0.75486 19.05956 20.23939 1.000 37.90526 115 ILE C CA 1
ATOM 10448 C C . ILE F 1 115 ? 1.39986 20.20558 19.46966 1.000 42.08705 115 ILE C C 1
ATOM 10449 O O . ILE F 1 115 ? 1.09768 21.38120 19.70931 1.000 43.42254 115 ILE C O 1
ATOM 10454 N N . GLY F 1 116 ? 2.28292 19.88189 18.52124 1.000 39.02275 116 GLY C N 1
ATOM 10455 C CA . GLY F 1 116 ? 2.95547 20.92319 17.76065 1.000 39.16624 116 GLY C CA 1
ATOM 10456 C C . GLY F 1 116 ? 2.01077 21.71433 16.87504 1.000 41.86326 116 GLY C C 1
ATOM 10457 O O . GLY F 1 116 ? 2.08947 22.94528 16.81280 1.000 42.21113 116 GLY C O 1
ATOM 10458 N N . ALA F 1 117 ? 1.10842 21.02175 16.17366 1.000 42.11053 117 ALA C N 1
ATOM 10459 C CA . ALA F 1 117 ? 0.12062 21.71659 15.35469 1.000 37.27640 117 ALA C CA 1
ATOM 10460 C C . ALA F 1 117 ? -0.80353 22.57911 16.20398 1.000 43.61560 117 ALA C C 1
ATOM 10461 O O . ALA F 1 117 ? -1.27554 23.62496 15.74298 1.000 43.19091 117 ALA C O 1
ATOM 10463 N N . ASP F 1 118 ? -1.06912 22.16306 17.44401 1.000 40.00616 118 ASP C N 1
ATOM 10464 C CA . ASP F 1 118 ? -1.92745 22.95051 18.32198 1.000 38.82925 118 ASP C CA 1
ATOM 10465 C C . ASP F 1 118 ? -1.20780 24.19245 18.83736 1.000 38.77770 118 ASP C C 1
ATOM 10466 O O . ASP F 1 118 ? -1.80087 25.27539 18.90554 1.000 37.94517 118 ASP C O 1
ATOM 10471 N N . ILE F 1 119 ? 0.06720 24.05314 19.21213 1.000 39.82470 119 ILE C N 1
ATOM 10472 C CA . ILE F 1 119 ? 0.83783 25.19756 19.69414 1.000 38.01689 119 ILE C CA 1
ATOM 10473 C C . ILE F 1 119 ? 0.97417 26.24502 18.59800 1.000 36.14472 119 ILE C C 1
ATOM 10474 O O . ILE F 1 119 ? 0.82519 27.44909 18.84246 1.000 37.62826 119 ILE C O 1
ATOM 10479 N N . ILE F 1 120 ? 1.25346 25.80285 17.37206 1.000 39.63183 120 ILE C N 1
ATOM 10480 C CA . ILE F 1 120 ? 1.32914 26.72511 16.24352 1.000 38.42371 120 ILE C CA 1
ATOM 10481 C C . ILE F 1 120 ? 0.00080 27.44822 16.05213 1.000 38.33630 120 ILE C C 1
ATOM 10482 O O . ILE F 1 120 ? -0.03213 28.64685 15.74765 1.000 38.44381 120 ILE C O 1
ATOM 10487 N N . MET F 1 121 ? -1.11299 26.74228 16.25817 1.000 38.23318 121 MET C N 1
ATOM 10488 C CA . MET F 1 121 ? -2.42691 27.35745 16.09657 1.000 36.43142 121 MET C CA 1
ATOM 10489 C C . MET F 1 121 ? -2.62885 28.51080 17.07565 1.000 39.57675 121 MET C C 1
ATOM 10490 O O . MET F 1 121 ? -3.00730 29.61868 16.67600 1.000 39.57371 121 MET C O 1
ATOM 10495 N N . ILE F 1 122 ? -2.38447 28.26880 18.36723 1.000 38.70352 122 ILE C N 1
ATOM 10496 C CA . ILE F 1 122 ? -2.58887 29.31439 19.36814 1.000 40.12590 122 ILE C CA 1
ATOM 10497 C C . ILE F 1 122 ? -1.58582 30.44545 19.17416 1.000 39.77157 122 ILE C C 1
ATOM 10498 O O . ILE F 1 122 ? -1.94020 31.62927 19.25465 1.000 39.52345 122 ILE C O 1
ATOM 10503 N N . LEU F 1 123 ? -0.32377 30.10302 18.90433 1.000 35.98717 123 LEU C N 1
ATOM 10504 C CA . LEU F 1 123 ? 0.70951 31.12492 18.77153 1.000 36.62036 123 LEU C CA 1
ATOM 10505 C C . LEU F 1 123 ? 0.44205 32.02846 17.57303 1.000 38.10366 123 LEU C C 1
ATOM 10506 O O . LEU F 1 123 ? 0.52789 33.25744 17.67765 1.000 41.96462 123 LEU C O 1
ATOM 10511 N N . THR F 1 124 ? 0.10732 31.43958 16.42248 1.000 37.80173 124 THR C N 1
ATOM 10512 C CA . THR F 1 124 ? -0.24479 32.26174 15.26887 1.000 37.64040 124 THR C CA 1
ATOM 10513 C C . THR F 1 124 ? -1.57025 32.98368 15.47960 1.000 38.56197 124 THR C C 1
ATOM 10514 O O . THR F 1 124 ? -1.77808 34.06737 14.92242 1.000 40.41042 124 THR C O 1
ATOM 10518 N N . GLY F 1 125 ? -2.47545 32.40574 16.27345 1.000 36.87688 125 GLY C N 1
ATOM 10519 C CA . GLY F 1 125 ? -3.68722 33.11927 16.63650 1.000 35.65054 125 GLY C CA 1
ATOM 10520 C C . GLY F 1 125 ? -3.41552 34.34362 17.48721 1.000 39.91218 125 GLY C C 1
ATOM 10521 O O . GLY F 1 125 ? -4.13045 35.34588 17.38691 1.000 39.82992 125 GLY C O 1
ATOM 10522 N N . LEU F 1 126 ? -2.38433 34.28307 18.33382 1.000 38.68967 126 LEU C N 1
ATOM 10523 C CA . LEU F 1 126 ? -1.98170 35.45961 19.09595 1.000 38.89996 126 LEU C CA 1
ATOM 10524 C C . LEU F 1 126 ? -1.49693 36.57104 18.17349 1.000 40.78967 126 LEU C C 1
ATOM 10525 O O . LEU F 1 126 ? -1.84234 37.74293 18.36514 1.000 44.07242 126 LEU C O 1
ATOM 10530 N N . VAL F 1 127 ? -0.69314 36.22221 17.16598 1.000 38.91844 127 VAL C N 1
ATOM 10531 C CA . VAL F 1 127 ? -0.20855 37.22440 16.22074 1.000 39.02844 127 VAL C CA 1
ATOM 10532 C C . VAL F 1 127 ? -1.37486 37.85937 15.47608 1.000 46.39829 127 VAL C C 1
ATOM 10533 O O . VAL F 1 127 ? -1.40422 39.07749 15.25943 1.000 46.97420 127 VAL C O 1
ATOM 10537 N N . ALA F 1 128 ? -2.35685 37.04692 15.07648 1.000 44.65537 128 ALA C N 1
ATOM 10538 C CA . ALA F 1 128 ? -3.54500 37.59323 14.43021 1.000 42.06513 128 ALA C CA 1
ATOM 10539 C C . ALA F 1 128 ? -4.31521 38.50522 15.37812 1.000 46.63265 128 ALA C C 1
ATOM 10540 O O . ALA F 1 128 ? -4.88671 39.51615 14.95301 1.000 46.09316 128 ALA C O 1
ATOM 10542 N N . ALA F 1 129 ? -4.33105 38.17008 16.67156 1.000 45.26325 129 ALA C N 1
ATOM 10543 C CA . ALA F 1 129 ? -5.03449 38.99881 17.64415 1.000 41.88930 129 ALA C CA 1
ATOM 10544 C C . ALA F 1 129 ? -4.31221 40.31696 17.89388 1.000 47.04575 129 ALA C C 1
ATOM 10545 O O . ALA F 1 129 ? -4.95860 41.32705 18.19451 1.000 47.87538 129 ALA C O 1
ATOM 10547 N N . LEU F 1 130 ? -2.98461 40.33085 17.77899 1.000 46.26600 130 LEU C N 1
ATOM 10548 C CA . LEU F 1 130 ? -2.20547 41.54686 17.97069 1.000 44.29146 130 LEU C CA 1
ATOM 10549 C C . LEU F 1 130 ? -1.99904 42.33527 16.68212 1.000 48.96233 130 LEU C C 1
ATOM 10550 O O . LEU F 1 130 ? -1.57265 43.49395 16.74424 1.000 46.02078 130 LEU C O 1
ATOM 10555 N N . SER F 1 131 ? -2.29153 41.74445 15.52570 1.000 46.30016 131 SER C N 1
ATOM 10556 C CA . SER F 1 131 ? -2.20525 42.46525 14.26826 1.000 43.03396 131 SER C CA 1
ATOM 10557 C C . SER F 1 131 ? -3.30571 43.52427 14.19583 1.000 42.01983 131 SER C C 1
ATOM 10558 O O . SER F 1 131 ? -4.33424 43.40648 14.86518 1.000 45.04288 131 SER C O 1
ATOM 10561 N N . PRO F 1 132 ? -3.11292 44.57094 13.39070 1.000 44.83856 132 PRO C N 1
ATOM 10562 C CA . PRO F 1 132 ? -4.07926 45.67735 13.38229 1.000 47.73415 132 PRO C CA 1
ATOM 10563 C C . PRO F 1 132 ? -5.43785 45.25770 12.84036 1.000 53.29304 132 PRO C C 1
ATOM 10564 O O . PRO F 1 132 ? -5.56129 44.31411 12.05531 1.000 51.85234 132 PRO C O 1
ATOM 10568 N N . SER F 1 133 ? -6.46639 45.98490 13.27114 1.000 55.74508 133 SER C N 1
ATOM 10569 C CA . SER F 1 133 ? -7.80566 45.77880 12.73962 1.000 52.32187 133 SER C CA 1
ATOM 10570 C C . SER F 1 133 ? -7.88856 46.28324 11.30513 1.0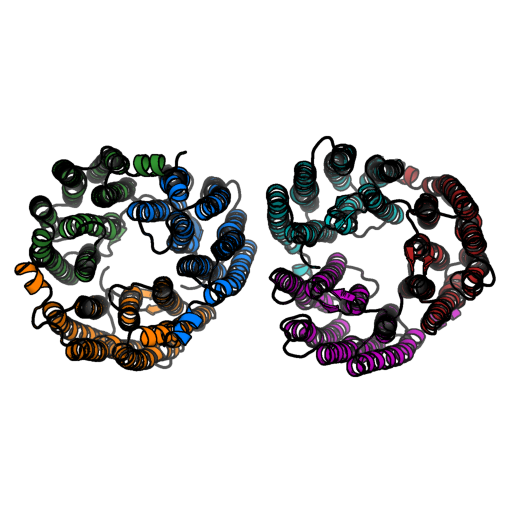00 55.21638 133 SER C C 1
ATOM 10571 O O . SER F 1 133 ? -7.35653 47.34457 10.96981 1.000 51.26650 133 SER C O 1
ATOM 10574 N N . GLY F 1 134 ? -8.56365 45.51469 10.45477 1.000 53.72545 134 GLY C N 1
ATOM 10575 C CA . GLY F 1 134 ? -8.67573 45.88605 9.06071 1.000 52.00233 134 GLY C CA 1
ATOM 10576 C C . GLY F 1 134 ? -7.40856 45.73600 8.25318 1.000 57.16571 134 GLY C C 1
ATOM 10577 O O . GLY F 1 134 ? -7.34519 46.24043 7.12808 1.000 58.98647 134 GLY C O 1
ATOM 10578 N N . SER F 1 135 ? -6.39621 45.06633 8.79101 1.000 56.45938 135 SER C N 1
ATOM 10579 C CA . SER F 1 135 ? -5.16240 44.79010 8.07364 1.000 49.76179 135 SER C CA 1
ATOM 10580 C C . SER F 1 135 ? -5.22393 43.41119 7.42273 1.000 53.56070 135 SER C C 1
ATOM 10581 O O . SER F 1 135 ? -6.09969 42.59245 7.71178 1.000 55.12641 135 SER C O 1
ATOM 10584 N N . HIS F 1 136 ? -4.27375 43.16425 6.52162 1.000 51.51319 136 HIS C N 1
ATOM 10585 C CA . HIS F 1 136 ? -4.14042 41.85351 5.90109 1.000 44.30921 136 HIS C CA 1
ATOM 10586 C C . HIS F 1 136 ? -3.30187 40.90681 6.73562 1.000 46.78358 136 HIS C C 1
ATOM 10587 O O . HIS F 1 136 ? -3.51390 39.68975 6.67821 1.000 52.12415 136 HIS C O 1
ATOM 10594 N N . GLU F 1 137 ? -2.35185 41.44048 7.50698 1.000 47.68892 137 GLU C N 1
ATOM 10595 C CA . GLU F 1 137 ? -1.53752 40.58910 8.36508 1.000 40.92766 137 GLU C CA 1
ATOM 10596 C C . GLU F 1 137 ? -2.40742 39.81021 9.34294 1.000 43.83946 137 GLU C C 1
ATOM 10597 O O . GLU F 1 137 ? -2.13097 38.64130 9.63728 1.000 42.62021 137 GLU C O 1
ATOM 10603 N N . LYS F 1 138 ? -3.48678 40.43220 9.82575 1.000 47.19257 138 LYS C N 1
ATOM 10604 C CA . LYS F 1 138 ? -4.36647 39.76840 10.78239 1.000 43.31411 138 LYS C CA 1
ATOM 10605 C C . LYS F 1 138 ? -5.00276 38.52064 10.18527 1.000 41.81801 138 LYS C C 1
ATOM 10606 O O . LYS F 1 138 ? -5.06921 37.47421 10.84197 1.000 41.57934 138 LYS C O 1
ATOM 10612 N N . TRP F 1 139 ? -5.47034 38.60697 8.94064 1.000 40.80335 139 TRP C N 1
ATOM 10613 C CA . TRP F 1 139 ? -6.19843 37.50334 8.33128 1.000 38.54487 139 TRP C CA 1
ATOM 10614 C C . TRP F 1 139 ? -5.29227 36.49171 7.64979 1.000 38.52484 139 TRP C C 1
ATOM 10615 O O . TRP F 1 139 ? -5.71247 35.34783 7.44634 1.000 42.06889 139 TRP C O 1
ATOM 10626 N N . ILE F 1 140 ? -4.06211 36.87414 7.30516 1.000 40.35948 140 ILE C N 1
ATOM 10627 C CA . ILE F 1 140 ? -3.06749 35.87821 6.91871 1.000 38.39409 140 ILE C CA 1
ATOM 10628 C C . ILE F 1 140 ? -2.79606 34.93799 8.08600 1.000 39.98382 140 ILE C C 1
ATOM 10629 O O . ILE F 1 140 ? -2.86778 33.71066 7.95031 1.000 40.54067 140 ILE C O 1
ATOM 10634 N N . TRP F 1 141 ? -2.49702 35.50519 9.25920 1.000 38.31383 141 TRP C N 1
ATOM 10635 C CA . TRP F 1 141 ? -2.23280 34.68136 10.43550 1.000 42.15655 141 TRP C CA 1
ATOM 10636 C C . TRP F 1 141 ? -3.49060 33.98066 10.93040 1.000 40.11047 141 TRP C C 1
ATOM 10637 O O . TRP F 1 141 ? -3.40700 32.86469 11.45503 1.000 40.90181 141 TRP C O 1
ATOM 10648 N N . TYR F 1 142 ? -4.65749 34.61132 10.78014 1.000 39.46159 142 TYR C N 1
ATOM 10649 C CA . TYR F 1 142 ? -5.90586 33.89444 11.01643 1.000 42.98690 142 TYR C CA 1
ATOM 10650 C C . TYR F 1 142 ? -6.04061 32.71166 10.06506 1.000 42.47956 142 TYR C C 1
ATOM 10651 O O . TYR F 1 142 ? -6.52465 31.64203 10.45431 1.000 42.09900 142 TYR C O 1
ATOM 10660 N N . GLY F 1 143 ? -5.61985 32.88739 8.81036 1.000 40.87695 143 GLY C N 1
ATOM 10661 C CA .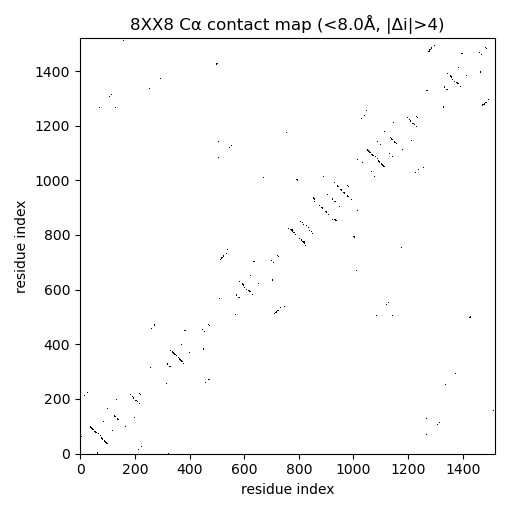 GLY F 1 143 ? -5.62649 31.77340 7.87693 1.000 37.62282 143 GLY C CA 1
ATOM 10662 C C . GLY F 1 143 ? -4.61450 30.70346 8.24204 1.000 45.84573 143 GLY C C 1
ATOM 10663 O O . GLY F 1 143 ? -4.90646 29.50663 8.15765 1.000 43.67654 143 GLY C O 1
ATOM 10664 N N . VAL F 1 144 ? -3.41188 31.11743 8.65218 1.000 37.83096 144 VAL C N 1
ATOM 10665 C CA . VAL F 1 144 ? -2.39789 30.15792 9.08336 1.000 38.05474 144 VAL C CA 1
ATOM 10666 C C . VAL F 1 144 ? -2.88700 29.38325 10.30078 1.000 40.60613 144 VAL C C 1
ATOM 10667 O O . VAL F 1 144 ? -2.75653 28.15541 10.37266 1.000 42.89908 144 VAL C O 1
ATOM 10671 N N . SER F 1 145 ? -3.46698 30.09118 11.27303 1.000 39.33467 145 SER C N 1
ATOM 10672 C CA . SER F 1 145 ? -3.96096 29.43059 12.47628 1.000 36.02152 145 SER C CA 1
ATOM 10673 C C . SER F 1 145 ? -5.09395 28.46342 12.15391 1.000 42.23782 145 SER C C 1
ATOM 10674 O O . SER F 1 145 ? -5.18067 27.38049 12.74587 1.000 42.66795 145 SER C O 1
ATOM 10677 N N . SER F 1 146 ? -5.97666 28.83692 11.22072 1.000 41.63200 146 SER C N 1
ATOM 10678 C CA . SER F 1 146 ? -7.02487 27.91657 10.78873 1.000 39.00166 146 SER C CA 1
ATOM 10679 C C . SER F 1 146 ? -6.44329 26.69750 10.08590 1.000 44.26256 146 SER C C 1
ATOM 10680 O O . SER F 1 146 ? -7.01206 25.60346 10.17386 1.000 44.74515 146 SER C O 1
ATOM 10683 N N . GLY F 1 147 ? -5.32181 26.86524 9.38169 1.000 44.63530 147 GLY C N 1
ATOM 10684 C CA . GLY F 1 147 ? -4.66195 25.71803 8.78048 1.000 46.28256 147 GLY C CA 1
ATOM 10685 C C . GLY F 1 147 ? -4.17061 24.72258 9.81448 1.000 47.33422 147 GLY C C 1
ATOM 10686 O O . GLY F 1 147 ? -4.35662 23.51194 9.66311 1.000 45.14882 147 GLY C O 1
ATOM 10687 N N . ALA F 1 148 ? -3.53837 25.21852 10.88241 1.000 43.96016 148 ALA C N 1
ATOM 10688 C CA . ALA F 1 148 ? -3.12181 24.33745 11.96769 1.000 39.69456 148 ALA C CA 1
ATOM 10689 C C . ALA F 1 148 ? -4.32073 23.73422 12.68821 1.000 41.01632 148 ALA C C 1
ATOM 10690 O O . ALA F 1 148 ? -4.23786 22.60667 13.18856 1.000 38.91162 148 ALA C O 1
ATOM 10692 N N . PHE F 1 149 ? -5.43686 24.46614 12.75360 1.000 38.55878 149 PHE C N 1
ATOM 10693 C CA . PHE F 1 149 ? -6.65827 23.90623 13.32333 1.000 39.68935 149 PHE C CA 1
ATOM 10694 C C . PHE F 1 149 ? -7.13329 22.70304 12.51769 1.000 46.48319 149 PHE C C 1
ATOM 10695 O O . PHE F 1 149 ? -7.52357 21.67733 13.08932 1.000 43.54009 149 PHE C O 1
ATOM 10703 N N . LEU F 1 150 ? -7.10800 22.81363 11.18441 1.000 45.19618 150 LEU C N 1
ATOM 10704 C CA . LEU F 1 150 ? -7.48154 21.68788 10.33360 1.000 40.87208 150 LEU C CA 1
ATOM 10705 C C . LEU F 1 150 ? -6.52575 20.51753 10.51842 1.000 45.20749 150 LEU C C 1
ATOM 10706 O O . LEU F 1 150 ? -6.93923 19.35315 10.45998 1.000 43.96359 150 LEU C O 1
ATOM 10711 N N . ALA F 1 151 ? -5.23955 20.80719 10.73247 1.000 41.85783 151 ALA C N 1
ATOM 10712 C CA . ALA F 1 151 ? -4.28126 19.74412 11.01330 1.000 39.49759 151 ALA C CA 1
ATOM 10713 C C . ALA F 1 151 ? -4.63747 19.01537 12.30083 1.000 41.47277 151 ALA C C 1
ATOM 10714 O O . ALA F 1 151 ? -4.54846 17.78430 12.37118 1.000 44.30194 151 ALA C O 1
ATOM 10716 N N . VAL F 1 152 ? -5.04314 19.76033 13.33154 1.000 41.41327 152 VAL C N 1
ATOM 10717 C CA . VAL F 1 152 ? -5.50726 19.13304 14.56583 1.000 41.27818 152 VAL C CA 1
ATOM 10718 C C . VAL F 1 152 ? -6.71338 18.24896 14.28218 1.000 39.61143 152 VAL C C 1
ATOM 10719 O O . VAL F 1 152 ? -6.76167 17.08238 14.69029 1.000 40.24270 152 VAL C O 1
ATOM 10723 N N . TYR F 1 153 ? -7.69892 18.79245 13.56215 1.000 41.70000 153 TYR C N 1
ATOM 10724 C CA . TYR F 1 153 ? -8.89206 18.02501 13.21659 1.000 43.41185 153 TYR C CA 1
ATOM 10725 C C . TYR F 1 153 ? -8.54240 16.76298 12.43650 1.000 47.98357 153 TYR C C 1
ATOM 10726 O O . TYR F 1 153 ? -9.10895 15.69381 12.69151 1.000 55.49049 153 TYR C O 1
ATOM 10735 N N . TYR F 1 154 ? -7.61368 16.86459 11.47988 1.000 41.95398 154 TYR C N 1
ATOM 10736 C CA . TYR F 1 154 ? -7.23677 15.69080 10.69796 1.000 41.40505 154 TYR C CA 1
ATOM 10737 C C . TYR F 1 154 ? -6.58942 14.62248 11.57043 1.000 43.88330 154 TYR C C 1
ATOM 10738 O O . TYR F 1 154 ? -6.90381 13.43369 11.44269 1.000 47.64737 154 TYR C O 1
ATOM 10747 N N . LEU F 1 155 ? -5.66531 15.02142 12.44698 1.000 40.36751 155 LEU C N 1
ATOM 10748 C CA . LEU F 1 155 ? -4.98915 14.04647 13.29504 1.000 42.35341 155 LEU C CA 1
ATOM 10749 C C . LEU F 1 155 ? -5.95561 13.37843 14.26469 1.000 46.87895 155 LEU C C 1
ATOM 10750 O O . LEU F 1 155 ? -5.80221 12.19025 14.56780 1.000 45.29105 155 LEU C O 1
ATOM 10755 N N . ILE F 1 156 ? -6.95993 14.11444 14.74591 1.000 46.00698 156 ILE C N 1
ATOM 10756 C CA . ILE F 1 156 ? -7.92417 13.54187 15.68135 1.000 48.60902 156 ILE C CA 1
ATOM 10757 C C . ILE F 1 156 ? -8.83708 12.54581 14.97513 1.000 45.27768 156 ILE C C 1
ATOM 10758 O O . ILE F 1 156 ? -9.10411 11.45317 15.49064 1.000 42.34339 156 ILE C O 1
ATOM 10763 N N . CYS F 1 157 ? -9.32764 12.90022 13.79049 1.000 44.85387 157 CYS C N 1
ATOM 10764 C CA . CYS F 1 157 ? -10.25367 12.05549 13.04918 1.000 45.94133 157 CYS C CA 1
ATOM 10765 C C . CYS F 1 157 ? -9.55599 11.05365 12.13775 1.000 46.87708 157 CYS C C 1
ATOM 10766 O O . CYS F 1 157 ? -10.23332 10.22000 11.52841 1.000 51.41768 157 CYS C O 1
ATOM 10769 N N . GLY F 1 158 ? -8.23103 11.10547 12.03174 1.000 49.96839 158 GLY C N 1
ATOM 10770 C CA . GLY F 1 158 ? -7.51101 10.23818 11.13119 1.000 42.99857 158 GLY C CA 1
ATOM 10771 C C . GLY F 1 158 ? -6.66283 9.20602 11.84520 1.000 51.79351 158 GLY C C 1
ATOM 10772 O O . GLY F 1 158 ? -7.15672 8.16934 12.30104 1.000 52.05671 158 GLY C O 1
ATOM 10773 N N . PRO F 1 159 ? -5.35732 9.47696 11.95520 1.000 49.55785 159 PRO C N 1
ATOM 10774 C CA . PRO F 1 159 ? -4.44849 8.47393 12.53975 1.000 50.56779 159 PRO C CA 1
ATOM 10775 C C . PRO F 1 159 ? -4.75478 8.13755 13.98906 1.000 48.12302 159 PRO C C 1
ATOM 10776 O O . PRO F 1 159 ? -4.68678 6.96340 14.37441 1.000 52.27498 159 PRO C O 1
ATOM 10780 N N . LEU F 1 160 ? -5.08576 9.13640 14.80912 1.000 48.72177 160 LEU C N 1
ATOM 10781 C CA . LEU F 1 160 ? -5.37915 8.86843 16.21329 1.000 46.20835 160 LEU C CA 1
ATOM 10782 C C . LEU F 1 160 ? -6.64807 8.03785 16.36094 1.000 53.39213 160 LEU C C 1
ATOM 10783 O O . LEU F 1 160 ? -6.71097 7.13414 17.20302 1.000 54.43508 160 LEU C O 1
ATOM 10788 N N . LEU F 1 161 ? -7.66949 8.32989 15.55015 1.000 55.15650 161 LEU C N 1
ATOM 10789 C CA . LEU F 1 161 ? -8.88332 7.51978 15.56421 1.000 50.21269 161 LEU C CA 1
ATOM 10790 C C . LEU F 1 161 ? -8.60667 6.10786 15.06399 1.000 52.32983 161 LEU C C 1
ATOM 10791 O O . LEU F 1 161 ? -9.14274 5.13414 15.60626 1.000 56.11629 161 LEU C O 1
ATOM 10796 N N . LEU F 1 162 ? -7.77583 5.97764 14.02686 1.000 51.38630 162 LEU C N 1
ATOM 10797 C CA . LEU F 1 162 ? -7.37399 4.65404 13.56465 1.000 53.58338 162 LEU C CA 1
ATOM 10798 C C . LEU F 1 162 ? -6.59402 3.90376 14.63500 1.000 57.96684 162 LEU C C 1
ATOM 10799 O O . LEU F 1 162 ? -6.67076 2.67231 14.71041 1.000 61.43092 162 LEU C O 1
ATOM 10804 N N . GLU F 1 163 ? -5.84081 4.62438 15.46949 1.000 56.56120 163 GLU C N 1
ATOM 10805 C CA . GLU F 1 163 ? -5.08275 3.98217 16.53639 1.000 56.32641 163 GLU C CA 1
ATOM 10806 C C . GLU F 1 163 ? -5.95249 3.65090 17.74212 1.000 57.28699 163 GLU C C 1
ATOM 10807 O O . GLU F 1 163 ? -5.62917 2.72654 18.49606 1.000 58.28147 163 GLU C O 1
ATOM 10813 N N . ALA F 1 164 ? -7.04830 4.38722 17.94128 1.000 54.83742 164 ALA C N 1
ATOM 10814 C CA . ALA F 1 164 ? -7.91975 4.12480 19.08146 1.000 50.89889 164 ALA C CA 1
ATOM 10815 C C . ALA F 1 164 ? -8.56435 2.74623 18.98541 1.000 53.70309 164 ALA C C 1
ATOM 10816 O O . ALA F 1 164 ? -8.63797 2.01801 19.98198 1.000 60.42603 164 ALA C O 1
ATOM 10818 N N . ARG F 1 165 ? -9.03728 2.36764 17.79503 1.000 56.18957 165 ARG C N 1
ATOM 10819 C CA . ARG F 1 165 ? -9.64445 1.05170 17.62591 1.000 65.80901 165 ARG C CA 1
ATOM 10820 C C . ARG F 1 165 ? -8.63380 -0.07947 17.76965 1.000 67.84739 165 ARG C C 1
ATOM 10821 O O . ARG F 1 165 ? -9.02701 -1.20730 18.08651 1.000 70.20770 165 ARG C O 1
ATOM 10829 N N . VAL F 1 166 ? -7.34698 0.19193 17.54419 1.000 69.33211 166 VAL C N 1
ATOM 10830 C CA . VAL F 1 166 ? -6.32939 -0.83653 17.73715 1.000 66.57503 166 VAL C CA 1
ATOM 10831 C C . VAL F 1 166 ? -6.11982 -1.10677 19.22254 1.000 68.66871 166 VAL C C 1
ATOM 10832 O O . VAL F 1 166 ? -5.88922 -2.25055 19.63348 1.000 78.76026 166 VAL C O 1
ATOM 10836 N N . THR F 1 167 ? -6.20473 -0.06246 20.05140 1.000 67.98886 167 THR C N 1
ATOM 10837 C CA . THR F 1 167 ? -6.00625 -0.23220 21.48786 1.000 63.77958 167 THR C CA 1
ATOM 10838 C C . THR F 1 167 ? -7.08547 -1.11890 22.09712 1.000 66.50589 167 THR C C 1
ATOM 10839 O O . THR F 1 167 ? -6.79425 -1.97016 22.94585 1.000 70.43791 167 THR C O 1
ATOM 10843 N N . GLY F 1 168 ? -8.32841 -0.93884 21.67839 1.000 62.67944 168 GLY C N 1
ATOM 10844 C CA . GLY F 1 168 ? -9.41730 -1.74374 22.19300 1.000 61.89861 168 GLY C CA 1
ATOM 10845 C C . GLY F 1 168 ? -10.74827 -1.07539 21.95044 1.000 66.05825 168 GLY C C 1
ATOM 10846 O O . GLY F 1 168 ? -10.83250 0.10645 21.61730 1.000 66.04586 168 GLY C O 1
ATOM 10847 N N . ALA F 1 169 ? -11.80762 -1.86785 22.12850 1.000 69.08536 169 ALA C N 1
ATOM 10848 C CA . ALA F 1 169 ? -13.15598 -1.35224 21.91898 1.000 59.68051 169 ALA C CA 1
ATOM 10849 C C . ALA F 1 169 ? -13.52062 -0.31001 22.96919 1.000 57.23768 169 ALA C C 1
ATOM 10850 O O . ALA F 1 169 ? -14.18980 0.68188 22.65858 1.000 59.87119 169 ALA C O 1
ATOM 10852 N N . ASP F 1 170 ? -13.08886 -0.51386 24.21688 1.000 58.74260 170 ASP C N 1
ATOM 10853 C CA . ASP F 1 170 ? -13.38327 0.45811 25.26631 1.000 62.68587 170 ASP C CA 1
ATOM 10854 C C . ASP F 1 170 ? -12.63613 1.76547 25.03377 1.000 55.46387 170 ASP C C 1
ATOM 10855 O O . ASP F 1 170 ? -13.20873 2.85032 25.18902 1.000 53.98687 170 ASP C O 1
ATOM 10860 N N . HIS F 1 171 ? -11.35683 1.68475 24.66066 1.000 57.46578 171 HIS C N 1
ATOM 10861 C CA . HIS F 1 171 ? -10.60177 2.89750 24.36660 1.000 54.93675 171 HIS C CA 1
ATOM 10862 C C . HIS F 1 171 ? -11.10348 3.58092 23.10081 1.000 53.26509 171 HIS C C 1
ATOM 10863 O O . HIS F 1 171 ? -10.94672 4.79804 22.95427 1.000 51.31794 171 HIS C O 1
ATOM 10870 N N . ARG F 1 172 ? -11.70420 2.82354 22.17994 1.000 55.19292 172 ARG C N 1
ATOM 10871 C CA . ARG F 1 172 ? -12.26160 3.42752 20.97381 1.000 51.43896 172 ARG C CA 1
ATOM 10872 C C . ARG F 1 172 ? -13.51108 4.23943 21.29409 1.000 51.44544 172 ARG C C 1
ATOM 10873 O O . ARG F 1 172 ? -13.65832 5.37773 20.83430 1.000 49.47536 172 ARG C O 1
ATOM 10881 N N . ARG F 1 173 ? -14.42687 3.66544 22.07870 1.000 50.16311 173 ARG C N 1
ATOM 10882 C CA . ARG F 1 173 ? -15.65788 4.36985 22.42454 1.000 50.10723 173 ARG C CA 1
ATOM 10883 C C . ARG F 1 173 ? -15.35912 5.63207 23.22243 1.000 48.43452 173 ARG C C 1
ATOM 10884 O O . ARG F 1 173 ? -15.90462 6.70400 22.93725 1.000 46.00537 173 ARG C O 1
ATOM 10892 N N . LEU F 1 174 ? -14.48818 5.52085 24.22836 1.000 48.20222 174 LEU C N 1
ATOM 10893 C CA . LEU F 1 174 ? -14.11116 6.68305 25.02717 1.000 45.47689 174 LEU C CA 1
ATOM 10894 C C . LEU F 1 174 ? -13.50534 7.77292 24.15076 1.000 46.07403 174 LEU C C 1
ATOM 10895 O O . LEU F 1 174 ? -13.87079 8.94972 24.25846 1.000 42.21512 174 LEU C O 1
ATOM 10900 N N . TYR F 1 175 ? -12.57533 7.39368 23.27143 1.000 45.92698 175 TYR C N 1
ATOM 10901 C CA . TYR F 1 175 ? -11.92189 8.37117 22.40776 1.000 47.23195 175 TYR C CA 1
ATOM 10902 C C . TYR F 1 175 ? -12.92931 9.06439 21.50036 1.000 47.86638 175 TYR C C 1
ATOM 10903 O O . TYR F 1 175 ? -12.93027 10.29446 21.38021 1.000 48.77126 175 TYR C O 1
ATOM 10912 N N . LEU F 1 176 ? -13.79669 8.28621 20.84941 1.000 48.52137 176 LEU C N 1
ATOM 10913 C CA . LEU F 1 176 ? -14.76288 8.86737 19.92355 1.000 48.32224 176 LEU C CA 1
ATOM 10914 C C . LEU F 1 176 ? -15.80322 9.70681 20.65280 1.000 47.82002 176 LEU C C 1
ATOM 10915 O O . LEU F 1 176 ? -16.28873 10.70464 20.10738 1.000 47.04131 176 LEU C O 1
ATOM 10920 N N . ARG F 1 177 ? -16.14837 9.32245 21.88259 1.000 44.45505 177 ARG C N 1
ATOM 10921 C CA . ARG F 1 177 ? -17.10827 10.08760 22.67076 1.000 45.78946 177 ARG C CA 1
ATOM 10922 C C . ARG F 1 177 ? -16.52777 11.42876 23.10771 1.000 46.47497 177 ARG C C 1
ATOM 10923 O O . ARG F 1 177 ? -17.22331 12.45115 23.07780 1.000 48.69715 177 ARG C O 1
ATOM 10931 N N . ASN F 1 178 ? -15.25274 11.44888 23.50511 1.000 41.40488 178 ASN C N 1
ATOM 10932 C CA . ASN F 1 178 ? -14.63773 12.68555 23.97510 1.000 45.24226 178 ASN C CA 1
ATOM 10933 C C . ASN F 1 178 ? -14.15433 13.56803 22.83055 1.000 43.42299 178 ASN C C 1
ATOM 10934 O O . ASN F 1 178 ? -14.20112 14.79805 22.94256 1.000 44.63034 178 ASN C O 1
ATOM 10939 N N . ALA F 1 179 ? -13.67972 12.96984 21.73574 1.000 42.35654 179 ALA C N 1
ATOM 10940 C CA . ALA F 1 179 ? -13.18412 13.76524 20.61678 1.000 42.26517 179 ALA C CA 1
ATOM 10941 C C . ALA F 1 179 ? -14.30822 14.51534 19.91371 1.000 44.62707 179 ALA C C 1
ATOM 10942 O O . ALA F 1 179 ? -14.09472 15.62889 19.42088 1.000 44.12423 179 ALA C O 1
ATOM 10944 N N . VAL F 1 180 ? -15.50373 13.92801 19.85440 1.000 46.71371 180 VAL C N 1
ATOM 10945 C CA . VAL F 1 180 ? -16.63508 14.60774 19.23161 1.000 46.25701 180 VAL C CA 1
ATOM 10946 C C . VAL F 1 180 ? -17.01936 15.84579 20.03261 1.000 49.73332 180 VAL C C 1
ATOM 10947 O O . VAL F 1 180 ? -17.20324 16.93376 19.47398 1.000 51.26113 180 VAL C O 1
ATOM 10951 N N . VAL F 1 181 ? -17.14014 15.69917 21.35431 1.000 47.98079 181 VAL C N 1
ATOM 10952 C CA . VAL F 1 181 ? -17.50600 16.83084 22.20336 1.000 45.03487 181 VAL C CA 1
ATOM 10953 C C . VAL F 1 181 ? -16.42589 17.90532 22.15301 1.000 46.93636 181 VAL C C 1
ATOM 10954 O O . VAL F 1 181 ? -16.71831 19.10001 22.01886 1.000 47.43772 181 VAL C O 1
ATOM 10958 N N . LEU F 1 182 ? -15.15969 17.49443 22.25827 1.000 42.22829 182 LEU C N 1
ATOM 10959 C CA . LEU F 1 182 ? -14.06178 18.45347 22.19737 1.000 41.63104 182 LEU C CA 1
ATOM 10960 C C . LEU F 1 182 ? -14.05022 19.19763 20.86679 1.000 46.57657 182 LEU C C 1
ATOM 10961 O O . LEU F 1 182 ? -13.87199 20.42119 20.83295 1.000 42.94953 182 LEU C O 1
ATOM 10966 N N . SER F 1 183 ? -14.24650 18.47764 19.75900 1.000 44.87970 183 SER C N 1
ATOM 10967 C CA . SER F 1 183 ? -14.15354 19.10882 18.44667 1.000 48.49906 183 SER C CA 1
ATOM 10968 C C . SER F 1 183 ? -15.31298 20.06429 18.19062 1.000 46.95246 183 SER C C 1
ATOM 10969 O O . SER F 1 183 ? -15.13937 21.06787 17.48974 1.000 42.78944 183 SER C O 1
ATOM 10972 N N . VAL F 1 184 ? -16.49485 19.77525 18.74101 1.000 40.64458 184 VAL C N 1
ATOM 10973 C CA . VAL F 1 184 ? -17.62468 20.68698 18.58386 1.000 40.70937 184 VAL C CA 1
ATOM 10974 C C . VAL F 1 184 ? -17.39727 21.96389 19.38452 1.000 44.54419 184 VAL C C 1
ATOM 10975 O O . VAL F 1 184 ? -17.69729 23.06926 18.91647 1.000 46.23382 184 VAL C O 1
ATOM 10979 N N . ILE F 1 185 ? -16.85381 21.83728 20.59650 1.000 46.05421 185 ILE C N 1
ATOM 10980 C CA . ILE F 1 185 ? -16.62771 23.01344 21.42920 1.000 49.37679 185 ILE C CA 1
ATOM 10981 C C . ILE F 1 185 ? -15.50446 23.86977 20.85691 1.000 43.02134 185 ILE C C 1
ATOM 10982 O O . ILE F 1 185 ? -15.61154 25.10073 20.80568 1.000 45.13891 185 ILE C O 1
ATOM 10987 N N . TRP F 1 186 ? -14.41557 23.23771 20.40852 1.000 44.58845 186 TRP C N 1
ATOM 10988 C CA . TRP F 1 186 ? -13.27158 23.98936 19.89921 1.000 50.10409 186 TRP C CA 1
ATOM 10989 C C . TRP F 1 186 ? -13.59007 24.75874 18.62484 1.000 46.83865 186 TRP C C 1
ATOM 10990 O O . TRP F 1 186 ? -12.91068 25.74799 18.33051 1.000 46.80772 186 TRP C O 1
ATOM 11001 N N . PHE F 1 187 ? -14.59745 24.32979 17.86171 1.000 49.44265 187 PHE C N 1
ATOM 11002 C CA . PHE F 1 187 ? -14.91049 25.01683 16.61440 1.000 46.97266 187 PHE C CA 1
ATOM 11003 C C . PHE F 1 187 ? -15.41749 26.43098 16.85917 1.000 43.85414 187 PHE C C 1
ATOM 11004 O O . PHE F 1 187 ? -15.22732 27.30984 16.01129 1.000 48.66866 187 PHE C O 1
ATOM 11012 N N . LEU F 1 188 ? -16.06097 26.67254 18.00207 1.000 45.94449 188 LEU C N 1
ATOM 11013 C CA . LEU F 1 188 ? -16.62346 27.99068 18.26714 1.000 45.05753 188 LEU C CA 1
ATOM 11014 C C . LEU F 1 188 ? -15.55638 29.03213 18.58038 1.000 47.86455 188 LEU C C 1
ATOM 11015 O O . LEU F 1 188 ? -15.84539 30.23127 18.50582 1.000 48.08234 188 LEU C O 1
ATOM 11020 N N . TYR F 1 189 ? -14.33796 28.60353 18.92480 1.000 47.61652 189 TYR C N 1
ATOM 11021 C CA . TYR F 1 189 ? -13.27052 29.56697 19.22434 1.000 43.48150 189 TYR C CA 1
ATOM 11022 C C . TYR F 1 189 ? -12.92688 30.43702 18.02719 1.000 44.82243 189 TYR C C 1
ATOM 11023 O O . TYR F 1 189 ? -12.97992 31.67923 18.15420 1.000 46.07645 189 TYR C O 1
ATOM 11032 N N . PRO F 1 190 ? -12.57161 29.90213 16.84985 1.000 45.63297 190 PRO C N 1
ATOM 11033 C CA . PRO F 1 190 ? -12.30606 30.79317 15.70847 1.000 47.49388 190 PRO C CA 1
ATOM 11034 C C . PRO F 1 190 ? -13.52254 31.59061 15.26995 1.000 42.55592 190 PRO C C 1
ATOM 11035 O O . PRO F 1 190 ? -13.36479 32.67599 14.69705 1.000 43.27279 190 PRO C O 1
ATOM 11039 N N . VAL F 1 191 ? -14.73348 31.08779 15.52127 1.000 40.93297 191 VAL C N 1
ATOM 11040 C CA . VAL F 1 191 ? -15.93213 31.86146 15.20980 1.000 40.89106 191 VAL C CA 1
ATOM 11041 C C . VAL F 1 191 ? -15.99157 33.11488 16.07320 1.000 42.47290 191 VAL C C 1
ATOM 11042 O O . VAL F 1 191 ? -16.32498 34.20434 15.59146 1.000 44.75526 191 VAL C O 1
ATOM 11046 N N . ASN F 1 192 ? -15.65946 32.98578 17.35939 1.000 46.28811 192 ASN C N 1
ATOM 11047 C CA . ASN F 1 192 ? -15.65256 34.15145 18.23721 1.000 46.32075 192 ASN C CA 1
ATOM 11048 C C . ASN F 1 192 ? -14.56596 35.13984 17.82923 1.000 47.59798 192 ASN C C 1
ATOM 11049 O O . ASN F 1 192 ? -14.80662 36.35123 17.77588 1.000 50.63042 192 ASN C O 1
ATOM 11054 N N . PHE F 1 193 ? -13.35774 34.64241 17.54629 1.000 41.16460 193 PHE C N 1
ATOM 11055 C CA . PHE F 1 193 ? -12.29907 35.51846 17.05189 1.000 44.83630 193 PHE C CA 1
ATOM 11056 C C . PHE F 1 193 ? -12.73578 36.24062 15.78328 1.000 46.30342 193 PHE C C 1
ATOM 11057 O O . PHE F 1 193 ? -12.50433 37.44667 15.63497 1.000 45.48061 193 PHE C O 1
ATOM 11065 N N . LEU F 1 194 ? -13.36663 35.51506 14.85599 1.000 44.01119 194 LEU C N 1
ATOM 11066 C CA . LEU F 1 194 ? -13.77466 36.11308 13.58945 1.000 43.40380 194 LEU C CA 1
ATOM 11067 C C . LEU F 1 194 ? -14.76876 37.24673 13.80432 1.000 47.89814 194 LEU C C 1
ATOM 11068 O O . LEU F 1 194 ? -14.68139 38.29206 13.15033 1.000 47.94502 194 LEU C O 1
ATOM 11073 N N . LEU F 1 195 ? -15.71335 37.06537 14.72509 1.000 45.76942 195 LEU C N 1
ATOM 11074 C CA . LEU F 1 195 ? -16.76422 38.04801 14.94299 1.000 46.50944 195 LEU C CA 1
ATOM 11075 C C . LEU F 1 195 ? -16.50074 38.96804 16.12706 1.000 48.58941 195 LEU C C 1
ATOM 11076 O O . LEU F 1 195 ? -17.14793 40.01516 16.22816 1.000 54.42878 195 LEU C O 1
ATOM 11081 N N . GLY F 1 196 ? -15.57279 38.61633 17.01166 1.000 47.95944 196 GLY C N 1
ATOM 11082 C CA . GLY F 1 196 ? -15.27288 39.44104 18.16387 1.000 51.01852 196 GLY C CA 1
ATOM 11083 C C . GLY F 1 196 ? -14.47308 40.68087 17.80038 1.000 53.70810 196 GLY C C 1
ATOM 11084 O O . GLY F 1 196 ? -14.17198 40.96124 16.63926 1.000 51.01115 196 GLY C O 1
ATOM 11085 N N . ASN F 1 197 ? -14.11539 41.44156 18.83817 1.000 53.52445 197 ASN C N 1
ATOM 11086 C CA . ASN F 1 197 ? -13.39818 42.69334 18.63129 1.000 50.38696 197 ASN C CA 1
ATOM 11087 C C . ASN F 1 197 ? -11.92326 42.48871 18.31091 1.000 47.08642 197 ASN C C 1
ATOM 11088 O O . ASN F 1 197 ? -11.24922 43.45506 17.94008 1.000 53.49046 197 ASN C O 1
ATOM 11093 N N . GLU F 1 198 ? -11.40215 41.27037 18.44507 1.000 48.22323 198 GLU C N 1
ATOM 11094 C CA . GLU F 1 198 ? -10.07898 40.94714 17.93289 1.000 50.34257 198 GLU C CA 1
ATOM 11095 C C . GLU F 1 198 ? -10.12893 40.42595 16.49983 1.000 55.24941 198 GLU C C 1
ATOM 11096 O O . GLU F 1 198 ? -9.16717 39.79893 16.04113 1.000 57.22559 198 GLU C O 1
ATOM 11102 N N . GLY F 1 199 ? -11.22856 40.67540 15.78939 1.000 51.49730 199 GLY C N 1
ATOM 11103 C CA . GLY F 1 199 ? -11.37591 40.26889 14.40669 1.000 46.89946 199 GLY C CA 1
ATOM 11104 C C . GLY F 1 199 ? -12.15854 41.27720 13.58927 1.000 54.37960 199 GLY C C 1
ATOM 11105 O O . GLY F 1 199 ? -11.70257 42.40659 13.38748 1.000 55.10164 199 GLY C O 1
ATOM 11106 N N . LEU F 1 200 ? -13.34600 40.88536 13.11910 1.000 56.11981 200 LEU C N 1
ATOM 11107 C CA . LEU F 1 200 ? -14.15328 41.77700 12.29185 1.000 54.85463 200 LEU C CA 1
ATOM 11108 C C . LEU F 1 200 ? -14.85808 42.84674 13.11338 1.000 51.04215 200 LEU C C 1
ATOM 11109 O O . LEU F 1 200 ? -15.13730 43.93428 12.59647 1.000 53.87812 200 LEU C O 1
ATOM 11114 N N . GLY F 1 201 ? -15.15810 42.56424 14.37627 1.000 53.75931 201 GLY C N 1
ATOM 11115 C CA . GLY F 1 201 ? -15.82526 43.53403 15.21565 1.000 46.83229 201 GLY C CA 1
ATOM 11116 C C . GLY F 1 201 ? -17.33248 43.48068 15.18109 1.000 48.42886 201 GLY C C 1
ATOM 11117 O O . GLY F 1 201 ? -17.97928 44.52741 15.30222 1.000 54.79805 201 GLY C O 1
ATOM 11118 N N . GLN F 1 202 ? -17.91889 42.29294 15.00952 1.000 53.40308 202 GLN C N 1
ATOM 11119 C CA . GLN F 1 202 ? -19.37159 42.17076 15.08815 1.000 57.67369 202 GLN C CA 1
ATOM 11120 C C . GLN F 1 202 ? -19.87837 42.54600 16.47584 1.000 55.90092 202 GLN C C 1
ATOM 11121 O O . GLN F 1 202 ? -20.88786 43.24758 16.60729 1.000 56.64728 202 GLN C O 1
ATOM 11127 N N . TRP F 1 203 ? -19.19325 42.08934 17.52238 1.000 50.39545 203 TRP C N 1
ATOM 11128 C CA . TRP F 1 203 ? -19.47708 42.51285 18.88469 1.000 53.88856 203 TRP C CA 1
ATOM 11129 C C . TRP F 1 203 ? -18.19421 43.01583 19.53487 1.000 51.26867 203 TRP C C 1
ATOM 11130 O O . TRP F 1 203 ? -17.09054 42.83179 19.01356 1.000 44.71884 203 TRP C O 1
ATOM 11141 N N . GLY F 1 204 ? -18.35542 43.66448 20.68617 1.000 46.52446 204 GLY C N 1
ATOM 11142 C CA . GLY F 1 204 ? -17.26403 44.34222 21.35133 1.000 45.70728 204 GLY C CA 1
ATOM 11143 C C . GLY F 1 204 ? -16.43694 43.42202 22.22896 1.000 47.25009 204 GLY C C 1
ATOM 11144 O O . GLY F 1 204 ? -16.60434 42.20142 22.25341 1.000 46.83409 204 GLY C O 1
ATOM 11145 N N . GLY F 1 205 ? -15.51799 44.04348 22.97321 1.000 48.48700 205 GLY C N 1
ATOM 11146 C CA . GLY F 1 205 ? -14.59791 43.28049 23.79976 1.000 49.70025 205 GLY C CA 1
ATOM 11147 C C . GLY F 1 205 ? -15.26374 42.57743 24.96524 1.000 54.40264 205 GLY C C 1
ATOM 11148 O O . GLY F 1 205 ? -14.83471 41.48883 25.36185 1.000 51.72808 205 GLY C O 1
ATOM 11149 N N . THR F 1 206 ? -16.30835 43.18428 25.53494 1.000 45.25289 206 THR C N 1
ATOM 11150 C CA . THR F 1 206 ? -17.02925 42.54499 26.63168 1.000 44.69410 206 THR C CA 1
ATOM 11151 C C . THR F 1 206 ? -17.67214 41.24127 26.17545 1.000 46.09607 206 THR C C 1
ATOM 11152 O O . THR F 1 206 ? -17.47094 40.18677 26.79001 1.000 47.21754 206 THR C O 1
ATOM 11156 N N . ALA F 1 207 ? -18.44743 41.29540 25.08922 1.000 44.35661 207 ALA C N 1
ATOM 11157 C CA . ALA F 1 207 ? -19.06657 40.08479 24.55950 1.000 44.43307 207 ALA C CA 1
ATOM 11158 C C . ALA F 1 207 ? -18.01533 39.07756 24.11259 1.000 44.14611 207 ALA C C 1
ATOM 11159 O O . ALA F 1 207 ? -18.20215 37.86503 24.26797 1.000 44.42030 207 ALA C O 1
ATOM 11161 N N . THR F 1 208 ? -16.90190 39.56110 23.55541 1.000 44.01038 208 THR C N 1
ATOM 11162 C CA . THR F 1 208 ? -15.81917 38.66514 23.15971 1.000 47.73187 208 THR C CA 1
ATOM 11163 C C . THR F 1 208 ? -15.21973 37.96814 24.37351 1.000 44.68554 208 THR C C 1
ATOM 11164 O O . THR F 1 208 ? -14.99133 36.75279 24.35863 1.000 45.07173 208 THR C O 1
ATOM 11168 N N . THR F 1 209 ? -14.95313 38.73072 25.43753 1.000 48.33448 209 THR C N 1
ATOM 11169 C CA . THR F 1 209 ? -14.40985 38.14108 26.65685 1.000 46.87136 209 THR C CA 1
ATOM 11170 C C . THR F 1 209 ? -15.40408 37.17499 27.28833 1.000 46.06914 209 THR C C 1
ATOM 11171 O O . THR F 1 209 ? -15.01954 36.10292 27.77086 1.000 42.12006 209 THR C O 1
ATOM 11175 N N . ALA F 1 210 ? -16.69021 37.53619 27.28472 1.000 41.18702 210 ALA C N 1
ATOM 11176 C CA . ALA F 1 210 ? -17.71608 36.67004 27.85788 1.000 39.52190 210 ALA C CA 1
ATOM 11177 C C . ALA F 1 210 ? -17.78415 35.33507 27.12688 1.000 41.12668 210 ALA C C 1
ATOM 11178 O O . ALA F 1 210 ? -17.80397 34.26949 27.75476 1.000 40.58409 210 ALA C O 1
ATOM 11180 N N . ILE F 1 211 ? -17.82410 35.37650 25.79234 1.000 44.81473 211 ILE C N 1
ATOM 11181 C CA . ILE F 1 211 ? -17.90452 34.14930 25.00423 1.000 40.41558 211 ILE C CA 1
ATOM 11182 C C . ILE F 1 211 ? -16.66162 33.29323 25.21841 1.000 40.54782 211 ILE C C 1
ATOM 11183 O O . ILE F 1 211 ? -16.74560 32.06284 25.31569 1.000 41.01166 211 ILE C O 1
ATOM 11188 N N . TYR F 1 212 ? -15.49039 33.92803 25.30392 1.000 42.25687 212 TYR C N 1
ATOM 11189 C CA . TYR F 1 212 ? -14.26865 33.18445 25.59690 1.000 43.78835 212 TYR C CA 1
ATOM 11190 C C . TYR F 1 212 ? -14.31439 32.57121 26.99191 1.000 41.16087 212 TYR C C 1
ATOM 11191 O O . TYR F 1 212 ? -13.83033 31.45312 27.20302 1.000 36.12195 212 TYR C O 1
ATOM 11200 N N . THR F 1 213 ? -14.88978 33.28954 27.95828 1.000 39.95840 213 THR C N 1
ATOM 11201 C CA . THR F 1 213 ? -15.02588 32.74279 29.30432 1.000 40.51519 213 THR C CA 1
ATOM 11202 C C . THR F 1 213 ? -15.91188 31.50364 29.29853 1.000 40.81712 213 THR C C 1
ATOM 11203 O O . THR F 1 213 ? -15.51739 30.44003 29.79136 1.000 40.78580 213 THR C O 1
ATOM 11207 N N . LEU F 1 214 ? -17.11486 31.62297 28.73094 1.000 38.54668 214 LEU C N 1
ATOM 11208 C CA . LEU F 1 214 ? -18.02681 30.48508 28.67212 1.000 40.41346 214 LEU C CA 1
ATOM 11209 C C . LEU F 1 214 ? -17.42886 29.33454 27.87110 1.000 41.45723 214 LEU C C 1
ATOM 11210 O O . LEU F 1 214 ? -17.56700 28.16564 28.25276 1.000 40.94296 214 LEU C O 1
ATOM 11215 N N . LEU F 1 215 ? -16.76179 29.64535 26.75505 1.000 39.92359 215 LEU C N 1
ATOM 11216 C CA . LEU F 1 215 ? -16.12349 28.59953 25.96190 1.000 39.30457 215 LEU C CA 1
ATOM 11217 C C . LEU F 1 215 ? -15.00907 27.91827 26.74344 1.000 39.93135 215 LEU C C 1
ATOM 11218 O O . LEU F 1 215 ? -14.80681 26.70489 26.61760 1.000 41.62877 215 LEU C O 1
ATOM 11223 N N . ASP F 1 216 ? -14.27425 28.68237 27.55723 1.000 40.55030 216 ASP C N 1
ATOM 11224 C CA . ASP F 1 216 ? -13.22262 28.08593 28.37580 1.000 41.26478 216 ASP C CA 1
ATOM 11225 C C . ASP F 1 216 ? -13.80685 27.18961 29.46167 1.000 40.53455 216 ASP C C 1
ATOM 11226 O O . ASP F 1 216 ? -13.31655 26.07635 29.68055 1.000 39.23491 216 ASP C O 1
ATOM 11231 N N . LEU F 1 217 ? -14.85418 27.65441 30.15143 1.000 42.75057 217 LEU C N 1
ATOM 11232 C CA . LEU F 1 217 ? -15.50981 26.81525 31.15178 1.000 40.42389 217 LEU C CA 1
ATOM 11233 C C . LEU F 1 217 ? -16.05162 25.53294 30.53233 1.000 45.03897 217 LEU C C 1
ATOM 11234 O O . LEU F 1 217 ? -16.04822 24.47605 31.17372 1.000 42.91628 217 LEU C O 1
ATOM 11239 N N . ALA F 1 218 ? -16.52638 25.60671 29.28672 1.000 41.76243 218 ALA C N 1
ATOM 11240 C CA . ALA F 1 218 ? -17.08160 24.42598 28.63432 1.000 43.04948 218 ALA C CA 1
ATOM 11241 C C . ALA F 1 218 ? -15.97995 23.46956 28.19017 1.000 42.21330 218 ALA C C 1
ATOM 11242 O O . ALA F 1 218 ? -16.04989 22.26306 28.45047 1.000 41.40870 218 ALA C O 1
ATOM 11244 N N . SER F 1 219 ? -14.94876 23.99074 27.52131 1.000 40.36563 219 SER C N 1
ATOM 11245 C CA . SER F 1 219 ? -13.89034 23.13219 27.00232 1.000 45.67052 219 SER C CA 1
ATOM 11246 C C . SER F 1 219 ? -12.98868 22.58177 28.10105 1.000 46.18706 219 SER C C 1
ATOM 11247 O O . SER F 1 219 ? -12.36242 21.53490 27.90302 1.000 49.74782 219 SER C O 1
ATOM 11250 N N . LYS F 1 220 ? -12.91120 23.24970 29.25155 1.000 45.41092 221 LYS C N 1
ATOM 11251 C CA . LYS F 1 220 ? -12.01023 22.84441 30.32349 1.000 42.79735 221 LYS C CA 1
ATOM 11252 C C . LYS F 1 220 ? -12.74787 22.21794 31.49951 1.000 41.12983 221 LYS C C 1
ATOM 11253 O O . LYS F 1 220 ? -12.45525 21.07968 31.87715 1.000 46.84281 221 LYS C O 1
ATOM 11259 N N . ALA F 1 221 ? -13.70018 22.93347 32.09815 1.000 40.02100 222 ALA C N 1
ATOM 11260 C CA . ALA F 1 221 ? -14.41326 22.39610 33.25264 1.000 40.66516 222 ALA C CA 1
ATOM 11261 C C . ALA F 1 221 ? -15.48582 21.39811 32.82879 1.000 42.38355 222 ALA C C 1
ATOM 11262 O O . ALA F 1 221 ? -15.48001 20.24257 33.26579 1.000 42.29967 222 ALA C O 1
ATOM 11264 N N . ALA F 1 222 ? -16.41615 21.82967 31.97350 1.000 46.86437 223 ALA C N 1
ATOM 11265 C CA . ALA F 1 222 ? -17.50582 20.95184 31.55456 1.000 45.88873 223 ALA C CA 1
ATOM 11266 C C . ALA F 1 222 ? -16.97459 19.72612 30.82194 1.000 44.08824 223 ALA C C 1
ATOM 11267 O O . ALA F 1 222 ? -17.29604 18.58739 31.18073 1.000 45.47530 223 ALA C O 1
ATOM 11269 N N . TYR F 1 223 ? -16.15200 19.94005 29.79130 1.000 41.57422 224 TYR C N 1
ATOM 11270 C CA . TYR F 1 223 ? -15.57891 18.81223 29.06301 1.000 44.10191 224 TYR C CA 1
ATOM 11271 C C . TYR F 1 223 ? -14.65216 17.99157 29.95041 1.000 48.14318 224 TYR C C 1
ATOM 11272 O O . TYR F 1 223 ? -14.60146 16.76086 29.83469 1.000 45.28086 224 TYR C O 1
ATOM 11281 N N . GLY F 1 224 ? -13.90162 18.65684 30.83231 1.000 42.82707 225 GLY C N 1
ATOM 11282 C CA . GLY F 1 224 ? -12.94913 17.94148 31.66616 1.000 39.99695 225 GLY C CA 1
ATOM 11283 C C . GLY F 1 224 ? -13.61501 16.91317 32.55801 1.000 42.31381 225 GLY C C 1
ATOM 11284 O O . GLY F 1 224 ? -13.17566 15.76314 32.63848 1.000 39.99877 225 GLY C O 1
ATOM 11285 N N . PHE F 1 225 ? -14.69278 17.31276 33.23730 1.000 42.95544 226 PHE C N 1
ATOM 11286 C CA . PHE F 1 225 ? -15.40979 16.36953 34.08728 1.000 43.20388 226 PHE C CA 1
ATOM 11287 C C . PHE F 1 225 ? -16.21673 15.37761 33.26136 1.000 48.24180 226 PHE C C 1
ATOM 11288 O O . PHE F 1 225 ? -16.41007 14.23377 33.68698 1.000 49.68807 226 PHE C O 1
ATOM 11296 N N . PHE F 1 226 ? -16.68692 15.79021 32.08206 1.000 46.23673 227 PHE C N 1
ATOM 11297 C CA . PHE F 1 226 ? -17.27026 14.83853 31.14240 1.000 42.47828 227 PHE C CA 1
ATOM 11298 C C . PHE F 1 226 ? -16.24417 13.79057 30.73051 1.000 43.49203 227 PHE C C 1
ATOM 11299 O O . PHE F 1 226 ? -16.53195 12.58795 30.71914 1.000 43.21572 227 PHE C O 1
ATOM 11307 N N . ALA F 1 227 ? -15.02964 14.23365 30.40217 1.000 43.51504 228 ALA C N 1
ATOM 11308 C CA . ALA F 1 227 ? -14.00185 13.31254 29.93110 1.000 41.11897 228 ALA C CA 1
ATOM 11309 C C . ALA F 1 227 ? -13.50449 12.40946 31.05434 1.000 43.55262 228 ALA C C 1
ATOM 11310 O O . ALA F 1 227 ? -13.46704 11.18260 30.90432 1.000 39.75353 228 ALA C O 1
ATOM 11312 N N . ILE F 1 228 ? -13.12543 12.99792 32.19285 1.000 41.73729 229 ILE C N 1
ATOM 11313 C CA . ILE F 1 228 ? -12.47039 12.22299 33.24335 1.000 40.39571 229 ILE C CA 1
ATOM 11314 C C . ILE F 1 228 ? -13.41738 11.18732 33.84097 1.000 42.72232 229 ILE C C 1
ATOM 11315 O O . ILE F 1 228 ? -12.97431 10.13038 34.30652 1.000 44.32960 229 ILE C O 1
ATOM 11320 N N . THR F 1 229 ? -14.72498 11.45225 33.83793 1.000 42.36330 230 THR C N 1
ATOM 11321 C CA . THR F 1 229 ? -15.66188 10.41557 34.25202 1.000 49.36302 230 THR C CA 1
ATOM 11322 C C . THR F 1 229 ? -15.77492 9.31065 33.21051 1.000 48.33719 230 THR C C 1
ATOM 11323 O O . THR F 1 229 ? -16.15557 8.18579 33.55138 1.000 47.62760 230 THR C O 1
ATOM 11327 N N . GLY F 1 230 ? -15.44430 9.60309 31.95279 1.000 45.70752 231 GLY C N 1
ATOM 11328 C CA . GLY F 1 230 ? -15.37736 8.54818 30.95832 1.000 44.65409 231 GLY C CA 1
ATOM 11329 C C . GLY F 1 230 ? -14.19803 7.62092 31.17837 1.000 45.79515 231 GLY C C 1
ATOM 11330 O O . GLY F 1 230 ? -14.30332 6.40967 30.96910 1.000 47.91655 231 GLY C O 1
ATOM 11331 N N . VAL F 1 231 ? -13.05888 8.17159 31.60681 1.000 44.58387 232 VAL C N 1
ATOM 11332 C CA . VAL F 1 231 ? -11.89369 7.32397 31.83521 1.000 50.66212 232 VAL C CA 1
ATOM 11333 C C . VAL F 1 231 ? -12.06084 6.51876 33.11586 1.000 49.68598 232 VAL C C 1
ATOM 11334 O O . VAL F 1 231 ? -11.49027 5.43032 33.24889 1.000 56.21671 232 VAL C O 1
ATOM 11338 N N . ARG F 1 232 ? -12.84729 7.01983 34.07027 1.000 50.93422 233 ARG C N 1
ATOM 11339 C CA . ARG F 1 232 ? -13.11251 6.24450 35.27558 1.000 51.37953 233 ARG C CA 1
ATOM 11340 C C . ARG F 1 232 ? -14.07348 5.09807 34.98828 1.000 51.42395 233 ARG C C 1
ATOM 11341 O O . ARG F 1 232 ? -13.90636 3.99566 35.52228 1.000 50.22294 233 ARG C O 1
ATOM 11349 N N . ALA F 1 233 ? -15.07724 5.33701 34.13911 1.000 53.91847 234 ALA C N 1
ATOM 11350 C CA . ALA F 1 233 ? -15.96005 4.25506 33.71810 1.000 50.01619 234 ALA C CA 1
ATOM 11351 C C . ALA F 1 233 ? -15.20940 3.20619 32.90995 1.000 55.70217 234 ALA C C 1
ATOM 11352 O O . ALA F 1 233 ? -15.54155 2.01718 32.97871 1.000 62.03188 234 ALA C O 1
ATOM 11354 N N . LEU F 1 234 ? -14.19873 3.62434 32.14356 1.000 57.24375 235 LEU C N 1
ATOM 11355 C CA . LEU F 1 234 ? -13.38462 2.66603 31.40375 1.000 52.82152 235 LEU C CA 1
ATOM 11356 C C . LEU F 1 234 ? -12.58716 1.77577 32.34983 1.000 55.45595 235 LEU C C 1
ATOM 11357 O O . LEU F 1 234 ? -12.52086 0.55672 32.15368 1.000 55.78329 235 LEU C O 1
ATOM 11362 N N . THR F 1 235 ? -11.97373 2.36555 33.38067 1.000 51.44430 236 THR C N 1
ATOM 11363 C CA . THR F 1 235 ? -11.23344 1.56609 34.35259 1.000 57.87655 236 THR C CA 1
ATOM 11364 C C . THR F 1 235 ? -12.16962 0.66835 35.15246 1.000 63.07237 236 THR C C 1
ATOM 11365 O O . THR F 1 235 ? -11.83504 -0.48748 35.43655 1.000 64.39171 236 THR C O 1
ATOM 11369 N N . ASP F 1 236 ? -13.34606 1.18277 35.52475 1.000 58.79891 237 ASP C N 1
ATOM 11370 C CA . ASP F 1 236 ? -14.34501 0.34651 36.18395 1.000 59.93832 237 ASP C CA 1
ATOM 11371 C C . ASP F 1 236 ? -14.76657 -0.81203 35.29057 1.000 61.13238 237 ASP C C 1
ATOM 11372 O O . ASP F 1 236 ? -14.91759 -1.94624 35.76028 1.000 64.55037 237 ASP C O 1
ATOM 11377 N N . ARG F 1 237 ? -14.96262 -0.54348 33.99701 1.000 66.00158 238 ARG C N 1
ATOM 11378 C CA . ARG F 1 237 ? -15.37328 -1.59530 33.07319 1.000 62.75675 238 ARG C CA 1
ATOM 11379 C C . ARG F 1 237 ? -14.27903 -2.64382 32.90718 1.000 66.63644 238 ARG C C 1
ATOM 11380 O O . ARG F 1 237 ? -14.56853 -3.84221 32.81981 1.000 66.80119 238 ARG C O 1
ATOM 11388 N N . ALA F 1 238 ? -13.01865 -2.21625 32.86949 1.000 64.75109 239 ALA C N 1
ATOM 11389 C CA . ALA F 1 238 ? -11.89492 -3.12894 32.70770 1.000 63.85036 239 ALA C CA 1
ATOM 11390 C C . ALA F 1 238 ? -11.43223 -3.73772 34.02337 1.000 74.34059 239 ALA C C 1
ATOM 11391 O O . ALA F 1 238 ? -10.35434 -4.34031 34.06403 1.000 86.18026 239 ALA C O 1
ATOM 11393 N N . GLY F 1 239 ? -12.21300 -3.59845 35.09085 1.000 77.22428 240 GLY C N 1
ATOM 11394 C CA . GLY F 1 239 ? -11.81744 -4.11486 36.38489 1.000 71.09347 240 GLY C CA 1
ATOM 11395 C C . GLY F 1 239 ? -10.58585 -3.42519 36.93161 1.000 76.41666 240 GLY C C 1
ATOM 11396 O O . GLY F 1 239 ? -9.47964 -3.96840 36.86306 1.000 83.80180 240 GLY C O 1
ATOM 11397 N N . ALA F 1 240 ? -10.76218 -2.22070 37.46607 1.000 76.12675 241 ALA C N 1
ATOM 11398 C CA . ALA F 1 240 ? -9.63966 -1.49017 38.02728 1.000 74.42407 241 ALA C CA 1
ATOM 11399 C C . ALA F 1 240 ? -9.36778 -1.95175 39.45686 1.000 74.53117 241 ALA C C 1
ATOM 11400 O O . ALA F 1 240 ? -10.27137 -2.44267 40.13925 1.000 74.30424 241 ALA C O 1
ATOM 11402 N N . PRO F 1 241 ? -8.12704 -1.81861 39.92637 1.000 75.59076 242 PRO C N 1
ATOM 11403 C CA . PRO F 1 241 ? -7.81911 -2.21643 41.30426 1.000 70.24707 242 PRO C CA 1
ATOM 11404 C C . PRO F 1 241 ? -8.63694 -1.42346 42.31206 1.000 61.92971 242 PRO C C 1
ATOM 11405 O O . PRO F 1 241 ? -9.04213 -0.28594 42.06325 1.000 62.79024 242 PRO C O 1
ATOM 11409 N N . ALA F 1 242 ? -8.88125 -2.04646 43.46319 1.000 63.71833 243 ALA C N 1
ATOM 11410 C CA . ALA F 1 242 ? -9.58171 -1.39575 44.56245 1.000 65.30091 243 ALA C CA 1
ATOM 11411 C C . ALA F 1 242 ? -8.69915 -0.42104 45.33118 1.000 62.58101 243 ALA C C 1
ATOM 11412 O O . ALA F 1 242 ? -9.18044 0.21471 46.27513 1.000 61.33281 243 ALA C O 1
ATOM 11414 N N . LEU F 1 243 ? -7.43105 -0.29089 44.95378 1.000 63.97599 244 LEU C N 1
ATOM 11415 C CA . LEU F 1 243 ? -6.48354 0.59085 45.61802 1.000 65.20912 244 LEU C CA 1
ATOM 11416 C C . LEU F 1 243 ? -6.08178 1.72013 44.67978 1.000 60.06591 244 LEU C C 1
ATOM 11417 O O . LEU F 1 243 ? -5.92453 1.51051 43.47243 1.000 56.81953 244 LEU C O 1
ATOM 11422 N N . THR F 1 244 ? -5.91547 2.91638 45.23697 1.000 54.56988 245 THR C N 1
ATOM 11423 C CA . THR F 1 244 ? -5.33412 4.00195 44.46727 1.000 53.83541 245 THR C CA 1
ATOM 11424 C C . THR F 1 244 ? -3.82884 3.78133 44.31600 1.000 54.58334 245 THR C C 1
ATOM 11425 O O . THR F 1 244 ? -3.22776 2.92676 44.97385 1.000 52.25075 245 THR C O 1
ATOM 11429 N N . LEU F 1 245 ? -3.21748 4.56529 43.42419 1.000 53.67646 246 LEU C N 1
ATOM 11430 C CA . LEU F 1 245 ? -1.78279 4.43181 43.18775 1.000 51.68236 246 LEU C CA 1
ATOM 11431 C C . LEU F 1 245 ? -0.98437 4.69098 44.46020 1.000 57.30821 246 LEU C C 1
ATOM 11432 O O . LEU F 1 245 ? -0.02918 3.96456 44.76021 1.000 54.51502 246 LEU C O 1
ATOM 11437 N N . ASP F 1 246 ? -1.36379 5.71936 45.22521 1.000 59.89910 247 ASP C N 1
ATOM 11438 C CA . ASP F 1 246 ? -0.67896 5.99239 46.48580 1.000 56.81374 247 ASP C CA 1
ATOM 11439 C C . ASP F 1 246 ? -0.89252 4.86516 47.48741 1.000 60.52026 247 ASP C C 1
ATOM 11440 O O . ASP F 1 246 ? 0.05213 4.44228 48.16455 1.000 61.79264 247 ASP C O 1
ATOM 11445 N N . GLU F 1 247 ? -2.12819 4.37099 47.60121 1.000 59.40651 248 GLU C N 1
ATOM 11446 C CA . GLU F 1 247 ? -2.39989 3.26904 48.51789 1.000 60.56285 248 GLU C CA 1
ATOM 11447 C C . GLU F 1 247 ? -1.68331 1.99556 48.09009 1.000 58.88596 248 GLU C C 1
ATOM 11448 O O . GLU F 1 247 ? -1.24570 1.21666 48.94225 1.000 57.66686 248 GLU C O 1
ATOM 11454 N N . ALA F 1 248 ? -1.54887 1.76791 46.78083 1.000 62.70778 249 ALA C N 1
ATOM 11455 C CA . ALA F 1 248 ? -0.80466 0.60633 46.30616 1.000 58.51529 249 ALA C CA 1
ATOM 11456 C C . ALA F 1 248 ? 0.68653 0.75050 46.57533 1.000 64.85133 249 ALA C C 1
ATOM 11457 O O . ALA F 1 248 ? 1.36182 -0.24471 46.86194 1.000 67.01266 249 ALA C O 1
ATOM 11459 N N . ALA F 1 249 ? 1.21814 1.97249 46.48507 1.000 64.87506 250 ALA C N 1
ATOM 11460 C CA . ALA F 1 249 ? 2.61372 2.19417 46.84543 1.000 61.28665 250 ALA C CA 1
ATOM 11461 C C . ALA F 1 249 ? 2.81518 2.12911 48.35311 1.000 63.02049 250 ALA C C 1
ATOM 11462 O O . ALA F 1 249 ? 3.91967 1.82567 48.81810 1.000 65.28699 250 ALA C O 1
ATOM 11464 N N . ARG F 1 250 ? 1.76456 2.40929 49.12836 1.000 71.47908 251 ARG C N 1
ATOM 11465 C CA . ARG F 1 250 ? 1.86026 2.29471 50.57979 1.000 69.32329 251 ARG C CA 1
ATOM 11466 C C . ARG F 1 250 ? 1.89376 0.83416 51.01475 1.000 71.09416 251 ARG C C 1
ATOM 11467 O O . ARG F 1 250 ? 2.63009 0.47417 51.93999 1.000 75.66744 251 ARG C O 1
ATOM 11475 N N . ARG F 1 251 ? 1.10050 -0.02104 50.36052 1.000 73.12730 252 ARG C N 1
ATOM 11476 C CA . ARG F 1 251 ? 1.11836 -1.44581 50.67997 1.000 66.39066 252 ARG C CA 1
ATOM 11477 C C . ARG F 1 251 ? 2.46018 -2.07188 50.32387 1.000 71.61974 252 ARG C C 1
ATOM 11478 O O . ARG F 1 251 ? 3.01802 -2.84819 51.10798 1.000 83.77425 252 ARG C O 1
ATOM 11486 N N . ALA F 1 252 ? 2.99271 -1.74668 49.14733 1.000 70.39612 253 ALA C N 1
ATOM 11487 C CA . ALA F 1 252 ? 4.26708 -2.28890 48.69595 1.000 69.75586 253 ALA C CA 1
ATOM 11488 C C . ALA F 1 252 ? 5.46660 -1.61786 49.35150 1.000 81.03017 253 ALA C C 1
ATOM 11489 O O . ALA F 1 252 ? 6.60300 -2.02344 49.08430 1.000 78.77822 253 ALA C O 1
ATOM 11491 N N . GLY F 1 253 ? 5.24713 -0.60682 50.18878 1.000 81.84371 254 GLY C N 1
ATOM 11492 C CA . GLY F 1 253 ? 6.33182 0.05625 50.88386 1.000 80.34647 254 GLY C CA 1
ATOM 11493 C C . GLY F 1 253 ? 6.26657 -0.14009 52.38377 1.000 80.94630 254 GLY C C 1
ATOM 11494 O O . GLY F 1 253 ? 7.25105 0.08797 53.09192 1.000 86.90494 254 GLY C O 1
ATOM 11495 N N . GLY F 1 254 ? 5.10365 -0.56063 52.88082 1.000 83.24061 255 GLY C N 1
ATOM 11496 C CA . GLY F 1 254 ? 4.95019 -0.83999 54.28958 1.000 77.96011 255 GLY C CA 1
ATOM 11497 C C . GLY F 1 254 ? 5.36930 -2.25304 54.65266 1.000 91.88794 255 GLY C C 1
ATOM 11498 O O . GLY F 1 254 ? 5.43522 -3.14382 53.80737 1.000 90.73058 255 GLY C O 1
ATOM 11499 N N . THR F 1 255 ? 5.65304 -2.44926 55.93566 1.000 99.17013 256 THR C N 1
ATOM 11500 C CA . THR F 1 255 ? 6.12275 -3.74056 56.42034 1.000 96.12661 256 THR C CA 1
ATOM 11501 C C . THR F 1 255 ? 5.64763 -4.00761 57.84405 1.000 101.22654 256 THR C C 1
ATOM 11502 O O . THR F 1 255 ? 5.44449 -5.15714 58.23388 1.000 104.04675 256 THR C O 1
#